Protein 1IWP (pdb70)

Solvent-accessible surface area: 52170 Å² total; per-residue (Å²): 193,138,113,0,92,0,30,46,38,5,58,148,41,67,1,66,90,12,22,15,6,11,59,62,28,81,24,0,2,14,1,10,85,7,104,92,25,35,118,19,35,21,100,22,81,148,59,71,0,40,38,3,7,60,49,134,58,116,72,14,10,0,0,3,38,1,1,0,40,43,5,12,42,36,155,104,0,61,114,8,24,178,50,116,17,22,60,0,0,54,29,0,0,9,8,111,23,23,8,89,88,0,11,33,31,0,23,0,0,0,2,0,15,0,11,45,0,0,39,62,1,28,0,0,0,0,0,2,0,0,8,3,0,8,0,0,66,48,9,9,0,0,0,2,0,1,0,35,96,1,2,0,0,0,1,0,0,0,0,0,0,0,0,25,4,18,0,4,0,0,3,0,14,24,9,16,29,61,1,1,11,0,0,1,0,0,0,1,0,0,0,1,11,10,22,19,0,0,0,0,0,0,10,30,18,8,7,42,2,0,52,1,0,14,50,5,0,4,0,1,1,0,32,0,18,1,29,0,0,17,30,0,0,22,18,3,0,0,0,0,0,0,0,1,0,0,0,0,0,1,3,0,3,0,2,1,11,1,0,18,9,1,0,0,12,1,2,32,42,12,59,5,80,31,41,1,2,0,9,2,0,0,4,0,0,0,0,0,12,2,6,1,2,8,0,0,3,0,0,2,8,50,16,1,6,4,0,2,2,0,5,7,0,1,4,0,0,0,0,0,0,0,0,0,0,0,0,2,0,0,0,0,0,0,0,4,5,5,5,3,36,6,48,1,3,32,0,1,2,0,0,0,0,0,12,10,3,0,1,0,0,0,0,0,0,0,0,0,2,5,58,0,0,27,33,18,0,0,3,0,13,0,52,4,2,33,1,0,8,6,1,1,1,1,0,50,10,12,0,15,4,75,23,14,62,53,75,80,0,29,56,31,0,59,72,0,0,118,0,0,37,5,0,0,137,58,13,63,10,10,102,8,41,99,119,12,8,78,21,0,1,44,0,6,0,10,105,52,16,41,128,35,90,40,45,74,0,7,58,16,5,128,84,0,33,155,99,91,10,19,0,16,52,0,0,6,0,0,18,143,28,66,26,86,64,0,0,36,17,0,5,36,0,6,53,9,4,0,6,0,1,0,6,0,0,0,0,19,2,49,130,130,30,53,4,39,0,1,3,60,36,68,0,81,9,50,0,0,45,39,9,52,83,32,56,91,152,37,42,37,58,3,48,102,24,77,81,32,62,101,3,89,92,54,146,117,54,9,100,12,123,67,31,48,95,7,52,64,94,75,98,73,66,2,0,0,0,0,0,0,1,0,0,17,87,68,13,88,66,4,5,59,93,28,64,1,6,22,0,0,63,23,0,18,30,0,0,95,94,33,58,11,101,18,23,2,0,1,0,24,80,9,0,21,18,22,20,0,0,68,17,0,0,63,18,1,18,13,0,6,0,0,0,0,7,0,24,0,16,0,3,0,0,37,88,130,52,49,8,52,19,15,20,5,64,12,75,23,6,17,52,3,56,52,116,28,1,87,74,0,0,34,5,0,0,68,14,10,94,181,81,55,1,65,8,14,90,23,68,20,55,56,37,10,18,4,77,37,26,4,49,13,0,10,9,10,7,85,0,13,132,44,34,77,133,79,23,119,24,22,27,6,74,60,40,111,65,189,182,192,98,13,118,26,111,24,4,2,1,30,59,138,12,42,120,80,2,73,3,54,72,46,51,51,7,101,25,1,39,16,117,57,14,82,87,55,91,2,15,65,113,7,6,30,0,8,189,83,1,0,52,10,0,0,20,0,0,50,58,54,111,6,99,13,3,3,89,7,5,76,13,0,20,33,0,22,80,1,56,36,124,71,0,27,43,0,0,30,18,0,0,4,52,64,6,9,66,70,71,0,64,56,15,0,70,45,0,58,119,85,70,141,0,84,67,0,0,57,6,0,81,36,0,2,78,0,2,80,89,78,130,21,22,95,101,57,148,200,135,146,0,84,0,28,52,33,5,62,147,33,64,1,63,94,13,20,22,6,10,57,54,25,87,18,0,2,12,0,12,77,7,107,93,24,29,115,21,31,21,102,27,85,145,54,71,0,41,42,3,2,58,50,134,56,113,80,13,9,0,0,2,36,1,0,0,43,42,4,10,43,33,147,115,0,56,122,8,21,177,56,113,17,21,56,0,0,69,28,0,1,9,3,111,21,24,8,93,90,1,12,43,30,0,22,0,0,0,2,0,15,0,8,48,0,0,37,62,1,28,0,0,0,0,0,2,0,0,8,2,0,7,0,0,66,48,9,10,0,0,0,2,0,0,0,22,98,2,5,0,0,0,0,0,0,0,0,0,1,0,0,22,6,20,0,3,0,0,3,0,13,24,12,16,29,64,2,3,11,0,0,0,0,0,0,2,0,0,0,2,10,3,23,23,0,0,0,0,0,0,11,28,19,10,7,44,1,0,48,1,0,14,56,4,0,4,1,1,0,0,33,0,20,1,30,0,0,17,31,0,0,15,18,3,0,0,0,0,0,0,0,1,0,0,0,0,0,2,3,2,4,0,2,1,12,0,0,15,11,1,0,0,12,0,1,32,41,10,55,5,77,27,41,1,1,0,7,1,0,0,4,0,0,0,0,0,13,2,5,0,2,7,0,0,2,0,0,2,8,50,16,1,6,1,0,2,1,0,4,6,0,1,5,0,0,0,0,0,0,0,0,0,1,0,0,4,1,0,0,0,0,0,0,5,4,5,5,3,36,4,46,1,4,27,0,1,2,0,0,0,0,1,12,10,2,1,0,0,0,0,0,0,0,0,2,0,1,7,70,0,0,31,33,18,0,0,3,0,13,0,48,2,3,33,1,0,7,4,1,1,2,1,0,47,10,10,0,14,4,63,21,12,65,34,75,81,0,26,59,26,0,44,71,0,0,121,0,0,37,4,0,1,147,50,11,64,10,11,105,8,38,96,123,13,7,66,24,0,0,38,0,6,0,13,112,46,15,42,129,34,94,40,40,81,1,10,55,17,4,106,90,0,35,124,110,96,10,19,1,13,54,0,0,7,0,0,13,131,24,66,30,75,70,0,0,38,14,0,5,37,1,7,53,10,7,0,6,0,2,0,4,0,0,0,0,20,2,44,116,110,29,82,6,40,0,0,4,64,30,69,1,81,6,47,0,0,44,38,7,49,82,31,62,90,148,37,42,43,56,2,51,108,24,78,78,32,49,106,6,98,97,54,142,117,70,13,117,8,117,79,25,39,95,8,78,64,94,72,126,78,59,1,0,0,0,0,0,0,1,0,0,19,76,71,16,98,52,0,5,58,88,32,74,1,8,31,0,0,82,31,0,23,28,0,0,102,99,33,52,6,93,27,25,6,0,0,0,22,74,9,0,21,19,15,17,0,0,70,19,0,0,57,14,7,27,21,5,12,0,0,0,0,7,0,26,0,14,0,2,0,0,36,104,107,54,51,7,56,18,18,22,6,64,11,76,24,6,19,50,5,61,63,122,23,2,70,73,0,0,47,9,0,0,73,13,11,93,197,74,61,3,65,7,13,93,20,77,23,55,60,34,11,16,4,82,40,27,7,39,13,0,10,7,12,6,82,1,14,122,44,38,75,148,80,28,111,24,24,29,6,90,63,49,102,70,178,169,200,104,15,115,24,132,32,2,9,0,39,66,130,9,47,121,86,1,86,3,53,63,60,52,56,10,108,33,1,42,18,121,54,16,82,78,52,94,3,12,58,103,8,8,35,0,12,172,85,0,0,49,14,0,0,16,0,0,51,54,52,108,6,99,13,3,2,84,7,5,76,11,0,13,33,0,21,78,2,57,30,121,69,0,26,40,0,0,33,19,0,0,2,52,65,6,8,72,70,72,0,64,57,14,0,70,49,0,47,124,86,70,138,0,79,73,0,0,58,6,0,84,39,0,1,79,0,2,81,93,78,136,24,25,97,100,88,99

B-factor: mean 28.03, std 10.02, range [1.0, 82.53]

InterPro domains:
  IPR003206 Diol/glycerol dehydratase, large subunit [NF011979] (2-555)
  IPR003206 Diol/glycerol dehydratase, large subunit [PF02286] (2-552)
  IPR003206 Diol/glycerol dehydratase, large subunit [PIRSF018507] (2-555)
  IPR003206 Diol/glycerol dehydratase, large subunit [cd03687] (9-553)
  IPR016176 Cobalamin (vitamin B12)-dependent enzyme, catalytic [SSF51703] (1-554)
  IPR036999 Diol/glycerol dehydratase, large subunit superfamily [G3DSA:3.20.20.350] (1-555)

Secondary structure (DSSP, 8-state):
--S-HHHHHHHT-GGGGS--B--BGGGTBSSS--TTSPPP-EEEETTEEEEESS-BGGG--HHHHHIIIIIS-HHHHHHHTTS-HHHHHHHHH-TTS-HHHHHHHHTTS-HHHHHHHHHT--HHHHHHHHHHH-SBSS-EEEEE---TT--HHHHHHHHHHHHHTT-SEEEE--SSGGGHHHHHHHHHHHHHHHSTT-EEEE---HHHHHHHHHTTS-SEEEEEE--SSHHHHHHTT--HHHHHHHHHHHHHTT-EEEEE--TTHHHHTT--TT--HHHHHHHHHHHHHHHT-SEEE-SSGGGHHHHTTSTTHHHHHHHHHHHHHHTT-EEE----S---S-HHHHHHHHHHHHTT--TEEEEEEESS-GGG-TTS--SSBGGGHHHHHHHHHHHT---S-----HHHHHHHHHHHHHHHHHHHHHTTPSP--HHHHHHHHH-SSGGGSPP--HHHHHHHHHHHHHTT--HHHHHHHHHHTT-HHHHHHHHHHHTHHHH-GGGSTT-EE-TTS-EE-TTTSB----STTSS----HHHHHHHH--TT-B-GGG--/-EEEEEEEEEPPS-S-SSEEEEEE-TTTTTT--B-TT--BHHHHHHHHHHHHHTTT-EEEEEE--S---HHHHHHHHHHHSTTSEEEEE-TT--EEEEETTS-TT--SEEE--GGG--HHHHHHHHHHHHHHHTT--PPPPPP---TTHHHHHHHHHHHHHHHHHHT--TTPPPEEEEEEEE--/-EEEEEEEEE--S---SSEEEEEE-TTTTTT--B-TT--BHHHHHHHHHHHHHTTS-EEEEEE--S---HHHHHHHHHTT-TTSEEEEE-TT--EEEEETTS-TT--SEEE--GGG--TTHHHHHHHHHHHHHTT--PPPP-----TTHIIIIIHHHHHHHHHHHTT--TT---EEEEEEEE--/----GGG-SHHHH-GGG-B-TTS-BGGG-SHHHHHHTSS-GGGSS--HHHHHHHHHHHHTTT-HHHHHHHHHHHTTTTS-HHHHHHHHHHHSTTS--HHHHHHHHHIIIIIS--HHHHHHHHHHHHHHHHTT-S-S--/----HHHHHHHTSGGGGS--B--BGGGTBSSS--TTSPPP-EEESSSSEEEETTEEGGG--HHHHHIIIIIS-HHHHHHHTTS-HHHHHHHHH-TTS-HHHHHHHHTTS-HHHHHHHHHT--HHHHHHHHHHH-SBSS-EEEEE---TT--HHHHHHHHHHHHHHT-SEEEE--SSGGGHHHHHHHHHHHHHHHSTT-EEEE---HHHHHHHHHTTS-SEEEEEE--SSHHHHHHTT--HHHHHHHHHHHHTTT-EEEEE--TTHHHHTT--TT--HHHHHHHHHHHHHHHT-SEEE-SSGGGHHHHTTSTTHHHHHHHHHHHHHHTT-EEE----S---S-HHHHHHHHHHHHTT--TEEEEEEESS-TTT-TTT--SS-GGGHHHHHHHHHHHT---S-----HHHHHHHHHHHHHHHHHHHHHTT-S---HHHHHHHHH-SSGGGSPP--HHHHHHHHHHHTTTT--HHHHHHHHHHTT-HHHHHHHHHHHTHHHH-GGGSTT-EE-TTS-EE-TTTSB----STTSS----HHHHHHHH--TT-B-GGG--/----GGG-SHHHH-GGG-B-TTS-BGGG--HHHHHHTSS-GGGSS--HHHHHHHHHHHHTTT-HHHHHHHHHHHHHTTS-HHHHHHHHHHHSTTS--HHHHHHHHHIIIIIS--HHHHHHHHHHHHHHHHTT-SPS--

Radius of gyration: 36.75 Å; Cα contacts (8 Å, |Δi|>4): 4539; chains: 6; bounding box: 74×67×112 Å

Sequence (1754 aa):
MKRSKRFAVLAQRPVNQDGLIGEWPEEGLIAMDSPFDPVSSVKVDNGLIVELDGKRRDQFDMIDRFIADYAINVERTEQAMRLEAVEIARMLVDIHVSREEIIAITTAITPAKAVEVMAQMNVVEMMMALQKMRARRTPSNQCHVTNLKDNPVQIAADAAEAGIRGFSEQETTVGIARYAPFNALALLVGSQCGRPGVLTQCSVEEATELELGMRGLTSYAETVSVYGTEAVFTDGDDTPWSKAFLASAYASRGLKMRYTSGTGSEALMGYSESKSMLYLESRCIFITKGAGVQGLQNGAVSCIGMTGAVPSGIRAVLAENLIASMLDLEVASANDQTFSHSDIRRTARTLMQMLPGTDFIFSGYSAVPNYDNMFAGSNFDAEDFDDYNILQRDLMVDGGLRPVTEAETIAIRQKAARAIQAVFRELGLPPIADEEVEAATYAHGSNEMPPRNVVEDLSAVEEMMKRNITGLDIVGALSRSGFEDIASNILNMLRQRVTGDYLQTSAILDRQFEVVSAVNDINDYQGPGTGYRISAERWAEIKNIPGVVQPDTIEFTLKTREGGVASADERADEVVIGVGPAFDKHQHHTLIDMPHGAILKELIAGVEEEGLHARVVRILRTSDVSFMAWDAANLSGSGIGIGIQSKGTTVIHQRDLLPLSNLELFSQAPLLTLETYRQIGKNAARYARKESPSPVPVVNDQMVRPKFMAKAALFHIKETKHVVQDAEPVTLHIDLVREKTMRVQDYPLATRCPEHILTPTGKPLTDITLEKVLSGEVGPQDVRISRQTLEYQAQIAEQMQRHAVARNFRRAAELIAIPDERILAIYNALRPFRSSQAELLAIADELEHTWHATVNAAFVRESAEVYQQRHKLRKGSMKRSKRFAVLAQRPVNQDGLIGEWPEEGLIAMDSPFDPVSSVKVDNGLIVELDGKRRDQFDMIDRFIADYAINVERTEQAMRLEAVEIARMLVDIHVSREEIIAITTAITPAKAVEVMAQMNVVEMMMALQKMRARRTPSNQCHVTNLKDNPVQIAADAAEAGIRGFSEQETTVGIARYAPFNALALLVGSQCGRPGVLTQCSVEEATELELGMRGLTSYAETVSVYGTEAVFTDGDDTPWSKAFLASAYASRGLKMRYTSGTGSEALMGYSESKSMLYLESRCIFITKGAGVQGLQNGAVSCIGMTGAVPSGIRAVLAENLIASMLDLEVASANDQTFSHSDIRRTARTLMQMLPGTDFIFSGYSAVPNYDNMFAGSNFDAEDFDDYNILQRDLMVDGGLRPVTEAETIAIRQKAARAIQAVFRELGLPPIADEEVEAATYAHGSNEMPPRNVVEDLSAVEEMMKRNITGLDIVGALSRSGFEDIASNILNMLRQRVTGDYLQTSAILDRQFEVVSAVNDINDYQGPGTGYRISAERWAEIKNIPGVVQPDTIEFTLKTREGGVASADERADEVVIGVGPAFDKHQHHTLIDMPHGAILKELIAGVEEEGLHARVVRILRTSDVSFMAWDAANLSGSGIGIGIQSKGTTVIHQRDLLPLSNLELFSQAPLLTLETYRQIGKNAARYARKESPSPVPVVNDQMVRPKFMAKAALFHIKETKHVVQDAEPVTLHIDLVREKTMRVQDYPLATRCPEHILTPTGKPLTDITLEKVLSGEVGPQDVRISRQTLEYQAQIAEQMQRHAVARNFRRAAELIAIPDERILAIYNALRPFRSSQAELLAIADELEHTWHATVNAAFVRESAEVYQQRHKLRKGS

CATH classification: 3.20.20.350

Structure (mmCIF, N/CA/C/O backbone):
data_1IWP
#
_entry.id   1IWP
#
_cell.length_a   81.380
_cell.length_b   108.223
_cell.length_c   113.141
_cell.angle_alpha   90.00
_cell.angle_beta   96.75
_cell.angle_gamma   90.00
#
_symmetry.space_group_name_H-M   'P 1 21 1'
#
loop_
_entity.id
_entity.type
_entity.pdbx_description
1 polymer 'Glycerol Dehydratase Alpha subunit'
2 polymer 'Glycerol Dehydratase Beta subunit'
3 polymer 'Glycerol Dehydratase Gamma subunit'
4 non-polymer 'POTASSIUM ION'
5 non-polymer S-1,2-PROPANEDIOL
6 non-polymer COBALAMIN
7 water water
#
loop_
_atom_site.group_PDB
_atom_site.id
_atom_site.type_symbol
_atom_site.label_atom_id
_atom_site.label_alt_id
_atom_site.label_comp_id
_atom_site.label_asym_id
_atom_site.label_entity_id
_atom_site.label_seq_id
_atom_site.pdbx_PDB_ins_code
_atom_site.Cartn_x
_atom_site.Cartn_y
_atom_site.Cartn_z
_atom_site.occupancy
_atom_site.B_iso_or_equiv
_atom_site.auth_seq_id
_atom_site.auth_comp_id
_atom_site.auth_asym_id
_atom_site.auth_atom_id
_atom_site.pdbx_PDB_model_num
ATOM 1 N N . MET A 1 1 ? 77.599 -107.509 304.653 1.00 45.59 1 MET A N 1
ATOM 2 C CA . MET A 1 1 ? 78.077 -108.879 304.307 1.00 45.77 1 MET A CA 1
ATOM 3 C C . MET A 1 1 ? 79.470 -109.148 304.877 1.00 44.58 1 MET A C 1
ATOM 4 O O . MET A 1 1 ? 80.210 -108.214 305.206 1.00 44.48 1 MET A O 1
ATOM 9 N N . LYS A 1 2 ? 79.813 -110.429 304.991 1.00 42.26 2 LYS A N 1
ATOM 10 C CA . LYS A 1 2 ? 81.099 -110.864 305.535 1.00 40.65 2 LYS A CA 1
ATOM 11 C C . LYS A 1 2 ? 82.298 -110.391 304.716 1.00 38.81 2 LYS A C 1
ATOM 12 O O . LYS A 1 2 ? 83.143 -111.191 304.321 1.00 38.14 2 LYS A O 1
ATOM 18 N N . ARG A 1 3 ? 82.361 -109.091 304.457 1.00 38.11 3 ARG A N 1
ATOM 19 C CA . ARG A 1 3 ? 83.456 -108.510 303.694 1.00 38.19 3 ARG A CA 1
ATOM 20 C C . ARG A 1 3 ? 84.011 -107.316 304.454 1.00 37.09 3 ARG A C 1
ATOM 21 O O . ARG A 1 3 ? 83.256 -106.549 305.061 1.00 35.57 3 ARG A O 1
ATOM 29 N N . SER A 1 4 ? 85.330 -107.159 304.415 1.00 36.40 4 SER A N 1
ATOM 30 C CA . SER A 1 4 ? 85.972 -106.050 305.107 1.00 35.92 4 SER A CA 1
ATOM 31 C C . SER A 1 4 ? 85.734 -104.718 304.411 1.00 35.77 4 SER A C 1
ATOM 32 O O . SER A 1 4 ? 86.021 -104.568 303.220 1.00 36.87 4 SER A O 1
ATOM 35 N N . LYS A 1 5 ? 85.212 -103.751 305.154 1.00 35.30 5 LYS A N 1
ATOM 36 C CA . LYS A 1 5 ? 84.974 -102.432 304.593 1.00 35.64 5 LYS A CA 1
ATOM 37 C C . LYS A 1 5 ? 86.338 -101.783 304.377 1.00 35.74 5 LYS A C 1
ATOM 38 O O . LYS A 1 5 ? 86.508 -100.952 303.485 1.00 33.92 5 LYS A O 1
ATOM 44 N N . ARG A 1 6 ? 87.305 -102.173 305.206 1.00 34.79 6 ARG A N 1
ATOM 45 C CA . ARG A 1 6 ? 88.665 -101.653 305.094 1.00 33.65 6 ARG A CA 1
ATOM 46 C C . ARG A 1 6 ? 89.181 -101.943 303.691 1.00 32.63 6 ARG A C 1
ATOM 47 O O . ARG A 1 6 ? 89.666 -101.045 303.007 1.00 31.58 6 ARG A O 1
ATOM 55 N N . PHE A 1 7 ? 89.066 -103.196 303.258 1.00 30.79 7 PHE A N 1
ATOM 56 C CA . PHE A 1 7 ? 89.537 -103.558 301.931 1.00 31.47 7 PHE A CA 1
ATOM 57 C C . PHE A 1 7 ? 88.663 -103.000 300.817 1.00 32.00 7 PHE A C 1
ATOM 58 O O . PHE A 1 7 ? 89.157 -102.692 299.731 1.00 33.15 7 PHE A O 1
ATOM 66 N N . ALA A 1 8 ? 87.369 -102.858 301.085 1.00 31.33 8 ALA A N 1
ATOM 67 C CA . ALA A 1 8 ? 86.460 -102.305 300.090 1.00 30.70 8 ALA A CA 1
ATOM 68 C C . ALA A 1 8 ? 86.950 -100.896 299.758 1.00 31.02 8 ALA A C 1
ATOM 69 O O . ALA A 1 8 ? 87.059 -100.522 298.590 1.00 31.26 8 ALA A O 1
ATOM 71 N N . VAL A 1 9 ? 87.250 -100.125 300.799 1.00 30.03 9 VAL A N 1
ATOM 72 C CA . VAL A 1 9 ? 87.745 -98.765 300.634 1.00 29.73 9 VAL A CA 1
ATOM 73 C C . VAL A 1 9 ? 89.073 -98.791 299.884 1.00 28.53 9 VAL A C 1
ATOM 74 O O . VAL A 1 9 ? 89.287 -98.020 298.953 1.00 28.73 9 VAL A O 1
ATOM 78 N N . LEU A 1 10 ? 89.960 -99.691 300.290 1.00 27.67 10 LEU A N 1
ATOM 79 C CA . LEU A 1 10 ? 91.249 -99.815 299.636 1.00 27.25 10 LEU A CA 1
ATOM 80 C C . LEU A 1 10 ? 91.087 -100.160 298.166 1.00 28.14 10 LEU A C 1
ATOM 81 O O . LEU A 1 10 ? 91.803 -99.627 297.318 1.00 27.51 10 LEU A O 1
ATOM 86 N N . ALA A 1 11 ? 90.140 -101.048 297.861 1.00 28.40 11 ALA A N 1
ATOM 87 C CA . ALA A 1 11 ? 89.905 -101.456 296.481 1.00 27.33 11 ALA A CA 1
ATOM 88 C C . ALA A 1 11 ? 89.491 -100.288 295.591 1.00 26.25 11 ALA A C 1
ATOM 89 O O . ALA A 1 11 ? 89.761 -100.293 294.395 1.00 27.25 11 ALA A O 1
ATOM 91 N N . GLN A 1 12 ? 88.834 -99.293 296.171 1.00 26.49 12 GLN A N 1
ATOM 92 C CA . GLN A 1 12 ? 88.391 -98.128 295.411 1.00 27.88 12 GLN A CA 1
ATOM 93 C C . GLN A 1 12 ? 89.485 -97.071 295.268 1.00 27.49 12 GLN A C 1
ATOM 94 O O . GLN A 1 12 ? 89.261 -96.000 294.697 1.00 26.70 12 GLN A O 1
ATOM 100 N N . ARG A 1 13 ? 90.666 -97.376 295.788 1.00 23.86 13 ARG A N 1
ATOM 101 C CA . ARG A 1 13 ? 91.785 -96.448 295.714 1.00 23.50 13 ARG A CA 1
ATOM 102 C C . ARG A 1 13 ? 92.292 -96.262 294.289 1.00 21.57 13 ARG A C 1
ATOM 103 O O . ARG A 1 13 ? 92.573 -97.228 293.588 1.00 22.71 13 ARG A O 1
ATOM 111 N N . PRO A 1 14 ? 92.415 -95.003 293.843 1.00 21.86 14 PRO A N 1
ATOM 112 C CA . PRO A 1 14 ? 92.891 -94.715 292.491 1.00 21.93 14 PRO A CA 1
ATOM 113 C C . PRO A 1 14 ? 94.098 -95.542 292.047 1.00 21.72 14 PRO A C 1
ATOM 114 O O . PRO A 1 14 ? 94.130 -96.019 290.921 1.00 22.19 14 PRO A O 1
ATOM 118 N N . VAL A 1 15 ? 95.072 -95.720 292.938 1.00 22.19 15 VAL A N 1
ATOM 119 C CA . VAL A 1 15 ? 96.295 -96.460 292.615 1.00 20.88 15 VAL A CA 1
ATOM 120 C C . VAL A 1 15 ? 96.050 -97.893 292.152 1.00 22.62 15 VAL A C 1
ATOM 121 O O . VAL A 1 15 ? 96.849 -98.466 291.402 1.00 21.83 15 VAL A O 1
ATOM 125 N N . ASN A 1 16 ? 94.951 -98.482 292.602 1.00 23.33 16 ASN A N 1
ATOM 126 C CA . ASN A 1 16 ? 94.648 -99.841 292.204 1.00 23.37 16 ASN A CA 1
ATOM 127 C C . ASN A 1 16 ? 94.124 -99.891 290.772 1.00 24.22 16 ASN A C 1
ATOM 128 O O . ASN A 1 16 ? 93.763 -100.954 290.272 1.00 25.67 16 ASN A O 1
ATOM 133 N N . GLN A 1 17 ? 94.096 -98.736 290.109 1.00 25.45 17 GLN A N 1
ATOM 134 C CA . GLN A 1 17 ? 93.662 -98.673 288.713 1.00 25.62 17 GLN A CA 1
ATOM 135 C C . GLN A 1 17 ? 94.903 -98.715 287.824 1.00 25.30 17 GLN A C 1
ATOM 136 O O . GLN A 1 17 ? 94.805 -98.843 286.600 1.00 26.18 17 GLN A O 1
ATOM 142 N N . ASP A 1 18 ? 96.068 -98.609 288.462 1.00 22.65 18 ASP A N 1
ATOM 143 C CA . ASP A 1 18 ? 97.358 -98.630 287.785 1.00 20.75 18 ASP A CA 1
ATOM 144 C C . ASP A 1 18 ? 97.686 -100.012 287.249 1.00 21.59 18 ASP A C 1
ATOM 145 O O . ASP A 1 18 ? 97.473 -101.012 287.926 1.00 19.75 18 ASP A O 1
ATOM 150 N N . GLY A 1 19 ? 98.234 -100.062 286.041 1.00 23.26 19 GLY A N 1
ATOM 151 C CA . GLY A 1 19 ? 98.578 -101.339 285.448 1.00 23.19 19 GLY A CA 1
ATOM 152 C C . GLY A 1 19 ? 99.854 -101.948 285.994 1.00 24.96 19 GLY A C 1
ATOM 153 O O . GLY A 1 19 ? 100.940 -101.686 285.477 1.00 27.40 19 GLY A O 1
ATOM 154 N N . LEU A 1 20 ? 99.737 -102.755 287.045 1.00 23.49 20 LEU A N 1
ATOM 155 C CA . LEU A 1 20 ? 100.904 -103.415 287.616 1.00 23.62 20 LEU A CA 1
ATOM 156 C C . LEU A 1 20 ? 100.926 -104.853 287.134 1.00 23.54 20 LEU A C 1
ATOM 157 O O . LEU A 1 20 ? 99.882 -105.498 287.049 1.00 24.92 20 LEU A O 1
ATOM 162 N N . ILE A 1 21 ? 102.114 -105.361 286.822 1.00 24.28 21 ILE A N 1
ATOM 163 C CA . ILE A 1 21 ? 102.242 -106.740 286.367 1.00 21.84 21 ILE A CA 1
ATOM 164 C C . ILE A 1 21 ? 103.442 -107.420 286.988 1.00 23.18 21 ILE A C 1
ATOM 165 O O . ILE A 1 21 ? 104.404 -106.764 287.394 1.00 22.59 21 ILE A O 1
ATOM 170 N N . GLY A 1 22 ? 103.384 -108.744 287.067 1.00 22.37 22 GLY A N 1
ATOM 171 C CA . GLY A 1 22 ? 104.509 -109.477 287.602 1.00 21.89 22 GLY A CA 1
ATOM 172 C C . GLY A 1 22 ? 105.566 -109.450 286.520 1.00 22.15 22 GLY A C 1
ATOM 173 O O . GLY A 1 22 ? 105.264 -109.144 285.366 1.00 21.30 22 GLY A O 1
ATOM 174 N N . GLU A 1 23 ? 106.806 -109.770 286.864 1.00 23.32 23 GLU A N 1
ATOM 175 C CA . GLU A 1 23 ? 107.860 -109.742 285.863 1.00 24.23 23 GLU A CA 1
ATOM 176 C C . GLU A 1 23 ? 107.767 -110.903 284.889 1.00 24.78 23 GLU A C 1
ATOM 177 O O . GLU A 1 23 ? 107.323 -111.994 285.238 1.00 25.16 23 GLU A O 1
ATOM 183 N N . TRP A 1 24 ? 108.178 -110.647 283.653 1.00 25.59 24 TRP A N 1
ATOM 184 C CA . TRP A 1 24 ? 108.183 -111.655 282.606 1.00 25.65 24 TRP A CA 1
ATOM 185 C C . TRP A 1 24 ? 109.432 -111.367 281.773 1.00 25.13 24 TRP A C 1
ATOM 186 O O . TRP A 1 24 ? 109.357 -110.792 280.686 1.00 23.43 24 TRP A O 1
ATOM 197 N N . PRO A 1 25 ? 110.605 -111.772 282.291 1.00 25.99 25 PRO A N 1
ATOM 198 C CA . PRO A 1 25 ? 111.927 -111.597 281.679 1.00 26.39 25 PRO A CA 1
ATOM 199 C C . PRO A 1 25 ? 112.068 -112.042 280.230 1.00 27.21 25 PRO A C 1
ATOM 200 O O . PRO A 1 25 ? 112.807 -111.424 279.466 1.00 26.87 25 PRO A O 1
ATOM 204 N N . GLU A 1 26 ? 111.363 -113.106 279.856 1.00 27.88 26 GLU A N 1
ATOM 205 C CA . GLU A 1 26 ? 111.421 -113.619 278.491 1.00 27.93 26 GLU A CA 1
ATOM 206 C C . GLU A 1 26 ? 110.958 -112.560 277.507 1.00 27.95 26 GLU A C 1
ATOM 207 O O . GLU A 1 26 ? 111.475 -112.471 276.398 1.00 29.66 26 GLU A O 1
ATOM 213 N N . GLU A 1 27 ? 109.972 -111.770 277.915 1.00 27.68 27 GLU A N 1
ATOM 214 C CA . GLU A 1 27 ? 109.430 -110.712 277.069 1.00 27.60 27 GLU A CA 1
ATOM 215 C C . GLU A 1 27 ? 109.954 -109.336 277.478 1.00 26.24 27 GLU A C 1
ATOM 216 O O . GLU A 1 27 ? 109.377 -108.306 277.123 1.00 26.75 27 GLU A O 1
ATOM 222 N N . GLY A 1 28 ? 111.046 -109.329 278.232 1.00 24.66 28 GLY A N 1
ATOM 223 C CA . GLY A 1 28 ? 111.633 -108.077 278.671 1.00 24.61 28 GLY A CA 1
ATOM 224 C C . GLY A 1 28 ? 110.774 -107.300 279.648 1.00 23.80 28 GLY A C 1
ATOM 225 O O . GLY A 1 28 ? 110.982 -106.106 279.839 1.00 24.56 28 GLY A O 1
ATOM 226 N N . LEU A 1 29 ? 109.799 -107.956 280.264 1.00 23.72 29 LEU A N 1
ATOM 227 C CA . LEU A 1 29 ? 108.947 -107.260 281.213 1.00 22.68 29 LEU A CA 1
ATOM 228 C C . LEU A 1 29 ? 109.573 -107.371 282.589 1.00 23.06 29 LEU A C 1
ATOM 229 O O . LEU A 1 29 ? 109.110 -108.106 283.466 1.00 23.59 29 LEU A O 1
ATOM 234 N N . ILE A 1 30 ? 110.664 -106.636 282.748 1.00 21.24 30 ILE A N 1
ATOM 235 C CA . ILE A 1 30 ? 111.411 -106.583 283.990 1.00 22.33 30 ILE A CA 1
ATOM 236 C C . ILE A 1 30 ? 112.256 -105.318 283.923 1.00 21.65 30 ILE A C 1
ATOM 237 O O . ILE A 1 30 ? 112.897 -105.039 282.911 1.00 21.78 30 ILE A O 1
ATOM 242 N N . ALA A 1 31 ? 112.232 -104.543 284.996 1.00 22.62 31 ALA A N 1
ATOM 243 C CA . ALA A 1 31 ? 112.960 -103.282 285.034 1.00 22.95 31 ALA A CA 1
ATOM 244 C C . ALA A 1 31 ? 114.450 -103.394 284.780 1.00 23.86 31 ALA A C 1
ATOM 245 O O . ALA A 1 31 ? 114.991 -102.728 283.897 1.00 23.58 31 ALA A O 1
ATOM 247 N N . MET A 1 32 ? 115.112 -104.246 285.552 1.00 23.05 32 MET A N 1
ATOM 248 C CA . MET A 1 32 ? 116.547 -104.390 285.437 1.00 24.28 32 MET A CA 1
ATOM 249 C C . MET A 1 32 ? 117.025 -105.761 285.903 1.00 25.38 32 MET A C 1
ATOM 250 O O . MET A 1 32 ? 116.225 -106.619 286.279 1.00 23.25 32 MET A O 1
ATOM 255 N N . ASP A 1 33 ? 118.336 -105.965 285.837 1.00 27.87 33 ASP A N 1
ATOM 256 C CA . ASP A 1 33 ? 118.947 -107.202 286.307 1.00 29.60 33 ASP A CA 1
ATOM 257 C C . ASP A 1 33 ? 118.256 -108.457 285.770 1.00 29.89 33 ASP A C 1
ATOM 258 O O . ASP A 1 33 ? 117.894 -109.344 286.536 1.00 29.36 33 ASP A O 1
ATOM 263 N N . SER A 1 34 ? 118.071 -108.533 284.458 1.00 30.53 34 SER A N 1
ATOM 264 C CA . SER A 1 34 ? 117.422 -109.697 283.860 1.00 31.73 34 SER A CA 1
ATOM 265 C C . SER A 1 34 ? 118.388 -110.878 283.814 1.00 32.33 34 SER A C 1
ATOM 266 O O . SER A 1 34 ? 119.565 -110.710 283.507 1.00 32.56 34 SER A O 1
ATOM 269 N N . PRO A 1 35 ? 117.902 -112.094 284.116 1.00 32.97 35 PRO A N 1
ATOM 270 C CA . PRO A 1 35 ? 118.797 -113.254 284.083 1.00 32.60 35 PRO A CA 1
ATOM 271 C C . PRO A 1 35 ? 119.291 -113.480 282.663 1.00 31.42 35 PRO A C 1
ATOM 272 O O . PRO A 1 35 ? 120.252 -114.215 282.433 1.00 32.40 35 PRO A O 1
ATOM 276 N N . PHE A 1 36 ? 118.627 -112.833 281.712 1.00 30.36 36 PHE A N 1
ATOM 277 C CA . PHE A 1 36 ? 118.999 -112.950 280.312 1.00 29.14 36 PHE A CA 1
ATOM 278 C C . PHE A 1 36 ? 119.914 -111.812 279.875 1.00 29.00 36 PHE A C 1
ATOM 279 O O . PHE A 1 36 ? 120.389 -111.799 278.739 1.00 29.63 36 PHE A O 1
ATOM 287 N N . ASP A 1 37 ? 120.157 -110.854 280.767 1.00 26.96 37 ASP A N 1
ATOM 288 C CA . ASP A 1 37 ? 121.033 -109.742 280.425 1.00 26.23 37 ASP A CA 1
ATOM 289 C C . ASP A 1 37 ? 122.459 -110.243 280.393 1.00 25.65 37 ASP A C 1
ATOM 290 O O . ASP A 1 37 ? 122.793 -111.230 281.047 1.00 26.93 37 ASP A O 1
ATOM 295 N N . PRO A 1 38 ? 123.329 -109.568 279.633 1.00 26.08 38 PRO A N 1
ATOM 296 C CA . PRO A 1 38 ? 124.717 -110.023 279.570 1.00 24.66 38 PRO A CA 1
ATOM 297 C C . PRO A 1 38 ? 125.565 -109.576 280.754 1.00 25.59 38 PRO A C 1
ATOM 298 O O . PRO A 1 38 ? 125.212 -108.642 281.482 1.00 23.60 38 PRO A O 1
ATOM 302 N N . VAL A 1 39 ? 126.679 -110.271 280.945 1.00 24.19 39 VAL A N 1
ATOM 303 C CA . VAL A 1 39 ? 127.619 -109.947 281.998 1.00 25.46 39 VAL A CA 1
ATOM 304 C C . VAL A 1 39 ? 128.579 -108.965 281.341 1.00 26.11 39 VAL A C 1
ATOM 305 O O . VAL A 1 39 ? 129.039 -109.200 280.222 1.00 26.07 39 VAL A O 1
ATOM 309 N N . SER A 1 40 ? 128.861 -107.856 282.018 1.00 25.15 40 SER A N 1
ATOM 310 C CA . SER A 1 40 ? 129.749 -106.844 281.457 1.00 25.55 40 SER A CA 1
ATOM 311 C C . SER A 1 40 ? 131.089 -107.443 281.097 1.00 27.02 40 SER A C 1
ATOM 312 O O . SER A 1 40 ? 131.547 -108.394 281.731 1.00 28.83 40 SER A O 1
ATOM 315 N N . SER A 1 41 ? 131.712 -106.882 280.072 1.00 26.56 41 SER A N 1
ATOM 316 C CA . SER A 1 41 ? 133.020 -107.330 279.627 1.00 27.78 41 SER A CA 1
ATOM 317 C C . SER A 1 41 ? 133.410 -106.514 278.414 1.00 28.64 41 SER A C 1
ATOM 318 O O . SER A 1 41 ? 132.567 -105.871 277.782 1.00 29.58 41 SER A O 1
ATOM 321 N N . VAL A 1 42 ? 134.695 -106.529 278.100 1.00 28.94 42 VAL A N 1
ATOM 322 C CA . VAL A 1 42 ? 135.197 -105.810 276.947 1.00 30.68 42 VAL A CA 1
ATOM 323 C C . VAL A 1 42 ? 136.591 -106.319 276.641 1.00 31.53 42 VAL A C 1
ATOM 324 O O . VAL A 1 42 ? 137.296 -106.788 277.530 1.00 31.02 42 VAL A O 1
ATOM 328 N N . LYS A 1 43 ? 136.972 -106.233 275.373 1.00 33.20 43 LYS A N 1
ATOM 329 C CA . LYS A 1 43 ? 138.299 -106.636 274.942 1.00 35.74 43 LYS A CA 1
ATOM 330 C C . LYS A 1 43 ? 138.690 -105.789 273.743 1.00 34.87 43 LYS A C 1
ATOM 331 O O . LYS A 1 43 ? 137.973 -105.735 272.745 1.00 34.58 43 LYS A O 1
ATOM 337 N N . VAL A 1 44 ? 139.821 -105.107 273.867 1.00 35.48 44 VAL A N 1
ATOM 338 C CA . VAL A 1 44 ? 140.333 -104.264 272.802 1.00 36.19 44 VAL A CA 1
ATOM 339 C C . VAL A 1 44 ? 141.481 -104.978 272.109 1.00 37.76 44 VAL A C 1
ATOM 340 O O . VAL A 1 44 ? 142.417 -105.445 272.755 1.00 37.04 44 VAL A O 1
ATOM 344 N N . ASP A 1 45 ? 141.395 -105.072 270.788 1.00 39.52 45 ASP A N 1
ATOM 345 C CA . ASP A 1 45 ? 142.436 -105.712 270.005 1.00 40.86 45 ASP A CA 1
ATOM 346 C C . ASP A 1 45 ? 142.842 -104.771 268.887 1.00 41.88 45 ASP A C 1
ATOM 347 O O . ASP A 1 45 ? 142.064 -104.514 267.969 1.00 42.78 45 ASP A O 1
ATOM 352 N N . ASN A 1 46 ? 144.056 -104.243 268.978 1.00 42.02 46 ASN A N 1
ATOM 353 C CA . ASN A 1 46 ? 144.568 -103.340 267.961 1.00 42.30 46 ASN A CA 1
ATOM 354 C C . ASN A 1 46 ? 143.661 -102.119 267.785 1.00 42.24 46 ASN A C 1
ATOM 355 O O . ASN A 1 46 ? 143.274 -101.772 266.665 1.00 42.63 46 ASN A O 1
ATOM 360 N N . GLY A 1 47 ? 143.321 -101.479 268.903 1.00 41.00 47 GLY A N 1
ATOM 361 C CA . GLY A 1 47 ? 142.484 -100.289 268.870 1.00 38.85 47 GLY A CA 1
ATOM 362 C C . GLY A 1 47 ? 141.044 -100.487 268.430 1.00 37.41 47 GLY A C 1
ATOM 363 O O . GLY A 1 47 ? 140.370 -99.536 268.032 1.00 37.25 47 GLY A O 1
ATOM 364 N N . LEU A 1 48 ? 140.562 -101.717 268.509 1.00 35.72 48 LEU A N 1
ATOM 365 C CA . LEU A 1 48 ? 139.197 -102.004 268.107 1.00 35.58 48 LEU A CA 1
ATOM 366 C C . LEU A 1 48 ? 138.525 -102.931 269.111 1.00 34.44 48 LEU A C 1
ATOM 367 O O . LEU A 1 48 ? 139.048 -104.001 269.428 1.00 35.26 48 LEU A O 1
ATOM 372 N N . ILE A 1 49 ? 137.369 -102.522 269.620 1.00 32.67 49 ILE A N 1
ATOM 373 C CA . ILE A 1 49 ? 136.659 -103.356 270.576 1.00 31.89 49 ILE A CA 1
ATOM 374 C C . ILE A 1 49 ? 136.127 -104.569 269.834 1.00 31.18 49 ILE A C 1
ATOM 375 O O . ILE A 1 49 ? 135.237 -104.457 268.989 1.00 30.57 49 ILE A O 1
ATOM 380 N N . VAL A 1 50 ? 136.688 -105.728 270.160 1.00 29.55 50 VAL A N 1
ATOM 381 C CA . VAL A 1 50 ? 136.310 -106.983 269.524 1.00 30.07 50 VAL A CA 1
ATOM 382 C C . VAL A 1 50 ? 135.504 -107.872 270.460 1.00 29.08 50 VAL A C 1
ATOM 383 O O . VAL A 1 50 ? 135.168 -109.006 270.124 1.00 29.31 50 VAL A O 1
ATOM 387 N N . GLU A 1 51 ? 135.189 -107.353 271.638 1.00 29.13 51 GLU A N 1
ATOM 388 C CA . GLU A 1 51 ? 134.425 -108.116 272.611 1.00 28.59 51 GLU A CA 1
ATOM 389 C C . GLU A 1 51 ? 133.621 -107.137 273.457 1.00 26.57 51 GLU A C 1
ATOM 390 O O . GLU A 1 51 ? 134.189 -106.242 274.068 1.00 26.48 51 GLU A O 1
ATOM 396 N N . LEU A 1 52 ? 132.303 -107.302 273.488 1.00 26.05 52 LEU A N 1
ATOM 397 C CA . LEU A 1 52 ? 131.453 -106.398 274.255 1.00 26.46 52 LEU A CA 1
ATOM 398 C C . LEU A 1 52 ? 130.347 -107.135 275.003 1.00 27.25 52 LEU A C 1
ATOM 399 O O . LEU A 1 52 ? 129.441 -107.696 274.392 1.00 27.20 52 LEU A O 1
ATOM 404 N N . ASP A 1 53 ? 130.436 -107.124 276.331 1.00 27.51 53 ASP A N 1
ATOM 405 C CA . ASP A 1 53 ? 129.463 -107.775 277.199 1.00 28.30 53 ASP A CA 1
ATOM 406 C C . ASP A 1 53 ? 129.139 -109.217 276.802 1.00 30.32 53 ASP A C 1
ATOM 407 O O . ASP A 1 53 ? 127.979 -109.576 276.576 1.00 29.88 53 ASP A O 1
ATOM 412 N N . GLY A 1 54 ? 130.186 -110.038 276.733 1.00 32.70 54 GLY A N 1
ATOM 413 C CA . GLY A 1 54 ? 130.038 -111.446 276.397 1.00 33.63 54 GLY A CA 1
ATOM 414 C C . GLY A 1 54 ? 129.706 -111.715 274.947 1.00 34.76 54 GLY A C 1
ATOM 415 O O . GLY A 1 54 ? 129.225 -112.795 274.595 1.00 35.27 54 GLY A O 1
ATOM 416 N N . LYS A 1 55 ? 129.981 -110.740 274.093 1.00 34.63 55 LYS A N 1
ATOM 417 C CA . LYS A 1 55 ? 129.681 -110.879 272.679 1.00 34.84 55 LYS A CA 1
ATOM 418 C C . LYS A 1 55 ? 130.927 -110.578 271.846 1.00 34.66 55 LYS A C 1
ATOM 419 O O . LYS A 1 55 ? 131.570 -109.549 272.040 1.00 35.41 55 LYS A O 1
ATOM 425 N N . ARG A 1 56 ? 131.283 -111.489 270.943 1.00 35.79 56 ARG A N 1
ATOM 426 C CA . ARG A 1 56 ? 132.445 -111.288 270.073 1.00 35.39 56 ARG A CA 1
ATOM 427 C C . ARG A 1 56 ? 132.000 -110.363 268.954 1.00 34.37 56 ARG A C 1
ATOM 428 O O . ARG A 1 56 ? 130.817 -110.328 268.621 1.00 33.56 56 ARG A O 1
ATOM 436 N N . ARG A 1 57 ? 132.939 -109.628 268.366 1.00 34.39 57 ARG A N 1
ATOM 437 C CA . ARG A 1 57 ? 132.601 -108.704 267.288 1.00 35.36 57 ARG A CA 1
ATOM 438 C C . ARG A 1 57 ? 131.803 -109.338 266.156 1.00 35.33 57 ARG A C 1
ATOM 439 O O . ARG A 1 57 ? 130.927 -108.694 265.584 1.00 34.31 57 ARG A O 1
ATOM 447 N N . ASP A 1 58 ? 132.091 -110.594 265.830 1.00 36.90 58 ASP A N 1
ATOM 448 C CA . ASP A 1 58 ? 131.369 -111.243 264.746 1.00 36.64 58 ASP A CA 1
ATOM 449 C C . ASP A 1 58 ? 129.989 -111.692 265.188 1.00 35.85 58 ASP A C 1
ATOM 450 O O . ASP A 1 58 ? 129.259 -112.330 264.430 1.00 37.04 58 ASP A O 1
ATOM 455 N N . GLN A 1 59 ? 129.634 -111.355 266.422 1.00 34.94 59 GLN A N 1
ATOM 456 C CA . GLN A 1 59 ? 128.320 -111.687 266.966 1.00 34.14 59 GLN A CA 1
ATOM 457 C C . GLN A 1 59 ? 127.509 -110.393 267.090 1.00 33.11 59 GLN A C 1
ATOM 458 O O . GLN A 1 59 ? 126.297 -110.426 267.302 1.00 33.11 59 GLN A O 1
ATOM 464 N N . PHE A 1 60 ? 128.200 -109.261 266.968 1.00 30.23 60 PHE A N 1
ATOM 465 C CA . PHE A 1 60 ? 127.591 -107.939 267.095 1.00 27.59 60 PHE A CA 1
ATOM 466 C C . PHE A 1 60 ? 126.404 -107.648 266.199 1.00 26.89 60 PHE A C 1
ATOM 467 O O . PHE A 1 60 ? 126.398 -107.989 265.020 1.00 26.04 60 PHE A O 1
ATOM 475 N N . ASP A 1 61 ? 125.397 -106.999 266.770 1.00 26.41 61 ASP A N 1
ATOM 476 C CA . ASP A 1 61 ? 124.251 -106.571 265.988 1.00 24.61 61 ASP A CA 1
ATOM 477 C C . ASP A 1 61 ? 124.603 -105.109 265.709 1.00 24.00 61 ASP A C 1
ATOM 478 O O . ASP A 1 61 ? 125.629 -104.624 266.197 1.00 23.47 61 ASP A O 1
ATOM 483 N N . MET A 1 62 ? 123.785 -104.413 264.924 1.00 24.78 62 MET A N 1
ATOM 484 C CA . MET A 1 62 ? 124.050 -103.011 264.607 1.00 23.32 62 MET A CA 1
ATOM 485 C C . MET A 1 62 ? 124.362 -102.157 265.834 1.00 22.33 62 MET A C 1
ATOM 486 O O . MET A 1 62 ? 125.235 -101.285 265.789 1.00 21.42 62 MET A O 1
ATOM 491 N N . ILE A 1 63 ? 123.630 -102.396 266.918 1.00 21.61 63 ILE A N 1
ATOM 492 C CA . ILE A 1 63 ? 123.803 -101.637 268.154 1.00 21.64 63 ILE A CA 1
ATOM 493 C C . ILE A 1 63 ? 125.147 -101.924 268.815 1.00 21.48 63 ILE A C 1
ATOM 494 O O . ILE A 1 63 ? 125.880 -101.001 269.171 1.00 22.63 63 ILE A O 1
ATOM 499 N N . ASP A 1 64 ? 125.477 -103.200 268.971 1.00 23.54 64 ASP A N 1
ATOM 500 C CA . ASP A 1 64 ? 126.755 -103.579 269.554 1.00 22.74 64 ASP A CA 1
ATOM 501 C C . ASP A 1 64 ? 127.868 -102.918 268.750 1.00 22.38 64 ASP A C 1
ATOM 502 O O . ASP A 1 64 ? 128.771 -102.299 269.309 1.00 22.55 64 ASP A O 1
ATOM 507 N N . ARG A 1 65 ? 127.787 -103.031 267.429 1.00 21.60 65 ARG A N 1
ATOM 508 C CA . ARG A 1 65 ? 128.817 -102.460 266.578 1.00 22.57 65 ARG A CA 1
ATOM 509 C C . ARG A 1 65 ? 128.938 -100.946 266.714 1.00 23.18 65 ARG A C 1
ATOM 510 O O . ARG A 1 65 ? 130.037 -100.422 266.906 1.00 22.94 65 ARG A O 1
ATOM 518 N N . PHE A 1 66 ? 127.814 -100.243 266.622 1.00 21.14 66 PHE A N 1
ATOM 519 C CA . PHE A 1 66 ? 127.845 -98.792 266.741 1.00 19.88 66 PHE A CA 1
ATOM 520 C C . PHE A 1 66 ? 128.413 -98.409 268.101 1.00 19.18 66 PHE A C 1
ATOM 521 O O . PHE A 1 66 ? 129.297 -97.567 268.198 1.00 18.91 66 PHE A O 1
ATOM 529 N N . ILE A 1 67 ? 127.903 -99.040 269.152 1.00 20.55 67 ILE A N 1
ATOM 530 C CA . ILE A 1 67 ? 128.373 -98.772 270.505 1.00 20.41 67 ILE A CA 1
ATOM 531 C C . ILE A 1 67 ? 129.871 -99.049 270.625 1.00 19.52 67 ILE A C 1
ATOM 532 O O . ILE A 1 67 ? 130.636 -98.213 271.104 1.00 20.26 67 ILE A O 1
ATOM 537 N N . ALA A 1 68 ? 130.293 -100.219 270.170 1.00 20.49 68 ALA A N 1
ATOM 538 C CA . ALA A 1 68 ? 131.700 -100.584 270.250 1.00 21.27 68 ALA A CA 1
ATOM 539 C C . ALA A 1 68 ? 132.611 -99.612 269.519 1.00 21.19 68 ALA A C 1
ATOM 540 O O . ALA A 1 68 ? 133.656 -99.239 270.034 1.00 22.38 68 ALA A O 1
ATOM 542 N N . ASP A 1 69 ? 132.208 -99.187 268.326 1.00 23.41 69 ASP A N 1
ATOM 543 C CA . ASP A 1 69 ? 133.039 -98.294 267.529 1.00 23.20 69 ASP A CA 1
ATOM 544 C C . ASP A 1 69 ? 132.869 -96.797 267.732 1.00 23.85 69 ASP A C 1
ATOM 545 O O . ASP A 1 69 ? 133.695 -96.018 267.255 1.00 24.84 69 ASP A O 1
ATOM 550 N N . TYR A 1 70 ? 131.822 -96.372 268.429 1.00 23.81 70 TYR A N 1
ATOM 551 C CA . TYR A 1 70 ? 131.628 -94.938 268.624 1.00 24.55 70 TYR A CA 1
ATOM 552 C C . TYR A 1 70 ? 131.354 -94.489 270.048 1.00 23.59 70 TYR A C 1
ATOM 553 O O . TYR A 1 70 ? 131.677 -93.355 270.411 1.00 23.12 70 TYR A O 1
ATOM 562 N N . ALA A 1 71 ? 130.761 -95.366 270.851 1.00 22.72 71 ALA A N 1
ATOM 563 C CA . ALA A 1 71 ? 130.370 -95.004 272.215 1.00 23.89 71 ALA A CA 1
ATOM 564 C C . ALA A 1 71 ? 131.318 -95.284 273.376 1.00 24.11 71 ALA A C 1
ATOM 565 O O . ALA A 1 71 ? 131.066 -94.828 274.489 1.00 24.01 71 ALA A O 1
ATOM 567 N N . ILE A 1 72 ? 132.393 -96.024 273.142 1.00 24.59 72 ILE A N 1
ATOM 568 C CA . ILE A 1 72 ? 133.307 -96.361 274.232 1.00 24.53 72 ILE A CA 1
ATOM 569 C C . ILE A 1 72 ? 134.744 -95.911 274.003 1.00 26.16 72 ILE A C 1
ATOM 570 O O . ILE A 1 72 ? 135.270 -96.015 272.895 1.00 29.08 72 ILE A O 1
ATOM 575 N N . ASN A 1 73 ? 135.385 -95.403 275.049 1.00 26.37 73 ASN A N 1
ATOM 576 C CA . ASN A 1 73 ? 136.769 -94.981 274.908 1.00 28.48 73 ASN A CA 1
ATOM 577 C C . ASN A 1 73 ? 137.624 -96.246 274.862 1.00 28.43 73 ASN A C 1
ATOM 578 O O . ASN A 1 73 ? 137.975 -96.814 275.897 1.00 27.87 73 ASN A O 1
ATOM 583 N N . VAL A 1 74 ? 137.936 -96.684 273.647 1.00 28.71 74 VAL A N 1
ATOM 584 C CA . VAL A 1 74 ? 138.721 -97.891 273.417 1.00 28.81 74 VAL A CA 1
ATOM 585 C C . VAL A 1 74 ? 140.062 -97.941 274.148 1.00 29.21 74 VAL A C 1
ATOM 586 O O . VAL A 1 74 ? 140.435 -98.975 274.697 1.00 29.22 74 VAL A O 1
ATOM 590 N N . GLU A 1 75 ? 140.783 -96.828 274.160 1.00 31.96 75 GLU A N 1
ATOM 591 C CA . GLU A 1 75 ? 142.091 -96.787 274.802 1.00 35.06 75 GLU A CA 1
ATOM 592 C C . GLU A 1 75 ? 142.058 -96.889 276.326 1.00 35.44 75 GLU A C 1
ATOM 593 O O . GLU A 1 75 ? 143.098 -97.096 276.952 1.00 34.66 75 GLU A O 1
ATOM 599 N N . ARG A 1 76 ? 140.877 -96.757 276.926 1.00 35.65 76 ARG A N 1
ATOM 600 C CA . ARG A 1 76 ? 140.772 -96.823 278.384 1.00 35.73 76 ARG A CA 1
ATOM 601 C C . ARG A 1 76 ? 139.766 -97.844 278.889 1.00 34.18 76 ARG A C 1
ATOM 602 O O . ARG A 1 76 ? 139.777 -98.205 280.069 1.00 35.56 76 ARG A O 1
ATOM 610 N N . THR A 1 77 ? 138.910 -98.331 277.999 1.00 32.14 77 THR A N 1
ATOM 611 C CA . THR A 1 77 ? 137.886 -99.286 278.398 1.00 29.46 77 THR A CA 1
ATOM 612 C C . THR A 1 77 ? 138.398 -100.525 279.126 1.00 30.79 77 THR A C 1
ATOM 613 O O . THR A 1 77 ? 137.812 -100.931 280.129 1.00 29.69 77 THR A O 1
ATOM 617 N N . GLU A 1 78 ? 139.482 -101.131 278.648 1.00 30.34 78 GLU A N 1
ATOM 618 C CA . GLU A 1 78 ? 139.988 -102.327 279.315 1.00 31.01 78 GLU A CA 1
ATOM 619 C C . GLU A 1 78 ? 140.359 -102.053 280.768 1.00 31.20 78 GLU A C 1
ATOM 620 O O . GLU A 1 78 ? 140.028 -102.837 281.659 1.00 30.02 78 GLU A O 1
ATOM 626 N N . GLN A 1 79 ? 141.036 -100.937 281.014 1.00 31.02 79 GLN A N 1
ATOM 627 C CA . GLN A 1 79 ? 141.416 -100.596 282.373 1.00 33.07 79 GLN A CA 1
ATOM 628 C C . GLN A 1 79 ? 140.185 -100.262 283.216 1.00 31.04 79 GLN A C 1
ATOM 629 O O . GLN A 1 79 ? 139.985 -100.831 284.290 1.00 30.63 79 GLN A O 1
ATOM 635 N N . ALA A 1 80 ? 139.368 -99.338 282.720 1.00 28.85 80 ALA A N 1
ATOM 636 C CA . ALA A 1 80 ? 138.152 -98.915 283.411 1.00 27.00 80 ALA A CA 1
ATOM 637 C C . ALA A 1 80 ? 137.276 -100.109 283.769 1.00 26.91 80 ALA A C 1
ATOM 638 O O . ALA A 1 80 ? 136.696 -100.173 284.854 1.00 25.20 80 ALA A O 1
ATOM 640 N N . MET A 1 81 ? 137.181 -101.052 282.841 1.00 25.97 81 MET A N 1
ATOM 641 C CA . MET A 1 81 ? 136.366 -102.235 283.043 1.00 27.51 81 MET A CA 1
ATOM 642 C C . MET A 1 81 ? 136.938 -103.166 284.097 1.00 27.60 81 MET A C 1
ATOM 643 O O . MET A 1 81 ? 136.313 -104.163 284.454 1.00 26.80 81 MET A O 1
ATOM 648 N N . ARG A 1 82 ? 138.126 -102.841 284.596 1.00 29.11 82 ARG A N 1
ATOM 649 C CA . ARG A 1 82 ? 138.759 -103.661 285.627 1.00 31.04 82 ARG A CA 1
ATOM 650 C C . ARG A 1 82 ? 138.217 -103.233 286.991 1.00 30.17 82 ARG A C 1
ATOM 651 O O . ARG A 1 82 ? 138.392 -103.928 287.991 1.00 30.10 82 ARG A O 1
ATOM 659 N N . LEU A 1 83 ? 137.556 -102.081 287.023 1.00 28.78 83 LEU A N 1
ATOM 660 C CA . LEU A 1 83 ? 136.980 -101.583 288.265 1.00 29.43 83 LEU A CA 1
ATOM 661 C C . LEU A 1 83 ? 135.732 -102.395 288.548 1.00 28.08 83 LEU A C 1
ATOM 662 O O . LEU A 1 83 ? 135.038 -102.804 287.622 1.00 29.36 83 LEU A O 1
ATOM 667 N N . GLU A 1 84 ? 135.462 -102.652 289.820 1.00 28.28 84 GLU A N 1
ATOM 668 C CA . GLU A 1 84 ? 134.261 -103.391 290.191 1.00 28.55 84 GLU A CA 1
ATOM 669 C C . GLU A 1 84 ? 133.093 -102.438 289.979 1.00 25.66 84 GLU A C 1
ATOM 670 O O . GLU A 1 84 ? 133.259 -101.229 290.073 1.00 27.01 84 GLU A O 1
ATOM 676 N N . ALA A 1 85 ? 131.914 -102.977 289.706 1.00 26.00 85 ALA A N 1
ATOM 677 C CA . ALA A 1 85 ? 130.738 -102.139 289.509 1.00 25.19 85 ALA A CA 1
ATOM 678 C C . ALA A 1 85 ? 130.439 -101.361 290.792 1.00 25.42 85 ALA A C 1
ATOM 679 O O . ALA A 1 85 ? 130.137 -100.166 290.750 1.00 24.32 85 ALA A O 1
ATOM 681 N N . VAL A 1 86 ? 130.537 -102.042 291.934 1.00 25.62 86 VAL A N 1
ATOM 682 C CA . VAL A 1 86 ? 130.257 -101.411 293.213 1.00 25.91 86 VAL A CA 1
ATOM 683 C C . VAL A 1 86 ? 131.263 -100.307 293.508 1.00 27.74 86 VAL A C 1
ATOM 684 O O . VAL A 1 86 ? 130.951 -99.339 294.203 1.00 27.89 86 VAL A O 1
ATOM 688 N N . GLU A 1 87 ? 132.475 -100.448 292.980 1.00 27.90 87 GLU A N 1
ATOM 689 C CA . GLU A 1 87 ? 133.497 -99.431 293.196 1.00 26.77 87 GLU A CA 1
ATOM 690 C C . GLU A 1 87 ? 133.089 -98.166 292.442 1.00 25.16 87 GLU A C 1
ATOM 691 O O . GLU A 1 87 ? 133.237 -97.054 292.951 1.00 26.13 87 GLU A O 1
ATOM 697 N N . ILE A 1 88 ? 132.576 -98.333 291.227 1.00 22.45 88 ILE A N 1
ATOM 698 C CA . ILE A 1 88 ? 132.136 -97.183 290.446 1.00 21.58 88 ILE A CA 1
ATOM 699 C C . ILE A 1 88 ? 130.936 -96.583 291.177 1.00 21.96 88 ILE A C 1
ATOM 700 O O . ILE A 1 88 ? 130.805 -95.364 291.284 1.00 21.71 88 ILE A O 1
ATOM 705 N N . ALA A 1 89 ? 130.078 -97.455 291.701 1.00 20.29 89 ALA A N 1
ATOM 706 C CA . ALA A 1 89 ? 128.903 -97.024 292.451 1.00 19.33 89 ALA A CA 1
ATOM 707 C C . ALA A 1 89 ? 129.346 -96.148 293.614 1.00 19.44 89 ALA A C 1
ATOM 708 O O . ALA A 1 89 ? 128.744 -95.108 293.879 1.00 17.04 89 ALA A O 1
ATOM 710 N N . ARG A 1 90 ? 130.395 -96.568 294.315 1.00 19.34 90 ARG A N 1
ATOM 711 C CA . ARG A 1 90 ? 130.890 -95.779 295.437 1.00 22.60 90 ARG A CA 1
ATOM 712 C C . ARG A 1 90 ? 131.418 -94.436 294.964 1.00 20.69 90 ARG A C 1
ATOM 713 O O . ARG A 1 90 ? 131.167 -93.414 295.593 1.00 22.37 90 ARG A O 1
ATOM 721 N N . MET A 1 91 ? 132.157 -94.438 293.859 1.00 21.27 91 MET A N 1
ATOM 722 C CA . MET A 1 91 ? 132.698 -93.196 293.318 1.00 23.24 91 MET A CA 1
ATOM 723 C C . MET A 1 91 ? 131.566 -92.199 293.055 1.00 21.92 91 MET A C 1
ATOM 724 O O . MET A 1 91 ? 131.694 -91.010 293.339 1.00 23.27 91 MET A O 1
ATOM 729 N N . LEU A 1 92 ? 130.455 -92.701 292.524 1.00 20.40 92 LEU A N 1
ATOM 730 C CA . LEU A 1 92 ? 129.293 -91.871 292.220 1.00 21.66 92 LEU A CA 1
ATOM 731 C C . LEU A 1 92 ? 128.758 -91.094 293.431 1.00 21.60 92 LEU A C 1
ATOM 732 O O . LEU A 1 92 ? 128.250 -89.979 293.286 1.00 22.18 92 LEU A O 1
ATOM 737 N N . VAL A 1 93 ? 128.871 -91.669 294.626 1.00 20.29 93 VAL A N 1
ATOM 738 C CA . VAL A 1 93 ? 128.386 -90.983 295.822 1.00 20.07 93 VAL A CA 1
ATOM 739 C C . VAL A 1 93 ? 129.525 -90.450 296.689 1.00 19.16 93 VAL A C 1
ATOM 740 O O . VAL A 1 93 ? 129.294 -89.778 297.692 1.00 19.58 93 VAL A O 1
ATOM 744 N N . ASP A 1 94 ? 130.752 -90.741 296.281 1.00 20.24 94 ASP A N 1
ATOM 745 C CA . ASP A 1 94 ? 131.945 -90.322 297.014 1.00 21.03 94 ASP A CA 1
ATOM 746 C C . ASP A 1 94 ? 132.281 -88.853 296.760 1.00 21.60 94 ASP A C 1
ATOM 747 O O . ASP A 1 94 ? 132.746 -88.501 295.675 1.00 22.46 94 ASP A O 1
ATOM 752 N N . ILE A 1 95 ? 132.080 -88.001 297.765 1.00 21.18 95 ILE A N 1
ATOM 753 C CA . ILE A 1 95 ? 132.350 -86.576 297.594 1.00 23.56 95 ILE A CA 1
ATOM 754 C C . ILE A 1 95 ? 133.784 -86.224 297.190 1.00 23.33 95 ILE A C 1
ATOM 755 O O . ILE A 1 95 ? 134.038 -85.106 296.771 1.00 23.20 95 ILE A O 1
ATOM 760 N N . HIS A 1 96 ? 134.718 -87.163 297.308 1.00 25.18 96 HIS A N 1
ATOM 761 C CA . HIS A 1 96 ? 136.099 -86.881 296.922 1.00 27.10 96 HIS A CA 1
ATOM 762 C C . HIS A 1 96 ? 136.377 -87.203 295.459 1.00 27.41 96 HIS A C 1
ATOM 763 O O . HIS A 1 96 ? 137.461 -86.908 294.943 1.00 27.80 96 HIS A O 1
ATOM 770 N N . VAL A 1 97 ? 135.406 -87.820 294.792 1.00 25.86 97 VAL A N 1
ATOM 771 C CA . VAL A 1 97 ? 135.566 -88.152 293.386 1.00 24.58 97 VAL A CA 1
ATOM 772 C C . VAL A 1 97 ? 134.714 -87.170 292.594 1.00 25.13 97 VAL A C 1
ATOM 773 O O . VAL A 1 97 ? 133.502 -87.083 292.802 1.00 25.71 97 VAL A O 1
ATOM 777 N N . SER A 1 98 ? 135.359 -86.425 291.701 1.00 23.96 98 SER A N 1
ATOM 778 C CA . SER A 1 98 ? 134.678 -85.433 290.877 1.00 24.67 98 SER A CA 1
ATOM 779 C C . SER A 1 98 ? 133.893 -86.098 289.758 1.00 23.78 98 SER A C 1
ATOM 780 O O . SER A 1 98 ? 134.134 -87.259 289.428 1.00 22.11 98 SER A O 1
ATOM 783 N N . ARG A 1 99 ? 132.961 -85.358 289.164 1.00 23.92 99 ARG A N 1
ATOM 784 C CA . ARG A 1 99 ? 132.169 -85.919 288.080 1.00 25.40 99 ARG A CA 1
ATOM 785 C C . ARG A 1 99 ? 133.106 -86.195 286.905 1.00 24.35 99 ARG A C 1
ATOM 786 O O . ARG A 1 99 ? 132.890 -87.125 286.133 1.00 24.29 99 ARG A O 1
ATOM 794 N N . GLU A 1 100 ? 134.159 -85.390 286.796 1.00 24.86 100 GLU A N 1
ATOM 795 C CA . GLU A 1 100 ? 135.131 -85.542 285.724 1.00 26.30 100 GLU A CA 1
ATOM 796 C C . GLU A 1 100 ? 135.895 -86.850 285.822 1.00 26.23 100 GLU A C 1
ATOM 797 O O . GLU A 1 100 ? 136.150 -87.498 284.810 1.00 26.45 100 GLU A O 1
ATOM 803 N N . GLU A 1 101 ? 136.266 -87.243 287.036 1.00 26.82 101 GLU A N 1
ATOM 804 C CA . GLU A 1 101 ? 137.004 -88.491 287.215 1.00 27.42 101 GLU A CA 1
ATOM 805 C C . GLU A 1 101 ? 136.084 -89.656 286.908 1.00 27.14 101 GLU A C 1
ATOM 806 O O . GLU A 1 101 ? 136.506 -90.660 286.340 1.00 28.21 101 GLU A O 1
ATOM 812 N N . ILE A 1 102 ? 134.823 -89.527 287.302 1.00 26.62 102 ILE A N 1
ATOM 813 C CA . ILE A 1 102 ? 133.848 -90.579 287.050 1.00 25.30 102 ILE A CA 1
ATOM 814 C C . ILE A 1 102 ? 133.614 -90.696 285.543 1.00 25.70 102 ILE A C 1
ATOM 815 O O . ILE A 1 102 ? 133.615 -91.793 284.985 1.00 26.31 102 ILE A O 1
ATOM 820 N N . ILE A 1 103 ? 133.423 -89.552 284.893 1.00 24.87 103 ILE A N 1
ATOM 821 C CA . ILE A 1 103 ? 133.187 -89.506 283.456 1.00 24.65 103 ILE A CA 1
ATOM 822 C C . ILE A 1 103 ? 134.328 -90.180 282.702 1.00 25.01 103 ILE A C 1
ATOM 823 O O . ILE A 1 103 ? 134.105 -90.906 281.730 1.00 25.26 103 ILE A O 1
ATOM 828 N N . ALA A 1 104 ? 135.551 -89.941 283.159 1.00 25.24 104 ALA A N 1
ATOM 829 C CA . ALA A 1 104 ? 136.727 -90.528 282.530 1.00 24.89 104 ALA A CA 1
ATOM 830 C C . ALA A 1 104 ? 136.638 -92.046 282.596 1.00 24.69 104 ALA A C 1
ATOM 831 O O . ALA A 1 104 ? 137.259 -92.753 281.801 1.00 24.10 104 ALA A O 1
ATOM 833 N N . ILE A 1 105 ? 135.847 -92.541 283.542 1.00 23.09 105 ILE A N 1
ATOM 834 C CA . ILE A 1 105 ? 135.672 -93.975 283.725 1.00 22.96 105 ILE A CA 1
ATOM 835 C C . ILE A 1 105 ? 134.440 -94.523 283.012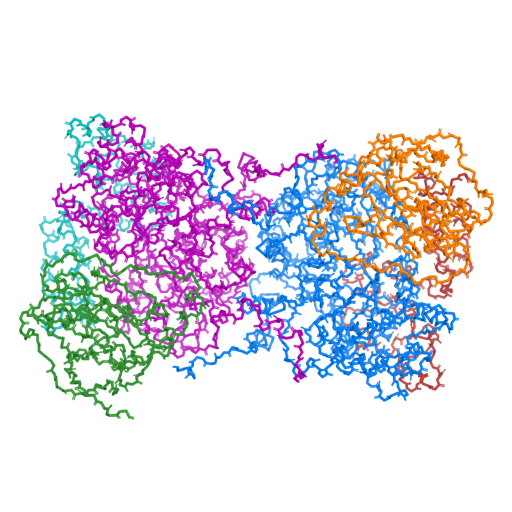 1.00 23.95 105 ILE A C 1
ATOM 836 O O . ILE A 1 105 ? 134.525 -95.520 282.290 1.00 24.06 105 ILE A O 1
ATOM 841 N N . THR A 1 106 ? 133.293 -93.875 283.206 1.00 23.22 106 THR A N 1
ATOM 842 C CA . THR A 1 106 ? 132.062 -94.342 282.587 1.00 21.72 106 THR A CA 1
ATOM 843 C C . THR A 1 106 ? 132.097 -94.291 281.062 1.00 22.55 106 THR A C 1
ATOM 844 O O . THR A 1 106 ? 131.546 -95.169 280.392 1.00 24.00 106 THR A O 1
ATOM 848 N N . THR A 1 107 ? 132.739 -93.272 280.503 1.00 22.85 107 THR A N 1
ATOM 849 C CA . THR A 1 107 ? 132.814 -93.156 279.050 1.00 21.47 107 THR A CA 1
ATOM 850 C C . THR A 1 107 ? 133.744 -94.223 278.512 1.00 22.88 107 THR A C 1
ATOM 851 O O . THR A 1 107 ? 133.991 -94.297 277.311 1.00 23.52 107 THR A O 1
ATOM 855 N N . ALA A 1 108 ? 134.248 -95.057 279.416 1.00 22.06 108 ALA A N 1
ATOM 856 C CA . ALA A 1 108 ? 135.148 -96.141 279.051 1.00 22.06 108 ALA A CA 1
ATOM 857 C C . ALA A 1 108 ? 134.592 -97.496 279.502 1.00 21.35 108 ALA A C 1
ATOM 858 O O . ALA A 1 108 ? 135.310 -98.495 279.520 1.00 20.95 108 ALA A O 1
ATOM 860 N N . ILE A 1 109 ? 133.317 -97.532 279.880 1.00 20.61 109 ILE A N 1
ATOM 861 C CA . ILE A 1 109 ? 132.716 -98.792 280.287 1.00 21.54 109 ILE A CA 1
ATOM 862 C C . ILE A 1 109 ? 131.651 -99.207 279.279 1.00 21.31 109 ILE A C 1
ATOM 863 O O . ILE A 1 109 ? 131.405 -98.506 278.304 1.00 22.38 109 ILE A O 1
ATOM 868 N N . THR A 1 110 ? 131.018 -100.345 279.520 1.00 23.17 110 THR A N 1
ATOM 869 C CA . THR A 1 110 ? 130.018 -100.872 278.598 1.00 22.94 110 THR A CA 1
ATOM 870 C C . THR A 1 110 ? 128.584 -100.710 279.080 1.00 21.00 110 THR A C 1
ATOM 871 O O . THR A 1 110 ? 128.347 -100.307 280.211 1.00 20.01 110 THR A O 1
ATOM 875 N N . PRO A 1 111 ? 127.606 -101.005 278.207 1.00 20.71 111 PRO A N 1
ATOM 876 C CA . PRO A 1 111 ? 126.199 -100.884 278.592 1.00 20.67 111 PRO A CA 1
ATOM 877 C C . PRO A 1 111 ? 125.890 -101.753 279.804 1.00 21.39 111 PRO A C 1
ATOM 878 O O . PRO A 1 111 ? 125.170 -101.332 280.714 1.00 20.45 111 PRO A O 1
ATOM 882 N N . ALA A 1 112 ? 126.450 -102.963 279.821 1.00 21.66 112 ALA A N 1
ATOM 883 C CA . ALA A 1 112 ? 126.226 -103.888 280.930 1.00 20.75 112 ALA A CA 1
ATOM 884 C C . ALA A 1 112 ? 126.899 -103.388 282.202 1.00 19.72 112 ALA A C 1
ATOM 885 O O . ALA A 1 112 ? 126.332 -103.477 283.291 1.00 19.63 112 ALA A O 1
ATOM 887 N N . LYS A 1 113 ? 128.109 -102.860 282.061 1.00 18.95 113 LYS A N 1
ATOM 888 C CA . LYS A 1 113 ? 128.847 -102.347 283.209 1.00 18.62 113 LYS A CA 1
ATOM 889 C C . LYS A 1 113 ? 128.030 -101.257 283.903 1.00 20.20 113 LYS A C 1
ATOM 890 O O . LYS A 1 113 ? 127.925 -101.232 285.134 1.00 20.99 113 LYS A O 1
ATOM 896 N N . ALA A 1 114 ? 127.444 -100.365 283.104 1.00 19.30 114 ALA A N 1
ATOM 897 C CA . ALA A 1 114 ? 126.654 -99.258 283.633 1.00 18.78 114 ALA A CA 1
ATOM 898 C C . ALA A 1 114 ? 125.455 -99.703 284.462 1.00 18.61 114 ALA A C 1
ATOM 899 O O . ALA A 1 114 ? 125.197 -99.134 285.523 1.00 18.69 114 ALA A O 1
ATOM 901 N N . VAL A 1 115 ? 124.724 -100.714 283.993 1.00 18.82 115 VAL A N 1
ATOM 902 C CA . VAL A 1 115 ? 123.562 -101.190 284.737 1.00 17.39 115 VAL A CA 1
ATOM 903 C C . VAL A 1 115 ? 123.983 -101.943 285.989 1.00 17.91 115 VAL A C 1
ATOM 904 O O . VAL A 1 115 ? 123.295 -101.883 287.003 1.00 17.65 115 VAL A O 1
ATOM 908 N N . GLU A 1 116 ? 125.112 -102.644 285.927 1.00 16.91 116 GLU A N 1
ATOM 909 C CA . GLU A 1 116 ? 125.601 -103.371 287.097 1.00 20.35 116 GLU A CA 1
ATOM 910 C C . GLU A 1 116 ? 125.969 -102.347 288.172 1.00 20.06 116 GLU A C 1
ATOM 911 O O . GLU A 1 116 ? 125.791 -102.597 289.359 1.00 19.54 116 GLU A O 1
ATOM 917 N N . VAL A 1 117 ? 126.478 -101.191 287.750 1.00 19.00 117 VAL A N 1
ATOM 918 C CA . VAL A 1 117 ? 126.824 -100.145 288.701 1.00 17.64 117 VAL A CA 1
ATOM 919 C C . VAL A 1 117 ? 125.533 -99.676 289.370 1.00 18.29 117 VAL A C 1
ATOM 920 O O . VAL A 1 117 ? 125.493 -99.458 290.579 1.00 19.42 117 VAL A O 1
ATOM 924 N N . MET A 1 118 ? 124.477 -99.536 288.577 1.00 18.58 118 MET A N 1
ATOM 925 C CA . MET A 1 118 ? 123.188 -99.089 289.098 1.00 18.14 118 MET A CA 1
ATOM 926 C C . MET A 1 118 ? 122.597 -100.111 290.048 1.00 19.84 118 MET A C 1
ATOM 927 O O . MET A 1 118 ? 121.904 -99.751 291.006 1.00 16.59 118 MET A O 1
ATOM 932 N N . ALA A 1 119 ? 122.868 -101.387 289.782 1.00 17.82 119 ALA A N 1
ATOM 933 C CA . ALA A 1 119 ? 122.344 -102.451 290.625 1.00 17.68 119 ALA A CA 1
ATOM 934 C C . ALA A 1 119 ? 122.835 -102.340 292.067 1.00 16.08 119 ALA A C 1
ATOM 935 O O . ALA A 1 119 ? 122.191 -102.828 292.991 1.00 17.43 119 ALA A O 1
ATOM 937 N N . GLN A 1 120 ? 123.972 -101.683 292.261 1.00 19.37 120 GLN A N 1
ATOM 938 C CA . GLN A 1 120 ? 124.553 -101.546 293.592 1.00 16.73 120 GLN A CA 1
ATOM 939 C C . GLN A 1 120 ? 124.020 -100.359 294.377 1.00 17.73 120 GLN A C 1
ATOM 940 O O . GLN A 1 120 ? 124.412 -100.133 295.523 1.00 16.36 120 GLN A O 1
ATOM 946 N N . MET A 1 121 ? 123.098 -99.620 293.783 1.00 16.73 121 MET A N 1
ATOM 947 C CA . MET A 1 121 ? 122.606 -98.422 294.435 1.00 16.89 121 MET A CA 1
ATOM 948 C C . MET A 1 121 ? 121.127 -98.367 294.771 1.00 17.00 121 MET A C 1
ATOM 949 O O . MET A 1 121 ? 120.282 -98.851 294.013 1.00 18.31 121 MET A O 1
ATOM 954 N N . ASN A 1 122 ? 120.820 -97.779 295.923 1.00 15.45 122 ASN A N 1
ATOM 955 C CA . ASN A 1 122 ? 119.432 -97.603 296.318 1.00 14.78 122 ASN A CA 1
ATOM 956 C C . ASN A 1 122 ? 119.093 -96.211 295.802 1.00 16.92 122 ASN A C 1
ATOM 957 O O . ASN A 1 122 ? 119.994 -95.484 295.373 1.00 17.14 122 ASN A O 1
ATOM 962 N N . VAL A 1 123 ? 117.821 -95.826 295.838 1.00 15.30 123 VAL A N 1
ATOM 963 C CA . VAL A 1 123 ? 117.438 -94.525 295.293 1.00 14.25 123 VAL A CA 1
ATOM 964 C C . VAL A 1 123 ? 118.102 -93.301 295.937 1.00 14.10 123 VAL A C 1
ATOM 965 O O . VAL A 1 123 ? 118.369 -92.315 295.255 1.00 15.48 123 VAL A O 1
ATOM 969 N N . VAL A 1 124 ? 118.373 -93.358 297.235 1.00 14.67 124 VAL A N 1
ATOM 970 C CA . VAL A 1 124 ? 119.017 -92.235 297.906 1.00 14.67 124 VAL A CA 1
ATOM 971 C C . VAL A 1 124 ? 120.407 -92.053 297.314 1.00 16.11 124 VAL A C 1
ATOM 972 O O . VAL A 1 124 ? 120.836 -90.930 297.059 1.00 18.46 124 VAL A O 1
ATOM 976 N N . GLU A 1 125 ? 121.096 -93.169 297.076 1.00 17.90 125 GLU A N 1
ATOM 977 C CA . GLU A 1 125 ? 122.442 -93.148 296.509 1.00 17.41 125 GLU A CA 1
ATOM 978 C C . GLU A 1 125 ? 122.455 -92.582 295.096 1.00 16.57 125 GLU A C 1
ATOM 979 O O . GLU A 1 125 ? 123.323 -91.779 294.740 1.00 16.61 125 GLU A O 1
ATOM 985 N N . MET A 1 126 ? 121.475 -92.981 294.297 1.00 15.09 126 MET A N 1
ATOM 986 C CA . MET A 1 126 ? 121.378 -92.493 292.932 1.00 15.99 126 MET A CA 1
ATOM 987 C C . MET A 1 126 ? 121.108 -90.987 292.911 1.00 16.39 126 MET A C 1
ATOM 988 O O . MET A 1 126 ? 121.651 -90.270 292.071 1.00 16.76 126 MET A O 1
ATOM 993 N N . MET A 1 127 ? 120.255 -90.509 293.817 1.00 15.38 127 MET A N 1
ATOM 994 C CA . MET A 1 127 ? 119.954 -89.079 293.858 1.00 14.99 127 MET A CA 1
ATOM 995 C C . MET A 1 127 ? 121.205 -88.317 294.273 1.00 15.90 127 MET A C 1
ATOM 996 O O . MET A 1 127 ? 121.510 -87.257 293.725 1.00 14.69 127 MET A O 1
ATOM 1001 N N . MET A 1 128 ? 121.921 -88.871 295.248 1.00 16.99 128 MET A N 1
ATOM 1002 C CA . MET A 1 128 ? 123.156 -88.274 295.743 1.00 16.93 128 MET A CA 1
ATOM 1003 C C . MET A 1 128 ? 124.122 -88.178 294.568 1.00 17.96 128 MET A C 1
ATOM 1004 O O . MET A 1 128 ? 124.762 -87.147 294.356 1.00 18.32 128 MET A O 1
ATOM 1009 N N . ALA A 1 129 ? 124.199 -89.256 293.796 1.00 17.33 129 ALA A N 1
ATOM 1010 C CA . ALA A 1 129 ? 125.071 -89.324 292.633 1.00 17.11 129 ALA A CA 1
ATOM 1011 C C . ALA A 1 129 ? 124.588 -88.421 291.490 1.00 19.20 129 ALA A C 1
ATOM 1012 O O . ALA A 1 129 ? 125.379 -87.721 290.853 1.00 20.12 129 ALA A O 1
ATOM 1014 N N . LEU A 1 130 ? 123.288 -88.442 291.231 1.00 18.08 130 LEU A N 1
ATOM 1015 C CA . LEU A 1 130 ? 122.715 -87.639 290.162 1.00 20.04 130 LEU A CA 1
ATOM 1016 C C . LEU A 1 130 ? 122.997 -86.145 290.342 1.00 19.54 130 LEU A C 1
ATOM 1017 O O . LEU A 1 130 ? 123.284 -85.438 289.377 1.00 19.40 130 LEU A O 1
ATOM 1022 N N . GLN A 1 131 ? 122.927 -85.664 291.576 1.00 19.11 131 GLN A N 1
ATOM 1023 C CA . GLN A 1 131 ? 123.175 -84.256 291.828 1.00 19.68 131 GLN A CA 1
ATOM 1024 C C . GLN A 1 131 ? 124.616 -83.885 291.485 1.00 20.03 131 GLN A C 1
ATOM 1025 O O . GLN A 1 131 ? 124.908 -82.727 291.179 1.00 19.98 131 GLN A O 1
ATOM 1031 N N . LYS A 1 132 ? 125.522 -84.860 291.535 1.00 20.11 132 LYS A N 1
ATOM 1032 C CA . LYS A 1 132 ? 126.911 -84.585 291.185 1.00 20.08 132 LYS A CA 1
ATOM 1033 C C . LYS A 1 132 ? 127.141 -84.761 289.686 1.00 19.68 132 LYS A C 1
ATOM 1034 O O . LYS A 1 132 ? 127.860 -83.976 289.070 1.00 18.79 132 LYS A O 1
ATOM 1040 N N . MET A 1 133 ? 126.523 -85.783 289.097 1.00 18.37 133 MET A N 1
ATOM 1041 C CA . MET A 1 133 ? 126.695 -86.053 287.668 1.00 17.35 133 MET A CA 1
ATOM 1042 C C . MET A 1 133 ? 125.983 -85.070 286.737 1.00 17.01 133 MET A C 1
ATOM 1043 O O . MET A 1 133 ? 126.388 -84.906 285.593 1.00 17.48 133 MET A O 1
ATOM 1048 N N . ARG A 1 134 ? 124.928 -84.417 287.216 1.00 16.39 134 ARG A N 1
ATOM 1049 C CA . ARG A 1 134 ? 124.217 -83.456 286.376 1.00 18.57 134 ARG A CA 1
ATOM 1050 C C . ARG A 1 134 ? 125.249 -82.553 285.708 1.00 17.57 134 ARG A C 1
ATOM 1051 O O . ARG A 1 134 ? 126.135 -82.021 286.378 1.00 19.91 134 ARG A O 1
ATOM 1059 N N . ALA A 1 135 ? 125.140 -82.384 284.397 1.00 17.77 135 ALA A N 1
ATOM 1060 C CA . ALA A 1 135 ? 126.092 -81.557 283.659 1.00 18.59 135 ALA A CA 1
ATOM 1061 C C . ALA A 1 135 ? 125.966 -80.064 283.953 1.00 18.67 135 ALA A C 1
ATOM 1062 O O . ALA A 1 135 ? 126.944 -79.422 284.337 1.00 20.83 135 ALA A O 1
ATOM 1064 N N . ARG A 1 136 ? 124.774 -79.506 283.772 1.00 18.56 136 ARG A N 1
ATOM 1065 C CA . ARG A 1 136 ? 124.578 -78.084 284.028 1.00 19.53 136 ARG A CA 1
ATOM 1066 C C . ARG A 1 136 ? 124.407 -77.836 285.524 1.00 21.37 136 ARG A C 1
ATOM 1067 O O . ARG A 1 136 ? 123.751 -78.606 286.225 1.00 19.86 136 ARG A O 1
ATOM 1075 N N . ARG A 1 137 ? 125.007 -76.753 286.000 1.00 21.23 137 ARG A N 1
ATOM 1076 C CA . ARG A 1 137 ? 124.951 -76.369 287.404 1.00 21.89 137 ARG A CA 1
ATOM 1077 C C . ARG A 1 137 ? 123.508 -76.159 287.874 1.00 21.52 137 ARG A C 1
ATOM 1078 O O . ARG A 1 137 ? 123.069 -76.736 288.865 1.00 22.56 137 ARG A O 1
ATOM 1086 N N . THR A 1 138 ? 122.772 -75.323 287.157 1.00 19.71 138 THR A N 1
ATOM 1087 C CA . THR A 1 138 ? 121.400 -75.019 287.517 1.00 19.99 138 THR A CA 1
ATOM 1088 C C . THR A 1 138 ? 120.408 -75.920 286.796 1.00 20.17 138 THR A C 1
ATOM 1089 O O . THR A 1 138 ? 120.377 -75.970 285.570 1.00 20.40 138 THR A O 1
ATOM 1093 N N . PRO A 1 139 ? 119.581 -76.650 287.553 1.00 20.19 139 PRO A N 1
ATOM 1094 C CA . PRO A 1 139 ? 118.617 -77.521 286.882 1.00 20.51 139 PRO A CA 1
ATOM 1095 C C . PRO A 1 139 ? 117.582 -76.675 286.148 1.00 21.68 139 PRO A C 1
ATOM 1096 O O . PRO A 1 139 ? 117.352 -75.512 286.496 1.00 22.65 139 PRO A O 1
ATOM 1100 N N . SER A 1 140 ? 116.979 -77.240 285.114 1.00 19.71 140 SER A N 1
ATOM 1101 C CA . SER A 1 140 ? 115.984 -76.499 284.370 1.00 20.10 140 SER A CA 1
ATOM 1102 C C . SER A 1 140 ? 114.749 -77.359 284.163 1.00 20.87 140 SER A C 1
ATOM 1103 O O . SER A 1 140 ? 114.657 -78.464 284.698 1.00 19.12 140 SER A O 1
ATOM 1106 N N . ASN A 1 141 ? 113.811 -76.851 283.377 1.00 20.24 141 ASN A N 1
ATOM 1107 C CA . ASN A 1 141 ? 112.559 -77.548 283.141 1.00 21.38 141 ASN A CA 1
ATOM 1108 C C . ASN A 1 141 ? 112.022 -77.372 281.737 1.00 20.48 141 ASN A C 1
ATOM 1109 O O . ASN A 1 141 ? 112.195 -76.327 281.110 1.00 18.26 141 ASN A O 1
ATOM 1114 N N . GLN A 1 142 ? 111.349 -78.412 281.262 1.00 20.62 142 GLN A N 1
ATOM 1115 C CA . GLN A 1 142 ? 110.752 -78.423 279.942 1.00 19.31 142 GLN A CA 1
ATOM 1116 C C . GLN A 1 142 ? 109.276 -78.758 280.114 1.00 20.60 142 GLN A C 1
ATOM 1117 O O . GLN A 1 142 ? 108.919 -79.594 280.942 1.00 20.43 142 GLN A O 1
ATOM 1123 N N . CYS A 1 143 ? 108.416 -78.115 279.332 1.00 20.97 143 CYS A N 1
ATOM 1124 C CA . CYS A 1 143 ? 106.990 -78.372 279.437 1.00 18.59 143 CYS A CA 1
ATOM 1125 C C . CYS A 1 143 ? 106.378 -78.747 278.103 1.00 19.42 143 CYS A C 1
ATOM 1126 O O . CYS A 1 143 ? 106.977 -78.541 277.052 1.00 16.66 143 CYS A O 1
ATOM 1129 N N . HIS A 1 144 ? 105.170 -79.296 278.166 1.00 17.27 144 HIS A N 1
ATOM 1130 C CA . HIS A 1 144 ? 104.421 -79.655 276.975 1.00 17.64 144 HIS A CA 1
ATOM 1131 C C . HIS A 1 144 ? 103.460 -78.502 276.749 1.00 16.80 144 HIS A C 1
ATOM 1132 O O . HIS A 1 144 ? 102.947 -77.920 277.707 1.00 17.84 144 HIS A O 1
ATOM 1139 N N . VAL A 1 145 ? 103.240 -78.155 275.491 1.00 16.23 145 VAL A N 1
ATOM 1140 C CA . VAL A 1 145 ? 102.274 -77.119 275.151 1.00 16.70 145 VAL A CA 1
ATOM 1141 C C . VAL A 1 145 ? 101.502 -77.744 274.005 1.00 17.75 145 VAL A C 1
ATOM 1142 O O . VAL A 1 145 ? 101.975 -77.780 272.874 1.00 18.07 145 VAL A O 1
ATOM 1146 N N . THR A 1 146 ? 100.327 -78.271 274.323 1.00 18.28 146 THR A N 1
ATOM 1147 C CA . THR A 1 146 ? 99.481 -78.930 273.335 1.00 20.12 146 THR A CA 1
ATOM 1148 C C . THR A 1 146 ? 98.028 -78.775 273.764 1.00 19.74 146 THR A C 1
ATOM 1149 O O . THR A 1 146 ? 97.743 -78.226 274.823 1.00 21.55 146 THR A O 1
ATOM 1153 N N . ASN A 1 147 ? 97.118 -79.254 272.927 1.00 19.78 147 ASN A N 1
ATOM 1154 C CA . ASN A 1 147 ? 95.693 -79.248 273.241 1.00 21.97 147 ASN A CA 1
ATOM 1155 C C . ASN A 1 147 ? 94.986 -80.161 272.250 1.00 23.04 147 ASN A C 1
ATOM 1156 O O . ASN A 1 147 ? 95.470 -80.383 271.137 1.00 22.58 147 ASN A O 1
ATOM 1161 N N . LEU A 1 148 ? 93.864 -80.719 272.685 1.00 24.37 148 LEU A N 1
ATOM 1162 C CA . LEU A 1 148 ? 93.081 -81.641 271.877 1.00 25.58 148 LEU A CA 1
ATOM 1163 C C . LEU A 1 148 ? 92.849 -81.213 270.444 1.00 25.90 148 LEU A C 1
ATOM 1164 O O . LEU A 1 148 ? 92.931 -82.027 269.527 1.00 27.01 148 LEU A O 1
ATOM 1169 N N . LYS A 1 149 ? 92.557 -79.933 270.258 1.00 26.23 149 LYS A N 1
ATOM 1170 C CA . LYS A 1 149 ? 92.249 -79.413 268.938 1.00 24.11 149 LYS A CA 1
ATOM 1171 C C . LYS A 1 149 ? 93.419 -78.838 268.151 1.00 24.49 149 LYS A C 1
ATOM 1172 O O . LYS A 1 149 ? 93.209 -78.227 267.105 1.00 22.95 149 LYS A O 1
ATOM 1178 N N . ASP A 1 150 ? 94.644 -79.039 268.631 1.00 23.23 150 ASP A N 1
ATOM 1179 C CA . ASP A 1 150 ? 95.818 -78.503 267.942 1.00 24.70 150 ASP A CA 1
ATOM 1180 C C . ASP A 1 150 ? 95.581 -77.033 267.649 1.00 24.71 150 ASP A C 1
ATOM 1181 O O . ASP A 1 150 ? 96.029 -76.496 266.636 1.00 25.05 150 ASP A O 1
ATOM 1186 N N . ASN A 1 151 ? 94.860 -76.399 268.562 1.00 24.29 151 ASN A N 1
ATOM 1187 C CA . ASN A 1 151 ? 94.508 -74.996 268.465 1.00 25.38 151 ASN A CA 1
ATOM 1188 C C . ASN A 1 151 ? 95.731 -74.092 268.605 1.00 24.76 151 ASN A C 1
ATOM 1189 O O . ASN A 1 151 ? 96.336 -74.026 269.668 1.00 24.87 151 ASN A O 1
ATOM 1194 N N . PRO A 1 152 ? 96.087 -73.360 267.534 1.00 25.88 152 PRO A N 1
ATOM 1195 C CA . PRO A 1 152 ? 97.238 -72.446 267.503 1.00 25.07 152 PRO A CA 1
ATOM 1196 C C . PRO A 1 152 ? 97.095 -71.283 268.475 1.00 24.69 152 PRO A C 1
ATOM 1197 O O . PRO A 1 152 ? 98.070 -70.818 269.057 1.00 25.36 152 PRO A O 1
ATOM 1201 N N . VAL A 1 153 ? 95.873 -70.797 268.635 1.00 25.66 153 VAL A N 1
ATOM 1202 C CA . VAL A 1 153 ? 95.649 -69.681 269.530 1.00 25.39 153 VAL A CA 1
ATOM 1203 C C . VAL A 1 153 ? 95.912 -70.115 270.966 1.00 25.25 153 VAL A C 1
ATOM 1204 O O . VAL A 1 153 ? 96.567 -69.400 271.723 1.00 26.24 153 VAL A O 1
ATOM 1208 N N . GLN A 1 154 ? 95.409 -71.287 271.342 1.00 24.30 154 GLN A N 1
ATOM 1209 C CA . GLN A 1 154 ? 95.616 -71.775 272.697 1.00 23.62 154 GLN A CA 1
ATOM 1210 C C . GLN A 1 154 ? 97.082 -72.127 272.903 1.00 23.53 154 GLN A C 1
ATOM 1211 O O . GLN A 1 154 ? 97.640 -71.871 273.965 1.00 23.35 154 GLN A O 1
ATOM 1217 N N . ILE A 1 155 ? 97.698 -72.721 271.887 1.00 22.46 155 ILE A N 1
ATOM 1218 C CA . ILE A 1 155 ? 99.103 -73.091 271.983 1.00 23.64 155 ILE A CA 1
ATOM 1219 C C . ILE A 1 155 ? 99.962 -71.874 272.295 1.00 24.61 155 ILE A C 1
ATOM 1220 O O . ILE A 1 155 ? 100.742 -71.895 273.248 1.00 24.96 155 ILE A O 1
ATOM 1225 N N . ALA A 1 156 ? 99.814 -70.810 271.508 1.00 24.49 156 ALA A N 1
ATOM 1226 C CA . ALA A 1 156 ? 100.602 -69.596 271.732 1.00 24.15 156 ALA A CA 1
ATOM 1227 C C . ALA A 1 156 ? 100.436 -69.085 273.164 1.00 24.41 156 ALA A C 1
ATOM 1228 O O . ALA A 1 156 ? 101.420 -68.811 273.851 1.00 25.65 156 ALA A O 1
ATOM 1230 N N . ALA A 1 157 ? 99.190 -68.969 273.613 1.00 23.09 157 ALA A N 1
ATOM 1231 C CA . ALA A 1 157 ? 98.900 -68.495 274.960 1.00 22.62 157 ALA A CA 1
ATOM 1232 C C . ALA A 1 157 ? 99.544 -69.372 276.037 1.00 23.61 157 ALA A C 1
ATOM 1233 O O . ALA A 1 157 ? 100.207 -68.866 276.946 1.00 22.54 157 ALA A O 1
ATOM 1235 N N . ASP A 1 158 ? 99.338 -70.682 275.948 1.00 24.45 158 ASP A N 1
ATOM 1236 C CA . ASP A 1 158 ? 99.913 -71.593 276.935 1.00 25.41 158 ASP A CA 1
ATOM 1237 C C . ASP A 1 158 ? 101.433 -71.516 276.922 1.00 24.36 158 ASP A C 1
ATOM 1238 O O . ASP A 1 158 ? 102.082 -71.624 277.965 1.00 25.85 158 ASP A O 1
ATOM 1243 N N . ALA A 1 159 ? 101.998 -71.314 275.738 1.00 22.08 159 ALA A N 1
ATOM 1244 C CA . ALA A 1 159 ? 103.441 -71.207 275.605 1.00 22.31 159 ALA A CA 1
ATOM 1245 C C . ALA A 1 159 ? 103.913 -69.954 276.339 1.00 22.81 159 ALA A C 1
ATOM 1246 O O . ALA A 1 159 ? 104.906 -69.979 277.060 1.00 23.61 159 ALA A O 1
ATOM 1248 N N . ALA A 1 160 ? 103.194 -68.853 276.151 1.00 23.06 160 ALA A N 1
ATOM 1249 C CA . ALA A 1 160 ? 103.556 -67.599 276.808 1.00 22.00 160 ALA A CA 1
ATOM 1250 C C . ALA A 1 160 ? 103.506 -67.794 278.322 1.00 20.52 160 ALA A C 1
ATOM 1251 O O . ALA A 1 160 ? 104.436 -67.419 279.035 1.00 20.16 160 ALA A O 1
ATOM 1253 N N . GLU A 1 161 ? 102.421 -68.385 278.812 1.00 20.04 161 GLU A N 1
ATOM 1254 C CA . GLU A 1 161 ? 102.294 -68.626 280.245 1.00 20.85 161 GLU A CA 1
ATOM 1255 C C . GLU A 1 161 ? 103.394 -69.537 280.766 1.00 19.30 161 GLU A C 1
ATOM 1256 O O . GLU A 1 161 ? 104.012 -69.258 281.796 1.00 19.58 161 GLU A O 1
ATOM 1262 N N . ALA A 1 162 ? 103.623 -70.638 280.060 1.00 20.50 162 ALA A N 1
ATOM 1263 C CA . ALA A 1 162 ? 104.645 -71.590 280.473 1.00 20.50 162 ALA A CA 1
ATOM 1264 C C . ALA A 1 162 ? 105.980 -70.877 280.542 1.00 20.42 162 ALA A C 1
ATOM 1265 O O . ALA A 1 162 ? 106.820 -71.193 281.378 1.00 20.80 162 ALA A O 1
ATOM 1267 N N . GLY A 1 163 ? 106.164 -69.901 279.661 1.00 19.07 163 GLY A N 1
ATOM 1268 C CA . GLY A 1 163 ? 107.412 -69.162 279.640 1.00 20.15 163 GLY A CA 1
ATOM 1269 C C . GLY A 1 163 ? 107.661 -68.340 280.893 1.00 19.18 163 GLY A C 1
ATOM 1270 O O . GLY A 1 163 ? 108.750 -68.386 281.460 1.00 20.44 163 GLY A O 1
ATOM 1271 N N . ILE A 1 164 ? 106.662 -67.588 281.343 1.00 19.36 164 ILE A N 1
ATOM 1272 C CA . ILE A 1 164 ? 106.862 -66.779 282.538 1.00 19.00 164 ILE A CA 1
ATOM 1273 C C . ILE A 1 164 ? 106.930 -67.681 283.760 1.00 19.75 164 ILE A C 1
ATOM 1274 O O . ILE A 1 164 ? 107.473 -67.293 284.792 1.00 21.18 164 ILE A O 1
ATOM 1279 N N . ARG A 1 165 ? 106.381 -68.888 283.650 1.00 19.30 165 ARG A N 1
ATOM 1280 C CA . ARG A 1 165 ? 106.423 -69.817 284.778 1.00 19.11 165 ARG A CA 1
ATOM 1281 C C . ARG A 1 165 ? 107.838 -70.360 284.970 1.00 18.36 165 ARG A C 1
ATOM 1282 O O . ARG A 1 165 ? 108.153 -70.936 286.015 1.00 18.05 165 ARG A O 1
ATOM 1290 N N . GLY A 1 166 ? 108.689 -70.172 283.962 1.00 16.66 166 GLY A N 1
ATOM 1291 C CA . GLY A 1 166 ? 110.070 -70.607 284.087 1.00 17.39 166 GLY A CA 1
ATOM 1292 C C . GLY A 1 166 ? 110.633 -71.673 283.164 1.00 18.40 166 GLY A C 1
ATOM 1293 O O . GLY A 1 166 ? 111.851 -71.875 283.120 1.00 18.10 166 GLY A O 1
ATOM 1294 N N . PHE A 1 167 ? 109.776 -72.376 282.438 1.00 18.38 167 PHE A N 1
ATOM 1295 C CA . PHE A 1 167 ? 110.257 -73.412 281.533 1.00 17.42 167 PHE A CA 1
ATOM 1296 C C . PHE A 1 167 ? 111.261 -72.850 280.515 1.00 17.76 167 PHE A C 1
ATOM 1297 O O . PHE A 1 167 ? 111.006 -71.821 279.887 1.00 18.15 167 PHE A O 1
ATOM 1305 N N . SER A 1 168 ? 112.399 -73.520 280.354 1.00 16.68 168 SER A N 1
ATOM 1306 C CA . SER A 1 168 ? 113.424 -73.071 279.403 1.00 16.75 168 SER A CA 1
ATOM 1307 C C . SER A 1 168 ? 113.232 -73.708 278.029 1.00 18.78 168 SER A C 1
ATOM 1308 O O . SER A 1 168 ? 113.797 -73.252 277.019 1.00 18.88 168 SER A O 1
ATOM 1311 N N . GLU A 1 169 ? 112.441 -74.774 278.007 1.00 15.71 169 GLU A N 1
ATOM 1312 C CA . GLU A 1 169 ? 112.141 -75.503 276.787 1.00 16.27 169 GLU A CA 1
ATOM 1313 C C . GLU A 1 169 ? 110.657 -75.801 276.763 1.00 15.89 169 GLU A C 1
ATOM 1314 O O . GLU A 1 169 ? 110.044 -76.015 277.809 1.00 13.80 169 GLU A O 1
ATOM 1320 N N . GLN A 1 170 ? 110.091 -75.818 275.564 1.00 15.20 170 GLN A N 1
ATOM 1321 C CA . GLN A 1 170 ? 108.677 -76.099 275.393 1.00 15.97 170 GLN A CA 1
ATOM 1322 C C . GLN A 1 170 ? 108.530 -77.040 274.216 1.00 16.99 170 GLN A C 1
ATOM 1323 O O . GLN A 1 170 ? 109.169 -76.874 273.175 1.00 15.39 170 GLN A O 1
ATOM 1329 N N . GLU A 1 171 ? 107.673 -78.034 274.392 1.00 16.36 171 GLU A N 1
ATOM 1330 C CA . GLU A 1 171 ? 107.466 -79.028 273.369 1.00 16.34 171 GLU A CA 1
ATOM 1331 C C . GLU A 1 171 ? 106.007 -79.222 273.025 1.00 17.90 171 GLU A C 1
ATOM 1332 O O . GLU A 1 171 ? 105.150 -79.323 273.907 1.00 18.82 171 GLU A O 1
ATOM 1338 N N . THR A 1 172 ? 105.720 -79.281 271.734 1.00 18.34 172 THR A N 1
ATOM 1339 C CA . THR A 1 172 ? 104.352 -79.517 271.310 1.00 20.70 172 THR A CA 1
ATOM 1340 C C . THR A 1 172 ? 104.336 -80.718 270.376 1.00 19.92 172 THR A C 1
ATOM 1341 O O . THR A 1 172 ? 105.383 -81.199 269.955 1.00 22.30 172 THR A O 1
ATOM 1345 N N . THR A 1 173 ? 103.146 -81.227 270.097 1.00 21.52 173 THR A N 1
ATOM 1346 C CA . THR A 1 173 ? 102.986 -82.339 269.169 1.00 22.09 173 THR A CA 1
ATOM 1347 C C . THR A 1 173 ? 101.565 -82.222 268.648 1.00 21.54 173 THR A C 1
ATOM 1348 O O . THR A 1 173 ? 100.866 -81.274 269.001 1.00 21.47 173 THR A O 1
ATOM 1352 N N . VAL A 1 174 ? 101.118 -83.168 267.829 1.00 21.33 174 VAL A N 1
ATOM 1353 C CA . VAL A 1 174 ? 99.778 -83.050 267.264 1.00 21.51 174 VAL A CA 1
ATOM 1354 C C . VAL A 1 174 ? 98.862 -84.254 267.313 1.00 20.30 174 VAL A C 1
ATOM 1355 O O . VAL A 1 174 ? 99.311 -85.395 267.362 1.00 19.71 174 VAL A O 1
ATOM 1359 N N . GLY A 1 175 ? 97.562 -83.971 267.312 1.00 20.73 175 GLY A N 1
ATOM 1360 C CA . GLY A 1 175 ? 96.564 -85.027 267.286 1.00 21.39 175 GLY A CA 1
ATOM 1361 C C . GLY A 1 175 ? 96.433 -85.369 265.812 1.00 21.21 175 GLY A C 1
ATOM 1362 O O . GLY A 1 175 ? 96.327 -86.532 265.418 1.00 21.46 175 GLY A O 1
ATOM 1363 N N . ILE A 1 176 ? 96.468 -84.326 264.987 1.00 20.66 176 ILE A N 1
ATOM 1364 C CA . ILE A 1 176 ? 96.384 -84.482 263.541 1.00 20.62 176 ILE A CA 1
ATOM 1365 C C . ILE A 1 176 ? 97.748 -84.100 262.963 1.00 21.43 176 ILE A C 1
ATOM 1366 O O . ILE A 1 176 ? 98.101 -82.922 262.926 1.00 22.86 176 ILE A O 1
ATOM 1371 N N . ALA A 1 177 ? 98.514 -85.098 262.528 1.00 20.64 177 ALA A N 1
ATOM 1372 C CA . ALA A 1 177 ? 99.856 -84.878 261.983 1.00 23.00 177 ALA A CA 1
ATOM 1373 C C . ALA A 1 177 ? 99.999 -83.643 261.106 1.00 23.10 177 ALA A C 1
ATOM 1374 O O . ALA A 1 177 ? 100.931 -82.864 261.286 1.00 25.22 177 ALA A O 1
ATOM 1376 N N . ARG A 1 178 ? 99.080 -83.463 260.161 1.00 23.87 178 ARG A N 1
ATOM 1377 C CA . ARG A 1 178 ? 99.119 -82.316 259.253 1.00 24.06 178 ARG A CA 1
ATOM 1378 C C . ARG A 1 178 ? 99.137 -80.944 259.938 1.00 23.44 178 ARG A C 1
ATOM 1379 O O . ARG A 1 178 ? 99.486 -79.939 259.318 1.00 23.26 178 ARG A O 1
ATOM 1387 N N . TYR A 1 179 ? 98.764 -80.901 261.212 1.00 23.20 179 TYR A N 1
ATOM 1388 C CA . TYR A 1 179 ? 98.730 -79.641 261.960 1.00 23.47 179 TYR A CA 1
ATOM 1389 C C . TYR A 1 179 ? 100.100 -79.186 262.457 1.00 23.63 179 TYR A C 1
ATOM 1390 O O . TYR A 1 179 ? 100.263 -78.037 262.863 1.00 24.40 179 TYR A O 1
ATOM 1399 N N . ALA A 1 180 ? 101.076 -80.086 262.421 1.00 23.22 180 ALA A N 1
ATOM 1400 C CA . ALA A 1 180 ? 102.417 -79.797 262.925 1.00 23.57 180 ALA A CA 1
ATOM 1401 C C . ALA A 1 180 ? 103.008 -78.415 262.648 1.00 22.80 180 ALA A C 1
ATOM 1402 O O . ALA A 1 180 ? 103.509 -77.760 263.561 1.00 25.45 180 ALA A O 1
ATOM 1404 N N . PRO A 1 181 ? 102.988 -77.961 261.386 1.00 22.61 181 PRO A N 1
ATOM 1405 C CA . PRO A 1 181 ? 103.560 -76.640 261.112 1.00 20.60 181 PRO A CA 1
ATOM 1406 C C . PRO A 1 181 ? 102.903 -75.513 261.909 1.00 20.20 181 PRO A C 1
ATOM 1407 O O . PRO A 1 181 ? 103.575 -74.579 262.340 1.00 20.45 181 PRO A O 1
ATOM 1411 N N . PHE A 1 182 ? 101.592 -75.603 262.099 1.00 20.66 182 PHE A N 1
ATOM 1412 C CA . PHE A 1 182 ? 100.869 -74.587 262.863 1.00 22.06 182 PHE A CA 1
ATOM 1413 C C . PHE A 1 182 ? 101.219 -74.668 264.347 1.00 21.25 182 PHE A C 1
ATOM 1414 O O . PHE A 1 182 ? 101.427 -73.643 264.996 1.00 18.44 182 PHE A O 1
ATOM 1422 N N . ASN A 1 183 ? 101.295 -75.886 264.881 1.00 21.30 183 ASN A N 1
ATOM 1423 C CA . ASN A 1 183 ? 101.654 -76.057 266.286 1.00 21.61 183 ASN A CA 1
ATOM 1424 C C . ASN A 1 183 ? 103.048 -75.486 266.525 1.00 20.79 183 ASN A C 1
ATOM 1425 O O . ASN A 1 183 ? 103.264 -74.739 267.477 1.00 21.08 183 ASN A O 1
ATOM 1430 N N . ALA A 1 184 ? 103.990 -75.846 265.655 1.00 21.26 184 ALA A N 1
ATOM 1431 C CA . ALA A 1 184 ? 105.368 -75.376 265.760 1.00 21.50 184 ALA A CA 1
ATOM 1432 C C . ALA A 1 184 ? 105.401 -73.859 265.710 1.00 22.28 184 ALA A C 1
ATOM 1433 O O . ALA A 1 184 ? 106.007 -73.209 266.561 1.00 22.01 184 ALA A O 1
ATOM 1435 N N . LEU A 1 185 ? 104.743 -73.310 264.695 1.00 23.54 185 LEU A N 1
ATOM 1436 C CA . LEU A 1 185 ? 104.672 -71.870 264.493 1.00 24.12 185 LEU A CA 1
ATOM 1437 C C . LEU A 1 185 ? 104.090 -71.157 265.708 1.00 23.05 185 LEU A C 1
ATOM 1438 O O . LEU A 1 185 ? 104.689 -70.219 266.241 1.00 22.62 185 LEU A O 1
ATOM 1443 N N . ALA A 1 186 ? 102.915 -71.606 266.138 1.00 22.68 186 ALA A N 1
ATOM 1444 C CA . ALA A 1 186 ? 102.237 -71.013 267.287 1.00 22.41 186 ALA A CA 1
ATOM 1445 C C . ALA A 1 186 ? 103.092 -71.133 268.539 1.00 22.38 186 ALA A C 1
ATOM 1446 O O . ALA A 1 186 ? 103.142 -70.224 269.373 1.00 23.39 186 ALA A O 1
ATOM 1448 N N . LEU A 1 187 ? 103.769 -72.264 268.672 1.00 22.40 187 LEU A N 1
ATOM 1449 C CA . LEU A 1 187 ? 104.616 -72.487 269.829 1.00 20.20 187 LEU A CA 1
ATOM 1450 C C . LEU A 1 187 ? 105.767 -71.490 269.826 1.00 21.26 187 LEU A C 1
ATOM 1451 O O . LEU A 1 187 ? 106.071 -70.870 270.842 1.00 22.09 187 LEU A O 1
ATOM 1456 N N . LEU A 1 188 ? 106.404 -71.334 268.674 1.00 19.90 188 LEU A N 1
ATOM 1457 C CA . LEU A 1 188 ? 107.526 -70.417 268.561 1.00 21.28 188 LEU A CA 1
ATOM 1458 C C . LEU A 1 188 ? 107.126 -69.001 268.973 1.00 20.90 188 LEU A C 1
ATOM 1459 O O . LEU A 1 188 ? 107.784 -68.373 269.802 1.00 19.85 188 LEU A O 1
ATOM 1464 N N . VAL A 1 189 ? 106.039 -68.504 268.395 1.00 21.22 189 VAL A N 1
ATOM 1465 C CA . VAL A 1 189 ? 105.576 -67.158 268.703 1.00 21.83 189 VAL A CA 1
ATOM 1466 C C . VAL A 1 189 ? 105.210 -67.013 270.168 1.00 21.51 189 VAL A C 1
ATOM 1467 O O . VAL A 1 189 ? 105.676 -66.094 270.844 1.00 22.25 189 VAL A O 1
ATOM 1471 N N . GLY A 1 190 ? 104.372 -67.921 270.654 1.00 21.73 190 GLY A N 1
ATOM 1472 C CA . GLY A 1 190 ? 103.952 -67.862 272.041 1.00 21.92 190 GLY A CA 1
ATOM 1473 C C . GLY A 1 190 ? 105.120 -67.948 273.003 1.00 23.57 190 GLY A C 1
ATOM 1474 O O . GLY A 1 190 ? 105.187 -67.197 273.985 1.00 23.29 190 GLY A O 1
ATOM 1475 N N . SER A 1 191 ? 106.050 -68.856 272.723 1.00 22.42 191 SER A N 1
ATOM 1476 C CA . SER A 1 191 ? 107.204 -69.040 273.592 1.00 21.66 191 SER A CA 1
ATOM 1477 C C . SER A 1 191 ? 107.985 -67.750 273.738 1.00 23.26 191 SER A C 1
ATOM 1478 O O . SER A 1 191 ? 108.395 -67.382 274.839 1.00 23.06 191 SER A O 1
ATOM 1481 N N . GLN A 1 192 ? 108.200 -67.064 272.623 1.00 24.01 192 GLN A N 1
ATOM 1482 C CA . GLN A 1 192 ? 108.961 -65.825 272.658 1.00 26.26 192 GLN A CA 1
ATOM 1483 C C . GLN A 1 192 ? 108.191 -64.668 273.276 1.00 26.91 192 GLN A C 1
ATOM 1484 O O . GLN A 1 192 ? 108.764 -63.617 273.551 1.00 28.09 192 GLN A O 1
ATOM 1490 N N . CYS A 1 193 ? 106.895 -64.865 273.499 1.00 28.04 193 CYS A N 1
ATOM 1491 C CA . CYS A 1 193 ? 106.061 -63.835 274.113 1.00 29.01 193 CYS A CA 1
ATOM 1492 C C . CYS A 1 193 ? 106.112 -63.932 275.631 1.00 29.34 193 CYS A C 1
ATOM 1493 O O . CYS A 1 193 ? 106.009 -62.924 276.330 1.00 30.39 193 CYS A O 1
ATOM 1496 N N . GLY A 1 194 ? 106.261 -65.154 276.136 1.00 28.13 194 GLY A N 1
ATOM 1497 C CA . GLY A 1 194 ? 106.307 -65.357 277.569 1.00 27.87 194 GLY A CA 1
ATOM 1498 C C . GLY A 1 194 ? 107.676 -65.059 278.136 1.00 27.07 194 GLY A C 1
ATOM 1499 O O . GLY A 1 194 ? 107.818 -64.281 279.073 1.00 28.68 194 GLY A O 1
ATOM 1500 N N . ARG A 1 195 ? 108.694 -65.690 277.574 1.00 26.01 195 ARG A N 1
ATOM 1501 C CA . ARG A 1 195 ? 110.044 -65.455 278.037 1.00 25.18 195 ARG A CA 1
ATOM 1502 C C . ARG A 1 195 ? 110.964 -65.599 276.842 1.00 24.14 195 ARG A C 1
ATOM 1503 O O . ARG A 1 195 ? 111.101 -66.678 276.281 1.00 23.82 195 ARG A O 1
ATOM 1511 N N . PRO A 1 196 ? 111.591 -64.492 276.421 1.00 25.31 196 PRO A N 1
ATOM 1512 C CA . PRO A 1 196 ? 112.506 -64.507 275.278 1.00 22.82 196 PRO A CA 1
ATOM 1513 C C . PRO A 1 196 ? 113.615 -65.521 275.528 1.00 20.89 196 PRO A C 1
ATOM 1514 O O . PRO A 1 196 ? 114.192 -65.552 276.614 1.00 21.11 196 PRO A O 1
ATOM 1518 N N . GLY A 1 197 ? 113.914 -66.341 274.529 1.00 18.79 197 GLY A N 1
ATOM 1519 C CA . GLY A 1 197 ? 114.964 -67.334 274.686 1.00 19.59 197 GLY A CA 1
ATOM 1520 C C . GLY A 1 197 ? 114.457 -68.752 274.905 1.00 19.27 197 GLY A C 1
ATOM 1521 O O . GLY A 1 197 ? 115.230 -69.715 274.857 1.00 18.64 197 GLY A O 1
ATOM 1522 N N . VAL A 1 198 ? 113.161 -68.892 275.152 1.00 16.61 198 VAL A N 1
ATOM 1523 C CA . VAL A 1 198 ? 112.604 -70.214 275.371 1.00 17.20 198 VAL A CA 1
ATOM 1524 C C . VAL A 1 198 ? 112.709 -71.039 274.098 1.00 16.90 198 VAL A C 1
ATOM 1525 O O . VAL A 1 198 ? 112.296 -70.607 273.022 1.00 18.35 198 VAL A O 1
ATOM 1529 N N . LEU A 1 199 ? 113.289 -72.224 274.241 1.00 16.71 199 LEU A N 1
ATOM 1530 C CA . LEU A 1 199 ? 113.479 -73.150 273.139 1.00 17.21 199 LEU A CA 1
ATOM 1531 C C . LEU A 1 199 ? 112.194 -73.919 272.866 1.00 19.01 199 LEU A C 1
ATOM 1532 O O . LEU A 1 199 ? 111.472 -74.293 273.792 1.00 18.14 199 LEU A O 1
ATOM 1537 N N . THR A 1 200 ? 111.919 -74.163 271.590 1.00 18.34 200 THR A N 1
ATOM 1538 C CA . THR A 1 200 ? 110.716 -74.879 271.219 1.00 18.16 200 THR A CA 1
ATOM 1539 C C . THR A 1 200 ? 110.976 -75.997 270.225 1.00 18.45 200 THR A C 1
ATOM 1540 O O . THR A 1 200 ? 111.844 -75.898 269.357 1.00 18.61 200 THR A O 1
ATOM 1544 N N . GLN A 1 201 ? 110.205 -77.068 270.373 1.00 20.16 201 GLN A N 1
ATOM 1545 C CA . GLN A 1 201 ? 110.327 -78.237 269.518 1.00 19.46 201 GLN A CA 1
ATOM 1546 C C . GLN A 1 201 ? 108.937 -78.741 269.179 1.00 20.27 201 GLN A C 1
ATOM 1547 O O . GLN A 1 201 ? 107.983 -78.488 269.916 1.00 20.05 201 GLN A O 1
ATOM 1553 N N . CYS A 1 202 ? 108.831 -79.451 268.063 1.00 20.11 202 CYS A N 1
ATOM 1554 C CA . CYS A 1 202 ? 107.565 -80.017 267.631 1.00 21.38 202 CYS A CA 1
ATOM 1555 C C . CYS A 1 202 ? 107.843 -81.489 267.331 1.00 22.58 202 CYS A C 1
ATOM 1556 O O . CYS A 1 202 ? 108.403 -81.830 266.289 1.00 24.57 202 CYS A O 1
ATOM 1559 N N . SER A 1 203 ? 107.442 -82.350 268.260 1.00 22.41 203 SER A N 1
ATOM 1560 C CA . SER A 1 203 ? 107.678 -83.783 268.167 1.00 21.51 203 SER A CA 1
ATOM 1561 C C . SER A 1 203 ? 106.753 -84.552 267.243 1.00 20.18 203 SER A C 1
ATOM 1562 O O . SER A 1 203 ? 105.598 -84.814 267.564 1.00 21.11 203 SER A O 1
ATOM 1565 N N . VAL A 1 204 ? 107.292 -84.933 266.098 1.00 20.45 204 VAL A N 1
ATOM 1566 C CA . VAL A 1 204 ? 106.537 -85.666 265.098 1.00 20.54 204 VAL A CA 1
ATOM 1567 C C . VAL A 1 204 ? 107.497 -86.624 264.389 1.00 19.89 204 VAL A C 1
ATOM 1568 O O . VAL A 1 204 ? 108.603 -86.854 264.869 1.00 19.39 204 VAL A O 1
ATOM 1572 N N . GLU A 1 205 ? 107.068 -87.180 263.259 1.00 19.04 205 GLU A N 1
ATOM 1573 C CA . GLU A 1 205 ? 107.891 -88.107 262.493 1.00 18.45 205 GLU A CA 1
ATOM 1574 C C . GLU A 1 205 ? 109.243 -87.442 262.219 1.00 17.51 205 GLU A C 1
ATOM 1575 O O . GLU A 1 205 ? 109.296 -86.249 261.946 1.00 16.03 205 GLU A O 1
ATOM 1581 N N . GLU A 1 206 ? 110.325 -88.220 262.290 1.00 17.76 206 GLU A N 1
ATOM 1582 C CA . GLU A 1 206 ? 111.688 -87.703 262.118 1.00 19.05 206 GLU A CA 1
ATOM 1583 C C . GLU A 1 206 ? 111.944 -86.758 260.942 1.00 19.13 206 GLU A C 1
ATOM 1584 O O . GLU A 1 206 ? 112.319 -85.601 261.150 1.00 20.58 206 GLU A O 1
ATOM 1590 N N . ALA A 1 207 ? 111.765 -87.239 259.715 1.00 17.62 207 ALA A N 1
ATOM 1591 C CA . ALA A 1 207 ? 112.006 -86.405 258.543 1.00 18.80 207 ALA A CA 1
ATOM 1592 C C . ALA A 1 207 ? 111.158 -85.134 258.608 1.00 19.47 207 ALA A C 1
ATOM 1593 O O . ALA A 1 207 ? 111.628 -84.038 258.304 1.00 19.59 207 ALA A O 1
ATOM 1595 N N . THR A 1 208 ? 109.902 -85.293 258.999 1.00 19.10 208 THR A N 1
ATOM 1596 C CA . THR A 1 208 ? 108.990 -84.167 259.122 1.00 19.07 208 THR A CA 1
ATOM 1597 C C . THR A 1 208 ? 109.572 -83.116 260.074 1.00 19.53 208 THR A C 1
ATOM 1598 O O . THR A 1 208 ? 109.633 -81.932 259.748 1.00 20.27 208 THR A O 1
ATOM 1602 N N . GLU A 1 209 ? 110.019 -83.562 261.243 1.00 20.20 209 GLU A N 1
ATOM 1603 C CA . GLU A 1 209 ? 110.580 -82.659 262.241 1.00 21.13 209 GLU A CA 1
ATOM 1604 C C . GLU A 1 209 ? 111.856 -81.953 261.770 1.00 21.38 209 GLU A C 1
ATOM 1605 O O . GLU A 1 209 ? 112.030 -80.751 261.996 1.00 20.03 209 GLU A O 1
ATOM 1611 N N . LEU A 1 210 ? 112.749 -82.694 261.124 1.00 20.03 210 LEU A N 1
ATOM 1612 C CA . LEU A 1 210 ? 113.977 -82.097 260.631 1.00 20.96 210 LEU A CA 1
ATOM 1613 C C . LEU A 1 210 ? 113.585 -80.968 259.685 1.00 22.05 210 LEU A C 1
ATOM 1614 O O . LEU A 1 210 ? 114.130 -79.866 259.752 1.00 23.27 210 LEU A O 1
ATOM 1619 N N . GLU A 1 211 ? 112.619 -81.238 258.817 1.00 20.51 211 GLU A N 1
ATOM 1620 C CA . GLU A 1 211 ? 112.164 -80.218 257.886 1.00 22.43 211 GLU A CA 1
ATOM 1621 C C . GLU A 1 211 ? 111.669 -78.978 258.639 1.00 21.21 211 GLU A C 1
ATOM 1622 O O . GLU A 1 211 ? 112.022 -77.860 258.279 1.00 19.98 211 GLU A O 1
ATOM 1628 N N . LEU A 1 212 ? 110.855 -79.177 259.675 1.00 19.56 212 LEU A N 1
ATOM 1629 C CA . LEU A 1 212 ? 110.356 -78.054 260.462 1.00 17.73 212 LEU A CA 1
ATOM 1630 C C . LEU A 1 212 ? 111.541 -77.259 261.005 1.00 18.33 212 LEU A C 1
ATOM 1631 O O . LEU A 1 212 ? 111.522 -76.032 261.019 1.00 18.24 212 LEU A O 1
ATOM 1636 N N . GLY A 1 213 ? 112.577 -77.967 261.442 1.00 18.50 213 GLY A N 1
ATOM 1637 C CA . GLY A 1 213 ? 113.749 -77.295 261.970 1.00 17.79 213 GLY A CA 1
ATOM 1638 C C . GLY A 1 213 ? 114.559 -76.574 260.904 1.00 19.51 213 GLY A C 1
ATOM 1639 O O . GLY A 1 213 ? 115.081 -75.487 261.145 1.00 19.96 213 GLY A O 1
ATOM 1640 N N . MET A 1 214 ? 114.681 -77.177 259.727 1.00 17.95 214 MET A N 1
ATOM 1641 C CA . MET A 1 214 ? 115.440 -76.554 258.654 1.00 18.52 214 MET A CA 1
ATOM 1642 C C . MET A 1 214 ? 114.745 -75.271 258.230 1.00 21.43 214 MET A C 1
ATOM 1643 O O . MET A 1 214 ? 115.401 -74.308 257.821 1.00 20.83 214 MET A O 1
ATOM 1648 N N . ARG A 1 215 ? 113.417 -75.261 258.335 1.00 18.76 215 ARG A N 1
ATOM 1649 C CA . ARG A 1 215 ? 112.641 -74.089 257.957 1.00 22.68 215 ARG A CA 1
ATOM 1650 C C . ARG A 1 215 ? 112.518 -73.081 259.095 1.00 23.48 215 ARG A C 1
ATOM 1651 O O . ARG A 1 215 ? 111.734 -72.134 259.015 1.00 24.12 215 ARG A O 1
ATOM 1659 N N . GLY A 1 216 ? 113.291 -73.297 260.154 1.00 23.82 216 GLY A N 1
ATOM 1660 C CA . GLY A 1 216 ? 113.275 -72.387 261.286 1.00 24.81 216 GLY A CA 1
ATOM 1661 C C . GLY A 1 216 ? 111.942 -72.242 261.992 1.00 24.66 216 GLY A C 1
ATOM 1662 O O . GLY A 1 216 ? 111.610 -71.164 262.480 1.00 23.68 216 GLY A O 1
ATOM 1663 N N . LEU A 1 217 ? 111.171 -73.321 262.052 1.00 23.91 217 LEU A N 1
ATOM 1664 C CA . LEU A 1 217 ? 109.886 -73.275 262.732 1.00 23.01 217 LEU A CA 1
ATOM 1665 C C . LEU A 1 217 ? 110.007 -73.793 264.169 1.00 22.26 217 LEU A C 1
ATOM 1666 O O . LEU A 1 217 ? 109.062 -73.724 264.955 1.00 22.31 217 LEU A O 1
ATOM 1671 N N . THR A 1 218 ? 111.192 -74.296 264.498 1.00 21.99 218 THR A N 1
ATOM 1672 C CA . THR A 1 218 ? 111.505 -74.815 265.827 1.00 19.94 218 THR A CA 1
ATOM 1673 C C . THR A 1 218 ? 112.929 -74.376 266.123 1.00 18.79 218 THR A C 1
ATOM 1674 O O . THR A 1 218 ? 113.654 -73.978 265.210 1.00 20.39 218 THR A O 1
ATOM 1678 N N . SER A 1 219 ? 113.339 -74.456 267.383 1.00 18.52 219 SER A N 1
ATOM 1679 C CA . SER A 1 219 ? 114.699 -74.072 267.745 1.00 18.16 219 SER A CA 1
ATOM 1680 C C . SER A 1 219 ? 115.517 -75.270 268.237 1.00 18.88 219 SER A C 1
ATOM 1681 O O . SER A 1 219 ? 116.699 -75.130 268.541 1.00 18.00 219 SER A O 1
ATOM 1684 N N . TYR A 1 220 ? 114.875 -76.439 268.321 1.00 17.94 220 TYR A N 1
ATOM 1685 C CA . TYR A 1 220 ? 115.545 -77.678 268.721 1.00 17.27 220 TYR A CA 1
ATOM 1686 C C . TYR A 1 220 ? 114.652 -78.902 268.526 1.00 17.44 220 TYR A C 1
ATOM 1687 O O . TYR A 1 220 ? 113.456 -78.777 268.258 1.00 15.90 220 TYR A O 1
ATOM 1696 N N . ALA A 1 221 ? 115.253 -80.082 268.636 1.00 15.78 221 ALA A N 1
ATOM 1697 C CA . ALA A 1 221 ? 114.532 -81.337 268.489 1.00 17.09 221 ALA A CA 1
ATOM 1698 C C . ALA A 1 221 ? 114.959 -82.263 269.622 1.00 17.94 221 ALA A C 1
ATOM 1699 O O . ALA A 1 221 ? 116.135 -82.307 269.996 1.00 20.65 221 ALA A O 1
ATOM 1701 N N . GLU A 1 222 ? 114.002 -83.008 270.158 1.00 18.23 222 GLU A N 1
ATOM 1702 C CA . GLU A 1 222 ? 114.275 -83.907 271.265 1.00 18.59 222 GLU A CA 1
ATOM 1703 C C . GLU A 1 222 ? 113.898 -85.358 271.037 1.00 19.01 222 GLU A C 1
ATOM 1704 O O . GLU A 1 222 ? 114.675 -86.259 271.351 1.00 18.60 222 GLU A O 1
ATOM 1710 N N . THR A 1 223 ? 112.695 -85.583 270.518 1.00 20.26 223 THR A N 1
ATOM 1711 C CA . THR A 1 223 ? 112.206 -86.942 270.289 1.00 19.73 223 THR A CA 1
ATOM 1712 C C . THR A 1 223 ? 112.842 -87.631 269.090 1.00 19.50 223 THR A C 1
ATOM 1713 O O . THR A 1 223 ? 112.162 -88.281 268.301 1.00 21.61 223 THR A O 1
ATOM 1717 N N . VAL A 1 224 ? 114.152 -87.476 268.965 1.00 17.85 224 VAL A N 1
ATOM 1718 C CA . VAL A 1 224 ? 114.924 -88.095 267.902 1.00 17.69 224 VAL A CA 1
ATOM 1719 C C . VAL A 1 224 ? 115.306 -89.419 268.563 1.00 19.70 224 VAL A C 1
ATOM 1720 O O . VAL A 1 224 ? 116.357 -89.560 269.176 1.00 19.04 224 VAL A O 1
ATOM 1724 N N . SER A 1 225 ? 114.412 -90.386 268.435 1.00 20.52 225 SER A N 1
ATOM 1725 C CA . SER A 1 225 ? 114.566 -91.672 269.083 1.00 21.36 225 SER A CA 1
ATOM 1726 C C . SER A 1 225 ? 115.616 -92.673 268.628 1.00 19.97 225 SER A C 1
ATOM 1727 O O . SER A 1 225 ? 116.045 -92.692 267.475 1.00 20.41 225 SER A O 1
ATOM 1730 N N . VAL A 1 226 ? 116.031 -93.496 269.583 1.00 18.23 226 VAL A N 1
ATOM 1731 C CA . VAL A 1 226 ? 116.963 -94.591 269.344 1.00 20.50 226 VAL A CA 1
ATOM 1732 C C . VAL A 1 226 ? 116.394 -95.705 270.208 1.00 20.83 226 VAL A C 1
ATOM 1733 O O . VAL A 1 226 ? 115.700 -95.435 271.188 1.00 19.78 226 VAL A O 1
ATOM 1737 N N . TYR A 1 227 ? 116.663 -96.952 269.848 1.00 22.51 227 TYR A N 1
ATOM 1738 C CA . TYR A 1 227 ? 116.115 -98.065 270.609 1.00 21.60 227 TYR A CA 1
ATOM 1739 C C . TYR A 1 227 ? 117.171 -99.099 270.970 1.00 22.29 227 TYR A C 1
ATOM 1740 O O . TYR A 1 227 ? 118.233 -99.151 270.348 1.00 22.78 227 TYR A O 1
ATOM 1749 N N . GLY A 1 228 ? 116.860 -99.924 271.967 1.00 22.16 228 GLY A N 1
ATOM 1750 C CA . GLY A 1 228 ? 117.797 -100.926 272.450 1.00 22.86 228 GLY A CA 1
ATOM 1751 C C . GLY A 1 228 ? 117.948 -102.237 271.702 1.00 22.73 228 GLY A C 1
ATOM 1752 O O . GLY A 1 228 ? 118.798 -103.046 272.061 1.00 23.68 228 GLY A O 1
ATOM 1753 N N . THR A 1 229 ? 117.126 -102.471 270.688 1.00 22.35 229 THR A N 1
ATOM 1754 C CA . THR A 1 229 ? 117.229 -103.701 269.907 1.00 21.99 229 THR A CA 1
ATOM 1755 C C . THR A 1 229 ? 117.045 -103.355 268.432 1.00 23.06 229 THR A C 1
ATOM 1756 O O . THR A 1 229 ? 116.377 -102.372 268.095 1.00 22.92 229 THR A O 1
ATOM 1760 N N . GLU A 1 230 ? 117.637 -104.157 267.551 1.00 22.70 230 GLU A N 1
ATOM 1761 C CA . GLU A 1 230 ? 117.524 -103.900 266.122 1.00 23.47 230 GLU A CA 1
ATOM 1762 C C . GLU A 1 230 ? 116.075 -103.903 265.660 1.00 22.04 230 GLU A C 1
ATOM 1763 O O . GLU A 1 230 ? 115.646 -103.022 264.911 1.00 19.86 230 GLU A O 1
ATOM 1769 N N . ALA A 1 231 ? 115.325 -104.898 266.120 1.00 21.42 231 ALA A N 1
ATOM 1770 C CA . ALA A 1 231 ? 113.930 -105.039 265.734 1.00 21.69 231 ALA A CA 1
ATOM 1771 C C . ALA A 1 231 ? 113.107 -103.807 266.071 1.00 21.43 231 ALA A C 1
ATOM 1772 O O . ALA A 1 231 ? 112.372 -103.303 265.230 1.00 24.59 231 ALA A O 1
ATOM 1774 N N . VAL A 1 232 ? 113.220 -103.309 267.297 1.00 23.77 232 VAL A N 1
ATOM 1775 C CA . VAL A 1 232 ? 112.453 -102.124 267.667 1.00 21.80 232 VAL A CA 1
ATOM 1776 C C . VAL A 1 232 ? 112.957 -100.897 266.907 1.00 23.18 232 VAL A C 1
ATOM 1777 O O . VAL A 1 232 ? 112.167 -100.023 266.532 1.00 24.83 232 VAL A O 1
ATOM 1781 N N . PHE A 1 233 ? 114.264 -100.831 266.676 1.00 21.33 233 PHE A N 1
ATOM 1782 C CA . PHE A 1 233 ? 114.837 -99.712 265.938 1.00 22.76 233 PHE A CA 1
ATOM 1783 C C . PHE A 1 233 ? 114.184 -99.737 264.557 1.00 23.19 233 PHE A C 1
ATOM 1784 O O . PHE A 1 233 ? 113.790 -98.705 264.012 1.00 21.89 233 PHE A O 1
ATOM 1792 N N . THR A 1 234 ? 114.049 -100.937 264.006 1.00 22.77 234 THR A N 1
ATOM 1793 C CA . THR A 1 234 ? 113.447 -101.104 262.693 1.00 20.42 234 THR A CA 1
ATOM 1794 C C . THR A 1 234 ? 112.011 -100.601 262.670 1.00 20.69 234 THR A C 1
ATOM 1795 O O . THR A 1 234 ? 111.603 -99.917 261.733 1.00 21.25 234 THR A O 1
ATOM 1799 N N . ASP A 1 235 ? 111.238 -100.930 263.698 1.00 20.12 235 ASP A N 1
ATOM 1800 C CA . ASP A 1 235 ? 109.864 -100.453 263.759 1.00 19.57 235 ASP A CA 1
ATOM 1801 C C . ASP A 1 235 ? 109.866 -98.960 264.100 1.00 19.37 235 ASP A C 1
ATOM 1802 O O . ASP A 1 235 ? 108.860 -98.276 263.943 1.00 18.87 235 ASP A O 1
ATOM 1807 N N . GLY A 1 236 ? 111.012 -98.470 264.564 1.00 18.05 236 GLY A N 1
ATOM 1808 C CA . GLY A 1 236 ? 111.154 -97.057 264.867 1.00 20.90 236 GLY A CA 1
ATOM 1809 C C . GLY A 1 236 ? 111.535 -96.363 263.569 1.00 18.37 236 GLY A C 1
ATOM 1810 O O . GLY A 1 236 ? 111.633 -95.147 263.492 1.00 23.44 236 GLY A O 1
ATOM 1811 N N . ASP A 1 237 ? 111.763 -97.178 262.550 1.00 19.35 237 ASP A N 1
ATOM 1812 C CA . ASP A 1 237 ? 112.123 -96.738 261.210 1.00 18.84 237 ASP A CA 1
ATOM 1813 C C . ASP A 1 237 ? 113.474 -96.035 261.108 1.00 18.82 237 ASP A C 1
ATOM 1814 O O . ASP A 1 237 ? 113.628 -95.040 260.396 1.00 19.10 237 ASP A O 1
ATOM 1819 N N . ASP A 1 238 ? 114.454 -96.584 261.814 1.00 15.83 238 ASP A N 1
ATOM 1820 C CA . ASP A 1 238 ? 115.809 -96.057 261.815 1.00 17.75 238 ASP A CA 1
ATOM 1821 C C . ASP A 1 238 ? 116.789 -97.150 262.210 1.00 18.38 238 ASP A C 1
ATOM 1822 O O . ASP A 1 238 ? 116.391 -98.262 262.561 1.00 20.13 238 ASP A O 1
ATOM 1827 N N . THR A 1 239 ? 118.072 -96.818 262.131 1.00 19.62 239 THR A N 1
ATOM 1828 C CA . THR A 1 239 ? 119.162 -97.701 262.535 1.00 20.36 239 THR A CA 1
ATOM 1829 C C . THR A 1 239 ? 120.071 -96.724 263.265 1.00 20.87 239 THR A C 1
ATOM 1830 O O . THR A 1 239 ? 119.831 -95.506 263.233 1.00 23.00 239 THR A O 1
ATOM 1834 N N . PRO A 1 240 ? 121.110 -97.225 263.947 1.00 21.44 240 PRO A N 1
ATOM 1835 C CA . PRO A 1 240 ? 121.997 -96.291 264.647 1.00 20.86 240 PRO A CA 1
ATOM 1836 C C . PRO A 1 240 ? 122.686 -95.337 263.671 1.00 21.28 240 PRO A C 1
ATOM 1837 O O . PRO A 1 240 ? 123.112 -94.239 264.049 1.00 24.18 240 PRO A O 1
ATOM 1841 N N . TRP A 1 241 ? 122.809 -95.756 262.417 1.00 19.52 241 TRP A N 1
ATOM 1842 C CA . TRP A 1 241 ? 123.459 -94.920 261.424 1.00 18.03 241 TRP A CA 1
ATOM 1843 C C . TRP A 1 241 ? 122.545 -93.827 260.874 1.00 18.79 241 TRP A C 1
ATOM 1844 O O . TRP A 1 241 ? 122.967 -92.678 260.759 1.00 19.84 241 TRP A O 1
ATOM 1855 N N . SER A 1 242 ? 121.297 -94.165 260.560 1.00 17.52 242 SER A N 1
ATOM 1856 C CA . SER A 1 242 ? 120.368 -93.163 260.037 1.00 20.47 242 SER A CA 1
ATOM 1857 C C . SER A 1 242 ? 120.083 -92.124 261.115 1.00 20.02 242 SER A C 1
ATOM 1858 O O . SER A 1 242 ? 119.880 -90.954 260.818 1.00 23.02 242 SER A O 1
ATOM 1861 N N . LYS A 1 243 ? 120.071 -92.554 262.371 1.00 19.76 243 LYS A N 1
ATOM 1862 C CA . LYS A 1 243 ? 119.799 -91.631 263.461 1.00 20.16 243 LYS A CA 1
ATOM 1863 C C . LYS A 1 243 ? 121.037 -90.785 263.762 1.00 18.83 243 LYS A C 1
ATOM 1864 O O . LYS A 1 243 ? 120.925 -89.619 264.116 1.00 16.83 243 LYS A O 1
ATOM 1870 N N . ALA A 1 244 ? 122.217 -91.380 263.612 1.00 18.41 244 ALA A N 1
ATOM 1871 C CA . ALA A 1 244 ? 123.458 -90.658 263.854 1.00 19.37 244 ALA A CA 1
ATOM 1872 C C . ALA A 1 244 ? 123.603 -89.601 262.766 1.00 20.27 244 ALA A C 1
ATOM 1873 O O . ALA A 1 244 ? 124.033 -88.474 263.026 1.00 21.34 244 ALA A O 1
ATOM 1875 N N . PHE A 1 245 ? 123.244 -89.969 261.541 1.00 19.62 245 PHE A N 1
ATOM 1876 C CA . PHE A 1 245 ? 123.327 -89.030 260.437 1.00 19.24 245 PHE A CA 1
ATOM 1877 C C . PHE A 1 245 ? 122.326 -87.922 260.714 1.00 18.53 245 PHE A C 1
ATOM 1878 O O . PHE A 1 245 ? 122.618 -86.742 260.514 1.00 21.75 245 PHE A O 1
ATOM 1886 N N . LEU A 1 246 ? 121.142 -88.307 261.184 1.00 18.34 246 LEU A N 1
ATOM 1887 C CA . LEU A 1 246 ? 120.103 -87.338 261.503 1.00 19.46 246 LEU A CA 1
ATOM 1888 C C . LEU A 1 246 ? 120.623 -86.316 262.520 1.00 19.70 246 LEU A C 1
ATOM 1889 O O . LEU A 1 246 ? 120.490 -85.111 262.312 1.00 19.29 246 LEU A O 1
ATOM 1894 N N . ALA A 1 247 ? 121.210 -86.803 263.613 1.00 19.59 247 ALA A N 1
ATOM 1895 C CA . ALA A 1 247 ? 121.759 -85.921 264.647 1.00 20.79 247 ALA A CA 1
ATOM 1896 C C . ALA A 1 247 ? 122.748 -84.974 263.982 1.00 21.70 247 ALA A C 1
ATOM 1897 O O . ALA A 1 247 ? 122.797 -83.783 264.285 1.00 21.39 247 ALA A O 1
ATOM 1899 N N . SER A 1 248 ? 123.528 -85.535 263.064 1.00 22.74 248 SER A N 1
ATOM 1900 C CA . SER A 1 248 ? 124.521 -84.788 262.314 1.00 25.91 248 SER A CA 1
ATOM 1901 C C . SER A 1 248 ? 123.841 -83.730 261.446 1.00 24.41 248 SER A C 1
ATOM 1902 O O . SER A 1 248 ? 124.339 -82.612 261.313 1.00 23.60 248 SER A O 1
ATOM 1905 N N . ALA A 1 249 ? 122.698 -84.089 260.862 1.00 23.55 249 ALA A N 1
ATOM 1906 C CA . ALA A 1 249 ? 121.951 -83.168 260.010 1.00 21.86 249 ALA A CA 1
ATOM 1907 C C . ALA A 1 249 ? 121.516 -81.973 260.851 1.00 22.27 249 ALA A C 1
ATOM 1908 O O . ALA A 1 249 ? 121.662 -80.823 260.438 1.00 21.18 249 ALA A O 1
ATOM 1910 N N . TYR A 1 250 ? 120.983 -82.255 262.035 1.00 19.48 250 TYR A N 1
ATOM 1911 C CA . TYR A 1 250 ? 120.549 -81.205 262.940 1.00 19.46 250 TYR A CA 1
ATOM 1912 C C . TYR A 1 250 ? 121.701 -80.255 263.267 1.00 20.55 250 TYR A C 1
ATOM 1913 O O . TYR A 1 250 ? 121.564 -79.035 263.136 1.00 20.98 250 TYR A O 1
ATOM 1922 N N . ALA A 1 251 ? 122.837 -80.814 263.676 1.00 21.29 251 ALA A N 1
ATOM 1923 C CA . ALA A 1 251 ? 124.000 -80.002 264.009 1.00 20.85 251 ALA A CA 1
ATOM 1924 C C . ALA A 1 251 ? 124.469 -79.185 262.801 1.00 21.62 251 ALA A C 1
ATOM 1925 O O . ALA A 1 251 ? 124.854 -78.019 262.949 1.00 20.87 251 ALA A O 1
ATOM 1927 N N . SER A 1 252 ? 124.424 -79.799 261.616 1.00 21.01 252 SER A N 1
ATOM 1928 C CA . SER A 1 252 ? 124.856 -79.155 260.374 1.00 21.43 252 SER A CA 1
ATOM 1929 C C . SER A 1 252 ? 124.031 -77.917 260.046 1.00 21.26 252 SER A C 1
ATOM 1930 O O . SER A 1 252 ? 124.407 -77.127 259.182 1.00 21.45 252 SER A O 1
ATOM 1933 N N . ARG A 1 253 ? 122.898 -77.766 260.722 1.00 22.02 253 ARG A N 1
ATOM 1934 C CA . ARG A 1 253 ? 122.037 -76.611 260.520 1.00 22.36 253 ARG A CA 1
ATOM 1935 C C . ARG A 1 253 ? 122.133 -75.700 261.733 1.00 22.14 253 ARG A C 1
ATOM 1936 O O . ARG A 1 253 ? 121.437 -74.685 261.821 1.00 23.57 253 ARG A O 1
ATOM 1944 N N . GLY A 1 254 ? 123.008 -76.069 262.660 1.00 21.72 254 GLY A N 1
ATOM 1945 C CA . GLY A 1 254 ? 123.203 -75.277 263.862 1.00 22.65 254 GLY A CA 1
ATOM 1946 C C . GLY A 1 254 ? 122.012 -75.396 264.781 1.00 22.70 254 GLY A C 1
ATOM 1947 O O . GLY A 1 254 ? 121.730 -74.512 265.593 1.00 22.77 254 GLY A O 1
ATOM 1948 N N . LEU A 1 255 ? 121.317 -76.518 264.655 1.00 23.30 255 LEU A N 1
ATOM 1949 C CA . LEU A 1 255 ? 120.121 -76.783 265.436 1.00 21.55 255 LEU A CA 1
ATOM 1950 C C . LEU A 1 255 ? 120.419 -77.683 266.637 1.00 20.49 255 LEU A C 1
ATOM 1951 O O . LEU A 1 255 ? 120.987 -78.773 266.489 1.00 20.83 255 LEU A O 1
ATOM 1956 N N . LYS A 1 256 ? 120.066 -77.215 267.832 1.00 19.80 256 LYS A N 1
ATOM 1957 C CA . LYS A 1 256 ? 120.267 -78.012 269.042 1.00 18.35 256 LYS A CA 1
ATOM 1958 C C . LYS A 1 256 ? 119.345 -79.229 268.978 1.00 19.66 256 LYS A C 1
ATOM 1959 O O . LYS A 1 256 ? 118.227 -79.147 268.466 1.00 19.03 256 LYS A O 1
ATOM 1965 N N . MET A 1 257 ? 119.811 -80.358 269.495 1.00 20.42 257 MET A N 1
ATOM 1966 C CA . MET A 1 257 ? 118.987 -81.564 269.522 1.00 21.05 257 MET A CA 1
ATOM 1967 C C . MET A 1 257 ? 119.579 -82.595 270.471 1.00 19.68 257 MET A C 1
ATOM 1968 O O . MET A 1 257 ? 120.760 -82.554 270.801 1.00 20.68 257 MET A O 1
ATOM 1973 N N . ARG A 1 258 ? 118.732 -83.505 270.920 1.00 19.70 258 ARG A N 1
ATOM 1974 C CA . ARG A 1 258 ? 119.148 -84.575 271.804 1.00 17.93 258 ARG A CA 1
ATOM 1975 C C . ARG A 1 258 ? 118.342 -85.758 271.317 1.00 18.40 258 ARG A C 1
ATOM 1976 O O . ARG A 1 258 ? 117.444 -85.590 270.490 1.00 17.69 258 ARG A O 1
ATOM 1984 N N . TYR A 1 259 ? 118.681 -86.947 271.803 1.00 16.51 259 TYR A N 1
ATOM 1985 C CA . TYR A 1 259 ? 117.961 -88.155 271.438 1.00 15.32 259 TYR A CA 1
ATOM 1986 C C . TYR A 1 259 ? 116.931 -88.417 272.521 1.00 15.61 259 TYR A C 1
ATOM 1987 O O . TYR A 1 259 ? 116.924 -87.777 273.576 1.00 17.74 259 TYR A O 1
ATOM 1996 N N . THR A 1 260 ? 116.062 -89.372 272.250 1.00 16.57 260 THR A N 1
ATOM 1997 C CA . THR A 1 260 ? 115.070 -89.786 273.210 1.00 16.28 260 THR A CA 1
ATOM 1998 C C . THR A 1 260 ? 115.133 -91.295 273.231 1.00 16.82 260 THR A C 1
ATOM 1999 O O . THR A 1 260 ? 115.253 -91.937 272.195 1.00 16.22 260 THR A O 1
ATOM 2003 N N . SER A 1 261 ? 115.101 -91.851 274.429 1.00 19.23 261 SER A N 1
ATOM 2004 C CA . SER A 1 261 ? 115.077 -93.287 274.613 1.00 19.95 261 SER A CA 1
ATOM 2005 C C . SER A 1 261 ? 114.254 -93.410 275.878 1.00 19.96 261 SER A C 1
ATOM 2006 O O . SER A 1 261 ? 113.426 -92.541 276.168 1.00 20.68 261 SER A O 1
ATOM 2009 N N . GLY A 1 262 ? 114.469 -94.469 276.632 1.00 20.40 262 GLY A N 1
ATOM 2010 C CA . GLY A 1 262 ? 113.713 -94.631 277.852 1.00 19.71 262 GLY A CA 1
ATOM 2011 C C . GLY A 1 262 ? 113.317 -96.072 278.048 1.00 20.13 262 GLY A C 1
ATOM 2012 O O . GLY A 1 262 ? 112.863 -96.736 277.117 1.00 21.01 262 GLY A O 1
ATOM 2013 N N . THR A 1 263 ? 113.498 -96.552 279.268 1.00 18.53 263 THR A N 1
ATOM 2014 C CA . THR A 1 263 ? 113.153 -97.916 279.617 1.00 17.39 263 THR A CA 1
ATOM 2015 C C . THR A 1 263 ? 111.752 -98.270 279.151 1.00 18.71 263 THR A C 1
ATOM 2016 O O . THR A 1 263 ? 110.858 -97.418 279.130 1.00 18.72 263 THR A O 1
ATOM 2020 N N . GLY A 1 264 ? 111.567 -99.529 278.767 1.00 18.64 264 GLY A N 1
ATOM 2021 C CA . GLY A 1 264 ? 110.246 -99.983 278.373 1.00 19.15 264 GLY A CA 1
ATOM 2022 C C . GLY A 1 264 ? 109.823 -99.929 276.927 1.00 19.85 264 GLY A C 1
ATOM 2023 O O . GLY A 1 264 ? 108.883 -100.627 276.549 1.00 19.75 264 GLY A O 1
ATOM 2024 N N . SER A 1 265 ? 110.486 -99.114 276.114 1.00 19.46 265 SER A N 1
ATOM 2025 C CA . SER A 1 265 ? 110.101 -99.015 274.714 1.00 20.87 265 SER A CA 1
ATOM 2026 C C . SER A 1 265 ? 110.185 -100.346 273.972 1.00 19.57 265 SER A C 1
ATOM 2027 O O . SER A 1 265 ? 109.243 -100.726 273.270 1.00 20.25 265 SER A O 1
ATOM 2030 N N . GLU A 1 266 ? 111.301 -101.057 274.125 1.00 19.46 266 GLU A N 1
ATOM 2031 C CA . GLU A 1 266 ? 111.476 -102.321 273.418 1.00 18.51 266 GLU A CA 1
ATOM 2032 C C . GLU A 1 266 ? 110.466 -103.386 273.817 1.00 19.65 266 GLU A C 1
ATOM 2033 O O . GLU A 1 266 ? 110.035 -104.180 272.975 1.00 20.12 266 GLU A O 1
ATOM 2039 N N . ALA A 1 267 ? 110.086 -103.409 275.090 1.00 18.21 267 ALA A N 1
ATOM 2040 C CA . ALA A 1 267 ? 109.123 -104.394 275.560 1.00 19.58 267 ALA A CA 1
ATOM 2041 C C . ALA A 1 267 ? 107.765 -104.059 274.987 1.00 20.70 267 ALA A C 1
ATOM 2042 O O . ALA A 1 267 ? 107.088 -104.919 274.429 1.00 21.51 267 ALA A O 1
ATOM 2044 N N . LEU A 1 268 ? 107.366 -102.800 275.137 1.00 19.89 268 LEU A N 1
ATOM 2045 C CA . LEU A 1 268 ? 106.079 -102.358 274.629 1.00 20.15 268 LEU A CA 1
ATOM 2046 C C . LEU A 1 268 ? 105.996 -102.588 273.129 1.00 20.34 268 LEU A C 1
ATOM 2047 O O . LEU A 1 268 ? 104.919 -102.876 272.601 1.00 21.52 268 LEU A O 1
ATOM 2052 N N . MET A 1 269 ? 107.132 -102.469 272.449 1.00 18.93 269 MET A N 1
ATOM 2053 C CA . MET A 1 269 ? 107.159 -102.661 271.005 1.00 23.70 269 MET A CA 1
ATOM 2054 C C . MET A 1 269 ? 107.377 -104.104 270.548 1.00 23.85 269 MET A C 1
ATOM 2055 O O . MET A 1 269 ? 107.517 -104.373 269.352 1.00 24.52 269 MET A O 1
ATOM 2060 N N . GLY A 1 270 ? 107.404 -105.027 271.508 1.00 24.99 270 GLY A N 1
ATOM 2061 C CA . GLY A 1 270 ? 107.524 -106.440 271.183 1.00 26.25 270 GLY A CA 1
ATOM 2062 C C . GLY A 1 270 ? 108.839 -107.141 270.906 1.00 26.31 270 GLY A C 1
ATOM 2063 O O . GLY A 1 270 ? 108.825 -108.348 270.654 1.00 25.96 270 GLY A O 1
ATOM 2064 N N . TYR A 1 271 ? 109.965 -106.435 270.924 1.00 24.89 271 TYR A N 1
ATOM 2065 C CA . TYR A 1 271 ? 111.239 -107.103 270.679 1.00 24.98 271 TYR A CA 1
ATOM 2066 C C . TYR A 1 271 ? 112.294 -106.664 271.683 1.00 24.99 271 TYR A C 1
ATOM 2067 O O . TYR A 1 271 ? 113.143 -105.822 271.390 1.00 24.96 271 TYR A O 1
ATOM 2076 N N . SER A 1 272 ? 112.237 -107.259 272.868 1.00 25.98 272 SER A N 1
ATOM 2077 C CA . SER A 1 272 ? 113.161 -106.943 273.947 1.00 24.36 272 SER A CA 1
ATOM 2078 C C . SER A 1 272 ? 114.342 -107.899 273.945 1.00 24.33 272 SER A C 1
ATOM 2079 O O . SER A 1 272 ? 115.318 -107.694 274.666 1.00 23.42 272 SER A O 1
ATOM 2082 N N . GLU A 1 273 ? 114.256 -108.947 273.136 1.00 24.66 273 GLU A N 1
ATOM 2083 C CA . GLU A 1 273 ? 115.326 -109.933 273.096 1.00 23.45 273 GLU A CA 1
ATOM 2084 C C . GLU A 1 273 ? 115.527 -110.485 274.506 1.00 23.10 273 GLU A C 1
ATOM 2085 O O . GLU A 1 273 ? 116.639 -110.848 274.895 1.00 23.54 273 GLU A O 1
ATOM 2091 N N . SER A 1 274 ? 114.441 -110.530 275.269 1.00 22.87 274 SER A N 1
ATOM 2092 C CA . SER A 1 274 ? 114.467 -111.044 276.639 1.00 26.87 274 SER A CA 1
ATOM 2093 C C . SER A 1 274 ? 115.384 -110.275 277.589 1.00 24.99 274 SER A C 1
ATOM 2094 O O . SER A 1 274 ? 115.790 -110.806 278.623 1.00 27.34 274 SER A O 1
ATOM 2097 N N . LYS A 1 275 ? 115.712 -109.035 277.247 1.00 23.55 275 LYS A N 1
ATOM 2098 C CA . LYS A 1 275 ? 116.590 -108.231 278.093 1.00 21.72 275 LYS A CA 1
ATOM 2099 C C . LYS A 1 275 ? 115.778 -107.315 279.000 1.00 21.51 275 LYS A C 1
ATOM 2100 O O . LYS A 1 275 ? 114.628 -106.987 278.696 1.00 22.58 275 LYS A O 1
ATOM 2106 N N . SER A 1 276 ? 116.361 -106.907 280.121 1.00 19.22 276 SER A N 1
ATOM 2107 C CA . SER A 1 276 ? 115.642 -106.008 281.013 1.00 19.02 276 SER A CA 1
ATOM 2108 C C . SER A 1 276 ? 115.516 -104.659 280.325 1.00 18.56 276 SER A C 1
ATOM 2109 O O . SER A 1 276 ? 116.231 -104.358 279.366 1.00 15.91 276 SER A O 1
ATOM 2112 N N . MET A 1 277 ? 114.597 -103.850 280.828 1.00 19.24 277 MET A N 1
ATOM 2113 C CA . MET A 1 277 ? 114.376 -102.531 280.286 1.00 18.19 277 MET A CA 1
ATOM 2114 C C . MET A 1 277 ? 115.592 -101.636 280.487 1.00 16.23 277 MET A C 1
ATOM 2115 O O . MET A 1 277 ? 115.960 -100.885 279.597 1.00 18.80 277 MET A O 1
ATOM 2120 N N . LEU A 1 278 ? 116.230 -101.729 281.646 1.00 17.96 278 LEU A N 1
ATOM 2121 C CA . LEU A 1 278 ? 117.395 -100.892 281.918 1.00 17.10 278 LEU A CA 1
ATOM 2122 C C . LEU A 1 278 ? 118.613 -101.256 281.051 1.00 17.36 278 LEU A C 1
ATOM 2123 O O . LEU A 1 278 ? 119.359 -100.375 280.613 1.00 14.12 278 LEU A O 1
ATOM 2128 N N . TYR A 1 279 ? 118.823 -102.545 280.797 1.00 17.29 279 TYR A N 1
ATOM 2129 C CA . TYR A 1 279 ? 119.958 -102.939 279.963 1.00 18.17 279 TYR A CA 1
ATOM 2130 C C . TYR A 1 279 ? 119.775 -102.410 278.541 1.00 17.40 279 TYR A C 1
ATOM 2131 O O . TYR A 1 279 ? 120.712 -101.897 277.929 1.00 19.29 279 TYR A O 1
ATOM 2140 N N . LEU A 1 280 ? 118.569 -102.546 278.009 1.00 18.16 280 LEU A N 1
ATOM 2141 C CA . LEU A 1 280 ? 118.308 -102.066 276.660 1.00 17.84 280 LEU A CA 1
ATOM 2142 C C . LEU A 1 280 ? 118.439 -100.537 276.625 1.00 17.35 280 LEU A C 1
ATOM 2143 O O . LEU A 1 280 ? 118.970 -99.977 275.668 1.00 15.59 280 LEU A O 1
ATOM 2148 N N . GLU A 1 281 ? 117.969 -99.877 277.680 1.00 16.61 281 GLU A N 1
ATOM 2149 C CA . GLU A 1 281 ? 118.054 -98.421 277.778 1.00 18.73 281 GLU A CA 1
ATOM 2150 C C . GLU A 1 281 ? 119.523 -98.017 277.865 1.00 18.03 281 GLU A C 1
ATOM 2151 O O . GLU A 1 281 ? 119.931 -96.997 277.323 1.00 18.90 281 GLU A O 1
ATOM 2157 N N . SER A 1 282 ? 120.315 -98.823 278.561 1.00 19.77 282 SER A N 1
ATOM 2158 C CA . SER A 1 282 ? 121.734 -98.541 278.681 1.00 19.54 282 SER A CA 1
ATOM 2159 C C . SER A 1 282 ? 122.334 -98.509 277.269 1.00 20.29 282 SER A C 1
ATOM 2160 O O . SER A 1 282 ? 123.155 -97.645 276.949 1.00 20.92 282 SER A O 1
ATOM 2163 N N . ARG A 1 283 ? 121.912 -99.447 276.425 1.00 19.24 283 ARG A N 1
ATOM 2164 C CA . ARG A 1 283 ? 122.391 -99.500 275.049 1.00 18.38 283 ARG A CA 1
ATOM 2165 C C . ARG A 1 283 ? 122.011 -98.191 274.353 1.00 18.66 283 ARG A C 1
ATOM 2166 O O . ARG A 1 283 ? 122.817 -97.605 273.628 1.00 20.59 283 ARG A O 1
ATOM 2174 N N . CYS A 1 284 ? 120.781 -97.734 274.581 1.00 17.95 284 CYS A N 1
ATOM 2175 C CA . CYS A 1 284 ? 120.304 -96.494 273.975 1.00 17.41 284 CYS A CA 1
ATOM 2176 C C . CYS A 1 284 ? 121.135 -95.314 274.437 1.00 16.92 284 CYS A C 1
ATOM 2177 O O . CYS A 1 284 ? 121.429 -94.399 273.666 1.00 17.99 284 CYS A O 1
ATOM 2180 N N . ILE A 1 285 ? 121.502 -95.335 275.707 1.00 16.39 285 ILE A N 1
ATOM 2181 C CA . ILE A 1 285 ? 122.311 -94.269 276.266 1.00 16.93 285 ILE A CA 1
ATOM 2182 C C . ILE A 1 285 ? 123.674 -94.268 275.584 1.00 18.26 285 ILE A C 1
ATOM 2183 O O . ILE A 1 285 ? 124.191 -93.204 275.244 1.00 20.05 285 ILE A O 1
ATOM 2188 N N . PHE A 1 286 ? 124.258 -95.447 275.372 1.00 17.68 286 PHE A N 1
ATOM 2189 C CA . PHE A 1 286 ? 125.555 -95.504 274.701 1.00 18.44 286 PHE A CA 1
ATOM 2190 C C . PHE A 1 286 ? 125.439 -95.143 273.215 1.00 18.28 286 PHE A C 1
ATOM 2191 O O . PHE A 1 286 ? 126.360 -94.559 272.637 1.00 19.33 286 PHE A O 1
ATOM 2199 N N . ILE A 1 287 ? 124.317 -95.486 272.590 1.00 17.51 287 ILE A N 1
ATOM 2200 C CA . ILE A 1 287 ? 124.120 -95.125 271.186 1.00 16.70 287 ILE A CA 1
ATOM 2201 C C . ILE A 1 287 ? 124.118 -93.597 271.121 1.00 18.27 287 ILE A C 1
ATOM 2202 O O . ILE A 1 287 ? 124.677 -92.993 270.202 1.00 19.12 287 ILE A O 1
ATOM 2207 N N . THR A 1 288 ? 123.478 -92.980 272.110 1.00 17.70 288 THR A N 1
ATOM 2208 C CA . THR A 1 288 ? 123.399 -91.527 272.184 1.00 18.17 288 THR A CA 1
ATOM 2209 C C . THR A 1 288 ? 124.798 -90.957 272.347 1.00 19.61 288 THR A C 1
ATOM 2210 O O . THR A 1 288 ? 125.184 -90.014 271.659 1.00 17.70 288 THR A O 1
ATOM 2214 N N . LYS A 1 289 ? 125.554 -91.544 273.268 1.00 18.38 289 LYS A N 1
ATOM 2215 C CA . LYS A 1 289 ? 126.901 -91.095 273.524 1.00 18.69 289 LYS A CA 1
ATOM 2216 C C . LYS A 1 289 ? 127.753 -91.235 272.267 1.00 19.94 289 LYS A C 1
ATOM 2217 O O . LYS A 1 289 ? 128.431 -90.297 271.877 1.00 21.15 289 LYS A O 1
ATOM 2223 N N . GLY A 1 290 ? 127.704 -92.404 271.635 1.00 19.45 290 GLY A N 1
ATOM 2224 C CA . GLY A 1 290 ? 128.497 -92.640 270.436 1.00 20.46 290 GLY A CA 1
ATOM 2225 C C . GLY A 1 290 ? 128.169 -91.768 269.232 1.00 21.03 290 GLY A C 1
ATOM 2226 O O . GLY A 1 290 ? 129.052 -91.422 268.446 1.00 19.48 290 GLY A O 1
ATOM 2227 N N . ALA A 1 291 ? 126.896 -91.419 269.075 1.00 19.90 291 ALA A N 1
ATOM 2228 C CA . ALA A 1 291 ? 126.474 -90.587 267.962 1.00 20.23 291 ALA A CA 1
ATOM 2229 C C . ALA A 1 291 ? 127.022 -89.170 268.102 1.00 19.14 291 ALA A C 1
ATOM 2230 O O . ALA A 1 291 ? 126.997 -88.384 267.157 1.00 19.72 291 ALA A O 1
ATOM 2232 N N . GLY A 1 292 ? 127.517 -88.842 269.286 1.00 19.38 292 GLY A N 1
ATOM 2233 C CA . GLY A 1 292 ? 128.049 -87.512 269.497 1.00 18.24 292 GLY A CA 1
ATOM 2234 C C . GLY A 1 292 ? 126.920 -86.564 269.828 1.00 19.60 292 GLY A C 1
ATOM 2235 O O . GLY A 1 292 ? 127.059 -85.351 269.693 1.00 18.17 292 GLY A O 1
ATOM 2236 N N . VAL A 1 293 ? 125.790 -87.129 270.247 1.00 19.56 293 VAL A N 1
ATOM 2237 C CA . VAL A 1 293 ? 124.626 -86.337 270.628 1.00 19.65 293 VAL A CA 1
ATOM 2238 C C . VAL A 1 293 ? 124.894 -85.853 272.055 1.00 18.89 293 VAL A C 1
ATOM 2239 O O . VAL A 1 293 ? 125.252 -86.637 272.932 1.00 17.08 293 VAL A O 1
ATOM 2243 N N . GLN A 1 294 ? 124.722 -84.558 272.288 1.00 18.01 294 GLN A N 1
ATOM 2244 C CA . GLN A 1 294 ? 125.022 -83.990 273.599 1.00 18.34 294 GLN A CA 1
ATOM 2245 C C . GLN A 1 294 ? 124.102 -84.348 274.756 1.00 18.60 294 GLN A C 1
ATOM 2246 O O . GLN A 1 294 ? 124.532 -84.355 275.912 1.00 19.96 294 GLN A O 1
ATOM 2252 N N . GLY A 1 295 ? 122.847 -84.656 274.457 1.00 16.98 295 GLY A N 1
ATOM 2253 C CA . GLY A 1 295 ? 121.918 -84.981 275.522 1.00 17.33 295 GLY A CA 1
ATOM 2254 C C . GLY A 1 295 ? 120.938 -86.091 275.199 1.00 17.92 295 GLY A C 1
ATOM 2255 O O . GLY A 1 295 ? 120.859 -86.585 274.070 1.00 15.86 295 GLY A O 1
ATOM 2256 N N . LEU A 1 296 ? 120.174 -86.479 276.209 1.00 18.27 296 LEU A N 1
ATOM 2257 C CA . LEU A 1 296 ? 119.207 -87.542 276.047 1.00 16.36 296 LEU A CA 1
ATOM 2258 C C . LEU A 1 296 ? 118.002 -87.324 276.935 1.00 17.18 296 LEU A C 1
ATOM 2259 O O . LEU A 1 296 ? 118.128 -86.856 278.064 1.00 17.62 296 LEU A O 1
ATOM 2264 N N . GLN A 1 297 ? 116.829 -87.651 276.406 1.00 17.41 297 GLN A N 1
ATOM 2265 C CA . GLN A 1 297 ? 115.610 -87.567 277.180 1.00 15.72 297 GLN A CA 1
ATOM 2266 C C . GLN A 1 297 ? 115.290 -89.010 277.525 1.00 17.14 297 GLN A C 1
ATOM 2267 O O . GLN A 1 297 ? 114.927 -89.791 276.644 1.00 17.33 297 GLN A O 1
ATOM 2273 N N . ASN A 1 298 ? 115.469 -89.390 278.784 1.00 15.96 298 ASN A N 1
ATOM 2274 C CA . ASN A 1 298 ? 115.132 -90.746 279.172 1.00 16.31 298 ASN A CA 1
ATOM 2275 C C . ASN A 1 298 ? 114.525 -90.751 280.565 1.00 15.02 298 ASN A C 1
ATOM 2276 O O . ASN A 1 298 ? 114.345 -89.697 281.174 1.00 17.46 298 ASN A O 1
ATOM 2281 N N . GLY A 1 299 ? 114.207 -91.936 281.065 1.00 16.08 299 GLY A N 1
ATOM 2282 C CA . GLY A 1 299 ? 113.557 -92.055 282.357 1.00 13.70 299 GLY A CA 1
ATOM 2283 C C . GLY A 1 299 ? 112.188 -92.628 282.022 1.00 14.40 299 GLY A C 1
ATOM 2284 O O . GLY A 1 299 ? 111.147 -92.146 282.488 1.00 13.13 299 GLY A O 1
ATOM 2285 N N . ALA A 1 300 ? 112.210 -93.655 281.175 1.00 13.25 300 ALA A N 1
ATOM 2286 C CA . ALA A 1 300 ? 111.009 -94.339 280.698 1.00 14.72 300 ALA A CA 1
ATOM 2287 C C . ALA A 1 300 ? 110.289 -93.455 279.686 1.00 15.68 300 ALA A C 1
ATOM 2288 O O . ALA A 1 300 ? 109.842 -93.925 278.644 1.00 16.82 300 ALA A O 1
ATOM 2290 N N . VAL A 1 301 ? 110.185 -92.170 280.005 1.00 14.91 301 VAL A N 1
ATOM 2291 C CA . VAL A 1 301 ? 109.530 -91.213 279.130 1.00 15.76 301 VAL A CA 1
ATOM 2292 C C . VAL A 1 301 ? 108.124 -91.719 278.789 1.00 15.85 301 VAL A C 1
ATOM 2293 O O . VAL A 1 301 ? 107.365 -92.083 279.693 1.00 13.86 301 VAL A O 1
ATOM 2297 N N . SER A 1 302 ? 107.773 -91.765 277.511 1.00 14.59 302 SER A N 1
ATOM 2298 C CA . SER A 1 302 ? 106.421 -92.188 277.126 1.00 17.46 302 SER A CA 1
ATOM 2299 C C . SER A 1 302 ? 106.025 -93.596 277.541 1.00 18.23 302 SER A C 1
ATOM 2300 O O . SER A 1 302 ? 104.831 -93.923 277.584 1.00 16.91 302 SER A O 1
ATOM 2303 N N . CYS A 1 303 ? 107.018 -94.425 277.847 1.00 17.63 303 CYS A N 1
ATOM 2304 C CA . CYS A 1 303 ? 106.755 -95.808 278.227 1.00 18.22 303 CYS A CA 1
ATOM 2305 C C . CYS A 1 303 ? 106.828 -96.034 279.732 1.00 18.30 303 CYS A C 1
ATOM 2306 O O . CYS A 1 303 ? 107.032 -97.159 280.202 1.00 16.77 303 CYS A O 1
ATOM 2309 N N . ILE A 1 304 ? 106.656 -94.955 280.483 1.00 16.99 304 ILE A N 1
ATOM 2310 C CA . ILE A 1 304 ? 106.673 -95.031 281.934 1.00 18.72 304 ILE A CA 1
ATOM 2311 C C . ILE A 1 304 ? 105.607 -96.053 282.356 1.00 19.83 304 ILE A C 1
ATOM 2312 O O . ILE A 1 304 ? 105.686 -96.646 283.423 1.00 19.64 304 ILE A O 1
ATOM 2317 N N . GLY A 1 305 ? 104.611 -96.258 281.499 1.00 19.53 305 GLY A N 1
ATOM 2318 C CA . GLY A 1 305 ? 103.571 -97.221 281.802 1.00 20.16 305 GLY A CA 1
ATOM 2319 C C . GLY A 1 305 ? 104.141 -98.630 281.867 1.00 20.03 305 GLY A C 1
ATOM 2320 O O . GLY A 1 305 ? 103.573 -99.501 282.517 1.00 21.05 305 GLY A O 1
ATOM 2321 N N . MET A 1 306 ? 105.262 -98.853 281.187 1.00 18.78 306 MET A N 1
ATOM 2322 C CA . MET A 1 306 ? 105.918 -100.153 281.185 1.00 18.71 306 MET A CA 1
ATOM 2323 C C . MET A 1 306 ? 106.774 -100.294 282.428 1.00 19.86 306 MET A C 1
ATOM 2324 O O . MET A 1 306 ? 106.556 -101.183 283.250 1.00 19.51 306 MET A O 1
ATOM 2329 N N . THR A 1 307 ? 107.754 -99.405 282.561 1.00 20.17 307 THR A N 1
ATOM 2330 C CA . THR A 1 307 ? 108.665 -99.453 283.694 1.00 19.59 307 THR A CA 1
ATOM 2331 C C . THR A 1 307 ? 107.945 -99.395 285.034 1.00 17.44 307 THR A C 1
ATOM 2332 O O . THR A 1 307 ? 108.279 -100.132 285.956 1.00 17.18 307 THR A O 1
ATOM 2336 N N . GLY A 1 308 ? 106.948 -98.524 285.137 1.00 18.31 308 GLY A N 1
ATOM 2337 C CA . GLY A 1 308 ? 106.214 -98.402 286.384 1.00 19.28 308 GLY A CA 1
ATOM 2338 C C . GLY A 1 308 ? 105.388 -99.634 286.719 1.00 19.51 308 GLY A C 1
ATOM 2339 O O . GLY A 1 308 ? 105.010 -99.843 287.865 1.00 19.84 308 GLY A O 1
ATOM 2340 N N . ALA A 1 309 ? 105.115 -100.458 285.717 1.00 17.48 309 ALA A N 1
ATOM 2341 C CA . ALA A 1 309 ? 104.314 -101.660 285.914 1.00 19.37 309 ALA A CA 1
ATOM 2342 C C . ALA A 1 309 ? 105.020 -102.728 286.748 1.00 18.38 309 ALA A C 1
ATOM 2343 O O . ALA A 1 309 ? 104.396 -103.383 287.585 1.00 17.39 309 ALA A O 1
ATOM 2345 N N . VAL A 1 310 ? 106.320 -102.884 286.508 1.00 17.51 310 VAL A N 1
ATOM 2346 C CA . VAL A 1 310 ? 107.139 -103.901 287.166 1.00 18.19 310 VAL A CA 1
ATOM 2347 C C . VAL A 1 310 ? 107.907 -103.447 288.410 1.00 20.09 310 VAL A C 1
ATOM 2348 O O . VAL A 1 310 ? 108.072 -102.253 288.655 1.00 21.68 310 VAL A O 1
ATOM 2352 N N . PRO A 1 311 ? 108.392 -104.409 289.214 1.00 20.61 311 PRO A N 1
ATOM 2353 C CA . PRO A 1 311 ? 109.143 -104.107 290.438 1.00 20.21 311 PRO A CA 1
ATOM 2354 C C . PRO A 1 311 ? 110.367 -103.238 290.188 1.00 19.48 311 PRO A C 1
ATOM 2355 O O . PRO A 1 311 ? 111.026 -103.365 289.155 1.00 18.55 311 PRO A O 1
ATOM 2359 N N . SER A 1 312 ? 110.658 -102.359 291.143 1.00 17.74 312 SER A N 1
ATOM 2360 C CA . SER A 1 312 ? 111.809 -101.468 291.066 1.00 18.74 312 SER A CA 1
ATOM 2361 C C . SER A 1 312 ? 111.806 -100.606 289.804 1.00 18.19 312 SER A C 1
ATOM 2362 O O . SER A 1 312 ? 112.819 -100.000 289.449 1.00 20.36 312 SER A O 1
ATOM 2365 N N . GLY A 1 313 ? 110.663 -100.546 289.132 1.00 18.48 313 GLY A N 1
ATOM 2366 C CA . GLY A 1 313 ? 110.567 -99.750 287.922 1.00 16.68 313 GLY A CA 1
ATOM 2367 C C . GLY A 1 313 ? 110.911 -98.280 288.121 1.00 16.82 313 GLY A C 1
ATOM 2368 O O . GLY A 1 313 ? 111.698 -97.723 287.357 1.00 17.54 313 GLY A O 1
ATOM 2369 N N . ILE A 1 314 ? 110.340 -97.646 289.143 1.00 13.63 314 ILE A N 1
ATOM 2370 C CA . ILE A 1 314 ? 110.610 -96.234 289.377 1.00 15.51 314 ILE A CA 1
ATOM 2371 C C . ILE A 1 314 ? 112.066 -96.003 289.765 1.00 15.42 314 ILE A C 1
ATOM 2372 O O . ILE A 1 314 ? 112.634 -94.951 289.468 1.00 15.94 314 ILE A O 1
ATOM 2377 N N . ARG A 1 315 ? 112.668 -96.989 290.419 1.00 15.47 315 ARG A N 1
ATOM 2378 C CA . ARG A 1 315 ? 114.075 -96.903 290.789 1.00 14.44 315 ARG A CA 1
ATOM 2379 C C . ARG A 1 315 ? 114.897 -97.047 289.509 1.00 14.84 315 ARG A C 1
ATOM 2380 O O . ARG A 1 315 ? 115.909 -96.367 289.327 1.00 16.44 315 ARG A O 1
ATOM 2388 N N . ALA A 1 316 ? 114.446 -97.927 288.621 1.00 15.01 316 ALA A N 1
ATOM 2389 C CA . ALA A 1 316 ? 115.135 -98.163 287.352 1.00 13.77 316 ALA A CA 1
ATOM 2390 C C . ALA A 1 316 ? 115.110 -96.897 286.508 1.00 13.43 316 ALA A C 1
ATOM 2391 O O . ALA A 1 316 ? 116.037 -96.625 285.746 1.00 12.73 316 ALA A O 1
ATOM 2393 N N . VAL A 1 317 ? 114.036 -96.127 286.645 1.00 12.88 317 VAL A N 1
ATOM 2394 C CA . VAL A 1 317 ? 113.889 -94.884 285.905 1.00 13.00 317 VAL A CA 1
ATOM 2395 C C . VAL A 1 317 ? 114.913 -93.857 286.388 1.00 14.90 317 VAL A C 1
ATOM 2396 O O . VAL A 1 317 ? 115.501 -93.121 285.593 1.00 15.00 317 VAL A O 1
ATOM 2400 N N . LEU A 1 318 ? 115.120 -93.806 287.696 1.00 14.40 318 LEU A N 1
ATOM 2401 C CA . LEU A 1 318 ? 116.099 -92.890 288.252 1.00 14.39 318 LEU A CA 1
ATOM 2402 C C . LEU A 1 318 ? 117.468 -93.393 287.792 1.00 16.84 318 LEU A C 1
ATOM 2403 O O . LEU A 1 318 ? 118.351 -92.612 287.445 1.00 17.40 318 LEU A O 1
ATOM 2408 N N . ALA A 1 319 ? 117.622 -94.710 287.762 1.00 15.40 319 ALA A N 1
ATOM 2409 C CA . ALA A 1 319 ? 118.880 -95.320 287.351 1.00 16.38 319 ALA A CA 1
ATOM 2410 C C . ALA A 1 319 ? 119.243 -94.971 285.906 1.00 16.65 319 ALA A C 1
ATOM 2411 O O . ALA A 1 319 ? 120.403 -94.682 285.599 1.00 16.16 319 ALA A O 1
ATOM 2413 N N . GLU A 1 320 ? 118.262 -94.993 285.012 1.00 14.53 320 GLU A N 1
ATOM 2414 C CA . GLU A 1 320 ? 118.570 -94.684 283.631 1.00 15.59 320 GLU A CA 1
ATOM 2415 C C . GLU A 1 320 ? 118.964 -93.214 283.486 1.00 16.03 320 GLU A C 1
ATOM 2416 O O . GLU A 1 320 ? 119.775 -92.864 282.629 1.00 14.35 320 GLU A O 1
ATOM 2422 N N . ASN A 1 321 ? 118.404 -92.358 284.335 1.00 16.98 321 ASN A N 1
ATOM 2423 C CA . ASN A 1 321 ? 118.752 -90.939 284.301 1.00 17.84 321 ASN A CA 1
ATOM 2424 C C . ASN A 1 321 ? 120.193 -90.803 284.767 1.00 15.04 321 ASN A C 1
ATOM 2425 O O . ASN A 1 321 ? 120.968 -90.044 284.201 1.00 18.83 321 ASN A O 1
ATOM 2430 N N . LEU A 1 322 ? 120.539 -91.543 285.813 1.00 15.47 322 LEU A N 1
ATOM 2431 C CA . LEU A 1 322 ? 121.884 -91.500 286.367 1.00 16.45 322 LEU A CA 1
ATOM 2432 C C . LEU A 1 322 ? 122.904 -92.015 285.349 1.00 17.76 322 LEU A C 1
ATOM 2433 O O . LEU A 1 322 ? 123.963 -91.409 285.154 1.00 16.12 322 LEU A O 1
ATOM 2438 N N . ILE A 1 323 ? 122.585 -93.125 284.692 1.00 15.06 323 ILE A N 1
ATOM 2439 C CA . ILE A 1 323 ? 123.488 -93.667 283.692 1.00 15.49 323 ILE A CA 1
ATOM 2440 C C . ILE A 1 323 ? 123.735 -92.616 282.609 1.00 15.96 323 ILE A C 1
ATOM 2441 O O . ILE A 1 323 ? 124.876 -92.372 282.227 1.00 16.78 323 ILE A O 1
ATOM 2446 N N . ALA A 1 324 ? 122.664 -91.998 282.120 1.00 15.74 324 ALA A N 1
ATOM 2447 C CA . ALA A 1 324 ? 122.794 -90.974 281.089 1.00 17.54 324 ALA A CA 1
ATOM 2448 C C . ALA A 1 324 ? 123.675 -89.823 281.597 1.00 18.20 324 ALA A C 1
ATOM 2449 O O . ALA A 1 324 ? 124.577 -89.369 280.896 1.00 16.40 324 ALA A O 1
ATOM 2451 N N . SER A 1 325 ? 123.416 -89.376 282.824 1.00 17.02 325 SER A N 1
ATOM 2452 C CA . SER A 1 325 ? 124.185 -88.292 283.427 1.00 19.93 325 SER A CA 1
ATOM 2453 C C . SER A 1 325 ? 125.645 -88.628 283.687 1.00 20.28 325 SER A C 1
ATOM 2454 O O . SER A 1 325 ? 126.526 -87.811 283.427 1.00 21.52 325 SER A O 1
ATOM 2457 N N . MET A 1 326 ? 125.902 -89.818 284.218 1.00 20.14 326 MET A N 1
ATOM 2458 C CA . MET A 1 326 ? 127.274 -90.207 284.509 1.00 20.14 326 MET A CA 1
ATOM 2459 C C . MET A 1 326 ? 128.089 -90.399 283.246 1.00 20.28 326 MET A C 1
ATOM 2460 O O . MET A 1 326 ? 129.321 -90.385 283.302 1.00 20.83 326 MET A O 1
ATOM 2465 N N . LEU A 1 327 ? 127.408 -90.586 282.114 1.00 19.47 327 LEU A N 1
ATOM 2466 C CA . LEU A 1 327 ? 128.093 -90.755 280.835 1.00 20.43 327 LEU A CA 1
ATOM 2467 C C . LEU A 1 327 ? 128.353 -89.381 280.241 1.00 19.67 327 LEU A C 1
ATOM 2468 O O . LEU A 1 327 ? 128.759 -89.255 279.092 1.00 19.49 327 LEU A O 1
ATOM 2473 N N . ASP A 1 328 ? 128.087 -88.356 281.041 1.00 18.87 328 ASP A N 1
ATOM 2474 C CA . ASP A 1 328 ? 128.308 -86.974 280.647 1.00 20.87 328 ASP A CA 1
ATOM 2475 C C . ASP A 1 328 ? 127.417 -86.456 279.526 1.00 20.01 328 ASP A C 1
ATOM 2476 O O . ASP A 1 328 ? 127.859 -85.697 278.658 1.00 19.49 328 ASP A O 1
ATOM 2481 N N . LEU A 1 329 ? 126.160 -86.873 279.553 1.00 17.66 329 LEU A N 1
ATOM 2482 C CA . LEU A 1 329 ? 125.183 -86.416 278.583 1.00 18.65 329 LEU A CA 1
ATOM 2483 C C . LEU A 1 329 ? 124.220 -85.506 279.322 1.00 16.53 329 LEU A C 1
ATOM 2484 O O . LEU A 1 329 ? 123.992 -85.678 280.517 1.00 17.92 329 LEU A O 1
ATOM 2489 N N . GLU A 1 330 ? 123.659 -84.543 278.606 1.00 16.96 330 GLU A N 1
ATOM 2490 C CA . GLU A 1 330 ? 122.658 -83.652 279.163 1.00 16.01 330 GLU A CA 1
ATOM 2491 C C . GLU A 1 330 ? 121.461 -84.587 279.360 1.00 17.20 330 GLU A C 1
ATOM 2492 O O . GLU A 1 330 ? 121.214 -85.458 278.520 1.00 15.60 330 GLU A O 1
ATOM 2498 N N . VAL A 1 331 ? 120.722 -84.433 280.453 1.00 15.54 331 VAL A N 1
ATOM 2499 C CA . VAL A 1 331 ? 119.577 -85.311 280.664 1.00 15.72 331 VAL A CA 1
ATOM 2500 C C . VAL A 1 331 ? 118.274 -84.568 280.933 1.00 15.56 331 VAL A C 1
ATOM 2501 O O . VAL A 1 331 ? 118.165 -83.790 281.882 1.00 17.42 331 VAL A O 1
ATOM 2505 N N . ALA A 1 332 ? 117.303 -84.789 280.058 1.00 15.23 332 ALA A N 1
ATOM 2506 C CA . ALA A 1 332 ? 115.971 -84.216 280.208 1.00 14.91 332 ALA A CA 1
ATOM 2507 C C . ALA A 1 332 ? 115.323 -85.454 280.813 1.00 15.58 332 ALA A C 1
ATOM 2508 O O . ALA A 1 332 ? 114.942 -86.377 280.092 1.00 13.68 332 ALA A O 1
ATOM 2510 N N . SER A 1 333 ? 115.248 -85.475 282.141 1.00 16.70 333 SER A N 1
ATOM 2511 C CA . SER A 1 333 ? 114.752 -86.629 282.882 1.00 16.68 333 SER A CA 1
ATOM 2512 C C . SER A 1 333 ? 113.257 -86.902 283.039 1.00 16.13 333 SER A C 1
ATOM 2513 O O . SER A 1 333 ? 112.746 -86.972 284.155 1.00 15.90 333 SER A O 1
ATOM 2516 N N . ALA A 1 334 ? 112.577 -87.085 281.913 1.00 15.19 334 ALA A N 1
ATOM 2517 C CA . ALA A 1 334 ? 111.158 -87.432 281.882 1.00 15.90 334 ALA A CA 1
ATOM 2518 C C . ALA A 1 334 ? 110.196 -86.736 282.843 1.00 14.87 334 ALA A C 1
ATOM 2519 O O . ALA A 1 334 ? 110.098 -85.513 282.850 1.00 17.77 334 ALA A O 1
ATOM 2521 N N . ASN A 1 335 ? 109.474 -87.530 283.637 1.00 16.35 335 ASN A N 1
ATOM 2522 C CA . ASN A 1 335 ? 108.466 -87.012 284.575 1.00 16.47 335 ASN A CA 1
ATOM 2523 C C . ASN A 1 335 ? 107.432 -86.285 283.749 1.00 15.27 335 ASN A C 1
ATOM 2524 O O . ASN A 1 335 ? 106.649 -85.488 284.252 1.00 16.74 335 ASN A O 1
ATOM 2529 N N . ASP A 1 336 ? 107.429 -86.624 282.468 1.00 15.33 336 ASP A N 1
ATOM 2530 C CA . ASP A 1 336 ? 106.593 -86.003 281.461 1.00 15.80 336 ASP A CA 1
ATOM 2531 C C . ASP A 1 336 ? 105.410 -86.841 281.007 1.00 16.53 336 ASP A C 1
ATOM 2532 O O . ASP A 1 336 ? 104.659 -86.407 280.138 1.00 16.14 336 ASP A O 1
ATOM 2537 N N . GLN A 1 337 ? 105.253 -88.033 281.573 1.00 16.99 337 GLN A N 1
ATOM 2538 C CA . GLN A 1 337 ? 104.174 -88.926 281.153 1.00 16.95 337 GLN A CA 1
ATOM 2539 C C . GLN A 1 337 ? 103.418 -89.568 282.313 1.00 17.43 337 GLN A C 1
ATOM 2540 O O . GLN A 1 337 ? 103.997 -89.916 283.338 1.00 16.78 337 GLN A O 1
ATOM 2546 N N . THR A 1 338 ? 102.113 -89.725 282.138 1.00 17.24 338 THR A N 1
ATOM 2547 C CA . THR A 1 338 ? 101.278 -90.324 283.173 1.00 18.47 338 THR A CA 1
ATOM 2548 C C . THR A 1 338 ? 101.536 -91.825 283.278 1.00 17.75 338 THR A C 1
ATOM 2549 O O . THR A 1 338 ? 101.820 -92.485 282.279 1.00 16.65 338 THR A O 1
ATOM 2553 N N . PHE A 1 339 ? 101.458 -92.357 284.492 1.00 16.33 339 PHE A N 1
ATOM 2554 C CA . PHE A 1 339 ? 101.652 -93.790 284.691 1.00 16.91 339 PHE A CA 1
ATOM 2555 C C . PHE A 1 339 ? 100.829 -94.264 285.880 1.00 18.11 339 PHE A C 1
ATOM 2556 O O . PHE A 1 339 ? 100.669 -95.465 286.096 1.00 20.52 339 PHE A O 1
ATOM 2564 N N . SER A 1 340 ? 100.308 -93.315 286.650 1.00 18.60 340 SER A N 1
ATOM 2565 C CA . SER A 1 340 ? 99.514 -93.645 287.821 1.00 20.77 340 SER A CA 1
ATOM 2566 C C . SER A 1 340 ? 98.317 -92.731 288.020 1.00 19.95 340 SER A C 1
ATOM 2567 O O . SER A 1 340 ? 98.329 -91.571 287.602 1.00 20.02 340 SER A O 1
ATOM 2570 N N . HIS A 1 341 ? 97.286 -93.274 2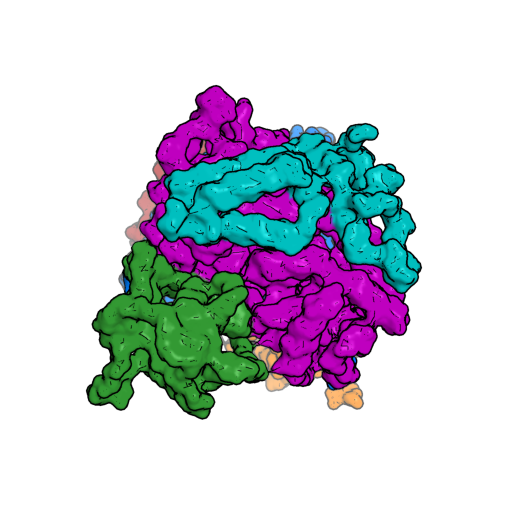88.662 1.00 18.35 341 HIS A N 1
ATOM 2571 C CA . HIS A 1 341 ? 96.080 -92.520 288.980 1.00 19.69 341 HIS A CA 1
ATOM 2572 C C . HIS A 1 341 ? 96.275 -91.898 290.362 1.00 18.13 341 HIS A C 1
ATOM 2573 O O . HIS A 1 341 ? 95.447 -91.126 290.817 1.00 19.36 341 HIS A O 1
ATOM 2580 N N . SER A 1 342 ? 97.376 -92.245 291.024 1.00 19.63 342 SER A N 1
ATOM 2581 C CA . SER A 1 342 ? 97.652 -91.757 292.377 1.00 18.01 342 SER A CA 1
ATOM 2582 C C . SER A 1 342 ? 98.615 -90.573 292.492 1.00 17.43 342 SER A C 1
ATOM 2583 O O . SER A 1 342 ? 99.709 -90.595 291.936 1.00 18.49 342 SER A O 1
ATOM 2586 N N . ASP A 1 343 ? 98.198 -89.540 293.219 1.00 16.67 343 ASP A N 1
ATOM 2587 C CA . ASP A 1 343 ? 99.049 -88.373 293.440 1.00 17.68 343 ASP A CA 1
ATOM 2588 C C . ASP A 1 343 ? 100.262 -88.816 294.263 1.00 18.14 343 ASP A C 1
ATOM 2589 O O . ASP A 1 343 ? 101.386 -88.382 294.021 1.00 16.72 343 ASP A O 1
ATOM 2594 N N . ILE A 1 344 ? 100.011 -89.671 295.251 1.00 17.54 344 ILE A N 1
ATOM 2595 C CA . ILE A 1 344 ? 101.061 -90.206 296.105 1.00 17.64 344 ILE A CA 1
ATOM 2596 C C . ILE A 1 344 ? 102.141 -90.847 295.249 1.00 17.08 344 ILE A C 1
ATOM 2597 O O . ILE A 1 344 ? 103.320 -90.550 295.382 1.00 18.74 344 ILE A O 1
ATOM 2602 N N . ARG A 1 345 ? 101.720 -91.739 294.366 1.00 18.29 345 ARG A N 1
ATOM 2603 C CA . ARG A 1 345 ? 102.654 -92.459 293.528 1.00 16.60 345 ARG A CA 1
ATOM 2604 C C . ARG A 1 345 ? 103.393 -91.629 292.496 1.00 17.13 345 ARG A C 1
ATOM 2605 O O . ARG A 1 345 ? 104.603 -91.786 292.331 1.00 15.95 345 ARG A O 1
ATOM 2613 N N . ARG A 1 346 ? 102.684 -90.750 291.795 1.00 16.74 346 ARG A N 1
ATOM 2614 C CA . ARG A 1 346 ? 103.347 -89.950 290.773 1.00 14.26 346 ARG A CA 1
ATOM 2615 C C . ARG A 1 346 ? 104.330 -88.973 291.390 1.00 15.27 346 ARG A C 1
ATOM 2616 O O . ARG A 1 346 ? 105.328 -88.616 290.764 1.00 13.87 346 ARG A O 1
ATOM 2624 N N . THR A 1 347 ? 104.042 -88.540 292.613 1.00 14.58 347 THR A N 1
ATOM 2625 C CA . THR A 1 347 ? 104.916 -87.607 293.311 1.00 16.86 347 THR A CA 1
ATOM 2626 C C . THR A 1 347 ? 106.254 -88.269 293.633 1.00 17.45 347 THR A C 1
ATOM 2627 O O . THR A 1 347 ? 107.316 -87.664 293.465 1.00 17.47 347 THR A O 1
ATOM 2631 N N . ALA A 1 348 ? 106.200 -89.511 294.099 1.00 15.25 348 ALA A N 1
ATOM 2632 C CA . ALA A 1 348 ? 107.424 -90.225 294.442 1.00 16.58 348 ALA A CA 1
ATOM 2633 C C . ALA A 1 348 ? 108.282 -90.426 293.204 1.00 14.32 348 ALA A C 1
ATOM 2634 O O . ALA A 1 348 ? 109.502 -90.325 293.259 1.00 17.52 348 ALA A O 1
ATOM 2636 N N . ARG A 1 349 ? 107.635 -90.712 292.086 1.00 13.52 349 ARG A N 1
ATOM 2637 C CA . ARG A 1 349 ? 108.348 -90.947 290.840 1.00 15.18 349 ARG A CA 1
ATOM 2638 C C . ARG A 1 349 ? 109.110 -89.714 290.363 1.00 15.01 349 ARG A C 1
ATOM 2639 O O . ARG A 1 349 ? 110.189 -89.830 289.794 1.00 14.58 349 ARG A O 1
ATOM 2647 N N . THR A 1 350 ? 108.543 -88.536 290.603 1.00 15.03 350 THR A N 1
ATOM 2648 C CA . THR A 1 350 ? 109.164 -87.277 290.184 1.00 14.33 350 THR A CA 1
ATOM 2649 C C . THR A 1 350 ? 110.223 -86.756 291.164 1.00 14.11 350 THR A C 1
ATOM 2650 O O . THR A 1 350 ? 111.228 -86.167 290.756 1.00 13.95 350 THR A O 1
ATOM 2654 N N . LEU A 1 351 ? 110.009 -86.981 292.455 1.00 13.45 351 LEU A N 1
ATOM 2655 C CA . LEU A 1 351 ? 110.965 -86.504 293.452 1.00 14.50 351 LEU A CA 1
ATOM 2656 C C . LEU A 1 351 ? 112.340 -87.106 293.229 1.00 14.72 351 LEU A C 1
ATOM 2657 O O . LEU A 1 351 ? 113.352 -86.492 293.567 1.00 14.43 351 LEU A O 1
ATOM 2662 N N . MET A 1 352 ? 112.372 -88.292 292.626 1.00 13.97 352 MET A N 1
ATOM 2663 C CA . MET A 1 352 ? 113.632 -88.961 292.326 1.00 14.22 352 MET A CA 1
ATOM 2664 C C . MET A 1 352 ? 114.554 -88.040 291.520 1.00 14.88 352 MET A C 1
ATOM 2665 O O . MET A 1 352 ? 115.772 -88.049 291.711 1.00 14.17 352 MET A O 1
ATOM 2670 N N . GLN A 1 353 ? 113.978 -87.262 290.603 1.00 12.35 353 GLN A N 1
ATOM 2671 C CA . GLN A 1 353 ? 114.789 -86.359 289.792 1.00 13.48 353 GLN A CA 1
ATOM 2672 C C . GLN A 1 353 ? 114.771 -84.937 290.340 1.00 13.40 353 GLN A C 1
ATOM 2673 O O . GLN A 1 353 ? 115.787 -84.247 290.337 1.00 14.08 353 GLN A O 1
ATOM 2679 N N . MET A 1 354 ? 113.610 -84.510 290.814 1.00 14.39 354 MET A N 1
ATOM 2680 C CA . MET A 1 354 ? 113.458 -83.165 291.336 1.00 16.10 354 MET A CA 1
ATOM 2681 C C . MET A 1 354 ? 114.330 -82.841 292.538 1.00 17.68 354 MET A C 1
ATOM 2682 O O . MET A 1 354 ? 114.838 -81.734 292.640 1.00 18.25 354 MET A O 1
ATOM 2687 N N . LEU A 1 355 ? 114.503 -83.797 293.449 1.00 18.05 355 LEU A N 1
ATOM 2688 C CA . LEU A 1 355 ? 115.294 -83.532 294.642 1.00 17.38 355 LEU A CA 1
ATOM 2689 C C . LEU A 1 355 ? 116.762 -83.317 294.319 1.00 17.20 355 LEU A C 1
ATOM 2690 O O . LEU A 1 355 ? 117.348 -82.334 294.753 1.00 18.59 355 LEU A O 1
ATOM 2695 N N . PRO A 1 356 ? 117.383 -84.244 293.572 1.00 17.19 356 PRO A N 1
ATOM 2696 C CA . PRO A 1 356 ? 118.797 -84.061 293.234 1.00 15.67 356 PRO A CA 1
ATOM 2697 C C . PRO A 1 356 ? 118.954 -83.003 292.141 1.00 17.06 356 PRO A C 1
ATOM 2698 O O . PRO A 1 356 ? 119.912 -82.223 292.143 1.00 19.20 356 PRO A O 1
ATOM 2702 N N . GLY A 1 357 ? 117.996 -82.974 291.221 1.00 14.72 357 GLY A N 1
ATOM 2703 C CA . GLY A 1 357 ? 118.039 -82.021 290.130 1.00 14.99 357 GLY A CA 1
ATOM 2704 C C . GLY A 1 357 ? 118.734 -82.594 288.906 1.00 15.72 357 GLY A C 1
ATOM 2705 O O . GLY A 1 357 ? 119.752 -83.274 289.018 1.00 15.15 357 GLY A O 1
ATOM 2706 N N . THR A 1 358 ? 118.171 -82.324 287.733 1.00 15.97 358 THR A N 1
ATOM 2707 C CA . THR A 1 358 ? 118.736 -82.792 286.472 1.00 13.31 358 THR A CA 1
ATOM 2708 C C . THR A 1 358 ? 118.720 -81.600 285.531 1.00 15.06 358 THR A C 1
ATOM 2709 O O . THR A 1 358 ? 118.140 -80.566 285.859 1.00 16.97 358 THR A O 1
ATOM 2713 N N . ASP A 1 359 ? 119.337 -81.739 284.363 1.00 16.01 359 ASP A N 1
ATOM 2714 C CA . ASP A 1 359 ? 119.370 -80.645 283.407 1.00 16.96 359 ASP A CA 1
ATOM 2715 C C . ASP A 1 359 ? 117.949 -80.154 283.168 1.00 18.20 359 ASP A C 1
ATOM 2716 O O . ASP A 1 359 ? 117.707 -78.957 283.047 1.00 17.82 359 ASP A O 1
ATOM 2721 N N . PHE A 1 360 ? 117.011 -81.089 283.091 1.00 17.93 360 PHE A N 1
ATOM 2722 C CA . PHE A 1 360 ? 115.603 -80.746 282.937 1.00 18.72 360 PHE A CA 1
ATOM 2723 C C . PHE A 1 360 ? 114.871 -81.749 283.812 1.00 17.62 360 PHE A C 1
ATOM 2724 O O . PHE A 1 360 ? 114.704 -82.902 283.437 1.00 20.04 360 PHE A O 1
ATOM 2732 N N . ILE A 1 361 ? 114.462 -81.308 284.995 1.00 16.57 361 ILE A N 1
ATOM 2733 C CA . ILE A 1 361 ? 113.777 -82.185 285.928 1.00 16.41 361 ILE A CA 1
ATOM 2734 C C . ILE A 1 361 ? 112.634 -82.856 285.185 1.00 16.35 361 ILE A C 1
ATOM 2735 O O . ILE A 1 361 ? 112.487 -84.080 285.225 1.00 16.44 361 ILE A O 1
ATOM 2740 N N . PHE A 1 362 ? 111.843 -82.047 284.492 1.00 15.84 362 PHE A N 1
ATOM 2741 C CA . PHE A 1 362 ? 110.744 -82.546 283.677 1.00 16.47 362 PHE A CA 1
ATOM 2742 C C . PHE A 1 362 ? 111.143 -82.359 282.224 1.00 18.02 362 PHE A C 1
ATOM 2743 O O . PHE A 1 362 ? 111.591 -81.280 281.846 1.00 18.34 362 PHE A O 1
ATOM 2751 N N . SER A 1 363 ? 110.999 -83.400 281.415 1.00 15.13 363 SER A N 1
ATOM 2752 C CA . SER A 1 363 ? 111.292 -83.275 279.994 1.00 17.16 363 SER A CA 1
ATOM 2753 C C . SER A 1 363 ? 109.904 -83.232 279.363 1.00 15.93 363 SER A C 1
ATOM 2754 O O . SER A 1 363 ? 109.639 -83.851 278.336 1.00 15.87 363 SER A O 1
ATOM 2757 N N . GLY A 1 364 ? 109.008 -82.504 280.013 1.00 17.16 364 GLY A N 1
ATOM 2758 C CA . GLY A 1 364 ? 107.654 -82.406 279.515 1.00 15.07 364 GLY A CA 1
ATOM 2759 C C . GLY A 1 364 ? 106.601 -82.243 280.592 1.00 16.65 364 GLY A C 1
ATOM 2760 O O . GLY A 1 364 ? 105.619 -82.998 280.634 1.00 17.10 364 GLY A O 1
ATOM 2761 N N . TYR A 1 365 ? 106.813 -81.287 281.490 1.00 15.75 365 TYR A N 1
ATOM 2762 C CA . TYR A 1 365 ? 105.820 -80.998 282.518 1.00 17.16 365 TYR A CA 1
ATOM 2763 C C . TYR A 1 365 ? 104.653 -80.496 281.662 1.00 17.94 365 TYR A C 1
ATOM 2764 O O . TYR A 1 365 ? 104.867 -79.705 280.739 1.00 17.63 365 TYR A O 1
ATOM 2773 N N . SER A 1 366 ? 103.432 -80.950 281.918 1.00 15.80 366 SER A N 1
ATOM 2774 C CA . SER A 1 366 ? 102.337 -80.459 281.091 1.00 17.98 366 SER A CA 1
ATOM 2775 C C . SER A 1 366 ? 101.924 -79.046 281.483 1.00 16.77 366 SER A C 1
ATOM 2776 O O . SER A 1 366 ? 101.355 -78.831 282.558 1.00 17.68 366 SER A O 1
ATOM 2779 N N . ALA A 1 367 ? 102.213 -78.085 280.611 1.00 15.50 367 ALA A N 1
ATOM 2780 C CA . ALA A 1 367 ? 101.869 -76.690 280.879 1.00 17.84 367 ALA A CA 1
ATOM 2781 C C . ALA A 1 367 ? 100.390 -76.440 280.636 1.00 17.36 367 ALA A C 1
ATOM 2782 O O . ALA A 1 367 ? 99.934 -75.305 280.638 1.00 19.98 367 ALA A O 1
ATOM 2784 N N . VAL A 1 368 ? 99.644 -77.507 280.401 1.00 17.44 368 VAL A N 1
ATOM 2785 C CA . VAL A 1 368 ? 98.216 -77.390 280.181 1.00 19.20 368 VAL A CA 1
ATOM 2786 C C . VAL A 1 368 ? 97.571 -78.552 280.925 1.00 19.93 368 VAL A C 1
ATOM 2787 O O . VAL A 1 368 ? 98.245 -79.534 281.250 1.00 20.26 368 VAL A O 1
ATOM 2791 N N . PRO A 1 369 ? 96.268 -78.447 281.235 1.00 20.34 369 PRO A N 1
ATOM 2792 C CA . PRO A 1 369 ? 95.596 -79.545 281.940 1.00 20.24 369 PRO A CA 1
ATOM 2793 C C . PRO A 1 369 ? 95.802 -80.816 281.121 1.00 21.23 369 PRO A C 1
ATOM 2794 O O . PRO A 1 369 ? 95.739 -80.779 279.894 1.00 20.60 369 PRO A O 1
ATOM 2798 N N . ASN A 1 370 ? 96.048 -81.937 281.789 1.00 20.53 370 ASN A N 1
ATOM 2799 C CA . ASN A 1 370 ? 96.299 -83.173 281.069 1.00 21.35 370 ASN A CA 1
ATOM 2800 C C . ASN A 1 370 ? 95.280 -83.593 280.019 1.00 21.31 370 ASN A C 1
ATOM 2801 O O . ASN A 1 370 ? 95.651 -84.224 279.035 1.00 21.86 370 ASN A O 1
ATOM 2806 N N . TYR A 1 371 ? 94.011 -83.239 280.187 1.00 21.92 371 TYR A N 1
ATOM 2807 C CA . TYR A 1 371 ? 93.043 -83.641 279.176 1.00 21.79 371 TYR A CA 1
ATOM 2808 C C . TYR A 1 371 ? 93.460 -83.071 277.814 1.00 21.73 371 TYR A C 1
ATOM 2809 O O . TYR A 1 371 ? 93.074 -83.596 276.770 1.00 22.55 371 TYR A O 1
ATOM 2818 N N . ASP A 1 372 ? 94.263 -82.006 277.838 1.00 20.57 372 ASP A N 1
ATOM 2819 C CA . ASP A 1 372 ? 94.755 -81.361 276.619 1.00 18.63 372 ASP A CA 1
ATOM 2820 C C . ASP A 1 372 ? 96.160 -81.815 276.247 1.00 20.16 372 ASP A C 1
ATOM 2821 O O . ASP A 1 372 ? 96.703 -81.389 275.224 1.00 19.41 372 ASP A O 1
ATOM 2826 N N . ASN A 1 373 ? 96.760 -82.663 277.076 1.00 19.28 373 ASN A N 1
ATOM 2827 C CA . ASN A 1 373 ? 98.111 -83.122 276.797 1.00 19.91 373 ASN A CA 1
ATOM 2828 C C . ASN A 1 373 ? 98.138 -84.188 275.703 1.00 20.31 373 ASN A C 1
ATOM 2829 O O . ASN A 1 373 ? 97.660 -85.309 275.887 1.00 19.64 373 ASN A O 1
ATOM 2834 N N . MET A 1 374 ? 98.704 -83.828 274.556 1.00 19.90 374 MET A N 1
ATOM 2835 C CA . MET A 1 374 ? 98.751 -84.743 273.433 1.00 17.60 374 MET A CA 1
ATOM 2836 C C . MET A 1 374 ? 99.838 -85.804 273.503 1.00 18.55 374 MET A C 1
ATOM 2837 O O . MET A 1 374 ? 100.100 -86.511 272.531 1.00 16.51 374 MET A O 1
ATOM 2842 N N . PHE A 1 375 ? 100.475 -85.911 274.659 1.00 19.14 375 PHE A N 1
ATOM 2843 C CA . PHE A 1 375 ? 101.469 -86.948 274.867 1.00 20.07 375 PHE A CA 1
ATOM 2844 C C . PHE A 1 375 ? 100.785 -87.922 275.814 1.00 21.06 375 PHE A C 1
ATOM 2845 O O . PHE A 1 375 ? 101.429 -88.696 276.524 1.00 22.50 375 PHE A O 1
ATOM 2853 N N . ALA A 1 376 ? 99.455 -87.858 275.802 1.00 20.49 376 ALA A N 1
ATOM 2854 C CA . ALA A 1 376 ? 98.606 -88.719 276.620 1.00 20.83 376 ALA A CA 1
ATOM 2855 C C . ALA A 1 376 ? 98.750 -88.446 278.114 1.00 21.13 376 ALA A C 1
ATOM 2856 O O . ALA A 1 376 ? 98.583 -89.350 278.939 1.00 20.30 376 ALA A O 1
ATOM 2858 N N . GLY A 1 377 ? 99.059 -87.195 278.452 1.00 20.15 377 GLY A N 1
ATOM 2859 C CA . GLY A 1 377 ? 99.198 -86.811 279.845 1.00 20.14 377 GLY A CA 1
ATOM 2860 C C . GLY A 1 377 ? 100.609 -86.842 280.398 1.00 20.48 377 GLY A C 1
ATOM 2861 O O . GLY A 1 377 ? 101.370 -87.772 280.128 1.00 20.37 377 GLY A O 1
ATOM 2862 N N . SER A 1 378 ? 100.955 -85.819 281.174 1.00 19.35 378 SER A N 1
ATOM 2863 C CA . SER A 1 378 ? 102.275 -85.721 281.794 1.00 18.65 378 SER A CA 1
ATOM 2864 C C . SER A 1 378 ? 102.129 -86.125 283.254 1.00 16.75 378 SER A C 1
ATOM 2865 O O . SER A 1 378 ? 101.028 -86.099 283.797 1.00 16.21 378 SER A O 1
ATOM 2868 N N . ASN A 1 379 ? 103.228 -86.499 283.898 1.00 17.61 379 ASN A N 1
ATOM 2869 C CA . ASN A 1 379 ? 103.148 -86.901 285.295 1.00 16.66 379 ASN A CA 1
ATOM 2870 C C . ASN A 1 379 ? 102.621 -85.753 286.164 1.00 17.79 379 ASN A C 1
ATOM 2871 O O . ASN A 1 379 ? 101.988 -85.986 287.203 1.00 18.44 379 ASN A O 1
ATOM 2876 N N . PHE A 1 380 ? 102.891 -84.521 285.737 1.00 15.49 380 PHE A N 1
ATOM 2877 C CA . PHE A 1 380 ? 102.415 -83.321 286.426 1.00 15.37 380 PHE A CA 1
ATOM 2878 C C . PHE A 1 380 ? 101.852 -82.402 285.357 1.00 16.89 380 PHE A C 1
ATOM 2879 O O . PHE A 1 380 ? 102.356 -82.374 284.239 1.00 14.68 380 PHE A O 1
ATOM 2887 N N . ASP A 1 381 ? 100.809 -81.649 285.687 1.00 17.65 381 ASP A N 1
ATOM 2888 C CA . ASP A 1 381 ? 100.251 -80.733 284.707 1.00 19.01 381 ASP A CA 1
ATOM 2889 C C . ASP A 1 381 ? 99.954 -79.371 285.311 1.00 19.04 381 ASP A C 1
ATOM 2890 O O . ASP A 1 381 ? 100.222 -79.125 286.488 1.00 19.91 381 ASP A O 1
ATOM 2895 N N . ALA A 1 382 ? 99.406 -78.492 284.486 1.00 20.45 382 ALA A N 1
ATOM 2896 C CA . ALA A 1 382 ? 99.085 -77.133 284.885 1.00 20.44 382 ALA A CA 1
ATOM 2897 C C . ALA A 1 382 ? 98.357 -77.022 286.223 1.00 19.80 382 ALA A C 1
ATOM 2898 O O . ALA A 1 382 ? 98.537 -76.043 286.948 1.00 20.02 382 ALA A O 1
ATOM 2900 N N . GLU A 1 383 ? 97.543 -78.017 286.551 1.00 19.83 383 GLU A N 1
ATOM 2901 C CA . GLU A 1 383 ? 96.793 -77.990 287.804 1.00 21.80 383 GLU A CA 1
ATOM 2902 C C . GLU A 1 383 ? 97.628 -78.331 289.039 1.00 22.11 383 GLU A C 1
ATOM 2903 O O . GLU A 1 383 ? 97.154 -78.208 290.167 1.00 21.84 383 GLU A O 1
ATOM 2909 N N . ASP A 1 384 ? 98.873 -78.742 288.823 1.00 20.09 384 ASP A N 1
ATOM 2910 C CA . ASP A 1 384 ? 99.766 -79.069 289.930 1.00 18.62 384 ASP A CA 1
ATOM 2911 C C . ASP A 1 384 ? 100.739 -77.925 290.180 1.00 17.93 384 ASP A C 1
ATOM 2912 O O . ASP A 1 384 ? 101.554 -78.001 291.089 1.00 18.36 384 ASP A O 1
ATOM 2917 N N . PHE A 1 385 ? 100.652 -76.869 289.373 1.00 17.58 385 PHE A N 1
ATOM 2918 C CA . PHE A 1 385 ? 101.564 -75.733 289.495 1.00 18.32 385 PHE A CA 1
ATOM 2919 C C . PHE A 1 385 ? 101.732 -75.180 290.904 1.00 18.76 385 PHE A C 1
ATOM 2920 O O . PHE A 1 385 ? 102.850 -74.907 291.328 1.00 19.36 385 PHE A O 1
ATOM 2928 N N . ASP A 1 386 ? 100.623 -75.007 291.620 1.00 20.19 386 ASP A N 1
ATOM 2929 C CA . ASP A 1 386 ? 100.656 -74.479 292.980 1.00 20.07 386 ASP A CA 1
ATOM 2930 C C . ASP A 1 386 ? 101.326 -75.468 293.923 1.00 20.67 386 ASP A C 1
ATOM 2931 O O . ASP A 1 386 ? 102.065 -75.080 294.829 1.00 20.75 386 ASP A O 1
ATOM 2936 N N . ASP A 1 387 ? 101.056 -76.749 293.711 1.00 18.61 387 ASP A N 1
ATOM 2937 C CA . ASP A 1 387 ? 101.657 -77.784 294.535 1.00 18.69 387 ASP A CA 1
ATOM 2938 C C . ASP A 1 387 ? 103.145 -77.814 294.272 1.00 16.05 387 ASP A C 1
ATOM 2939 O O . ASP A 1 387 ? 103.949 -77.889 295.191 1.00 18.40 387 ASP A O 1
ATOM 2944 N N . TYR A 1 388 ? 103.511 -77.747 293.005 1.00 16.28 388 TYR A N 1
ATOM 2945 C CA . TYR A 1 388 ? 104.916 -77.787 292.664 1.00 17.86 388 TYR A CA 1
ATOM 2946 C C . TYR A 1 388 ? 105.673 -76.613 293.283 1.00 16.14 388 TYR A C 1
ATOM 2947 O O . TYR A 1 388 ? 106.801 -76.766 293.744 1.00 15.71 388 TYR A O 1
ATOM 2956 N N . ASN A 1 389 ? 105.050 -75.443 293.316 1.00 16.47 389 ASN A N 1
ATOM 2957 C CA . ASN A 1 389 ? 105.729 -74.296 293.900 1.00 17.12 389 ASN A CA 1
ATOM 2958 C C . ASN A 1 389 ? 105.861 -74.430 295.410 1.00 16.73 389 ASN A C 1
ATOM 2959 O O . ASN A 1 389 ? 106.861 -74.019 295.995 1.00 17.45 389 ASN A O 1
ATOM 2964 N N . ILE A 1 390 ? 104.863 -75.032 296.040 1.00 16.08 390 ILE A N 1
ATOM 2965 C CA . ILE A 1 390 ? 104.916 -75.218 297.479 1.00 16.42 390 ILE A CA 1
ATOM 2966 C C . ILE A 1 390 ? 105.990 -76.246 297.859 1.00 16.33 390 ILE A C 1
ATOM 2967 O O . ILE A 1 390 ? 106.623 -76.121 298.902 1.00 17.46 390 ILE A O 1
ATOM 2972 N N . LEU A 1 391 ? 106.200 -77.249 297.008 1.00 16.49 391 LEU A N 1
ATOM 2973 C CA . LEU A 1 391 ? 107.214 -78.273 297.266 1.00 16.09 391 LEU A CA 1
ATOM 2974 C C . LEU A 1 391 ? 108.596 -77.653 297.305 1.00 15.48 391 LEU A C 1
ATOM 2975 O O . LEU A 1 391 ? 109.423 -77.987 298.154 1.00 14.89 391 LEU A O 1
ATOM 2980 N N . GLN A 1 392 ? 108.848 -76.754 296.363 1.00 14.13 392 GLN A N 1
ATOM 2981 C CA . GLN A 1 392 ? 110.140 -76.099 296.289 1.00 14.19 392 GLN A CA 1
ATOM 2982 C C . GLN A 1 392 ? 110.380 -75.308 297.568 1.00 14.75 392 GLN A C 1
ATOM 2983 O O . GLN A 1 392 ? 111.491 -75.307 298.107 1.00 14.50 392 GLN A O 1
ATOM 2989 N N . ARG A 1 393 ? 109.322 -74.660 298.054 1.00 14.12 393 ARG A N 1
ATOM 2990 C CA . ARG A 1 393 ? 109.384 -73.874 299.278 1.00 15.34 393 ARG A CA 1
ATOM 2991 C C . ARG A 1 393 ? 109.515 -74.789 300.495 1.00 14.54 393 ARG A C 1
ATOM 2992 O O . ARG A 1 393 ? 110.240 -74.473 301.440 1.00 13.98 393 ARG A O 1
ATOM 3000 N N . ASP A 1 394 ? 108.819 -75.923 300.467 1.00 13.52 394 ASP A N 1
ATOM 3001 C CA . ASP A 1 394 ? 108.869 -76.870 301.579 1.00 14.72 394 ASP A CA 1
ATOM 3002 C C . ASP A 1 394 ? 110.253 -77.456 301.816 1.00 13.40 394 ASP A C 1
ATOM 3003 O O . ASP A 1 394 ? 110.726 -77.511 302.945 1.00 16.19 394 ASP A O 1
ATOM 3008 N N . LEU A 1 395 ? 110.891 -77.887 300.734 1.00 16.03 395 LEU A N 1
ATOM 3009 C CA . LEU A 1 395 ? 112.190 -78.559 300.783 1.00 15.30 395 LEU A CA 1
ATOM 3010 C C . LEU A 1 395 ? 113.416 -77.725 300.444 1.00 16.39 395 LEU A C 1
ATOM 3011 O O . LEU A 1 395 ? 114.539 -78.212 300.528 1.00 15.32 395 LEU A O 1
ATOM 3016 N N . MET A 1 396 ? 113.198 -76.476 300.064 1.00 17.08 396 MET A N 1
ATOM 3017 C CA . MET A 1 396 ? 114.283 -75.606 299.645 1.00 17.79 396 MET A CA 1
ATOM 3018 C C . MET A 1 396 ? 114.992 -76.307 298.497 1.00 17.91 396 MET A C 1
ATOM 3019 O O . MET A 1 396 ? 116.208 -76.493 298.498 1.00 17.12 396 MET A O 1
ATOM 3024 N N . VAL A 1 397 ? 114.185 -76.714 297.528 1.00 17.49 397 VAL A N 1
ATOM 3025 C CA . VAL A 1 397 ? 114.651 -77.385 296.334 1.00 15.93 397 VAL A CA 1
ATOM 3026 C C . VAL A 1 397 ? 114.241 -76.539 295.143 1.00 16.84 397 VAL A C 1
ATOM 3027 O O . VAL A 1 397 ? 113.080 -76.155 295.014 1.00 17.55 397 VAL A O 1
ATOM 3031 N N . ASP A 1 398 ? 115.196 -76.231 294.282 1.00 15.83 398 ASP A N 1
ATOM 3032 C CA . ASP A 1 398 ? 114.876 -75.457 293.105 1.00 17.09 398 ASP A CA 1
ATOM 3033 C C . ASP A 1 398 ? 114.263 -76.396 292.067 1.00 15.46 398 ASP A C 1
ATOM 3034 O O . ASP A 1 398 ? 114.962 -77.199 291.455 1.00 16.88 398 ASP A O 1
ATOM 3039 N N . GLY A 1 399 ? 112.949 -76.291 291.888 1.00 16.66 399 GLY A N 1
ATOM 3040 C CA . GLY A 1 399 ? 112.242 -77.133 290.936 1.00 14.47 399 GLY A CA 1
ATOM 3041 C C . GLY A 1 399 ? 112.200 -76.574 289.525 1.00 16.15 399 GLY A C 1
ATOM 3042 O O . GLY A 1 399 ? 111.594 -77.167 288.635 1.00 16.35 399 GLY A O 1
ATOM 3043 N N . GLY A 1 400 ? 112.831 -75.423 289.316 1.00 16.14 400 GLY A N 1
ATOM 3044 C CA . GLY A 1 400 ? 112.864 -74.834 287.992 1.00 15.08 400 GLY A CA 1
ATOM 3045 C C . GLY A 1 400 ? 111.627 -74.067 287.572 1.00 16.64 400 GLY A C 1
ATOM 3046 O O . GLY A 1 400 ? 111.532 -73.636 286.421 1.00 18.77 400 GLY A O 1
ATOM 3047 N N . LEU A 1 401 ? 110.670 -73.907 288.480 1.00 17.42 401 LEU A N 1
ATOM 3048 C CA . LEU A 1 401 ? 109.447 -73.162 288.180 1.00 17.34 401 LEU A CA 1
ATOM 3049 C C . LEU A 1 401 ? 109.198 -72.169 289.295 1.00 20.96 401 LEU A C 1
ATOM 3050 O O . LEU A 1 401 ? 109.535 -72.426 290.452 1.00 21.89 401 LEU A O 1
ATOM 3055 N N . ARG A 1 402 ? 108.600 -71.037 288.945 1.00 21.88 402 ARG A N 1
ATOM 3056 C CA . ARG A 1 402 ? 108.311 -69.996 289.924 1.00 22.40 402 ARG A CA 1
ATOM 3057 C C . ARG A 1 402 ? 106.835 -69.636 289.898 1.00 23.29 402 ARG A C 1
ATOM 3058 O O . ARG A 1 402 ? 106.119 -69.951 288.947 1.00 22.60 402 ARG A O 1
ATOM 3066 N N . PRO A 1 403 ? 106.353 -68.980 290.956 1.00 23.43 403 PRO A N 1
ATOM 3067 C CA . PRO A 1 403 ? 104.936 -68.607 290.949 1.00 24.41 403 PRO A CA 1
ATOM 3068 C C . PRO A 1 403 ? 104.697 -67.403 290.028 1.00 23.58 403 PRO A C 1
ATOM 3069 O O . PRO A 1 403 ? 105.612 -66.616 289.771 1.00 21.74 403 PRO A O 1
ATOM 3073 N N . VAL A 1 404 ? 103.473 -67.281 289.518 1.00 23.30 404 VAL A N 1
ATOM 3074 C CA . VAL A 1 404 ? 103.101 -66.170 288.638 1.00 23.15 404 VAL A CA 1
ATOM 3075 C C . VAL A 1 404 ? 101.725 -65.656 289.050 1.00 25.51 404 VAL A C 1
ATOM 3076 O O . VAL A 1 404 ? 100.948 -66.386 289.662 1.00 27.54 404 VAL A O 1
ATOM 3080 N N . THR A 1 405 ? 101.423 -64.402 288.729 1.00 27.51 405 THR A N 1
ATOM 3081 C CA . THR A 1 405 ? 100.125 -63.830 289.093 1.00 29.95 405 THR A CA 1
ATOM 3082 C C . THR A 1 405 ? 99.126 -63.964 287.957 1.00 30.17 405 THR A C 1
ATOM 3083 O O . THR A 1 405 ? 99.509 -64.082 286.794 1.00 30.29 405 THR A O 1
ATOM 3087 N N . GLU A 1 406 ? 97.843 -63.945 288.302 1.00 30.57 406 GLU A N 1
ATOM 3088 C CA . GLU A 1 406 ? 96.788 -64.054 287.309 1.00 31.45 406 GLU A CA 1
ATOM 3089 C C . GLU A 1 406 ? 96.910 -62.896 286.320 1.00 32.03 406 GLU A C 1
ATOM 3090 O O . GLU A 1 406 ? 96.797 -63.087 285.107 1.00 32.80 406 GLU A O 1
ATOM 3096 N N . ALA A 1 407 ? 97.176 -61.704 286.847 1.00 31.62 407 ALA A N 1
ATOM 3097 C CA . ALA A 1 407 ? 97.306 -60.499 286.031 1.00 31.61 407 ALA A CA 1
ATOM 3098 C C . ALA A 1 407 ? 98.399 -60.566 284.968 1.00 31.60 407 ALA A C 1
ATOM 3099 O O . ALA A 1 407 ? 98.150 -60.220 283.811 1.00 29.90 407 ALA A O 1
ATOM 3101 N N . GLU A 1 408 ? 99.605 -60.991 285.350 1.00 30.78 408 GLU A N 1
ATOM 3102 C CA . GLU A 1 408 ? 100.706 -61.081 284.390 1.00 31.82 408 GLU A CA 1
ATOM 3103 C C . GLU A 1 408 ? 100.542 -62.269 283.438 1.00 32.85 408 GLU A C 1
ATOM 3104 O O . GLU A 1 408 ? 101.153 -62.311 282.368 1.00 33.37 408 GLU A O 1
ATOM 3110 N N . THR A 1 409 ? 99.715 -63.232 283.829 1.00 32.15 409 THR A N 1
ATOM 3111 C CA . THR A 1 409 ? 99.465 -64.398 282.995 1.00 32.60 409 THR A CA 1
ATOM 3112 C C . THR A 1 409 ? 98.429 -64.026 281.934 1.00 32.13 409 THR A C 1
ATOM 3113 O O . THR A 1 409 ? 98.608 -64.308 280.750 1.00 31.80 409 THR A O 1
ATOM 3117 N N . ILE A 1 410 ? 97.345 -63.389 282.362 1.00 32.00 410 ILE A N 1
ATOM 3118 C CA . ILE A 1 410 ? 96.310 -62.963 281.430 1.00 31.47 410 ILE A CA 1
ATOM 3119 C C . ILE A 1 410 ? 96.962 -62.043 280.403 1.00 30.65 410 ILE A C 1
ATOM 3120 O O . ILE A 1 410 ? 96.700 -62.143 279.208 1.00 32.23 410 ILE A O 1
ATOM 3125 N N . ALA A 1 411 ? 97.830 -61.160 280.879 1.00 28.87 411 ALA A N 1
ATOM 3126 C CA . ALA A 1 411 ? 98.526 -60.219 280.009 1.00 28.93 411 ALA A CA 1
ATOM 3127 C C . ALA A 1 411 ? 99.442 -60.915 279.012 1.00 28.21 411 ALA A C 1
ATOM 3128 O O . ALA A 1 411 ? 99.436 -60.593 277.823 1.00 27.54 411 ALA A O 1
ATOM 3130 N N . ILE A 1 412 ? 100.234 -61.871 279.493 1.00 28.25 412 ILE A N 1
ATOM 3131 C CA . ILE A 1 412 ? 101.161 -62.568 278.613 1.00 26.80 412 ILE A CA 1
ATOM 3132 C C . ILE A 1 412 ? 100.424 -63.474 277.641 1.00 24.97 412 ILE A C 1
ATOM 3133 O O . ILE A 1 412 ? 100.812 -63.602 276.481 1.00 25.26 412 ILE A O 1
ATOM 3138 N N . ARG A 1 413 ? 99.350 -64.088 278.115 1.00 24.31 413 ARG A N 1
ATOM 3139 C CA . ARG A 1 413 ? 98.558 -64.964 277.272 1.00 24.92 413 ARG A CA 1
ATOM 3140 C C . ARG A 1 413 ? 97.850 -64.130 276.199 1.00 26.32 413 ARG A C 1
ATOM 3141 O O . ARG A 1 413 ? 97.824 -64.511 275.025 1.00 24.90 413 ARG A O 1
ATOM 3149 N N . GLN A 1 414 ? 97.290 -62.992 276.606 1.00 26.49 414 GLN A N 1
ATOM 3150 C CA . GLN A 1 414 ? 96.596 -62.107 275.672 1.00 28.18 414 GLN A CA 1
ATOM 3151 C C . GLN A 1 414 ? 97.550 -61.664 274.571 1.00 25.94 414 GLN A C 1
ATOM 3152 O O . GLN A 1 414 ? 97.208 -61.697 273.394 1.00 26.63 414 GLN A O 1
ATOM 3158 N N . LYS A 1 415 ? 98.752 -61.255 274.959 1.00 26.29 415 LYS A N 1
ATOM 3159 C CA . LYS A 1 415 ? 99.743 -60.815 273.990 1.00 25.44 415 LYS A CA 1
ATOM 3160 C C . LYS A 1 415 ? 100.103 -61.933 273.020 1.00 25.97 415 LYS A C 1
ATOM 3161 O O . LYS A 1 415 ? 100.190 -61.713 271.813 1.00 26.05 415 LYS A O 1
ATOM 3167 N N . ALA A 1 416 ? 100.313 -63.135 273.543 1.00 24.90 416 ALA A N 1
ATOM 3168 C CA . ALA A 1 416 ? 100.662 -64.267 272.687 1.00 23.60 416 ALA A CA 1
ATOM 3169 C C . ALA A 1 416 ? 99.532 -64.559 271.707 1.00 23.25 416 ALA A C 1
ATOM 3170 O O . ALA A 1 416 ? 99.774 -64.807 270.522 1.00 21.60 416 ALA A O 1
ATOM 3172 N N . ALA A 1 417 ? 98.300 -64.531 272.211 1.00 22.84 417 ALA A N 1
ATOM 3173 C CA . ALA A 1 417 ? 97.124 -64.794 271.389 1.00 25.99 417 ALA A CA 1
ATOM 3174 C C . ALA A 1 417 ? 97.000 -63.750 270.285 1.00 26.48 417 ALA A C 1
ATOM 3175 O O . ALA A 1 417 ? 96.632 -64.066 269.163 1.00 27.13 417 ALA A O 1
ATOM 3177 N N . ARG A 1 418 ? 97.302 -62.500 270.609 1.00 28.59 418 ARG A N 1
ATOM 3178 C CA . ARG A 1 418 ? 97.218 -61.438 269.618 1.00 30.95 418 ARG A CA 1
ATOM 3179 C C . ARG A 1 418 ? 98.364 -61.569 268.630 1.00 30.39 418 ARG A C 1
ATOM 3180 O O . ARG A 1 418 ? 98.192 -61.347 267.435 1.00 30.57 418 ARG A O 1
ATOM 3188 N N . ALA A 1 419 ? 99.530 -61.952 269.137 1.00 31.03 419 ALA A N 1
ATOM 3189 C CA . ALA A 1 419 ? 100.712 -62.120 268.299 1.00 30.72 419 ALA A CA 1
ATOM 3190 C C . ALA A 1 419 ? 100.470 -63.183 267.235 1.00 30.46 419 ALA A C 1
ATOM 3191 O O . ALA A 1 419 ? 100.683 -62.956 266.040 1.00 30.38 419 ALA A O 1
ATOM 3193 N N . ILE A 1 420 ? 100.025 -64.353 267.669 1.00 28.81 420 ILE A N 1
ATOM 3194 C CA . ILE A 1 420 ? 99.777 -65.421 266.724 1.00 26.22 420 ILE A CA 1
ATOM 3195 C C . ILE A 1 420 ? 98.639 -65.003 265.799 1.00 26.67 420 ILE A C 1
ATOM 3196 O O . ILE A 1 420 ? 98.644 -65.326 264.608 1.00 26.01 420 ILE A O 1
ATOM 3201 N N . GLN A 1 421 ? 97.670 -64.271 266.343 1.00 25.67 421 GLN A N 1
ATOM 3202 C CA . GLN A 1 421 ? 96.552 -63.795 265.536 1.00 25.83 421 GLN A CA 1
ATOM 3203 C C . GLN A 1 421 ? 97.102 -62.978 264.375 1.00 27.44 421 GLN A C 1
ATOM 3204 O O . GLN A 1 421 ? 96.791 -63.235 263.209 1.00 28.84 421 GLN A O 1
ATOM 3210 N N . ALA A 1 422 ? 97.924 -61.991 264.712 1.00 26.99 422 ALA A N 1
ATOM 3211 C CA . ALA A 1 422 ? 98.532 -61.110 263.728 1.00 27.80 422 ALA A CA 1
ATOM 3212 C C . ALA A 1 422 ? 99.435 -61.865 262.757 1.00 28.06 422 ALA A C 1
ATOM 3213 O O . ALA A 1 422 ? 99.583 -61.472 261.595 1.00 26.99 422 ALA A O 1
ATOM 3215 N N . VAL A 1 423 ? 100.057 -62.938 263.230 1.00 27.93 423 VAL A N 1
ATOM 3216 C CA . VAL A 1 423 ? 100.927 -63.709 262.359 1.00 27.22 423 VAL A CA 1
ATOM 3217 C C . VAL A 1 423 ? 100.080 -64.445 261.335 1.00 26.63 423 VAL A C 1
ATOM 3218 O O . VAL A 1 423 ? 100.463 -64.561 260.174 1.00 26.54 423 VAL A O 1
ATOM 3222 N N . PHE A 1 424 ? 98.918 -64.928 261.763 1.00 26.91 424 PHE A N 1
ATOM 3223 C CA . PHE A 1 424 ? 98.030 -65.633 260.856 1.00 29.27 424 PHE A CA 1
ATOM 3224 C C . PHE A 1 424 ? 97.422 -64.664 259.843 1.00 30.21 424 PHE A C 1
ATOM 3225 O O . PHE A 1 424 ? 97.343 -64.968 258.653 1.00 30.10 424 PHE A O 1
ATOM 3233 N N . ARG A 1 425 ? 97.002 -63.497 260.318 1.00 30.97 425 ARG A N 1
ATOM 3234 C CA . ARG A 1 425 ? 96.421 -62.495 259.435 1.00 33.33 425 ARG A CA 1
ATOM 3235 C C . ARG A 1 425 ? 97.436 -62.068 258.382 1.00 32.74 425 ARG A C 1
ATOM 3236 O O . ARG A 1 425 ? 97.121 -61.996 257.194 1.00 33.02 425 ARG A O 1
ATOM 3244 N N . GLU A 1 426 ? 98.657 -61.796 258.828 1.00 32.60 426 GLU A N 1
ATOM 3245 C CA . GLU A 1 426 ? 99.729 -61.375 257.935 1.00 32.36 426 GLU A CA 1
ATOM 3246 C C . GLU A 1 426 ? 100.105 -62.420 256.895 1.00 33.41 426 GLU A C 1
ATOM 3247 O O . GLU A 1 426 ? 100.256 -62.100 255.715 1.00 33.13 426 GLU A O 1
ATOM 3253 N N . LEU A 1 427 ? 100.258 -63.667 257.329 1.00 32.86 427 LEU A N 1
ATOM 3254 C CA . LEU A 1 427 ? 100.629 -64.740 256.413 1.00 32.21 427 LEU A CA 1
ATOM 3255 C C . LEU A 1 427 ? 99.442 -65.237 255.601 1.00 31.82 427 LEU A C 1
ATOM 3256 O O . LEU A 1 427 ? 99.565 -66.181 254.824 1.00 29.47 427 LEU A O 1
ATOM 3261 N N . GLY A 1 428 ? 98.292 -64.591 255.779 1.00 32.78 428 GLY A N 1
ATOM 3262 C CA . GLY A 1 428 ? 97.106 -64.991 255.046 1.00 31.62 428 GLY A CA 1
ATOM 3263 C C . GLY A 1 428 ? 96.644 -66.388 255.409 1.00 31.58 428 GLY A C 1
ATOM 3264 O O . GLY A 1 428 ? 96.203 -67.153 254.550 1.00 32.10 428 GLY A O 1
ATOM 3265 N N . LEU A 1 429 ? 96.750 -66.727 256.688 1.00 31.29 429 LEU A N 1
ATOM 3266 C CA . LEU A 1 429 ? 96.333 -68.037 257.162 1.00 29.20 429 LEU A CA 1
ATOM 3267 C C . LEU A 1 429 ? 94.907 -67.938 257.687 1.00 30.09 429 LEU A C 1
ATOM 3268 O O . LEU A 1 429 ? 94.383 -66.841 257.868 1.00 29.75 429 LEU A O 1
ATOM 3273 N N . PRO A 1 430 ? 94.251 -69.083 257.929 1.00 31.75 430 PRO A N 1
ATOM 3274 C CA . PRO A 1 430 ? 92.882 -69.012 258.434 1.00 33.03 430 PRO A CA 1
ATOM 3275 C C . PRO A 1 430 ? 92.811 -68.032 259.590 1.00 33.70 430 PRO A C 1
ATOM 3276 O O . PRO A 1 430 ? 93.690 -67.996 260.450 1.00 33.82 430 PRO A O 1
ATOM 3280 N N . PRO A 1 431 ? 91.763 -67.208 259.615 1.00 33.18 431 PRO A N 1
ATOM 3281 C CA . PRO A 1 431 ? 91.621 -66.229 260.684 1.00 32.81 431 PRO A CA 1
ATOM 3282 C C . PRO A 1 431 ? 91.522 -66.745 262.113 1.00 31.18 431 PRO A C 1
ATOM 3283 O O . PRO A 1 431 ? 90.965 -67.806 262.388 1.00 29.38 431 PRO A O 1
ATOM 3287 N N . ILE A 1 432 ? 92.104 -65.963 263.010 1.00 30.83 432 ILE A N 1
ATOM 3288 C CA . ILE A 1 432 ? 92.056 -66.217 264.437 1.00 30.36 432 ILE A CA 1
ATOM 3289 C C . ILE A 1 432 ? 91.202 -65.033 264.892 1.00 29.18 432 ILE A C 1
ATOM 3290 O O . ILE A 1 432 ? 91.650 -63.888 264.864 1.00 30.01 432 ILE A O 1
ATOM 3295 N N . ALA A 1 433 ? 89.960 -65.316 265.266 1.00 31.45 433 ALA A N 1
ATOM 3296 C CA . ALA A 1 433 ? 89.006 -64.291 265.689 1.00 32.46 433 ALA A CA 1
ATOM 3297 C C . ALA A 1 433 ? 89.269 -63.746 267.084 1.00 33.91 433 ALA A C 1
ATOM 3298 O O . ALA A 1 433 ? 89.865 -64.430 267.922 1.00 34.98 433 ALA A O 1
ATOM 3300 N N . ASP A 1 434 ? 88.818 -62.517 267.336 1.00 33.21 434 ASP A N 1
ATOM 3301 C CA . ASP A 1 434 ? 89.006 -61.898 268.645 1.00 33.85 434 ASP A CA 1
ATOM 3302 C C . ASP A 1 434 ? 88.397 -62.789 269.716 1.00 32.66 434 ASP A C 1
ATOM 3303 O O . ASP A 1 434 ? 88.856 -62.806 270.853 1.00 32.61 434 ASP A O 1
ATOM 3308 N N . GLU A 1 435 ? 87.346 -63.514 269.347 1.00 32.38 435 GLU A N 1
ATOM 3309 C CA . GLU A 1 435 ? 86.671 -64.404 270.279 1.00 33.66 435 GLU A CA 1
ATOM 3310 C C . GLU A 1 435 ? 87.664 -65.479 270.723 1.00 33.35 435 GLU A C 1
ATOM 3311 O O . GLU A 1 435 ? 87.661 -65.912 271.875 1.00 32.15 435 GLU A O 1
ATOM 3317 N N . GLU A 1 436 ? 88.515 -65.896 269.792 1.00 32.07 436 GLU A N 1
ATOM 3318 C CA . GLU A 1 436 ? 89.516 -66.916 270.063 1.00 31.72 436 GLU A CA 1
ATOM 3319 C C . GLU A 1 436 ? 90.638 -66.328 270.902 1.00 30.83 436 GLU A C 1
ATOM 3320 O O . GLU A 1 436 ? 91.070 -66.926 271.889 1.00 32.21 436 GLU A O 1
ATOM 3326 N N . VAL A 1 437 ? 91.102 -65.148 270.513 1.00 29.50 437 VAL A N 1
ATOM 3327 C CA . VAL A 1 437 ? 92.156 -64.468 271.245 1.00 31.10 437 VAL A CA 1
ATOM 3328 C C . VAL A 1 437 ? 91.725 -64.278 272.702 1.00 33.62 437 VAL A C 1
ATOM 3329 O O . VAL A 1 437 ? 92.490 -64.548 273.634 1.00 33.88 437 VAL A O 1
ATOM 3333 N N . GLU A 1 438 ? 90.494 -63.817 272.898 1.00 34.12 438 GLU A N 1
ATOM 3334 C CA . GLU A 1 438 ? 89.988 -63.599 274.244 1.00 34.78 438 GLU A CA 1
ATOM 3335 C C . GLU A 1 438 ? 89.831 -64.907 275.012 1.00 33.05 438 GLU A C 1
ATOM 3336 O O . GLU A 1 438 ? 90.158 -64.983 276.197 1.00 32.57 438 GLU A O 1
ATOM 3342 N N . ALA A 1 439 ? 89.320 -65.931 274.338 1.00 29.86 439 ALA A N 1
ATOM 3343 C CA . ALA A 1 439 ? 89.126 -67.231 274.965 1.00 29.48 439 ALA A CA 1
ATOM 3344 C C . ALA A 1 439 ? 90.460 -67.850 275.386 1.00 29.29 439 ALA A C 1
ATOM 3345 O O . ALA A 1 439 ? 90.560 -68.466 276.447 1.00 25.89 439 ALA A O 1
ATOM 3347 N N . ALA A 1 440 ? 91.481 -67.686 274.550 1.00 29.23 440 ALA A N 1
ATOM 3348 C CA . ALA A 1 440 ? 92.797 -68.239 274.853 1.00 30.23 440 ALA A CA 1
ATOM 3349 C C . ALA A 1 440 ? 93.403 -67.486 276.023 1.00 30.50 440 ALA A C 1
ATOM 3350 O O . ALA A 1 440 ? 94.245 -68.007 276.757 1.00 29.51 440 ALA A O 1
ATOM 3352 N N . THR A 1 441 ? 92.956 -66.250 276.190 1.00 30.36 441 THR A N 1
ATOM 3353 C CA . THR A 1 441 ? 93.448 -65.385 277.250 1.00 29.15 441 THR A CA 1
ATOM 3354 C C . THR A 1 441 ? 93.069 -65.851 278.648 1.00 27.64 441 THR A C 1
ATOM 3355 O O . THR A 1 441 ? 93.895 -65.839 279.550 1.00 28.12 441 THR A O 1
ATOM 3359 N N . TYR A 1 442 ? 91.820 -66.261 278.822 1.00 26.83 442 TYR A N 1
ATOM 3360 C CA . TYR A 1 442 ? 91.337 -66.686 280.128 1.00 27.88 442 TYR A CA 1
ATOM 3361 C C . TYR A 1 442 ? 91.099 -68.190 280.235 1.00 27.04 442 TYR A C 1
ATOM 3362 O O . TYR A 1 442 ? 90.629 -68.681 281.262 1.00 25.52 442 TYR A O 1
ATOM 3371 N N . ALA A 1 443 ? 91.436 -68.920 279.180 1.00 25.22 443 ALA A N 1
ATOM 3372 C CA . ALA A 1 443 ? 91.220 -70.360 279.170 1.00 25.99 443 ALA A CA 1
ATOM 3373 C C . ALA A 1 443 ? 92.129 -71.141 280.096 1.00 25.76 443 ALA A C 1
ATOM 3374 O O . ALA A 1 443 ? 93.193 -70.674 280.506 1.00 25.30 443 ALA A O 1
ATOM 3376 N N . HIS A 1 444 ? 91.679 -72.345 280.417 1.00 23.79 444 HIS A N 1
ATOM 3377 C CA . HIS A 1 444 ? 92.443 -73.268 281.229 1.00 25.46 444 HIS A CA 1
ATOM 3378 C C . HIS A 1 444 ? 92.935 -74.266 280.186 1.00 25.90 444 HIS A C 1
ATOM 3379 O O . HIS A 1 444 ? 94.117 -74.616 280.136 1.00 24.37 444 HIS A O 1
ATOM 3386 N N . GLY A 1 445 ? 92.003 -74.685 279.332 1.00 26.79 445 GLY A N 1
ATOM 3387 C CA . GLY A 1 445 ? 92.305 -75.630 278.273 1.00 27.91 445 GLY A CA 1
ATOM 3388 C C . GLY A 1 445 ? 91.444 -75.379 277.048 1.00 29.47 445 GLY A C 1
ATOM 3389 O O . GLY A 1 445 ? 90.753 -74.359 276.955 1.00 29.20 445 GLY A O 1
ATOM 3390 N N . SER A 1 446 ? 91.477 -76.315 276.107 1.00 28.12 446 SER A N 1
ATOM 3391 C CA . SER A 1 446 ? 90.705 -76.190 274.879 1.00 28.28 446 SER A CA 1
ATOM 3392 C C . SER A 1 446 ? 89.189 -76.189 275.109 1.00 28.81 446 SER A C 1
ATOM 3393 O O . SER A 1 446 ? 88.429 -75.886 274.194 1.00 28.32 446 SER A O 1
ATOM 3396 N N . ASN A 1 447 ? 88.748 -76.527 276.319 1.00 29.14 447 ASN A N 1
ATOM 3397 C CA . ASN A 1 447 ? 87.314 -76.540 276.609 1.00 30.21 447 ASN A CA 1
ATOM 3398 C C . ASN A 1 447 ? 86.739 -75.137 276.567 1.00 29.88 447 ASN A C 1
ATOM 3399 O O . ASN A 1 447 ? 85.530 -74.965 276.437 1.00 29.48 447 ASN A O 1
ATOM 3404 N N . GLU A 1 448 ? 87.608 -74.139 276.687 1.00 28.59 448 GLU A N 1
ATOM 3405 C CA . GLU A 1 448 ? 87.167 -72.754 276.642 1.00 29.44 448 GLU A CA 1
ATOM 3406 C C . GLU A 1 448 ? 87.454 -72.159 275.273 1.00 30.70 448 GLU A C 1
ATOM 3407 O O . GLU A 1 448 ? 87.122 -71.003 275.011 1.00 32.10 448 GLU A O 1
ATOM 3413 N N . MET A 1 449 ? 88.069 -72.949 274.398 1.00 30.94 449 MET A N 1
ATOM 3414 C CA . MET A 1 449 ? 88.401 -72.468 273.063 1.00 31.64 449 MET A CA 1
ATOM 3415 C C . MET A 1 449 ? 87.319 -72.770 272.032 1.00 31.43 449 MET A C 1
ATOM 3416 O O . MET A 1 449 ? 86.846 -73.900 271.927 1.00 30.18 449 MET A O 1
ATOM 3421 N N . PRO A 1 450 ? 86.906 -71.750 271.260 1.00 31.54 450 PRO A N 1
ATOM 3422 C CA . PRO A 1 450 ? 85.876 -71.966 270.242 1.00 32.89 450 PRO A CA 1
ATOM 3423 C C . PRO A 1 450 ? 86.437 -72.889 269.168 1.00 31.67 450 PRO A C 1
ATOM 3424 O O . PRO A 1 450 ? 87.633 -72.869 268.891 1.00 31.87 450 PRO A O 1
ATOM 3428 N N . PRO A 1 451 ? 85.584 -73.724 268.560 1.00 32.97 451 PRO A N 1
ATOM 3429 C CA . PRO A 1 451 ? 86.056 -74.639 267.518 1.00 31.47 451 PRO A CA 1
ATOM 3430 C C . PRO A 1 451 ? 86.537 -73.887 266.289 1.00 31.65 451 PRO A C 1
ATOM 3431 O O . PRO A 1 451 ? 85.975 -72.856 265.924 1.00 31.21 451 PRO A O 1
ATOM 3435 N N . ARG A 1 452 ? 87.584 -74.402 265.655 1.00 30.82 452 ARG A N 1
ATOM 3436 C CA . ARG A 1 452 ? 88.116 -73.779 264.453 1.00 30.58 452 ARG A CA 1
ATOM 3437 C C . ARG A 1 452 ? 87.731 -74.632 263.255 1.00 31.18 452 ARG A C 1
ATOM 3438 O O . ARG A 1 452 ? 87.287 -75.770 263.405 1.00 32.63 452 ARG A O 1
ATOM 3446 N N . ASN A 1 453 ? 87.877 -74.068 262.066 1.00 31.18 453 ASN A N 1
ATOM 3447 C CA . ASN A 1 453 ? 87.585 -74.802 260.850 1.00 31.03 453 ASN A CA 1
ATOM 3448 C C . ASN A 1 453 ? 88.851 -75.618 260.603 1.00 30.32 453 ASN A C 1
ATOM 3449 O O . ASN A 1 453 ? 89.849 -75.090 260.108 1.00 28.26 453 ASN A O 1
ATOM 3454 N N . VAL A 1 454 ? 88.815 -76.899 260.961 1.00 29.86 454 VAL A N 1
ATOM 3455 C CA . VAL A 1 454 ? 89.983 -77.761 260.810 1.00 30.56 454 VAL A CA 1
ATOM 3456 C C . VAL A 1 454 ? 90.432 -77.966 259.367 1.00 32.19 454 VAL A C 1
ATOM 3457 O O . VAL A 1 454 ? 91.606 -77.769 259.044 1.00 32.26 454 VAL A O 1
ATOM 3461 N N . VAL A 1 455 ? 89.506 -78.370 258.505 1.00 32.41 455 VAL A N 1
ATOM 3462 C CA . VAL A 1 455 ? 89.835 -78.582 257.102 1.00 32.03 455 VAL A CA 1
ATOM 3463 C C . VAL A 1 455 ? 90.503 -77.323 256.559 1.00 31.98 455 VAL A C 1
ATOM 3464 O O . VAL A 1 455 ? 91.503 -77.396 255.847 1.00 30.83 455 VAL A O 1
ATOM 3468 N N . GLU A 1 456 ? 89.958 -76.165 256.918 1.00 31.96 456 GLU A N 1
ATOM 3469 C CA . GLU A 1 456 ? 90.510 -74.902 256.450 1.00 33.56 456 GLU A CA 1
ATOM 3470 C C . GLU A 1 456 ? 91.948 -74.696 256.926 1.00 32.36 456 GLU A C 1
ATOM 3471 O O . GLU A 1 456 ? 92.783 -74.189 256.179 1.00 32.40 456 GLU A O 1
ATOM 3477 N N . ASP A 1 457 ? 92.240 -75.081 258.167 1.00 31.27 457 ASP A N 1
ATOM 3478 C CA . ASP A 1 457 ? 93.597 -74.932 258.690 1.00 30.23 457 ASP A CA 1
ATOM 3479 C C . ASP A 1 457 ? 94.547 -75.895 257.997 1.00 29.01 457 ASP A C 1
ATOM 3480 O O . ASP A 1 457 ? 95.655 -75.527 257.612 1.00 28.71 457 ASP A O 1
ATOM 3485 N N . LEU A 1 458 ? 94.115 -77.141 257.856 1.00 28.19 458 LEU A N 1
ATOM 3486 C CA . LEU A 1 458 ? 94.942 -78.150 257.217 1.00 28.38 458 LEU A CA 1
ATOM 3487 C C . LEU A 1 458 ? 95.295 -77.776 255.781 1.00 27.75 458 LEU A C 1
ATOM 3488 O O . LEU A 1 458 ? 96.430 -77.972 255.342 1.00 27.04 458 LEU A O 1
ATOM 3493 N N . SER A 1 459 ? 94.327 -77.239 255.048 1.00 26.32 459 SER A N 1
ATOM 3494 C CA . SER A 1 459 ? 94.582 -76.828 253.673 1.00 27.67 459 SER A CA 1
ATOM 3495 C C . SER A 1 459 ? 95.578 -75.685 253.727 1.00 26.10 459 SER A C 1
ATOM 3496 O O . SER A 1 459 ? 96.519 -75.622 252.938 1.00 26.77 459 SER A O 1
ATOM 3499 N N . ALA A 1 460 ? 95.374 -74.786 254.681 1.00 24.69 460 ALA A N 1
ATOM 3500 C CA . ALA A 1 460 ? 96.263 -73.647 254.830 1.00 23.70 460 ALA A CA 1
ATOM 3501 C C . ALA A 1 460 ? 97.682 -74.055 255.201 1.00 23.65 460 ALA A C 1
ATOM 3502 O O . ALA A 1 460 ? 98.644 -73.422 254.761 1.00 23.06 460 ALA A O 1
ATOM 3504 N N . VAL A 1 461 ? 97.833 -75.099 256.013 1.00 23.47 461 VAL A N 1
ATOM 3505 C CA . VAL A 1 461 ? 99.179 -75.512 256.384 1.00 24.98 461 VAL A CA 1
ATOM 3506 C C . VAL A 1 461 ? 99.889 -76.068 255.158 1.00 25.72 461 VAL A C 1
ATOM 3507 O O . VAL A 1 461 ? 101.066 -75.776 254.924 1.00 22.63 461 VAL A O 1
ATOM 3511 N N . GLU A 1 462 ? 99.163 -76.858 254.370 1.00 26.56 462 GLU A N 1
ATOM 3512 C CA . GLU A 1 462 ? 99.725 -77.443 253.159 1.00 27.91 462 GLU A CA 1
ATOM 3513 C C . GLU A 1 462 ? 100.179 -76.322 252.226 1.00 27.13 462 GLU A C 1
ATOM 3514 O O . GLU A 1 462 ? 101.245 -76.399 251.621 1.00 25.31 462 GLU A O 1
ATOM 3520 N N . GLU A 1 463 ? 99.359 -75.283 252.115 1.00 25.85 463 GLU A N 1
ATOM 3521 C CA . GLU A 1 463 ? 99.684 -74.148 251.259 1.00 26.79 463 GLU A CA 1
ATOM 3522 C C . GLU A 1 463 ? 100.871 -73.393 251.856 1.00 25.18 463 GLU A C 1
ATOM 3523 O O . GLU A 1 463 ? 101.744 -72.924 251.135 1.00 25.91 463 GLU A O 1
ATOM 3529 N N . MET A 1 464 ? 100.905 -73.293 253.180 1.00 25.44 464 MET A N 1
ATOM 3530 C CA . MET A 1 464 ? 101.997 -72.606 253.862 1.00 25.40 464 MET A CA 1
ATOM 3531 C C . MET A 1 464 ? 103.331 -73.288 253.581 1.00 24.47 464 MET A C 1
ATOM 3532 O O . MET A 1 464 ? 104.313 -72.631 253.227 1.00 25.67 464 MET A O 1
ATOM 3537 N N . MET A 1 465 ? 103.366 -74.608 253.743 1.00 23.96 465 MET A N 1
ATOM 3538 C CA . MET A 1 465 ? 104.585 -75.372 253.507 1.00 24.45 465 MET A CA 1
ATOM 3539 C C . MET A 1 465 ? 104.975 -75.283 252.038 1.00 25.39 465 MET A C 1
ATOM 3540 O O . MET A 1 465 ? 106.156 -75.233 251.696 1.00 25.00 465 MET A O 1
ATOM 3545 N N . LYS A 1 466 ? 103.968 -75.269 251.174 1.00 27.08 466 LYS A N 1
ATOM 3546 C CA . LYS A 1 466 ? 104.195 -75.174 249.743 1.00 29.68 466 LYS A CA 1
ATOM 3547 C C . LYS A 1 466 ? 104.820 -73.813 249.445 1.00 29.48 466 LYS A C 1
ATOM 3548 O O . LYS A 1 466 ? 105.682 -73.694 248.578 1.00 29.06 466 LYS A O 1
ATOM 3554 N N . ARG A 1 467 ? 104.381 -72.798 250.184 1.00 28.67 467 ARG A N 1
ATOM 3555 C CA . ARG A 1 467 ? 104.889 -71.442 250.030 1.00 31.22 467 ARG A CA 1
ATOM 3556 C C . ARG A 1 467 ? 106.268 -71.317 250.656 1.00 30.87 467 ARG A C 1
ATOM 3557 O O . ARG A 1 467 ? 106.867 -70.247 250.634 1.00 30.45 467 ARG A O 1
ATOM 3565 N N . ASN A 1 468 ? 106.761 -72.409 251.235 1.00 30.26 468 ASN A N 1
ATOM 3566 C CA . ASN A 1 468 ? 108.078 -72.411 251.860 1.00 30.06 468 ASN A CA 1
ATOM 3567 C C . ASN A 1 468 ? 108.239 -71.330 252.929 1.00 29.09 468 ASN A C 1
ATOM 3568 O O . ASN A 1 468 ? 109.216 -70.587 252.933 1.00 28.29 468 ASN A O 1
ATOM 3573 N N . ILE A 1 469 ? 107.270 -71.242 253.832 1.00 30.10 469 ILE A N 1
ATOM 3574 C CA . ILE A 1 469 ? 107.330 -70.268 254.913 1.00 28.61 469 ILE A CA 1
ATOM 3575 C C . ILE A 1 469 ? 108.429 -70.718 255.878 1.00 29.35 469 ILE A C 1
ATOM 3576 O O . ILE A 1 469 ? 108.562 -71.909 256.157 1.00 30.02 469 ILE A O 1
ATOM 3581 N N . THR A 1 470 ? 109.235 -69.777 256.358 1.00 27.41 470 THR A N 1
ATOM 3582 C CA . THR A 1 470 ? 110.300 -70.104 257.295 1.00 27.42 470 THR A CA 1
ATOM 3583 C C . THR A 1 470 ? 110.180 -69.195 258.511 1.00 27.31 470 THR A C 1
ATOM 3584 O O . THR A 1 470 ? 109.296 -68.335 258.571 1.00 25.60 470 THR A O 1
ATOM 3588 N N . GLY A 1 471 ? 111.072 -69.388 259.478 1.00 25.85 471 GLY A N 1
ATOM 3589 C CA . GLY A 1 471 ? 111.040 -68.559 260.670 1.00 24.95 471 GLY A CA 1
ATOM 3590 C C . GLY A 1 471 ? 111.188 -67.082 260.341 1.00 24.59 471 GLY A C 1
ATOM 3591 O O . GLY A 1 471 ? 110.687 -66.227 261.072 1.00 23.84 471 GLY A O 1
ATOM 3592 N N . LEU A 1 472 ? 111.878 -66.772 259.248 1.00 24.18 472 LEU A N 1
ATOM 3593 C CA . LEU A 1 472 ? 112.068 -65.376 258.857 1.00 26.05 472 LEU A CA 1
ATOM 3594 C C . LEU A 1 472 ? 110.758 -64.752 258.400 1.00 26.08 472 LEU A C 1
ATOM 3595 O O . LEU A 1 472 ? 110.543 -63.554 258.561 1.00 26.86 472 LEU A O 1
ATOM 3600 N N . ASP A 1 473 ? 109.874 -65.570 257.845 1.00 24.58 473 ASP A N 1
ATOM 3601 C CA . ASP A 1 473 ? 108.586 -65.074 257.406 1.00 26.43 473 ASP A CA 1
ATOM 3602 C C . ASP A 1 473 ? 107.750 -64.722 258.634 1.00 27.43 473 ASP A C 1
ATOM 3603 O O . ASP A 1 473 ? 106.948 -63.784 258.605 1.00 26.36 473 ASP A O 1
ATOM 3608 N N . ILE A 1 474 ? 107.943 -65.477 259.716 1.00 26.30 474 ILE A N 1
ATOM 3609 C CA . ILE A 1 474 ? 107.213 -65.221 260.954 1.00 26.29 474 ILE A CA 1
ATOM 3610 C C . ILE A 1 474 ? 107.731 -63.907 261.542 1.00 26.42 474 ILE A C 1
ATOM 3611 O O . ILE A 1 474 ? 106.961 -63.072 262.019 1.00 27.02 474 ILE A O 1
ATOM 3616 N N . VAL A 1 475 ? 109.047 -63.742 261.503 1.00 24.57 475 VAL A N 1
ATOM 3617 C CA . VAL A 1 475 ? 109.690 -62.547 262.016 1.00 25.57 475 VAL A CA 1
ATOM 3618 C C . VAL A 1 475 ? 109.120 -61.320 261.317 1.00 27.07 475 VAL A C 1
ATOM 3619 O O . VAL A 1 475 ? 108.693 -60.362 261.967 1.00 28.33 475 VAL A O 1
ATOM 3623 N N . GLY A 1 476 ? 109.118 -61.360 259.988 1.00 26.77 476 GLY A N 1
ATOM 3624 C CA . GLY A 1 476 ? 108.596 -60.258 259.213 1.00 27.55 476 GLY A CA 1
ATOM 3625 C C . GLY A 1 476 ? 107.136 -60.001 259.516 1.00 28.59 476 GLY A C 1
ATOM 3626 O O . GLY A 1 476 ? 106.735 -58.848 259.670 1.00 30.24 476 GLY A O 1
ATOM 3627 N N . ALA A 1 477 ? 106.342 -61.069 259.611 1.00 27.19 477 ALA A N 1
ATOM 3628 C CA . ALA A 1 477 ? 104.914 -60.947 259.892 1.00 26.32 477 ALA A CA 1
ATOM 3629 C C . ALA A 1 477 ? 104.667 -60.318 261.256 1.00 28.04 477 ALA A C 1
ATOM 3630 O O . ALA A 1 477 ? 103.691 -59.584 261.450 1.00 28.58 477 ALA A O 1
ATOM 3632 N N . LEU A 1 478 ? 105.547 -60.617 262.207 1.00 28.05 478 LEU A N 1
ATOM 3633 C CA . LEU A 1 478 ? 105.424 -60.063 263.549 1.00 28.55 478 LEU A CA 1
ATOM 3634 C C . LEU A 1 478 ? 105.815 -58.597 263.477 1.00 29.39 478 LEU A C 1
ATOM 3635 O O . LEU A 1 478 ? 105.147 -57.727 264.035 1.00 29.51 478 LEU A O 1
ATOM 3640 N N . SER A 1 479 ? 106.908 -58.343 262.770 1.00 30.14 479 SER A N 1
ATOM 3641 C CA . SER A 1 479 ? 107.428 -56.999 262.607 1.00 32.34 479 SER A CA 1
ATOM 3642 C C . SER A 1 479 ? 106.387 -56.055 262.010 1.00 32.85 479 SER A C 1
ATOM 3643 O O . SER A 1 479 ? 106.189 -54.955 262.515 1.00 33.04 479 SER A O 1
ATOM 3646 N N . ARG A 1 480 ? 105.711 -56.490 260.950 1.00 33.63 480 ARG A N 1
ATOM 3647 C CA . ARG A 1 480 ? 104.708 -55.649 260.301 1.00 34.28 480 ARG A CA 1
ATOM 3648 C C . ARG A 1 480 ? 103.401 -55.485 261.080 1.00 35.54 480 ARG A C 1
ATOM 3649 O O . ARG A 1 480 ? 102.595 -54.605 260.773 1.00 36.35 480 ARG A O 1
ATOM 3657 N N . SER A 1 481 ? 103.185 -56.316 262.093 1.00 35.56 481 SER A N 1
ATOM 3658 C CA . SER A 1 481 ? 101.952 -56.222 262.862 1.00 35.17 481 SER A CA 1
ATOM 3659 C C . SER A 1 481 ? 102.111 -55.562 264.236 1.00 34.62 481 SER A C 1
ATOM 3660 O O . SER A 1 481 ? 101.188 -55.580 265.056 1.00 33.55 481 SER A O 1
ATOM 3663 N N . GLY A 1 482 ? 103.279 -54.978 264.484 1.00 33.37 482 GLY A N 1
ATOM 3664 C CA . GLY A 1 482 ? 103.506 -54.301 265.748 1.00 34.09 482 GLY A CA 1
ATOM 3665 C C . GLY A 1 482 ? 104.073 -55.155 266.865 1.00 34.13 482 GLY A C 1
ATOM 3666 O O . GLY A 1 482 ? 103.923 -54.825 268.041 1.00 33.93 482 GLY A O 1
ATOM 3667 N N . PHE A 1 483 ? 104.715 -56.259 266.500 1.00 34.36 483 PHE A N 1
ATOM 3668 C CA . PHE A 1 483 ? 105.322 -57.156 267.477 1.00 32.31 483 PHE A CA 1
ATOM 3669 C C . PHE A 1 483 ? 106.805 -57.237 267.190 1.00 32.45 483 PHE A C 1
ATOM 3670 O O . PHE A 1 483 ? 107.370 -58.318 267.036 1.00 34.14 483 PHE A O 1
ATOM 3678 N N . GLU A 1 484 ? 107.420 -56.067 267.108 1.00 32.71 484 GLU A N 1
ATOM 3679 C CA . GLU A 1 484 ? 108.837 -55.936 266.834 1.00 32.77 484 GLU A CA 1
ATOM 3680 C C . GLU A 1 484 ? 109.635 -56.812 267.788 1.00 31.09 484 GLU A C 1
ATOM 3681 O O . GLU A 1 484 ? 110.541 -57.532 267.377 1.00 30.50 484 GLU A O 1
ATOM 3687 N N . ASP A 1 485 ? 109.288 -56.738 269.068 1.00 30.40 485 ASP A N 1
ATOM 3688 C CA . ASP A 1 485 ? 109.981 -57.497 270.098 1.00 31.24 485 ASP A CA 1
ATOM 3689 C C . ASP A 1 485 ? 109.912 -59.003 269.891 1.00 29.67 485 ASP A C 1
ATOM 3690 O O . ASP A 1 485 ? 110.933 -59.674 269.973 1.00 30.44 485 ASP A O 1
ATOM 3695 N N . ILE A 1 486 ? 108.728 -59.542 269.614 1.00 29.28 486 ILE A N 1
ATOM 3696 C CA . ILE A 1 486 ? 108.629 -60.980 269.397 1.00 28.34 486 ILE A CA 1
ATOM 3697 C C . ILE A 1 486 ? 109.351 -61.360 268.105 1.00 27.66 486 ILE A C 1
ATOM 3698 O O . ILE A 1 486 ? 109.931 -62.445 268.000 1.00 26.77 486 ILE A O 1
ATOM 3703 N N . ALA A 1 487 ? 109.331 -60.464 267.122 1.00 26.83 487 ALA A N 1
ATOM 3704 C CA . ALA A 1 487 ? 110.006 -60.733 265.851 1.00 25.61 487 ALA A CA 1
ATOM 3705 C C . ALA A 1 487 ? 111.498 -60.861 266.132 1.00 24.75 487 ALA A C 1
ATOM 3706 O O . ALA A 1 487 ? 112.158 -61.806 265.685 1.00 24.26 487 ALA A O 1
ATOM 3708 N N . SER A 1 488 ? 112.017 -59.894 266.881 1.00 22.64 488 SER A N 1
ATOM 3709 C CA . SER A 1 488 ? 113.419 -59.877 267.254 1.00 22.84 488 SER A CA 1
ATOM 3710 C C . SER A 1 488 ? 113.735 -61.108 268.096 1.00 21.78 488 SER A C 1
ATOM 3711 O O . SER A 1 488 ? 114.769 -61.744 267.905 1.00 22.43 488 SER A O 1
ATOM 3714 N N . ASN A 1 489 ? 112.843 -61.439 269.029 1.00 22.02 489 ASN A N 1
ATOM 3715 C CA . ASN A 1 489 ? 113.040 -62.610 269.886 1.00 23.91 489 ASN A CA 1
ATOM 3716 C C . ASN A 1 489 ? 113.204 -63.868 269.036 1.00 23.13 489 ASN A C 1
ATOM 3717 O O . ASN A 1 489 ? 114.154 -64.629 269.214 1.00 25.13 489 ASN A O 1
ATOM 3722 N N . ILE A 1 490 ? 112.276 -64.080 268.111 1.00 22.93 490 ILE A N 1
ATOM 3723 C CA . ILE A 1 490 ? 112.351 -65.238 267.242 1.00 22.38 490 ILE A CA 1
ATOM 3724 C C . ILE A 1 490 ? 113.624 -65.178 266.417 1.00 25.40 490 ILE A C 1
ATOM 3725 O O . ILE A 1 490 ? 114.302 -66.193 266.235 1.00 25.29 490 ILE A O 1
ATOM 3730 N N . LEU A 1 491 ? 113.967 -63.990 265.928 1.00 25.21 491 LEU A N 1
ATOM 3731 C CA . LEU A 1 491 ? 115.185 -63.865 265.144 1.00 26.09 491 LEU A CA 1
ATOM 3732 C C . LEU A 1 491 ? 116.375 -64.293 265.994 1.00 25.17 491 LEU A C 1
ATOM 3733 O O . LEU A 1 491 ? 117.298 -64.946 265.505 1.00 25.07 491 LEU A O 1
ATOM 3738 N N . ASN A 1 492 ? 116.355 -63.926 267.272 1.00 24.52 492 ASN A N 1
ATOM 3739 C CA . ASN A 1 492 ? 117.450 -64.295 268.155 1.00 23.50 492 ASN A CA 1
ATOM 3740 C C . ASN A 1 492 ? 117.463 -65.789 268.466 1.00 22.31 492 ASN A C 1
ATOM 3741 O O . ASN A 1 492 ? 118.494 -66.342 268.838 1.00 21.73 492 ASN A O 1
ATOM 3746 N N . MET A 1 493 ? 116.317 -66.443 268.305 1.00 22.62 493 MET A N 1
ATOM 3747 C CA . MET A 1 493 ? 116.251 -67.880 268.525 1.00 21.37 493 MET A CA 1
ATOM 3748 C C . MET A 1 493 ? 116.916 -68.528 267.315 1.00 21.23 493 MET A C 1
ATOM 3749 O O . MET A 1 493 ? 117.638 -69.512 267.432 1.00 22.27 493 MET A O 1
ATOM 3754 N N . LEU A 1 494 ? 116.684 -67.948 266.145 1.00 22.36 494 LEU A N 1
ATOM 3755 C CA . LEU A 1 494 ? 117.265 -68.467 264.914 1.00 22.38 494 LEU A CA 1
ATOM 3756 C C . LEU A 1 494 ? 118.755 -68.167 264.831 1.00 22.57 494 LEU A C 1
ATOM 3757 O O . LEU A 1 494 ? 119.516 -68.939 264.253 1.00 21.37 494 LEU A O 1
ATOM 3762 N N . ARG A 1 495 ? 119.171 -67.044 265.413 1.00 23.93 495 ARG A N 1
ATOM 3763 C CA . ARG A 1 495 ? 120.582 -66.657 265.398 1.00 24.38 495 ARG A CA 1
ATOM 3764 C C . ARG A 1 495 ? 121.431 -67.673 266.159 1.00 23.95 495 ARG A C 1
ATOM 3765 O O . ARG A 1 495 ? 122.650 -67.712 265.998 1.00 24.19 495 ARG A O 1
ATOM 3773 N N . GLN A 1 496 ? 120.781 -68.489 266.989 1.00 23.04 496 GLN A N 1
ATOM 3774 C CA . GLN A 1 496 ? 121.481 -69.508 267.769 1.00 23.70 496 GLN A CA 1
ATOM 3775 C C . GLN A 1 496 ? 122.125 -70.509 266.830 1.00 23.85 496 GLN A C 1
ATOM 3776 O O . GLN A 1 496 ? 123.147 -71.113 267.155 1.00 25.75 496 GLN A O 1
ATOM 3782 N N . ARG A 1 497 ? 121.520 -70.673 265.657 1.00 24.40 497 ARG A N 1
ATOM 3783 C CA . ARG A 1 497 ? 122.028 -71.599 264.656 1.00 25.93 497 ARG A CA 1
ATOM 3784 C C . ARG A 1 497 ? 123.351 -71.129 264.084 1.00 25.02 497 ARG A C 1
ATOM 3785 O O . ARG A 1 497 ? 124.183 -71.936 263.696 1.00 24.37 497 ARG A O 1
ATOM 3793 N N . VAL A 1 498 ? 123.543 -69.817 264.035 1.00 25.73 498 VAL A N 1
ATOM 3794 C CA . VAL A 1 498 ? 124.773 -69.267 263.487 1.00 23.98 498 VAL A CA 1
ATOM 3795 C C . VAL A 1 498 ? 125.953 -69.365 264.460 1.00 24.19 498 VAL A C 1
ATOM 3796 O O . VAL A 1 498 ? 127.080 -69.625 264.045 1.00 24.19 498 VAL A O 1
ATOM 3800 N N . THR A 1 499 ? 125.694 -69.167 265.750 1.00 24.65 499 THR A N 1
ATOM 3801 C CA . THR A 1 499 ? 126.760 -69.209 266.751 1.00 25.20 499 THR A CA 1
ATOM 3802 C C . THR A 1 499 ? 127.140 -70.613 267.206 1.00 25.59 499 THR A C 1
ATOM 3803 O O . THR A 1 499 ? 128.282 -70.852 267.592 1.00 24.21 499 THR A O 1
ATOM 3807 N N . GLY A 1 500 ? 126.176 -71.530 267.181 1.00 24.25 500 GLY A N 1
ATOM 3808 C CA . GLY A 1 500 ? 126.440 -72.894 267.599 1.00 24.56 500 GLY A CA 1
ATOM 3809 C C . GLY A 1 500 ? 126.695 -73.065 269.085 1.00 24.13 500 GLY A C 1
ATOM 3810 O O . GLY A 1 500 ? 127.006 -74.170 269.544 1.00 24.47 500 GLY A O 1
ATOM 3811 N N . ASP A 1 501 ? 126.576 -71.984 269.849 1.00 22.29 501 ASP A N 1
ATOM 3812 C CA . ASP A 1 501 ? 126.819 -72.081 271.281 1.00 22.27 501 ASP A CA 1
ATOM 3813 C C . ASP A 1 501 ? 125.832 -73.012 271.973 1.00 21.80 501 ASP A C 1
ATOM 3814 O O . ASP A 1 501 ? 126.225 -73.809 272.826 1.00 20.99 501 ASP A O 1
ATOM 3819 N N . TYR A 1 502 ? 124.558 -72.928 271.603 1.00 20.76 502 TYR A N 1
ATOM 3820 C CA . TYR A 1 502 ? 123.555 -73.771 272.242 1.00 20.20 502 TYR A CA 1
ATOM 3821 C C . TYR A 1 502 ? 123.535 -75.210 271.746 1.00 20.33 502 TYR A C 1
ATOM 3822 O O . TYR A 1 502 ? 122.561 -75.940 271.943 1.00 20.09 502 TYR A O 1
ATOM 3831 N N . LEU A 1 503 ? 124.631 -75.619 271.116 1.00 20.12 503 LEU A N 1
ATOM 3832 C CA . LEU A 1 503 ? 124.773 -76.985 270.632 1.00 19.18 503 LEU A CA 1
ATOM 3833 C C . LEU A 1 503 ? 125.506 -77.771 271.708 1.00 20.66 503 LEU A C 1
ATOM 3834 O O . LEU A 1 503 ? 125.458 -78.998 271.728 1.00 19.50 503 LEU A O 1
ATOM 3839 N N . GLN A 1 504 ? 126.188 -77.056 272.603 1.00 19.92 504 GLN A N 1
ATOM 3840 C CA . GLN A 1 504 ? 126.937 -77.706 273.670 1.00 19.38 504 GLN A CA 1
ATOM 3841 C C . GLN A 1 504 ? 125.990 -78.315 274.696 1.00 20.23 504 GLN A C 1
ATOM 3842 O O . GLN A 1 504 ? 124.832 -77.912 274.817 1.00 19.81 504 GLN A O 1
ATOM 3848 N N . THR A 1 505 ? 126.515 -79.283 275.434 1.00 18.98 505 THR A N 1
ATOM 3849 C CA . THR A 1 505 ? 125.780 -80.020 276.453 1.00 20.62 505 THR A CA 1
ATOM 3850 C C . THR A 1 505 ? 124.942 -79.195 277.433 1.00 19.04 505 THR A C 1
ATOM 3851 O O . THR A 1 505 ? 125.437 -78.268 278.059 1.00 20.78 505 THR A O 1
ATOM 3855 N N . SER A 1 506 ? 123.659 -79.541 277.540 1.00 18.60 506 SER A N 1
ATOM 3856 C CA . SER A 1 506 ? 122.725 -78.881 278.456 1.00 17.22 506 SER A CA 1
ATOM 3857 C C . SER A 1 506 ? 122.386 -77.433 278.138 1.00 16.08 506 SER A C 1
ATOM 3858 O O . SER A 1 506 ? 121.745 -76.756 278.938 1.00 17.35 506 SER A O 1
ATOM 3861 N N . ALA A 1 507 ? 122.785 -76.962 276.968 1.00 18.16 507 ALA A N 1
ATOM 3862 C CA . ALA A 1 507 ? 122.545 -75.575 276.599 1.00 18.91 507 ALA A CA 1
ATOM 3863 C C . ALA A 1 507 ? 121.092 -75.099 276.538 1.00 19.65 507 ALA A C 1
ATOM 3864 O O . ALA A 1 507 ? 120.237 -75.719 275.910 1.00 20.83 507 ALA A O 1
ATOM 3866 N N . ILE A 1 508 ? 120.831 -73.992 277.219 1.00 20.30 508 ILE A N 1
ATOM 3867 C CA . ILE A 1 508 ? 119.528 -73.339 277.222 1.00 21.76 508 ILE A CA 1
ATOM 3868 C C . ILE A 1 508 ? 119.864 -71.859 277.051 1.00 22.39 508 ILE A C 1
ATOM 3869 O O . ILE A 1 508 ? 121.038 -71.500 277.049 1.00 21.76 508 ILE A O 1
ATOM 3874 N N . LEU A 1 509 ? 118.858 -71.003 276.910 1.00 23.12 509 LEU A N 1
ATOM 3875 C CA . LEU A 1 509 ? 119.111 -69.573 276.710 1.00 23.15 509 LEU A CA 1
ATOM 3876 C C . LEU A 1 509 ? 118.531 -68.702 277.818 1.00 23.85 509 LEU A C 1
ATOM 3877 O O . LEU A 1 509 ? 117.406 -68.940 278.249 1.00 21.07 509 LEU A O 1
ATOM 3882 N N . ASP A 1 510 ? 119.282 -67.696 278.278 1.00 23.56 510 ASP A N 1
ATOM 3883 C CA . ASP A 1 510 ? 118.750 -66.797 279.304 1.00 26.18 510 ASP A CA 1
ATOM 3884 C C . ASP A 1 510 ? 117.882 -65.790 278.558 1.00 26.41 510 ASP A C 1
ATOM 3885 O O . ASP A 1 510 ? 117.769 -65.879 277.339 1.00 24.88 510 ASP A O 1
ATOM 3890 N N . ARG A 1 511 ? 117.266 -64.846 279.271 1.00 27.56 511 ARG A N 1
ATOM 3891 C CA . ARG A 1 511 ? 116.391 -63.863 278.634 1.00 29.71 511 ARG A CA 1
ATOM 3892 C C . ARG A 1 511 ? 117.053 -62.987 277.576 1.00 28.84 511 ARG A C 1
ATOM 3893 O O . ARG A 1 511 ? 116.363 -62.386 276.761 1.00 29.09 511 ARG A O 1
ATOM 3901 N N . GLN A 1 512 ? 118.379 -62.908 277.587 1.00 28.97 512 GLN A N 1
ATOM 3902 C CA . GLN A 1 512 ? 119.094 -62.095 276.608 1.00 29.52 512 GLN A CA 1
ATOM 3903 C C . GLN A 1 512 ? 119.634 -62.947 275.467 1.00 29.06 512 GLN A C 1
ATOM 3904 O O . GLN A 1 512 ? 120.542 -62.525 274.745 1.00 25.97 512 GLN A O 1
ATOM 3910 N N . PHE A 1 513 ? 119.079 -64.150 275.323 1.00 26.23 513 PHE A N 1
ATOM 3911 C CA . PHE A 1 513 ? 119.476 -65.080 274.270 1.00 26.33 513 PHE A CA 1
ATOM 3912 C C . PHE A 1 513 ? 120.936 -65.470 274.366 1.00 26.45 513 PHE A C 1
ATOM 3913 O O . PHE A 1 513 ? 121.574 -65.794 273.365 1.00 25.25 513 PHE A O 1
ATOM 3921 N N . GLU A 1 514 ? 121.450 -65.427 275.588 1.00 28.96 514 GLU A N 1
ATOM 3922 C CA . GLU A 1 514 ? 122.822 -65.806 275.872 1.00 31.03 514 GLU A CA 1
ATOM 3923 C C . GLU A 1 514 ? 122.747 -67.275 276.276 1.00 29.00 514 GLU A C 1
ATOM 3924 O O . GLU A 1 514 ? 121.809 -67.682 276.962 1.00 28.36 514 GLU A O 1
ATOM 3930 N N . VAL A 1 515 ? 123.722 -68.069 275.852 1.00 26.17 515 VAL A N 1
ATOM 3931 C CA . VAL A 1 515 ? 123.707 -69.489 276.168 1.00 25.45 515 VAL A CA 1
ATOM 3932 C C . VAL A 1 515 ? 124.197 -69.818 277.581 1.00 24.50 515 VAL A C 1
ATOM 3933 O O . VAL A 1 515 ? 125.170 -69.243 278.064 1.00 23.96 515 VAL A O 1
ATOM 3937 N N . VAL A 1 516 ? 123.500 -70.743 278.231 1.00 23.38 516 VAL A N 1
ATOM 3938 C CA . VAL A 1 516 ? 123.849 -71.216 279.568 1.00 22.79 516 VAL A CA 1
ATOM 3939 C C . VAL A 1 516 ? 123.913 -72.736 279.447 1.00 23.87 516 VAL A C 1
ATOM 3940 O O . VAL A 1 516 ? 122.880 -73.415 279.426 1.00 22.33 516 VAL A O 1
ATOM 3944 N N . SER A 1 517 ? 125.124 -73.275 279.350 1.00 24.26 517 SER A N 1
ATOM 3945 C CA . SER A 1 517 ? 125.283 -74.716 279.205 1.00 23.04 517 SER A CA 1
ATOM 3946 C C . SER A 1 517 ? 126.250 -75.285 280.231 1.00 23.55 517 SER A C 1
ATOM 3947 O O . SER A 1 517 ? 126.758 -74.560 281.086 1.00 22.93 517 SER A O 1
ATOM 3950 N N . ALA A 1 518 ? 126.509 -76.584 280.140 1.00 21.99 518 ALA A N 1
ATOM 3951 C CA . ALA A 1 518 ? 127.429 -77.239 281.069 1.00 23.11 518 ALA A CA 1
ATOM 3952 C C . ALA A 1 518 ? 128.852 -76.724 280.883 1.00 24.16 518 ALA A C 1
ATOM 3953 O O . ALA A 1 518 ? 129.703 -76.905 281.754 1.00 24.55 518 ALA A O 1
ATOM 3955 N N . VAL A 1 519 ? 129.100 -76.076 279.747 1.00 24.04 519 VAL A N 1
ATOM 3956 C CA . VAL A 1 519 ? 130.421 -75.541 279.436 1.00 23.22 519 VAL A CA 1
ATOM 3957 C C . VAL A 1 519 ? 130.735 -74.267 280.221 1.00 24.48 519 VAL A C 1
ATOM 3958 O O . VAL A 1 519 ? 131.811 -74.149 280.803 1.00 24.78 519 VAL A O 1
ATOM 3962 N N . ASN A 1 520 ? 129.807 -73.314 280.232 1.00 23.14 520 ASN A N 1
ATOM 3963 C CA . ASN A 1 520 ? 130.032 -72.069 280.961 1.00 25.76 520 ASN A CA 1
ATOM 3964 C C . ASN A 1 520 ? 129.299 -72.035 282.309 1.00 26.73 520 ASN A C 1
ATOM 3965 O O . ASN A 1 520 ? 129.517 -71.135 283.122 1.00 26.97 520 ASN A O 1
ATOM 3970 N N . ASP A 1 521 ? 128.447 -73.029 282.552 1.00 27.99 521 ASP A N 1
ATOM 3971 C CA . ASP A 1 521 ? 127.707 -73.126 283.811 1.00 29.25 521 ASP A CA 1
ATOM 3972 C C . ASP A 1 521 ? 127.836 -74.566 284.302 1.00 30.82 521 ASP A C 1
ATOM 3973 O O . ASP A 1 521 ? 126.844 -75.266 284.508 1.00 30.20 521 ASP A O 1
ATOM 3978 N N . ILE A 1 522 ? 129.084 -74.989 284.482 1.00 30.97 522 ILE A N 1
ATOM 3979 C CA . ILE A 1 522 ? 129.426 -76.338 284.907 1.00 30.61 522 ILE A CA 1
ATOM 3980 C C . ILE A 1 522 ? 128.962 -76.677 286.311 1.00 30.89 522 ILE A C 1
ATOM 3981 O O . ILE A 1 522 ? 129.053 -75.859 287.226 1.00 29.67 522 ILE A O 1
ATOM 3986 N N . ASN A 1 523 ? 128.462 -77.893 286.480 1.00 27.71 523 ASN A N 1
ATOM 3987 C CA . ASN A 1 523 ? 128.061 -78.333 287.797 1.00 28.16 523 ASN A CA 1
ATOM 3988 C C . ASN A 1 523 ? 129.355 -78.863 288.409 1.00 28.31 523 ASN A C 1
ATOM 3989 O O . ASN A 1 523 ? 130.016 -79.716 287.821 1.00 29.21 523 ASN A O 1
ATOM 3994 N N . ASP A 1 524 ? 129.725 -78.343 289.574 1.00 28.40 524 ASP A N 1
ATOM 3995 C CA . ASP A 1 524 ? 130.954 -78.758 290.242 1.00 29.17 524 ASP A CA 1
ATOM 3996 C C . ASP A 1 524 ? 130.655 -79.161 291.674 1.00 28.64 524 ASP A C 1
ATOM 3997 O O . ASP A 1 524 ? 131.114 -78.532 292.626 1.00 28.74 524 ASP A O 1
ATOM 4002 N N . TYR A 1 525 ? 129.885 -80.228 291.818 1.00 29.51 525 TYR A N 1
ATOM 4003 C CA . TYR A 1 525 ? 129.499 -80.702 293.132 1.00 26.74 525 TYR A CA 1
ATOM 4004 C C . TYR A 1 525 ? 130.538 -81.598 293.757 1.00 26.45 525 TYR A C 1
ATOM 4005 O O . TYR A 1 525 ? 131.005 -82.548 293.137 1.00 24.49 525 TYR A O 1
ATOM 4014 N N . GLN A 1 526 ? 130.889 -81.284 294.999 1.00 27.49 526 GLN A N 1
ATOM 4015 C CA . GLN A 1 526 ? 131.847 -82.074 295.752 1.00 30.23 526 GLN A CA 1
ATOM 4016 C C . GLN A 1 526 ? 131.366 -82.202 297.195 1.00 28.95 526 GLN A C 1
ATOM 4017 O O . GLN A 1 526 ? 132.159 -82.400 298.108 1.00 28.79 526 GLN A O 1
ATOM 4023 N N . GLY A 1 527 ? 130.054 -82.098 297.386 1.00 26.25 527 GLY A N 1
ATOM 4024 C CA . GLY A 1 527 ? 129.490 -82.215 298.720 1.00 25.43 527 GLY A CA 1
ATOM 4025 C C . GLY A 1 527 ? 129.071 -80.888 299.323 1.00 24.94 527 GLY A C 1
ATOM 4026 O O . GLY A 1 527 ? 129.177 -79.843 298.674 1.00 23.76 527 GLY A O 1
ATOM 4027 N N . PRO A 1 528 ? 128.594 -80.897 300.577 1.00 24.72 528 PRO A N 1
ATOM 4028 C CA . PRO A 1 528 ? 128.160 -79.677 301.261 1.00 26.10 528 PRO A CA 1
ATOM 4029 C C . PRO A 1 528 ? 129.178 -78.563 301.047 1.00 26.75 528 PRO A C 1
ATOM 4030 O O . PRO A 1 528 ? 130.380 -78.799 301.117 1.00 28.56 528 PRO A O 1
ATOM 4034 N N . GLY A 1 529 ? 128.689 -77.360 300.768 1.00 27.80 529 GLY A N 1
ATOM 4035 C CA . GLY A 1 529 ? 129.570 -76.230 300.543 1.00 28.17 529 GLY A CA 1
ATOM 4036 C C . GLY A 1 529 ? 129.963 -76.058 299.087 1.00 28.87 529 GLY A C 1
ATOM 4037 O O . GLY A 1 529 ? 130.644 -75.093 298.737 1.00 29.17 529 GLY A O 1
ATOM 4038 N N . THR A 1 530 ? 129.535 -76.985 298.232 1.00 27.42 530 THR A N 1
ATOM 4039 C CA . THR A 1 530 ? 129.867 -76.916 296.813 1.00 25.57 530 THR A CA 1
ATOM 4040 C C . THR A 1 530 ? 128.639 -77.120 295.930 1.00 25.25 530 THR A C 1
ATOM 4041 O O . THR A 1 530 ? 127.531 -77.299 296.426 1.00 26.19 530 THR A O 1
ATOM 4045 N N . GLY A 1 531 ? 128.855 -77.097 294.619 1.00 23.50 531 GLY A N 1
ATOM 4046 C CA . GLY A 1 531 ? 127.775 -77.304 293.670 1.00 24.30 531 GLY A CA 1
ATOM 4047 C C . GLY A 1 531 ? 126.678 -76.260 293.701 1.00 24.03 531 GLY A C 1
ATOM 4048 O O . GLY A 1 531 ? 126.805 -75.214 294.338 1.00 22.23 531 GLY A O 1
ATOM 4049 N N . TYR A 1 532 ? 125.580 -76.557 293.019 1.00 23.57 532 TYR A N 1
ATOM 4050 C CA . TYR A 1 532 ? 124.468 -75.630 292.966 1.00 22.67 532 TYR A CA 1
ATOM 4051 C C . TYR A 1 532 ? 123.783 -75.464 294.317 1.00 22.17 532 TYR A C 1
ATOM 4052 O O . TYR A 1 532 ? 123.455 -76.445 294.992 1.00 21.32 532 TYR A O 1
ATOM 4061 N N . ARG A 1 533 ? 123.596 -74.209 294.708 1.00 20.93 533 ARG A N 1
ATOM 4062 C CA . ARG A 1 533 ? 122.911 -73.855 295.946 1.00 22.18 533 ARG A CA 1
ATOM 4063 C C . ARG A 1 533 ? 122.031 -72.690 295.520 1.00 23.32 533 ARG A C 1
ATOM 4064 O O . ARG A 1 533 ? 122.506 -71.758 294.875 1.00 25.47 533 ARG A O 1
ATOM 4072 N N . ILE A 1 534 ? 120.754 -72.746 295.868 1.00 21.92 534 ILE A N 1
ATOM 4073 C CA . ILE A 1 534 ? 119.818 -71.702 295.487 1.00 22.74 534 ILE A CA 1
ATOM 4074 C C . ILE A 1 534 ? 120.275 -70.293 295.878 1.00 22.93 534 ILE A C 1
ATOM 4075 O O . ILE A 1 534 ? 120.684 -70.053 297.010 1.00 21.68 534 ILE A O 1
ATOM 4080 N N . SER A 1 535 ? 120.192 -69.364 294.935 1.00 22.92 535 SER A N 1
ATOM 4081 C CA . SER A 1 535 ? 120.585 -67.987 295.200 1.00 25.09 535 SER A CA 1
ATOM 4082 C C . SER A 1 535 ? 119.581 -67.342 296.153 1.00 25.59 535 SER A C 1
ATOM 4083 O O . SER A 1 535 ? 118.442 -67.803 296.291 1.00 25.85 535 SER A O 1
ATOM 4086 N N . ALA A 1 536 ? 120.005 -66.270 296.808 1.00 24.90 536 ALA A N 1
ATOM 4087 C CA . ALA A 1 536 ? 119.137 -65.568 297.740 1.00 24.13 536 ALA A CA 1
ATOM 4088 C C . ALA A 1 536 ? 117.926 -65.022 296.990 1.00 25.24 536 ALA A C 1
ATOM 4089 O O . ALA A 1 536 ? 116.811 -64.996 297.512 1.00 25.74 536 ALA A O 1
ATOM 4091 N N . GLU A 1 537 ? 118.160 -64.594 295.755 1.00 24.49 537 GLU A N 1
ATOM 4092 C CA . GLU A 1 537 ? 117.113 -64.037 294.915 1.00 24.49 537 GLU A CA 1
ATOM 4093 C C . GLU A 1 537 ? 116.132 -65.130 294.500 1.00 23.53 537 GLU A C 1
ATOM 4094 O O . GLU A 1 537 ? 114.914 -64.953 294.574 1.00 21.25 537 GLU A O 1
ATOM 4100 N N . ARG A 1 538 ? 116.675 -66.261 294.057 1.00 20.17 538 ARG A N 1
ATOM 4101 C CA . ARG A 1 538 ? 115.852 -67.379 293.631 1.00 21.97 538 ARG A CA 1
ATOM 4102 C C . ARG A 1 538 ? 115.100 -67.986 294.820 1.00 20.65 538 ARG A C 1
ATOM 4103 O O . ARG A 1 538 ? 113.914 -68.293 294.716 1.00 21.41 538 ARG A O 1
ATOM 4111 N N . TRP A 1 539 ? 115.779 -68.139 295.952 1.00 21.09 539 TRP A N 1
ATOM 4112 C CA . TRP A 1 539 ? 115.135 -68.701 297.139 1.00 21.20 539 TRP A CA 1
ATOM 4113 C C . TRP A 1 539 ? 113.959 -67.823 297.573 1.00 22.12 539 TRP A C 1
ATOM 4114 O O . TRP A 1 539 ? 112.908 -68.335 297.957 1.00 22.21 539 TRP A O 1
ATOM 4125 N N . ALA A 1 540 ? 114.142 -66.503 297.506 1.00 22.33 540 ALA A N 1
ATOM 4126 C CA . ALA A 1 540 ? 113.091 -65.554 297.881 1.00 22.11 540 ALA A CA 1
ATOM 4127 C C . ALA A 1 540 ? 111.884 -65.732 296.974 1.00 22.39 540 ALA A C 1
ATOM 4128 O O . ALA A 1 540 ? 110.738 -65.699 297.426 1.00 22.72 540 ALA A O 1
ATOM 4130 N N . GLU A 1 541 ? 112.156 -65.911 295.687 1.00 21.27 541 GLU A N 1
ATOM 4131 C CA . GLU A 1 541 ? 111.112 -66.105 294.694 1.00 22.46 541 GLU A CA 1
ATOM 4132 C C . GLU A 1 541 ? 110.344 -67.396 294.979 1.00 22.43 541 GLU A C 1
ATOM 4133 O O . GLU A 1 541 ? 109.125 -67.452 294.819 1.00 21.27 541 GLU A O 1
ATOM 4139 N N . ILE A 1 542 ? 111.065 -68.427 295.409 1.00 22.31 542 ILE A N 1
ATOM 4140 C CA . ILE A 1 542 ? 110.450 -69.710 295.724 1.00 22.92 542 ILE A CA 1
ATOM 4141 C C . ILE A 1 542 ? 109.537 -69.630 296.946 1.00 24.22 542 ILE A C 1
ATOM 4142 O O . ILE A 1 542 ? 108.440 -70.187 296.950 1.00 23.33 542 ILE A O 1
ATOM 4147 N N . LYS A 1 543 ? 109.988 -68.940 297.986 1.00 24.96 543 LYS A N 1
ATOM 4148 C CA . LYS A 1 543 ? 109.191 -68.846 299.202 1.00 27.30 543 LYS A CA 1
ATOM 4149 C C . LYS A 1 543 ? 108.117 -67.770 299.161 1.00 27.35 543 LYS A C 1
ATOM 4150 O O . LYS A 1 543 ? 107.119 -67.867 299.869 1.00 28.08 543 LYS A O 1
ATOM 4156 N N . ASN A 1 544 ? 108.305 -66.762 298.320 1.00 27.55 544 ASN A N 1
ATOM 4157 C CA . ASN A 1 544 ? 107.331 -65.686 298.218 1.00 30.13 544 ASN A CA 1
ATOM 4158 C C . ASN A 1 544 ? 106.195 -66.046 297.294 1.00 30.49 544 ASN A C 1
ATOM 4159 O O . ASN A 1 544 ? 105.993 -65.415 296.260 1.00 30.89 544 ASN A O 1
ATOM 4164 N N . ILE A 1 545 ? 105.453 -67.076 297.675 1.00 31.21 545 ILE A N 1
ATOM 4165 C CA . ILE A 1 545 ? 104.322 -67.524 296.889 1.00 32.09 545 ILE A CA 1
ATOM 4166 C C . ILE A 1 545 ? 103.136 -66.604 297.154 1.00 33.32 545 ILE A C 1
ATOM 4167 O O . ILE A 1 545 ? 102.889 -66.210 298.290 1.00 33.54 545 ILE A O 1
ATOM 4172 N N . PRO A 1 546 ? 102.397 -66.235 296.100 1.00 34.94 546 PRO A N 1
ATOM 4173 C CA . PRO A 1 546 ? 101.236 -65.359 296.272 1.00 35.24 546 PRO A CA 1
ATOM 4174 C C . PRO A 1 546 ? 100.248 -66.042 297.208 1.00 34.68 546 PRO A C 1
ATOM 4175 O O . PRO A 1 546 ? 100.081 -67.260 297.147 1.00 36.32 546 PRO A O 1
ATOM 4179 N N . GLY A 1 547 ? 99.603 -65.270 298.075 1.00 33.19 547 GLY A N 1
ATOM 4180 C CA . GLY A 1 547 ? 98.653 -65.865 298.996 1.00 32.05 547 GLY A CA 1
ATOM 4181 C C . GLY A 1 547 ? 99.220 -66.095 300.388 1.00 30.41 547 GLY A C 1
ATOM 4182 O O . GLY A 1 547 ? 98.476 -66.120 301.365 1.00 30.64 547 GLY A O 1
ATOM 4183 N N . VAL A 1 548 ? 100.533 -66.264 300.489 1.00 29.72 548 VAL A N 1
ATOM 4184 C CA . VAL A 1 548 ? 101.149 -66.488 301.790 1.00 29.46 548 VAL A CA 1
ATOM 4185 C C . VAL A 1 548 ? 101.006 -65.223 302.631 1.00 29.16 548 VAL A C 1
ATOM 4186 O O . VAL A 1 548 ? 101.615 -64.190 302.343 1.00 28.14 548 VAL A O 1
ATOM 4190 N N . VAL A 1 549 ? 100.189 -65.319 303.670 1.00 28.95 549 VAL A N 1
ATOM 4191 C CA . VAL A 1 549 ? 99.926 -64.190 304.548 1.00 30.46 549 VAL A CA 1
ATOM 4192 C C . VAL A 1 549 ? 101.015 -63.940 305.580 1.00 28.87 549 VAL A C 1
ATOM 4193 O O . VAL A 1 549 ? 101.635 -64.873 306.082 1.00 29.37 549 VAL A O 1
ATOM 4197 N N . GLN A 1 550 ? 101.250 -62.666 305.875 1.00 28.97 550 GLN A N 1
ATOM 4198 C CA . GLN A 1 550 ? 102.217 -62.276 306.890 1.00 28.77 550 GLN A CA 1
ATOM 4199 C C . GLN A 1 550 ? 101.494 -62.551 308.201 1.00 28.13 550 GLN A C 1
ATOM 4200 O O . GLN A 1 550 ? 100.475 -61.928 308.501 1.00 25.45 550 GLN A O 1
ATOM 4206 N N . PRO A 1 551 ? 102.012 -63.499 308.997 1.00 28.85 551 PRO A N 1
ATOM 4207 C CA . PRO A 1 551 ? 101.435 -63.896 310.284 1.00 28.34 551 PRO A CA 1
ATOM 4208 C C . PRO A 1 551 ? 101.073 -62.821 311.307 1.00 30.05 551 PRO A C 1
ATOM 4209 O O . PRO A 1 551 ? 100.035 -62.922 311.957 1.00 31.20 551 PRO A O 1
ATOM 4213 N N . ASP A 1 552 ? 101.904 -61.799 311.459 1.00 30.96 552 ASP A N 1
ATOM 4214 C CA . ASP A 1 552 ? 101.617 -60.762 312.445 1.00 35.56 552 ASP A CA 1
ATOM 4215 C C . ASP A 1 552 ? 100.417 -59.872 312.106 1.00 37.25 552 ASP A C 1
ATOM 4216 O O . ASP A 1 552 ? 100.047 -59.008 312.902 1.00 37.90 552 ASP A O 1
ATOM 4221 N N . THR A 1 553 ? 99.810 -60.080 310.939 1.00 37.66 553 THR A N 1
ATOM 4222 C CA . THR A 1 553 ? 98.665 -59.269 310.522 1.00 38.60 553 THR A CA 1
ATOM 4223 C C . THR A 1 553 ? 97.349 -60.032 310.624 1.00 40.23 553 THR A C 1
ATOM 4224 O O . THR A 1 553 ? 96.292 -59.513 310.260 1.00 40.74 553 THR A O 1
ATOM 4228 N N . ILE A 1 554 ? 97.410 -61.259 311.125 1.00 39.90 554 ILE A N 1
ATOM 4229 C CA . ILE A 1 554 ? 96.209 -62.074 311.232 1.00 40.74 554 ILE A CA 1
ATOM 4230 C C . ILE A 1 554 ? 95.419 -61.836 312.516 1.00 40.06 554 ILE A C 1
ATOM 4231 O O . ILE A 1 554 ? 95.992 -61.644 313.584 1.00 39.50 554 ILE A O 1
ATOM 4236 N N . GLU A 1 555 ? 94.095 -61.847 312.392 1.00 40.05 555 GLU A N 1
ATOM 4237 C CA . GLU A 1 555 ? 93.200 -61.668 313.526 1.00 40.16 555 GLU A CA 1
ATOM 4238 C C . GLU A 1 555 ? 92.024 -62.619 313.361 1.00 40.14 555 GLU A C 1
ATOM 4239 O O . GLU A 1 555 ? 91.248 -62.828 314.289 1.00 40.35 555 GLU A O 1
ATOM 4245 N N . PHE B 2 11 ? 74.007 -110.403 262.500 1.00 38.32 11 PHE B N 1
ATOM 4246 C CA . PHE B 2 11 ? 75.123 -111.169 261.870 1.00 38.43 11 PHE B CA 1
ATOM 4247 C C . PHE B 2 11 ? 76.493 -110.740 262.384 1.00 38.33 11 PHE B C 1
ATOM 4248 O O . PHE B 2 11 ? 76.720 -109.565 262.676 1.00 37.56 11 PHE B O 1
ATOM 4256 N N . THR B 2 12 ? 77.407 -111.700 262.478 1.00 37.70 12 THR B N 1
ATOM 4257 C CA . THR B 2 12 ? 78.763 -111.437 262.941 1.00 38.26 12 THR B CA 1
ATOM 4258 C C . THR B 2 12 ? 79.762 -111.465 261.781 1.00 37.53 12 THR B C 1
ATOM 4259 O O . THR B 2 12 ? 79.738 -112.365 260.942 1.00 36.86 12 THR B O 1
ATOM 4263 N N . LEU B 2 13 ? 80.626 -110.458 261.742 1.00 37.44 13 LEU B N 1
ATOM 4264 C CA . LEU B 2 13 ? 81.650 -110.332 260.714 1.00 37.03 13 LEU B CA 1
ATOM 4265 C C . LEU B 2 13 ? 82.700 -111.370 261.070 1.00 37.30 13 LEU B C 1
ATOM 4266 O O . LEU B 2 13 ? 83.157 -111.424 262.209 1.00 38.00 13 LEU B O 1
ATOM 4271 N N . LYS B 2 14 ? 83.087 -112.192 260.104 1.00 36.61 14 LYS B N 1
ATOM 4272 C CA . LYS B 2 14 ? 84.079 -113.224 260.364 1.00 36.91 14 LYS B CA 1
ATOM 4273 C C . LYS B 2 14 ? 85.086 -113.285 259.222 1.00 36.87 14 LYS B C 1
ATOM 4274 O O . LYS B 2 14 ? 84.713 -113.432 258.055 1.00 37.30 14 LYS B O 1
ATOM 4280 N N . THR B 2 15 ? 86.361 -113.170 259.573 1.00 35.83 15 THR B N 1
ATOM 4281 C CA . THR B 2 15 ? 87.452 -113.188 258.608 1.00 35.17 15 THR B CA 1
ATOM 4282 C C . THR B 2 15 ? 87.842 -114.593 258.182 1.00 34.01 15 THR B C 1
ATOM 4283 O O . THR B 2 15 ? 87.941 -115.501 259.003 1.00 34.92 15 THR B O 1
ATOM 4287 N N . ARG B 2 16 ? 88.073 -114.759 256.887 1.00 33.84 16 ARG B N 1
ATOM 4288 C CA . ARG B 2 16 ? 88.472 -116.047 256.331 1.00 34.42 16 ARG B CA 1
ATOM 4289 C C . ARG B 2 16 ? 89.659 -115.772 255.415 1.00 33.64 16 ARG B C 1
ATOM 4290 O O . ARG B 2 16 ? 89.534 -115.049 254.429 1.00 35.13 16 ARG B O 1
ATOM 4298 N N . GLU B 2 17 ? 90.810 -116.340 255.742 1.00 33.88 17 GLU B N 1
ATOM 4299 C CA . GLU B 2 17 ? 92.002 -116.117 254.942 1.00 34.35 17 GLU B CA 1
ATOM 4300 C C . GLU B 2 17 ? 91.983 -116.768 253.569 1.00 35.68 17 GLU B C 1
ATOM 4301 O O . GLU B 2 17 ? 91.691 -117.959 253.424 1.00 33.54 17 GLU B O 1
ATOM 4307 N N . GLY B 2 18 ? 92.301 -115.960 252.563 1.00 36.52 18 GLY B N 1
ATOM 4308 C CA . GLY B 2 18 ? 92.341 -116.438 251.195 1.00 36.23 18 GLY B CA 1
ATOM 4309 C C . GLY B 2 18 ? 93.780 -116.552 250.745 1.00 37.09 18 GLY B C 1
ATOM 4310 O O . GLY B 2 18 ? 94.612 -117.111 251.460 1.00 36.74 18 GLY B O 1
ATOM 4311 N N . GLY B 2 19 ? 94.080 -116.023 249.565 1.00 36.32 19 GLY B N 1
ATOM 4312 C CA . GLY B 2 19 ? 95.438 -116.091 249.065 1.00 37.30 19 GLY B CA 1
ATOM 4313 C C . GLY B 2 19 ? 96.187 -114.787 249.265 1.00 38.57 19 GLY B C 1
ATOM 4314 O O . GLY B 2 19 ? 95.729 -113.902 249.995 1.00 38.44 19 GLY B O 1
ATOM 4315 N N . VAL B 2 20 ? 97.340 -114.670 248.612 1.00 38.96 20 VAL B N 1
ATOM 4316 C CA . VAL B 2 20 ? 98.164 -113.470 248.706 1.00 38.23 20 VAL B CA 1
ATOM 4317 C C . VAL B 2 20 ? 97.353 -112.244 248.298 1.00 38.56 20 VAL B C 1
ATOM 4318 O O . VAL B 2 20 ? 96.685 -112.247 247.266 1.00 38.29 20 VAL B O 1
ATOM 4322 N N . ALA B 2 21 ? 97.410 -111.201 249.119 1.00 39.87 21 ALA B N 1
ATOM 4323 C CA . ALA B 2 21 ? 96.684 -109.965 248.847 1.00 41.74 21 ALA B CA 1
ATOM 4324 C C . ALA B 2 21 ? 97.307 -109.222 247.668 1.00 43.46 21 ALA B C 1
ATOM 4325 O O . ALA B 2 21 ? 98.511 -108.958 247.652 1.00 42.72 21 ALA B O 1
ATOM 4327 N N . SER B 2 22 ? 96.468 -108.896 246.686 1.00 46.28 22 SER B N 1
ATOM 4328 C CA . SER B 2 22 ? 96.888 -108.190 245.478 1.00 48.49 22 SER B CA 1
ATOM 4329 C C . SER B 2 22 ? 97.241 -106.743 245.798 1.00 48.34 22 SER B C 1
ATOM 4330 O O . SER B 2 22 ? 96.762 -106.180 246.781 1.00 48.68 22 SER B O 1
ATOM 4333 N N . ALA B 2 23 ? 98.063 -106.138 244.951 1.00 49.52 23 ALA B N 1
ATOM 4334 C CA . ALA B 2 23 ? 98.503 -104.771 245.174 1.00 50.15 23 ALA B CA 1
ATOM 4335 C C . ALA B 2 23 ? 97.711 -103.666 244.486 1.00 51.22 23 ALA B C 1
ATOM 4336 O O . ALA B 2 23 ? 98.162 -102.521 244.475 1.00 53.02 23 ALA B O 1
ATOM 4338 N N . ASP B 2 24 ? 96.550 -103.975 243.914 1.00 51.19 24 ASP B N 1
ATOM 4339 C CA . ASP B 2 24 ? 95.767 -102.927 243.259 1.00 51.97 24 ASP B CA 1
ATOM 4340 C C . ASP B 2 24 ? 94.444 -103.378 242.646 1.00 52.08 24 ASP B C 1
ATOM 4341 O O . ASP B 2 24 ? 94.260 -103.307 241.432 1.00 51.86 24 ASP B O 1
ATOM 4346 N N . GLU B 2 25 ? 93.517 -103.829 243.480 1.00 51.83 25 GLU B N 1
ATOM 4347 C CA . GLU B 2 25 ? 92.218 -104.257 242.975 1.00 51.77 25 GLU B CA 1
ATOM 4348 C C . GLU B 2 25 ? 91.286 -103.061 242.907 1.00 50.99 25 GLU B C 1
ATOM 4349 O O . GLU B 2 25 ? 90.672 -102.701 243.908 1.00 53.17 25 GLU B O 1
ATOM 4355 N N . ARG B 2 26 ? 91.177 -102.443 241.738 1.00 49.43 26 ARG B N 1
ATOM 4356 C CA . ARG B 2 26 ? 90.292 -101.291 241.577 1.00 48.12 26 ARG B CA 1
ATOM 4357 C C . ARG B 2 26 ? 90.848 -100.046 242.266 1.00 45.50 26 ARG B C 1
ATOM 4358 O O . ARG B 2 26 ? 91.591 -100.141 243.241 1.00 44.59 26 ARG B O 1
ATOM 4366 N N . ALA B 2 27 ? 90.480 -98.878 241.754 1.00 43.48 27 ALA B N 1
ATOM 4367 C CA . ALA B 2 27 ? 90.943 -97.619 242.318 1.00 42.59 27 ALA B CA 1
ATOM 4368 C C . ALA B 2 27 ? 89.942 -97.109 243.336 1.00 41.82 27 ALA B C 1
ATOM 4369 O O . ALA B 2 27 ? 90.292 -96.342 244.235 1.00 42.17 27 ALA B O 1
ATOM 4371 N N . ASP B 2 28 ? 88.691 -97.533 243.195 1.00 40.16 28 ASP B N 1
ATOM 4372 C CA . ASP B 2 28 ? 87.658 -97.099 244.118 1.00 39.15 28 ASP B CA 1
ATOM 4373 C C . ASP B 2 28 ? 87.566 -98.039 245.314 1.00 39.37 28 ASP B C 1
ATOM 4374 O O . ASP B 2 28 ? 86.517 -98.632 245.579 1.00 40.12 28 ASP B O 1
ATOM 4379 N N . GLU B 2 29 ? 88.672 -98.169 246.038 1.00 37.71 29 GLU B N 1
ATOM 4380 C CA . GLU B 2 29 ? 88.707 -99.037 247.204 1.00 35.52 29 GLU B CA 1
ATOM 4381 C C . GLU B 2 29 ? 89.541 -98.447 248.337 1.00 35.30 29 GLU B C 1
ATOM 4382 O O . GLU B 2 29 ? 90.254 -97.454 248.169 1.00 34.40 29 GLU B O 1
ATOM 4388 N N . VAL B 2 30 ? 89.435 -99.085 249.494 1.00 34.59 30 VAL B N 1
ATOM 4389 C CA . VAL B 2 30 ? 90.169 -98.704 250.690 1.00 33.66 30 VAL B CA 1
ATOM 4390 C C . VAL B 2 30 ? 90.625 -100.027 251.269 1.00 32.69 30 VAL B C 1
ATOM 4391 O O . VAL B 2 30 ? 89.797 -100.879 251.585 1.00 33.82 30 VAL B O 1
ATOM 4395 N N . VAL B 2 31 ? 91.929 -100.229 251.387 1.00 31.34 31 VAL B N 1
ATOM 4396 C CA . VAL B 2 31 ? 92.405 -101.487 251.939 1.00 29.34 31 VAL B CA 1
ATOM 4397 C C . VAL B 2 31 ? 92.505 -101.408 253.457 1.00 30.10 31 VAL B C 1
ATOM 4398 O O . VAL B 2 31 ? 93.068 -100.461 254.008 1.00 27.68 31 VAL B O 1
ATOM 4402 N N . ILE B 2 32 ? 91.921 -102.401 254.122 1.00 29.45 32 ILE B N 1
ATOM 4403 C CA . ILE B 2 32 ? 91.945 -102.491 255.574 1.00 27.87 32 ILE B CA 1
ATOM 4404 C C . ILE B 2 32 ? 92.969 -103.556 255.932 1.00 27.41 32 ILE B C 1
ATOM 4405 O O . ILE B 2 32 ? 92.727 -104.746 255.725 1.00 27.22 32 ILE B O 1
ATOM 4410 N N . GLY B 2 33 ? 94.118 -103.132 256.446 1.00 26.61 33 GLY B N 1
ATOM 4411 C CA . GLY B 2 33 ? 95.134 -104.089 256.843 1.00 24.86 33 GLY B CA 1
ATOM 4412 C C . GLY B 2 33 ? 95.008 -104.369 258.332 1.00 25.75 33 GLY B C 1
ATOM 4413 O O . GLY B 2 33 ? 95.203 -103.471 259.152 1.00 25.03 33 GLY B O 1
ATOM 4414 N N . VAL B 2 34 ? 94.671 -105.605 258.691 1.00 25.38 34 VAL B N 1
ATOM 4415 C CA . VAL B 2 34 ? 94.533 -105.962 260.097 1.00 24.94 34 VAL B CA 1
ATOM 4416 C C . VAL B 2 34 ? 95.795 -106.655 260.573 1.00 25.78 34 VAL B C 1
ATOM 4417 O O . VAL B 2 34 ? 96.524 -107.244 259.773 1.00 26.92 34 VAL B O 1
ATOM 4421 N N . GLY B 2 35 ? 96.038 -106.586 261.880 1.00 26.04 35 GLY B N 1
ATOM 4422 C CA . GLY B 2 35 ? 97.222 -107.187 262.469 1.00 25.61 35 GLY B CA 1
ATOM 4423 C C . GLY B 2 35 ? 97.376 -108.678 262.252 1.00 26.40 35 GLY B C 1
ATOM 4424 O O . GLY B 2 35 ? 96.413 -109.372 261.941 1.00 28.14 35 GLY B O 1
ATOM 4425 N N . PRO B 2 36 ? 98.593 -109.201 262.430 1.00 24.99 36 PRO B N 1
ATOM 4426 C CA . PRO B 2 36 ? 98.911 -110.621 262.257 1.00 24.17 36 PRO B CA 1
ATOM 4427 C C . PRO B 2 36 ? 97.982 -111.582 262.998 1.00 25.59 36 PRO B C 1
ATOM 4428 O O . PRO B 2 36 ? 97.800 -112.719 262.573 1.00 23.94 36 PRO B O 1
ATOM 4432 N N . ALA B 2 37 ? 97.400 -111.126 264.103 1.00 24.07 37 ALA B N 1
ATOM 4433 C CA . ALA B 2 37 ? 96.524 -111.972 264.900 1.00 25.40 37 ALA B CA 1
ATOM 4434 C C . ALA B 2 37 ? 95.070 -111.506 264.936 1.00 26.17 37 ALA B C 1
ATOM 4435 O O . ALA B 2 37 ? 94.225 -112.150 265.554 1.00 25.99 37 ALA B O 1
ATOM 4437 N N . PHE B 2 38 ? 94.784 -110.394 264.273 1.00 24.24 38 PHE B N 1
ATOM 4438 C CA . PHE B 2 38 ? 93.435 -109.842 264.265 1.00 26.58 38 PHE B CA 1
ATOM 4439 C C . PHE B 2 38 ? 92.382 -110.853 263.807 1.00 28.70 38 PHE B C 1
ATOM 4440 O O . PHE B 2 38 ? 92.538 -111.498 262.773 1.00 29.36 38 PHE B O 1
ATOM 4448 N N . ASP B 2 39 ? 91.314 -110.985 264.589 1.00 30.94 39 ASP B N 1
ATOM 4449 C CA . ASP B 2 39 ? 90.218 -111.899 264.273 1.00 32.11 39 ASP B CA 1
ATOM 4450 C C . ASP B 2 39 ? 90.742 -113.286 263.921 1.00 33.05 39 ASP B C 1
ATOM 4451 O O . ASP B 2 39 ? 90.254 -113.918 262.984 1.00 32.90 39 ASP B O 1
ATOM 4456 N N . LYS B 2 40 ? 91.726 -113.761 264.677 1.00 32.51 40 LYS B N 1
ATOM 4457 C CA . LYS B 2 40 ? 92.323 -115.061 264.412 1.00 31.92 40 LYS B CA 1
ATOM 4458 C C . LYS B 2 40 ? 92.953 -115.648 265.671 1.00 33.28 40 LYS B C 1
ATOM 4459 O O . LYS B 2 40 ? 92.486 -116.665 266.191 1.00 32.68 40 LYS B O 1
ATOM 4465 N N . HIS B 2 41 ? 94.021 -115.016 266.153 1.00 31.89 41 HIS B N 1
ATOM 4466 C CA . HIS B 2 41 ? 94.694 -115.484 267.359 1.00 30.73 41 HIS B CA 1
ATOM 4467 C C . HIS B 2 41 ? 94.257 -114.622 268.535 1.00 30.57 41 HIS B C 1
ATOM 4468 O O . HIS B 2 41 ? 94.316 -115.039 269.685 1.00 31.18 41 HIS B O 1
ATOM 4475 N N . GLN B 2 42 ? 93.832 -113.406 268.228 1.00 28.96 42 GLN B N 1
ATOM 4476 C CA . GLN B 2 42 ? 93.314 -112.487 269.227 1.00 29.89 42 GLN B CA 1
ATOM 4477 C C . GLN B 2 42 ? 91.933 -112.196 268.662 1.00 28.69 42 GLN B C 1
ATOM 4478 O O . GLN B 2 42 ? 91.731 -112.304 267.457 1.00 28.00 42 GLN B O 1
ATOM 4484 N N . HIS B 2 43 ? 90.980 -111.835 269.510 1.00 29.13 43 HIS B N 1
ATOM 4485 C CA . HIS B 2 43 ? 89.626 -111.619 269.020 1.00 28.15 43 HIS B CA 1
ATOM 4486 C C . HIS B 2 43 ? 88.941 -110.371 269.543 1.00 28.72 43 HIS B C 1
ATOM 4487 O O . HIS B 2 43 ? 87.832 -110.042 269.121 1.00 28.14 43 HIS B O 1
ATOM 4494 N N . HIS B 2 44 ? 89.603 -109.679 270.463 1.00 28.80 44 HIS B N 1
ATOM 4495 C CA . HIS B 2 44 ? 89.052 -108.471 271.049 1.00 28.93 44 HIS B CA 1
ATOM 4496 C C . HIS B 2 44 ? 90.147 -107.452 271.304 1.00 29.69 44 HIS B C 1
ATOM 4497 O O . HIS B 2 44 ? 91.333 -107.782 271.319 1.00 30.10 44 HIS B O 1
ATOM 4504 N N . THR B 2 45 ? 89.736 -106.208 271.503 1.00 29.85 45 THR B N 1
ATOM 4505 C CA . THR B 2 45 ? 90.669 -105.132 271.772 1.00 29.08 45 THR B CA 1
ATOM 4506 C C . THR B 2 45 ? 90.978 -105.119 273.260 1.00 30.27 45 THR B C 1
ATOM 4507 O O . THR B 2 45 ? 90.585 -106.026 273.996 1.00 29.35 45 THR B O 1
ATOM 4511 N N . LEU B 2 46 ? 91.683 -104.083 273.692 1.00 30.13 46 LEU B N 1
ATOM 4512 C CA . LEU B 2 46 ? 92.056 -103.932 275.088 1.00 29.82 46 LEU B CA 1
ATOM 4513 C C . LEU B 2 46 ? 90.816 -103.801 275.959 1.00 31.17 46 LEU B C 1
ATOM 4514 O O . LEU B 2 46 ? 90.826 -104.184 277.128 1.00 33.36 46 LEU B O 1
ATOM 4519 N N . ILE B 2 47 ? 89.750 -103.255 275.383 1.00 30.94 47 ILE B N 1
ATOM 4520 C CA . ILE B 2 47 ? 88.505 -103.054 276.108 1.00 30.10 47 ILE B CA 1
ATOM 4521 C C . ILE B 2 47 ? 87.435 -104.085 275.746 1.00 30.77 47 ILE B C 1
ATOM 4522 O O . ILE B 2 47 ? 86.238 -103.822 275.856 1.00 30.17 47 ILE B O 1
ATOM 4527 N N . ASP B 2 48 ? 87.880 -105.260 275.316 1.00 31.22 48 ASP B N 1
ATOM 4528 C CA . ASP B 2 48 ? 86.982 -106.347 274.947 1.00 32.89 48 ASP B CA 1
ATOM 4529 C C . ASP B 2 48 ? 85.927 -105.947 273.929 1.00 33.75 48 ASP B C 1
ATOM 4530 O O . ASP B 2 48 ? 84.726 -106.020 274.197 1.00 36.68 48 ASP B O 1
ATOM 4535 N N . MET B 2 49 ? 86.378 -105.503 272.766 1.00 33.72 49 MET B N 1
ATOM 4536 C CA . MET B 2 49 ? 85.470 -105.130 271.695 1.00 32.21 49 MET B CA 1
ATOM 4537 C C . MET B 2 49 ? 85.783 -106.144 270.605 1.00 31.97 49 MET B C 1
ATOM 4538 O O . MET B 2 49 ? 86.912 -106.211 270.120 1.00 33.48 49 MET B O 1
ATOM 4543 N N . PRO B 2 50 ? 84.794 -106.960 270.218 1.00 30.49 50 PRO B N 1
ATOM 4544 C CA . PRO B 2 50 ? 85.016 -107.969 269.180 1.00 30.39 50 PRO B CA 1
ATOM 4545 C C . PRO B 2 50 ? 85.524 -107.412 267.857 1.00 28.82 50 PRO B C 1
ATOM 4546 O O . PRO B 2 50 ? 84.993 -106.435 267.326 1.00 27.07 50 PRO B O 1
ATOM 4550 N N . HIS B 2 51 ? 86.560 -108.058 267.336 1.00 27.86 51 HIS B N 1
ATOM 4551 C CA . HIS B 2 51 ? 87.173 -107.662 266.079 1.00 28.66 51 HIS B CA 1
ATOM 4552 C C . HIS B 2 51 ? 86.184 -107.646 264.921 1.00 30.39 51 HIS B C 1
ATOM 4553 O O . HIS B 2 51 ? 86.291 -106.824 264.012 1.00 30.86 51 HIS B O 1
ATOM 4560 N N . GLY B 2 52 ? 85.217 -108.555 264.961 1.00 32.08 52 GLY B N 1
ATOM 4561 C CA . GLY B 2 52 ? 84.230 -108.623 263.905 1.00 32.11 52 GLY B CA 1
ATOM 4562 C C . GLY B 2 52 ? 83.417 -107.354 263.770 1.00 32.43 52 GLY B C 1
ATOM 4563 O O . GLY B 2 52 ? 83.276 -106.821 262.668 1.00 33.13 52 GLY B O 1
ATOM 4564 N N . ALA B 2 53 ? 82.887 -106.868 264.892 1.00 31.85 53 ALA B N 1
ATOM 4565 C CA . ALA B 2 53 ? 82.072 -105.655 264.905 1.00 30.90 53 ALA B CA 1
ATOM 4566 C C . ALA B 2 53 ? 82.867 -104.411 264.520 1.00 31.24 53 ALA B C 1
ATOM 4567 O O . ALA B 2 53 ? 82.316 -103.458 263.961 1.00 29.30 53 ALA B O 1
ATOM 4569 N N . ILE B 2 54 ? 84.159 -104.407 264.835 1.00 31.65 54 ILE B N 1
ATOM 4570 C CA . ILE B 2 54 ? 84.999 -103.264 264.491 1.00 31.96 54 ILE B CA 1
ATOM 4571 C C . ILE B 2 54 ? 85.229 -103.286 262.989 1.00 32.32 54 ILE B C 1
ATOM 4572 O O . ILE B 2 54 ? 85.163 -102.259 262.319 1.00 32.91 54 ILE B O 1
ATOM 4577 N N . LEU B 2 55 ? 85.492 -104.474 262.462 1.00 33.84 55 LEU B N 1
ATOM 4578 C CA . LEU B 2 55 ? 85.730 -104.620 261.038 1.00 34.81 55 LEU B CA 1
ATOM 4579 C C . LEU B 2 55 ? 84.445 -104.232 260.312 1.00 35.51 55 LEU B C 1
ATOM 4580 O O . LEU B 2 55 ? 84.473 -103.548 259.291 1.00 35.35 55 LEU B O 1
ATOM 4585 N N . LYS B 2 56 ? 83.316 -104.650 260.871 1.00 37.71 56 LYS B N 1
ATOM 4586 C CA . LYS B 2 56 ? 82.008 -104.337 260.309 1.00 37.69 56 LYS B CA 1
ATOM 4587 C C . LYS B 2 56 ? 81.788 -102.831 260.204 1.00 37.33 56 LYS B C 1
ATOM 4588 O O . LYS B 2 56 ? 81.225 -102.343 259.224 1.00 37.57 56 LYS B O 1
ATOM 4594 N N . GLU B 2 57 ? 82.220 -102.096 261.224 1.00 36.60 57 GLU B N 1
ATOM 4595 C CA . GLU B 2 57 ? 82.064 -100.649 261.230 1.00 34.39 57 GLU B CA 1
ATOM 4596 C C . GLU B 2 57 ? 82.970 -100.000 260.190 1.00 33.48 57 GLU B C 1
ATOM 4597 O O . GLU B 2 57 ? 82.543 -99.100 259.464 1.00 31.38 57 GLU B O 1
ATOM 4603 N N . LEU B 2 58 ? 84.218 -100.459 260.124 1.00 32.44 58 LEU B N 1
ATOM 4604 C CA . LEU B 2 58 ? 85.178 -99.928 259.159 1.00 33.60 58 LEU B CA 1
ATOM 4605 C C . LEU B 2 58 ? 84.658 -100.138 257.737 1.00 33.64 58 LEU B C 1
ATOM 4606 O O . LEU B 2 58 ? 84.480 -99.178 256.984 1.00 35.13 58 LEU B O 1
ATOM 4611 N N . ILE B 2 59 ? 84.419 -101.396 257.380 1.00 32.99 59 ILE B N 1
ATOM 4612 C CA . ILE B 2 59 ? 83.910 -101.741 256.060 1.00 31.77 59 ILE B CA 1
ATOM 4613 C C . ILE B 2 59 ? 82.690 -100.887 255.740 1.00 32.62 59 ILE B C 1
ATOM 4614 O O . ILE B 2 59 ? 82.648 -100.205 254.715 1.00 32.54 59 ILE B O 1
ATOM 4619 N N . ALA B 2 60 ? 81.708 -100.912 256.637 1.00 32.71 60 ALA B N 1
ATOM 4620 C CA . ALA B 2 60 ? 80.484 -100.143 256.461 1.00 32.08 60 ALA B CA 1
ATOM 4621 C C . ALA B 2 60 ? 80.778 -98.665 256.235 1.00 31.98 60 ALA B C 1
ATOM 4622 O O . ALA B 2 60 ? 80.215 -98.046 255.334 1.00 31.41 60 ALA B O 1
ATOM 4624 N N . GLY B 2 61 ? 81.653 -98.098 257.057 1.00 32.07 61 GLY B N 1
ATOM 4625 C CA . GLY B 2 61 ? 81.990 -96.697 256.905 1.00 30.59 61 GLY B CA 1
ATOM 4626 C C . GLY B 2 61 ? 82.487 -96.401 255.503 1.00 30.99 61 GLY B C 1
ATOM 4627 O O . GLY B 2 61 ? 82.095 -95.409 254.891 1.00 31.14 61 GLY B O 1
ATOM 4628 N N . VAL B 2 62 ? 83.349 -97.271 254.992 1.00 30.34 62 VAL B N 1
ATOM 4629 C CA . VAL B 2 62 ? 83.906 -97.109 253.657 1.00 31.66 62 VAL B CA 1
ATOM 4630 C C . VAL B 2 62 ? 82.846 -97.315 252.568 1.00 34.26 62 VAL B C 1
ATOM 4631 O O . VAL B 2 62 ? 82.648 -96.452 251.710 1.00 32.68 62 VAL B O 1
ATOM 4635 N N . GLU B 2 63 ? 82.171 -98.461 252.609 1.00 37.14 63 GLU B N 1
ATOM 4636 C CA . GLU B 2 63 ? 81.139 -98.775 251.627 1.00 40.67 63 GLU B CA 1
ATOM 4637 C C . GLU B 2 63 ? 80.040 -97.718 251.667 1.00 42.30 63 GLU B C 1
ATOM 4638 O O . GLU B 2 63 ? 79.453 -97.370 250.643 1.00 43.45 63 GLU B O 1
ATOM 4644 N N . GLU B 2 64 ? 79.777 -97.200 252.859 1.00 43.84 64 GLU B N 1
ATOM 4645 C CA . GLU B 2 64 ? 78.769 -96.167 253.043 1.00 44.69 64 GLU B CA 1
ATOM 4646 C C . GLU B 2 64 ? 79.095 -94.967 252.161 1.00 45.82 64 GLU B C 1
ATOM 4647 O O . GLU B 2 64 ? 78.204 -94.209 251.772 1.00 46.71 64 GLU B O 1
ATOM 4653 N N . GLU B 2 65 ? 80.375 -94.803 251.838 1.00 45.40 65 GLU B N 1
ATOM 4654 C CA . GLU B 2 65 ? 80.813 -93.685 251.011 1.00 44.87 65 GLU B CA 1
ATOM 4655 C C . GLU B 2 65 ? 80.937 -94.048 249.530 1.00 44.77 65 GLU B C 1
ATOM 4656 O O . GLU B 2 65 ? 81.439 -93.261 248.731 1.00 44.57 65 GLU B O 1
ATOM 4662 N N . GLY B 2 66 ? 80.486 -95.246 249.171 1.00 44.43 66 GLY B N 1
ATOM 4663 C CA . GLY B 2 66 ? 80.527 -95.663 247.782 1.00 43.78 66 GLY B CA 1
ATOM 4664 C C . GLY B 2 66 ? 81.761 -96.413 247.327 1.00 44.13 66 GLY B C 1
ATOM 4665 O O . GLY B 2 66 ? 81.863 -96.794 246.160 1.00 44.01 66 GLY B O 1
ATOM 4666 N N . LEU B 2 67 ? 82.704 -96.637 248.232 1.00 43.65 67 LEU B N 1
ATOM 4667 C CA . LEU B 2 67 ? 83.911 -97.351 247.856 1.00 43.29 67 LEU B CA 1
ATOM 4668 C C . LEU B 2 67 ? 83.928 -98.761 248.411 1.00 43.45 67 LEU B C 1
ATOM 4669 O O . LEU B 2 67 ? 83.191 -99.081 249.346 1.00 44.74 67 LEU B O 1
ATOM 4674 N N . HIS B 2 68 ? 84.762 -99.610 247.822 1.00 42.25 68 HIS B N 1
ATOM 4675 C CA . HIS B 2 68 ? 84.865 -100.988 248.264 1.00 42.46 68 HIS B CA 1
ATOM 4676 C C . HIS B 2 68 ? 85.916 -101.164 249.341 1.00 41.20 68 HIS B C 1
ATOM 4677 O O . HIS B 2 68 ? 87.044 -100.682 249.220 1.00 39.78 68 HIS B O 1
ATOM 4684 N N . ALA B 2 69 ? 85.530 -101.863 250.400 1.00 38.86 69 ALA B N 1
ATOM 4685 C CA . ALA B 2 69 ? 86.430 -102.121 251.504 1.00 37.55 69 ALA B CA 1
ATOM 4686 C C . ALA B 2 69 ? 87.079 -103.476 251.301 1.00 35.77 69 ALA B C 1
ATOM 4687 O O . ALA B 2 69 ? 86.410 -104.502 251.350 1.00 37.71 69 ALA B O 1
ATOM 4689 N N . ARG B 2 70 ? 88.383 -103.482 251.055 1.00 34.06 70 ARG B N 1
ATOM 4690 C CA . ARG B 2 70 ? 89.098 -104.734 250.870 1.00 32.02 70 ARG B CA 1
ATOM 4691 C C . ARG B 2 70 ? 89.967 -104.972 252.097 1.00 31.49 70 ARG B C 1
ATOM 4692 O O . ARG B 2 70 ? 90.884 -104.202 252.379 1.00 31.10 70 ARG B O 1
ATOM 4700 N N . VAL B 2 71 ? 89.666 -106.044 252.822 1.00 29.62 71 VAL B N 1
ATOM 4701 C CA . VAL B 2 71 ? 90.384 -106.385 254.043 1.00 28.45 71 VAL B CA 1
ATOM 4702 C C . VAL B 2 71 ? 91.502 -107.389 253.808 1.00 28.59 71 VAL B C 1
ATOM 4703 O O . VAL B 2 71 ? 91.320 -108.399 253.128 1.00 28.63 71 VAL B O 1
ATOM 4707 N N . VAL B 2 72 ? 92.665 -107.098 254.384 1.00 27.79 72 VAL B N 1
ATOM 4708 C CA . VAL B 2 72 ? 93.830 -107.957 254.250 1.00 26.28 72 VAL B CA 1
ATOM 4709 C C . VAL B 2 72 ? 94.518 -108.121 255.599 1.00 25.97 72 VAL B C 1
ATOM 4710 O O . VAL B 2 72 ? 94.318 -107.319 256.510 1.00 24.33 72 VAL B O 1
ATOM 4714 N N . ARG B 2 73 ? 95.323 -109.169 255.727 1.00 26.68 73 ARG B N 1
ATOM 4715 C CA . ARG B 2 73 ? 96.061 -109.401 256.960 1.00 26.44 73 ARG B CA 1
ATOM 4716 C C . ARG B 2 73 ? 97.531 -109.126 256.698 1.00 25.78 73 ARG B C 1
ATOM 4717 O O . ARG B 2 73 ? 98.125 -109.704 255.787 1.00 26.12 73 ARG B O 1
ATOM 4725 N N . ILE B 2 74 ? 98.118 -108.240 257.491 1.00 24.17 74 ILE B N 1
ATOM 4726 C CA . ILE B 2 74 ? 99.527 -107.927 257.326 1.00 21.97 74 ILE B CA 1
ATOM 4727 C C . ILE B 2 74 ? 100.290 -108.900 258.214 1.00 21.90 74 ILE B C 1
ATOM 4728 O O . ILE B 2 74 ? 100.026 -108.988 259.414 1.00 23.89 74 ILE B O 1
ATOM 4733 N N . LEU B 2 75 ? 101.229 -109.631 257.628 1.00 20.52 75 LEU B N 1
ATOM 4734 C CA . LEU B 2 75 ? 102.003 -110.608 258.380 1.00 22.58 75 LEU B CA 1
ATOM 4735 C C . LEU B 2 75 ? 103.453 -110.230 258.611 1.00 25.12 75 LEU B C 1
ATOM 4736 O O . LEU B 2 75 ? 104.072 -110.692 259.567 1.00 26.85 75 LEU B O 1
ATOM 4741 N N . ARG B 2 76 ? 103.998 -109.387 257.743 1.00 25.61 76 ARG B N 1
ATOM 4742 C CA . ARG B 2 76 ? 105.397 -109.002 257.858 1.00 27.50 76 ARG B CA 1
ATOM 4743 C C . ARG B 2 76 ? 105.695 -108.046 259.012 1.00 25.39 76 ARG B C 1
ATOM 4744 O O . ARG B 2 76 ? 106.854 -107.783 259.320 1.00 25.41 76 ARG B O 1
ATOM 4752 N N . THR B 2 77 ? 104.653 -107.537 259.655 1.00 25.75 77 THR B N 1
ATOM 4753 C CA . THR B 2 77 ? 104.840 -106.612 260.769 1.00 25.85 77 THR B CA 1
ATOM 4754 C C . THR B 2 77 ? 103.610 -106.563 261.676 1.00 25.11 77 THR B C 1
ATOM 4755 O O . THR B 2 77 ? 102.510 -106.940 261.269 1.00 25.33 77 THR B O 1
ATOM 4759 N N . SER B 2 78 ? 103.816 -106.114 262.911 1.00 23.30 78 SER B N 1
ATOM 4760 C CA . SER B 2 78 ? 102.738 -105.981 263.879 1.00 22.90 78 SER B CA 1
ATOM 4761 C C . SER B 2 78 ? 102.613 -104.506 264.230 1.00 22.86 78 SER B C 1
ATOM 4762 O O . SER B 2 78 ? 101.735 -104.110 264.991 1.00 22.26 78 SER B O 1
ATOM 4765 N N . ASP B 2 79 ? 103.512 -103.697 263.676 1.00 22.45 79 ASP B N 1
ATOM 4766 C CA . ASP B 2 79 ? 103.487 -102.262 263.923 1.00 21.96 79 ASP B CA 1
ATOM 4767 C C . ASP B 2 79 ? 102.363 -101.672 263.082 1.00 22.09 79 ASP B C 1
ATOM 4768 O O . ASP B 2 79 ? 102.308 -101.879 261.868 1.00 23.73 79 ASP B O 1
ATOM 4773 N N . VAL B 2 80 ? 101.473 -100.931 263.730 1.00 21.97 80 VAL B N 1
ATOM 4774 C CA . VAL B 2 80 ? 100.325 -100.348 263.053 1.00 23.19 80 VAL B CA 1
ATOM 4775 C C . VAL B 2 80 ? 100.676 -99.339 261.967 1.00 24.42 80 VAL B C 1
ATOM 4776 O O . VAL B 2 80 ? 99.966 -99.241 260.966 1.00 25.71 80 VAL B O 1
ATOM 4780 N N . SER B 2 81 ? 101.752 -98.578 262.146 1.00 23.70 81 SER B N 1
ATOM 4781 C CA . SER B 2 81 ? 102.123 -97.611 261.113 1.00 23.70 81 SER B CA 1
ATOM 4782 C C . SER B 2 81 ? 102.400 -98.338 259.812 1.00 24.33 81 SER B C 1
ATOM 4783 O O . SER B 2 81 ? 101.812 -98.023 258.777 1.00 24.15 81 SER B O 1
ATOM 4786 N N . PHE B 2 82 ? 103.303 -99.311 259.871 1.00 23.52 82 PHE B N 1
ATOM 4787 C CA . PHE B 2 82 ? 103.665 -100.071 258.686 1.00 25.22 82 PHE B CA 1
ATOM 4788 C C . PHE B 2 82 ? 102.513 -100.905 258.144 1.00 25.38 82 PHE B C 1
ATOM 4789 O O . PHE B 2 82 ? 102.390 -101.084 256.934 1.00 25.55 82 PHE B O 1
ATOM 4797 N N . MET B 2 83 ? 101.661 -101.399 259.034 1.00 24.86 83 MET B N 1
ATOM 4798 C CA . MET B 2 83 ? 100.512 -102.176 258.606 1.00 26.16 83 MET B CA 1
ATOM 4799 C C . MET B 2 83 ? 99.595 -101.298 257.750 1.00 25.67 83 MET B C 1
ATOM 4800 O O . MET B 2 83 ? 99.179 -101.706 256.664 1.00 24.45 83 MET B O 1
ATOM 4805 N N . ALA B 2 84 ? 99.286 -100.099 258.240 1.00 24.91 84 ALA B N 1
ATOM 4806 C CA . ALA B 2 84 ? 98.430 -99.164 257.510 1.00 24.36 84 ALA B CA 1
ATOM 4807 C C . ALA B 2 84 ? 99.142 -98.704 256.244 1.00 26.67 84 ALA B C 1
ATOM 4808 O O . ALA B 2 84 ? 98.521 -98.530 255.196 1.00 26.94 84 ALA B O 1
ATOM 4810 N N . TRP B 2 85 ? 100.450 -98.499 256.352 1.00 27.29 85 TRP B N 1
ATOM 4811 C CA . TRP B 2 85 ? 101.247 -98.075 255.210 1.00 27.28 85 TRP B CA 1
ATOM 4812 C C . TRP B 2 85 ? 101.160 -99.158 254.139 1.00 26.68 85 TRP B C 1
ATOM 4813 O O . TRP B 2 85 ? 100.967 -98.863 252.962 1.00 28.05 85 TRP B O 1
ATOM 4824 N N . ASP B 2 86 ? 101.313 -100.413 254.554 1.00 26.58 86 ASP B N 1
ATOM 4825 C CA . ASP B 2 86 ? 101.227 -101.537 253.626 1.00 27.42 86 ASP B CA 1
ATOM 4826 C C . ASP B 2 86 ? 99.844 -101.583 252.995 1.00 26.14 86 ASP B C 1
ATOM 4827 O O . ASP B 2 86 ? 99.705 -101.843 251.804 1.00 25.47 86 ASP B O 1
ATOM 4832 N N . ALA B 2 87 ? 98.827 -101.331 253.810 1.00 25.91 87 ALA B N 1
ATOM 4833 C CA . ALA B 2 87 ? 97.448 -101.328 253.348 1.00 25.02 87 ALA B CA 1
ATOM 4834 C C . ALA B 2 87 ? 97.268 -100.213 252.327 1.00 26.94 87 ALA B C 1
ATOM 4835 O O . ALA B 2 87 ? 96.553 -100.368 251.331 1.00 26.55 87 ALA B O 1
ATOM 4837 N N . ALA B 2 88 ? 97.920 -99.083 252.582 1.00 25.67 88 ALA B N 1
ATOM 4838 C CA . ALA B 2 88 ? 97.834 -97.948 251.679 1.00 26.19 88 ALA B CA 1
ATOM 4839 C C . ALA B 2 88 ? 98.515 -98.273 250.351 1.00 25.65 88 ALA B C 1
ATOM 4840 O O . ALA B 2 88 ? 97.998 -97.952 249.285 1.00 25.61 88 ALA B O 1
ATOM 4842 N N . ASN B 2 89 ? 99.672 -98.915 250.403 1.00 24.71 89 ASN B N 1
ATOM 4843 C CA . ASN B 2 89 ? 100.355 -99.245 249.164 1.00 26.25 89 ASN B CA 1
ATOM 4844 C C . ASN B 2 89 ? 99.667 -100.376 248.410 1.00 27.66 89 ASN B C 1
ATOM 4845 O O . ASN B 2 89 ? 99.898 -100.563 247.217 1.00 26.71 89 ASN B O 1
ATOM 4850 N N . LEU B 2 90 ? 98.810 -101.116 249.106 1.00 27.65 90 LEU B N 1
ATOM 4851 C CA . LEU B 2 90 ? 98.068 -102.197 248.476 1.00 27.80 90 LEU B CA 1
ATOM 4852 C C . LEU B 2 90 ? 96.798 -101.642 247.831 1.00 27.84 90 LEU B C 1
ATOM 4853 O O . LEU B 2 90 ? 96.304 -102.190 246.849 1.00 29.55 90 LEU B O 1
ATOM 4858 N N . SER B 2 91 ? 96.287 -100.545 248.381 1.00 27.84 91 SER B N 1
ATOM 4859 C CA . SER B 2 91 ? 95.054 -99.924 247.894 1.00 29.74 91 SER B CA 1
ATOM 4860 C C . SER B 2 91 ? 95.141 -99.098 246.611 1.00 30.58 91 SER B C 1
ATOM 4861 O O . SER B 2 91 ? 95.942 -98.168 246.499 1.00 29.71 91 SER B O 1
ATOM 4864 N N . GLY B 2 92 ? 94.285 -99.438 245.651 1.00 31.13 92 GLY B N 1
ATOM 4865 C CA . GLY B 2 92 ? 94.260 -98.726 244.385 1.00 31.98 92 GLY B CA 1
ATOM 4866 C C . GLY B 2 92 ? 93.941 -97.252 244.557 1.00 32.26 92 GLY B C 1
ATOM 4867 O O . GLY B 2 92 ? 94.120 -96.463 243.636 1.00 33.57 92 GLY B O 1
ATOM 4868 N N . SER B 2 93 ? 93.463 -96.867 245.734 1.00 31.97 93 SER B N 1
ATOM 4869 C CA . SER B 2 93 ? 93.135 -95.467 245.966 1.00 31.13 93 SER B CA 1
ATOM 4870 C C . SER B 2 93 ? 94.291 -94.781 246.666 1.00 30.66 93 SER B C 1
ATOM 4871 O O . SER B 2 93 ? 94.282 -93.567 246.833 1.00 29.76 93 SER B O 1
ATOM 4874 N N . GLY B 2 94 ? 95.278 -95.568 247.080 1.00 29.94 94 GLY B N 1
ATOM 4875 C CA . GLY B 2 94 ? 96.419 -95.006 247.777 1.00 32.16 94 GLY B CA 1
ATOM 4876 C C . GLY B 2 94 ? 96.135 -94.786 249.257 1.00 31.89 94 GLY B C 1
ATOM 4877 O O . GLY B 2 94 ? 97.046 -94.525 250.038 1.00 31.92 94 GLY B O 1
ATOM 4878 N N . ILE B 2 95 ? 94.869 -94.897 249.646 1.00 30.81 95 ILE B N 1
ATOM 4879 C CA . ILE B 2 95 ? 94.487 -94.722 251.040 1.00 30.10 95 ILE B CA 1
ATOM 4880 C C . ILE B 2 95 ? 94.304 -96.079 251.704 1.00 30.89 95 ILE B C 1
ATOM 4881 O O . ILE B 2 95 ? 93.698 -96.989 251.135 1.00 32.10 95 ILE B O 1
ATOM 4886 N N . GLY B 2 96 ? 94.830 -96.217 252.913 1.00 31.10 96 GLY B N 1
ATOM 4887 C CA . GLY B 2 96 ? 94.703 -97.474 253.616 1.00 29.73 96 GLY B CA 1
ATOM 4888 C C . GLY B 2 96 ? 94.367 -97.282 255.079 1.00 31.14 96 GLY B C 1
ATOM 4889 O O . GLY B 2 96 ? 94.453 -96.175 255.620 1.00 30.25 96 GLY B O 1
ATOM 4890 N N . ILE B 2 97 ? 93.957 -98.370 255.716 1.00 30.04 97 ILE B N 1
ATOM 4891 C CA . ILE B 2 97 ? 93.630 -98.355 257.129 1.00 29.06 97 ILE B CA 1
ATOM 4892 C C . ILE B 2 97 ? 94.361 -99.529 257.733 1.00 28.47 97 ILE B C 1
ATOM 4893 O O . ILE B 2 97 ? 94.360 -100.626 257.171 1.00 28.66 97 ILE B O 1
ATOM 4898 N N . GLY B 2 98 ? 95.012 -99.289 258.862 1.00 26.98 98 GLY B N 1
ATOM 4899 C CA . GLY B 2 98 ? 95.725 -100.349 259.538 1.00 24.84 98 GLY B CA 1
ATOM 4900 C C . GLY B 2 98 ? 95.231 -100.426 260.967 1.00 24.16 98 GLY B C 1
ATOM 4901 O O . GLY B 2 98 ? 95.041 -99.396 261.611 1.00 23.93 98 GLY B O 1
ATOM 4902 N N . ILE B 2 99 ? 95.018 -101.637 261.467 1.00 23.61 99 ILE B N 1
ATOM 4903 C CA . ILE B 2 99 ? 94.544 -101.810 262.834 1.00 23.24 99 ILE B CA 1
ATOM 4904 C C . ILE B 2 99 ? 95.123 -103.060 263.490 1.00 23.31 99 ILE B C 1
ATOM 4905 O O . ILE B 2 99 ? 95.136 -104.139 262.893 1.00 23.72 99 ILE B O 1
ATOM 4910 N N . GLN B 2 100 ? 95.608 -102.903 264.718 1.00 21.28 100 GLN B N 1
ATOM 4911 C CA . GLN B 2 100 ? 96.162 -104.021 265.471 1.00 20.69 100 GLN B CA 1
ATOM 4912 C C . GLN B 2 100 ? 95.032 -104.667 266.262 1.00 19.47 100 GLN B C 1
ATOM 4913 O O . GLN B 2 100 ? 93.936 -104.114 266.372 1.00 18.79 100 GLN B O 1
ATOM 4919 N N . SER B 2 101 ? 95.308 -105.834 266.828 1.00 20.10 101 SER B N 1
ATOM 4920 C CA . SER B 2 101 ? 94.307 -106.535 267.611 1.00 22.02 101 SER B CA 1
ATOM 4921 C C . SER B 2 101 ? 93.875 -105.741 268.841 1.00 23.15 101 SER B C 1
ATOM 4922 O O . SER B 2 101 ? 92.722 -105.840 269.267 1.00 22.08 101 SER B O 1
ATOM 4925 N N . LYS B 2 102 ? 94.785 -104.942 269.401 1.00 21.59 102 LYS B N 1
ATOM 4926 C CA . LYS B 2 102 ? 94.456 -104.152 270.584 1.00 22.59 102 LYS B CA 1
ATOM 4927 C C . LYS B 2 102 ? 93.535 -102.982 270.278 1.00 23.95 102 LYS B C 1
ATOM 4928 O O . LYS B 2 102 ? 92.964 -102.384 271.185 1.00 24.93 102 LYS B O 1
ATOM 4934 N N . GLY B 2 103 ? 93.389 -102.658 268.999 1.00 25.59 103 GLY B N 1
ATOM 4935 C CA . GLY B 2 103 ? 92.498 -101.578 268.617 1.00 25.91 103 GLY B CA 1
ATOM 4936 C C . GLY B 2 103 ? 93.146 -100.414 267.897 1.00 25.03 103 GLY B C 1
ATOM 4937 O O . GLY B 2 103 ? 92.488 -99.725 267.116 1.00 24.60 103 GLY B O 1
ATOM 4938 N N . THR B 2 104 ? 94.430 -100.194 268.164 1.00 25.50 104 THR B N 1
ATOM 4939 C CA . THR B 2 104 ? 95.169 -99.091 267.559 1.00 24.98 104 THR B CA 1
ATOM 4940 C C . THR B 2 104 ? 94.915 -99.045 266.062 1.00 25.13 104 THR B C 1
ATOM 4941 O O . THR B 2 104 ? 95.045 -100.053 265.370 1.00 25.00 104 THR B O 1
ATOM 4945 N N . THR B 2 105 ? 94.567 -97.864 265.563 1.00 24.29 105 THR B N 1
ATOM 4946 C CA . THR B 2 105 ? 94.257 -97.718 264.154 1.00 25.46 105 THR B CA 1
ATOM 4947 C C . THR B 2 105 ? 94.867 -96.486 263.490 1.00 25.86 105 THR B C 1
ATOM 4948 O O . THR B 2 105 ? 95.023 -95.437 264.117 1.00 26.96 105 THR B O 1
ATOM 4952 N N . VAL B 2 106 ? 95.194 -96.624 262.210 1.00 25.66 106 VAL B N 1
ATOM 4953 C CA . VAL B 2 106 ? 95.753 -95.527 261.434 1.00 26.97 106 VAL B CA 1
ATOM 4954 C C . VAL B 2 106 ? 95.259 -95.543 259.993 1.00 27.93 106 VAL B C 1
ATOM 4955 O O . VAL B 2 106 ? 95.097 -96.602 259.386 1.00 28.14 106 VAL B O 1
ATOM 4959 N N . ILE B 2 107 ? 94.998 -94.350 259.468 1.00 27.49 107 ILE B N 1
ATOM 4960 C CA . ILE B 2 107 ? 94.568 -94.177 258.090 1.00 25.76 107 ILE B CA 1
ATOM 4961 C C . ILE B 2 107 ? 95.813 -93.642 257.415 1.00 27.06 107 ILE B C 1
ATOM 4962 O O . ILE B 2 107 ? 96.258 -92.528 257.702 1.00 26.87 107 ILE B O 1
ATOM 4967 N N . HIS B 2 108 ? 96.396 -94.444 256.539 1.00 27.34 108 HIS B N 1
ATOM 4968 C CA . HIS B 2 108 ? 97.606 -94.029 255.866 1.00 27.39 108 HIS B CA 1
ATOM 4969 C C . HIS B 2 108 ? 97.357 -93.669 254.415 1.00 29.31 108 HIS B C 1
ATOM 4970 O O . HIS B 2 108 ? 96.237 -93.763 253.904 1.00 28.34 108 HIS B O 1
ATOM 4977 N N . GLN B 2 109 ? 98.425 -93.258 253.752 1.00 29.22 109 GLN B N 1
ATOM 4978 C CA . GLN B 2 109 ? 98.351 -92.879 252.359 1.00 29.74 109 GLN B CA 1
ATOM 4979 C C . GLN B 2 109 ? 99.734 -93.151 251.792 1.00 30.82 109 GLN B C 1
ATOM 4980 O O . GLN B 2 109 ? 100.736 -92.797 252.415 1.00 30.49 109 GLN B O 1
ATOM 4986 N N . ARG B 2 110 ? 99.796 -93.822 250.643 1.00 31.14 110 ARG B N 1
ATOM 4987 C CA . ARG B 2 110 ? 101.081 -94.102 250.010 1.00 33.79 110 ARG B CA 1
ATOM 4988 C C . ARG B 2 110 ? 101.775 -92.752 249.919 1.00 33.93 110 ARG B C 1
ATOM 4989 O O . ARG B 2 110 ? 101.162 -91.723 250.172 1.00 35.93 110 ARG B O 1
ATOM 4997 N N . ASP B 2 111 ? 103.040 -92.739 249.540 1.00 32.89 111 ASP B N 1
ATOM 4998 C CA . ASP B 2 111 ? 103.753 -91.471 249.414 1.00 30.28 111 ASP B CA 1
ATOM 4999 C C . ASP B 2 111 ? 104.105 -90.868 250.772 1.00 29.51 111 ASP B C 1
ATOM 5000 O O . ASP B 2 111 ? 105.123 -90.187 250.896 1.00 30.15 111 ASP B O 1
ATOM 5005 N N . LEU B 2 112 ? 103.270 -91.097 251.785 1.00 26.43 112 LEU B N 1
ATOM 5006 C CA . LEU B 2 112 ? 103.571 -90.575 253.116 1.00 24.18 112 LEU B CA 1
ATOM 5007 C C . LEU B 2 112 ? 104.661 -91.443 253.724 1.00 24.47 112 LEU B C 1
ATOM 5008 O O . LEU B 2 112 ? 104.784 -92.623 253.384 1.00 24.32 112 LEU B O 1
ATOM 5013 N N . LEU B 2 113 ? 105.462 -90.865 254.613 1.00 22.11 113 LEU B N 1
ATOM 5014 C CA . LEU B 2 113 ? 106.500 -91.643 255.279 1.00 22.87 113 LEU B CA 1
ATOM 5015 C C . LEU B 2 113 ? 105.762 -92.625 256.178 1.00 20.79 113 LEU B C 1
ATOM 5016 O O . LEU B 2 113 ? 104.675 -92.316 256.679 1.00 19.75 113 LEU B O 1
ATOM 5021 N N . PRO B 2 114 ? 106.341 -93.814 256.400 1.00 19.82 114 PRO B N 1
ATOM 5022 C CA . PRO B 2 114 ? 105.728 -94.845 257.242 1.00 20.65 114 PRO B CA 1
ATOM 5023 C C . PRO B 2 114 ? 105.186 -94.360 258.589 1.00 20.84 114 PRO B C 1
ATOM 5024 O O . PRO B 2 114 ? 104.041 -94.655 258.942 1.00 21.33 114 PRO B O 1
ATOM 5028 N N . LEU B 2 115 ? 105.998 -93.613 259.334 1.00 19.07 115 LEU B N 1
ATOM 5029 C CA . LEU B 2 115 ? 105.575 -93.131 260.642 1.00 18.40 115 LEU B CA 1
ATOM 5030 C C . LEU B 2 115 ? 104.709 -91.884 260.625 1.00 20.48 115 LEU B C 1
ATOM 5031 O O . LEU B 2 115 ? 104.338 -91.360 261.674 1.00 21.23 115 LEU B O 1
ATOM 5036 N N . SER B 2 116 ? 104.400 -91.391 259.435 1.00 19.70 116 SER B N 1
ATOM 5037 C CA . SER B 2 116 ? 103.521 -90.246 259.331 1.00 20.78 116 SER B CA 1
ATOM 5038 C C . SER B 2 116 ? 102.171 -90.887 259.024 1.00 22.15 116 SER B C 1
ATOM 5039 O O . SER B 2 116 ? 102.061 -92.114 259.017 1.00 23.57 116 SER B O 1
ATOM 5042 N N . ASN B 2 117 ? 101.151 -90.078 258.769 1.00 22.41 117 ASN B N 1
ATOM 5043 C CA . ASN B 2 117 ? 99.828 -90.615 258.474 1.00 23.87 117 ASN B CA 1
ATOM 5044 C C . ASN B 2 117 ? 98.842 -89.492 258.189 1.00 22.16 117 ASN B C 1
ATOM 5045 O O . ASN B 2 117 ? 99.179 -88.318 258.274 1.00 20.45 117 ASN B O 1
ATOM 5050 N N . LEU B 2 118 ? 97.617 -89.869 257.849 1.00 21.59 118 LEU B N 1
ATOM 5051 C CA . LEU B 2 118 ? 96.574 -88.886 257.612 1.00 23.38 118 LEU B CA 1
ATOM 5052 C C . LEU B 2 118 ? 95.875 -88.749 258.952 1.00 21.57 118 LEU B C 1
ATOM 5053 O O . LEU B 2 118 ? 95.703 -87.655 259.471 1.00 21.12 118 LEU B O 1
ATOM 5058 N N . GLU B 2 119 ? 95.493 -89.881 259.525 1.00 23.19 119 GLU B N 1
ATOM 5059 C CA . GLU B 2 119 ? 94.839 -89.873 260.821 1.00 23.48 119 GLU B CA 1
ATOM 5060 C C . GLU B 2 119 ? 95.369 -90.993 261.691 1.00 23.59 119 GLU B C 1
ATOM 5061 O O . GLU B 2 119 ? 95.709 -92.075 261.209 1.00 23.39 119 GLU B O 1
ATOM 5067 N N . LEU B 2 120 ? 95.447 -90.708 262.984 1.00 23.70 120 LEU B N 1
ATOM 5068 C CA . LEU B 2 120 ? 95.960 -91.658 263.954 1.00 24.59 120 LEU B CA 1
ATOM 5069 C C . LEU B 2 120 ? 95.000 -91.806 265.122 1.00 23.36 120 LEU B C 1
ATOM 5070 O O . LEU B 2 120 ? 94.317 -90.857 265.504 1.00 22.78 120 LEU B O 1
ATOM 5075 N N . PHE B 2 121 ? 94.957 -93.003 265.691 1.00 23.01 121 PHE B N 1
ATOM 5076 C CA . PHE B 2 121 ? 94.089 -93.280 266.828 1.00 23.32 121 PHE B CA 1
ATOM 5077 C C . PHE B 2 121 ? 94.971 -94.093 267.754 1.00 23.31 121 PHE B C 1
ATOM 5078 O O . PHE B 2 121 ? 94.908 -95.320 267.817 1.00 23.65 121 PHE B O 1
ATOM 5086 N N . SER B 2 122 ? 95.816 -93.342 268.452 1.00 23.01 122 SER B N 1
ATOM 5087 C CA . SER B 2 122 ? 96.836 -93.844 269.358 1.00 22.76 122 SER B CA 1
ATOM 5088 C C . SER B 2 122 ? 96.421 -94.263 270.763 1.00 22.04 122 SER B C 1
ATOM 5089 O O . SER B 2 122 ? 97.271 -94.634 271.570 1.00 21.86 122 SER B O 1
ATOM 5092 N N . GLN B 2 123 ? 95.133 -94.179 271.071 1.00 21.84 123 GLN B N 1
ATOM 5093 C CA . GLN B 2 123 ? 94.643 -94.590 272.381 1.00 21.95 123 GLN B CA 1
ATOM 5094 C C . GLN B 2 123 ? 93.437 -95.502 272.148 1.00 21.25 123 GLN B C 1
ATOM 5095 O O . GLN B 2 123 ? 92.287 -95.130 272.390 1.00 21.13 123 GLN B O 1
ATOM 5101 N N . ALA B 2 124 ? 93.736 -96.700 271.661 1.00 21.81 124 ALA B N 1
ATOM 5102 C CA . ALA B 2 124 ? 92.730 -97.711 271.337 1.00 22.86 124 ALA B CA 1
ATOM 5103 C C . ALA B 2 124 ? 91.581 -97.811 272.333 1.00 23.49 124 ALA B C 1
ATOM 5104 O O . ALA B 2 124 ? 90.416 -97.754 271.947 1.00 24.62 124 ALA B O 1
ATOM 5106 N N . PRO B 2 125 ? 91.891 -97.951 273.632 1.00 24.68 125 PRO B N 1
ATOM 5107 C CA . PRO B 2 125 ? 90.841 -98.057 274.643 1.00 24.64 125 PRO B CA 1
ATOM 5108 C C . PRO B 2 125 ? 89.730 -97.027 274.525 1.00 25.23 125 PRO B C 1
ATOM 5109 O O . PRO B 2 125 ? 88.624 -97.254 275.001 1.00 26.27 125 PRO B O 1
ATOM 5113 N N . LEU B 2 126 ? 90.016 -95.900 273.884 1.00 27.36 126 LEU B N 1
ATOM 5114 C CA . LEU B 2 126 ? 89.019 -94.842 273.751 1.00 27.01 126 LEU B CA 1
ATOM 5115 C C . LEU B 2 126 ? 88.159 -94.950 272.497 1.00 27.03 126 LEU B C 1
ATOM 5116 O O . LEU B 2 126 ? 87.177 -94.221 272.341 1.00 27.20 126 LEU B O 1
ATOM 5121 N N . LEU B 2 127 ? 88.522 -95.869 271.613 1.00 27.90 127 LEU B N 1
ATOM 5122 C CA . LEU B 2 127 ? 87.794 -96.054 270.368 1.00 28.52 127 LEU B CA 1
ATOM 5123 C C . LEU B 2 127 ? 86.477 -96.806 270.533 1.00 30.51 127 LEU B C 1
ATOM 5124 O O . LEU B 2 127 ? 86.423 -97.867 271.155 1.00 31.53 127 LEU B O 1
ATOM 5129 N N . THR B 2 128 ? 85.416 -96.238 269.966 1.00 32.06 128 THR B N 1
ATOM 5130 C CA . THR B 2 128 ? 84.089 -96.846 270.010 1.00 31.63 128 THR B CA 1
ATOM 5131 C C . THR B 2 128 ? 83.773 -97.373 268.610 1.00 31.75 128 THR B C 1
ATOM 5132 O O . THR B 2 128 ? 84.441 -97.004 267.642 1.00 30.60 128 THR B O 1
ATOM 5136 N N . LEU B 2 129 ? 82.763 -98.233 268.500 1.00 30.69 129 LEU B N 1
ATOM 5137 C CA . LEU B 2 129 ? 82.390 -98.772 267.201 1.00 31.30 129 LEU B CA 1
ATOM 5138 C C . LEU B 2 129 ? 82.011 -97.626 266.279 1.00 32.09 129 LEU B C 1
ATOM 5139 O O . LEU B 2 129 ? 82.221 -97.698 265.071 1.00 33.07 129 LEU B O 1
ATOM 5144 N N . GLU B 2 130 ? 81.468 -96.562 266.859 1.00 32.72 130 GLU B N 1
ATOM 5145 C CA . GLU B 2 130 ? 81.071 -95.394 266.092 1.00 34.05 130 GLU B CA 1
ATOM 5146 C C . GLU B 2 130 ? 82.304 -94.721 265.480 1.00 34.92 130 GLU B C 1
ATOM 5147 O O . GLU B 2 130 ? 82.309 -94.367 264.298 1.00 33.87 130 GLU B O 1
ATOM 5153 N N . THR B 2 131 ? 83.351 -94.549 266.283 1.00 33.03 131 THR B N 1
ATOM 5154 C CA . THR B 2 131 ? 84.574 -93.921 265.792 1.00 32.36 131 THR B CA 1
ATOM 5155 C C . THR B 2 131 ? 85.111 -94.700 264.597 1.00 31.86 131 THR B C 1
ATOM 5156 O O . THR B 2 131 ? 85.580 -94.115 263.624 1.00 31.79 131 THR B O 1
ATOM 5160 N N . TYR B 2 132 ? 85.041 -96.023 264.684 1.00 31.92 132 TYR B N 1
ATOM 5161 C CA . TYR B 2 132 ? 85.513 -96.886 263.611 1.00 31.75 132 TYR B CA 1
ATOM 5162 C C . TYR B 2 132 ? 84.699 -96.664 262.344 1.00 31.79 132 TYR B C 1
ATOM 5163 O O . TYR B 2 132 ? 85.217 -96.766 261.234 1.00 30.67 132 TYR B O 1
ATOM 5172 N N . ARG B 2 133 ? 83.419 -96.357 262.521 1.00 32.58 133 ARG B N 1
ATOM 5173 C CA . ARG B 2 133 ? 82.537 -96.101 261.396 1.00 33.18 133 ARG B CA 1
ATOM 5174 C C . ARG B 2 133 ? 83.037 -94.847 260.694 1.00 32.35 133 ARG B C 1
ATOM 5175 O O . ARG B 2 133 ? 83.093 -94.794 259.465 1.00 31.49 133 ARG B O 1
ATOM 5183 N N . GLN B 2 134 ? 83.409 -93.843 261.486 1.00 30.94 134 GLN B N 1
ATOM 5184 C CA . GLN B 2 134 ? 83.908 -92.590 260.940 1.00 30.86 134 GLN B CA 1
ATOM 5185 C C . GLN B 2 134 ? 85.301 -92.736 260.342 1.00 28.80 134 GLN B C 1
ATOM 5186 O O . GLN B 2 134 ? 85.674 -91.984 259.444 1.00 29.43 134 GLN B O 1
ATOM 5192 N N . ILE B 2 135 ? 86.071 -93.700 260.835 1.00 27.86 135 ILE B N 1
ATOM 5193 C CA . ILE B 2 135 ? 87.409 -93.921 260.305 1.00 27.09 135 ILE B CA 1
ATOM 5194 C C . ILE B 2 135 ? 87.280 -94.450 258.876 1.00 28.70 135 ILE B C 1
ATOM 5195 O O . ILE B 2 135 ? 88.034 -94.055 257.985 1.00 28.69 135 ILE B O 1
ATOM 5200 N N . GLY B 2 136 ? 86.313 -95.337 258.664 1.00 28.91 136 GLY B N 1
ATOM 5201 C CA . GLY B 2 136 ? 86.094 -95.882 257.337 1.00 30.77 136 GLY B CA 1
ATOM 5202 C C . GLY B 2 136 ? 85.578 -94.816 256.386 1.00 31.18 136 GLY B C 1
ATOM 5203 O O . GLY B 2 136 ? 85.979 -94.775 255.221 1.00 32.52 136 GLY B O 1
ATOM 5204 N N . LYS B 2 137 ? 84.690 -93.953 256.883 1.00 31.39 137 LYS B N 1
ATOM 5205 C CA . LYS B 2 137 ? 84.124 -92.870 256.079 1.00 30.89 137 LYS B CA 1
ATOM 5206 C C . LYS B 2 137 ? 85.216 -91.912 255.637 1.00 31.42 137 LYS B C 1
ATOM 5207 O O . LYS B 2 137 ? 85.350 -91.611 254.451 1.00 30.65 137 LYS B O 1
ATOM 5213 N N . ASN B 2 138 ? 85.995 -91.424 256.598 1.00 31.31 138 ASN B N 1
ATOM 5214 C CA . ASN B 2 138 ? 87.071 -90.499 256.283 1.00 30.11 138 ASN B CA 1
ATOM 5215 C C . ASN B 2 138 ? 88.054 -91.133 255.323 1.00 29.73 138 ASN B C 1
ATOM 5216 O O . ASN B 2 138 ? 88.471 -90.504 254.357 1.00 29.50 138 ASN B O 1
ATOM 5221 N N . ALA B 2 139 ? 88.415 -92.385 255.576 1.00 30.05 139 ALA B N 1
ATOM 5222 C CA . ALA B 2 139 ? 89.355 -93.072 254.704 1.00 30.18 139 ALA B CA 1
ATOM 5223 C C . ALA B 2 139 ? 88.822 -93.041 253.273 1.00 32.36 139 ALA B C 1
ATOM 5224 O O . ALA B 2 139 ? 89.545 -92.683 252.339 1.00 32.59 139 ALA B O 1
ATOM 5226 N N . ALA B 2 140 ? 87.552 -93.409 253.113 1.00 32.48 140 ALA B N 1
ATOM 5227 C CA . ALA B 2 140 ? 86.914 -93.422 251.799 1.00 33.77 140 ALA B CA 1
ATOM 5228 C C . ALA B 2 140 ? 86.940 -92.015 251.215 1.00 33.49 140 ALA B C 1
ATOM 5229 O O . ALA B 2 140 ? 87.167 -91.830 250.020 1.00 32.96 140 ALA B O 1
ATOM 5231 N N . ARG B 2 141 ? 86.706 -91.027 252.073 1.00 33.75 141 ARG B N 1
ATOM 5232 C CA . ARG B 2 141 ? 86.716 -89.633 251.659 1.00 33.91 141 ARG B CA 1
ATOM 5233 C C . ARG B 2 141 ? 88.104 -89.277 251.138 1.00 33.27 141 ARG B C 1
ATOM 5234 O O . ARG B 2 141 ? 88.241 -88.508 250.185 1.00 32.87 141 ARG B O 1
ATOM 5242 N N . TYR B 2 142 ? 89.134 -89.834 251.771 1.00 32.59 142 TYR B N 1
ATOM 5243 C CA . TYR B 2 142 ? 90.506 -89.581 251.345 1.00 32.24 142 TYR B CA 1
ATOM 5244 C C . TYR B 2 142 ? 90.732 -90.301 250.027 1.00 31.54 142 TYR B C 1
ATOM 5245 O O . TYR B 2 142 ? 91.415 -89.794 249.137 1.00 29.43 142 TYR B O 1
ATOM 5254 N N . ALA B 2 143 ? 90.155 -91.494 249.917 1.00 31.49 143 ALA B N 1
ATOM 5255 C CA . ALA B 2 143 ? 90.284 -92.296 248.711 1.00 31.31 143 ALA B CA 1
ATOM 5256 C C . ALA B 2 143 ? 89.675 -91.532 247.542 1.00 32.24 143 ALA B C 1
ATOM 5257 O O . ALA B 2 143 ? 90.182 -91.584 246.420 1.00 31.67 143 ALA B O 1
ATOM 5259 N N . ARG B 2 144 ? 88.588 -90.816 247.814 1.00 32.50 144 ARG B N 1
ATOM 5260 C CA . ARG B 2 144 ? 87.933 -90.018 246.792 1.00 34.49 144 ARG B CA 1
ATOM 5261 C C . ARG B 2 144 ? 88.694 -88.702 246.634 1.00 35.37 144 ARG B C 1
ATOM 5262 O O . ARG B 2 144 ? 88.181 -87.732 246.077 1.00 35.37 144 ARG B O 1
ATOM 5270 N N . LYS B 2 145 ? 89.923 -88.684 247.140 1.00 36.51 145 LYS B N 1
ATOM 5271 C CA . LYS B 2 145 ? 90.784 -87.507 247.076 1.00 36.79 145 LYS B CA 1
ATOM 5272 C C . LYS B 2 145 ? 90.128 -86.255 247.643 1.00 36.29 145 LYS B C 1
ATOM 5273 O O . LYS B 2 145 ? 90.363 -85.150 247.162 1.00 36.24 145 LYS B O 1
ATOM 5279 N N . GLU B 2 146 ? 89.298 -86.429 248.664 1.00 36.09 146 GLU B N 1
ATOM 5280 C CA . GLU B 2 146 ? 88.647 -85.288 249.292 1.00 36.59 146 GLU B CA 1
ATOM 5281 C C . GLU B 2 146 ? 89.402 -84.959 250.574 1.00 36.00 146 GLU B C 1
ATOM 5282 O O . GLU B 2 146 ? 90.380 -85.631 250.916 1.00 35.61 146 GLU B O 1
ATOM 5288 N N . SER B 2 147 ? 88.952 -83.926 251.276 1.00 35.03 147 SER B N 1
ATOM 5289 C CA . SER B 2 147 ? 89.598 -83.510 252.517 1.00 35.38 147 SER B CA 1
ATOM 5290 C C . SER B 2 147 ? 88.612 -83.559 253.679 1.00 33.12 147 SER B C 1
ATOM 5291 O O . SER B 2 147 ? 88.227 -82.531 254.229 1.00 33.36 147 SER B O 1
ATOM 5294 N N . PRO B 2 148 ? 88.197 -84.768 254.075 1.00 32.02 148 PRO B N 1
ATOM 5295 C CA . PRO B 2 148 ? 87.250 -84.876 255.184 1.00 31.56 148 PRO B CA 1
ATOM 5296 C C . PRO B 2 148 ? 87.813 -84.290 256.474 1.00 31.90 148 PRO B C 1
ATOM 5297 O O . PRO B 2 148 ? 89.021 -84.349 256.719 1.00 31.75 148 PRO B O 1
ATOM 5301 N N . SER B 2 149 ? 86.943 -83.707 257.289 1.00 31.07 149 SER B N 1
ATOM 5302 C CA . SER B 2 149 ? 87.393 -83.167 258.560 1.00 32.18 149 SER B CA 1
ATOM 5303 C C . SER B 2 149 ? 87.903 -84.388 259.325 1.00 31.74 149 SER B C 1
ATOM 5304 O O . SER B 2 149 ? 87.200 -85.396 259.449 1.00 30.91 149 SER B O 1
ATOM 5307 N N . PRO B 2 150 ? 89.146 -84.330 259.822 1.00 30.32 150 PRO B N 1
ATOM 5308 C CA . PRO B 2 150 ? 89.666 -85.484 260.558 1.00 30.50 150 PRO B CA 1
ATOM 5309 C C . PRO B 2 150 ? 88.728 -85.895 261.692 1.00 30.15 150 PRO B C 1
ATOM 5310 O O . PRO B 2 150 ? 88.035 -85.057 262.268 1.00 31.42 150 PRO B O 1
ATOM 5314 N N . VAL B 2 151 ? 88.687 -87.187 261.990 1.00 29.91 151 VAL B N 1
ATOM 5315 C CA . VAL B 2 151 ? 87.861 -87.673 263.081 1.00 30.27 151 VAL B CA 1
ATOM 5316 C C . VAL B 2 151 ? 88.429 -86.988 264.326 1.00 29.92 151 VAL B C 1
ATOM 5317 O O . VAL B 2 151 ? 89.635 -87.028 264.563 1.00 29.76 151 VAL B O 1
ATOM 5321 N N . PRO B 2 152 ? 87.575 -86.323 265.119 1.00 29.66 152 PRO B N 1
ATOM 5322 C CA . PRO B 2 152 ? 88.058 -85.643 266.324 1.00 30.18 152 PRO B CA 1
ATOM 5323 C C . PRO B 2 152 ? 88.920 -86.533 267.216 1.00 30.12 152 PRO B C 1
ATOM 5324 O O . PRO B 2 152 ? 88.472 -87.578 267.688 1.00 31.46 152 PRO B O 1
ATOM 5328 N N . VAL B 2 153 ? 90.165 -86.114 267.430 1.00 28.66 153 VAL B N 1
ATOM 5329 C CA . VAL B 2 153 ? 91.099 -86.862 268.264 1.00 26.94 153 VAL B CA 1
ATOM 5330 C C . VAL B 2 153 ? 90.581 -86.925 269.695 1.00 24.81 153 VAL B C 1
ATOM 5331 O O . VAL B 2 153 ? 89.987 -85.968 270.179 1.00 21.53 153 VAL B O 1
ATOM 5335 N N . VAL B 2 154 ? 90.802 -88.056 270.361 1.00 23.73 154 VAL B N 1
ATOM 5336 C CA . VAL B 2 154 ? 90.378 -88.217 271.748 1.00 25.09 154 VAL B CA 1
ATOM 5337 C C . VAL B 2 154 ? 91.600 -88.531 272.596 1.00 25.35 154 VAL B C 1
ATOM 5338 O O . VAL B 2 154 ? 92.562 -89.143 272.126 1.00 24.63 154 VAL B O 1
ATOM 5342 N N . ASN B 2 155 ? 91.557 -88.117 273.854 1.00 26.14 155 ASN B N 1
ATOM 5343 C CA . ASN B 2 155 ? 92.689 -88.326 274.741 1.00 24.12 155 ASN B CA 1
ATOM 5344 C C . ASN B 2 155 ? 92.260 -88.439 276.192 1.00 22.38 155 ASN B C 1
ATOM 5345 O O . ASN B 2 155 ? 91.434 -87.665 276.672 1.00 20.59 155 ASN B O 1
ATOM 5350 N N . ASP B 2 156 ? 92.827 -89.418 276.885 1.00 22.96 156 ASP B N 1
ATOM 5351 C CA . ASP B 2 156 ? 92.541 -89.614 278.297 1.00 23.64 156 ASP B CA 1
ATOM 5352 C C . ASP B 2 156 ? 93.876 -89.865 278.997 1.00 23.14 156 ASP B C 1
ATOM 5353 O O . ASP B 2 156 ? 94.514 -90.890 278.772 1.00 21.81 156 ASP B O 1
ATOM 5358 N N . GLN B 2 157 ? 94.278 -88.921 279.842 1.00 21.25 157 GLN B N 1
ATOM 5359 C CA . GLN B 2 157 ? 95.542 -88.979 280.572 1.00 22.20 157 GLN B CA 1
ATOM 5360 C C . GLN B 2 157 ? 95.761 -90.256 281.378 1.00 21.37 157 GLN B C 1
ATOM 5361 O O . GLN B 2 157 ? 96.893 -90.590 281.717 1.00 20.03 157 GLN B O 1
ATOM 5367 N N . MET B 2 158 ? 94.682 -90.965 281.689 1.00 21.54 158 MET B N 1
ATOM 5368 C CA . MET B 2 158 ? 94.787 -92.189 282.470 1.00 19.78 158 MET B CA 1
ATOM 5369 C C . MET B 2 158 ? 94.784 -93.476 281.649 1.00 22.55 158 MET B C 1
ATOM 5370 O O . MET B 2 158 ? 94.876 -94.570 282.217 1.00 21.23 158 MET B O 1
ATOM 5375 N N . VAL B 2 159 ? 94.690 -93.359 280.322 1.00 20.98 159 VAL B N 1
ATOM 5376 C CA . VAL B 2 159 ? 94.678 -94.549 279.473 1.00 21.99 159 VAL B CA 1
ATOM 5377 C C . VAL B 2 159 ? 95.981 -95.340 279.586 1.00 22.86 159 VAL B C 1
ATOM 5378 O O . VAL B 2 159 ? 95.958 -96.566 279.726 1.00 21.31 159 VAL B O 1
ATOM 5382 N N . ARG B 2 160 ? 97.113 -94.645 279.521 1.00 20.66 160 ARG B N 1
ATOM 5383 C CA . ARG B 2 160 ? 98.404 -95.315 279.635 1.00 20.21 160 ARG B CA 1
ATOM 5384 C C . ARG B 2 160 ? 98.538 -95.991 280.994 1.00 18.59 160 ARG B C 1
ATOM 5385 O O . ARG B 2 160 ? 98.917 -97.156 281.077 1.00 20.18 160 ARG B O 1
ATOM 5393 N N . PRO B 2 161 ? 98.245 -95.260 282.081 1.00 18.64 161 PRO B N 1
ATOM 5394 C CA . PRO B 2 161 ? 98.348 -95.843 283.420 1.00 18.93 161 PRO B CA 1
ATOM 5395 C C . PRO B 2 161 ? 97.481 -97.090 283.542 1.00 21.89 161 PRO B C 1
ATOM 5396 O O . PRO B 2 161 ? 97.864 -98.086 284.156 1.00 19.75 161 PRO B O 1
ATOM 5400 N N . LYS B 2 162 ? 96.311 -97.013 282.926 1.00 23.07 162 LYS B N 1
ATOM 5401 C CA . LYS B 2 162 ? 95.328 -98.081 282.954 1.00 26.01 162 LYS B CA 1
ATOM 5402 C C . LYS B 2 162 ? 95.594 -99.210 281.951 1.00 25.55 162 LYS B C 1
ATOM 5403 O O . LYS B 2 162 ? 95.429 -100.384 282.276 1.00 27.22 162 LYS B O 1
ATOM 5409 N N . PHE B 2 163 ? 96.050 -98.859 280.752 1.00 25.50 163 PHE B N 1
ATOM 5410 C CA . PHE B 2 163 ? 96.243 -99.846 279.689 1.00 23.55 163 PHE B CA 1
ATOM 5411 C C . PHE B 2 163 ? 97.606 -100.127 279.055 1.00 23.21 163 PHE B C 1
ATOM 5412 O O . PHE B 2 163 ? 97.759 -101.150 278.393 1.00 23.61 163 PHE B O 1
ATOM 5420 N N . MET B 2 164 ? 98.592 -99.255 279.227 1.00 22.40 164 MET B N 1
ATOM 5421 C CA . MET B 2 164 ? 99.877 -99.493 278.571 1.00 20.22 164 MET B CA 1
ATOM 5422 C C . MET B 2 164 ? 100.475 -100.887 278.719 1.00 22.32 164 MET B C 1
ATOM 5423 O O . MET B 2 164 ? 100.872 -101.502 277.725 1.00 19.20 164 MET B O 1
ATOM 5428 N N . ALA B 2 165 ? 100.564 -101.374 279.954 1.00 22.56 165 ALA B N 1
ATOM 5429 C CA . ALA B 2 165 ? 101.121 -102.694 280.206 1.00 22.97 165 ALA B CA 1
ATOM 5430 C C . ALA B 2 165 ? 100.293 -103.751 279.484 1.00 23.15 165 ALA B C 1
ATOM 5431 O O . ALA B 2 165 ? 100.836 -104.713 278.948 1.00 21.67 165 ALA B O 1
ATOM 5433 N N . LYS B 2 166 ? 98.976 -103.564 279.474 1.00 24.28 166 LYS B N 1
ATOM 5434 C CA . LYS B 2 166 ? 98.085 -104.505 278.808 1.00 25.14 166 LYS B CA 1
ATOM 5435 C C . LYS B 2 166 ? 98.273 -104.412 277.301 1.00 25.98 166 LYS B C 1
ATOM 5436 O O . LYS B 2 166 ? 98.195 -105.419 276.594 1.00 25.35 166 LYS B O 1
ATOM 5442 N N . ALA B 2 167 ? 98.526 -103.197 276.816 1.00 24.16 167 ALA B N 1
ATOM 5443 C CA . ALA B 2 167 ? 98.741 -102.976 275.394 1.00 23.18 167 ALA B CA 1
ATOM 5444 C C . ALA B 2 167 ? 99.976 -103.752 274.972 1.00 22.49 167 ALA B C 1
ATOM 5445 O O . ALA B 2 167 ? 99.982 -104.412 273.933 1.00 20.96 167 ALA B O 1
ATOM 5447 N N . ALA B 2 168 ? 101.023 -103.669 275.788 1.00 21.07 168 ALA B N 1
ATOM 5448 C CA . ALA B 2 168 ? 102.263 -104.368 275.498 1.00 22.12 168 ALA B CA 1
ATOM 5449 C C . ALA B 2 168 ? 102.010 -105.874 275.438 1.00 23.24 168 ALA B C 1
ATOM 5450 O O . ALA B 2 168 ? 102.482 -106.554 274.527 1.00 23.11 168 ALA B O 1
ATOM 5452 N N . LEU B 2 169 ? 101.268 -106.393 276.408 1.00 21.42 169 LEU B N 1
ATOM 5453 C CA . LEU B 2 169 ? 100.973 -107.817 276.425 1.00 23.41 169 LEU B CA 1
ATOM 5454 C C . LEU B 2 169 ? 100.199 -108.194 275.168 1.00 23.17 169 LEU B C 1
ATOM 5455 O O . LEU B 2 169 ? 100.481 -109.213 274.542 1.00 23.12 169 LEU B O 1
ATOM 5460 N N . PHE B 2 170 ? 99.234 -107.361 274.788 1.00 23.34 170 PHE B N 1
ATOM 5461 C CA . PHE B 2 170 ? 98.464 -107.626 273.583 1.00 23.40 170 PHE B CA 1
ATOM 5462 C C . PHE B 2 170 ? 99.353 -107.585 272.350 1.00 23.46 170 PHE B C 1
ATOM 5463 O O . PHE B 2 170 ? 99.218 -108.412 271.446 1.00 22.46 170 PHE B O 1
ATOM 5471 N N . HIS B 2 171 ? 100.267 -106.623 272.318 1.00 22.32 171 HIS B N 1
ATOM 5472 C CA . HIS B 2 171 ? 101.162 -106.486 271.184 1.00 22.56 171 HIS B CA 1
ATOM 5473 C C . HIS B 2 171 ? 102.177 -107.616 271.156 1.00 23.13 171 HIS B C 1
ATOM 5474 O O . HIS B 2 171 ? 102.624 -108.030 270.084 1.00 25.56 171 HIS B O 1
ATOM 5481 N N . ILE B 2 172 ? 102.545 -108.107 272.335 1.00 23.74 172 ILE B N 1
ATOM 5482 C CA . ILE B 2 172 ? 103.497 -109.207 272.435 1.00 25.68 172 ILE B CA 1
ATOM 5483 C C . ILE B 2 172 ? 102.890 -110.406 271.720 1.00 25.50 172 ILE B C 1
ATOM 5484 O O . ILE B 2 172 ? 103.538 -111.047 270.894 1.00 22.20 172 ILE B O 1
ATOM 5489 N N . LYS B 2 173 ? 101.636 -110.700 272.052 1.00 26.68 173 LYS B N 1
ATOM 5490 C CA . LYS B 2 173 ? 100.946 -111.826 271.443 1.00 27.76 173 LYS B CA 1
ATOM 5491 C C . LYS B 2 173 ? 100.822 -111.638 269.943 1.00 27.93 173 LYS B C 1
ATOM 5492 O O . LYS B 2 173 ? 101.259 -112.487 269.167 1.00 28.19 173 LYS B O 1
ATOM 5498 N N . GLU B 2 174 ? 100.224 -110.522 269.533 1.00 28.16 174 GLU B N 1
ATOM 5499 C CA . GLU B 2 174 ? 100.058 -110.244 268.113 1.00 27.13 174 GLU B CA 1
ATOM 5500 C C . GLU B 2 174 ? 101.388 -110.371 267.371 1.00 28.56 174 GLU B C 1
ATOM 5501 O O . GLU B 2 174 ? 101.461 -110.978 266.303 1.00 28.47 174 GLU B O 1
ATOM 5507 N N . THR B 2 175 ? 102.440 -109.799 267.945 1.00 28.12 175 THR B N 1
ATOM 5508 C CA . THR B 2 175 ? 103.758 -109.845 267.333 1.00 28.05 175 THR B CA 1
ATOM 5509 C C . THR B 2 175 ? 104.282 -111.272 267.198 1.00 27.63 175 THR B C 1
ATOM 5510 O O . THR B 2 175 ? 105.123 -111.549 266.347 1.00 27.94 175 THR B O 1
ATOM 5514 N N . LYS B 2 176 ? 103.787 -112.181 268.033 1.00 28.89 176 LYS B N 1
ATOM 5515 C CA . LYS B 2 176 ? 104.217 -113.577 267.955 1.00 29.25 176 LYS B CA 1
ATOM 5516 C C . LYS B 2 176 ? 103.877 -114.163 266.588 1.00 27.55 176 LYS B C 1
ATOM 5517 O O . LYS B 2 176 ? 104.500 -115.127 266.141 1.00 25.52 176 LYS B O 1
ATOM 5523 N N . HIS B 2 177 ? 102.892 -113.570 265.923 1.00 27.77 177 HIS B N 1
ATOM 5524 C CA . HIS B 2 177 ? 102.467 -114.062 264.621 1.00 30.00 177 HIS B CA 1
ATOM 5525 C C . HIS B 2 177 ? 103.020 -113.311 263.428 1.00 29.50 177 HIS B C 1
ATOM 5526 O O . HIS B 2 177 ? 102.587 -113.522 262.297 1.00 29.57 177 HIS B O 1
ATOM 5533 N N . VAL B 2 178 ? 103.981 -112.433 263.675 1.00 30.03 178 VAL B N 1
ATOM 5534 C CA . VAL B 2 178 ? 104.593 -111.707 262.579 1.00 30.16 178 VAL B CA 1
ATOM 5535 C C . VAL B 2 178 ? 105.466 -112.706 261.834 1.00 31.80 178 VAL B C 1
ATOM 5536 O O . VAL B 2 178 ? 106.244 -113.444 262.442 1.00 31.97 178 VAL B O 1
ATOM 5540 N N . VAL B 2 179 ? 105.313 -112.756 260.518 1.00 31.69 179 VAL B N 1
ATOM 5541 C CA . VAL B 2 179 ? 106.111 -113.667 259.716 1.00 33.32 179 VAL B CA 1
ATOM 5542 C C . VAL B 2 179 ? 107.042 -112.844 258.851 1.00 32.15 179 VAL B C 1
ATOM 5543 O O . VAL B 2 179 ? 106.613 -112.216 257.894 1.00 32.89 179 VAL B O 1
ATOM 5547 N N . GLN B 2 180 ? 108.315 -112.840 259.224 1.00 34.33 180 GLN B N 1
ATOM 5548 C CA . GLN B 2 180 ? 109.348 -112.099 258.518 1.00 37.24 180 GLN B CA 1
ATOM 5549 C C . GLN B 2 180 ? 109.162 -112.128 257.003 1.00 37.26 180 GLN B C 1
ATOM 5550 O O . GLN B 2 180 ? 109.226 -113.190 256.376 1.00 36.01 180 GLN B O 1
ATOM 5556 N N . ASP B 2 181 ? 108.913 -110.952 256.430 1.00 35.97 181 ASP B N 1
ATOM 5557 C CA . ASP B 2 181 ? 108.759 -110.797 254.987 1.00 36.07 181 ASP B CA 1
ATOM 5558 C C . ASP B 2 181 ? 107.512 -111.432 254.373 1.00 36.46 181 ASP B C 1
ATOM 5559 O O . ASP B 2 181 ? 107.296 -111.333 253.167 1.00 35.82 181 ASP B O 1
ATOM 5564 N N . ALA B 2 182 ? 106.690 -112.077 255.192 1.00 35.20 182 ALA B N 1
ATOM 5565 C CA . ALA B 2 182 ? 105.478 -112.708 254.680 1.00 35.18 182 ALA B CA 1
ATOM 5566 C C . ALA B 2 182 ? 104.604 -111.690 253.949 1.00 35.56 182 ALA B C 1
ATOM 5567 O O . ALA B 2 182 ? 104.405 -110.569 254.428 1.00 35.06 182 ALA B O 1
ATOM 5569 N N . GLU B 2 183 ? 104.089 -112.087 252.787 1.00 34.57 183 GLU B N 1
ATOM 5570 C CA . GLU B 2 183 ? 103.228 -111.225 251.978 1.00 34.71 183 GLU B CA 1
ATOM 5571 C C . GLU B 2 183 ? 101.874 -111.077 252.657 1.00 32.40 183 GLU B C 1
ATOM 5572 O O . GLU B 2 183 ? 101.486 -111.926 253.453 1.00 32.63 183 GLU B O 1
ATOM 5578 N N . PRO B 2 184 ? 101.136 -109.995 252.354 1.00 32.04 184 PRO B N 1
ATOM 5579 C CA . PRO B 2 184 ? 99.820 -109.789 252.969 1.00 30.99 184 PRO B CA 1
ATOM 5580 C C . PRO B 2 184 ? 98.893 -110.936 252.560 1.00 31.63 184 PRO B C 1
ATOM 5581 O O . PRO B 2 184 ? 99.134 -111.604 251.556 1.00 30.14 184 PRO B O 1
ATOM 5585 N N . VAL B 2 185 ? 97.835 -111.158 253.329 1.00 30.90 185 VAL B N 1
ATOM 5586 C CA . VAL B 2 185 ? 96.900 -112.226 253.014 1.00 29.59 185 VAL B CA 1
ATOM 5587 C C . VAL B 2 185 ? 95.494 -111.677 252.879 1.00 28.94 185 VAL B C 1
ATOM 5588 O O . VAL B 2 185 ? 95.022 -110.945 253.744 1.00 29.45 185 VAL B O 1
ATOM 5592 N N . THR B 2 186 ? 94.835 -112.025 251.778 1.00 29.29 186 THR B N 1
ATOM 5593 C CA . THR B 2 186 ? 93.472 -111.579 251.530 1.00 29.24 186 THR B CA 1
ATOM 5594 C C . THR B 2 186 ? 92.561 -112.142 252.615 1.00 29.37 186 THR B C 1
ATOM 5595 O O . THR B 2 186 ? 92.702 -113.292 253.030 1.00 28.39 186 THR B O 1
ATOM 5599 N N . LEU B 2 187 ? 91.643 -111.315 253.091 1.00 31.19 187 LEU B N 1
ATOM 5600 C CA . LEU B 2 187 ? 90.707 -111.742 254.114 1.00 31.52 187 LEU B CA 1
ATOM 5601 C C . LEU B 2 187 ? 89.298 -111.662 253.561 1.00 31.53 187 LEU B C 1
ATOM 5602 O O . LEU B 2 187 ? 88.770 -110.580 253.335 1.00 30.29 187 LEU B O 1
ATOM 5607 N N . HIS B 2 188 ? 88.701 -112.820 253.313 1.00 33.40 188 HIS B N 1
ATOM 5608 C CA . HIS B 2 188 ? 87.341 -112.849 252.813 1.00 33.54 188 HIS B CA 1
ATOM 5609 C C . HIS B 2 188 ? 86.454 -112.495 253.993 1.00 34.14 188 HIS B C 1
ATOM 5610 O O . HIS B 2 188 ? 86.687 -112.941 255.116 1.00 35.92 188 HIS B O 1
ATOM 5617 N N . ILE B 2 189 ? 85.449 -111.670 253.745 1.00 34.33 189 ILE B N 1
ATOM 5618 C CA . ILE B 2 189 ? 84.558 -111.261 254.807 1.00 32.97 189 ILE B CA 1
ATOM 5619 C C . ILE B 2 189 ? 83.283 -112.091 254.834 1.00 34.02 189 ILE B C 1
ATOM 5620 O O . ILE B 2 189 ? 82.336 -111.828 254.096 1.00 32.72 189 ILE B O 1
ATOM 5625 N N . ASP B 2 190 ? 83.283 -113.104 255.697 1.00 34.32 190 ASP B N 1
ATOM 5626 C CA . ASP B 2 190 ? 82.136 -113.989 255.859 1.00 33.97 190 ASP B CA 1
ATOM 5627 C C . ASP B 2 190 ? 81.143 -113.392 256.831 1.00 35.12 190 ASP B C 1
ATOM 5628 O O . ASP B 2 190 ? 81.515 -112.891 257.889 1.00 35.83 190 ASP B O 1
ATOM 5633 N N . LEU B 2 191 ? 79.874 -113.431 256.458 1.00 36.35 191 LEU B N 1
ATOM 5634 C CA . LEU B 2 191 ? 78.824 -112.935 257.321 1.00 36.47 191 LEU B CA 1
ATOM 5635 C C . LEU B 2 191 ? 78.311 -114.207 257.992 1.00 38.64 191 LEU B C 1
ATOM 5636 O O . LEU B 2 191 ? 77.771 -115.102 257.334 1.00 37.25 191 LEU B O 1
ATOM 5641 N N . VAL B 2 192 ? 78.506 -114.290 259.302 1.00 38.42 192 VAL B N 1
ATOM 5642 C CA . VAL B 2 192 ? 78.096 -115.455 260.071 1.00 38.74 192 VAL B CA 1
ATOM 5643 C C . VAL B 2 192 ? 77.035 -115.122 261.121 1.00 39.58 192 VAL B C 1
ATOM 5644 O O . VAL B 2 192 ? 76.977 -114.002 261.622 1.00 39.20 192 VAL B O 1
ATOM 5648 N N . ARG B 2 193 ? 76.195 -116.099 261.452 1.00 40.74 193 ARG B N 1
ATOM 5649 C CA . ARG B 2 193 ? 75.150 -115.897 262.455 1.00 42.20 193 ARG B CA 1
ATOM 5650 C C . ARG B 2 193 ? 75.731 -115.597 263.831 1.00 43.15 193 ARG B C 1
ATOM 5651 O O . ARG B 2 193 ? 76.733 -116.193 264.232 1.00 40.58 193 ARG B O 1
ATOM 5659 N N . GLU B 2 194 ? 75.097 -114.675 264.552 1.00 46.51 194 GLU B N 1
ATOM 5660 C CA . GLU B 2 194 ? 75.544 -114.325 265.897 1.00 48.27 194 GLU B CA 1
ATOM 5661 C C . GLU B 2 194 ? 75.139 -115.430 266.869 1.00 49.08 194 GLU B C 1
ATOM 5662 O O . GLU B 2 194 ? 74.336 -116.306 266.475 1.00 53.61 194 GLU B O 1
ATOM 5669 N N . LYS C 3 4 ? 142.045 -68.933 264.988 1.00 51.59 4 LYS G N 1
ATOM 5670 C CA . LYS C 3 4 ? 142.437 -70.295 264.513 1.00 51.13 4 LYS G CA 1
ATOM 5671 C C . LYS C 3 4 ? 141.915 -71.380 265.452 1.00 51.62 4 LYS G C 1
ATOM 5672 O O . LYS C 3 4 ? 141.080 -72.198 265.062 1.00 52.66 4 LYS G O 1
ATOM 5678 N N . THR C 3 5 ? 142.409 -71.383 266.687 1.00 51.36 5 THR G N 1
ATOM 5679 C CA . THR C 3 5 ? 141.996 -72.373 267.677 1.00 51.09 5 THR G CA 1
ATOM 5680 C C . THR C 3 5 ? 141.246 -71.764 268.857 1.00 49.91 5 THR G C 1
ATOM 5681 O O . THR C 3 5 ? 141.662 -70.749 269.415 1.00 50.88 5 THR G O 1
ATOM 5685 N N . MET C 3 6 ? 140.140 -72.394 269.239 1.00 48.32 6 MET G N 1
ATOM 5686 C CA . MET C 3 6 ? 139.341 -71.906 270.355 1.00 45.75 6 MET G CA 1
ATOM 5687 C C . MET C 3 6 ? 139.653 -72.631 271.651 1.00 44.80 6 MET G C 1
ATOM 5688 O O . MET C 3 6 ? 140.204 -73.731 271.655 1.00 44.41 6 MET G O 1
ATOM 5693 N N . ARG C 3 7 ? 139.292 -71.989 272.753 1.00 45.48 7 ARG G N 1
ATOM 5694 C CA . ARG C 3 7 ? 139.502 -72.531 274.085 1.00 45.62 7 ARG G CA 1
ATOM 5695 C C . ARG C 3 7 ? 138.206 -72.381 274.878 1.00 43.56 7 ARG G C 1
ATOM 5696 O O . ARG C 3 7 ? 137.344 -71.575 274.524 1.00 43.19 7 ARG G O 1
ATOM 5704 N N . VAL C 3 8 ? 138.071 -73.164 275.942 1.00 41.15 8 VAL G N 1
ATOM 5705 C CA . VAL C 3 8 ? 136.887 -73.113 276.782 1.00 39.53 8 VAL G CA 1
ATOM 5706 C C . VAL C 3 8 ? 136.496 -71.680 277.136 1.00 37.95 8 VAL G C 1
ATOM 5707 O O . VAL C 3 8 ? 135.328 -71.315 277.036 1.00 36.39 8 VAL G O 1
ATOM 5711 N N . GLN C 3 9 ? 137.465 -70.862 277.536 1.00 37.96 9 GLN G N 1
ATOM 5712 C CA . GLN C 3 9 ? 137.155 -69.483 277.904 1.00 38.71 9 GLN G CA 1
ATOM 5713 C C . GLN C 3 9 ? 136.721 -68.601 276.737 1.00 36.25 9 GLN G C 1
ATOM 5714 O O . GLN C 3 9 ? 136.390 -67.434 276.930 1.00 37.30 9 GLN G O 1
ATOM 5720 N N . ASP C 3 10 ? 136.711 -69.159 275.530 1.00 34.69 10 ASP G N 1
ATOM 5721 C CA . ASP C 3 10 ? 136.282 -68.409 274.352 1.00 33.21 10 ASP G CA 1
ATOM 5722 C C . ASP C 3 10 ? 134.797 -68.674 274.140 1.00 32.98 10 ASP G C 1
ATOM 5723 O O . ASP C 3 10 ? 134.180 -68.169 273.200 1.00 32.61 10 ASP G O 1
ATOM 5728 N N . TYR C 3 11 ? 134.235 -69.480 275.034 1.00 32.81 11 TYR G N 1
ATOM 5729 C CA . TYR C 3 11 ? 132.831 -69.847 274.981 1.00 30.12 11 TYR G CA 1
ATOM 5730 C C . TYR C 3 11 ? 132.056 -69.141 276.089 1.00 30.80 11 TYR G C 1
ATOM 5731 O O . TYR C 3 11 ? 132.547 -68.996 277.207 1.00 32.70 11 TYR G O 1
ATOM 5740 N N . PRO C 3 12 ? 130.832 -68.684 275.787 1.00 31.83 12 PRO G N 1
ATOM 5741 C CA . PRO C 3 12 ? 130.201 -68.817 274.468 1.00 30.86 12 PRO G CA 1
ATOM 5742 C C . PRO C 3 12 ? 130.846 -67.960 273.381 1.00 31.26 12 PRO G C 1
ATOM 5743 O O . PRO C 3 12 ? 131.206 -66.804 273.615 1.00 31.48 12 PRO G O 1
ATOM 5747 N N . LEU C 3 13 ? 130.988 -68.539 272.193 1.00 30.34 13 LEU G N 1
ATOM 5748 C CA . LEU C 3 13 ? 131.602 -67.846 271.067 1.00 31.37 13 LEU G CA 1
ATOM 5749 C C . LEU C 3 13 ? 130.852 -66.582 270.661 1.00 32.25 13 LEU G C 1
ATOM 5750 O O . LEU C 3 13 ? 131.462 -65.612 270.210 1.00 31.24 13 LEU G O 1
ATOM 5755 N N . ALA C 3 14 ? 129.533 -66.594 270.825 1.00 31.73 14 ALA G N 1
ATOM 5756 C CA . ALA C 3 14 ? 128.704 -65.450 270.456 1.00 32.78 14 ALA G CA 1
ATOM 5757 C C . ALA C 3 14 ? 128.977 -64.221 271.312 1.00 33.88 14 ALA G C 1
ATOM 5758 O O . ALA C 3 14 ? 128.753 -63.092 270.878 1.00 31.94 14 ALA G O 1
ATOM 5760 N N . THR C 3 15 ? 129.458 -64.440 272.528 1.00 34.40 15 THR G N 1
ATOM 5761 C CA . THR C 3 15 ? 129.727 -63.335 273.429 1.00 37.16 15 THR G CA 1
ATOM 5762 C C . THR C 3 15 ? 131.208 -62.986 273.495 1.00 37.76 15 THR G C 1
ATOM 5763 O O . THR C 3 15 ? 131.572 -61.813 273.513 1.00 37.51 15 THR G O 1
ATOM 5767 N N . ARG C 3 16 ? 132.060 -64.005 273.510 1.00 38.51 16 ARG G N 1
ATOM 5768 C CA . ARG C 3 16 ? 133.499 -63.790 273.590 1.00 38.89 16 ARG G CA 1
ATOM 5769 C C . ARG C 3 16 ? 134.177 -63.505 272.252 1.00 39.33 16 ARG G C 1
ATOM 5770 O O . ARG C 3 16 ? 134.999 -62.594 272.155 1.00 39.71 16 ARG G O 1
ATOM 5778 N N . CYS C 3 17 ? 133.838 -64.280 271.225 1.00 38.41 17 CYS G N 1
ATOM 5779 C CA . CYS C 3 17 ? 134.460 -64.119 269.914 1.00 38.31 17 CYS G CA 1
ATOM 5780 C C . CYS C 3 17 ? 133.466 -63.991 268.774 1.00 37.38 17 CYS G C 1
ATOM 5781 O O . CYS C 3 17 ? 133.516 -64.758 267.817 1.00 37.92 17 CYS G O 1
ATOM 5784 N N . PRO C 3 18 ? 132.554 -63.015 268.853 1.00 38.21 18 PRO G N 1
ATOM 5785 C CA . PRO C 3 18 ? 131.546 -62.801 267.811 1.00 38.54 18 PRO G CA 1
ATOM 5786 C C . PRO C 3 18 ? 132.140 -62.673 266.405 1.00 39.49 18 PRO G C 1
ATOM 5787 O O . PRO C 3 18 ? 131.618 -63.250 265.450 1.00 38.85 18 PRO G O 1
ATOM 5791 N N . GLU C 3 19 ? 133.230 -61.914 266.292 1.00 39.57 19 GLU G N 1
ATOM 5792 C CA . GLU C 3 19 ? 133.883 -61.677 265.004 1.00 39.42 19 GLU G CA 1
ATOM 5793 C C . GLU C 3 19 ? 134.150 -62.966 264.248 1.00 37.96 19 GLU G C 1
ATOM 5794 O O . GLU C 3 19 ? 133.953 -63.040 263.038 1.00 39.71 19 GLU G O 1
ATOM 5800 N N . HIS C 3 20 ? 134.608 -63.980 264.971 1.00 36.76 20 HIS G N 1
ATOM 5801 C CA . HIS C 3 20 ? 134.931 -65.259 264.369 1.00 34.94 20 HIS G CA 1
ATOM 5802 C C . HIS C 3 20 ? 133.715 -66.059 263.911 1.00 31.74 20 HIS G C 1
ATOM 5803 O O . HIS C 3 20 ? 133.857 -67.098 263.280 1.00 30.35 20 HIS G O 1
ATOM 5810 N N . ILE C 3 21 ? 132.523 -65.564 264.217 1.00 31.78 21 ILE G N 1
ATOM 5811 C CA . ILE C 3 21 ? 131.296 -66.252 263.830 1.00 30.29 21 ILE G CA 1
ATOM 5812 C C . ILE C 3 21 ? 130.753 -65.742 262.505 1.00 29.12 21 ILE G C 1
ATOM 5813 O O . ILE C 3 21 ? 130.301 -64.606 262.402 1.00 29.17 21 ILE G O 1
ATOM 5818 N N . LEU C 3 22 ? 130.795 -66.595 261.491 1.00 29.64 22 LEU G N 1
ATOM 5819 C CA . LEU C 3 22 ? 130.304 -66.220 260.175 1.00 29.19 22 LEU G CA 1
ATOM 5820 C C . LEU C 3 22 ? 129.272 -67.219 259.655 1.00 29.35 22 LEU G C 1
ATOM 5821 O O . LEU C 3 22 ? 129.361 -68.417 259.933 1.00 27.49 22 LEU G O 1
ATOM 5826 N N . THR C 3 23 ? 128.290 -66.722 258.909 1.00 29.63 23 THR G N 1
ATOM 5827 C CA . THR C 3 23 ? 127.279 -67.591 258.326 1.00 30.23 23 THR G CA 1
ATOM 5828 C C . THR C 3 23 ? 127.991 -68.346 257.212 1.00 32.12 23 THR G C 1
ATOM 5829 O O . THR C 3 23 ? 129.044 -67.917 256.741 1.00 32.25 23 THR G O 1
ATOM 5833 N N . PRO C 3 24 ? 127.440 -69.485 256.778 1.00 32.94 24 PRO G N 1
ATOM 5834 C CA . PRO C 3 24 ? 128.141 -70.191 255.708 1.00 34.18 24 PRO G CA 1
ATOM 5835 C C . PRO C 3 24 ? 128.245 -69.301 254.475 1.00 36.61 24 PRO G C 1
ATOM 5836 O O . PRO C 3 24 ? 129.166 -69.445 253.671 1.00 37.00 24 PRO G O 1
ATOM 5840 N N . THR C 3 25 ? 127.302 -68.370 254.346 1.00 38.70 25 THR G N 1
ATOM 5841 C CA . THR C 3 25 ? 127.267 -67.445 253.215 1.00 40.71 25 THR G CA 1
ATOM 5842 C C . THR C 3 25 ? 128.288 -66.317 253.305 1.00 41.28 25 THR G C 1
ATOM 5843 O O . THR C 3 25 ? 128.309 -65.434 252.449 1.00 41.71 25 THR G O 1
ATOM 5847 N N . GLY C 3 26 ? 129.125 -66.344 254.342 1.00 41.12 26 GLY G N 1
ATOM 5848 C CA . GLY C 3 26 ? 130.143 -65.317 254.507 1.00 39.51 26 GLY G CA 1
ATOM 5849 C C . GLY C 3 26 ? 129.756 -64.107 255.348 1.00 38.53 26 GLY G C 1
ATOM 5850 O O . GLY C 3 26 ? 130.623 -63.342 255.770 1.00 38.03 26 GLY G O 1
ATOM 5851 N N . LYS C 3 27 ? 128.464 -63.937 255.611 1.00 36.78 27 LYS G N 1
ATOM 5852 C CA . LYS C 3 27 ? 127.987 -62.808 256.398 1.00 36.16 27 LYS G CA 1
ATOM 5853 C C . LYS C 3 27 ? 128.350 -62.896 257.880 1.00 36.60 27 LYS G C 1
ATOM 5854 O O . LYS C 3 27 ? 128.302 -63.964 258.487 1.00 38.17 27 LYS G O 1
ATOM 5860 N N . PRO C 3 28 ? 128.723 -61.762 258.484 1.00 37.56 28 PRO G N 1
ATOM 5861 C CA . PRO C 3 28 ? 129.080 -61.768 259.904 1.00 36.53 28 PRO G CA 1
ATOM 5862 C C . PRO C 3 28 ? 127.816 -61.855 260.750 1.00 36.14 28 PRO G C 1
ATOM 5863 O O . PRO C 3 28 ? 126.738 -61.471 260.300 1.00 35.37 28 PRO G O 1
ATOM 5867 N N . LEU C 3 29 ? 127.949 -62.368 261.968 1.00 36.31 29 LEU G N 1
ATOM 5868 C CA . LEU C 3 29 ? 126.809 -62.507 262.869 1.00 35.64 29 LEU G CA 1
ATOM 5869 C C . LEU C 3 29 ? 126.030 -61.191 262.922 1.00 36.33 29 LEU G C 1
ATOM 5870 O O . LEU C 3 29 ? 124.799 -61.172 262.890 1.00 35.30 29 LEU G O 1
ATOM 5875 N N . THR C 3 30 ? 126.769 -60.090 262.988 1.00 36.76 30 THR G N 1
ATOM 5876 C CA . THR C 3 30 ? 126.183 -58.758 263.063 1.00 36.86 30 THR G CA 1
ATOM 5877 C C . THR C 3 30 ? 125.272 -58.390 261.883 1.00 36.08 30 THR G C 1
ATOM 5878 O O . THR C 3 30 ? 124.571 -57.378 261.924 1.00 36.59 30 THR G O 1
ATOM 5882 N N . ASP C 3 31 ? 125.278 -59.216 260.841 1.00 36.16 31 ASP G N 1
ATOM 5883 C CA . ASP C 3 31 ? 124.434 -58.980 259.670 1.00 36.13 31 ASP G CA 1
ATOM 5884 C C . ASP C 3 31 ? 123.021 -59.530 259.871 1.00 35.32 31 ASP G C 1
ATOM 5885 O O . ASP C 3 31 ? 122.082 -59.080 259.217 1.00 36.07 31 ASP G O 1
ATOM 5890 N N . ILE C 3 32 ? 122.865 -60.504 260.765 1.00 32.89 32 ILE G N 1
ATOM 5891 C CA . ILE C 3 32 ? 121.546 -61.084 261.012 1.00 32.45 32 ILE G CA 1
ATOM 5892 C C . ILE C 3 32 ? 120.754 -60.230 261.995 1.00 31.60 32 ILE G C 1
ATOM 5893 O O . ILE C 3 32 ? 120.721 -60.505 263.193 1.00 31.41 32 ILE G O 1
ATOM 5898 N N . THR C 3 33 ? 120.104 -59.199 261.470 1.00 30.70 33 THR G N 1
ATOM 5899 C CA . THR C 3 33 ? 119.322 -58.280 262.282 1.00 30.72 33 THR G CA 1
ATOM 5900 C C . THR C 3 33 ? 117.920 -58.156 261.703 1.00 31.00 33 THR G C 1
ATOM 5901 O O . THR C 3 33 ? 117.678 -58.552 260.563 1.00 30.95 33 THR G O 1
ATOM 5905 N N . LEU C 3 34 ? 117.000 -57.600 262.481 1.00 31.68 34 LEU G N 1
ATOM 5906 C CA . LEU C 3 34 ? 115.638 -57.409 261.997 1.00 34.93 34 LEU G CA 1
ATOM 5907 C C . LEU C 3 34 ? 115.713 -56.609 260.709 1.00 35.39 34 LEU G C 1
ATOM 5908 O O . LEU C 3 34 ? 115.034 -56.918 259.730 1.00 34.23 34 LEU G O 1
ATOM 5913 N N . GLU C 3 35 ? 116.565 -55.586 260.727 1.00 36.91 35 GLU G N 1
ATOM 5914 C CA . GLU C 3 35 ? 116.767 -54.704 259.583 1.00 38.82 35 GLU G CA 1
ATOM 5915 C C . GLU C 3 35 ? 117.092 -55.456 258.300 1.00 36.62 35 GLU G C 1
ATOM 5916 O O . GLU C 3 35 ? 116.354 -55.367 257.323 1.00 37.52 35 GLU G O 1
ATOM 5922 N N . LYS C 3 36 ? 118.197 -56.192 258.299 1.00 35.90 36 LYS G N 1
ATOM 5923 C CA . LYS C 3 36 ? 118.598 -56.934 257.111 1.00 36.05 36 LYS G CA 1
ATOM 5924 C C . LYS C 3 36 ? 117.633 -58.058 256.754 1.00 35.16 36 LYS G C 1
ATOM 5925 O O . LYS C 3 36 ? 117.627 -58.540 255.620 1.00 35.14 36 LYS G O 1
ATOM 5931 N N . VAL C 3 37 ? 116.819 -58.475 257.717 1.00 35.35 37 VAL G N 1
ATOM 5932 C CA . VAL C 3 37 ? 115.841 -59.528 257.465 1.00 35.16 37 VAL G CA 1
ATOM 5933 C C . VAL C 3 37 ? 114.644 -58.904 256.760 1.00 36.02 37 VAL G C 1
ATOM 5934 O O . VAL C 3 37 ? 114.205 -59.383 255.715 1.00 35.66 37 VAL G O 1
ATOM 5938 N N . LEU C 3 38 ? 114.123 -57.823 257.329 1.00 36.82 38 LEU G N 1
ATOM 5939 C CA . LEU C 3 38 ? 112.983 -57.145 256.727 1.00 38.83 38 LEU G CA 1
ATOM 5940 C C . LEU C 3 38 ? 113.313 -56.605 255.337 1.00 39.03 38 LEU G C 1
ATOM 5941 O O . LEU C 3 38 ? 112.475 -56.643 254.438 1.00 39.19 38 LEU G O 1
ATOM 5946 N N . SER C 3 39 ? 114.536 -56.116 255.159 1.00 39.61 39 SER G N 1
ATOM 5947 C CA . SER C 3 39 ? 114.951 -55.576 253.867 1.00 40.81 39 SER G CA 1
ATOM 5948 C C . SER C 3 39 ? 115.111 -56.701 252.854 1.00 40.69 39 SER G C 1
ATOM 5949 O O . SER C 3 39 ? 114.920 -56.506 251.653 1.00 41.63 39 SER G O 1
ATOM 5952 N N . GLY C 3 40 ? 115.472 -57.880 253.347 1.00 39.55 40 GLY G N 1
ATOM 5953 C CA . GLY C 3 40 ? 115.661 -59.014 252.467 1.00 37.49 40 GLY G CA 1
ATOM 5954 C C . GLY C 3 40 ? 117.131 -59.279 252.211 1.00 37.02 40 GLY G C 1
ATOM 5955 O O . GLY C 3 40 ? 117.484 -60.164 251.430 1.00 37.53 40 GLY G O 1
ATOM 5956 N N . GLU C 3 41 ? 118.002 -58.516 252.862 1.00 35.42 41 GLU G N 1
ATOM 5957 C CA . GLU C 3 41 ? 119.432 -58.715 252.667 1.00 34.63 41 GLU G CA 1
ATOM 5958 C C . GLU C 3 41 ? 119.845 -60.055 253.261 1.00 34.03 41 GLU G C 1
ATOM 5959 O O . GLU C 3 41 ? 120.724 -60.737 252.734 1.00 34.94 41 GLU G O 1
ATOM 5965 N N . VAL C 3 42 ? 119.210 -60.427 254.365 1.00 33.67 42 VAL G N 1
ATOM 5966 C CA . VAL C 3 42 ? 119.505 -61.696 255.018 1.00 33.05 42 VAL G CA 1
ATOM 5967 C C . VAL C 3 42 ? 118.312 -62.621 254.830 1.00 32.90 42 VAL G C 1
ATOM 5968 O O . VAL C 3 42 ? 117.190 -62.287 255.206 1.00 32.05 42 VAL G O 1
ATOM 5972 N N . GLY C 3 43 ? 118.558 -63.775 254.223 1.00 32.93 43 GLY G N 1
ATOM 5973 C CA . GLY C 3 43 ? 117.488 -64.725 253.985 1.00 32.88 43 GLY G CA 1
ATOM 5974 C C . GLY C 3 43 ? 117.688 -66.002 254.775 1.00 33.42 43 GLY G C 1
ATOM 5975 O O . GLY C 3 43 ? 118.709 -66.170 255.442 1.00 32.60 43 GLY G O 1
ATOM 5976 N N . PRO C 3 44 ? 116.725 -66.930 254.718 1.00 33.59 44 PRO G N 1
ATOM 5977 C CA . PRO C 3 44 ? 116.850 -68.187 255.458 1.00 32.87 44 PRO G CA 1
ATOM 5978 C C . PRO C 3 44 ? 118.181 -68.922 255.265 1.00 32.29 44 PRO G C 1
ATOM 5979 O O . PRO C 3 44 ? 118.706 -69.507 256.210 1.00 32.23 44 PRO G O 1
ATOM 5983 N N . GLN C 3 45 ? 118.744 -68.878 254.061 1.00 30.94 45 GLN G N 1
ATOM 5984 C CA . GLN C 3 45 ? 120.005 -69.570 253.807 1.00 32.29 45 GLN G CA 1
ATOM 5985 C C . GLN C 3 45 ? 121.197 -68.967 254.545 1.00 30.01 45 GLN G C 1
ATOM 5986 O O . GLN C 3 45 ? 122.270 -69.569 254.602 1.00 28.66 45 GLN G O 1
ATOM 5992 N N . ASP C 3 46 ? 121.006 -67.781 255.112 1.00 28.70 46 ASP G N 1
ATOM 5993 C CA . ASP C 3 46 ? 122.071 -67.104 255.846 1.00 27.57 46 ASP G CA 1
ATOM 5994 C C . ASP C 3 46 ? 122.040 -67.461 257.318 1.00 27.22 46 ASP G C 1
ATOM 5995 O O . ASP C 3 46 ? 123.072 -67.463 257.983 1.00 25.69 46 ASP G O 1
ATOM 6000 N N . VAL C 3 47 ? 120.847 -67.740 257.831 1.00 26.82 47 VAL G N 1
ATOM 6001 C CA . VAL C 3 47 ? 120.708 -68.075 259.235 1.00 27.19 47 VAL G CA 1
ATOM 6002 C C . VAL C 3 47 ? 121.040 -69.548 259.426 1.00 26.89 47 VAL G C 1
ATOM 6003 O O . VAL C 3 47 ? 120.201 -70.336 259.856 1.00 24.90 47 VAL G O 1
ATOM 6007 N N . ARG C 3 48 ? 122.274 -69.901 259.079 1.00 27.17 48 ARG G N 1
ATOM 6008 C CA . ARG C 3 48 ? 122.779 -71.264 259.191 1.00 27.97 48 ARG G CA 1
ATOM 6009 C C . ARG C 3 48 ? 124.147 -71.214 259.845 1.00 26.31 48 ARG G C 1
ATOM 6010 O O . ARG C 3 48 ? 124.745 -70.147 259.968 1.00 25.48 48 ARG G O 1
ATOM 6018 N N . ILE C 3 49 ? 124.649 -72.369 260.260 1.00 25.18 49 ILE G N 1
ATOM 6019 C CA . ILE C 3 49 ? 125.961 -72.416 260.882 1.00 24.18 49 ILE G CA 1
ATOM 6020 C C . ILE C 3 49 ? 126.990 -72.735 259.802 1.00 23.54 49 ILE G C 1
ATOM 6021 O O . ILE C 3 49 ? 126.674 -73.391 258.803 1.00 21.63 49 ILE G O 1
ATOM 6026 N N . SER C 3 50 ? 128.218 -72.270 259.998 1.00 22.36 50 SER G N 1
ATOM 6027 C CA . SER C 3 50 ? 129.275 -72.514 259.024 1.00 22.94 50 SER G CA 1
ATOM 6028 C C . SER C 3 50 ? 130.221 -73.601 259.515 1.00 25.01 50 SER G C 1
ATOM 6029 O O . SER C 3 50 ? 130.221 -73.958 260.700 1.00 23.72 50 SER G O 1
ATOM 6032 N N . ARG C 3 51 ? 131.027 -74.129 258.601 1.00 26.39 51 ARG G N 1
ATOM 6033 C CA . ARG C 3 51 ? 131.972 -75.178 258.949 1.00 30.40 51 ARG G CA 1
ATOM 6034 C C . ARG C 3 51 ? 132.902 -74.704 260.053 1.00 29.69 51 ARG G C 1
ATOM 6035 O O . ARG C 3 51 ? 133.109 -75.406 261.044 1.00 31.12 51 ARG G O 1
ATOM 6043 N N . GLN C 3 52 ? 133.448 -73.504 259.891 1.00 29.05 52 GLN G N 1
ATOM 6044 C CA . GLN C 3 52 ? 134.363 -72.945 260.882 1.00 28.44 52 GLN G CA 1
ATOM 6045 C C . GLN C 3 52 ? 133.756 -72.982 262.280 1.00 27.49 52 GLN G C 1
ATOM 6046 O O . GLN C 3 52 ? 134.362 -73.509 263.213 1.00 27.08 52 GLN G O 1
ATOM 6052 N N . THR C 3 53 ? 132.556 -72.420 262.414 1.00 25.27 53 THR G N 1
ATOM 6053 C CA . THR C 3 53 ? 131.8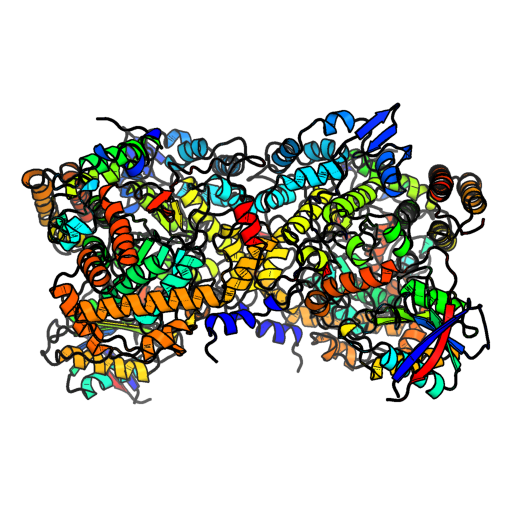57 -72.382 263.693 1.00 24.54 53 THR G CA 1
ATOM 6054 C C . THR C 3 53 ? 131.739 -73.757 264.337 1.00 24.36 53 THR G C 1
ATOM 6055 O O . THR C 3 53 ? 132.022 -73.915 265.521 1.00 24.46 53 THR G O 1
ATOM 6059 N N . LEU C 3 54 ? 131.305 -74.744 263.562 1.00 23.39 54 LEU G N 1
ATOM 6060 C CA . LEU C 3 54 ? 131.160 -76.091 264.096 1.00 24.61 54 LEU G CA 1
ATOM 6061 C C . LEU C 3 54 ? 132.513 -76.610 264.530 1.00 24.20 54 LEU G C 1
ATOM 6062 O O . LEU C 3 54 ? 132.616 -77.365 265.497 1.00 24.45 54 LEU G O 1
ATOM 6067 N N . GLU C 3 55 ? 133.550 -76.201 263.807 1.00 24.32 55 GLU G N 1
ATOM 6068 C CA . GLU C 3 55 ? 134.908 -76.610 264.133 1.00 24.81 55 GLU G CA 1
ATOM 6069 C C . GLU C 3 55 ? 135.278 -76.067 265.509 1.00 24.39 55 GLU G C 1
ATOM 6070 O O . GLU C 3 55 ? 135.853 -76.771 266.335 1.00 23.67 55 GLU G O 1
ATOM 6076 N N . TYR C 3 56 ? 134.941 -74.806 265.749 1.00 25.21 56 TYR G N 1
ATOM 6077 C CA . TYR C 3 56 ? 135.233 -74.174 267.029 1.00 27.96 56 TYR G CA 1
ATOM 6078 C C . TYR C 3 56 ? 134.415 -74.825 268.140 1.00 26.55 56 TYR G C 1
ATOM 6079 O O . TYR C 3 56 ? 134.936 -75.116 269.216 1.00 26.55 56 TYR G O 1
ATOM 6088 N N . GLN C 3 57 ? 133.132 -75.051 267.879 1.00 25.03 57 GLN G N 1
ATOM 6089 C CA . GLN C 3 57 ? 132.279 -75.687 268.872 1.00 24.77 57 GLN G CA 1
ATOM 6090 C C . GLN C 3 57 ? 132.837 -77.074 269.165 1.00 24.49 57 GLN G C 1
ATOM 6091 O O . GLN C 3 57 ? 132.770 -77.549 270.299 1.00 25.72 57 GLN G O 1
ATOM 6097 N N . ALA C 3 58 ? 133.393 -77.715 268.139 1.00 24.54 58 ALA G N 1
ATOM 6098 C CA . ALA C 3 58 ? 133.971 -79.046 268.291 1.00 25.97 58 ALA G CA 1
ATOM 6099 C C . ALA C 3 58 ? 135.168 -78.931 269.213 1.00 26.78 58 ALA G C 1
ATOM 6100 O O . ALA C 3 58 ? 135.342 -79.736 270.133 1.00 27.25 58 ALA G O 1
ATOM 6102 N N . GLN C 3 59 ? 135.990 -77.917 268.960 1.00 24.83 59 GLN G N 1
ATOM 6103 C CA . GLN C 3 59 ? 137.170 -77.679 269.774 1.00 26.07 59 GLN G CA 1
ATOM 6104 C C . GLN C 3 59 ? 136.761 -77.453 271.226 1.00 25.23 59 GLN G C 1
ATOM 6105 O O . GLN C 3 59 ? 137.375 -77.989 272.143 1.00 26.30 59 GLN G O 1
ATOM 6111 N N . ILE C 3 60 ? 135.719 -76.663 271.437 1.00 24.51 60 ILE G N 1
ATOM 6112 C CA . ILE C 3 60 ? 135.254 -76.416 272.792 1.00 24.47 60 ILE G CA 1
ATOM 6113 C C . ILE C 3 60 ? 134.795 -77.739 273.406 1.00 24.04 60 ILE G C 1
ATOM 6114 O O . ILE C 3 60 ? 135.146 -78.060 274.539 1.00 24.06 60 ILE G O 1
ATOM 6119 N N . ALA C 3 61 ? 134.030 -78.514 272.643 1.00 24.28 61 ALA G N 1
ATOM 6120 C CA . ALA C 3 61 ? 133.529 -79.796 273.125 1.00 24.15 61 ALA G CA 1
ATOM 6121 C C . ALA C 3 61 ? 134.645 -80.759 273.532 1.00 23.92 61 ALA G C 1
ATOM 6122 O O . ALA C 3 61 ? 134.672 -81.234 274.663 1.00 25.75 61 ALA G O 1
ATOM 6124 N N . GLU C 3 62 ? 135.571 -81.047 272.625 1.00 24.56 62 GLU G N 1
ATOM 6125 C CA . GLU C 3 62 ? 136.649 -81.979 272.947 1.00 25.49 62 GLU G CA 1
ATOM 6126 C C . GLU C 3 62 ? 137.498 -81.545 274.138 1.00 25.55 62 GLU G C 1
ATOM 6127 O O . GLU C 3 62 ? 138.008 -82.388 274.870 1.00 26.79 62 GLU G O 1
ATOM 6133 N N . GLN C 3 63 ? 137.659 -80.240 274.333 1.00 27.54 63 GLN G N 1
ATOM 6134 C CA . GLN C 3 63 ? 138.450 -79.747 275.459 1.00 29.68 63 GLN G CA 1
ATOM 6135 C C . GLN C 3 63 ? 137.627 -79.882 276.735 1.00 31.33 63 GLN G C 1
ATOM 6136 O O . GLN C 3 63 ? 138.052 -79.483 277.822 1.00 30.68 63 GLN G O 1
ATOM 6142 N N . MET C 3 64 ? 136.437 -80.452 276.578 1.00 31.09 64 MET G N 1
ATOM 6143 C CA . MET C 3 64 ? 135.529 -80.684 277.688 1.00 31.10 64 MET G CA 1
ATOM 6144 C C . MET C 3 64 ? 135.444 -82.193 277.826 1.00 30.02 64 MET G C 1
ATOM 6145 O O . MET C 3 64 ? 134.622 -82.712 278.575 1.00 28.62 64 MET G O 1
ATOM 6150 N N . GLN C 3 65 ? 136.308 -82.884 277.086 1.00 29.70 65 GLN G N 1
ATOM 6151 C CA . GLN C 3 65 ? 136.367 -84.342 277.095 1.00 29.94 65 GLN G CA 1
ATOM 6152 C C . GLN C 3 65 ? 135.188 -84.954 276.348 1.00 28.10 65 GLN G C 1
ATOM 6153 O O . GLN C 3 65 ? 134.931 -86.158 276.438 1.00 29.41 65 GLN G O 1
ATOM 6159 N N . ARG C 3 66 ? 134.475 -84.118 275.605 1.00 24.47 66 ARG G N 1
ATOM 6160 C CA . ARG C 3 66 ? 133.326 -84.578 274.842 1.00 23.37 66 ARG G CA 1
ATOM 6161 C C . ARG C 3 66 ? 133.759 -84.782 273.388 1.00 23.17 66 ARG G C 1
ATOM 6162 O O . ARG C 3 66 ? 133.357 -84.057 272.477 1.00 21.86 66 ARG G O 1
ATOM 6170 N N . HIS C 3 67 ? 134.602 -85.787 273.197 1.00 21.69 67 HIS G N 1
ATOM 6171 C CA . HIS C 3 67 ? 135.137 -86.110 271.889 1.00 24.44 67 HIS G CA 1
ATOM 6172 C C . HIS C 3 67 ? 134.084 -86.611 270.919 1.00 23.28 67 HIS G C 1
ATOM 6173 O O . HIS C 3 67 ? 134.113 -86.258 269.742 1.00 23.40 67 HIS G O 1
ATOM 6180 N N . ALA C 3 68 ? 133.151 -87.419 271.415 1.00 22.54 68 ALA G N 1
ATOM 6181 C CA . ALA C 3 68 ? 132.091 -87.947 270.568 1.00 23.60 68 ALA G CA 1
ATOM 6182 C C . ALA C 3 68 ? 131.293 -86.773 270.009 1.00 23.76 68 ALA G C 1
ATOM 6183 O O . ALA C 3 68 ? 130.917 -86.762 268.835 1.00 23.26 68 ALA G O 1
ATOM 6185 N N . VAL C 3 69 ? 131.043 -85.778 270.854 1.00 23.17 69 VAL G N 1
ATOM 6186 C CA . VAL C 3 69 ? 130.302 -84.602 270.418 1.00 23.22 69 VAL G CA 1
ATOM 6187 C C . VAL C 3 69 ? 131.123 -83.842 269.382 1.00 22.76 69 VAL G C 1
ATOM 6188 O O . VAL C 3 69 ? 130.590 -83.395 268.366 1.00 22.04 69 VAL G O 1
ATOM 6192 N N . ALA C 3 70 ? 132.419 -83.703 269.642 1.00 21.68 70 ALA G N 1
ATOM 6193 C CA . ALA C 3 70 ? 133.307 -82.996 268.722 1.00 21.39 70 ALA G CA 1
ATOM 6194 C C . ALA C 3 70 ? 133.285 -83.685 267.365 1.00 21.38 70 ALA G C 1
ATOM 6195 O O . ALA C 3 70 ? 133.210 -83.030 266.324 1.00 23.06 70 ALA G O 1
ATOM 6197 N N . ARG C 3 71 ? 133.342 -85.012 267.379 1.00 21.85 71 ARG G N 1
ATOM 6198 C CA . ARG C 3 71 ? 133.320 -85.774 266.138 1.00 23.41 71 ARG G CA 1
ATOM 6199 C C . ARG C 3 71 ? 131.987 -85.567 265.427 1.00 22.85 71 ARG G C 1
ATOM 6200 O O . ARG C 3 71 ? 131.930 -85.494 264.199 1.00 21.64 71 ARG G O 1
ATOM 6208 N N . ASN C 3 72 ? 130.910 -85.485 266.201 1.00 21.18 72 ASN G N 1
ATOM 6209 C CA . ASN C 3 72 ? 129.596 -85.265 265.620 1.00 22.03 72 ASN G CA 1
ATOM 6210 C C . ASN C 3 72 ? 129.605 -83.917 264.900 1.00 22.88 72 ASN G C 1
ATOM 6211 O O . ASN C 3 72 ? 129.210 -83.813 263.739 1.00 24.81 72 ASN G O 1
ATOM 6216 N N . PHE C 3 73 ? 130.075 -82.886 265.590 1.00 22.63 73 PHE G N 1
ATOM 6217 C CA . PHE C 3 73 ? 130.130 -81.556 265.006 1.00 22.44 73 PHE G CA 1
ATOM 6218 C C . PHE C 3 73 ? 130.962 -81.507 263.728 1.00 22.23 73 PHE G C 1
ATOM 6219 O O . PHE C 3 73 ? 130.544 -80.915 262.734 1.00 22.44 73 PHE G O 1
ATOM 6227 N N . ARG C 3 74 ? 132.137 -82.129 263.752 1.00 22.38 74 ARG G N 1
ATOM 6228 C CA . ARG C 3 74 ? 133.013 -82.122 262.587 1.00 23.97 74 ARG G CA 1
ATOM 6229 C C . ARG C 3 74 ? 132.380 -82.856 261.413 1.00 24.45 74 ARG G C 1
ATOM 6230 O O . ARG C 3 74 ? 132.502 -82.425 260.265 1.00 23.95 74 ARG G O 1
ATOM 6238 N N . ARG C 3 75 ? 131.702 -83.963 261.701 1.00 23.55 75 ARG G N 1
ATOM 6239 C CA . ARG C 3 75 ? 131.050 -84.734 260.652 1.00 22.86 75 ARG G CA 1
ATOM 6240 C C . ARG C 3 75 ? 129.890 -83.922 260.065 1.00 24.10 75 ARG G C 1
ATOM 6241 O O . ARG C 3 75 ? 129.678 -83.910 258.850 1.00 22.35 75 ARG G O 1
ATOM 6249 N N . ALA C 3 76 ? 129.158 -83.228 260.932 1.00 22.37 76 ALA G N 1
ATOM 6250 C CA . ALA C 3 76 ? 128.028 -82.411 260.504 1.00 22.79 76 ALA G CA 1
ATOM 6251 C C . ALA C 3 76 ? 128.493 -81.225 259.665 1.00 23.09 76 ALA G C 1
ATOM 6252 O O . ALA C 3 76 ? 127.772 -80.749 258.788 1.00 22.94 76 ALA G O 1
ATOM 6254 N N . ALA C 3 77 ? 129.700 -80.747 259.949 1.00 23.88 77 ALA G N 1
ATOM 6255 C CA . ALA C 3 77 ? 130.274 -79.618 259.231 1.00 23.60 77 ALA G CA 1
ATOM 6256 C C . ALA C 3 77 ? 130.327 -79.920 257.733 1.00 23.33 77 ALA G C 1
ATOM 6257 O O . ALA C 3 77 ? 130.178 -79.022 256.902 1.00 23.12 77 ALA G O 1
ATOM 6259 N N . GLU C 3 78 ? 130.516 -81.191 257.395 1.00 23.08 78 GLU G N 1
ATOM 6260 C CA . GLU C 3 78 ? 130.589 -81.611 255.997 1.00 24.76 78 GLU G CA 1
ATOM 6261 C C . GLU C 3 78 ? 129.239 -81.530 255.295 1.00 24.95 78 GLU G C 1
ATOM 6262 O O . GLU C 3 78 ? 129.178 -81.485 254.076 1.00 24.55 78 GLU G O 1
ATOM 6268 N N . LEU C 3 79 ? 128.161 -81.522 256.069 1.00 24.36 79 LEU G N 1
ATOM 6269 C CA . LEU C 3 79 ? 126.817 -81.508 255.506 1.00 23.19 79 LEU G CA 1
ATOM 6270 C C . LEU C 3 79 ? 126.205 -80.143 255.239 1.00 24.18 79 LEU G C 1
ATOM 6271 O O . LEU C 3 79 ? 125.153 -80.048 254.597 1.00 24.06 79 LEU G O 1
ATOM 6276 N N . ILE C 3 80 ? 126.856 -79.095 255.735 1.00 24.43 80 ILE G N 1
ATOM 6277 C CA . ILE C 3 80 ? 126.366 -77.730 255.586 1.00 24.55 80 ILE G CA 1
ATOM 6278 C C . ILE C 3 80 ? 125.980 -77.313 254.169 1.00 25.69 80 ILE G C 1
ATOM 6279 O O . ILE C 3 80 ? 124.872 -76.824 253.943 1.00 27.81 80 ILE G O 1
ATOM 6284 N N . ALA C 3 81 ? 126.889 -77.506 253.220 1.00 24.99 81 ALA G N 1
ATOM 6285 C CA . ALA C 3 81 ? 126.652 -77.112 251.839 1.00 25.02 81 ALA G CA 1
ATOM 6286 C C . ALA C 3 81 ? 125.648 -77.979 251.081 1.00 25.50 81 ALA G C 1
ATOM 6287 O O . ALA C 3 81 ? 125.150 -77.577 250.028 1.00 24.30 81 ALA G O 1
ATOM 6289 N N . ILE C 3 82 ? 125.352 -79.164 251.602 1.00 22.79 82 ILE G N 1
ATOM 6290 C CA . ILE C 3 82 ? 124.406 -80.043 250.933 1.00 21.69 82 ILE G CA 1
ATOM 6291 C C . ILE C 3 82 ? 122.998 -79.492 251.125 1.00 21.18 82 ILE G C 1
ATOM 6292 O O . ILE C 3 82 ? 122.621 -79.105 252.228 1.00 23.72 82 ILE G O 1
ATOM 6297 N N . PRO C 3 83 ? 122.212 -79.418 250.041 1.00 21.17 83 PRO G N 1
ATOM 6298 C CA . PRO C 3 83 ? 120.839 -78.905 250.090 1.00 21.93 83 PRO G CA 1
ATOM 6299 C C . PRO C 3 83 ? 119.970 -79.628 251.118 1.00 22.62 83 PRO G C 1
ATOM 6300 O O . PRO C 3 83 ? 120.115 -80.836 251.328 1.00 20.83 83 PRO G O 1
ATOM 6304 N N . ASP C 3 84 ? 119.064 -78.886 251.747 1.00 21.44 84 ASP G N 1
ATOM 6305 C CA . ASP C 3 84 ? 118.176 -79.463 252.749 1.00 21.51 84 ASP G CA 1
ATOM 6306 C C . ASP C 3 84 ? 117.436 -80.683 252.212 1.00 21.25 84 ASP G C 1
ATOM 6307 O O . ASP C 3 84 ? 117.271 -81.676 252.919 1.00 22.86 84 ASP G O 1
ATOM 6312 N N . GLU C 3 85 ? 116.993 -80.610 250.962 1.00 21.79 85 GLU G N 1
ATOM 6313 C CA . GLU C 3 85 ? 116.261 -81.715 250.356 1.00 22.99 85 GLU G CA 1
ATOM 6314 C C . GLU C 3 85 ? 117.147 -82.940 250.234 1.00 20.58 85 GLU G C 1
ATOM 6315 O O . GLU C 3 85 ? 116.698 -84.062 250.448 1.00 22.31 85 GLU G O 1
ATOM 6321 N N . ARG C 3 86 ? 118.407 -82.727 249.882 1.00 21.17 86 ARG G N 1
ATOM 6322 C CA . ARG C 3 86 ? 119.324 -83.842 249.723 1.00 19.99 86 ARG G CA 1
ATOM 6323 C C . ARG C 3 86 ? 119.654 -84.437 251.079 1.00 19.85 86 ARG G C 1
ATOM 6324 O O . ARG C 3 86 ? 119.771 -85.653 251.219 1.00 20.03 86 ARG G O 1
ATOM 6332 N N . ILE C 3 87 ? 119.790 -83.583 252.088 1.00 20.61 87 ILE G N 1
ATOM 6333 C CA . ILE C 3 87 ? 120.075 -84.071 253.432 1.00 19.33 87 ILE G CA 1
ATOM 6334 C C . ILE C 3 87 ? 118.918 -84.968 253.861 1.00 19.77 87 ILE G C 1
ATOM 6335 O O . ILE C 3 87 ? 119.127 -86.060 254.392 1.00 20.92 87 ILE G O 1
ATOM 6340 N N . LEU C 3 88 ? 117.697 -84.512 253.611 1.00 18.36 88 LEU G N 1
ATOM 6341 C CA . LEU C 3 88 ? 116.514 -85.294 253.962 1.00 19.38 88 LEU G CA 1
ATOM 6342 C C . LEU C 3 88 ? 116.471 -86.614 253.195 1.00 17.65 88 LEU G C 1
ATOM 6343 O O . LEU C 3 88 ? 116.111 -87.653 253.752 1.00 19.29 88 LEU G O 1
ATOM 6348 N N . ALA C 3 89 ? 116.836 -86.567 251.917 1.00 16.99 89 ALA G N 1
ATOM 6349 C CA . ALA C 3 89 ? 116.814 -87.756 251.081 1.00 17.53 89 ALA G CA 1
ATOM 6350 C C . ALA C 3 89 ? 117.872 -88.757 251.509 1.00 19.23 89 ALA G C 1
ATOM 6351 O O . ALA C 3 89 ? 117.623 -89.960 251.504 1.00 20.45 89 ALA G O 1
ATOM 6353 N N . ILE C 3 90 ? 119.055 -88.270 251.870 1.00 18.13 90 ILE G N 1
ATOM 6354 C CA . ILE C 3 90 ? 120.120 -89.164 252.306 1.00 20.07 90 ILE G CA 1
ATOM 6355 C C . ILE C 3 90 ? 119.712 -89.798 253.637 1.00 19.15 90 ILE G C 1
ATOM 6356 O O . ILE C 3 90 ? 119.894 -90.995 253.843 1.00 18.47 90 ILE G O 1
ATOM 6361 N N . TYR C 3 91 ? 119.152 -88.995 254.536 1.00 18.29 91 TYR G N 1
ATOM 6362 C CA . TYR C 3 91 ? 118.701 -89.524 255.817 1.00 19.47 91 TYR G CA 1
ATOM 6363 C C . TYR C 3 91 ? 117.699 -90.641 255.557 1.00 19.19 91 TYR G C 1
ATOM 6364 O O . TYR C 3 91 ? 117.841 -91.742 256.074 1.00 20.66 91 TYR G O 1
ATOM 6373 N N . ASN C 3 92 ? 116.681 -90.347 254.755 1.00 19.53 92 ASN G N 1
ATOM 6374 C CA . ASN C 3 92 ? 115.669 -91.342 254.442 1.00 21.22 92 ASN G CA 1
ATOM 6375 C C . ASN C 3 92 ? 116.249 -92.578 253.761 1.00 20.44 92 ASN G C 1
ATOM 6376 O O . ASN C 3 92 ? 115.780 -93.692 253.999 1.00 19.99 92 ASN G O 1
ATOM 6381 N N . ALA C 3 93 ? 117.261 -92.385 252.922 1.00 19.36 93 ALA G N 1
ATOM 6382 C CA . ALA C 3 93 ? 117.895 -93.503 252.222 1.00 21.60 93 ALA G CA 1
ATOM 6383 C C . ALA C 3 93 ? 118.604 -94.391 253.234 1.00 21.79 93 ALA G C 1
ATOM 6384 O O . ALA C 3 93 ? 118.840 -95.577 252.994 1.00 21.99 93 ALA G O 1
ATOM 6386 N N . LEU C 3 94 ? 118.936 -93.797 254.375 1.00 21.28 94 LEU G N 1
ATOM 6387 C CA . LEU C 3 94 ? 119.625 -94.499 255.446 1.00 21.25 94 LEU G CA 1
ATOM 6388 C C . LEU C 3 94 ? 118.655 -95.289 256.321 1.00 20.11 94 LEU G C 1
ATOM 6389 O O . LEU C 3 94 ? 119.064 -96.180 257.056 1.00 18.47 94 LEU G O 1
ATOM 6394 N N . ARG C 3 95 ? 117.370 -94.964 256.248 1.00 19.30 95 ARG G N 1
ATOM 6395 C CA . ARG C 3 95 ? 116.390 -95.669 257.062 1.00 18.80 95 ARG G CA 1
ATOM 6396 C C . ARG C 3 95 ? 116.261 -97.095 256.545 1.00 20.37 95 ARG G C 1
ATOM 6397 O O . ARG C 3 95 ? 116.446 -97.358 255.356 1.00 21.51 95 ARG G O 1
ATOM 6405 N N . PRO C 3 96 ? 115.944 -98.036 257.441 1.00 21.24 96 PRO G N 1
ATOM 6406 C CA . PRO C 3 96 ? 115.811 -99.446 257.072 1.00 21.34 96 PRO G CA 1
ATOM 6407 C C . PRO C 3 96 ? 115.086 -99.798 255.775 1.00 20.56 96 PRO G C 1
ATOM 6408 O O . PRO C 3 96 ? 114.022 -99.256 255.463 1.00 18.78 96 PRO G O 1
ATOM 6412 N N . PHE C 3 97 ? 115.717 -100.694 255.016 1.00 21.22 97 PHE G N 1
ATOM 6413 C CA . PHE C 3 97 ? 115.185 -101.226 253.762 1.00 23.23 97 PHE G CA 1
ATOM 6414 C C . PHE C 3 97 ? 114.926 -100.233 252.632 1.00 23.63 97 PHE G C 1
ATOM 6415 O O . PHE C 3 97 ? 114.263 -100.565 251.650 1.00 23.57 97 PHE G O 1
ATOM 6423 N N . ARG C 3 98 ? 115.448 -99.021 252.759 1.00 25.20 98 ARG G N 1
ATOM 6424 C CA . ARG C 3 98 ? 115.263 -98.023 251.719 1.00 23.42 98 ARG G CA 1
ATOM 6425 C C . ARG C 3 98 ? 116.223 -98.219 250.571 1.00 23.75 98 ARG G C 1
ATOM 6426 O O . ARG C 3 98 ? 115.834 -98.159 249.410 1.00 25.05 98 ARG G O 1
ATOM 6434 N N . SER C 3 99 ? 117.485 -98.460 250.899 1.00 23.03 99 SER G N 1
ATOM 6435 C CA . SER C 3 99 ? 118.505 -98.585 249.877 1.00 22.58 99 SER G CA 1
ATOM 6436 C C . SER C 3 99 ? 119.117 -99.961 249.673 1.00 24.12 99 SER G C 1
ATOM 6437 O O . SER C 3 99 ? 119.076 -100.830 250.549 1.00 22.17 99 SER G O 1
ATOM 6440 N N . SER C 3 100 ? 119.695 -100.127 248.490 1.00 22.68 100 SER G N 1
ATOM 6441 C CA . SER C 3 100 ? 120.392 -101.340 248.123 1.00 25.20 100 SER G CA 1
ATOM 6442 C C . SER C 3 100 ? 121.819 -100.982 248.505 1.00 25.09 100 SER G C 1
ATOM 6443 O O . SER C 3 100 ? 122.115 -99.815 248.764 1.00 25.65 100 SER G O 1
ATOM 6446 N N . GLN C 3 101 ? 122.704 -101.963 248.541 1.00 25.64 101 GLN G N 1
ATOM 6447 C CA . GLN C 3 101 ? 124.082 -101.676 248.893 1.00 26.14 101 GLN G CA 1
ATOM 6448 C C . GLN C 3 101 ? 124.660 -100.683 247.892 1.00 25.85 101 GLN G C 1
ATOM 6449 O O . GLN C 3 101 ? 125.291 -99.705 248.274 1.00 27.51 101 GLN G O 1
ATOM 6455 N N . ALA C 3 102 ? 124.424 -100.927 246.608 1.00 27.14 102 ALA G N 1
ATOM 6456 C CA . ALA C 3 102 ? 124.931 -100.049 245.556 1.00 27.33 102 ALA G CA 1
ATOM 6457 C C . ALA C 3 102 ? 124.460 -98.606 245.741 1.00 27.50 102 ALA G C 1
ATOM 6458 O O . ALA C 3 102 ? 125.241 -97.667 245.594 1.00 28.38 102 ALA G O 1
ATOM 6460 N N . GLU C 3 103 ? 123.184 -98.428 246.062 1.00 27.05 103 GLU G N 1
ATOM 6461 C CA . GLU C 3 103 ? 122.656 -97.089 246.266 1.00 26.92 103 GLU G CA 1
ATOM 6462 C C . GLU C 3 103 ? 123.394 -96.385 247.400 1.00 25.85 103 GLU G C 1
ATOM 6463 O O . GLU C 3 103 ? 123.779 -95.219 247.266 1.00 23.41 103 GLU G O 1
ATOM 6469 N N . LEU C 3 104 ? 123.619 -97.092 248.506 1.00 24.44 104 LEU G N 1
ATOM 6470 C CA . LEU C 3 104 ? 124.328 -96.489 249.633 1.00 25.10 104 LEU G CA 1
ATOM 6471 C C . LEU C 3 104 ? 125.755 -96.103 249.250 1.00 24.79 104 LEU G C 1
ATOM 6472 O O . LEU C 3 104 ? 126.256 -95.061 249.669 1.00 24.90 104 LEU G O 1
ATOM 6477 N N . LEU C 3 105 ? 126.404 -96.942 248.447 1.00 25.53 105 LEU G N 1
ATOM 6478 C CA . LEU C 3 105 ? 127.769 -96.674 247.999 1.00 24.93 105 LEU G CA 1
ATOM 6479 C C . LEU C 3 105 ? 127.772 -95.485 247.045 1.00 25.05 105 LEU G C 1
ATOM 6480 O O . LEU C 3 105 ? 128.667 -94.637 247.082 1.00 25.30 105 LEU G O 1
ATOM 6485 N N . ALA C 3 106 ? 126.764 -95.420 246.188 1.00 24.12 106 ALA G N 1
ATOM 6486 C CA . ALA C 3 106 ? 126.667 -94.313 245.245 1.00 24.30 106 ALA G CA 1
ATOM 6487 C C . ALA C 3 106 ? 126.552 -93.017 246.053 1.00 23.35 106 ALA G C 1
ATOM 6488 O O . ALA C 3 106 ? 127.170 -92.005 245.728 1.00 25.10 106 ALA G O 1
ATOM 6490 N N . ILE C 3 107 ? 125.760 -93.058 247.118 1.00 22.47 107 ILE G N 1
ATOM 6491 C CA . ILE C 3 107 ? 125.586 -91.891 247.971 1.00 21.26 107 ILE G CA 1
ATOM 6492 C C . ILE C 3 107 ? 126.925 -91.521 248.602 1.00 20.77 107 ILE G C 1
ATOM 6493 O O . ILE C 3 107 ? 127.278 -90.341 248.686 1.00 19.66 107 ILE G O 1
ATOM 6498 N N . ALA C 3 108 ? 127.674 -92.534 249.030 1.00 18.62 108 ALA G N 1
ATOM 6499 C CA . ALA C 3 108 ? 128.979 -92.303 249.624 1.00 19.56 108 ALA G CA 1
ATOM 6500 C C . ALA C 3 108 ? 129.869 -91.613 248.591 1.00 20.21 108 ALA G C 1
ATOM 6501 O O . ALA C 3 108 ? 130.616 -90.701 248.930 1.00 22.22 108 ALA G O 1
ATOM 6503 N N . ASP C 3 109 ? 129.783 -92.046 247.332 1.00 21.21 109 ASP G N 1
ATOM 6504 C CA . ASP C 3 109 ? 130.569 -91.441 246.253 1.00 22.60 109 ASP G CA 1
ATOM 6505 C C . ASP C 3 109 ? 130.242 -89.957 246.102 1.00 22.87 109 ASP G C 1
ATOM 6506 O O . ASP C 3 109 ? 131.134 -89.123 245.959 1.00 23.62 109 ASP G O 1
ATOM 6511 N N . GLU C 3 110 ? 128.954 -89.639 246.116 1.00 22.22 110 GLU G N 1
ATOM 6512 C CA . GLU C 3 110 ? 128.503 -88.255 245.995 1.00 23.47 110 GLU G CA 1
ATOM 6513 C C . GLU C 3 110 ? 129.025 -87.431 247.168 1.00 23.26 110 GLU G C 1
ATOM 6514 O O . GLU C 3 110 ? 129.537 -86.323 246.994 1.00 22.11 110 GLU G O 1
ATOM 6520 N N . LEU C 3 111 ? 128.878 -87.978 248.367 1.00 23.02 111 LEU G N 1
ATOM 6521 C CA . LEU C 3 111 ? 129.331 -87.299 249.570 1.00 22.53 111 LEU G CA 1
ATOM 6522 C C . LEU C 3 111 ? 130.818 -86.989 249.499 1.00 23.22 111 LEU G C 1
ATOM 6523 O O . LEU C 3 111 ? 131.238 -85.854 249.739 1.00 21.98 111 LEU G O 1
ATOM 6528 N N . GLU C 3 112 ? 131.613 -87.999 249.158 1.00 23.20 112 GLU G N 1
ATOM 6529 C CA . GLU C 3 112 ? 133.056 -87.819 249.081 1.00 26.37 112 GLU G CA 1
ATOM 6530 C C . GLU C 3 112 ? 133.543 -86.916 247.959 1.00 25.83 112 GLU G C 1
ATOM 6531 O O . GLU C 3 112 ? 134.269 -85.956 248.202 1.00 26.37 112 GLU G O 1
ATOM 6537 N N . HIS C 3 113 ? 133.141 -87.213 246.733 1.00 24.79 113 HIS G N 1
ATOM 6538 C CA . HIS C 3 113 ? 133.624 -86.441 245.600 1.00 25.40 113 HIS G CA 1
ATOM 6539 C C . HIS C 3 113 ? 132.847 -85.206 245.155 1.00 24.78 113 HIS G C 1
ATOM 6540 O O . HIS C 3 113 ? 133.431 -84.294 244.573 1.00 25.09 113 HIS G O 1
ATOM 6547 N N . THR C 3 114 ? 131.547 -85.160 245.413 1.00 23.28 114 THR G N 1
ATOM 6548 C CA . THR C 3 114 ? 130.768 -83.993 245.013 1.00 24.51 114 THR G CA 1
ATOM 6549 C C . THR C 3 114 ? 130.695 -82.993 246.160 1.00 25.46 114 THR G C 1
ATOM 6550 O O . THR C 3 114 ? 130.879 -81.791 245.967 1.00 25.66 114 THR G O 1
ATOM 6554 N N . TRP C 3 115 ? 130.446 -83.501 247.362 1.00 25.68 115 TRP G N 1
ATOM 6555 C CA . TRP C 3 115 ? 130.327 -82.644 248.531 1.00 25.64 115 TRP G CA 1
ATOM 6556 C C . TRP C 3 115 ? 131.598 -82.584 249.364 1.00 26.53 115 TRP G C 1
ATOM 6557 O O . TRP C 3 115 ? 131.700 -81.778 250.285 1.00 27.41 115 TRP G O 1
ATOM 6568 N N . HIS C 3 116 ? 132.566 -83.430 249.036 1.00 27.09 116 HIS G N 1
ATOM 6569 C CA . HIS C 3 116 ? 133.817 -83.478 249.781 1.00 28.55 116 HIS G CA 1
ATOM 6570 C C . HIS C 3 116 ? 133.588 -83.823 251.252 1.00 27.42 116 HIS G C 1
ATOM 6571 O O . HIS C 3 116 ? 134.418 -83.515 252.114 1.00 26.71 116 HIS G O 1
ATOM 6578 N N . ALA C 3 117 ? 132.455 -84.461 251.532 1.00 25.03 117 ALA G N 1
ATOM 6579 C CA . ALA C 3 117 ? 132.120 -84.877 252.891 1.00 24.47 117 ALA G CA 1
ATOM 6580 C C . ALA C 3 117 ? 132.752 -86.254 253.093 1.00 25.85 117 ALA G C 1
ATOM 6581 O O . ALA C 3 117 ? 132.064 -87.273 253.129 1.00 26.88 117 ALA G O 1
ATOM 6583 N N . THR C 3 118 ? 134.075 -86.263 253.210 1.00 27.25 118 THR G N 1
ATOM 6584 C CA . THR C 3 118 ? 134.864 -87.479 253.370 1.00 27.53 118 THR G CA 1
ATOM 6585 C C . THR C 3 118 ? 134.479 -88.358 254.556 1.00 27.31 118 THR G C 1
ATOM 6586 O O . THR C 3 118 ? 134.416 -89.581 254.433 1.00 27.63 118 THR G O 1
ATOM 6590 N N . VAL C 3 119 ? 134.223 -87.751 255.708 1.00 26.70 119 VAL G N 1
ATOM 6591 C CA . VAL C 3 119 ? 133.850 -88.529 256.882 1.00 26.66 119 VAL G CA 1
ATOM 6592 C C . VAL C 3 119 ? 132.473 -89.161 256.692 1.00 26.00 119 VAL G C 1
ATOM 6593 O O . VAL C 3 119 ? 132.270 -90.335 257.006 1.00 25.09 119 VAL G O 1
ATOM 6597 N N . ASN C 3 120 ? 131.532 -88.381 256.170 1.00 23.95 120 ASN G N 1
ATOM 6598 C CA . ASN C 3 120 ? 130.181 -88.874 255.937 1.00 22.82 120 ASN G CA 1
ATOM 6599 C C . ASN C 3 120 ? 130.173 -89.959 254.861 1.00 22.90 120 ASN G C 1
ATOM 6600 O O . ASN C 3 120 ? 129.338 -90.862 254.890 1.00 21.98 120 ASN G O 1
ATOM 6605 N N . ALA C 3 121 ? 131.098 -89.869 253.906 1.00 22.22 121 ALA G N 1
ATOM 6606 C CA . ALA C 3 121 ? 131.187 -90.881 252.859 1.00 21.30 121 ALA G CA 1
ATOM 6607 C C . ALA C 3 121 ? 131.599 -92.183 253.531 1.00 21.57 121 ALA G C 1
ATOM 6608 O O . ALA C 3 121 ? 131.013 -93.238 253.285 1.00 22.01 121 ALA G O 1
ATOM 6610 N N . ALA C 3 122 ? 132.617 -92.101 254.385 1.00 22.09 122 ALA G N 1
ATOM 6611 C CA . ALA C 3 122 ? 133.097 -93.277 255.106 1.00 22.71 122 ALA G CA 1
ATOM 6612 C C . ALA C 3 122 ? 131.955 -93.799 255.984 1.00 24.20 122 ALA G C 1
ATOM 6613 O O . ALA C 3 122 ? 131.720 -95.010 256.072 1.00 24.05 122 ALA G O 1
ATOM 6615 N N . PHE C 3 123 ? 131.242 -92.869 256.616 1.00 23.85 123 PHE G N 1
ATOM 6616 C CA . PHE C 3 123 ? 130.110 -93.195 257.482 1.00 24.22 123 PHE G CA 1
ATOM 6617 C C . PHE C 3 123 ? 129.069 -94.009 256.719 1.00 22.40 123 PHE G C 1
ATOM 6618 O O . PHE C 3 123 ? 128.632 -95.065 257.172 1.00 21.83 123 PHE G O 1
ATOM 6626 N N . VAL C 3 124 ? 128.671 -93.506 255.555 1.00 23.03 124 VAL G N 1
ATOM 6627 C CA . VAL C 3 124 ? 127.672 -94.183 254.734 1.00 23.05 124 VAL G CA 1
ATOM 6628 C C . VAL C 3 124 ? 128.215 -95.500 254.187 1.00 24.75 124 VAL G C 1
ATOM 6629 O O . VAL C 3 124 ? 127.488 -96.495 254.095 1.00 24.61 124 VAL G O 1
ATOM 6633 N N . ARG C 3 125 ? 129.495 -95.508 253.830 1.00 24.74 125 ARG G N 1
ATOM 6634 C CA . ARG C 3 125 ? 130.111 -96.725 253.327 1.00 27.76 125 ARG G CA 1
ATOM 6635 C C . ARG C 3 125 ? 129.969 -97.752 254.446 1.00 26.25 125 ARG G C 1
ATOM 6636 O O . ARG C 3 125 ? 129.609 -98.904 254.218 1.00 26.69 125 ARG G O 1
ATOM 6644 N N . GLU C 3 126 ? 130.236 -97.309 255.669 1.00 26.13 126 GLU G N 1
ATOM 6645 C CA . GLU C 3 126 ? 130.131 -98.179 256.831 1.00 24.05 126 GLU G CA 1
ATOM 6646 C C . GLU C 3 126 ? 128.704 -98.688 256.988 1.00 23.67 126 GLU G C 1
ATOM 6647 O O . GLU C 3 126 ? 128.487 -99.864 257.265 1.00 24.50 126 GLU G O 1
ATOM 6653 N N . SER C 3 127 ? 127.731 -97.802 256.806 1.00 24.40 127 SER G N 1
ATOM 6654 C CA . SER C 3 127 ? 126.335 -98.193 256.935 1.00 23.29 127 SER G CA 1
ATOM 6655 C C . SER C 3 127 ? 125.991 -99.257 255.899 1.00 23.94 127 SER G C 1
ATOM 6656 O O . SER C 3 127 ? 125.233 -100.184 256.185 1.00 26.70 127 SER G O 1
ATOM 6659 N N . ALA C 3 128 ? 126.552 -99.136 254.699 1.00 24.94 128 ALA G N 1
ATOM 6660 C CA . ALA C 3 128 ? 126.270 -100.110 253.653 1.00 25.09 128 ALA G CA 1
ATOM 6661 C C . ALA C 3 128 ? 126.672 -101.506 254.121 1.00 26.39 128 ALA G C 1
ATOM 6662 O O . ALA C 3 128 ? 125.897 -102.457 254.002 1.00 25.87 128 ALA G O 1
ATOM 6664 N N . GLU C 3 129 ? 127.882 -101.618 254.660 1.00 27.80 129 GLU G N 1
ATOM 6665 C CA . GLU C 3 129 ? 128.386 -102.896 255.148 1.00 27.44 129 GLU G CA 1
ATOM 6666 C C . GLU C 3 129 ? 127.498 -103.405 256.272 1.00 28.86 129 GLU G C 1
ATOM 6667 O O . GLU C 3 129 ? 127.027 -104.548 256.245 1.00 28.89 129 GLU G O 1
ATOM 6673 N N . VAL C 3 130 ? 127.270 -102.542 257.259 1.00 27.64 130 VAL G N 1
ATOM 6674 C CA . VAL C 3 130 ? 126.445 -102.891 258.407 1.00 27.13 130 VAL G CA 1
ATOM 6675 C C . VAL C 3 130 ? 125.058 -103.358 257.985 1.00 26.59 130 VAL G C 1
ATOM 6676 O O . VAL C 3 130 ? 124.568 -104.375 258.472 1.00 27.37 130 VAL G O 1
ATOM 6680 N N . TYR C 3 131 ? 124.431 -102.609 257.083 1.00 27.34 131 TYR G N 1
ATOM 6681 C CA . TYR C 3 131 ? 123.093 -102.936 256.601 1.00 28.09 131 TYR G CA 1
ATOM 6682 C C . TYR C 3 131 ? 123.074 -104.288 255.889 1.00 28.25 131 TYR G C 1
ATOM 6683 O O . TYR C 3 131 ? 122.120 -105.057 256.008 1.00 27.30 131 TYR G O 1
ATOM 6692 N N . GLN C 3 132 ? 124.136 -104.567 255.145 1.00 29.71 132 GLN G N 1
ATOM 6693 C CA . GLN C 3 132 ? 124.254 -105.825 254.426 1.00 30.25 132 GLN G CA 1
ATOM 6694 C C . GLN C 3 132 ? 124.410 -106.985 255.412 1.00 31.01 132 GLN G C 1
ATOM 6695 O O . GLN C 3 132 ? 123.741 -108.011 255.291 1.00 30.35 132 GLN G O 1
ATOM 6701 N N . GLN C 3 133 ? 125.277 -106.816 256.403 1.00 31.07 133 GLN G N 1
ATOM 6702 C CA . GLN C 3 133 ? 125.492 -107.869 257.387 1.00 31.76 133 GLN G CA 1
ATOM 6703 C C . GLN C 3 133 ? 124.288 -108.045 258.303 1.00 31.83 133 GLN G C 1
ATOM 6704 O O . GLN C 3 133 ? 123.948 -109.163 258.688 1.00 31.53 133 GLN G O 1
ATOM 6710 N N . ARG C 3 134 ? 123.629 -106.943 258.639 1.00 31.53 134 ARG G N 1
ATOM 6711 C CA . ARG C 3 134 ? 122.478 -107.005 259.527 1.00 28.80 134 ARG G CA 1
ATOM 6712 C C . ARG C 3 134 ? 121.139 -107.024 258.805 1.00 29.39 134 ARG G C 1
ATOM 6713 O O . ARG C 3 134 ? 120.085 -106.928 259.434 1.00 28.61 134 ARG G O 1
ATOM 6721 N N . HIS C 3 135 ? 121.191 -107.139 257.482 1.00 29.67 135 HIS G N 1
ATOM 6722 C CA . HIS C 3 135 ? 119.996 -107.206 256.647 1.00 30.18 135 HIS G CA 1
ATOM 6723 C C . HIS C 3 135 ? 119.022 -106.036 256.757 1.00 29.73 135 HIS G C 1
ATOM 6724 O O . HIS C 3 135 ? 117.835 -106.224 257.042 1.00 27.92 135 HIS G O 1
ATOM 6731 N N . LYS C 3 136 ? 119.522 -104.829 256.516 1.00 29.22 136 LYS G N 1
ATOM 6732 C CA . LYS C 3 136 ? 118.679 -103.640 256.566 1.00 29.14 136 LYS G CA 1
ATOM 6733 C C . LYS C 3 136 ? 118.605 -102.959 255.200 1.00 28.77 136 LYS G C 1
ATOM 6734 O O . LYS C 3 136 ? 117.985 -101.905 255.054 1.00 29.11 136 LYS G O 1
ATOM 6740 N N . LEU C 3 137 ? 119.239 -103.576 254.206 1.00 28.65 137 LEU G N 1
ATOM 6741 C CA . LEU C 3 137 ? 119.227 -103.077 252.834 1.00 28.32 137 LEU G CA 1
ATOM 6742 C C . LEU C 3 137 ? 117.871 -103.441 252.240 1.00 30.24 137 LEU G C 1
ATOM 6743 O O . LEU C 3 137 ? 117.228 -104.388 252.703 1.00 29.38 137 LEU G O 1
ATOM 6748 N N . ARG C 3 138 ? 117.430 -102.703 251.222 1.00 29.62 138 ARG G N 1
ATOM 6749 C CA . ARG C 3 138 ? 116.145 -103.003 250.600 1.00 31.32 138 ARG G CA 1
ATOM 6750 C C . ARG C 3 138 ? 116.102 -104.497 250.263 1.00 33.10 138 ARG G C 1
ATOM 6751 O O . ARG C 3 138 ? 117.049 -105.037 249.690 1.00 31.15 138 ARG G O 1
ATOM 6759 N N . LYS C 3 139 ? 115.007 -105.158 250.636 1.00 35.49 139 LYS G N 1
ATOM 6760 C CA . LYS C 3 139 ? 114.859 -106.589 250.389 1.00 38.55 139 LYS G CA 1
ATOM 6761 C C . LYS C 3 139 ? 115.021 -106.905 248.910 1.00 39.68 139 LYS G C 1
ATOM 6762 O O . LYS C 3 139 ? 114.225 -106.477 248.072 1.00 39.65 139 LYS G O 1
ATOM 6768 N N . GLY C 3 140 ? 116.068 -107.663 248.607 1.00 41.29 140 GLY G N 1
ATOM 6769 C CA . GLY C 3 140 ? 116.376 -108.006 247.232 1.00 44.10 140 GLY G CA 1
ATOM 6770 C C . GLY C 3 140 ? 117.591 -107.177 246.862 1.00 46.08 140 GLY G C 1
ATOM 6771 O O . GLY C 3 140 ? 117.465 -105.999 246.521 1.00 44.53 140 GLY G O 1
ATOM 6772 N N . SER C 3 141 ? 118.768 -107.792 246.951 1.00 49.28 141 SER G N 1
ATOM 6773 C CA . SER C 3 141 ? 120.040 -107.131 246.653 1.00 50.16 141 SER G CA 1
ATOM 6774 C C . SER C 3 141 ? 120.014 -106.198 245.446 1.00 51.60 141 SER G C 1
ATOM 6775 O O . SER C 3 141 ? 118.958 -106.085 244.791 1.00 57.03 141 SER G O 1
ATOM 6779 N N . MET D 1 1 ? 82.840 -61.221 284.332 1.00 55.34 1 MET L N 1
ATOM 6780 C CA . MET D 1 1 ? 83.885 -61.753 285.252 1.00 55.67 1 MET L CA 1
ATOM 6781 C C . MET D 1 1 ? 85.040 -62.376 284.469 1.00 54.88 1 MET L C 1
ATOM 6782 O O . MET D 1 1 ? 85.104 -63.598 284.300 1.00 54.30 1 MET L O 1
ATOM 6787 N N . LYS D 1 2 ? 85.960 -61.533 284.002 1.00 52.96 2 LYS L N 1
ATOM 6788 C CA . LYS D 1 2 ? 87.098 -62.011 283.230 1.00 48.99 2 LYS L CA 1
ATOM 6789 C C . LYS D 1 2 ? 88.306 -62.427 284.062 1.00 45.93 2 LYS L C 1
ATOM 6790 O O . LYS D 1 2 ? 89.347 -61.765 284.082 1.00 44.30 2 LYS L O 1
ATOM 6796 N N . ARG D 1 3 ? 88.132 -63.538 284.764 1.00 43.33 3 ARG L N 1
ATOM 6797 C CA . ARG D 1 3 ? 89.182 -64.125 285.573 1.00 41.76 3 ARG L CA 1
ATOM 6798 C C . ARG D 1 3 ? 89.744 -65.248 284.716 1.00 39.10 3 ARG L C 1
ATOM 6799 O O . ARG D 1 3 ? 89.078 -65.723 283.796 1.00 38.24 3 ARG L O 1
ATOM 6807 N N . SER D 1 4 ? 90.967 -65.666 285.011 1.00 37.01 4 SER L N 1
ATOM 6808 C CA . SER D 1 4 ? 91.582 -66.762 284.277 1.00 34.28 4 SER L CA 1
ATOM 6809 C C . SER D 1 4 ? 91.013 -68.058 284.844 1.00 31.32 4 SER L C 1
ATOM 6810 O O . SER D 1 4 ? 90.998 -68.241 286.056 1.00 30.49 4 SER L O 1
ATOM 6813 N N . LYS D 1 5 ? 90.524 -68.948 283.986 1.00 29.82 5 LYS L N 1
ATOM 6814 C CA . LYS D 1 5 ? 89.990 -70.207 284.485 1.00 29.90 5 LYS L CA 1
ATOM 6815 C C . LYS D 1 5 ? 91.160 -71.059 284.983 1.00 29.42 5 LYS L C 1
ATOM 6816 O O . LYS D 1 5 ? 90.990 -71.940 285.825 1.00 28.60 5 LYS L O 1
ATOM 6822 N N . ARG D 1 6 ? 92.342 -70.786 284.438 1.00 27.80 6 ARG L N 1
ATOM 6823 C CA . ARG D 1 6 ? 93.555 -71.494 284.818 1.00 27.69 6 ARG L CA 1
ATOM 6824 C C . ARG D 1 6 ? 93.754 -71.274 286.312 1.00 28.82 6 ARG L C 1
ATOM 6825 O O . ARG D 1 6 ? 93.961 -72.219 287.073 1.00 26.91 6 ARG L O 1
ATOM 6833 N N . PHE D 1 7 ? 93.669 -70.014 286.728 1.00 29.76 7 PHE L N 1
ATOM 6834 C CA . PHE D 1 7 ? 93.851 -69.675 288.128 1.00 29.94 7 PHE L CA 1
ATOM 6835 C C . PHE D 1 7 ? 92.676 -70.076 288.994 1.00 29.85 7 PHE L C 1
ATOM 6836 O O . PHE D 1 7 ? 92.858 -70.432 290.157 1.00 30.71 7 PHE L O 1
ATOM 6844 N N . ALA D 1 8 ? 91.472 -70.029 288.436 1.00 28.82 8 ALA L N 1
ATOM 6845 C CA . ALA D 1 8 ? 90.295 -70.426 289.198 1.00 28.35 8 ALA L CA 1
ATOM 6846 C C . ALA D 1 8 ? 90.454 -71.895 289.598 1.00 28.17 8 ALA L C 1
ATOM 6847 O O . ALA D 1 8 ? 90.127 -72.282 290.717 1.00 28.65 8 ALA L O 1
ATOM 6849 N N . VAL D 1 9 ? 90.962 -72.706 288.674 1.00 27.11 9 VAL L N 1
ATOM 6850 C CA . VAL D 1 9 ? 91.180 -74.123 288.933 1.00 25.25 9 VAL L CA 1
ATOM 6851 C C . VAL D 1 9 ? 92.276 -74.288 289.979 1.00 25.57 9 VAL L C 1
ATOM 6852 O O . VAL D 1 9 ? 92.142 -75.071 290.923 1.00 25.11 9 VAL L O 1
ATOM 6856 N N . LEU D 1 10 ? 93.360 -73.538 289.813 1.00 24.57 10 LEU L N 1
ATOM 6857 C CA . LEU D 1 10 ? 94.470 -73.604 290.750 1.00 24.55 10 LEU L CA 1
ATOM 6858 C C . LEU D 1 10 ? 94.039 -73.178 292.153 1.00 24.55 10 LEU L C 1
ATOM 6859 O O . LEU D 1 10 ? 94.369 -73.837 293.143 1.00 23.94 10 LEU L O 1
ATOM 6864 N N . ALA D 1 11 ? 93.282 -72.088 292.233 1.00 24.62 11 ALA L N 1
ATOM 6865 C CA . ALA D 1 11 ? 92.805 -71.572 293.512 1.00 24.97 11 ALA L CA 1
ATOM 6866 C C . ALA D 1 11 ? 91.975 -72.606 294.262 1.00 25.43 11 ALA L C 1
ATOM 6867 O O . ALA D 1 11 ? 91.845 -72.536 295.483 1.00 27.45 11 ALA L O 1
ATOM 6869 N N . GLN D 1 12 ? 91.414 -73.560 293.525 1.00 25.25 12 GLN L N 1
ATOM 6870 C CA . GLN D 1 12 ? 90.587 -74.609 294.112 1.00 24.74 12 GLN L CA 1
ATOM 6871 C C . GLN D 1 12 ? 91.355 -75.862 294.539 1.00 23.75 12 GLN L C 1
ATOM 6872 O O . GLN D 1 12 ? 90.802 -76.729 295.208 1.00 22.96 12 GLN L O 1
ATOM 6878 N N . ARG D 1 13 ? 92.619 -75.969 294.154 1.00 23.81 13 ARG L N 1
ATOM 6879 C CA . ARG D 1 13 ? 93.409 -77.140 294.538 1.00 25.29 13 ARG L CA 1
ATOM 6880 C C . ARG D 1 13 ? 93.524 -77.253 296.057 1.00 23.31 13 ARG L C 1
ATOM 6881 O O . ARG D 1 13 ? 93.776 -76.268 296.750 1.00 22.78 13 ARG L O 1
ATOM 6889 N N . PRO D 1 14 ? 93.336 -78.469 296.592 1.00 22.78 14 PRO L N 1
ATOM 6890 C CA . PRO D 1 14 ? 93.406 -78.762 298.026 1.00 22.49 14 PRO L CA 1
ATOM 6891 C C . PRO D 1 14 ? 94.566 -78.118 298.781 1.00 23.04 14 PRO L C 1
ATOM 6892 O O . PRO D 1 14 ? 94.400 -77.646 299.907 1.00 23.89 14 PRO L O 1
ATOM 6896 N N . VAL D 1 15 ? 95.744 -78.107 298.164 1.00 23.84 15 VAL L N 1
ATOM 6897 C CA . VAL D 1 15 ? 96.933 -77.553 298.799 1.00 21.48 15 VAL L CA 1
ATOM 6898 C C . VAL D 1 15 ? 96.767 -76.099 299.234 1.00 22.21 15 VAL L C 1
ATOM 6899 O O . VAL D 1 15 ? 97.389 -75.655 300.204 1.00 19.60 15 VAL L O 1
ATOM 6903 N N . ASN D 1 16 ? 95.919 -75.355 298.532 1.00 22.52 16 ASN L N 1
ATOM 6904 C CA . ASN D 1 16 ? 95.731 -73.960 298.881 1.00 23.28 16 ASN L CA 1
ATOM 6905 C C . ASN D 1 16 ? 94.960 -73.786 300.174 1.00 25.21 16 ASN L C 1
ATOM 6906 O O . ASN D 1 16 ? 94.751 -72.664 300.629 1.00 25.82 16 ASN L O 1
ATOM 6911 N N . GLN D 1 17 ? 94.555 -74.899 300.773 1.00 26.34 17 GLN L N 1
ATOM 6912 C CA . GLN D 1 17 ? 93.839 -74.844 302.034 1.00 28.30 17 GLN L CA 1
ATOM 6913 C C . GLN D 1 17 ? 94.822 -74.962 303.195 1.00 27.70 17 GLN L C 1
ATOM 6914 O O . GLN D 1 17 ? 94.465 -74.697 304.341 1.00 28.72 17 GLN L O 1
ATOM 6920 N N . ASP D 1 18 ? 96.061 -75.349 302.890 1.00 26.60 18 ASP L N 1
ATOM 6921 C CA . ASP D 1 18 ? 97.099 -75.495 303.914 1.00 23.81 18 ASP L CA 1
ATOM 6922 C C . ASP D 1 18 ? 97.443 -74.142 304.518 1.00 24.88 18 ASP L C 1
ATOM 6923 O O . ASP D 1 18 ? 97.454 -73.120 303.823 1.00 23.59 18 ASP L O 1
ATOM 6928 N N . GLY D 1 19 ? 97.727 -74.133 305.816 1.00 23.76 19 GLY L N 1
ATOM 6929 C CA . GLY D 1 19 ? 98.083 -72.891 306.468 1.00 22.19 19 GLY L CA 1
ATOM 6930 C C . GLY D 1 19 ? 99.552 -72.559 306.284 1.00 22.75 19 GLY L C 1
ATOM 6931 O O . GLY D 1 19 ? 100.414 -73.133 306.957 1.00 25.37 19 GLY L O 1
ATOM 6932 N N . LEU D 1 20 ? 99.849 -71.653 305.359 1.00 21.61 20 LEU L N 1
ATOM 6933 C CA . LEU D 1 20 ? 101.223 -71.229 305.111 1.00 19.98 20 LEU L CA 1
ATOM 6934 C C . LEU D 1 20 ? 101.347 -69.785 305.564 1.00 22.89 20 LEU L C 1
ATOM 6935 O O . LEU D 1 20 ? 100.404 -68.996 305.410 1.00 24.24 20 LEU L O 1
ATOM 6940 N N . ILE D 1 21 ? 102.501 -69.433 306.118 1.00 20.70 21 ILE L N 1
ATOM 6941 C CA . ILE D 1 21 ? 102.721 -68.076 306.588 1.00 20.11 21 ILE L CA 1
ATOM 6942 C C . ILE D 1 21 ? 104.118 -67.590 306.267 1.00 20.63 21 ILE L C 1
ATOM 6943 O O . ILE D 1 21 ? 105.029 -68.384 306.029 1.00 20.64 21 ILE L O 1
ATOM 6948 N N . GLY D 1 22 ? 104.281 -66.274 306.243 1.00 19.39 22 GLY L N 1
ATOM 6949 C CA . GLY D 1 22 ? 105.590 -65.711 305.995 1.00 19.40 22 GLY L CA 1
ATOM 6950 C C . GLY D 1 22 ? 106.327 -65.932 307.297 1.00 19.84 22 GLY L C 1
ATOM 6951 O O . GLY D 1 22 ? 105.705 -66.250 308.307 1.00 19.89 22 GLY L O 1
ATOM 6952 N N . GLU D 1 23 ? 107.642 -65.784 307.299 1.00 20.63 23 GLU L N 1
ATOM 6953 C CA . GLU D 1 23 ? 108.372 -66.002 308.533 1.00 22.04 23 GLU L CA 1
ATOM 6954 C C . GLU D 1 23 ? 108.169 -64.840 309.486 1.00 22.47 23 GLU L C 1
ATOM 6955 O O . GLU D 1 23 ? 107.966 -63.701 309.064 1.00 21.90 23 GLU L O 1
ATOM 6961 N N . TRP D 1 24 ? 108.173 -65.150 310.775 1.00 21.41 24 TRP L N 1
ATOM 6962 C CA . TRP D 1 24 ? 108.032 -64.146 311.820 1.00 22.58 24 TRP L CA 1
ATOM 6963 C C . TRP D 1 24 ? 108.973 -64.648 312.900 1.00 22.79 24 TRP L C 1
ATOM 6964 O O . TRP D 1 24 ? 108.554 -65.259 313.884 1.00 23.17 24 TRP L O 1
ATOM 6975 N N . PRO D 1 25 ? 110.275 -64.408 312.710 1.00 24.10 25 PRO L N 1
ATOM 6976 C CA . PRO D 1 25 ? 111.299 -64.842 313.663 1.00 24.25 25 PRO L CA 1
ATOM 6977 C C . PRO D 1 25 ? 111.057 -64.409 315.101 1.00 25.57 25 PRO L C 1
ATOM 6978 O O . PRO D 1 25 ? 111.286 -65.191 316.030 1.00 24.08 25 PRO L O 1
ATOM 6982 N N . GLU D 1 26 ? 110.584 -63.176 315.285 1.00 26.81 26 GLU L N 1
ATOM 6983 C CA . GLU D 1 26 ? 110.321 -62.655 316.625 1.00 25.47 26 GLU L CA 1
ATOM 6984 C C . GLU D 1 26 ? 109.524 -63.651 317.446 1.00 24.27 26 GLU L C 1
ATOM 6985 O O . GLU D 1 26 ? 109.797 -63.843 318.625 1.00 26.06 26 GLU L O 1
ATOM 6991 N N . GLU D 1 27 ? 108.539 -64.288 316.821 1.00 24.60 27 GLU L N 1
ATOM 6992 C CA . GLU D 1 27 ? 107.710 -65.266 317.517 1.00 25.10 27 GLU L CA 1
ATOM 6993 C C . GLU D 1 27 ? 108.112 -66.710 317.212 1.00 24.13 27 GLU L C 1
ATOM 6994 O O . GLU D 1 27 ? 107.335 -67.636 317.447 1.00 23.61 27 GLU L O 1
ATOM 7000 N N . GLY D 1 28 ? 109.320 -66.891 316.683 1.00 23.12 28 GLY L N 1
ATOM 7001 C CA . GLY D 1 28 ? 109.811 -68.226 316.376 1.00 22.99 28 GLY L CA 1
ATOM 7002 C C . GLY D 1 28 ? 109.188 -68.866 315.147 1.00 23.50 28 GLY L C 1
ATOM 7003 O O . GLY D 1 28 ? 109.415 -70.040 314.872 1.00 22.31 28 GLY L O 1
ATOM 7004 N N . LEU D 1 29 ? 108.401 -68.093 314.405 1.00 24.46 29 LEU L N 1
ATOM 7005 C CA . LEU D 1 29 ? 107.751 -68.605 313.211 1.00 23.38 29 LEU L CA 1
ATOM 7006 C C . LEU D 1 29 ? 108.714 -68.617 312.043 1.00 23.85 29 LEU L C 1
ATOM 7007 O O . LEU D 1 29 ? 108.563 -67.868 311.079 1.00 24.16 29 LEU L O 1
ATOM 7012 N N . ILE D 1 30 ? 109.719 -69.475 312.155 1.00 22.11 30 ILE L N 1
ATOM 7013 C CA . ILE D 1 30 ? 110.732 -69.638 311.129 1.00 21.42 30 ILE L CA 1
ATOM 7014 C C . ILE D 1 30 ? 111.365 -70.998 311.402 1.00 22.40 30 ILE L C 1
ATOM 7015 O O . ILE D 1 30 ? 111.800 -71.280 312.518 1.00 22.53 30 ILE L O 1
ATOM 7020 N N . ALA D 1 31 ? 111.373 -71.845 310.379 1.00 19.53 31 ALA L N 1
ATOM 7021 C CA . ALA D 1 31 ? 111.878 -73.203 310.489 1.00 20.99 31 ALA L CA 1
ATOM 7022 C C . ALA D 1 31 ? 113.296 -73.355 311.009 1.00 21.24 31 ALA L C 1
ATOM 7023 O O . ALA D 1 31 ? 113.557 -74.192 311.872 1.00 20.09 31 ALA L O 1
ATOM 7025 N N . MET D 1 32 ? 114.213 -72.555 310.484 1.00 21.71 32 MET L N 1
ATOM 7026 C CA . MET D 1 32 ? 115.597 -72.668 310.905 1.00 24.59 32 MET L CA 1
ATOM 7027 C C . MET D 1 32 ? 116.401 -71.410 310.632 1.00 24.62 32 MET L C 1
ATOM 7028 O O . MET D 1 32 ? 115.906 -70.465 310.020 1.00 26.98 32 MET L O 1
ATOM 7033 N N . ASP D 1 33 ? 117.641 -71.407 311.109 1.00 26.59 33 ASP L N 1
ATOM 7034 C CA . ASP D 1 33 ? 118.561 -70.294 310.901 1.00 28.29 33 ASP L CA 1
ATOM 7035 C C . ASP D 1 33 ? 117.927 -68.917 311.142 1.00 28.88 33 ASP L C 1
ATOM 7036 O O . ASP D 1 33 ? 117.910 -68.069 310.249 1.00 29.50 33 ASP L O 1
ATOM 7041 N N . SER D 1 34 ? 117.405 -68.695 312.343 1.00 29.79 34 SER L N 1
ATOM 7042 C CA . SER D 1 34 ? 116.800 -67.410 312.674 1.00 31.89 34 SER L CA 1
ATOM 7043 C C . SER D 1 34 ? 117.903 -66.411 312.996 1.00 32.43 34 SER L C 1
ATOM 7044 O O . SER D 1 34 ? 118.922 -66.768 313.584 1.00 31.86 34 SER L O 1
ATOM 7047 N N . PRO D 1 35 ? 117.719 -65.141 312.610 1.00 33.40 35 PRO L N 1
ATOM 7048 C CA . PRO D 1 35 ? 118.754 -64.144 312.904 1.00 32.30 35 PRO L CA 1
ATOM 7049 C C . PRO D 1 35 ? 118.948 -64.016 314.413 1.00 30.81 35 PRO L C 1
ATOM 7050 O O . PRO D 1 35 ? 119.993 -63.569 314.879 1.00 29.30 35 PRO L O 1
ATOM 7054 N N . PHE D 1 36 ? 117.933 -64.425 315.168 1.00 30.57 36 PHE L N 1
ATOM 7055 C CA . PHE D 1 36 ? 117.979 -64.376 316.625 1.00 29.65 36 PHE L CA 1
ATOM 7056 C C . PHE D 1 36 ? 118.622 -65.633 317.225 1.00 29.42 36 PHE L C 1
ATOM 7057 O O . PHE D 1 36 ? 118.901 -65.681 318.425 1.00 29.44 36 PHE L O 1
ATOM 7065 N N . ASP D 1 37 ? 118.848 -66.653 316.405 1.00 26.71 37 ASP L N 1
ATOM 7066 C CA . ASP D 1 37 ? 119.466 -67.877 316.904 1.00 25.32 37 ASP L CA 1
ATOM 7067 C C . ASP D 1 37 ? 120.913 -67.606 317.291 1.00 24.23 37 ASP L C 1
ATOM 7068 O O . ASP D 1 37 ? 121.587 -66.780 316.677 1.00 24.94 37 ASP L O 1
ATOM 7073 N N . PRO D 1 38 ? 121.416 -68.317 318.308 1.00 23.51 38 PRO L N 1
ATOM 7074 C CA . PRO D 1 38 ? 122.793 -68.133 318.766 1.00 23.11 38 PRO L CA 1
ATOM 7075 C C . PRO D 1 38 ? 123.836 -68.705 317.830 1.00 22.59 38 PRO L C 1
ATOM 7076 O O . PRO D 1 38 ? 123.567 -69.635 317.074 1.00 24.49 38 PRO L O 1
ATOM 7080 N N . VAL D 1 39 ? 125.026 -68.124 317.881 1.00 23.67 39 VAL L N 1
ATOM 7081 C CA . VAL D 1 39 ? 126.155 -68.575 317.085 1.00 23.78 39 VAL L CA 1
ATOM 7082 C C . VAL D 1 39 ? 126.795 -69.679 317.922 1.00 24.41 39 VAL L C 1
ATOM 7083 O O . VAL D 1 39 ? 126.975 -69.517 319.130 1.00 25.52 39 VAL L O 1
ATOM 7087 N N . SER D 1 40 ? 127.137 -70.794 317.290 1.00 22.70 40 SER L N 1
ATOM 7088 C CA . SER D 1 40 ? 127.728 -71.911 318.017 1.00 23.59 40 SER L CA 1
ATOM 7089 C C . SER D 1 40 ? 129.032 -71.570 318.713 1.00 23.75 40 SER L C 1
ATOM 7090 O O . SER D 1 40 ? 129.882 -70.870 318.166 1.00 22.99 40 SER L O 1
ATOM 7093 N N . SER D 1 41 ? 129.187 -72.084 319.926 1.00 25.35 41 SER L N 1
ATOM 7094 C CA . SER D 1 41 ? 130.405 -71.868 320.692 1.00 27.48 41 SER L CA 1
ATOM 7095 C C . SER D 1 41 ? 130.361 -72.677 321.972 1.00 27.44 41 SER L C 1
ATOM 7096 O O . SER D 1 41 ? 129.288 -73.013 322.477 1.00 28.20 41 SER L O 1
ATOM 7099 N N . VAL D 1 42 ? 131.537 -72.995 322.491 1.00 26.46 42 VAL L N 1
ATOM 7100 C CA . VAL D 1 42 ? 131.632 -73.727 323.736 1.00 26.87 42 VAL L CA 1
ATOM 7101 C C . VAL D 1 42 ? 132.950 -73.363 324.392 1.00 28.21 42 VAL L C 1
ATOM 7102 O O . VAL D 1 42 ? 133.901 -72.974 323.721 1.00 27.44 42 VAL L O 1
ATOM 7106 N N . LYS D 1 43 ? 132.997 -73.481 325.708 1.00 31.11 43 LYS L N 1
ATOM 7107 C CA . LYS D 1 43 ? 134.218 -73.205 326.440 1.00 32.70 43 LYS L CA 1
ATOM 7108 C C . LYS D 1 43 ? 134.231 -74.065 327.682 1.00 32.15 43 LYS L C 1
ATOM 7109 O O . LYS D 1 43 ? 133.305 -74.023 328.492 1.00 32.55 43 LYS L O 1
ATOM 7115 N N . VAL D 1 44 ? 135.284 -74.859 327.809 1.00 32.25 44 VAL L N 1
ATOM 7116 C CA . VAL D 1 44 ? 135.449 -75.745 328.942 1.00 32.36 44 VAL L CA 1
ATOM 7117 C C . VAL D 1 44 ? 136.468 -75.161 329.905 1.00 34.52 44 VAL L C 1
ATOM 7118 O O . VAL D 1 44 ? 137.596 -74.847 329.522 1.00 32.95 44 VAL L O 1
ATOM 7122 N N . ASP D 1 45 ? 136.055 -75.010 331.156 1.00 36.32 45 ASP L N 1
ATOM 7123 C CA . ASP D 1 45 ? 136.926 -74.481 332.192 1.00 38.65 45 ASP L CA 1
ATOM 7124 C C . ASP D 1 45 ? 136.927 -75.461 333.358 1.00 39.00 45 ASP L C 1
ATOM 7125 O O . ASP D 1 45 ? 135.970 -75.515 334.135 1.00 38.40 45 ASP L O 1
ATOM 7130 N N . ASN D 1 46 ? 137.994 -76.248 333.464 1.00 39.61 46 ASN L N 1
ATOM 7131 C CA . ASN D 1 46 ? 138.127 -77.223 334.543 1.00 39.11 46 ASN L CA 1
ATOM 7132 C C . ASN D 1 46 ? 137.046 -78.299 334.454 1.00 39.01 46 ASN L C 1
ATOM 7133 O O . ASN D 1 46 ? 136.277 -78.502 335.398 1.00 37.73 46 ASN L O 1
ATOM 7138 N N . GLY D 1 47 ? 136.990 -78.978 333.309 1.00 37.95 47 GLY L N 1
ATOM 7139 C CA . GLY D 1 47 ? 136.018 -80.039 333.107 1.00 36.65 47 GLY L CA 1
ATOM 7140 C C . GLY D 1 47 ? 134.557 -79.632 333.201 1.00 34.97 47 GLY L C 1
ATOM 7141 O O . GLY D 1 47 ? 133.688 -80.470 333.440 1.00 34.89 47 GLY L O 1
ATOM 7142 N N . LEU D 1 48 ? 134.277 -78.350 333.011 1.00 33.76 48 LEU L N 1
ATOM 7143 C CA . LEU D 1 48 ? 132.907 -77.862 333.076 1.00 33.30 48 LEU L CA 1
ATOM 7144 C C . LEU D 1 48 ? 132.639 -76.895 331.938 1.00 32.21 48 LEU L C 1
ATOM 7145 O O . LEU D 1 48 ? 133.392 -75.946 331.738 1.00 33.17 48 LEU L O 1
ATOM 7150 N N . ILE D 1 49 ? 131.579 -77.134 331.179 1.00 30.27 49 ILE L N 1
ATOM 7151 C CA . ILE D 1 49 ? 131.250 -76.223 330.091 1.00 29.63 49 ILE L CA 1
ATOM 7152 C C . ILE D 1 49 ? 130.766 -74.934 330.749 1.00 29.11 49 ILE L C 1
ATOM 7153 O O . ILE D 1 49 ? 129.765 -74.932 331.468 1.00 28.85 49 ILE L O 1
ATOM 7158 N N . VAL D 1 50 ? 131.496 -73.848 330.514 1.00 27.15 50 VAL L N 1
ATOM 7159 C CA . VAL D 1 50 ? 131.158 -72.562 331.103 1.00 28.49 50 VAL L CA 1
ATOM 7160 C C . VAL D 1 50 ? 130.651 -71.574 330.060 1.00 28.98 50 VAL L C 1
ATOM 7161 O O . VAL D 1 50 ? 130.322 -70.428 330.377 1.00 29.09 50 VAL L O 1
ATOM 7165 N N . GLU D 1 51 ? 130.585 -72.027 328.815 1.00 27.23 51 GLU L N 1
ATOM 7166 C CA . GLU D 1 51 ? 130.117 -71.185 327.724 1.00 27.30 51 GLU L CA 1
ATOM 7167 C C . GLU D 1 51 ? 129.437 -72.112 326.714 1.00 25.20 51 GLU L C 1
ATOM 7168 O O . GLU D 1 51 ? 130.005 -73.119 326.307 1.00 22.61 51 GLU L O 1
ATOM 7174 N N . LEU D 1 52 ? 128.213 -71.770 326.329 1.00 24.93 52 LEU L N 1
ATOM 7175 C CA . LEU D 1 52 ? 127.453 -72.590 325.397 1.00 23.66 52 LEU L CA 1
ATOM 7176 C C . LEU D 1 52 ? 126.711 -71.727 324.380 1.00 24.08 52 LEU L C 1
ATOM 7177 O O . LEU D 1 52 ? 125.779 -71.006 324.725 1.00 22.76 52 LEU L O 1
ATOM 7182 N N . ASP D 1 53 ? 127.130 -71.806 323.123 1.00 22.86 53 ASP L N 1
ATOM 7183 C CA . ASP D 1 53 ? 126.496 -71.038 322.061 1.00 24.08 53 ASP L CA 1
ATOM 7184 C C . ASP D 1 53 ? 126.222 -69.583 322.435 1.00 24.55 53 ASP L C 1
ATOM 7185 O O . ASP D 1 53 ? 125.076 -69.135 322.437 1.00 25.42 53 ASP L O 1
ATOM 7190 N N . GLY D 1 54 ? 127.288 -68.855 322.756 1.00 27.94 54 GLY L N 1
ATOM 7191 C CA . GLY D 1 54 ? 127.165 -67.446 323.095 1.00 27.85 54 GLY L CA 1
ATOM 7192 C C . GLY D 1 54 ? 126.653 -67.100 324.479 1.00 28.57 54 GLY L C 1
ATOM 7193 O O . GLY D 1 54 ? 126.422 -65.928 324.769 1.00 29.58 54 GLY L O 1
ATOM 7194 N N . LYS D 1 55 ? 126.477 -68.095 325.341 1.00 28.69 55 LYS L N 1
ATOM 7195 C CA . LYS D 1 55 ? 125.978 -67.830 326.682 1.00 27.90 55 LYS L CA 1
ATOM 7196 C C . LYS D 1 55 ? 126.954 -68.265 327.760 1.00 27.03 55 LYS L C 1
ATOM 7197 O O . LYS D 1 55 ? 127.460 -69.386 327.738 1.00 26.41 55 LYS L O 1
ATOM 7203 N N . ARG D 1 56 ? 127.227 -67.364 328.698 1.00 26.20 56 ARG L N 1
ATOM 7204 C CA . ARG D 1 56 ? 128.116 -67.675 329.809 1.00 26.95 56 ARG L CA 1
ATOM 7205 C C . ARG D 1 56 ? 127.314 -68.577 330.743 1.00 26.34 56 ARG L C 1
ATOM 7206 O O . ARG D 1 56 ? 126.087 -68.507 330.757 1.00 25.79 56 ARG L O 1
ATOM 7214 N N . ARG D 1 57 ? 127.985 -69.417 331.523 1.00 27.25 57 ARG L N 1
ATOM 7215 C CA . ARG D 1 57 ? 127.252 -70.285 332.430 1.00 28.80 57 ARG L CA 1
ATOM 7216 C C . ARG D 1 57 ? 126.326 -69.482 333.338 1.00 28.87 57 ARG L C 1
ATOM 7217 O O . ARG D 1 57 ? 125.218 -69.927 333.644 1.00 28.02 57 ARG L O 1
ATOM 7225 N N . ASP D 1 58 ? 126.765 -68.298 333.764 1.00 28.76 58 ASP L N 1
ATOM 7226 C CA . ASP D 1 58 ? 125.925 -67.482 334.635 1.00 29.75 58 ASP L CA 1
ATOM 7227 C C . ASP D 1 58 ? 124.651 -67.055 333.904 1.00 28.61 58 ASP L C 1
ATOM 7228 O O . ASP D 1 58 ? 123.714 -66.551 334.516 1.00 29.71 58 ASP L O 1
ATOM 7233 N N . GLN D 1 59 ? 124.619 -67.275 332.593 1.00 28.88 59 GLN L N 1
ATOM 7234 C CA . GLN D 1 59 ? 123.458 -66.928 331.780 1.00 28.79 59 GLN L CA 1
ATOM 7235 C C . GLN D 1 59 ? 122.616 -68.166 331.436 1.00 28.27 59 GLN L C 1
ATOM 7236 O O . GLN D 1 59 ? 121.527 -68.050 330.879 1.00 28.77 59 GLN L O 1
ATOM 7242 N N . PHE D 1 60 ? 123.119 -69.347 331.765 1.00 25.95 60 PHE L N 1
ATOM 7243 C CA . PHE D 1 60 ? 122.400 -70.586 331.468 1.00 25.24 60 PHE L CA 1
ATOM 7244 C C . PHE D 1 60 ? 121.002 -70.702 332.060 1.00 26.28 60 PHE L C 1
ATOM 7245 O O . PHE D 1 60 ? 120.789 -70.417 333.238 1.00 26.89 60 PHE L O 1
ATOM 7253 N N . ASP D 1 61 ? 120.043 -71.131 331.245 1.00 24.59 61 ASP L N 1
ATOM 7254 C CA . ASP D 1 61 ? 118.711 -71.369 331.770 1.00 25.12 61 ASP L CA 1
ATOM 7255 C C . ASP D 1 61 ? 118.736 -72.882 332.062 1.00 23.77 61 ASP L C 1
ATOM 7256 O O . ASP D 1 61 ? 119.763 -73.529 331.830 1.00 21.73 61 ASP L O 1
ATOM 7261 N N . MET D 1 62 ? 117.652 -73.446 332.585 1.00 23.71 62 MET L N 1
ATOM 7262 C CA . MET D 1 62 ? 117.635 -74.880 332.896 1.00 22.74 62 MET L CA 1
ATOM 7263 C C . MET D 1 62 ? 118.119 -75.767 331.760 1.00 22.20 62 MET L C 1
ATOM 7264 O O . MET D 1 62 ? 118.869 -76.712 331.979 1.00 21.18 62 MET L O 1
ATOM 7269 N N . ILE D 1 63 ? 117.665 -75.471 330.547 1.00 21.91 63 ILE L N 1
ATOM 7270 C CA . ILE D 1 63 ? 118.039 -76.259 329.387 1.00 21.54 63 ILE L CA 1
ATOM 7271 C C . ILE D 1 63 ? 119.526 -76.159 329.074 1.00 21.08 63 ILE L C 1
ATOM 7272 O O . ILE D 1 63 ? 120.184 -77.178 328.868 1.00 20.88 63 ILE L O 1
ATOM 7277 N N . ASP D 1 64 ? 120.060 -74.941 329.043 1.00 19.93 64 ASP L N 1
ATOM 7278 C CA . ASP D 1 64 ? 121.480 -74.769 328.764 1.00 21.53 64 ASP L CA 1
ATOM 7279 C C . ASP D 1 64 ? 122.295 -75.581 329.757 1.00 20.38 64 ASP L C 1
ATOM 7280 O O . ASP D 1 64 ? 123.168 -76.348 329.378 1.00 23.74 64 ASP L O 1
ATOM 7285 N N . ARG D 1 65 ? 121.991 -75.409 331.038 1.00 22.57 65 ARG L N 1
ATOM 7286 C CA . ARG D 1 65 ? 122.708 -76.109 332.089 1.00 21.32 65 ARG L CA 1
ATOM 7287 C C . ARG D 1 65 ? 122.615 -77.622 331.963 1.00 20.06 65 ARG L C 1
ATOM 7288 O O . ARG D 1 65 ? 123.624 -78.321 332.046 1.00 21.25 65 ARG L O 1
ATOM 7296 N N . PHE D 1 66 ? 121.409 -78.135 331.771 1.00 19.72 66 PHE L N 1
ATOM 7297 C CA . PHE D 1 66 ? 121.250 -79.573 331.637 1.00 19.45 66 PHE L CA 1
ATOM 7298 C C . PHE D 1 66 ? 122.085 -80.086 330.474 1.00 18.54 66 PHE L C 1
ATOM 7299 O O . PHE D 1 66 ? 122.821 -81.067 330.612 1.00 18.57 66 PHE L O 1
ATOM 7307 N N . ILE D 1 67 ? 121.971 -79.416 329.332 1.00 17.73 67 ILE L N 1
ATOM 7308 C CA . ILE D 1 67 ? 122.717 -79.808 328.139 1.00 17.97 67 ILE L CA 1
ATOM 7309 C C . ILE D 1 67 ? 124.222 -79.737 328.360 1.00 18.35 67 ILE L C 1
ATOM 7310 O O . ILE D 1 67 ? 124.953 -80.667 328.028 1.00 19.33 67 ILE L O 1
ATOM 7315 N N . ALA D 1 68 ? 124.682 -78.631 328.935 1.00 20.06 68 ALA L N 1
ATOM 7316 C CA . ALA D 1 68 ? 126.105 -78.448 329.188 1.00 20.53 68 ALA L CA 1
ATOM 7317 C C . ALA D 1 68 ? 126.693 -79.534 330.082 1.00 19.25 68 ALA L C 1
ATOM 7318 O O . ALA D 1 68 ? 127.762 -80.068 329.806 1.00 21.11 68 ALA L O 1
ATOM 7320 N N . ASP D 1 69 ? 125.990 -79.868 331.154 1.00 20.42 69 ASP L N 1
ATOM 7321 C CA . ASP D 1 69 ? 126.499 -80.859 332.084 1.00 21.68 69 ASP L CA 1
ATOM 7322 C C . ASP D 1 69 ? 126.140 -82.312 331.784 1.00 22.48 69 ASP L C 1
ATOM 7323 O O . ASP D 1 69 ? 126.717 -83.217 332.379 1.00 24.49 69 ASP L O 1
ATOM 7328 N N . TYR D 1 70 ? 125.207 -82.552 330.867 1.00 21.01 70 TYR L N 1
ATOM 7329 C CA . TYR D 1 70 ? 124.814 -83.930 330.578 1.00 20.39 70 TYR L CA 1
ATOM 7330 C C . TYR D 1 70 ? 124.879 -84.382 329.133 1.00 21.02 70 TYR L C 1
ATOM 7331 O O . TYR D 1 70 ? 125.216 -85.532 328.856 1.00 20.33 70 TYR L O 1
ATOM 7340 N N . ALA D 1 71 ? 124.553 -83.475 328.220 1.00 21.26 71 ALA L N 1
ATOM 7341 C CA . ALA D 1 71 ? 124.472 -83.798 326.801 1.00 21.05 71 ALA L CA 1
ATOM 7342 C C . ALA D 1 71 ? 125.680 -83.599 325.902 1.00 21.26 71 ALA L C 1
ATOM 7343 O O . ALA D 1 71 ? 125.586 -83.859 324.704 1.00 20.94 71 ALA L O 1
ATOM 7345 N N . ILE D 1 72 ? 126.802 -83.140 326.439 1.00 20.17 72 ILE L N 1
ATOM 7346 C CA . ILE D 1 72 ? 127.964 -82.900 325.589 1.00 21.83 72 ILE L CA 1
ATOM 7347 C C . ILE D 1 72 ? 129.241 -83.470 326.174 1.00 23.11 72 ILE L C 1
ATOM 7348 O O . ILE D 1 72 ? 129.534 -83.270 327.349 1.00 22.34 72 ILE L O 1
ATOM 7353 N N . ASN D 1 73 ? 129.999 -84.187 325.351 1.00 22.76 73 ASN L N 1
ATOM 7354 C CA . ASN D 1 73 ? 131.258 -84.758 325.809 1.00 24.75 73 ASN L CA 1
ATOM 7355 C C . ASN D 1 73 ? 132.205 -83.587 326.061 1.00 24.66 73 ASN L C 1
ATOM 7356 O O . ASN D 1 73 ? 132.791 -83.043 325.130 1.00 24.32 73 ASN L O 1
ATOM 7361 N N . VAL D 1 74 ? 132.346 -83.205 327.325 1.00 25.55 74 VAL L N 1
ATOM 7362 C CA . VAL D 1 74 ? 133.197 -82.080 327.694 1.00 28.54 74 VAL L CA 1
ATOM 7363 C C . VAL D 1 74 ? 134.654 -82.234 327.278 1.00 28.49 74 VAL L C 1
ATOM 7364 O O . VAL D 1 74 ? 135.291 -81.264 326.878 1.00 30.69 74 VAL L O 1
ATOM 7368 N N . GLU D 1 75 ? 135.177 -83.452 327.362 1.00 30.68 75 GLU L N 1
ATOM 7369 C CA . GLU D 1 75 ? 136.566 -83.715 327.005 1.00 33.22 75 GLU L CA 1
ATOM 7370 C C . GLU D 1 75 ? 136.905 -83.512 325.531 1.00 31.99 75 GLU L C 1
ATOM 7371 O O . GLU D 1 75 ? 138.070 -83.354 325.182 1.00 32.83 75 GLU L O 1
ATOM 7377 N N . ARG D 1 76 ? 135.900 -83.509 324.664 1.00 31.30 76 ARG L N 1
ATOM 7378 C CA . ARG D 1 76 ? 136.152 -83.362 323.233 1.00 29.71 76 ARG L CA 1
ATOM 7379 C C . ARG D 1 76 ? 135.480 -82.164 322.574 1.00 28.61 76 ARG L C 1
ATOM 7380 O O . ARG D 1 76 ? 135.832 -81.784 321.452 1.00 27.51 76 ARG L O 1
ATOM 7388 N N . THR D 1 77 ? 134.521 -81.561 323.264 1.00 26.33 77 THR L N 1
ATOM 7389 C CA . THR D 1 77 ? 133.789 -80.457 322.674 1.00 24.09 77 THR L CA 1
ATOM 7390 C C . THR D 1 77 ? 134.653 -79.319 322.122 1.00 25.16 77 THR L C 1
ATOM 7391 O O . THR D 1 77 ? 134.495 -78.939 320.961 1.00 23.66 77 THR L O 1
ATOM 7395 N N . GLU D 1 78 ? 135.573 -78.787 322.923 1.00 25.87 78 GLU L N 1
ATOM 7396 C CA . GLU D 1 78 ? 136.413 -77.690 322.440 1.00 28.65 78 GLU L CA 1
ATOM 7397 C C . GLU D 1 78 ? 137.076 -78.008 321.103 1.00 27.66 78 GLU L C 1
ATOM 7398 O O . GLU D 1 78 ? 137.066 -77.186 320.189 1.00 29.40 78 GLU L O 1
ATOM 7404 N N . GLN D 1 79 ? 137.645 -79.201 320.993 1.00 27.31 79 GLN L N 1
ATOM 7405 C CA . GLN D 1 79 ? 138.312 -79.617 319.767 1.00 28.02 79 GLN L CA 1
ATOM 7406 C C . GLN D 1 79 ? 137.312 -79.874 318.635 1.00 27.75 79 GLN L C 1
ATOM 7407 O O . GLN D 1 79 ? 137.486 -79.380 317.519 1.00 27.02 79 GLN L O 1
ATOM 7413 N N . ALA D 1 80 ? 136.268 -80.647 318.923 1.00 23.73 80 ALA L N 1
ATOM 7414 C CA . ALA D 1 80 ? 135.263 -80.953 317.911 1.00 23.48 80 ALA L CA 1
ATOM 7415 C C . ALA D 1 80 ? 134.597 -79.677 317.412 1.00 22.12 80 ALA L C 1
ATOM 7416 O O . ALA D 1 80 ? 134.270 -79.559 316.234 1.00 21.71 80 ALA L O 1
ATOM 7418 N N . MET D 1 81 ? 134.411 -78.714 318.307 1.00 20.20 81 MET L N 1
ATOM 7419 C CA . MET D 1 81 ? 133.770 -77.463 317.926 1.00 23.96 81 MET L CA 1
ATOM 7420 C C . MET D 1 81 ? 134.644 -76.596 317.021 1.00 23.72 81 MET L C 1
ATOM 7421 O O . MET D 1 81 ? 134.173 -75.592 316.482 1.00 21.68 81 MET L O 1
ATOM 7426 N N . ARG D 1 82 ? 135.908 -76.979 316.854 1.00 23.43 82 ARG L N 1
ATOM 7427 C CA . ARG D 1 82 ? 136.807 -76.219 315.990 1.00 27.01 82 ARG L CA 1
ATOM 7428 C C . ARG D 1 82 ? 136.626 -76.627 314.536 1.00 26.66 82 ARG L C 1
ATOM 7429 O O . ARG D 1 82 ? 137.184 -76.008 313.635 1.00 27.27 82 ARG L O 1
ATOM 7437 N N . LEU D 1 83 ? 135.845 -77.678 314.311 1.00 26.52 83 LEU L N 1
ATOM 7438 C CA . LEU D 1 83 ? 135.568 -78.134 312.955 1.00 25.71 83 LEU L CA 1
ATOM 7439 C C . LEU D 1 83 ? 134.511 -77.210 312.375 1.00 25.83 83 LEU L C 1
ATOM 7440 O O . LEU D 1 83 ? 133.600 -76.784 313.088 1.00 25.27 83 LEU L O 1
ATOM 7445 N N . GLU D 1 84 ? 134.632 -76.884 311.094 1.00 24.35 84 GLU L N 1
ATOM 7446 C CA . GLU D 1 84 ? 133.631 -76.035 310.459 1.00 25.97 84 GLU L CA 1
ATOM 7447 C C . GLU D 1 84 ? 132.355 -76.865 310.352 1.00 24.15 84 GLU L C 1
ATOM 7448 O O . GLU D 1 84 ? 132.411 -78.092 310.260 1.00 21.09 84 GLU L O 1
ATOM 7454 N N . ALA D 1 85 ? 131.212 -76.194 310.364 1.00 23.17 85 ALA L N 1
ATOM 7455 C CA . ALA D 1 85 ? 129.942 -76.889 310.255 1.00 23.18 85 ALA L CA 1
ATOM 7456 C C . ALA D 1 85 ? 129.858 -77.599 308.901 1.00 23.56 85 ALA L C 1
ATOM 7457 O O . ALA D 1 85 ? 129.344 -78.717 308.807 1.00 23.38 85 ALA L O 1
ATOM 7459 N N . VAL D 1 86 ? 130.383 -76.954 307.859 1.00 22.45 86 VAL L N 1
ATOM 7460 C CA . VAL D 1 86 ? 130.355 -77.527 306.519 1.00 23.04 86 VAL L CA 1
ATOM 7461 C C . VAL D 1 86 ? 131.223 -78.777 306.469 1.00 23.90 86 VAL L C 1
ATOM 7462 O O . VAL D 1 86 ? 130.964 -79.699 305.692 1.00 23.83 86 VAL L O 1
ATOM 7466 N N . GLU D 1 87 ? 132.249 -78.808 307.310 1.00 24.25 87 GLU L N 1
ATOM 7467 C CA . GLU D 1 87 ? 133.148 -79.950 307.361 1.00 25.78 87 GLU L CA 1
ATOM 7468 C C . GLU D 1 87 ? 132.413 -81.145 307.953 1.00 24.76 87 GLU L C 1
ATOM 7469 O O . GLU D 1 87 ? 132.500 -82.259 307.439 1.00 25.35 87 GLU L O 1
ATOM 7475 N N . ILE D 1 88 ? 131.683 -80.922 309.037 1.00 22.42 88 ILE L N 1
ATOM 7476 C CA . ILE D 1 88 ? 130.931 -82.016 309.631 1.00 21.86 88 ILE L CA 1
ATOM 7477 C C . ILE D 1 88 ? 129.874 -82.470 308.620 1.00 21.67 88 ILE L C 1
ATOM 7478 O O . ILE D 1 88 ? 129.635 -83.667 308.462 1.00 20.20 88 ILE L O 1
ATOM 7483 N N . ALA D 1 89 ? 129.262 -81.507 307.925 1.00 21.07 89 ALA L N 1
ATOM 7484 C CA . ALA D 1 89 ? 128.240 -81.800 306.920 1.00 19.53 89 ALA L CA 1
ATOM 7485 C C . ALA D 1 89 ? 128.782 -82.722 305.830 1.00 20.97 89 ALA L C 1
ATOM 7486 O O . ALA D 1 89 ? 128.078 -83.618 305.363 1.00 20.05 89 ALA L O 1
ATOM 7488 N N . ARG D 1 90 ? 130.024 -82.488 305.412 1.00 21.94 90 ARG L N 1
ATOM 7489 C CA . ARG D 1 90 ? 130.662 -83.325 304.395 1.00 23.35 90 ARG L CA 1
ATOM 7490 C C . ARG D 1 90 ? 130.863 -84.726 304.957 1.00 23.04 90 ARG L C 1
ATOM 7491 O O . ARG D 1 90 ? 130.640 -85.724 304.273 1.00 24.62 90 ARG L O 1
ATOM 7499 N N . MET D 1 91 ? 131.309 -84.793 306.206 1.00 21.39 91 MET L N 1
ATOM 7500 C CA . MET D 1 91 ? 131.533 -86.071 306.858 1.00 21.90 91 MET L CA 1
ATOM 7501 C C . MET D 1 91 ? 130.246 -86.899 306.856 1.00 20.51 91 MET L C 1
ATOM 7502 O O . MET D 1 91 ? 130.286 -88.116 306.689 1.00 21.20 91 MET L O 1
ATOM 7507 N N . LEU D 1 92 ? 129.110 -86.232 307.045 1.00 17.59 92 LEU L N 1
ATOM 7508 C CA . LEU D 1 92 ? 127.822 -86.915 307.075 1.00 19.24 92 LEU L CA 1
ATOM 7509 C C . LEU D 1 92 ? 127.486 -87.629 305.775 1.00 17.65 92 LEU L C 1
ATOM 7510 O O . LEU D 1 92 ? 126.814 -88.657 305.787 1.00 19.04 92 LEU L O 1
ATOM 7515 N N . VAL D 1 93 ? 127.956 -87.094 304.654 1.00 18.61 93 VAL L N 1
ATOM 7516 C CA . VAL D 1 93 ? 127.693 -87.721 303.366 1.00 17.47 93 VAL L CA 1
ATOM 7517 C C . VAL D 1 93 ? 128.919 -88.474 302.845 1.00 20.42 93 VAL L C 1
ATOM 7518 O O . VAL D 1 93 ? 128.815 -89.254 301.903 1.00 21.52 93 VAL L O 1
ATOM 7522 N N . ASP D 1 94 ? 130.071 -88.245 303.471 1.00 19.52 94 ASP L N 1
ATOM 7523 C CA . ASP D 1 94 ? 131.321 -88.898 303.071 1.00 21.08 94 ASP L CA 1
ATOM 7524 C C . ASP D 1 94 ? 131.288 -90.396 303.396 1.00 21.19 94 ASP L C 1
ATOM 7525 O O . ASP D 1 94 ? 131.373 -90.781 304.568 1.00 20.20 94 ASP L O 1
ATOM 7530 N N . ILE D 1 95 ? 131.183 -91.238 302.369 1.00 19.34 95 ILE L N 1
ATOM 7531 C CA . ILE D 1 95 ? 131.130 -92.683 302.588 1.00 20.77 95 ILE L CA 1
ATOM 7532 C C . ILE D 1 95 ? 132.384 -93.262 303.252 1.00 22.63 95 ILE L C 1
ATOM 7533 O O . ILE D 1 95 ? 132.361 -94.384 303.748 1.00 20.32 95 ILE L O 1
ATOM 7538 N N . HIS D 1 96 ? 133.478 -92.510 303.257 1.00 22.69 96 HIS L N 1
ATOM 7539 C CA . HIS D 1 96 ? 134.696 -93.003 303.886 1.00 25.58 96 HIS L CA 1
ATOM 7540 C C . HIS D 1 96 ? 134.732 -92.623 305.359 1.00 25.77 96 HIS L C 1
ATOM 7541 O O . HIS D 1 96 ? 135.669 -92.966 306.071 1.00 27.77 96 HIS L O 1
ATOM 7548 N N . VAL D 1 97 ? 133.706 -91.915 305.817 1.00 23.26 97 VAL L N 1
ATOM 7549 C CA . VAL D 1 97 ? 133.631 -91.541 307.221 1.00 24.67 97 VAL L CA 1
ATOM 7550 C C . VAL D 1 97 ? 132.513 -92.351 307.852 1.00 24.06 97 VAL L C 1
ATOM 7551 O O . VAL D 1 97 ? 131.348 -92.255 307.456 1.00 22.96 97 VAL L O 1
ATOM 7555 N N . SER D 1 98 ? 132.880 -93.156 308.839 1.00 23.05 98 SER L N 1
ATOM 7556 C CA . SER D 1 98 ? 131.920 -94.008 309.513 1.00 22.90 98 SER L CA 1
ATOM 7557 C C . SER D 1 98 ? 130.934 -93.278 310.416 1.00 22.44 98 SER L C 1
ATOM 7558 O O . SER D 1 98 ? 131.154 -92.151 310.867 1.00 18.82 98 SER L O 1
ATOM 7561 N N . ARG D 1 99 ? 129.839 -93.974 310.678 1.00 22.42 99 ARG L N 1
ATOM 7562 C CA . ARG D 1 99 ? 128.788 -93.494 311.545 1.00 22.89 99 ARG L CA 1
ATOM 7563 C C . ARG D 1 99 ? 129.392 -93.202 312.921 1.00 21.62 99 ARG L C 1
ATOM 7564 O O . ARG D 1 99 ? 129.126 -92.161 313.531 1.00 20.29 99 ARG L O 1
ATOM 7572 N N . GLU D 1 100 ? 130.224 -94.125 313.391 1.00 20.70 100 GLU L N 1
ATOM 7573 C CA . GLU D 1 100 ? 130.876 -94.000 314.686 1.00 20.17 100 GLU L CA 1
ATOM 7574 C C . GLU D 1 100 ? 131.822 -92.812 314.744 1.00 21.57 100 GLU L C 1
ATOM 7575 O O . GLU D 1 100 ? 131.918 -92.136 315.768 1.00 21.18 100 GLU L O 1
ATOM 7581 N N . GLU D 1 101 ? 132.528 -92.559 313.647 1.00 21.52 101 GLU L N 1
ATOM 7582 C CA . GLU D 1 101 ? 133.447 -91.436 313.605 1.00 23.33 101 GLU L CA 1
ATOM 7583 C C . GLU D 1 101 ? 132.672 -90.137 313.744 1.00 22.77 101 GLU L C 1
ATOM 7584 O O . GLU D 1 101 ? 133.115 -89.203 314.406 1.00 22.53 101 GLU L O 1
ATOM 7590 N N . ILE D 1 102 ? 131.513 -90.079 313.104 1.00 20.41 102 ILE L N 1
ATOM 7591 C CA . ILE D 1 102 ? 130.685 -88.888 313.171 1.00 19.30 102 ILE L CA 1
ATOM 7592 C C . ILE D 1 102 ? 130.143 -88.690 314.579 1.00 19.95 102 ILE L C 1
ATOM 7593 O O . ILE D 1 102 ? 130.127 -87.575 315.100 1.00 23.55 102 ILE L O 1
ATOM 7598 N N . ILE D 1 103 ? 129.720 -89.780 315.203 1.00 20.18 103 ILE L N 1
ATOM 7599 C CA . ILE D 1 103 ? 129.160 -89.716 316.544 1.00 21.38 103 ILE L CA 1
ATOM 7600 C C . ILE D 1 103 ? 130.159 -89.219 317.590 1.00 21.90 103 ILE L C 1
ATOM 7601 O O . ILE D 1 103 ? 129.785 -88.494 318.518 1.00 20.03 103 ILE L O 1
ATOM 7606 N N . ALA D 1 104 ? 131.424 -89.607 317.441 1.00 21.30 104 ALA L N 1
ATOM 7607 C CA . ALA D 1 104 ? 132.456 -89.171 318.377 1.00 20.26 104 ALA L CA 1
ATOM 7608 C C . ALA D 1 104 ? 132.559 -87.654 318.289 1.00 19.48 104 ALA L C 1
ATOM 7609 O O . ALA D 1 104 ? 132.955 -86.990 319.238 1.00 19.42 104 ALA L O 1
ATOM 7611 N N . ILE D 1 105 ? 132.184 -87.103 317.142 1.00 20.55 105 ILE L N 1
ATOM 7612 C CA . ILE D 1 105 ? 132.244 -85.658 316.963 1.00 20.32 105 ILE L CA 1
ATOM 7613 C C . ILE D 1 105 ? 130.953 -84.961 317.373 1.00 20.62 105 ILE L C 1
ATOM 7614 O O . ILE D 1 105 ? 130.978 -84.014 318.163 1.00 22.00 105 ILE L O 1
ATOM 7619 N N . THR D 1 106 ? 129.828 -85.437 316.850 1.00 20.39 106 THR L N 1
ATOM 7620 C CA . THR D 1 106 ? 128.533 -84.828 317.144 1.00 19.14 106 THR L CA 1
ATOM 7621 C C . THR D 1 106 ? 128.164 -84.833 318.616 1.00 19.60 106 THR L C 1
ATOM 7622 O O . THR D 1 106 ? 127.543 -83.887 319.103 1.00 20.10 106 THR L O 1
ATOM 7626 N N . THR D 1 107 ? 128.532 -85.893 319.329 1.00 18.50 107 THR L N 1
ATOM 7627 C CA . THR D 1 107 ? 128.222 -85.956 320.749 1.00 18.23 107 THR L CA 1
ATOM 7628 C C . THR D 1 107 ? 129.117 -84.988 321.512 1.00 21.34 107 THR L C 1
ATOM 7629 O O . THR D 1 107 ? 129.054 -84.909 322.735 1.00 21.61 107 THR L O 1
ATOM 7633 N N . ALA D 1 108 ? 129.946 -84.250 320.776 1.00 22.56 108 ALA L N 1
ATOM 7634 C CA . ALA D 1 108 ? 130.858 -83.287 321.380 1.00 23.50 108 ALA L CA 1
ATOM 7635 C C . ALA D 1 108 ? 130.616 -81.873 320.864 1.00 22.44 108 ALA L C 1
ATOM 7636 O O . ALA D 1 108 ? 131.423 -80.975 321.106 1.00 24.27 108 ALA L O 1
ATOM 7638 N N . ILE D 1 109 ? 129.522 -81.673 320.135 1.00 21.85 109 ILE L N 1
ATOM 7639 C CA . ILE D 1 109 ? 129.210 -80.343 319.638 1.00 19.11 109 ILE L CA 1
ATOM 7640 C C . ILE D 1 109 ? 127.975 -79.806 320.350 1.00 20.29 109 ILE L C 1
ATOM 7641 O O . ILE D 1 109 ? 127.365 -80.495 321.169 1.00 18.97 109 ILE L O 1
ATOM 7646 N N . THR D 1 110 ? 127.608 -78.573 320.035 1.00 20.51 110 THR L N 1
ATOM 7647 C CA . THR D 1 110 ? 126.482 -77.921 320.688 1.00 22.27 110 THR L CA 1
ATOM 7648 C C . THR D 1 110 ? 125.208 -77.857 319.857 1.00 19.25 110 THR L C 1
ATOM 7649 O O . THR D 1 110 ? 125.218 -78.135 318.663 1.00 19.67 110 THR L O 1
ATOM 7653 N N . PRO D 1 111 ? 124.092 -77.462 320.488 1.00 18.85 111 PRO L N 1
ATOM 7654 C CA . PRO D 1 111 ? 122.817 -77.361 319.777 1.00 19.37 111 PRO L CA 1
ATOM 7655 C C . PRO D 1 111 ? 122.915 -76.451 318.550 1.00 19.28 111 PRO L C 1
ATOM 7656 O O . PRO D 1 111 ? 122.425 -76.797 317.474 1.00 17.32 111 PRO L O 1
ATOM 7660 N N . ALA D 1 112 ? 123.551 -75.292 318.715 1.00 20.52 112 ALA L N 1
ATOM 7661 C CA . ALA D 1 112 ? 123.699 -74.338 317.617 1.00 21.00 112 ALA L CA 1
ATOM 7662 C C . ALA D 1 112 ? 124.591 -74.921 316.526 1.00 20.71 112 ALA L C 1
ATOM 7663 O O . ALA D 1 112 ? 124.342 -74.727 315.342 1.00 21.07 112 ALA L O 1
ATOM 7665 N N . LYS D 1 113 ? 125.629 -75.640 316.933 1.00 18.98 113 LYS L N 1
ATOM 7666 C CA . LYS D 1 113 ? 126.545 -76.243 315.978 1.00 20.08 113 LYS L CA 1
ATOM 7667 C C . LYS D 1 113 ? 125.813 -77.243 315.077 1.00 18.76 113 LYS L C 1
ATOM 7668 O O . LYS D 1 113 ? 125.976 -77.231 313.856 1.00 18.05 113 LYS L O 1
ATOM 7674 N N . ALA D 1 114 ? 125.013 -78.108 315.691 1.00 18.31 114 ALA L N 1
ATOM 7675 C CA . ALA D 1 114 ? 124.270 -79.120 314.947 1.00 17.95 114 ALA L CA 1
ATOM 7676 C C . ALA D 1 114 ? 123.370 -78.525 313.872 1.00 17.85 114 ALA L C 1
ATOM 7677 O O . ALA D 1 114 ? 123.365 -79.018 312.738 1.00 18.47 114 ALA L O 1
ATOM 7679 N N . VAL D 1 115 ? 122.618 -77.470 314.199 1.00 17.63 115 VAL L N 1
ATOM 7680 C CA . VAL D 1 115 ? 121.747 -76.870 313.192 1.00 16.84 115 VAL L CA 1
ATOM 7681 C C . VAL D 1 115 ? 122.576 -76.166 312.130 1.00 18.32 115 VAL L C 1
ATOM 7682 O O . VAL D 1 115 ? 122.176 -76.101 310.964 1.00 16.92 115 VAL L O 1
ATOM 7686 N N . GLU D 1 116 ? 123.736 -75.647 312.528 1.00 18.66 116 GLU L N 1
ATOM 7687 C CA . GLU D 1 116 ? 124.615 -74.966 311.584 1.00 18.20 116 GLU L CA 1
ATOM 7688 C C . GLU D 1 116 ? 125.118 -75.975 310.566 1.00 17.35 116 GLU L C 1
ATOM 7689 O O . GLU D 1 116 ? 125.334 -75.638 309.406 1.00 16.88 116 GLU L O 1
ATOM 7695 N N . VAL D 1 117 ? 125.317 -77.216 311.004 1.00 18.10 117 VAL L N 1
ATOM 7696 C CA . VAL D 1 117 ? 125.758 -78.267 310.097 1.00 16.24 117 VAL L CA 1
ATOM 7697 C C . VAL D 1 117 ? 124.623 -78.550 309.125 1.00 17.60 117 VAL L C 1
ATOM 7698 O O . VAL D 1 117 ? 124.837 -78.686 307.921 1.00 18.46 117 VAL L O 1
ATOM 7702 N N . MET D 1 118 ? 123.410 -78.638 309.660 1.00 19.62 118 MET L N 1
ATOM 7703 C CA . MET D 1 118 ? 122.227 -78.897 308.841 1.00 18.74 118 MET L CA 1
ATOM 7704 C C . MET D 1 118 ? 122.053 -77.806 307.784 1.00 19.83 118 MET L C 1
ATOM 7705 O O . MET D 1 118 ? 121.684 -78.088 306.638 1.00 17.11 118 MET L O 1
ATOM 7710 N N . ALA D 1 119 ? 122.338 -76.563 308.164 1.00 16.83 119 ALA L N 1
ATOM 7711 C CA . ALA D 1 119 ? 122.195 -75.443 307.241 1.00 17.14 119 ALA L CA 1
ATOM 7712 C C . ALA D 1 119 ? 123.005 -75.640 305.960 1.00 16.96 119 ALA L C 1
ATOM 7713 O O . ALA D 1 119 ? 122.640 -75.128 304.906 1.00 16.13 119 ALA L O 1
ATOM 7715 N N . GLN D 1 120 ? 124.091 -76.400 306.047 1.00 16.72 120 GLN L N 1
ATOM 7716 C CA . GLN D 1 120 ? 124.954 -76.629 304.890 1.00 15.95 120 GLN L CA 1
ATOM 7717 C C . GLN D 1 120 ? 124.468 -77.744 303.978 1.00 17.50 120 GLN L C 1
ATOM 7718 O O . GLN D 1 120 ? 125.116 -78.056 302.987 1.00 17.62 120 GLN L O 1
ATOM 7724 N N . MET D 1 121 ? 123.317 -78.322 304.289 1.00 17.23 121 MET L N 1
ATOM 7725 C CA . MET D 1 121 ? 122.832 -79.457 303.515 1.00 17.00 121 MET L CA 1
ATOM 7726 C C . MET D 1 121 ? 121.483 -79.345 302.809 1.00 15.46 121 MET L C 1
ATOM 7727 O O . MET D 1 121 ? 120.527 -78.798 303.358 1.00 17.98 121 MET L O 1
ATOM 7732 N N . ASN D 1 122 ? 121.415 -79.859 301.582 1.00 15.92 122 ASN L N 1
ATOM 7733 C CA . ASN D 1 122 ? 120.159 -79.875 300.842 1.00 15.13 122 ASN L CA 1
ATOM 7734 C C . ASN D 1 122 ? 119.477 -81.185 301.270 1.00 15.32 122 ASN L C 1
ATOM 7735 O O . ASN D 1 122 ? 120.075 -81.980 302.002 1.00 14.80 122 ASN L O 1
ATOM 7740 N N . VAL D 1 123 ? 118.238 -81.422 300.851 1.00 15.51 123 VAL L N 1
ATOM 7741 C CA . VAL D 1 123 ? 117.565 -82.643 301.281 1.00 15.42 123 VAL L CA 1
ATOM 7742 C C . VAL D 1 123 ? 118.209 -83.939 300.799 1.00 13.59 123 VAL L C 1
ATOM 7743 O O . VAL D 1 123 ? 118.185 -84.933 301.512 1.00 17.92 123 VAL L O 1
ATOM 7747 N N . VAL D 1 124 ? 118.790 -83.943 299.608 1.00 14.26 124 VAL L N 1
ATOM 7748 C CA . VAL D 1 124 ? 119.431 -85.161 299.111 1.00 13.37 124 VAL L CA 1
ATOM 7749 C C . VAL D 1 124 ? 120.599 -85.517 300.023 1.00 13.42 124 VAL L C 1
ATOM 7750 O O . VAL D 1 124 ? 120.757 -86.670 300.427 1.00 14.88 124 VAL L O 1
ATOM 7754 N N . GLU D 1 125 ? 121.411 -84.520 300.361 1.00 14.67 125 GLU L N 1
ATOM 7755 C CA . GLU D 1 125 ? 122.545 -84.754 301.241 1.00 15.12 125 GLU L CA 1
ATOM 7756 C C . GLU D 1 125 ? 122.068 -85.254 302.594 1.00 13.87 125 GLU L C 1
ATOM 7757 O O . GLU D 1 125 ? 122.640 -86.195 303.157 1.00 14.86 125 GLU L O 1
ATOM 7763 N N . MET D 1 126 ? 121.006 -84.646 303.112 1.00 13.65 126 MET L N 1
ATOM 7764 C CA . MET D 1 126 ? 120.463 -85.063 304.401 1.00 15.07 126 MET L CA 1
ATOM 7765 C C . MET D 1 126 ? 119.946 -86.505 304.384 1.00 14.97 126 MET L C 1
ATOM 7766 O O . MET D 1 126 ? 120.072 -87.219 305.370 1.00 14.48 126 MET L O 1
ATOM 7771 N N . MET D 1 127 ? 119.337 -86.924 303.281 1.00 13.94 127 MET L N 1
ATOM 7772 C CA . MET D 1 127 ? 118.839 -88.293 303.205 1.00 14.93 127 MET L CA 1
ATOM 7773 C C . MET D 1 127 ? 120.025 -89.238 303.094 1.00 14.99 127 MET L C 1
ATOM 7774 O O . MET D 1 127 ? 120.028 -90.327 303.681 1.00 14.96 127 MET L O 1
ATOM 7779 N N . MET D 1 128 ? 121.026 -88.805 302.335 1.00 14.66 128 MET L N 1
ATOM 7780 C CA . MET D 1 128 ? 122.239 -89.576 302.135 1.00 15.78 128 MET L CA 1
ATOM 7781 C C . MET D 1 128 ? 122.866 -89.812 303.507 1.00 17.35 128 MET L C 1
ATOM 7782 O O . MET D 1 128 ? 123.290 -90.922 303.827 1.00 17.02 128 MET L O 1
ATOM 7787 N N . ALA D 1 129 ? 122.901 -88.754 304.315 1.00 16.36 129 ALA L N 1
ATOM 7788 C CA . ALA D 1 129 ? 123.463 -88.811 305.655 1.00 15.57 129 ALA L CA 1
ATOM 7789 C C . ALA D 1 129 ? 122.576 -89.611 306.610 1.00 16.25 129 ALA L C 1
ATOM 7790 O O . ALA D 1 129 ? 123.063 -90.400 307.422 1.00 15.57 129 ALA L O 1
ATOM 7792 N N . LEU D 1 130 ? 121.270 -89.403 306.509 1.00 15.18 130 LEU L N 1
ATOM 7793 C CA . LEU D 1 130 ? 120.325 -90.092 307.375 1.00 15.84 130 LEU L CA 1
ATOM 7794 C C . LEU D 1 130 ? 120.385 -91.622 307.254 1.00 16.19 130 LEU L C 1
ATOM 7795 O O . LEU D 1 130 ? 120.228 -92.319 308.248 1.00 16.99 130 LEU L O 1
ATOM 7800 N N . GLN D 1 131 ? 120.613 -92.145 306.053 1.00 15.75 131 GLN L N 1
ATOM 7801 C CA . GLN D 1 131 ? 120.678 -93.590 305.880 1.00 18.58 131 GLN L CA 1
ATOM 7802 C C . GLN D 1 131 ? 121.927 -94.148 306.549 1.00 19.38 131 GLN L C 1
ATOM 7803 O O . GLN D 1 131 ? 121.968 -95.322 306.909 1.00 21.39 131 GLN L O 1
ATOM 7809 N N . LYS D 1 132 ? 122.943 -93.309 306.723 1.00 19.47 132 LYS L N 1
ATOM 7810 C CA . LYS D 1 132 ? 124.178 -93.753 307.361 1.00 19.50 132 LYS L CA 1
ATOM 7811 C C . LYS D 1 132 ? 124.095 -93.585 308.878 1.00 19.23 132 LYS L C 1
ATOM 7812 O O . LYS D 1 132 ? 124.552 -94.445 309.633 1.00 19.27 132 LYS L O 1
ATOM 7818 N N . MET D 1 133 ? 123.495 -92.486 309.321 1.00 16.43 133 MET L N 1
ATOM 7819 C CA . MET D 1 133 ? 123.386 -92.219 310.749 1.00 16.90 133 MET L CA 1
ATOM 7820 C C . MET D 1 133 ? 122.311 -93.034 311.461 1.00 16.36 133 MET L C 1
ATOM 7821 O O . MET D 1 133 ? 122.339 -93.156 312.684 1.00 15.70 133 MET L O 1
ATOM 7826 N N . ARG D 1 134 ? 121.364 -93.593 310.714 1.00 16.53 134 ARG L N 1
ATOM 7827 C CA . ARG D 1 134 ? 120.322 -94.390 311.360 1.00 17.85 134 ARG L CA 1
ATOM 7828 C C . ARG D 1 134 ? 121.010 -95.417 312.260 1.00 18.56 134 ARG L C 1
ATOM 7829 O O . ARG D 1 134 ? 121.962 -96.074 311.837 1.00 19.42 134 ARG L O 1
ATOM 7837 N N . ALA D 1 135 ? 120.537 -95.543 313.497 1.00 18.84 135 ALA L N 1
ATOM 7838 C CA . ALA D 1 135 ? 121.125 -96.484 314.455 1.00 20.04 135 ALA L CA 1
ATOM 7839 C C . ALA D 1 135 ? 120.887 -97.949 314.087 1.00 20.33 135 ALA L C 1
ATOM 7840 O O . ALA D 1 135 ? 121.836 -98.721 313.934 1.00 21.58 135 ALA L O 1
ATOM 7842 N N . ARG D 1 136 ? 119.625 -98.336 313.949 1.00 20.93 136 ARG L N 1
ATOM 7843 C CA . ARG D 1 136 ? 119.313 -99.713 313.600 1.00 20.35 136 ARG L CA 1
ATOM 7844 C C . ARG D 1 136 ? 119.479 -99.936 312.106 1.00 23.40 136 ARG L C 1
ATOM 7845 O O . ARG D 1 136 ? 119.080 -99.103 311.286 1.00 20.23 136 ARG L O 1
ATOM 7853 N N . ARG D 1 137 ? 120.053 -101.085 311.768 1.00 24.30 137 ARG L N 1
ATOM 7854 C CA . ARG D 1 137 ? 120.301 -101.476 310.388 1.00 25.07 137 ARG L CA 1
ATOM 7855 C C . ARG D 1 137 ? 119.021 -101.524 309.559 1.00 23.83 137 ARG L C 1
ATOM 7856 O O . ARG D 1 137 ? 118.961 -100.969 308.461 1.00 23.89 137 ARG L O 1
ATOM 7864 N N . THR D 1 138 ? 118.001 -102.200 310.078 1.00 21.70 138 THR L N 1
ATOM 7865 C CA . THR D 1 138 ? 116.735 -102.330 309.363 1.00 20.48 138 THR L CA 1
ATOM 7866 C C . THR D 1 138 ? 115.721 -101.291 309.822 1.00 20.66 138 THR L C 1
ATOM 7867 O O . THR D 1 138 ? 115.318 -101.275 310.981 1.00 22.32 138 THR L O 1
ATOM 7871 N N . PRO D 1 139 ? 115.299 -100.398 308.919 1.00 21.50 139 PRO L N 1
ATOM 7872 C CA . PRO D 1 139 ? 114.322 -99.400 309.357 1.00 20.91 139 PRO L CA 1
ATOM 7873 C C . PRO D 1 139 ? 113.012 -100.094 309.730 1.00 21.83 139 PRO L C 1
ATOM 7874 O O . PRO D 1 139 ? 112.708 -101.167 309.218 1.00 20.21 139 PRO L O 1
ATOM 7878 N N . SER D 1 140 ? 112.251 -99.503 310.640 1.00 19.14 140 SER L N 1
ATOM 7879 C CA . SER D 1 140 ? 110.994 -100.116 311.027 1.00 20.48 140 SER L CA 1
ATOM 7880 C C . SER D 1 140 ? 109.865 -99.121 310.867 1.00 19.21 140 SER L C 1
ATOM 7881 O O . SER D 1 140 ? 110.024 -98.105 310.199 1.00 17.01 140 SER L O 1
ATOM 7884 N N . ASN D 1 141 ? 108.728 -99.401 311.491 1.00 18.60 141 ASN L N 1
ATOM 7885 C CA . ASN D 1 141 ? 107.592 -98.510 311.352 1.00 19.40 141 ASN L CA 1
ATOM 7886 C C . ASN D 1 141 ? 106.666 -98.576 312.564 1.00 18.42 141 ASN L C 1
ATOM 7887 O O . ASN D 1 141 ? 106.461 -99.633 313.157 1.00 17.92 141 ASN L O 1
ATOM 7892 N N . GLN D 1 142 ? 106.116 -97.429 312.934 1.00 18.44 142 GLN L N 1
ATOM 7893 C CA . GLN D 1 142 ? 105.224 -97.345 314.079 1.00 17.04 142 GLN L CA 1
ATOM 7894 C C . GLN D 1 142 ? 103.885 -96.815 313.605 1.00 20.58 142 GLN L C 1
ATOM 7895 O O . GLN D 1 142 ? 103.836 -95.934 312.741 1.00 20.49 142 GLN L O 1
ATOM 7901 N N . CYS D 1 143 ? 102.799 -97.331 314.171 1.00 18.91 143 CYS L N 1
ATOM 7902 C CA . CYS D 1 143 ? 101.482 -96.870 313.773 1.00 19.60 143 CYS L CA 1
ATOM 7903 C C . CYS D 1 143 ? 100.614 -96.425 314.935 1.00 20.68 143 CYS L C 1
ATOM 7904 O O . CYS D 1 143 ? 100.920 -96.671 316.098 1.00 19.82 143 CYS L O 1
ATOM 7907 N N . HIS D 1 144 ? 99.517 -95.769 314.582 1.00 21.39 144 HIS L N 1
ATOM 7908 C CA . HIS D 1 144 ? 98.531 -95.291 315.533 1.00 21.53 144 HIS L CA 1
ATOM 7909 C C . HIS D 1 144 ? 97.367 -96.278 315.470 1.00 22.77 144 HIS L C 1
ATOM 7910 O O . HIS D 1 144 ? 97.032 -96.768 314.394 1.00 21.25 144 HIS L O 1
ATOM 7917 N N . VAL D 1 145 ? 96.773 -96.585 316.616 1.00 22.19 145 VAL L N 1
ATOM 7918 C CA . VAL D 1 145 ? 95.606 -97.458 316.644 1.00 23.53 145 VAL L CA 1
ATOM 7919 C C . VAL D 1 145 ? 94.652 -96.775 317.599 1.00 24.35 145 VAL L C 1
ATOM 7920 O O . VAL D 1 145 ? 94.788 -96.865 318.813 1.00 25.08 145 VAL L O 1
ATOM 7924 N N . THR D 1 146 ? 93.707 -96.046 317.026 1.00 26.66 146 THR L N 1
ATOM 7925 C CA . THR D 1 146 ? 92.722 -95.319 317.803 1.00 28.73 146 THR L CA 1
ATOM 7926 C C . THR D 1 146 ? 91.423 -95.274 317.013 1.00 28.89 146 THR L C 1
ATOM 7927 O O . THR D 1 146 ? 91.346 -95.765 315.889 1.00 29.74 146 THR L O 1
ATOM 7931 N N . ASN D 1 147 ? 90.401 -94.695 317.620 1.00 30.44 147 ASN L N 1
ATOM 7932 C CA . ASN D 1 147 ? 89.113 -94.542 316.969 1.00 29.55 147 ASN L CA 1
ATOM 7933 C C . ASN D 1 147 ? 88.363 -93.531 317.806 1.00 30.10 147 ASN L C 1
ATOM 7934 O O . ASN D 1 147 ? 88.512 -93.491 319.023 1.00 28.96 147 ASN L O 1
ATOM 7939 N N . LEU D 1 148 ? 87.579 -92.702 317.129 1.00 31.89 148 LEU L N 1
ATOM 7940 C CA . LEU D 1 148 ? 86.811 -91.637 317.749 1.00 32.89 148 LEU L CA 1
ATOM 7941 C C . LEU D 1 148 ? 86.089 -92.024 319.041 1.00 33.50 148 LEU L C 1
ATOM 7942 O O . LEU D 1 148 ? 85.896 -91.181 319.918 1.00 33.98 148 LEU L O 1
ATOM 7947 N N . LYS D 1 149 ? 85.711 -93.293 319.163 1.00 34.06 149 LYS L N 1
ATOM 7948 C CA . LYS D 1 149 ? 84.973 -93.763 320.332 1.00 34.66 149 LYS L CA 1
ATOM 7949 C C . LYS D 1 149 ? 85.780 -94.480 321.414 1.00 35.63 149 LYS L C 1
ATOM 7950 O O . LYS D 1 149 ? 85.221 -94.884 322.432 1.00 36.53 149 LYS L O 1
ATOM 7956 N N . ASP D 1 150 ? 87.084 -94.632 321.214 1.00 35.58 150 ASP L N 1
ATOM 7957 C CA . ASP D 1 150 ? 87.912 -95.321 322.201 1.00 35.33 150 ASP L CA 1
ATOM 7958 C C . ASP D 1 150 ? 87.318 -96.708 322.407 1.00 36.04 150 ASP L C 1
ATOM 7959 O O . ASP D 1 150 ? 87.308 -97.237 323.518 1.00 37.32 150 ASP L O 1
ATOM 7964 N N . ASN D 1 151 ? 86.821 -97.283 321.315 1.00 35.62 151 ASN L N 1
ATOM 7965 C CA . ASN D 1 151 ? 86.200 -98.601 321.324 1.00 34.96 151 ASN L CA 1
ATOM 7966 C C . ASN D 1 151 ? 87.243 -99.702 321.435 1.00 33.96 151 ASN L C 1
ATOM 7967 O O . ASN D 1 151 ? 88.047 -99.900 320.523 1.00 34.52 151 ASN L O 1
ATOM 7972 N N . PRO D 1 152 ? 87.232 -100.445 322.553 1.00 33.81 152 PRO L N 1
ATOM 7973 C CA . PRO D 1 152 ? 88.172 -101.538 322.812 1.00 32.61 152 PRO L CA 1
ATOM 7974 C C . PRO D 1 152 ? 88.177 -102.591 321.720 1.00 32.72 152 PRO L C 1
ATOM 7975 O O . PRO D 1 152 ? 89.233 -103.073 321.307 1.00 33.09 152 PRO L O 1
ATOM 7979 N N . VAL D 1 153 ? 86.987 -102.950 321.255 1.00 32.26 153 VAL L N 1
ATOM 7980 C CA . VAL D 1 153 ? 86.858 -103.964 320.224 1.00 32.87 153 VAL L CA 1
ATOM 7981 C C . VAL D 1 153 ? 87.546 -103.538 318.934 1.00 31.65 153 VAL L C 1
ATOM 7982 O O . VAL D 1 153 ? 88.270 -104.323 318.329 1.00 30.23 153 VAL L O 1
ATOM 7986 N N . GLN D 1 154 ? 87.322 -102.294 318.517 1.00 32.97 154 GLN L N 1
ATOM 7987 C CA . GLN D 1 154 ? 87.922 -101.796 317.283 1.00 32.74 154 GLN L CA 1
ATOM 7988 C C . GLN D 1 154 ? 89.436 -101.702 317.424 1.00 32.63 154 GLN L C 1
ATOM 7989 O O . GLN D 1 154 ? 90.183 -102.070 316.516 1.00 33.96 154 GLN L O 1
ATOM 7995 N N . ILE D 1 155 ? 89.879 -101.208 318.571 1.00 33.16 155 ILE L N 1
ATOM 7996 C CA . ILE D 1 155 ? 91.299 -101.061 318.842 1.00 33.48 155 ILE L CA 1
ATOM 7997 C C . ILE D 1 155 ? 92.002 -102.401 318.748 1.00 32.87 155 ILE L C 1
ATOM 7998 O O . ILE D 1 155 ? 92.999 -102.541 318.037 1.00 33.39 155 ILE L O 1
ATOM 8003 N N . ALA D 1 156 ? 91.476 -103.392 319.456 1.00 31.62 156 ALA L N 1
ATOM 8004 C CA . ALA D 1 156 ? 92.067 -104.718 319.420 1.00 30.60 156 ALA L CA 1
ATOM 8005 C C . ALA D 1 156 ? 92.140 -105.193 317.976 1.00 30.09 156 ALA L C 1
ATOM 8006 O O . ALA D 1 156 ? 93.171 -105.695 317.524 1.00 30.33 156 ALA L O 1
ATOM 8008 N N . ALA D 1 157 ? 91.042 -105.025 317.249 1.00 30.37 157 ALA L N 1
ATOM 8009 C CA . ALA D 1 157 ? 90.987 -105.454 315.857 1.00 29.36 157 ALA L CA 1
ATOM 8010 C C . ALA D 1 157 ? 92.001 -104.690 315.013 1.00 29.28 157 ALA L C 1
ATOM 8011 O O . ALA D 1 157 ? 92.803 -105.288 314.293 1.00 29.62 157 ALA L O 1
ATOM 8013 N N . ASP D 1 158 ? 91.964 -103.367 315.106 1.00 28.71 158 ASP L N 1
ATOM 8014 C CA . ASP D 1 158 ? 92.887 -102.537 314.340 1.00 28.14 158 ASP L CA 1
ATOM 8015 C C . ASP D 1 158 ? 94.335 -102.886 314.661 1.00 25.91 158 ASP L C 1
ATOM 8016 O O . ASP D 1 158 ? 95.167 -102.953 313.765 1.00 26.96 158 ASP L O 1
ATOM 8021 N N . ALA D 1 159 ? 94.629 -103.121 315.937 1.00 26.50 159 ALA L N 1
ATOM 8022 C CA . ALA D 1 159 ? 95.986 -103.472 316.363 1.00 24.11 159 ALA L CA 1
ATOM 8023 C C . ALA D 1 159 ? 96.447 -104.787 315.745 1.00 24.29 159 ALA L C 1
ATOM 8024 O O . ALA D 1 159 ? 97.605 -104.924 315.353 1.00 23.94 159 ALA L O 1
ATOM 8026 N N . ALA D 1 160 ? 95.541 -105.759 315.667 1.00 24.59 160 ALA L N 1
ATOM 8027 C CA . ALA D 1 160 ? 95.870 -107.054 315.082 1.00 23.55 160 ALA L CA 1
ATOM 8028 C C . ALA D 1 160 ? 96.240 -106.877 313.616 1.00 22.40 160 ALA L C 1
ATOM 8029 O O . ALA D 1 160 ? 97.254 -107.409 313.157 1.00 22.84 160 ALA L O 1
ATOM 8031 N N . GLU D 1 161 ? 95.414 -106.132 312.886 1.00 22.63 161 GLU L N 1
ATOM 8032 C CA . GLU D 1 161 ? 95.659 -105.887 311.464 1.00 23.54 161 GLU L CA 1
ATOM 8033 C C . GLU D 1 161 ? 96.959 -105.119 311.295 1.00 22.02 161 GLU L C 1
ATOM 8034 O O . GLU D 1 161 ? 97.794 -105.462 310.460 1.00 21.58 161 GLU L O 1
ATOM 8040 N N . ALA D 1 162 ? 97.113 -104.063 312.088 1.00 23.87 162 ALA L N 1
ATOM 8041 C CA . ALA D 1 162 ? 98.321 -103.249 312.049 1.00 24.11 162 ALA L CA 1
ATOM 8042 C C . ALA D 1 162 ? 99.516 -104.161 312.300 1.00 24.79 162 ALA L C 1
ATOM 8043 O O . ALA D 1 162 ? 100.597 -103.947 311.754 1.00 26.31 162 ALA L O 1
ATOM 8045 N N . GLY D 1 163 ? 99.306 -105.189 313.119 1.00 24.54 163 GLY L N 1
ATOM 8046 C CA . GLY D 1 163 ? 100.371 -106.125 313.434 1.00 22.59 163 GLY L CA 1
ATOM 8047 C C . GLY D 1 163 ? 100.839 -106.967 312.261 1.00 23.01 163 GLY L C 1
ATOM 8048 O O . GLY D 1 163 ? 102.042 -107.129 312.055 1.00 22.66 163 GLY L O 1
ATOM 8049 N N . ILE D 1 164 ? 99.907 -107.520 311.492 1.00 23.30 164 ILE L N 1
ATOM 8050 C CA . ILE D 1 164 ? 100.292 -108.341 310.349 1.00 23.45 164 ILE L CA 1
ATOM 8051 C C . ILE D 1 164 ? 100.800 -107.468 309.209 1.00 22.65 164 ILE L C 1
ATOM 8052 O O . ILE D 1 164 ? 101.617 -107.904 308.402 1.00 21.62 164 ILE L O 1
ATOM 8057 N N . ARG D 1 165 ? 100.323 -106.232 309.136 1.00 22.21 165 ARG L N 1
ATOM 8058 C CA . ARG D 1 165 ? 100.797 -105.351 308.081 1.00 21.84 165 ARG L CA 1
ATOM 8059 C C . ARG D 1 165 ? 102.294 -105.089 308.285 1.00 21.58 165 ARG L C 1
ATOM 8060 O O . ARG D 1 165 ? 102.997 -104.718 307.345 1.00 22.73 165 ARG L O 1
ATOM 8068 N N . GLY D 1 166 ? 102.786 -105.296 309.504 1.00 20.20 166 GLY L N 1
ATOM 8069 C CA . GLY D 1 166 ? 104.211 -105.125 309.732 1.00 21.16 166 GLY L CA 1
ATOM 8070 C C . GLY D 1 166 ? 104.754 -104.140 310.752 1.00 19.49 166 GLY L C 1
ATOM 8071 O O . GLY D 1 166 ? 105.959 -104.138 311.000 1.00 20.32 166 GLY L O 1
ATOM 8072 N N . PHE D 1 167 ? 103.900 -103.309 311.336 1.00 18.64 167 PHE L N 1
ATOM 8073 C CA . PHE D 1 167 ? 104.348 -102.335 312.330 1.00 19.05 167 PHE L CA 1
ATOM 8074 C C . PHE D 1 167 ? 104.981 -103.019 313.540 1.00 19.31 167 PHE L C 1
ATOM 8075 O O . PHE D 1 167 ? 104.438 -103.989 314.066 1.00 19.49 167 PHE L O 1
ATOM 8083 N N . SER D 1 168 ? 106.123 -102.498 313.984 1.00 17.94 168 SER L N 1
ATOM 8084 C CA . SER D 1 168 ? 106.833 -103.054 315.128 1.00 16.39 168 SER L CA 1
ATOM 8085 C C . SER D 1 168 ? 106.372 -102.378 316.405 1.00 17.63 168 SER L C 1
ATOM 8086 O O . SER D 1 168 ? 106.576 -102.892 317.510 1.00 16.41 168 SER L O 1
ATOM 8089 N N . GLU D 1 169 ? 105.753 -101.215 316.238 1.00 15.43 169 GLU L N 1
ATOM 8090 C CA . GLU D 1 169 ? 105.263 -100.436 317.361 1.00 17.43 169 GLU L CA 1
ATOM 8091 C C . GLU D 1 169 ? 103.878 -99.908 317.063 1.00 17.43 169 GLU L C 1
ATOM 8092 O O . GLU D 1 169 ? 103.570 -99.550 315.926 1.00 13.89 169 GLU L O 1
ATOM 8098 N N . GLN D 1 170 ? 103.055 -99.847 318.098 1.00 17.06 170 GLN L N 1
ATOM 8099 C CA . GLN D 1 170 ? 101.703 -99.347 317.953 1.00 18.86 170 GLN L CA 1
ATOM 8100 C C . GLN D 1 170 ? 101.440 -98.381 319.090 1.00 19.31 170 GLN L C 1
ATOM 8101 O O . GLN D 1 170 ? 101.872 -98.601 320.227 1.00 18.39 170 GLN L O 1
ATOM 8107 N N . GLU D 1 171 ? 100.740 -97.301 318.774 1.00 19.05 171 GLU L N 1
ATOM 8108 C CA . GLU D 1 171 ? 100.440 -96.283 319.763 1.00 18.84 171 GLU L CA 1
ATOM 8109 C C . GLU D 1 171 ? 98.962 -95.929 319.776 1.00 20.74 171 GLU L C 1
ATOM 8110 O O . GLU D 1 171 ? 98.314 -95.845 318.733 1.00 20.09 171 GLU L O 1
ATOM 8116 N N . THR D 1 172 ? 98.429 -95.724 320.969 1.00 22.43 172 THR L N 1
ATOM 8117 C CA . THR D 1 172 ? 97.039 -95.350 321.092 1.00 24.06 172 THR L CA 1
ATOM 8118 C C . THR D 1 172 ? 96.969 -94.154 322.029 1.00 24.18 172 THR L C 1
ATOM 8119 O O . THR D 1 172 ? 97.960 -93.777 322.656 1.00 24.11 172 THR L O 1
ATOM 8123 N N . THR D 1 173 ? 95.802 -93.535 322.088 1.00 25.30 173 THR L N 1
ATOM 8124 C CA . THR D 1 173 ? 95.581 -92.400 322.969 1.00 25.80 173 THR L CA 1
ATOM 8125 C C . THR D 1 173 ? 94.073 -92.283 323.084 1.00 26.13 173 THR L C 1
ATOM 8126 O O . THR D 1 173 ? 93.348 -92.993 322.391 1.00 26.54 173 THR L O 1
ATOM 8130 N N . VAL D 1 174 ? 93.595 -91.387 323.932 1.00 26.60 174 VAL L N 1
ATOM 8131 C CA . VAL D 1 174 ? 92.160 -91.276 324.138 1.00 27.79 174 VAL L CA 1
ATOM 8132 C C . VAL D 1 174 ? 91.529 -89.919 323.881 1.00 26.70 174 VAL L C 1
ATOM 8133 O O . VAL D 1 174 ? 92.168 -88.879 324.036 1.00 28.55 174 VAL L O 1
ATOM 8137 N N . GLY D 1 175 ? 90.259 -89.947 323.483 1.00 27.89 175 GLY L N 1
ATOM 8138 C CA . GLY D 1 175 ? 89.526 -88.713 323.279 1.00 25.93 175 GLY L CA 1
ATOM 8139 C C . GLY D 1 175 ? 89.068 -88.360 324.680 1.00 24.47 175 GLY L C 1
ATOM 8140 O O . GLY D 1 175 ? 88.976 -87.195 325.054 1.00 25.23 175 GLY L O 1
ATOM 8141 N N . ILE D 1 176 ? 88.802 -89.405 325.459 1.00 27.26 176 ILE L N 1
ATOM 8142 C CA . ILE D 1 176 ? 88.371 -89.281 326.853 1.00 29.06 176 ILE L CA 1
ATOM 8143 C C . ILE D 1 176 ? 89.458 -89.904 327.736 1.00 28.33 176 ILE L C 1
ATOM 8144 O O . ILE D 1 176 ? 89.647 -91.114 327.720 1.00 28.12 176 ILE L O 1
ATOM 8149 N N . ALA D 1 177 ? 90.161 -89.081 328.507 1.00 30.46 177 ALA L N 1
ATOM 8150 C CA . ALA D 1 177 ? 91.233 -89.574 329.372 1.00 32.18 177 ALA L CA 1
ATOM 8151 C C . ALA D 1 177 ? 90.924 -90.914 330.045 1.00 33.28 177 ALA L C 1
ATOM 8152 O O . ALA D 1 177 ? 91.617 -91.913 329.820 1.00 32.06 177 ALA L O 1
ATOM 8154 N N . ARG D 1 178 ? 89.866 -90.926 330.853 1.00 33.70 178 ARG L N 1
ATOM 8155 C CA . ARG D 1 178 ? 89.444 -92.108 331.596 1.00 33.46 178 ARG L CA 1
ATOM 8156 C C . ARG D 1 178 ? 89.439 -93.433 330.840 1.00 33.98 178 ARG L C 1
ATOM 8157 O O . ARG D 1 178 ? 89.527 -94.500 331.452 1.00 34.34 178 ARG L O 1
ATOM 8165 N N . TYR D 1 179 ? 89.332 -93.377 329.519 1.00 33.69 179 TYR L N 1
ATOM 8166 C CA . TYR D 1 179 ? 89.316 -94.593 328.714 1.00 33.70 179 TYR L CA 1
ATOM 8167 C C . TYR D 1 179 ? 90.716 -95.195 328.541 1.00 33.54 179 TYR L C 1
ATOM 8168 O O . TYR D 1 179 ? 90.853 -96.369 328.195 1.00 33.19 179 TYR L O 1
ATOM 8177 N N . ALA D 1 180 ? 91.745 -94.387 328.795 1.00 33.70 180 ALA L N 1
ATOM 8178 C CA . ALA D 1 180 ? 93.142 -94.803 328.639 1.00 33.32 180 ALA L CA 1
ATOM 8179 C C . ALA D 1 180 ? 93.459 -96.262 328.982 1.00 33.56 180 ALA L C 1
ATOM 8180 O O . ALA D 1 180 ? 94.041 -96.984 328.162 1.00 33.25 180 ALA L O 1
ATOM 8182 N N . PRO D 1 181 ? 93.082 -96.721 330.189 1.00 32.28 181 PRO L N 1
ATOM 8183 C CA . PRO D 1 181 ? 93.355 -98.107 330.577 1.00 31.34 181 PRO L CA 1
ATOM 8184 C C . PRO D 1 181 ? 92.814 -99.171 329.620 1.00 31.00 181 PRO L C 1
ATOM 8185 O O . PRO D 1 181 ? 93.498 -100.151 329.324 1.00 30.44 181 PRO L O 1
ATOM 8189 N N . PHE D 1 182 ? 91.584 -98.989 329.146 1.00 32.32 182 PHE L N 1
ATOM 8190 C CA . PHE D 1 182 ? 90.988 -99.948 328.219 1.00 31.20 182 PHE L CA 1
ATOM 8191 C C . PHE D 1 182 ? 91.692 -99.893 326.869 1.00 28.94 182 PHE L C 1
ATOM 8192 O O . PHE D 1 182 ? 91.874 -100.912 326.209 1.00 28.67 182 PHE L O 1
ATOM 8200 N N . ASN D 1 183 ? 92.082 -98.692 326.461 1.00 29.50 183 ASN L N 1
ATOM 8201 C CA . ASN D 1 183 ? 92.784 -98.505 325.197 1.00 29.63 183 ASN L CA 1
ATOM 8202 C C . ASN D 1 183 ? 94.112 -99.238 325.222 1.00 28.51 183 ASN L C 1
ATOM 8203 O O . ASN D 1 183 ? 94.453 -99.961 324.288 1.00 29.46 183 ASN L O 1
ATOM 8208 N N . ALA D 1 184 ? 94.861 -99.039 326.300 1.00 28.76 184 ALA L N 1
ATOM 8209 C CA . ALA D 1 184 ? 96.154 -99.681 326.465 1.00 27.54 184 ALA L CA 1
ATOM 8210 C C . ALA D 1 184 ? 95.933 -101.180 326.518 1.00 27.09 184 ALA L C 1
ATOM 8211 O O . ALA D 1 184 ? 96.632 -101.949 325.864 1.00 28.26 184 ALA L O 1
ATOM 8213 N N . LEU D 1 185 ? 94.946 -101.590 327.305 1.00 29.47 185 LEU L N 1
ATOM 8214 C CA . LEU D 1 185 ? 94.615 -102.999 327.451 1.00 29.91 185 LEU L CA 1
ATOM 8215 C C . LEU D 1 185 ? 94.269 -103.616 326.100 1.00 28.80 185 LEU L C 1
ATOM 8216 O O . LEU D 1 185 ? 94.842 -104.631 325.698 1.00 28.92 185 LEU L O 1
ATOM 8221 N N . ALA D 1 186 ? 93.330 -102.989 325.399 1.00 29.02 186 ALA L N 1
ATOM 8222 C CA . ALA D 1 186 ? 92.893 -103.472 324.096 1.00 28.82 186 ALA L CA 1
ATOM 8223 C C . ALA D 1 186 ? 94.046 -103.506 323.101 1.00 28.23 186 ALA L C 1
ATOM 8224 O O . ALA D 1 186 ? 94.229 -104.487 322.380 1.00 27.41 186 ALA L O 1
ATOM 8226 N N . LEU D 1 187 ? 94.821 -102.427 323.061 1.00 28.21 187 LEU L N 1
ATOM 8227 C CA . LEU D 1 187 ? 95.949 -102.351 322.145 1.00 27.63 187 LEU L CA 1
ATOM 8228 C C . LEU D 1 187 ? 96.903 -103.495 322.455 1.00 27.06 187 LEU L C 1
ATOM 8229 O O . LEU D 1 187 ? 97.412 -104.170 321.556 1.00 27.75 187 LEU L O 1
ATOM 8234 N N . LEU D 1 188 ? 97.121 -103.723 323.744 1.00 27.25 188 LEU L N 1
ATOM 8235 C CA . LEU D 1 188 ? 98.013 -104.778 324.185 1.00 26.33 188 LEU L CA 1
ATOM 8236 C C . LEU D 1 188 ? 97.558 -106.135 323.673 1.00 27.30 188 LEU L C 1
ATOM 8237 O O . LEU D 1 188 ? 98.365 -106.906 323.156 1.00 27.02 188 LEU L O 1
ATOM 8242 N N . VAL D 1 189 ? 96.267 -106.429 323.809 1.00 27.44 189 VAL L N 1
ATOM 8243 C CA . VAL D 1 189 ? 95.752 -107.715 323.354 1.00 27.41 189 VAL L CA 1
ATOM 8244 C C . VAL D 1 189 ? 95.806 -107.829 321.838 1.00 25.31 189 VAL L C 1
ATOM 8245 O O . VAL D 1 189 ? 96.351 -108.794 321.300 1.00 26.53 189 VAL L O 1
ATOM 8249 N N . GLY D 1 190 ? 95.248 -106.838 321.152 1.00 26.67 190 GLY L N 1
ATOM 8250 C CA . GLY D 1 190 ? 95.236 -106.854 319.698 1.00 24.83 190 GLY L CA 1
ATOM 8251 C C . GLY D 1 190 ? 96.606 -106.941 319.053 1.00 24.84 190 GLY L C 1
ATOM 8252 O O . GLY D 1 190 ? 96.789 -107.655 318.062 1.00 24.07 190 GLY L O 1
ATOM 8253 N N . SER D 1 191 ? 97.578 -106.224 319.609 1.00 25.42 191 SER L N 1
ATOM 8254 C CA . SER D 1 191 ? 98.926 -106.230 319.052 1.00 24.78 191 SER L CA 1
ATOM 8255 C C . SER D 1 191 ? 99.529 -107.625 319.047 1.00 25.23 191 SER L C 1
ATOM 8256 O O . SER D 1 191 ? 100.154 -108.038 318.068 1.00 26.04 191 SER L O 1
ATOM 8259 N N . GLN D 1 192 ? 99.346 -108.348 320.147 1.00 25.39 192 GLN L N 1
ATOM 8260 C CA . GLN D 1 192 ? 99.891 -109.691 320.265 1.00 26.24 192 GLN L CA 1
ATOM 8261 C C . GLN D 1 192 ? 99.102 -110.725 319.466 1.00 28.30 192 GLN L C 1
ATOM 8262 O O . GLN D 1 192 ? 99.535 -111.867 319.323 1.00 30.38 192 GLN L O 1
ATOM 8268 N N . CYS D 1 193 ? 97.944 -110.330 318.947 1.00 30.30 193 CYS L N 1
ATOM 8269 C CA . CYS D 1 193 ? 97.152 -111.242 318.128 1.00 32.38 193 CYS L CA 1
ATOM 8270 C C . CYS D 1 193 ? 97.666 -111.127 316.704 1.00 32.61 193 CYS L C 1
ATOM 8271 O O . CYS D 1 193 ? 97.775 -112.118 315.987 1.00 34.01 193 CYS L O 1
ATOM 8274 N N . GLY D 1 194 ? 97.990 -109.899 316.310 1.00 33.59 194 GLY L N 1
ATOM 8275 C CA . GLY D 1 194 ? 98.476 -109.643 314.967 1.00 34.01 194 GLY L CA 1
ATOM 8276 C C . GLY D 1 194 ? 99.891 -110.119 314.739 1.00 32.87 194 GLY L C 1
ATOM 8277 O O . GLY D 1 194 ? 100.164 -110.847 313.790 1.00 36.25 194 GLY L O 1
ATOM 8278 N N . ARG D 1 195 ? 100.802 -109.707 315.606 1.00 32.76 195 ARG L N 1
ATOM 8279 C CA . ARG D 1 195 ? 102.187 -110.116 315.471 1.00 30.18 195 ARG L CA 1
ATOM 8280 C C . ARG D 1 195 ? 102.846 -110.178 316.841 1.00 29.19 195 ARG L C 1
ATOM 8281 O O . ARG D 1 195 ? 103.059 -109.153 317.495 1.00 27.30 195 ARG L O 1
ATOM 8289 N N . PRO D 1 196 ? 103.163 -111.396 317.303 1.00 28.67 196 PRO L N 1
ATOM 8290 C CA . PRO D 1 196 ? 103.803 -111.549 318.612 1.00 27.91 196 PRO L CA 1
ATOM 8291 C C . PRO D 1 196 ? 105.076 -110.706 318.688 1.00 25.81 196 PRO L C 1
ATOM 8292 O O . PRO D 1 196 ? 105.972 -110.856 317.858 1.00 24.55 196 PRO L O 1
ATOM 8296 N N . GLY D 1 197 ? 105.138 -109.817 319.677 1.00 24.35 197 GLY L N 1
ATOM 8297 C CA . GLY D 1 197 ? 106.313 -108.979 319.844 1.00 25.00 197 GLY L CA 1
ATOM 8298 C C . GLY D 1 197 ? 106.072 -107.497 319.604 1.00 23.63 197 GLY L C 1
ATOM 8299 O O . GLY D 1 197 ? 106.897 -106.662 319.968 1.00 22.75 197 GLY L O 1
ATOM 8300 N N . VAL D 1 198 ? 104.942 -107.162 318.997 1.00 23.75 198 VAL L N 1
ATOM 8301 C CA . VAL D 1 198 ? 104.637 -105.769 318.728 1.00 22.24 198 VAL L CA 1
ATOM 8302 C C . VAL D 1 198 ? 104.623 -104.985 320.025 1.00 22.14 198 VAL L C 1
ATOM 8303 O O . VAL D 1 198 ? 104.040 -105.416 321.018 1.00 22.42 198 VAL L O 1
ATOM 8307 N N . LEU D 1 199 ? 105.284 -103.835 320.009 1.00 19.82 199 LEU L N 1
ATOM 8308 C CA . LEU D 1 199 ? 105.347 -102.967 321.172 1.00 19.36 199 LEU L CA 1
ATOM 8309 C C . LEU D 1 199 ? 104.126 -102.063 321.146 1.00 19.23 199 LEU L C 1
ATOM 8310 O O . LEU D 1 199 ? 103.627 -101.723 320.075 1.00 17.86 199 LEU L O 1
ATOM 8315 N N . THR D 1 200 ? 103.644 -101.671 322.318 1.00 19.85 200 THR L N 1
ATOM 8316 C CA . THR D 1 200 ? 102.469 -100.811 322.385 1.00 20.72 200 THR L CA 1
ATOM 8317 C C . THR D 1 200 ? 102.592 -99.771 323.479 1.00 21.24 200 THR L C 1
ATOM 8318 O O . THR D 1 200 ? 103.114 -100.046 324.561 1.00 23.63 200 THR L O 1
ATOM 8322 N N . GLN D 1 201 ? 102.085 -98.577 323.193 1.00 20.72 201 GLN L N 1
ATOM 8323 C CA . GLN D 1 201 ? 102.129 -97.468 324.124 1.00 19.67 201 GLN L CA 1
ATOM 8324 C C . GLN D 1 201 ? 100.760 -96.805 324.137 1.00 20.91 201 GLN L C 1
ATOM 8325 O O . GLN D 1 201 ? 99.978 -96.966 323.207 1.00 19.99 201 GLN L O 1
ATOM 8331 N N . CYS D 1 202 ? 100.484 -96.058 325.197 1.00 20.60 202 CYS L N 1
ATOM 8332 C CA . CYS D 1 202 ? 99.230 -95.339 325.337 1.00 21.98 202 CYS L CA 1
ATOM 8333 C C . CYS D 1 202 ? 99.636 -93.954 325.794 1.00 22.10 202 CYS L C 1
ATOM 8334 O O . CYS D 1 202 ? 99.900 -93.732 326.973 1.00 23.83 202 CYS L O 1
ATOM 8337 N N . SER D 1 203 ? 99.684 -93.035 324.835 1.00 23.90 203 SER L N 1
ATOM 8338 C CA . SER D 1 203 ? 100.120 -91.658 325.043 1.00 24.18 203 SER L CA 1
ATOM 8339 C C . SER D 1 203 ? 99.190 -90.704 325.768 1.00 25.10 203 SER L C 1
ATOM 8340 O O . SER D 1 203 ? 98.316 -90.095 325.156 1.00 25.01 203 SER L O 1
ATOM 8343 N N . VAL D 1 204 ? 99.419 -90.537 327.067 1.00 26.39 204 VAL L N 1
ATOM 8344 C CA . VAL D 1 204 ? 98.606 -89.651 327.887 1.00 23.29 204 VAL L CA 1
ATOM 8345 C C . VAL D 1 204 ? 99.501 -88.815 328.787 1.00 24.89 204 VAL L C 1
ATOM 8346 O O . VAL D 1 204 ? 100.716 -88.768 328.589 1.00 25.71 204 VAL L O 1
ATOM 8350 N N . GLU D 1 205 ? 98.899 -88.148 329.769 1.00 23.97 205 GLU L N 1
ATOM 8351 C CA . GLU D 1 205 ? 99.642 -87.319 330.708 1.00 19.60 205 GLU L CA 1
ATOM 8352 C C . GLU D 1 205 ? 100.762 -88.179 331.309 1.00 20.50 205 GLU L C 1
ATOM 8353 O O . GLU D 1 205 ? 100.554 -89.355 331.602 1.00 19.42 205 GLU L O 1
ATOM 8359 N N . GLU D 1 206 ? 101.942 -87.583 331.483 1.00 20.24 206 GLU L N 1
ATOM 8360 C CA . GLU D 1 206 ? 103.124 -88.287 331.984 1.00 19.73 206 GLU L CA 1
ATOM 8361 C C . GLU D 1 206 ? 102.932 -89.227 333.170 1.00 19.65 206 GLU L C 1
ATOM 8362 O O . GLU D 1 206 ? 103.127 -90.431 333.033 1.00 21.20 206 GLU L O 1
ATOM 8368 N N . ALA D 1 207 ? 102.562 -88.699 334.332 1.00 19.90 207 ALA L N 1
ATOM 8369 C CA . ALA D 1 207 ? 102.383 -89.568 335.499 1.00 21.27 207 ALA L CA 1
ATOM 8370 C C . ALA D 1 207 ? 101.394 -90.674 335.176 1.00 21.65 207 ALA L C 1
ATOM 8371 O O . ALA D 1 207 ? 101.601 -91.836 335.533 1.00 21.18 207 ALA L O 1
ATOM 8373 N N . THR D 1 208 ? 100.323 -90.310 334.483 1.00 21.65 208 THR L N 1
ATOM 8374 C CA . THR D 1 208 ? 99.301 -91.276 334.103 1.00 23.10 208 THR L CA 1
ATOM 8375 C C . THR D 1 208 ? 99.860 -92.401 333.240 1.00 22.08 208 THR L C 1
ATOM 8376 O O . THR D 1 208 ? 99.500 -93.566 333.412 1.00 23.17 208 THR L O 1
ATOM 8380 N N . GLU D 1 209 ? 100.742 -92.059 332.310 1.00 21.85 209 GLU L N 1
ATOM 8381 C CA . GLU D 1 209 ? 101.307 -93.071 331.426 1.00 21.54 209 GLU L CA 1
ATOM 8382 C C . GLU D 1 209 ? 102.248 -94.016 332.165 1.00 20.39 209 GLU L C 1
ATOM 8383 O O . GLU D 1 209 ? 102.167 -95.235 332.000 1.00 23.34 209 GLU L O 1
ATOM 8389 N N . LEU D 1 210 ? 103.138 -93.452 332.974 1.00 20.76 210 LEU L N 1
ATOM 8390 C CA . LEU D 1 210 ? 104.085 -94.248 333.746 1.00 20.59 210 LEU L CA 1
ATOM 8391 C C . LEU D 1 210 ? 103.330 -95.261 334.598 1.00 21.21 210 LEU L C 1
ATOM 8392 O O . LEU D 1 210 ? 103.750 -96.403 334.743 1.00 22.61 210 LEU L O 1
ATOM 8397 N N . GLU D 1 211 ? 102.208 -94.841 335.163 1.00 23.40 211 GLU L N 1
ATOM 8398 C CA . GLU D 1 211 ? 101.418 -95.740 335.988 1.00 25.39 211 GLU L CA 1
ATOM 8399 C C . GLU D 1 211 ? 100.899 -96.888 335.131 1.00 25.21 211 GLU L C 1
ATOM 8400 O O . GLU D 1 211 ? 100.869 -98.036 335.568 1.00 23.51 211 GLU L O 1
ATOM 8406 N N . LEU D 1 212 ? 100.494 -96.576 333.903 1.00 25.68 212 LEU L N 1
ATOM 8407 C CA . LEU D 1 212 ? 100.000 -97.604 332.997 1.00 25.09 212 LEU L CA 1
ATOM 8408 C C . LEU D 1 212 ? 101.138 -98.563 332.702 1.00 26.02 212 LEU L C 1
ATOM 8409 O O . LEU D 1 212 ? 100.931 -99.772 332.585 1.00 25.42 212 LEU L O 1
ATOM 8414 N N . GLY D 1 213 ? 102.343 -98.010 332.589 1.00 25.33 213 GLY L N 1
ATOM 8415 C CA . GLY D 1 213 ? 103.507 -98.828 332.322 1.00 25.39 213 GLY L CA 1
ATOM 8416 C C . GLY D 1 213 ? 103.846 -99.693 333.518 1.00 24.90 213 GLY L C 1
ATOM 8417 O O . GLY D 1 213 ? 104.097 -100.887 333.369 1.00 26.66 213 GLY L O 1
ATOM 8418 N N . MET D 1 214 ? 103.847 -99.098 334.706 1.00 24.77 214 MET L N 1
ATOM 8419 C CA . MET D 1 214 ? 104.164 -99.838 335.928 1.00 25.97 214 MET L CA 1
ATOM 8420 C C . MET D 1 214 ? 103.173 -100.984 336.122 1.00 26.91 214 MET L C 1
ATOM 8421 O O . MET D 1 214 ? 103.514 -102.023 336.688 1.00 24.74 214 MET L O 1
ATOM 8426 N N . ARG D 1 215 ? 101.946 -100.793 335.642 1.00 26.24 215 ARG L N 1
ATOM 8427 C CA . ARG D 1 215 ? 100.922 -101.819 335.777 1.00 26.45 215 ARG L CA 1
ATOM 8428 C C . ARG D 1 215 ? 100.940 -102.818 334.632 1.00 25.86 215 ARG L C 1
ATOM 8429 O O . ARG D 1 215 ? 100.069 -103.684 334.534 1.00 26.65 215 ARG L O 1
ATOM 8437 N N . GLY D 1 216 ? 101.943 -102.697 333.772 1.00 23.70 216 GLY L N 1
ATOM 8438 C CA . GLY D 1 216 ? 102.089 -103.618 332.660 1.00 24.99 216 GLY L CA 1
ATOM 8439 C C . GLY D 1 216 ? 100.986 -103.613 331.622 1.00 24.32 216 GLY L C 1
ATOM 8440 O O . GLY D 1 216 ? 100.648 -104.662 331.081 1.00 24.44 216 GLY L O 1
ATOM 8441 N N . LEU D 1 217 ? 100.426 -102.442 331.338 1.00 24.29 217 LEU L N 1
ATOM 8442 C CA . LEU D 1 217 ? 99.365 -102.325 330.343 1.00 24.89 217 LEU L CA 1
ATOM 8443 C C . LEU D 1 217 ? 99.930 -101.788 329.028 1.00 25.43 217 LEU L C 1
ATOM 8444 O O . LEU D 1 217 ? 99.202 -101.585 328.056 1.00 25.71 217 LEU L O 1
ATOM 8449 N N . THR D 1 218 ? 101.240 -101.558 329.021 1.00 24.23 218 THR L N 1
ATOM 8450 C CA . THR D 1 218 ? 101.958 -101.078 327.848 1.00 23.50 218 THR L CA 1
ATOM 8451 C C . THR D 1 218 ? 103.344 -101.734 327.858 1.00 23.81 218 THR L C 1
ATOM 8452 O O . THR D 1 218 ? 103.747 -102.307 328.870 1.00 24.54 218 THR L O 1
ATOM 8456 N N . SER D 1 219 ? 104.059 -101.685 326.738 1.00 21.87 219 SER L N 1
ATOM 8457 C CA . SER D 1 219 ? 105.401 -102.263 326.694 1.00 22.23 219 SER L CA 1
ATOM 8458 C C . SER D 1 219 ? 106.463 -101.187 326.475 1.00 21.04 219 SER L C 1
ATOM 8459 O O . SER D 1 219 ? 107.654 -101.482 326.467 1.00 20.61 219 SER L O 1
ATOM 8462 N N . TYR D 1 220 ? 106.017 -99.943 326.296 1.00 19.06 220 TYR L N 1
ATOM 8463 C CA . TYR D 1 220 ? 106.918 -98.800 326.142 1.00 19.29 220 TYR L CA 1
ATOM 8464 C C . TYR D 1 220 ? 106.158 -97.480 326.171 1.00 20.07 220 TYR L C 1
ATOM 8465 O O . TYR D 1 220 ? 104.929 -97.456 326.158 1.00 19.69 220 TYR L O 1
ATOM 8474 N N . ALA D 1 221 ? 106.903 -96.386 326.251 1.00 18.58 221 ALA L N 1
ATOM 8475 C CA . ALA D 1 221 ? 106.321 -95.052 326.253 1.00 19.21 221 ALA L CA 1
ATOM 8476 C C . ALA D 1 221 ? 107.148 -94.241 325.272 1.00 18.63 221 ALA L C 1
ATOM 8477 O O . ALA D 1 221 ? 108.351 -94.483 325.113 1.00 17.54 221 ALA L O 1
ATOM 8479 N N . GLU D 1 222 ? 106.509 -93.281 324.619 1.00 16.56 222 GLU L N 1
ATOM 8480 C CA . GLU D 1 222 ? 107.202 -92.466 323.639 1.00 17.73 222 GLU L CA 1
ATOM 8481 C C . GLU D 1 222 ? 106.986 -90.972 323.801 1.00 17.68 222 GLU L C 1
ATOM 8482 O O . GLU D 1 222 ? 107.925 -90.191 323.645 1.00 17.21 222 GLU L O 1
ATOM 8488 N N . THR D 1 223 ? 105.750 -90.574 324.100 1.00 17.51 223 THR L N 1
ATOM 8489 C CA . THR D 1 223 ? 105.435 -89.161 324.229 1.00 19.03 223 THR L CA 1
ATOM 8490 C C . THR D 1 223 ? 105.867 -88.547 325.552 1.00 20.48 223 THR L C 1
ATOM 8491 O O . THR D 1 223 ? 105.129 -87.773 326.160 1.00 20.21 223 THR L O 1
ATOM 8495 N N . VAL D 1 224 ? 107.069 -88.911 325.990 1.00 19.23 224 VAL L N 1
ATOM 8496 C CA . VAL D 1 224 ? 107.656 -88.388 327.222 1.00 18.78 224 VAL L CA 1
ATOM 8497 C C . VAL D 1 224 ? 108.335 -87.167 326.639 1.00 19.01 224 VAL L C 1
ATOM 8498 O O . VAL D 1 224 ? 109.442 -87.242 326.116 1.00 20.12 224 VAL L O 1
ATOM 8502 N N . SER D 1 225 ? 107.642 -86.044 326.714 1.00 19.10 225 SER L N 1
ATOM 8503 C CA . SER D 1 225 ? 108.105 -84.813 326.104 1.00 18.51 225 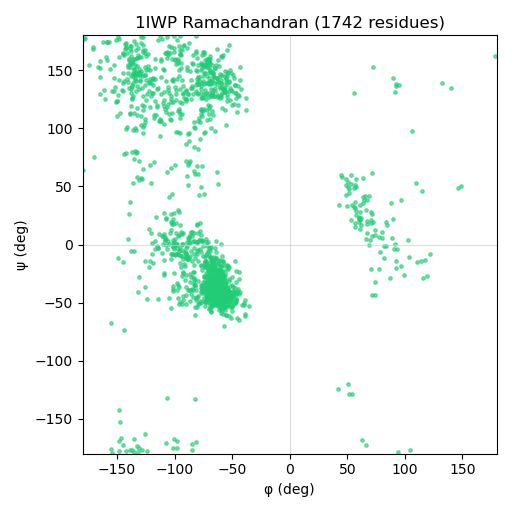SER L CA 1
ATOM 8504 C C . SER D 1 225 ? 109.124 -83.929 326.791 1.00 18.81 225 SER L C 1
ATOM 8505 O O . SER D 1 225 ? 109.205 -83.857 328.015 1.00 19.84 225 SER L O 1
ATOM 8508 N N . VAL D 1 226 ? 109.896 -83.247 325.951 1.00 18.20 226 VAL L N 1
ATOM 8509 C CA . VAL D 1 226 ? 110.902 -82.283 326.370 1.00 19.22 226 VAL L CA 1
ATOM 8510 C C . VAL D 1 226 ? 110.687 -81.109 325.423 1.00 18.80 226 VAL L C 1
ATOM 8511 O O . VAL D 1 226 ? 110.232 -81.297 324.288 1.00 21.37 226 VAL L O 1
ATOM 8515 N N . TYR D 1 227 ? 110.999 -79.906 325.889 1.00 19.24 227 TYR L N 1
ATOM 8516 C CA . TYR D 1 227 ? 110.797 -78.711 325.086 1.00 21.00 227 TYR L CA 1
ATOM 8517 C C . TYR D 1 227 ? 112.050 -77.840 325.027 1.00 21.94 227 TYR L C 1
ATOM 8518 O O . TYR D 1 227 ? 112.950 -77.974 325.863 1.00 20.93 227 TYR L O 1
ATOM 8527 N N . GLY D 1 228 ? 112.090 -76.948 324.038 1.00 20.22 228 GLY L N 1
ATOM 8528 C CA . GLY D 1 228 ? 113.250 -76.098 323.824 1.00 22.29 228 GLY L CA 1
ATOM 8529 C C . GLY D 1 228 ? 113.409 -74.829 324.638 1.00 21.92 228 GLY L C 1
ATOM 8530 O O . GLY D 1 228 ? 114.479 -74.217 324.615 1.00 23.16 228 GLY L O 1
ATOM 8531 N N . THR D 1 229 ? 112.364 -74.417 325.345 1.00 20.18 229 THR L N 1
ATOM 8532 C CA . THR D 1 229 ? 112.445 -73.224 326.179 1.00 21.80 229 THR L CA 1
ATOM 8533 C C . THR D 1 229 ? 111.903 -73.557 327.558 1.00 21.18 229 THR L C 1
ATOM 8534 O O . THR D 1 229 ? 111.037 -74.422 327.696 1.00 22.85 229 THR L O 1
ATOM 8538 N N . GLU D 1 230 ? 112.402 -72.870 328.577 1.00 21.97 230 GLU L N 1
ATOM 8539 C CA . GLU D 1 230 ? 111.944 -73.128 329.937 1.00 23.62 230 GLU L CA 1
ATOM 8540 C C . GLU D 1 230 ? 110.445 -72.922 330.079 1.00 22.07 230 GLU L C 1
ATOM 8541 O O . GLU D 1 230 ? 109.748 -73.736 330.687 1.00 21.52 230 GLU L O 1
ATOM 8547 N N . ALA D 1 231 ? 109.957 -71.825 329.515 1.00 20.59 231 ALA L N 1
ATOM 8548 C CA . ALA D 1 231 ? 108.544 -71.491 329.602 1.00 20.10 231 ALA L CA 1
ATOM 8549 C C . ALA D 1 231 ? 107.662 -72.569 328.987 1.00 20.22 231 ALA L C 1
ATOM 8550 O O . ALA D 1 231 ? 106.641 -72.942 329.561 1.00 21.40 231 ALA L O 1
ATOM 8552 N N . VAL D 1 232 ? 108.048 -73.078 327.824 1.00 20.02 232 VAL L N 1
ATOM 8553 C CA . VAL D 1 232 ? 107.246 -74.120 327.199 1.00 19.51 232 VAL L CA 1
ATOM 8554 C C . VAL D 1 232 ? 107.375 -75.400 328.003 1.00 20.52 232 VAL L C 1
ATOM 8555 O O . VAL D 1 232 ? 106.401 -76.133 328.186 1.00 21.76 232 VAL L O 1
ATOM 8559 N N . PHE D 1 233 ? 108.578 -75.668 328.492 1.00 20.16 233 PHE L N 1
ATOM 8560 C CA . PHE D 1 233 ? 108.798 -76.864 329.291 1.00 21.16 233 PHE L CA 1
ATOM 8561 C C . PHE D 1 233 ? 107.858 -76.777 330.493 1.00 21.45 233 PHE L C 1
ATOM 8562 O O . PHE D 1 233 ? 107.212 -77.758 330.870 1.00 21.24 233 PHE L O 1
ATOM 8570 N N . THR D 1 234 ? 107.772 -75.585 331.078 1.00 22.43 234 THR L N 1
ATOM 8571 C CA . THR D 1 234 ? 106.914 -75.376 332.243 1.00 22.66 234 THR L CA 1
ATOM 8572 C C . THR D 1 234 ? 105.449 -75.660 331.914 1.00 23.28 234 THR L C 1
ATOM 8573 O O . THR D 1 234 ? 104.769 -76.359 332.662 1.00 21.69 234 THR L O 1
ATOM 8577 N N . ASP D 1 235 ? 104.963 -75.128 330.794 1.00 23.98 235 ASP L N 1
ATOM 8578 C CA . ASP D 1 235 ? 103.580 -75.376 330.395 1.00 23.93 235 ASP L CA 1
ATOM 8579 C C . ASP D 1 235 ? 103.436 -76.852 330.035 1.00 24.50 235 ASP L C 1
ATOM 8580 O O . ASP D 1 235 ? 102.332 -77.403 330.023 1.00 22.44 235 ASP L O 1
ATOM 8585 N N . GLY D 1 236 ? 104.572 -77.488 329.751 1.00 23.73 236 GLY L N 1
ATOM 8586 C CA . GLY D 1 236 ? 104.567 -78.903 329.447 1.00 22.72 236 GLY L CA 1
ATOM 8587 C C . GLY D 1 236 ? 104.499 -79.653 330.769 1.00 22.48 236 GLY L C 1
ATOM 8588 O O . GLY D 1 236 ? 104.340 -80.874 330.802 1.00 21.10 236 GLY L O 1
ATOM 8589 N N . ASP D 1 237 ? 104.634 -78.901 331.861 1.00 22.19 237 ASP L N 1
ATOM 8590 C CA . ASP D 1 237 ? 104.577 -79.429 333.229 1.00 22.23 237 ASP L CA 1
ATOM 8591 C C . ASP D 1 237 ? 105.755 -80.319 333.606 1.00 22.56 237 ASP L C 1
ATOM 8592 O O . ASP D 1 237 ? 105.591 -81.356 334.254 1.00 23.65 237 ASP L O 1
ATOM 8597 N N . ASP D 1 238 ? 106.944 -79.902 333.194 1.00 21.20 238 ASP L N 1
ATOM 8598 C CA . ASP D 1 238 ? 108.161 -80.631 333.492 1.00 21.08 238 ASP L CA 1
ATOM 8599 C C . ASP D 1 238 ? 109.354 -79.701 333.377 1.00 19.36 238 ASP L C 1
ATOM 8600 O O . ASP D 1 238 ? 109.226 -78.544 332.979 1.00 20.37 238 ASP L O 1
ATOM 8605 N N . THR D 1 239 ? 110.513 -80.228 333.740 1.00 19.54 239 THR L N 1
ATOM 8606 C CA . THR D 1 239 ? 111.777 -79.514 333.643 1.00 18.88 239 THR L CA 1
ATOM 8607 C C . THR D 1 239 ? 112.701 -80.602 333.120 1.00 17.52 239 THR L C 1
ATOM 8608 O O . THR D 1 239 ? 112.326 -81.770 333.088 1.00 17.38 239 THR L O 1
ATOM 8612 N N . PRO D 1 240 ? 113.908 -80.243 332.686 1.00 17.65 240 PRO L N 1
ATOM 8613 C CA . PRO D 1 240 ? 114.784 -81.306 332.191 1.00 16.96 240 PRO L CA 1
ATOM 8614 C C . PRO D 1 240 ? 115.042 -82.362 333.267 1.00 17.60 240 PRO L C 1
ATOM 8615 O O . PRO D 1 240 ? 115.278 -83.531 332.963 1.00 17.23 240 PRO L O 1
ATOM 8619 N N . TRP D 1 241 ? 114.972 -81.942 334.527 1.00 19.23 241 TRP L N 1
ATOM 8620 C CA . TRP D 1 241 ? 115.224 -82.838 335.651 1.00 18.37 241 TRP L CA 1
ATOM 8621 C C . TRP D 1 241 ? 114.083 -83.798 335.944 1.00 17.96 241 TRP L C 1
ATOM 8622 O O . TRP D 1 241 ? 114.317 -84.978 336.208 1.00 19.02 241 TRP L O 1
ATOM 8633 N N . SER D 1 242 ? 112.848 -83.316 335.890 1.00 17.16 242 SER L N 1
ATOM 8634 C CA . SER D 1 242 ? 111.725 -84.208 336.151 1.00 17.34 242 SER L CA 1
ATOM 8635 C C . SER D 1 242 ? 111.623 -85.217 335.007 1.00 16.47 242 SER L C 1
ATOM 8636 O O . SER D 1 242 ? 111.305 -86.384 335.226 1.00 17.36 242 SER L O 1
ATOM 8639 N N . LYS D 1 243 ? 111.902 -84.767 333.788 1.00 16.54 243 LYS L N 1
ATOM 8640 C CA . LYS D 1 243 ? 111.838 -85.653 332.637 1.00 16.36 243 LYS L CA 1
ATOM 8641 C C . LYS D 1 243 ? 112.961 -86.682 332.659 1.00 15.21 243 LYS L C 1
ATOM 8642 O O . LYS D 1 243 ? 112.735 -87.847 332.358 1.00 15.63 243 LYS L O 1
ATOM 8648 N N . ALA D 1 244 ? 114.167 -86.260 333.027 1.00 15.13 244 ALA L N 1
ATOM 8649 C CA . ALA D 1 244 ? 115.288 -87.195 333.100 1.00 15.70 244 ALA L CA 1
ATOM 8650 C C . ALA D 1 244 ? 114.967 -88.221 334.182 1.00 16.26 244 ALA L C 1
ATOM 8651 O O . ALA D 1 244 ? 115.239 -89.409 334.025 1.00 17.22 244 ALA L O 1
ATOM 8653 N N . PHE D 1 245 ? 114.386 -87.758 335.285 1.00 17.21 245 PHE L N 1
ATOM 8654 C CA . PHE D 1 245 ? 114.022 -88.662 336.361 1.00 18.16 245 PHE L CA 1
ATOM 8655 C C . PHE D 1 245 ? 112.960 -89.607 335.829 1.00 18.78 245 PHE L C 1
ATOM 8656 O O . PHE D 1 245 ? 113.013 -90.817 336.067 1.00 18.25 245 PHE L O 1
ATOM 8664 N N . LEU D 1 246 ? 111.992 -89.050 335.105 1.00 16.98 246 LEU L N 1
ATOM 8665 C CA . LEU D 1 246 ? 110.934 -89.868 334.542 1.00 17.26 246 LEU L CA 1
ATOM 8666 C C . LEU D 1 246 ? 111.525 -90.958 333.635 1.00 17.03 246 LEU L C 1
ATOM 8667 O O . LEU D 1 246 ? 111.112 -92.115 333.703 1.00 19.83 246 LEU L O 1
ATOM 8672 N N . ALA D 1 247 ? 112.490 -90.590 332.796 1.00 14.49 247 ALA L N 1
ATOM 8673 C CA . ALA D 1 247 ? 113.122 -91.554 331.897 1.00 14.79 247 ALA L CA 1
ATOM 8674 C C . ALA D 1 247 ? 113.740 -92.704 332.697 1.00 16.52 247 ALA L C 1
ATOM 8675 O O . ALA D 1 247 ? 113.634 -93.879 332.324 1.00 16.58 247 ALA L O 1
ATOM 8677 N N . SER D 1 248 ? 114.387 -92.348 333.799 1.00 15.61 248 SER L N 1
ATOM 8678 C CA . SER D 1 248 ? 115.017 -93.318 334.676 1.00 18.79 248 SER L CA 1
ATOM 8679 C C . SER D 1 248 ? 113.977 -94.191 335.351 1.00 17.46 248 SER L C 1
ATOM 8680 O O . SER D 1 248 ? 114.205 -95.379 335.563 1.00 16.32 248 SER L O 1
ATOM 8683 N N . ALA D 1 249 ? 112.840 -93.592 335.693 1.00 17.60 249 ALA L N 1
ATOM 8684 C CA . ALA D 1 249 ? 111.770 -94.329 336.347 1.00 17.46 249 ALA L CA 1
ATOM 8685 C C . ALA D 1 249 ? 111.333 -95.449 335.416 1.00 18.02 249 ALA L C 1
ATOM 8686 O O . ALA D 1 249 ? 111.133 -96.577 335.854 1.00 17.71 249 ALA L O 1
ATOM 8688 N N . TYR D 1 250 ? 111.179 -95.134 334.131 1.00 18.05 250 TYR L N 1
ATOM 8689 C CA . TYR D 1 250 ? 110.779 -96.145 333.155 1.00 18.39 250 TYR L CA 1
ATOM 8690 C C . TYR D 1 250 ? 111.828 -97.254 333.100 1.00 19.02 250 TYR L C 1
ATOM 8691 O O . TYR D 1 250 ? 111.505 -98.438 333.184 1.00 19.26 250 TYR L O 1
ATOM 8700 N N . ALA D 1 251 ? 113.086 -96.859 332.947 1.00 18.18 251 ALA L N 1
ATOM 8701 C CA . ALA D 1 251 ? 114.182 -97.815 332.876 1.00 19.53 251 ALA L CA 1
ATOM 8702 C C . ALA D 1 251 ? 114.272 -98.668 334.143 1.00 19.13 251 ALA L C 1
ATOM 8703 O O . ALA D 1 251 ? 114.577 -99.855 334.072 1.00 18.12 251 ALA L O 1
ATOM 8705 N N . SER D 1 252 ? 113.992 -98.061 335.297 1.00 18.95 252 SER L N 1
ATOM 8706 C CA . SER D 1 252 ? 114.069 -98.776 336.567 1.00 19.41 252 SER L CA 1
ATOM 8707 C C . SER D 1 252 ? 113.027 -99.880 336.636 1.00 19.83 252 SER L C 1
ATOM 8708 O O . SER D 1 252 ? 113.070 -100.722 337.528 1.00 19.88 252 SER L O 1
ATOM 8711 N N . ARG D 1 253 ? 112.078 -99.853 335.706 1.00 20.18 253 ARG L N 1
ATOM 8712 C CA . ARG D 1 253 ? 111.043 -100.874 335.647 1.00 20.95 253 ARG L CA 1
ATOM 8713 C C . ARG D 1 253 ? 111.258 -101.740 334.417 1.00 20.01 253 ARG L C 1
ATOM 8714 O O . ARG D 1 253 ? 110.427 -102.587 334.089 1.00 20.48 253 ARG L O 1
ATOM 8722 N N . GLY D 1 254 ? 112.387 -101.527 333.743 1.00 20.64 254 GLY L N 1
ATOM 8723 C CA . GLY D 1 254 ? 112.704 -102.303 332.553 1.00 20.31 254 GLY L CA 1
ATOM 8724 C C . GLY D 1 254 ? 111.810 -101.945 331.385 1.00 21.74 254 GLY L C 1
ATOM 8725 O O . GLY D 1 254 ? 111.690 -102.687 330.406 1.00 21.84 254 GLY L O 1
ATOM 8726 N N . LEU D 1 255 ? 111.185 -100.783 331.487 1.00 20.22 255 LEU L N 1
ATOM 8727 C CA . LEU D 1 255 ? 110.277 -100.306 330.453 1.00 20.64 255 LEU L CA 1
ATOM 8728 C C . LEU D 1 255 ? 111.014 -99.477 329.397 1.00 17.98 255 LEU L C 1
ATOM 8729 O O . LEU D 1 255 ? 111.708 -98.523 329.728 1.00 16.36 255 LEU L O 1
ATOM 8734 N N . LYS D 1 256 ? 110.878 -99.863 328.132 1.00 17.45 256 LYS L N 1
ATOM 8735 C CA . LYS D 1 256 ? 111.505 -99.125 327.039 1.00 18.23 256 LYS L CA 1
ATOM 8736 C C . LYS D 1 256 ? 110.790 -97.788 326.897 1.00 20.28 256 LYS L C 1
ATOM 8737 O O . LYS D 1 256 ? 109.579 -97.704 327.092 1.00 18.08 256 LYS L O 1
ATOM 8743 N N . MET D 1 257 ? 111.543 -96.744 326.575 1.00 19.00 257 MET L N 1
ATOM 8744 C CA . MET D 1 257 ? 110.945 -95.438 326.377 1.00 18.77 257 MET L CA 1
ATOM 8745 C C . MET D 1 257 ? 111.861 -94.550 325.566 1.00 18.61 257 MET L C 1
ATOM 8746 O O . MET D 1 257 ? 113.050 -94.827 325.415 1.00 18.22 257 MET L O 1
ATOM 8751 N N . ARG D 1 258 ? 111.280 -93.497 325.011 1.00 17.20 258 ARG L N 1
ATOM 8752 C CA . ARG D 1 258 ? 112.030 -92.527 324.249 1.00 14.73 258 ARG L CA 1
ATOM 8753 C C . ARG D 1 258 ? 111.338 -91.229 324.568 1.00 16.54 258 ARG L C 1
ATOM 8754 O O . ARG D 1 258 ? 110.232 -91.232 325.116 1.00 15.87 258 ARG L O 1
ATOM 8762 N N . TYR D 1 259 ? 112.002 -90.125 324.266 1.00 15.79 259 TYR L N 1
ATOM 8763 C CA . TYR D 1 259 ? 111.407 -88.819 324.476 1.00 18.72 259 TYR L CA 1
ATOM 8764 C C . TYR D 1 259 ? 110.722 -88.465 323.161 1.00 18.71 259 TYR L C 1
ATOM 8765 O O . TYR D 1 259 ? 110.877 -89.156 322.154 1.00 20.79 259 TYR L O 1
ATOM 8774 N N . THR D 1 260 ? 109.959 -87.386 323.187 1.00 20.42 260 THR L N 1
ATOM 8775 C CA . THR D 1 260 ? 109.306 -86.880 322.000 1.00 19.84 260 THR L CA 1
ATOM 8776 C C . THR D 1 260 ? 109.520 -85.383 322.055 1.00 20.93 260 THR L C 1
ATOM 8777 O O . THR D 1 260 ? 109.447 -84.775 323.122 1.00 19.32 260 THR L O 1
ATOM 8781 N N . SER D 1 261 ? 109.821 -84.800 320.906 1.00 20.19 261 SER L N 1
ATOM 8782 C CA . SER D 1 261 ? 109.996 -83.366 320.802 1.00 19.97 261 SER L CA 1
ATOM 8783 C C . SER D 1 261 ? 109.530 -83.063 319.391 1.00 20.96 261 SER L C 1
ATOM 8784 O O . SER D 1 261 ? 108.577 -83.680 318.907 1.00 22.16 261 SER L O 1
ATOM 8787 N N . GLY D 1 262 ? 110.187 -82.135 318.716 1.00 19.98 262 GLY L N 1
ATOM 8788 C CA . GLY D 1 262 ? 109.763 -81.831 317.369 1.00 19.24 262 GLY L CA 1
ATOM 8789 C C . GLY D 1 262 ? 109.646 -80.346 317.147 1.00 19.72 262 GLY L C 1
ATOM 8790 O O . GLY D 1 262 ? 109.161 -79.609 318.007 1.00 21.44 262 GLY L O 1
ATOM 8791 N N . THR D 1 263 ? 110.099 -79.903 315.982 1.00 17.95 263 THR L N 1
ATOM 8792 C CA . THR D 1 263 ? 110.047 -78.494 315.635 1.00 16.17 263 THR L CA 1
ATOM 8793 C C . THR D 1 263 ? 108.639 -77.923 315.737 1.00 16.56 263 THR L C 1
ATOM 8794 O O . THR D 1 263 ? 107.662 -78.610 315.419 1.00 17.71 263 THR L O 1
ATOM 8798 N N . GLY D 1 264 ? 108.546 -76.674 316.194 1.00 17.02 264 GLY L N 1
ATOM 8799 C CA . GLY D 1 264 ? 107.260 -75.999 316.280 1.00 17.80 264 GLY L CA 1
ATOM 8800 C C . GLY D 1 264 ? 106.496 -75.978 317.588 1.00 19.96 264 GLY L C 1
ATOM 8801 O O . GLY D 1 264 ? 105.603 -75.144 317.769 1.00 19.78 264 GLY L O 1
ATOM 8802 N N . SER D 1 265 ? 106.827 -76.869 318.512 1.00 19.47 265 SER L N 1
ATOM 8803 C CA . SER D 1 265 ? 106.099 -76.903 319.775 1.00 19.77 265 SER L CA 1
ATOM 8804 C C . SER D 1 265 ? 106.221 -75.608 320.571 1.00 19.90 265 SER L C 1
ATOM 8805 O O . SER D 1 265 ? 105.227 -75.099 321.102 1.00 21.82 265 SER L O 1
ATOM 8808 N N . GLU D 1 266 ? 107.431 -75.066 320.653 1.00 19.71 266 GLU L N 1
ATOM 8809 C CA . GLU D 1 266 ? 107.648 -73.840 321.414 1.00 19.92 266 GLU L CA 1
ATOM 8810 C C . GLU D 1 266 ? 106.895 -72.647 320.833 1.00 21.42 266 GLU L C 1
ATOM 8811 O O . GLU D 1 266 ? 106.275 -71.881 321.573 1.00 19.27 266 GLU L O 1
ATOM 8817 N N . ALA D 1 267 ? 106.944 -72.501 319.511 1.00 20.32 267 ALA L N 1
ATOM 8818 C CA . ALA D 1 267 ? 106.264 -71.401 318.839 1.00 21.33 267 ALA L CA 1
ATOM 8819 C C . ALA D 1 267 ? 104.748 -71.535 318.970 1.00 21.03 267 ALA L C 1
ATOM 8820 O O . ALA D 1 267 ? 104.038 -70.540 319.140 1.00 21.67 267 ALA L O 1
ATOM 8822 N N . LEU D 1 268 ? 104.255 -72.763 318.875 1.00 20.14 268 LEU L N 1
ATOM 8823 C CA . LEU D 1 268 ? 102.826 -73.009 318.996 1.00 21.97 268 LEU L CA 1
ATOM 8824 C C . LEU D 1 268 ? 102.364 -72.817 320.435 1.00 23.47 268 LEU L C 1
ATOM 8825 O O . LEU D 1 268 ? 101.200 -72.497 320.684 1.00 25.79 268 LEU L O 1
ATOM 8830 N N . MET D 1 269 ? 103.273 -73.021 321.380 1.00 22.82 269 MET L N 1
ATOM 8831 C CA . MET D 1 269 ? 102.932 -72.870 322.785 1.00 24.51 269 MET L CA 1
ATOM 8832 C C . MET D 1 269 ? 103.242 -71.479 323.314 1.00 25.15 269 MET L C 1
ATOM 8833 O O . MET D 1 269 ? 103.177 -71.228 324.515 1.00 26.74 269 MET L O 1
ATOM 8838 N N . GLY D 1 270 ? 103.585 -70.581 322.393 1.00 25.29 270 GLY L N 1
ATOM 8839 C CA . GLY D 1 270 ? 103.828 -69.199 322.751 1.00 25.31 270 GLY L CA 1
ATOM 8840 C C . GLY D 1 270 ? 105.143 -68.724 323.324 1.00 24.64 270 GLY L C 1
ATOM 8841 O O . GLY D 1 270 ? 105.271 -67.537 323.583 1.00 25.96 270 GLY L O 1
ATOM 8842 N N . TYR D 1 271 ? 106.115 -69.603 323.539 1.00 23.85 271 TYR L N 1
ATOM 8843 C CA . TYR D 1 271 ? 107.387 -69.143 324.081 1.00 23.30 271 TYR L CA 1
ATOM 8844 C C . TYR D 1 271 ? 108.556 -69.718 323.308 1.00 23.55 271 TYR L C 1
ATOM 8845 O O . TYR D 1 271 ? 109.200 -70.670 323.746 1.00 21.77 271 TYR L O 1
ATOM 8854 N N . SER D 1 272 ? 108.828 -69.122 322.153 1.00 24.25 272 SER L N 1
ATOM 8855 C CA . SER D 1 272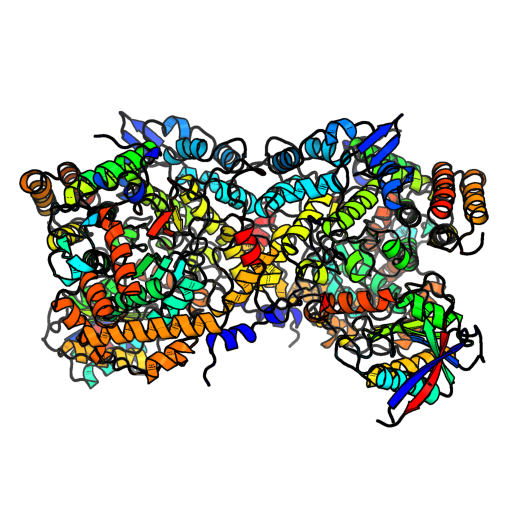 ? 109.914 -69.564 321.290 1.00 26.00 272 SER L CA 1
ATOM 8856 C C . SER D 1 272 ? 111.191 -68.834 321.641 1.00 25.20 272 SER L C 1
ATOM 8857 O O . SER D 1 272 ? 112.267 -69.189 321.170 1.00 26.68 272 SER L O 1
ATOM 8860 N N . GLU D 1 273 ? 111.062 -67.810 322.477 1.00 26.39 273 GLU L N 1
ATOM 8861 C CA . GLU D 1 273 ? 112.203 -66.990 322.858 1.00 25.37 273 GLU L CA 1
ATOM 8862 C C . GLU D 1 273 ? 112.800 -66.420 321.585 1.00 24.97 273 GLU L C 1
ATOM 8863 O O . GLU D 1 273 ? 114.004 -66.171 321.493 1.00 25.84 273 GLU L O 1
ATOM 8869 N N . SER D 1 274 ? 111.935 -66.239 320.591 1.00 24.81 274 SER L N 1
ATOM 8870 C CA . SER D 1 274 ? 112.338 -65.672 319.314 1.00 25.69 274 SER L CA 1
ATOM 8871 C C . SER D 1 274 ? 113.388 -66.505 318.558 1.00 24.93 274 SER L C 1
ATOM 8872 O O . SER D 1 274 ? 114.110 -65.979 317.706 1.00 25.08 274 SER L O 1
ATOM 8875 N N . LYS D 1 275 ? 113.465 -67.801 318.864 1.00 23.00 275 LYS L N 1
ATOM 8876 C CA . LYS D 1 275 ? 114.417 -68.699 318.209 1.00 21.92 275 LYS L CA 1
ATOM 8877 C C . LYS D 1 275 ? 113.738 -69.507 317.102 1.00 21.56 275 LYS L C 1
ATOM 8878 O O . LYS D 1 275 ? 112.514 -69.666 317.101 1.00 21.94 275 LYS L O 1
ATOM 8884 N N . SER D 1 276 ? 114.532 -70.031 316.171 1.00 20.42 276 SER L N 1
ATOM 8885 C CA . SER D 1 276 ? 113.977 -70.839 315.089 1.00 20.96 276 SER L CA 1
ATOM 8886 C C . SER D 1 276 ? 113.489 -72.157 315.655 1.00 20.65 276 SER L C 1
ATOM 8887 O O . SER D 1 276 ? 113.937 -72.596 316.712 1.00 21.90 276 SER L O 1
ATOM 8890 N N . MET D 1 277 ? 112.567 -72.791 314.944 1.00 19.27 277 MET L N 1
ATOM 8891 C CA . MET D 1 277 ? 112.034 -74.061 315.387 1.00 19.29 277 MET L CA 1
ATOM 8892 C C . MET D 1 277 ? 113.146 -75.104 315.481 1.00 18.61 277 MET L C 1
ATOM 8893 O O . MET D 1 277 ? 113.232 -75.830 316.463 1.00 18.27 277 MET L O 1
ATOM 8898 N N . LEU D 1 278 ? 114.001 -75.165 314.463 1.00 18.59 278 LEU L N 1
ATOM 8899 C CA . LEU D 1 278 ? 115.080 -76.150 314.450 1.00 18.82 278 LEU L CA 1
ATOM 8900 C C . LEU D 1 278 ? 116.084 -75.977 315.587 1.00 20.09 278 LEU L C 1
ATOM 8901 O O . LEU D 1 278 ? 116.507 -76.957 316.203 1.00 20.12 278 LEU L O 1
ATOM 8906 N N . TYR D 1 279 ? 116.486 -74.740 315.864 1.00 20.39 279 TYR L N 1
ATOM 8907 C CA . TYR D 1 279 ? 117.431 -74.518 316.952 1.00 20.50 279 TYR L CA 1
ATOM 8908 C C . TYR D 1 279 ? 116.827 -75.012 318.261 1.00 19.69 279 TYR L C 1
ATOM 8909 O O . TYR D 1 279 ? 117.469 -75.723 319.037 1.00 19.59 279 TYR L O 1
ATOM 8918 N N . LEU D 1 280 ? 115.586 -74.617 318.512 1.00 19.18 280 LEU L N 1
ATOM 8919 C CA . LEU D 1 280 ? 114.914 -75.034 319.727 1.00 18.17 280 LEU L CA 1
ATOM 8920 C C . LEU D 1 280 ? 114.853 -76.557 319.769 1.00 18.64 280 LEU L C 1
ATOM 8921 O O . LEU D 1 280 ? 115.064 -77.168 320.812 1.00 19.96 280 LEU L O 1
ATOM 8926 N N . GLU D 1 281 ? 114.579 -77.165 318.621 1.00 18.39 281 GLU L N 1
ATOM 8927 C CA . GLU D 1 281 ? 114.492 -78.616 318.543 1.00 19.37 281 GLU L CA 1
ATOM 8928 C C . GLU D 1 281 ? 115.853 -79.242 318.832 1.00 18.85 281 GLU L C 1
ATOM 8929 O O . GLU D 1 281 ? 115.943 -80.292 319.466 1.00 19.59 281 GLU L O 1
ATOM 8935 N N . SER D 1 282 ? 116.911 -78.582 318.372 1.00 18.07 282 SER L N 1
ATOM 8936 C CA . SER D 1 282 ? 118.257 -79.078 318.590 1.00 18.84 282 SER L CA 1
ATOM 8937 C C . SER D 1 282 ? 118.501 -79.149 320.098 1.00 19.09 282 SER L C 1
ATOM 8938 O O . SER D 1 282 ? 119.109 -80.097 320.592 1.00 19.27 282 SER L O 1
ATOM 8941 N N . ARG D 1 283 ? 118.018 -78.149 320.832 1.00 19.50 283 ARG L N 1
ATOM 8942 C CA . ARG D 1 283 ? 118.177 -78.149 322.282 1.00 18.41 283 ARG L CA 1
ATOM 8943 C C . ARG D 1 283 ? 117.442 -79.381 322.820 1.00 19.39 283 ARG L C 1
ATOM 8944 O O . ARG D 1 283 ? 117.970 -80.114 323.665 1.00 20.10 283 ARG L O 1
ATOM 8952 N N . CYS D 1 284 ? 116.233 -79.617 322.311 1.00 16.64 284 CYS L N 1
ATOM 8953 C CA . CYS D 1 284 ? 115.440 -80.769 322.740 1.00 16.95 284 CYS L CA 1
ATOM 8954 C C . CYS D 1 284 ? 116.176 -82.075 322.494 1.00 13.73 284 CYS L C 1
ATOM 8955 O O . CYS D 1 284 ? 116.143 -82.980 323.314 1.00 13.90 284 CYS L O 1
ATOM 8958 N N . ILE D 1 285 ? 116.834 -82.164 321.351 1.00 15.66 285 ILE L N 1
ATOM 8959 C CA . ILE D 1 285 ? 117.567 -83.361 320.993 1.00 14.59 285 ILE L CA 1
ATOM 8960 C C . ILE D 1 285 ? 118.713 -83.575 321.964 1.00 17.56 285 ILE L C 1
ATOM 8961 O O . ILE D 1 285 ? 118.964 -84.709 322.401 1.00 18.43 285 ILE L O 1
ATOM 8966 N N . PHE D 1 286 ? 119.408 -82.490 322.307 1.00 16.63 286 PHE L N 1
ATOM 8967 C CA . PHE D 1 286 ? 120.511 -82.591 323.249 1.00 17.12 286 PHE L CA 1
ATOM 8968 C C . PHE D 1 286 ? 120.002 -82.920 324.642 1.00 16.97 286 PHE L C 1
ATOM 8969 O O . PHE D 1 286 ? 120.650 -83.659 325.388 1.00 15.48 286 PHE L O 1
ATOM 8977 N N . ILE D 1 287 ? 118.835 -82.387 324.993 1.00 16.07 287 ILE L N 1
ATOM 8978 C CA . ILE D 1 287 ? 118.253 -82.686 326.296 1.00 15.37 287 ILE L CA 1
ATOM 8979 C C . ILE D 1 287 ? 118.019 -84.194 326.344 1.00 16.39 287 ILE L C 1
ATOM 8980 O O . ILE D 1 287 ? 118.293 -84.851 327.357 1.00 14.22 287 ILE L O 1
ATOM 8985 N N . THR D 1 288 ? 117.501 -84.732 325.242 1.00 15.07 288 THR L N 1
ATOM 8986 C CA . THR D 1 288 ? 117.232 -86.160 325.137 1.00 15.55 288 THR L CA 1
ATOM 8987 C C . THR D 1 288 ? 118.532 -86.951 325.264 1.00 15.40 288 THR L C 1
ATOM 8988 O O . THR D 1 288 ? 118.588 -87.957 325.966 1.00 12.12 288 THR L O 1
ATOM 8992 N N . LYS D 1 289 ? 119.578 -86.496 324.576 1.00 15.48 289 LYS L N 1
ATOM 8993 C CA . LYS D 1 289 ? 120.862 -87.188 324.622 1.00 15.01 289 LYS L CA 1
ATOM 8994 C C . LYS D 1 289 ? 121.433 -87.164 326.036 1.00 17.78 289 LYS L C 1
ATOM 8995 O O . LYS D 1 289 ? 121.944 -88.171 326.535 1.00 16.92 289 LYS L O 1
ATOM 9001 N N . GLY D 1 290 ? 121.345 -86.002 326.675 1.00 16.95 290 GLY L N 1
ATOM 9002 C CA . GLY D 1 290 ? 121.874 -85.853 328.015 1.00 17.91 290 GLY L CA 1
ATOM 9003 C C . GLY D 1 290 ? 121.120 -86.654 329.053 1.00 18.52 290 GLY L C 1
ATOM 9004 O O . GLY D 1 290 ? 121.710 -87.141 330.012 1.00 19.01 290 GLY L O 1
ATOM 9005 N N . ALA D 1 291 ? 119.813 -86.793 328.871 1.00 17.31 291 ALA L N 1
ATOM 9006 C CA . ALA D 1 291 ? 119.012 -87.550 329.818 1.00 18.02 291 ALA L CA 1
ATOM 9007 C C . ALA D 1 291 ? 119.433 -89.012 329.776 1.00 17.72 291 ALA L C 1
ATOM 9008 O O . ALA D 1 291 ? 119.156 -89.773 330.699 1.00 18.04 291 ALA L O 1
ATOM 9010 N N . GLY D 1 292 ? 120.108 -89.404 328.705 1.00 15.15 292 GLY L N 1
ATOM 9011 C CA . GLY D 1 292 ? 120.500 -90.796 328.593 1.00 18.61 292 GLY L CA 1
ATOM 9012 C C . GLY D 1 292 ? 119.357 -91.614 328.012 1.00 17.91 292 GLY L C 1
ATOM 9013 O O . GLY D 1 292 ? 119.338 -92.840 328.121 1.00 16.13 292 GLY L O 1
ATOM 9014 N N . VAL D 1 293 ? 118.390 -90.921 327.412 1.00 18.01 293 VAL L N 1
ATOM 9015 C CA . VAL D 1 293 ? 117.256 -91.571 326.765 1.00 17.88 293 VAL L CA 1
ATOM 9016 C C . VAL D 1 293 ? 117.804 -92.094 325.442 1.00 18.46 293 VAL L C 1
ATOM 9017 O O . VAL D 1 293 ? 118.505 -91.372 324.728 1.00 18.34 293 VAL L O 1
ATOM 9021 N N . GLN D 1 294 ? 117.482 -93.341 325.109 1.00 16.43 294 GLN L N 1
ATOM 9022 C CA . GLN D 1 294 ? 118.014 -93.970 323.904 1.00 15.73 294 GLN L CA 1
ATOM 9023 C C . GLN D 1 294 ? 117.445 -93.504 322.571 1.00 18.31 294 GLN L C 1
ATOM 9024 O O . GLN D 1 294 ? 118.133 -93.554 321.546 1.00 18.11 294 GLN L O 1
ATOM 9030 N N . GLY D 1 295 ? 116.197 -93.046 322.574 1.00 17.44 295 GLY L N 1
ATOM 9031 C CA . GLY D 1 295 ? 115.595 -92.610 321.332 1.00 16.14 295 GLY L CA 1
ATOM 9032 C C . GLY D 1 295 ? 114.777 -91.343 321.458 1.00 16.84 295 GLY L C 1
ATOM 9033 O O . GLY D 1 295 ? 114.503 -90.848 322.557 1.00 16.11 295 GLY L O 1
ATOM 9034 N N . LEU D 1 296 ? 114.375 -90.824 320.310 1.00 14.78 296 LEU L N 1
ATOM 9035 C CA . LEU D 1 296 ? 113.585 -89.614 320.265 1.00 15.81 296 LEU L CA 1
ATOM 9036 C C . LEU D 1 296 ? 112.586 -89.675 319.133 1.00 15.27 296 LEU L C 1
ATOM 9037 O O . LEU D 1 296 ? 112.894 -90.167 318.050 1.00 15.87 296 LEU L O 1
ATOM 9042 N N . GLN D 1 297 ? 111.375 -89.200 319.394 1.00 15.56 297 GLN L N 1
ATOM 9043 C CA . GLN D 1 297 ? 110.385 -89.123 318.343 1.00 13.77 297 GLN L CA 1
ATOM 9044 C C . GLN D 1 297 ? 110.404 -87.648 317.969 1.00 13.50 297 GLN L C 1
ATOM 9045 O O . GLN D 1 297 ? 110.061 -86.807 318.792 1.00 12.49 297 GLN L O 1
ATOM 9051 N N . ASN D 1 298 ? 110.858 -87.323 316.762 1.00 14.66 298 ASN L N 1
ATOM 9052 C CA . ASN D 1 298 ? 110.859 -85.925 316.340 1.00 14.02 298 ASN L CA 1
ATOM 9053 C C . ASN D 1 298 ? 110.649 -85.795 314.834 1.00 14.61 298 ASN L C 1
ATOM 9054 O O . ASN D 1 298 ? 110.454 -86.790 314.132 1.00 15.43 298 ASN L O 1
ATOM 9059 N N . GLY D 1 299 ? 110.675 -84.563 314.347 1.00 15.40 299 GLY L N 1
ATOM 9060 C CA . GLY D 1 299 ? 110.414 -84.304 312.946 1.00 15.58 299 GLY L CA 1
ATOM 9061 C C . GLY D 1 299 ? 109.063 -83.608 312.947 1.00 16.86 299 GLY L C 1
ATOM 9062 O O . GLY D 1 299 ? 108.128 -84.022 312.259 1.00 17.12 299 GLY L O 1
ATOM 9063 N N . ALA D 1 300 ? 108.979 -82.549 313.753 1.00 13.99 300 ALA L N 1
ATOM 9064 C CA . ALA D 1 300 ? 107.770 -81.749 313.932 1.00 14.32 300 ALA L CA 1
ATOM 9065 C C . ALA D 1 300 ? 106.713 -82.529 314.716 1.00 15.67 300 ALA L C 1
ATOM 9066 O O . ALA D 1 300 ? 106.064 -81.982 315.610 1.00 18.40 300 ALA L O 1
ATOM 9068 N N . VAL D 1 301 ? 106.540 -83.804 314.383 1.00 13.27 301 VAL L N 1
ATOM 9069 C CA . VAL D 1 301 ? 105.563 -84.629 315.077 1.00 14.76 301 VAL L CA 1
ATOM 9070 C C . VAL D 1 301 ? 104.204 -83.905 315.079 1.00 16.37 301 VAL L C 1
ATOM 9071 O O . VAL D 1 301 ? 103.741 -83.461 314.034 1.00 17.37 301 VAL L O 1
ATOM 9075 N N . SER D 1 302 ? 103.571 -83.759 316.235 1.00 17.97 302 SER L N 1
ATOM 9076 C CA . SER D 1 302 ? 102.262 -83.110 316.285 1.00 19.02 302 SER L CA 1
ATOM 9077 C C . SER D 1 302 ? 102.201 -81.662 315.808 1.00 19.03 302 SER L C 1
ATOM 9078 O O . SER D 1 302 ? 101.145 -81.183 315.389 1.00 20.56 302 SER L O 1
ATOM 9081 N N . CYS D 1 303 ? 103.326 -80.964 315.855 1.00 17.68 303 CYS L N 1
ATOM 9082 C CA . CYS D 1 303 ? 103.354 -79.580 315.439 1.00 18.11 303 CYS L CA 1
ATOM 9083 C C . CYS D 1 303 ? 103.840 -79.413 314.003 1.00 18.63 303 CYS L C 1
ATOM 9084 O O . CYS D 1 303 ? 104.422 -78.390 313.653 1.00 16.82 303 CYS L O 1
ATOM 9087 N N . ILE D 1 304 ? 103.585 -80.425 313.177 1.00 18.00 304 ILE L N 1
ATOM 9088 C CA . ILE D 1 304 ? 103.992 -80.394 311.779 1.00 19.33 304 ILE L CA 1
ATOM 9089 C C . ILE D 1 304 ? 103.288 -79.238 311.069 1.00 19.43 304 ILE L C 1
ATOM 9090 O O . ILE D 1 304 ? 103.800 -78.698 310.093 1.00 19.34 304 ILE L O 1
ATOM 9095 N N . GLY D 1 305 ? 102.128 -78.841 311.586 1.00 20.74 305 GLY L N 1
ATOM 9096 C CA . GLY D 1 305 ? 101.394 -77.735 310.994 1.00 19.91 305 GLY L CA 1
ATOM 9097 C C . GLY D 1 305 ? 102.140 -76.428 311.182 1.00 20.69 305 GLY L C 1
ATOM 9098 O O . GLY D 1 305 ? 101.908 -75.453 310.470 1.00 22.05 305 GLY L O 1
ATOM 9099 N N . MET D 1 306 ? 103.046 -76.409 312.153 1.00 20.65 306 MET L N 1
ATOM 9100 C CA . MET D 1 306 ? 103.842 -75.224 312.431 1.00 19.47 306 MET L CA 1
ATOM 9101 C C . MET D 1 306 ? 105.026 -75.171 311.479 1.00 20.48 306 MET L C 1
ATOM 9102 O O . MET D 1 306 ? 105.252 -74.176 310.790 1.00 18.58 306 MET L O 1
ATOM 9107 N N . THR D 1 307 ? 105.783 -76.262 311.449 1.00 19.67 307 THR L N 1
ATOM 9108 C CA . THR D 1 307 ? 106.970 -76.331 310.617 1.00 17.48 307 THR L CA 1
ATOM 9109 C C . THR D 1 307 ? 106.642 -76.278 309.143 1.00 15.68 307 THR L C 1
ATOM 9110 O O . THR D 1 307 ? 107.294 -75.576 308.382 1.00 17.31 307 THR L O 1
ATOM 9114 N N . GLY D 1 308 ? 105.621 -77.015 308.734 1.00 16.99 308 GLY L N 1
ATOM 9115 C CA . GLY D 1 308 ? 105.248 -77.020 307.331 1.00 18.29 308 GLY L CA 1
ATOM 9116 C C . GLY D 1 308 ? 104.691 -75.693 306.849 1.00 19.93 308 GLY L C 1
ATOM 9117 O O . GLY D 1 308 ? 104.616 -75.451 305.647 1.00 19.33 308 GLY L O 1
ATOM 9118 N N . ALA D 1 309 ? 104.318 -74.824 307.782 1.00 18.17 309 ALA L N 1
ATOM 9119 C CA . ALA D 1 309 ? 103.750 -73.535 307.416 1.00 20.49 309 ALA L CA 1
ATOM 9120 C C . ALA D 1 309 ? 104.788 -72.546 306.894 1.00 19.47 309 ALA L C 1
ATOM 9121 O O . ALA D 1 309 ? 104.461 -71.662 306.105 1.00 20.24 309 ALA L O 1
ATOM 9123 N N . VAL D 1 310 ? 106.034 -72.710 307.322 1.00 19.40 310 VAL L N 1
ATOM 9124 C CA . VAL D 1 310 ? 107.110 -71.799 306.938 1.00 18.60 310 VAL L CA 1
ATOM 9125 C C . VAL D 1 310 ? 108.101 -72.360 305.917 1.00 18.07 310 VAL L C 1
ATOM 9126 O O . VAL D 1 310 ? 108.161 -73.569 305.688 1.00 17.97 310 VAL L O 1
ATOM 9130 N N . PRO D 1 311 ? 108.902 -71.481 305.297 1.00 17.92 311 PRO L N 1
ATOM 9131 C CA . PRO D 1 311 ? 109.892 -71.897 304.295 1.00 17.35 311 PRO L CA 1
ATOM 9132 C C . PRO D 1 311 ? 110.877 -72.955 304.792 1.00 17.27 311 PRO L C 1
ATOM 9133 O O . PRO D 1 311 ? 111.297 -72.936 305.949 1.00 19.83 311 PRO L O 1
ATOM 9137 N N . SER D 1 312 ? 111.227 -73.878 303.905 1.00 16.46 312 SER L N 1
ATOM 9138 C CA . SER D 1 312 ? 112.173 -74.947 304.206 1.00 18.10 312 SER L CA 1
ATOM 9139 C C . SER D 1 312 ? 111.770 -75.719 305.453 1.00 16.76 312 SER L C 1
ATOM 9140 O O . SER D 1 312 ? 112.597 -76.373 306.080 1.00 18.12 312 SER L O 1
ATOM 9143 N N . GLY D 1 313 ? 110.492 -75.641 305.805 1.00 16.63 313 GLY L N 1
ATOM 9144 C CA . GLY D 1 313 ? 110.006 -76.339 306.978 1.00 15.62 313 GLY L CA 1
ATOM 9145 C C . GLY D 1 313 ? 110.159 -77.843 306.856 1.00 14.87 313 GLY L C 1
ATOM 9146 O O . GLY D 1 313 ? 110.660 -78.497 307.771 1.00 16.06 313 GLY L O 1
ATOM 9147 N N . ILE D 1 314 ? 109.732 -78.393 305.725 1.00 14.98 314 ILE L N 1
ATOM 9148 C CA . ILE D 1 314 ? 109.820 -79.831 305.507 1.00 14.07 314 ILE L CA 1
ATOM 9149 C C . ILE D 1 314 ? 111.273 -80.300 305.401 1.00 15.71 314 ILE L C 1
ATOM 9150 O O . ILE D 1 314 ? 111.577 -81.452 305.699 1.00 16.64 314 ILE L O 1
ATOM 9155 N N . ARG D 1 315 ? 112.169 -79.409 304.978 1.00 15.79 315 ARG L N 1
ATOM 9156 C CA . ARG D 1 315 ? 113.585 -79.748 304.905 1.00 14.33 315 ARG L CA 1
ATOM 9157 C C . ARG D 1 315 ? 114.101 -79.720 306.349 1.00 16.97 315 ARG L C 1
ATOM 9158 O O . ARG D 1 315 ? 114.934 -80.540 306.746 1.00 15.49 315 ARG L O 1
ATOM 9166 N N . ALA D 1 316 ? 113.576 -78.780 307.135 1.00 16.23 316 ALA L N 1
ATOM 9167 C CA . ALA D 1 316 ? 113.959 -78.652 308.540 1.00 16.04 316 ALA L CA 1
ATOM 9168 C C . ALA D 1 316 ? 113.525 -79.902 309.309 1.00 15.18 316 ALA L C 1
ATOM 9169 O O . ALA D 1 316 ? 114.211 -80.340 310.223 1.00 14.94 316 ALA L O 1
ATOM 9171 N N . VAL D 1 317 ? 112.382 -80.472 308.940 1.00 13.33 317 VAL L N 1
ATOM 9172 C CA . VAL D 1 317 ? 111.901 -81.678 309.606 1.00 11.88 317 VAL L CA 1
ATOM 9173 C C . VAL D 1 317 ? 112.899 -82.812 309.348 1.00 13.13 317 VAL L C 1
ATOM 9174 O O . VAL D 1 317 ? 113.246 -83.580 310.251 1.00 10.66 317 VAL L O 1
ATOM 9178 N N . LEU D 1 318 ? 113.359 -82.917 308.109 1.00 12.37 318 LEU L N 1
ATOM 9179 C CA . LEU D 1 318 ? 114.339 -83.928 307.781 1.00 14.22 318 LEU L CA 1
ATOM 9180 C C . LEU D 1 318 ? 115.593 -83.623 308.605 1.00 14.41 318 LEU L C 1
ATOM 9181 O O . LEU D 1 318 ? 116.182 -84.510 309.226 1.00 14.86 318 LEU L O 1
ATOM 9186 N N . ALA D 1 319 ? 115.982 -82.352 308.627 1.00 14.76 319 ALA L N 1
ATOM 9187 C CA . ALA D 1 319 ? 117.164 -81.937 309.376 1.00 14.91 319 ALA L CA 1
ATOM 9188 C C . ALA D 1 319 ? 117.089 -82.311 310.857 1.00 16.96 319 ALA L C 1
ATOM 9189 O O . ALA D 1 319 ? 118.072 -82.790 311.431 1.00 13.94 319 ALA L O 1
ATOM 9191 N N . GLU D 1 320 ? 115.934 -82.108 311.487 1.00 15.04 320 GLU L N 1
ATOM 9192 C CA . GLU D 1 320 ? 115.843 -82.437 312.898 1.00 15.20 320 GLU L CA 1
ATOM 9193 C C . GLU D 1 320 ? 115.943 -83.946 313.127 1.00 15.40 320 GLU L C 1
ATOM 9194 O O . GLU D 1 320 ? 116.446 -84.382 314.165 1.00 16.51 320 GLU L O 1
ATOM 9200 N N . ASN D 1 321 ? 115.467 -84.736 312.163 1.00 13.97 321 ASN L N 1
ATOM 9201 C CA . ASN D 1 321 ? 115.547 -86.187 312.259 1.00 14.67 321 ASN L CA 1
ATOM 9202 C C . ASN D 1 321 ? 117.034 -86.538 312.186 1.00 15.72 321 ASN L C 1
ATOM 9203 O O . ASN D 1 321 ? 117.527 -87.378 312.938 1.00 16.24 321 ASN L O 1
ATOM 9208 N N . LEU D 1 322 ? 117.738 -85.882 311.265 1.00 15.34 322 LEU L N 1
ATOM 9209 C CA . LEU D 1 322 ? 119.157 -86.131 311.054 1.00 15.51 322 LEU L CA 1
ATOM 9210 C C . LEU D 1 322 ? 119.994 -85.760 312.269 1.00 13.87 322 LEU L C 1
ATOM 9211 O O . LEU D 1 322 ? 120.890 -86.497 312.660 1.00 14.22 322 LEU L O 1
ATOM 9216 N N . ILE D 1 323 ? 119.706 -84.616 312.867 1.00 17.23 323 ILE L N 1
ATOM 9217 C CA . ILE D 1 323 ? 120.448 -84.204 314.053 1.00 19.36 323 ILE L CA 1
ATOM 9218 C C . ILE D 1 323 ? 120.320 -85.281 315.135 1.00 19.21 323 ILE L C 1
ATOM 9219 O O . ILE D 1 323 ? 121.314 -85.689 315.730 1.00 18.65 323 ILE L O 1
ATOM 9224 N N . ALA D 1 324 ? 119.096 -85.749 315.376 1.00 18.27 324 ALA L N 1
ATOM 9225 C CA . ALA D 1 324 ? 118.874 -86.774 316.389 1.00 17.75 324 ALA L CA 1
ATOM 9226 C C . ALA D 1 324 ? 119.636 -88.046 316.028 1.00 18.21 324 ALA L C 1
ATOM 9227 O O . ALA D 1 324 ? 120.264 -88.663 316.887 1.00 15.41 324 ALA L O 1
ATOM 9229 N N . SER D 1 325 ? 119.584 -88.428 314.754 1.00 17.64 325 SER L N 1
ATOM 9230 C CA . SER D 1 325 ? 120.285 -89.624 314.305 1.00 19.72 325 SER L CA 1
ATOM 9231 C C . SER D 1 325 ? 121.799 -89.488 314.412 1.00 18.54 325 SER L C 1
ATOM 9232 O O . SER D 1 325 ? 122.452 -90.385 314.932 1.00 18.37 325 SER L O 1
ATOM 9235 N N . MET D 1 326 ? 122.363 -88.376 313.932 1.00 17.79 326 MET L N 1
ATOM 9236 C CA . MET D 1 326 ? 123.812 -88.201 314.011 1.00 17.68 326 MET L CA 1
ATOM 9237 C C . MET D 1 326 ? 124.286 -88.134 315.456 1.00 16.29 326 MET L C 1
ATOM 9238 O O . MET D 1 326 ? 125.454 -88.387 315.744 1.00 17.92 326 MET L O 1
ATOM 9243 N N . LEU D 1 327 ? 123.375 -87.783 316.357 1.00 15.03 327 LEU L N 1
ATOM 9244 C CA . LEU D 1 327 ? 123.681 -87.716 317.775 1.00 14.46 327 LEU L CA 1
ATOM 9245 C C . LEU D 1 327 ? 123.568 -89.107 318.373 1.00 14.34 327 LEU L C 1
ATOM 9246 O O . LEU D 1 327 ? 123.594 -89.276 319.589 1.00 13.05 327 LEU L O 1
ATOM 9251 N N . ASP D 1 328 ? 123.427 -90.097 317.495 1.00 15.10 328 ASP L N 1
ATOM 9252 C CA . ASP D 1 328 ? 123.337 -91.494 317.887 1.00 15.86 328 ASP L CA 1
ATOM 9253 C C . ASP D 1 328 ? 122.119 -91.833 318.740 1.00 16.02 328 ASP L C 1
ATOM 9254 O O . ASP D 1 328 ? 122.207 -92.594 319.702 1.00 15.76 328 ASP L O 1
ATOM 9259 N N . LEU D 1 329 ? 120.976 -91.262 318.386 1.00 14.09 329 LEU L N 1
ATOM 9260 C CA . LEU D 1 329 ? 119.752 -91.570 319.101 1.00 14.65 329 LEU L CA 1
ATOM 9261 C C . LEU D 1 329 ? 118.868 -92.384 318.173 1.00 14.30 329 LEU L C 1
ATOM 9262 O O . LEU D 1 329 ? 118.957 -92.258 316.945 1.00 13.92 329 LEU L O 1
ATOM 9267 N N . GLU D 1 330 ? 118.038 -93.244 318.754 1.00 12.45 330 GLU L N 1
ATOM 9268 C CA . GLU D 1 330 ? 117.091 -94.011 317.962 1.00 12.16 330 GLU L CA 1
ATOM 9269 C C . GLU D 1 330 ? 116.153 -92.904 317.485 1.00 13.48 330 GLU L C 1
ATOM 9270 O O . GLU D 1 330 ? 115.862 -91.978 318.242 1.00 13.28 330 GLU L O 1
ATOM 9276 N N . VAL D 1 331 ? 115.696 -92.964 316.242 1.00 13.74 331 VAL L N 1
ATOM 9277 C CA . VAL D 1 331 ? 114.800 -91.915 315.778 1.00 12.76 331 VAL L CA 1
ATOM 9278 C C . VAL D 1 331 ? 113.491 -92.415 315.174 1.00 12.72 331 VAL L C 1
ATOM 9279 O O . VAL D 1 331 ? 113.485 -93.113 314.164 1.00 11.73 331 VAL L O 1
ATOM 9283 N N . ALA D 1 332 ? 112.390 -92.067 315.837 1.00 13.06 332 ALA L N 1
ATOM 9284 C CA . ALA D 1 332 ? 111.048 -92.396 315.373 1.00 13.82 332 ALA L CA 1
ATOM 9285 C C . ALA D 1 332 ? 110.729 -91.081 314.655 1.00 14.07 332 ALA L C 1
ATOM 9286 O O . ALA D 1 332 ? 110.304 -90.099 315.272 1.00 15.37 332 ALA L O 1
ATOM 9288 N N . SER D 1 333 ? 110.964 -91.077 313.348 1.00 14.81 333 SER L N 1
ATOM 9289 C CA . SER D 1 333 ? 110.837 -89.880 312.533 1.00 15.21 333 SER L CA 1
ATOM 9290 C C . SER D 1 333 ? 109.488 -89.326 312.081 1.00 15.50 333 SER L C 1
ATOM 9291 O O . SER D 1 333 ? 109.301 -89.022 310.899 1.00 16.19 333 SER L O 1
ATOM 9294 N N . ALA D 1 334 ? 108.564 -89.182 313.021 1.00 14.35 334 ALA L N 1
ATOM 9295 C CA . ALA D 1 334 ? 107.254 -88.588 312.746 1.00 13.38 334 ALA L CA 1
ATOM 9296 C C . ALA D 1 334 ? 106.431 -89.119 311.559 1.00 14.87 334 ALA L C 1
ATOM 9297 O O . ALA D 1 334 ? 106.079 -90.298 311.521 1.00 13.92 334 ALA L O 1
ATOM 9299 N N . ASN D 1 335 ? 106.119 -88.238 310.604 1.00 13.39 335 ASN L N 1
ATOM 9300 C CA . ASN D 1 335 ? 105.285 -88.599 309.450 1.00 13.97 335 ASN L CA 1
ATOM 9301 C C . ASN D 1 335 ? 103.964 -89.131 309.989 1.00 14.01 335 ASN L C 1
ATOM 9302 O O . ASN D 1 335 ? 103.191 -89.775 309.287 1.00 13.47 335 ASN L O 1
ATOM 9307 N N . ASP D 1 336 ? 103.718 -88.801 311.249 1.00 13.83 336 ASP L N 1
ATOM 9308 C CA . ASP D 1 336 ? 102.566 -89.249 312.012 1.00 14.81 336 ASP L CA 1
ATOM 9309 C C . ASP D 1 336 ? 101.453 -88.232 312.151 1.00 15.28 336 ASP L C 1
ATOM 9310 O O . ASP D 1 336 ? 100.470 -88.489 312.847 1.00 15.61 336 ASP L O 1
ATOM 9315 N N . GLN D 1 337 ? 101.600 -87.080 311.513 1.00 16.46 337 GLN L N 1
ATOM 9316 C CA . GLN D 1 337 ? 100.593 -86.045 311.661 1.00 16.01 337 GLN L CA 1
ATOM 9317 C C . GLN D 1 337 ? 100.272 -85.278 310.389 1.00 17.00 337 GLN L C 1
ATOM 9318 O O . GLN D 1 337 ? 101.152 -84.939 309.603 1.00 16.68 337 GLN L O 1
ATOM 9324 N N . THR D 1 338 ? 98.989 -85.002 310.210 1.00 17.79 338 THR L N 1
ATOM 9325 C CA . THR D 1 338 ? 98.501 -84.277 309.055 1.00 17.91 338 THR L CA 1
ATOM 9326 C C . THR D 1 338 ? 98.967 -82.822 309.060 1.00 18.75 338 THR L C 1
ATOM 9327 O O . THR D 1 338 ? 99.021 -82.173 310.110 1.00 17.07 338 THR L O 1
ATOM 9331 N N . PHE D 1 339 ? 99.319 -82.318 307.883 1.00 17.91 339 PHE L N 1
ATOM 9332 C CA . PHE D 1 339 ? 99.720 -80.929 307.759 1.00 19.34 339 PHE L CA 1
ATOM 9333 C C . PHE D 1 339 ? 99.240 -80.381 306.418 1.00 18.85 339 PHE L C 1
ATOM 9334 O O . PHE D 1 339 ? 99.200 -79.174 306.215 1.00 19.06 339 PHE L O 1
ATOM 9342 N N . SER D 1 340 ? 98.849 -81.274 305.515 1.00 19.29 340 SER L N 1
ATOM 9343 C CA . SER D 1 340 ? 98.416 -80.848 304.197 1.00 18.34 340 SER L CA 1
ATOM 9344 C C . SER D 1 340 ? 97.160 -81.521 303.682 1.00 19.07 340 SER L C 1
ATOM 9345 O O . SER D 1 340 ? 96.866 -82.666 304.034 1.00 18.85 340 SER L O 1
ATOM 9348 N N . HIS D 1 341 ? 96.429 -80.784 302.844 1.00 18.50 341 HIS L N 1
ATOM 9349 C CA . HIS D 1 341 ? 95.210 -81.271 302.202 1.00 18.46 341 HIS L CA 1
ATOM 9350 C C . HIS D 1 341 ? 95.639 -81.913 300.889 1.00 17.11 341 HIS L C 1
ATOM 9351 O O . HIS D 1 341 ? 94.835 -82.546 300.208 1.00 20.62 341 HIS L O 1
ATOM 9358 N N . SER D 1 342 ? 96.911 -81.741 300.543 1.00 16.13 342 SER L N 1
ATOM 9359 C CA . SER D 1 342 ? 97.458 -82.274 299.297 1.00 15.72 342 SER L CA 1
ATOM 9360 C C . SER D 1 342 ? 98.230 -83.582 299.420 1.00 18.42 342 SER L C 1
ATOM 9361 O O . SER D 1 342 ? 99.095 -83.729 300.291 1.00 17.15 342 SER L O 1
ATOM 9364 N N . ASP D 1 343 ? 97.925 -84.520 298.524 1.00 15.52 343 ASP L N 1
ATOM 9365 C CA . ASP D 1 343 ? 98.600 -85.807 298.501 1.00 17.09 343 ASP L CA 1
ATOM 9366 C C . A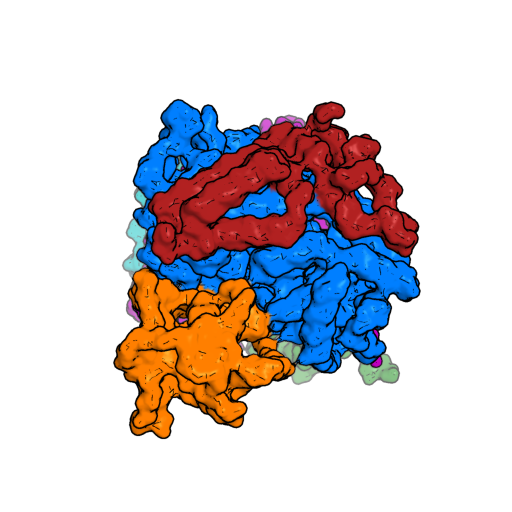SP D 1 343 ? 100.029 -85.634 297.990 1.00 17.61 343 ASP L C 1
ATOM 9367 O O . ASP D 1 343 ? 100.937 -86.335 298.416 1.00 16.36 343 ASP L O 1
ATOM 9372 N N . ILE D 1 344 ? 100.218 -84.708 297.058 1.00 16.75 344 ILE L N 1
ATOM 9373 C CA . ILE D 1 344 ? 101.543 -84.459 296.522 1.00 16.00 344 ILE L CA 1
ATOM 9374 C C . ILE D 1 344 ? 102.426 -83.930 297.644 1.00 15.14 344 ILE L C 1
ATOM 9375 O O . ILE D 1 344 ? 103.539 -84.400 297.848 1.00 13.79 344 ILE L O 1
ATOM 9380 N N . ARG D 1 345 ? 101.904 -82.962 298.389 1.00 14.25 345 ARG L N 1
ATOM 9381 C CA . ARG D 1 345 ? 102.671 -82.358 299.458 1.00 14.15 345 ARG L CA 1
ATOM 9382 C C . ARG D 1 345 ? 103.012 -83.280 300.627 1.00 14.31 345 ARG L C 1
ATOM 9383 O O . ARG D 1 345 ? 104.162 -83.314 301.079 1.00 12.21 345 ARG L O 1
ATOM 9391 N N . ARG D 1 346 ? 102.027 -84.032 301.114 1.00 15.95 346 ARG L N 1
ATOM 9392 C CA . ARG D 1 346 ? 102.255 -84.933 302.240 1.00 13.45 346 ARG L CA 1
ATOM 9393 C C . ARG D 1 346 ? 103.188 -86.074 301.869 1.00 15.43 346 ARG L C 1
ATOM 9394 O O . ARG D 1 346 ? 103.880 -86.623 302.723 1.00 15.15 346 ARG L O 1
ATOM 9402 N N . THR D 1 347 ? 103.208 -86.425 300.589 1.00 16.47 347 THR L N 1
ATOM 9403 C CA . THR D 1 347 ? 104.064 -87.498 300.107 1.00 15.67 347 THR L CA 1
ATOM 9404 C C . THR D 1 347 ? 105.524 -87.062 300.122 1.00 16.08 347 THR L C 1
ATOM 9405 O O . THR D 1 347 ? 106.403 -87.807 300.557 1.00 16.09 347 THR L O 1
ATOM 9409 N N . ALA D 1 348 ? 105.781 -85.854 299.637 1.00 14.59 348 ALA L N 1
ATOM 9410 C CA . ALA D 1 348 ? 107.141 -85.331 299.618 1.00 16.20 348 ALA L CA 1
ATOM 9411 C C . ALA D 1 348 ? 107.679 -85.263 301.046 1.00 14.02 348 ALA L C 1
ATOM 9412 O O . ALA D 1 348 ? 108.832 -85.586 301.304 1.00 13.02 348 ALA L O 1
ATOM 9414 N N . ARG D 1 349 ? 106.829 -84.848 301.974 1.00 14.01 349 ARG L N 1
ATOM 9415 C CA . ARG D 1 349 ? 107.226 -84.734 303.369 1.00 15.18 349 ARG L CA 1
ATOM 9416 C C . ARG D 1 349 ? 107.654 -86.070 303.966 1.00 14.66 349 ARG L C 1
ATOM 9417 O O . ARG D 1 349 ? 108.572 -86.122 304.774 1.00 16.82 349 ARG L O 1
ATOM 9425 N N . THR D 1 350 ? 106.986 -87.146 303.562 1.00 14.94 350 THR L N 1
ATOM 9426 C CA . THR D 1 350 ? 107.279 -88.478 304.075 1.00 12.61 350 THR L CA 1
ATOM 9427 C C . THR D 1 350 ? 108.460 -89.172 303.384 1.00 13.19 350 THR L C 1
ATOM 9428 O O . THR D 1 350 ? 109.223 -89.893 304.029 1.00 10.96 350 THR L O 1
ATOM 9432 N N . LEU D 1 351 ? 108.614 -88.961 302.082 1.00 12.42 351 LEU L N 1
ATOM 9433 C CA . LEU D 1 351 ? 109.716 -89.592 301.366 1.00 15.33 351 LEU L CA 1
ATOM 9434 C C . LEU D 1 351 ? 111.063 -89.177 301.950 1.00 14.14 351 LEU L C 1
ATOM 9435 O O . LEU D 1 351 ? 112.037 -89.922 301.855 1.00 12.97 351 LEU L O 1
ATOM 9440 N N . MET D 1 352 ? 111.106 -87.996 302.566 1.00 14.34 352 MET L N 1
ATOM 9441 C CA . MET D 1 352 ? 112.339 -87.498 303.183 1.00 15.14 352 MET L CA 1
ATOM 9442 C C . MET D 1 352 ? 112.911 -88.532 304.148 1.00 15.68 352 MET L C 1
ATOM 9443 O O . MET D 1 352 ? 114.125 -88.738 304.204 1.00 14.26 352 MET L O 1
ATOM 9448 N N . GLN D 1 353 ? 112.030 -89.188 304.900 1.00 13.07 353 GLN L N 1
ATOM 9449 C CA . GLN D 1 353 ? 112.470 -90.193 305.856 1.00 14.29 353 GLN L CA 1
ATOM 9450 C C . GLN D 1 353 ? 112.374 -91.607 305.294 1.00 15.25 353 GLN L C 1
ATOM 9451 O O . GLN D 1 353 ? 113.210 -92.468 305.585 1.00 15.63 353 GLN L O 1
ATOM 9457 N N . MET D 1 354 ? 111.356 -91.851 304.481 1.00 14.12 354 MET L N 1
ATOM 9458 C CA . MET D 1 354 ? 111.158 -93.182 303.928 1.00 16.14 354 MET L CA 1
ATOM 9459 C C . MET D 1 354 ? 112.269 -93.648 302.997 1.00 16.00 354 MET L C 1
ATOM 9460 O O . MET D 1 354 ? 112.741 -94.772 303.110 1.00 17.96 354 MET L O 1
ATOM 9465 N N . LEU D 1 355 ? 112.693 -92.786 302.085 1.00 16.14 355 LEU L N 1
ATOM 9466 C CA . LEU D 1 355 ? 113.742 -93.158 301.145 1.00 17.71 355 LEU L CA 1
ATOM 9467 C C . LEU D 1 355 ? 115.019 -93.626 301.842 1.00 16.72 355 LEU L C 1
ATOM 9468 O O . LEU D 1 355 ? 115.476 -94.733 301.604 1.00 17.76 355 LEU L O 1
ATOM 9473 N N . PRO D 1 356 ? 115.602 -92.791 302.719 1.00 18.36 356 PRO L N 1
ATOM 9474 C CA . PRO D 1 356 ? 116.826 -93.181 303.425 1.00 17.02 356 PRO L CA 1
ATOM 9475 C C . PRO D 1 356 ? 116.546 -94.238 304.487 1.00 18.44 356 PRO L C 1
ATOM 9476 O O . PRO D 1 356 ? 117.344 -95.155 304.702 1.00 15.84 356 PRO L O 1
ATOM 9480 N N . GLY D 1 357 ? 115.404 -94.095 305.153 1.00 17.60 357 GLY L N 1
ATOM 9481 C CA . GLY D 1 357 ? 115.034 -95.032 306.192 1.00 14.60 357 GLY L CA 1
ATOM 9482 C C . GLY D 1 357 ? 115.500 -94.573 307.559 1.00 16.92 357 GLY L C 1
ATOM 9483 O O . GLY D 1 357 ? 116.630 -94.097 307.721 1.00 16.75 357 GLY L O 1
ATOM 9484 N N . THR D 1 358 ? 114.615 -94.699 308.544 1.00 15.11 358 THR L N 1
ATOM 9485 C CA . THR D 1 358 ? 114.920 -94.328 309.923 1.00 15.12 358 THR L CA 1
ATOM 9486 C C . THR D 1 358 ? 114.524 -95.519 310.786 1.00 15.22 358 THR L C 1
ATOM 9487 O O . THR D 1 358 ? 113.942 -96.476 310.281 1.00 17.10 358 THR L O 1
ATOM 9491 N N . ASP D 1 359 ? 114.837 -95.473 312.076 1.00 15.68 359 ASP L N 1
ATOM 9492 C CA . ASP D 1 359 ? 114.492 -96.577 312.970 1.00 15.30 359 ASP L CA 1
ATOM 9493 C C . ASP D 1 359 ? 112.998 -96.846 312.876 1.00 15.97 359 ASP L C 1
ATOM 9494 O O . ASP D 1 359 ? 112.554 -97.993 312.920 1.00 15.57 359 ASP L O 1
ATOM 9499 N N . PHE D 1 360 ? 112.232 -95.767 312.748 1.00 15.68 360 PHE L N 1
ATOM 9500 C CA . PHE D 1 360 ? 110.789 -95.836 312.573 1.00 16.40 360 PHE L CA 1
ATOM 9501 C C . PHE D 1 360 ? 110.463 -94.725 311.590 1.00 17.05 360 PHE L C 1
ATOM 9502 O O . PHE D 1 360 ? 110.400 -93.551 311.962 1.00 16.68 360 PHE L O 1
ATOM 9510 N N . ILE D 1 361 ? 110.295 -95.102 310.327 1.00 15.29 361 ILE L N 1
ATOM 9511 C CA . ILE D 1 361 ? 109.995 -94.142 309.279 1.00 16.47 361 ILE L CA 1
ATOM 9512 C C . ILE D 1 361 ? 108.817 -93.280 309.704 1.00 16.44 361 ILE L C 1
ATOM 9513 O O . ILE D 1 361 ? 108.864 -92.054 309.599 1.00 18.66 361 ILE L O 1
ATOM 9518 N N . PHE D 1 362 ? 107.763 -93.937 310.181 1.00 17.75 362 PHE L N 1
ATOM 9519 C CA . PHE D 1 362 ? 106.590 -93.249 310.697 1.00 17.45 362 PHE L CA 1
ATOM 9520 C C . PHE D 1 362 ? 106.582 -93.533 312.185 1.00 17.84 362 PHE L C 1
ATOM 9521 O O . PHE D 1 362 ? 106.712 -94.694 312.602 1.00 17.87 362 PHE L O 1
ATOM 9529 N N . SER D 1 363 ? 106.444 -92.485 312.981 1.00 15.35 363 SER L N 1
ATOM 9530 C CA . SER D 1 363 ? 106.339 -92.644 314.416 1.00 16.27 363 SER L CA 1
ATOM 9531 C C . SER D 1 363 ? 104.843 -92.457 314.652 1.00 15.14 363 SER L C 1
ATOM 9532 O O . SER D 1 363 ? 104.421 -91.754 315.555 1.00 17.96 363 SER L O 1
ATOM 9535 N N . GLY D 1 364 ? 104.036 -93.075 313.803 1.00 16.96 364 GLY L N 1
ATOM 9536 C CA . GLY D 1 364 ? 102.602 -92.936 313.960 1.00 17.54 364 GLY L CA 1
ATOM 9537 C C . GLY D 1 364 ? 101.804 -92.935 312.674 1.00 19.04 364 GLY L C 1
ATOM 9538 O O . GLY D 1 364 ? 100.970 -92.053 312.446 1.00 21.46 364 GLY L O 1
ATOM 9539 N N . TYR D 1 365 ? 102.077 -93.905 311.814 1.00 17.39 365 TYR L N 1
ATOM 9540 C CA . TYR D 1 365 ? 101.330 -94.053 310.573 1.00 17.97 365 TYR L CA 1
ATOM 9541 C C . TYR D 1 365 ? 99.936 -94.437 311.094 1.00 18.27 365 TYR L C 1
ATOM 9542 O O . TYR D 1 365 ? 99.816 -95.287 311.975 1.00 17.33 365 TYR L O 1
ATOM 9551 N N . SER D 1 366 ? 98.877 -93.812 310.595 1.00 20.20 366 SER L N 1
ATOM 9552 C CA . SER D 1 366 ? 97.562 -94.175 311.121 1.00 20.30 366 SER L CA 1
ATOM 9553 C C . SER D 1 366 ? 97.074 -95.499 310.554 1.00 19.49 366 SER L C 1
ATOM 9554 O O . SER D 1 366 ? 96.845 -95.619 309.352 1.00 19.71 366 SER L O 1
ATOM 9557 N N . ALA D 1 367 ? 96.926 -96.496 311.423 1.00 19.55 367 ALA L N 1
ATOM 9558 C CA . ALA D 1 367 ? 96.467 -97.819 310.998 1.00 19.63 367 ALA L CA 1
ATOM 9559 C C . ALA D 1 367 ? 94.943 -97.858 310.939 1.00 19.03 367 ALA L C 1
ATOM 9560 O O . ALA D 1 367 ? 94.332 -98.917 310.803 1.00 21.67 367 ALA L O 1
ATOM 9562 N N . VAL D 1 368 ? 94.337 -96.687 311.048 1.00 20.54 368 VAL L N 1
ATOM 9563 C CA . VAL D 1 368 ? 92.893 -96.551 310.980 1.00 21.57 368 VAL L CA 1
ATOM 9564 C C . VAL D 1 368 ? 92.625 -95.341 310.091 1.00 23.33 368 VAL L C 1
ATOM 9565 O O . VAL D 1 368 ? 93.495 -94.479 309.931 1.00 23.75 368 VAL L O 1
ATOM 9569 N N . PRO D 1 369 ? 91.434 -95.265 309.478 1.00 23.59 369 PRO L N 1
ATOM 9570 C CA . PRO D 1 369 ? 91.175 -94.096 308.634 1.00 24.64 369 PRO L CA 1
ATOM 9571 C C . PRO D 1 369 ? 91.416 -92.860 309.492 1.00 24.88 369 PRO L C 1
ATOM 9572 O O . PRO D 1 369 ? 91.189 -92.899 310.700 1.00 24.56 369 PRO L O 1
ATOM 9576 N N . ASN D 1 370 ? 91.876 -91.769 308.889 1.00 24.22 370 ASN L N 1
ATOM 9577 C CA . ASN D 1 370 ? 92.153 -90.573 309.674 1.00 23.75 370 ASN L CA 1
ATOM 9578 C C . ASN D 1 370 ? 90.981 -89.988 310.460 1.00 25.26 370 ASN L C 1
ATOM 9579 O O . ASN D 1 370 ? 91.198 -89.208 311.390 1.00 24.32 370 ASN L O 1
ATOM 9584 N N . TYR D 1 371 ? 89.746 -90.344 310.116 1.00 24.68 371 TYR L N 1
ATOM 9585 C CA . TYR D 1 371 ? 88.629 -89.788 310.872 1.00 24.85 371 TYR L CA 1
ATOM 9586 C C . TYR D 1 371 ? 88.620 -90.421 312.256 1.00 23.53 371 TYR L C 1
ATOM 9587 O O . TYR D 1 371 ? 88.016 -89.893 313.188 1.00 25.02 371 TYR L O 1
ATOM 9596 N N . ASP D 1 372 ? 89.322 -91.545 312.386 1.00 24.67 372 ASP L N 1
ATOM 9597 C CA . ASP D 1 372 ? 89.431 -92.248 313.663 1.00 25.40 372 ASP L CA 1
ATOM 9598 C C . ASP D 1 372 ? 90.741 -91.947 314.379 1.00 24.66 372 ASP L C 1
ATOM 9599 O O . ASP D 1 372 ? 90.918 -92.311 315.538 1.00 25.18 372 ASP L O 1
ATOM 9604 N N . ASN D 1 373 ? 91.657 -91.276 313.694 1.00 25.18 373 ASN L N 1
ATOM 9605 C CA . ASN D 1 373 ? 92.940 -90.960 314.294 1.00 23.23 373 ASN L CA 1
ATOM 9606 C C . ASN D 1 373 ? 92.818 -89.886 315.363 1.00 23.27 373 ASN L C 1
ATOM 9607 O O . ASN D 1 373 ? 92.620 -88.708 315.065 1.00 23.56 373 ASN L O 1
ATOM 9612 N N . MET D 1 374 ? 92.950 -90.308 316.618 1.00 23.44 374 MET L N 1
ATOM 9613 C CA . MET D 1 374 ? 92.829 -89.401 317.742 1.00 21.86 374 MET L CA 1
ATOM 9614 C C . MET D 1 374 ? 94.031 -88.516 318.023 1.00 22.56 374 MET L C 1
ATOM 9615 O O . MET D 1 374 ? 94.108 -87.872 319.071 1.00 23.81 374 MET L O 1
ATOM 9620 N N . PHE D 1 375 ? 94.970 -88.484 317.083 1.00 23.09 375 PHE L N 1
ATOM 9621 C CA . PHE D 1 375 ? 96.128 -87.597 317.183 1.00 21.27 375 PHE L CA 1
ATOM 9622 C C . PHE D 1 375 ? 95.844 -86.528 316.126 1.00 22.25 375 PHE L C 1
ATOM 9623 O O . PHE D 1 375 ? 96.745 -85.875 315.613 1.00 22.70 375 PHE L O 1
ATOM 9631 N N . ALA D 1 376 ? 94.564 -86.374 315.795 1.00 21.67 376 ALA L N 1
ATOM 9632 C CA . ALA D 1 376 ? 94.130 -85.386 314.813 1.00 21.48 376 ALA L CA 1
ATOM 9633 C C . ALA D 1 376 ? 94.546 -85.752 313.387 1.00 20.46 376 ALA L C 1
ATOM 9634 O O . ALA D 1 376 ? 94.735 -84.882 312.542 1.00 22.41 376 ALA L O 1
ATOM 9636 N N . GLY D 1 377 ? 94.680 -87.047 313.126 1.00 21.27 377 GLY L N 1
ATOM 9637 C CA . GLY D 1 377 ? 95.057 -87.503 311.799 1.00 22.10 377 GLY L CA 1
ATOM 9638 C C . GLY D 1 377 ? 96.556 -87.623 311.598 1.00 20.73 377 GLY L C 1
ATOM 9639 O O . GLY D 1 377 ? 97.325 -86.810 312.114 1.00 19.61 377 GLY L O 1
ATOM 9640 N N . SER D 1 378 ? 96.963 -88.645 310.849 1.00 20.62 378 SER L N 1
ATOM 9641 C CA . SER D 1 378 ? 98.373 -88.899 310.553 1.00 19.70 378 SER L CA 1
ATOM 9642 C C . SER D 1 378 ? 98.680 -88.505 309.108 1.00 20.13 378 SER L C 1
ATOM 9643 O O . SER D 1 378 ? 97.767 -88.362 308.288 1.00 16.81 378 SER L O 1
ATOM 9646 N N . ASN D 1 379 ? 99.961 -88.336 308.782 1.00 20.36 379 ASN L N 1
ATOM 9647 C CA . ASN D 1 379 ? 100.311 -87.942 307.423 1.00 19.23 379 ASN L CA 1
ATOM 9648 C C . ASN D 1 379 ? 99.890 -89.006 306.416 1.00 18.59 379 ASN L C 1
ATOM 9649 O O . ASN D 1 379 ? 99.636 -88.700 305.254 1.00 18.62 379 ASN L O 1
ATOM 9654 N N . PHE D 1 380 ? 99.827 -90.253 306.871 1.00 17.53 380 PHE L N 1
ATOM 9655 C CA . PHE D 1 380 ? 99.374 -91.371 306.045 1.00 18.15 380 PHE L CA 1
ATOM 9656 C C . PHE D 1 380 ? 98.414 -92.160 306.922 1.00 19.16 380 PHE L C 1
ATOM 9657 O O . PHE D 1 380 ? 98.595 -92.219 308.136 1.00 19.43 380 PHE L O 1
ATOM 9665 N N . ASP D 1 381 ? 97.392 -92.763 306.329 1.00 20.79 381 ASP L N 1
ATOM 9666 C CA . ASP D 1 381 ? 96.459 -93.541 307.130 1.00 19.57 381 ASP L CA 1
ATOM 9667 C C . ASP D 1 381 ? 96.099 -94.852 306.455 1.00 18.75 381 ASP L C 1
ATOM 9668 O O . ASP D 1 381 ? 96.623 -95.178 305.389 1.00 19.37 381 ASP L O 1
ATOM 9673 N N . ALA D 1 382 ? 95.204 -95.605 307.083 1.00 20.00 382 ALA L N 1
ATOM 9674 C CA . ALA D 1 382 ? 94.787 -96.902 306.567 1.00 19.01 382 ALA L CA 1
ATOM 9675 C C . ALA D 1 382 ? 94.472 -96.893 305.077 1.00 18.27 382 ALA L C 1
ATOM 9676 O O . ALA D 1 382 ? 94.825 -97.821 304.355 1.00 20.79 382 ALA L O 1
ATOM 9678 N N . GLU D 1 383 ? 93.824 -95.836 304.609 1.00 19.47 383 GLU L N 1
ATOM 9679 C CA . GLU D 1 383 ? 93.453 -95.759 303.207 1.00 21.32 383 GLU L CA 1
ATOM 9680 C C . GLU D 1 383 ? 94.636 -95.612 302.257 1.00 20.87 383 GLU L C 1
ATOM 9681 O O . GLU D 1 383 ? 94.507 -95.832 301.052 1.00 19.19 383 GLU L O 1
ATOM 9687 N N . ASP D 1 384 ? 95.796 -95.271 302.807 1.00 21.11 384 ASP L N 1
ATOM 9688 C CA . ASP D 1 384 ? 97.003 -95.122 302.004 1.00 20.30 384 ASP L CA 1
ATOM 9689 C C . ASP D 1 384 ? 97.826 -96.408 301.944 1.00 19.73 384 ASP L C 1
ATOM 9690 O O . ASP D 1 384 ? 98.813 -96.468 301.215 1.00 19.68 384 ASP L O 1
ATOM 9695 N N . PHE D 1 385 ? 97.422 -97.430 302.701 1.00 19.89 385 PHE L N 1
ATOM 9696 C CA . PHE D 1 385 ? 98.153 -98.699 302.732 1.00 21.86 385 PHE L CA 1
ATOM 9697 C C . PHE D 1 385 ? 98.565 -99.275 301.378 1.00 22.29 385 PHE L C 1
ATOM 9698 O O . PHE D 1 385 ? 99.713 -99.689 301.206 1.00 22.53 385 PHE L O 1
ATOM 9706 N N . ASP D 1 386 ? 97.646 -99.318 300.418 1.00 20.19 386 ASP L N 1
ATOM 9707 C CA . ASP D 1 386 ? 97.999 -99.875 299.115 1.00 21.46 386 ASP L CA 1
ATOM 9708 C C . ASP D 1 386 ? 99.057 -99.041 298.402 1.00 19.05 386 ASP L C 1
ATOM 9709 O O . ASP D 1 386 ? 99.996 -99.577 297.818 1.00 19.38 386 ASP L O 1
ATOM 9714 N N . ASP D 1 387 ? 98.913 -97.726 298.451 1.00 19.27 387 ASP L N 1
ATOM 9715 C CA . ASP D 1 387 ? 99.892 -96.858 297.812 1.00 18.92 387 ASP L CA 1
ATOM 9716 C C . ASP D 1 387 ? 101.274 -97.082 298.406 1.00 17.30 387 ASP L C 1
ATOM 9717 O O . ASP D 1 387 ? 102.268 -97.143 297.693 1.00 16.90 387 ASP L O 1
ATOM 9722 N N . TYR D 1 388 ? 101.318 -97.219 299.724 1.00 18.92 388 TYR L N 1
ATOM 9723 C CA . TYR D 1 388 ? 102.570 -97.397 300.431 1.00 19.07 388 TYR L CA 1
ATOM 9724 C C . TYR D 1 388 ? 103.304 -98.670 300.033 1.00 18.64 388 TYR L C 1
ATOM 9725 O O . TYR D 1 388 ? 104.529 -98.670 299.902 1.00 19.31 388 TYR L O 1
ATOM 9734 N N . ASN D 1 389 ? 102.570 -99.760 299.845 1.00 18.68 389 ASN L N 1
ATOM 9735 C CA . ASN D 1 389 ? 103.206 -101.004 299.428 1.00 16.72 389 ASN L CA 1
ATOM 9736 C C . ASN D 1 389 ? 103.656 -100.872 297.984 1.00 17.90 389 ASN L C 1
ATOM 9737 O O . ASN D 1 389 ? 104.665 -101.452 297.576 1.00 17.35 389 ASN L O 1
ATOM 9742 N N . ILE D 1 390 ? 102.909 -100.104 297.199 1.00 17.24 390 ILE L N 1
ATOM 9743 C CA . ILE D 1 390 ? 103.295 -99.914 295.812 1.00 16.18 390 ILE L CA 1
ATOM 9744 C C . ILE D 1 390 ? 104.543 -99.024 295.742 1.00 17.83 390 ILE L C 1
ATOM 9745 O O . ILE D 1 390 ? 105.411 -99.223 294.891 1.00 18.36 390 ILE L O 1
ATOM 9750 N N . LEU D 1 391 ? 104.651 -98.062 296.656 1.00 17.70 391 LEU L N 1
ATOM 9751 C CA . LEU D 1 391 ? 105.822 -97.190 296.665 1.00 16.89 391 LEU L CA 1
ATOM 9752 C C . LEU D 1 391 ? 107.062 -98.029 296.935 1.00 16.38 391 LEU L C 1
ATOM 9753 O O . LEU D 1 391 ? 108.075 -97.882 296.254 1.00 17.62 391 LEU L O 1
ATOM 9758 N N . GLN D 1 392 ? 106.980 -98.915 297.925 1.00 15.64 392 GLN L N 1
ATOM 9759 C CA . GLN D 1 392 ? 108.111 -99.776 298.263 1.00 14.24 392 GLN L CA 1
ATOM 9760 C C . GLN D 1 392 ? 108.519 -100.622 297.064 1.00 15.44 392 GLN L C 1
ATOM 9761 O O . GLN D 1 392 ? 109.706 -100.792 296.784 1.00 16.73 392 GLN L O 1
ATOM 9767 N N . ARG D 1 393 ? 107.527 -101.146 296.354 1.00 15.17 393 ARG L N 1
ATOM 9768 C CA . ARG D 1 393 ? 107.767 -101.969 295.176 1.00 17.53 393 ARG L CA 1
ATOM 9769 C C . ARG D 1 393 ? 108.362 -101.117 294.057 1.00 17.13 393 ARG L C 1
ATOM 9770 O O . ARG D 1 393 ? 109.245 -101.567 293.325 1.00 17.65 393 ARG L O 1
ATOM 9778 N N . ASP D 1 394 ? 107.882 -99.880 293.936 1.00 16.79 394 ASP L N 1
ATOM 9779 C CA . ASP D 1 394 ? 108.368 -98.962 292.906 1.00 16.73 394 ASP L CA 1
ATOM 9780 C C . ASP D 1 394 ? 109.825 -98.562 293.066 1.00 16.16 394 ASP L C 1
ATOM 9781 O O . ASP D 1 394 ? 110.606 -98.621 292.121 1.00 16.49 394 ASP L O 1
ATOM 9786 N N . LEU D 1 395 ? 110.172 -98.140 294.275 1.00 16.86 395 LEU L N 1
ATOM 9787 C CA . LEU D 1 395 ? 111.508 -97.650 294.586 1.00 15.38 395 LEU L CA 1
ATOM 9788 C C . LEU D 1 395 ? 112.471 -98.679 295.171 1.00 16.26 395 LEU L C 1
ATOM 9789 O O . LEU D 1 395 ? 113.643 -98.372 295.400 1.00 16.18 395 LEU L O 1
ATOM 9794 N N . MET D 1 396 ? 111.992 -99.901 295.376 1.00 17.48 396 MET L N 1
ATOM 9795 C CA . MET D 1 396 ? 112.789 -100.946 296.011 1.00 17.02 396 MET L CA 1
ATOM 9796 C C . MET D 1 396 ? 113.280 -100.355 297.321 1.00 15.72 396 MET L C 1
ATOM 9797 O O . MET D 1 396 ? 114.464 -100.343 297.625 1.00 15.91 396 MET L O 1
ATOM 9802 N N . VAL D 1 397 ? 112.332 -99.839 298.085 1.00 15.03 397 VAL L N 1
ATOM 9803 C CA . VAL D 1 397 ? 112.615 -99.239 299.367 1.00 13.58 397 VAL L CA 1
ATOM 9804 C C . VAL D 1 397 ? 111.804 -99.987 300.396 1.00 15.36 397 VAL L C 1
ATOM 9805 O O . VAL D 1 397 ? 110.615 -100.219 300.196 1.00 14.72 397 VAL L O 1
ATOM 9809 N N . ASP D 1 398 ? 112.449 -100.373 301.490 1.00 15.26 398 ASP L N 1
ATOM 9810 C CA . ASP D 1 398 ? 111.750 -101.082 302.546 1.00 14.91 398 ASP L CA 1
ATOM 9811 C C . ASP D 1 398 ? 111.052 -100.055 303.419 1.00 14.43 398 ASP L C 1
ATOM 9812 O O . ASP D 1 398 ? 111.697 -99.358 304.202 1.00 16.36 398 ASP L O 1
ATOM 9817 N N . GLY D 1 399 ? 109.733 -99.962 303.280 1.00 15.22 399 GLY L N 1
ATOM 9818 C CA . GLY D 1 399 ? 108.964 -99.005 304.052 1.00 12.48 399 GLY L CA 1
ATOM 9819 C C . GLY D 1 399 ? 108.493 -99.547 305.386 1.00 14.60 399 GLY L C 1
ATOM 9820 O O . GLY D 1 399 ? 107.793 -98.859 306.128 1.00 14.88 399 GLY L O 1
ATOM 9821 N N . GLY D 1 400 ? 108.868 -100.786 305.692 1.00 16.08 400 GLY L N 1
ATOM 9822 C CA . GLY D 1 400 ? 108.479 -101.378 306.960 1.00 15.96 400 GLY L CA 1
ATOM 9823 C C . GLY D 1 400 ? 107.068 -101.934 307.018 1.00 18.73 400 GLY L C 1
ATOM 9824 O O . GLY D 1 400 ? 106.579 -102.265 308.093 1.00 20.11 400 GLY L O 1
ATOM 9825 N N . LEU D 1 401 ? 106.399 -102.026 305.873 1.00 19.84 401 LEU L N 1
ATOM 9826 C CA . LEU D 1 401 ? 105.046 -102.574 305.835 1.00 20.01 401 LEU L CA 1
ATOM 9827 C C . LEU D 1 401 ? 104.950 -103.552 304.677 1.00 22.00 401 LEU L C 1
ATOM 9828 O O . LEU D 1 401 ? 105.707 -103.458 303.712 1.00 20.40 401 LEU L O 1
ATOM 9833 N N . ARG D 1 402 ? 104.027 -104.503 304.782 1.00 22.72 402 ARG L N 1
ATOM 9834 C CA . ARG D 1 402 ? 103.864 -105.506 303.737 1.00 22.83 402 ARG L CA 1
ATOM 9835 C C . ARG D 1 402 ? 102.411 -105.662 303.340 1.00 22.58 402 ARG L C 1
ATOM 9836 O O . ARG D 1 402 ? 101.506 -105.241 304.062 1.00 21.29 402 ARG L O 1
ATOM 9844 N N . PRO D 1 403 ? 102.164 -106.271 302.172 1.00 22.66 403 PRO L N 1
ATOM 9845 C CA . PRO D 1 403 ? 100.774 -106.452 301.759 1.00 23.81 403 PRO L CA 1
ATOM 9846 C C . PRO D 1 403 ? 100.139 -107.605 302.537 1.00 25.75 403 PRO L C 1
ATOM 9847 O O . PRO D 1 403 ? 100.824 -108.543 302.955 1.00 24.87 403 PRO L O 1
ATOM 9851 N N . VAL D 1 404 ? 98.833 -107.509 302.749 1.00 25.76 404 VAL L N 1
ATOM 9852 C CA . VAL D 1 404 ? 98.083 -108.536 303.454 1.00 27.66 404 VAL L CA 1
ATOM 9853 C C . VAL D 1 404 ? 96.812 -108.817 302.658 1.00 28.87 404 VAL L C 1
ATOM 9854 O O . VAL D 1 404 ? 96.275 -107.924 302.014 1.00 28.65 404 VAL L O 1
ATOM 9858 N N . THR D 1 405 ? 96.342 -110.060 302.692 1.00 30.55 405 THR L N 1
ATOM 9859 C CA . THR D 1 405 ? 95.126 -110.419 301.976 1.00 32.05 405 THR L CA 1
ATOM 9860 C C . THR D 1 405 ? 93.956 -110.085 302.879 1.00 32.31 405 THR L C 1
ATOM 9861 O O . THR D 1 405 ? 94.106 -110.015 304.099 1.00 33.11 405 THR L O 1
ATOM 9865 N N . GLU D 1 406 ? 92.789 -109.867 302.285 1.00 32.84 406 GLU L N 1
ATOM 9866 C CA . GLU D 1 406 ? 91.602 -109.544 303.064 1.00 33.14 406 GLU L CA 1
ATOM 9867 C C . GLU D 1 406 ? 91.227 -110.705 303.987 1.00 33.19 406 GLU L C 1
ATOM 9868 O O . GLU D 1 406 ? 90.807 -110.497 305.125 1.00 34.68 406 GLU L O 1
ATOM 9874 N N . ALA D 1 407 ? 91.390 -111.927 303.495 1.00 34.40 407 ALA L N 1
ATOM 9875 C CA . ALA D 1 407 ? 91.069 -113.113 304.280 1.00 36.05 407 ALA L CA 1
ATOM 9876 C C . ALA D 1 407 ? 91.810 -113.123 305.619 1.00 36.30 407 ALA L C 1
ATOM 9877 O O . ALA D 1 407 ? 91.187 -113.132 306.681 1.00 36.39 407 ALA L O 1
ATOM 9879 N N . GLU D 1 408 ? 93.139 -113.120 305.564 1.00 36.93 408 GLU L N 1
ATOM 9880 C CA . GLU D 1 408 ? 93.949 -113.145 306.776 1.00 37.83 408 GLU L CA 1
ATOM 9881 C C . GLU D 1 408 ? 93.703 -111.952 307.686 1.00 37.24 408 GLU L C 1
ATOM 9882 O O . GLU D 1 408 ? 93.842 -112.064 308.901 1.00 39.33 408 GLU L O 1
ATOM 9888 N N . THR D 1 409 ? 93.337 -110.811 307.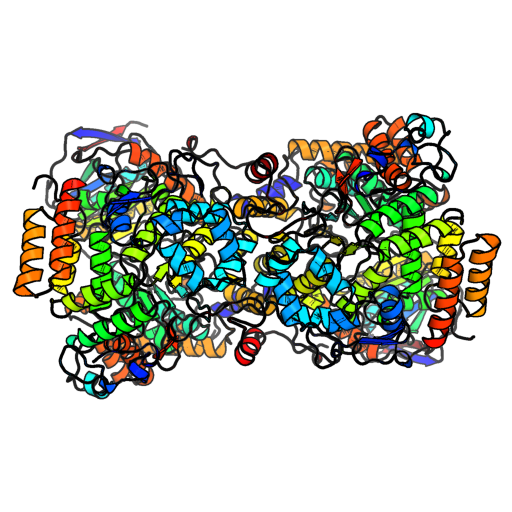111 1.00 36.62 409 THR L N 1
ATOM 9889 C CA . THR D 1 409 ? 93.072 -109.621 307.912 1.00 35.92 409 THR L CA 1
ATOM 9890 C C . THR D 1 409 ? 91.770 -109.790 308.674 1.00 36.48 409 THR L C 1
ATOM 9891 O O . THR D 1 409 ? 91.682 -109.469 309.861 1.00 36.63 409 THR L O 1
ATOM 9895 N N . ILE D 1 410 ? 90.751 -110.281 307.979 1.00 35.79 410 ILE L N 1
ATOM 9896 C CA . ILE D 1 410 ? 89.459 -110.506 308.605 1.00 35.62 410 ILE L CA 1
ATOM 9897 C C . ILE D 1 410 ? 89.653 -111.516 309.728 1.00 34.02 410 ILE L C 1
ATOM 9898 O O . ILE D 1 410 ? 89.130 -111.349 310.825 1.00 34.04 410 ILE L O 1
ATOM 9903 N N . ALA D 1 411 ? 90.423 -112.558 309.446 1.00 33.79 411 ALA L N 1
ATOM 9904 C CA . ALA D 1 411 ? 90.687 -113.588 310.435 1.00 35.88 411 ALA L CA 1
ATOM 9905 C C . ALA D 1 411 ? 91.366 -112.977 311.660 1.00 37.12 411 ALA L C 1
ATOM 9906 O O . ALA D 1 411 ? 90.871 -113.107 312.783 1.00 39.03 411 ALA L O 1
ATOM 9908 N N . ILE D 1 412 ? 92.488 -112.294 311.436 1.00 37.89 412 ILE L N 1
ATOM 9909 C CA . ILE D 1 412 ? 93.241 -111.669 312.521 1.00 35.65 412 ILE L CA 1
ATOM 9910 C C . ILE D 1 412 ? 92.398 -110.665 313.305 1.00 34.87 412 ILE L C 1
ATOM 9911 O O . ILE D 1 412 ? 92.519 -110.570 314.526 1.00 35.55 412 ILE L O 1
ATOM 9916 N N . ARG D 1 413 ? 91.540 -109.924 312.609 1.00 34.56 413 ARG L N 1
ATOM 9917 C CA . ARG D 1 413 ? 90.692 -108.931 313.262 1.00 33.34 413 ARG L CA 1
ATOM 9918 C C . ARG D 1 413 ? 89.607 -109.575 314.110 1.00 34.85 413 ARG L C 1
ATOM 9919 O O . ARG D 1 413 ? 89.227 -109.038 315.153 1.00 34.06 413 ARG L O 1
ATOM 9927 N N . GLN D 1 414 ? 89.099 -110.722 313.665 1.00 36.68 414 GLN L N 1
ATOM 9928 C CA . GLN D 1 414 ? 88.065 -111.407 314.428 1.00 37.59 414 GLN L CA 1
ATOM 9929 C C . GLN D 1 414 ? 88.683 -112.018 315.672 1.00 35.91 414 GLN L C 1
ATOM 9930 O O . GLN D 1 414 ? 88.163 -111.848 316.772 1.00 35.47 414 GLN L O 1
ATOM 9936 N N . LYS D 1 415 ? 89.795 -112.727 315.495 1.00 35.80 415 LYS L N 1
ATOM 9937 C CA . LYS D 1 415 ? 90.470 -113.347 316.627 1.00 36.18 415 LYS L CA 1
ATOM 9938 C C . LYS D 1 415 ? 90.745 -112.300 317.696 1.00 36.93 415 LYS L C 1
ATOM 9939 O O . LYS D 1 415 ? 90.404 -112.492 318.866 1.00 38.51 415 LYS L O 1
ATOM 9945 N N . ALA D 1 416 ? 91.357 -111.191 317.291 1.00 36.04 416 ALA L N 1
ATOM 9946 C CA . ALA D 1 416 ? 91.660 -110.109 318.219 1.00 35.00 416 ALA L CA 1
ATOM 9947 C C . ALA D 1 416 ? 90.365 -109.639 318.867 1.00 35.27 416 ALA L C 1
ATOM 9948 O O . ALA D 1 416 ? 90.327 -109.329 320.060 1.00 34.82 416 ALA L O 1
ATOM 9950 N N . ALA D 1 417 ? 89.306 -109.576 318.065 1.00 34.72 417 ALA L N 1
ATOM 9951 C CA . ALA D 1 417 ? 87.999 -109.153 318.549 1.00 35.65 417 ALA L CA 1
ATOM 9952 C C . ALA D 1 417 ? 87.482 -110.160 319.575 1.00 35.93 417 ALA L C 1
ATOM 9953 O O . ALA D 1 417 ? 86.951 -109.784 320.610 1.00 36.52 417 ALA L O 1
ATOM 9955 N N . ARG D 1 418 ? 87.641 -111.444 319.278 1.00 38.21 418 ARG L N 1
ATOM 9956 C CA . ARG D 1 418 ? 87.193 -112.491 320.186 1.00 39.89 418 ARG L CA 1
ATOM 9957 C C . ARG D 1 418 ? 88.040 -112.458 321.450 1.00 40.69 418 ARG L C 1
ATOM 9958 O O . ARG D 1 418 ? 87.518 -112.565 322.560 1.00 41.29 418 ARG L O 1
ATOM 9966 N N . ALA D 1 419 ? 89.348 -112.295 321.274 1.00 40.65 419 ALA L N 1
ATOM 9967 C CA . ALA D 1 419 ? 90.276 -112.235 322.399 1.00 39.44 419 ALA L CA 1
ATOM 9968 C C . ALA D 1 419 ? 89.930 -111.081 323.333 1.00 38.83 419 ALA L C 1
ATOM 9969 O O . ALA D 1 419 ? 89.818 -111.268 324.544 1.00 37.47 419 ALA L O 1
ATOM 9971 N N . ILE D 1 420 ? 89.757 -109.888 322.773 1.00 39.44 420 ILE L N 1
ATOM 9972 C CA . ILE D 1 420 ? 89.422 -108.723 323.586 1.00 40.19 420 ILE L CA 1
ATOM 9973 C C . ILE D 1 420 ? 88.029 -108.913 324.179 1.00 41.97 420 ILE L C 1
ATOM 9974 O O . ILE D 1 420 ? 87.620 -108.199 325.100 1.00 42.85 420 ILE L O 1
ATOM 9979 N N . GLN D 1 421 ? 87.305 -109.885 323.632 1.00 41.57 421 GLN L N 1
ATOM 9980 C CA . GLN D 1 421 ? 85.971 -110.211 324.105 1.00 39.72 421 GLN L CA 1
ATOM 9981 C C . GLN D 1 421 ? 86.149 -111.197 325.260 1.00 38.74 421 GLN L C 1
ATOM 9982 O O . GLN D 1 421 ? 85.580 -111.027 326.334 1.00 37.51 421 GLN L O 1
ATOM 9988 N N . ALA D 1 422 ? 86.960 -112.226 325.030 1.00 39.56 422 ALA L N 1
ATOM 9989 C CA . ALA D 1 422 ? 87.221 -113.230 326.051 1.00 38.81 422 ALA L CA 1
ATOM 9990 C C . ALA D 1 422 ? 87.822 -112.571 327.289 1.00 39.86 422 ALA L C 1
ATOM 9991 O O . ALA D 1 422 ? 87.551 -112.988 328.413 1.00 40.54 422 ALA L O 1
ATOM 9993 N N . VAL D 1 423 ? 88.632 -111.537 327.071 1.00 40.57 423 VAL L N 1
ATOM 9994 C CA . VAL D 1 423 ? 89.281 -110.811 328.160 1.00 41.15 423 VAL L CA 1
ATOM 9995 C C . VAL D 1 423 ? 88.293 -110.000 328.986 1.00 41.48 423 VAL L C 1
ATOM 9996 O O . VAL D 1 423 ? 88.323 -110.047 330.214 1.00 42.49 423 VAL L O 1
ATOM 10000 N N . PHE D 1 424 ? 87.424 -109.246 328.323 1.00 42.39 424 PHE L N 1
ATOM 10001 C CA . PHE D 1 424 ? 86.447 -108.442 329.051 1.00 42.49 424 PHE L CA 1
ATOM 10002 C C . PHE D 1 424 ? 85.487 -109.334 329.828 1.00 43.72 424 PHE L C 1
ATOM 10003 O O . PHE D 1 424 ? 84.966 -108.945 330.870 1.00 44.17 424 PHE L O 1
ATOM 10011 N N . ARG D 1 425 ? 85.261 -110.535 329.311 1.00 44.63 425 ARG L N 1
ATOM 10012 C CA . ARG D 1 425 ? 84.379 -111.492 329.963 1.00 46.05 425 ARG L CA 1
ATOM 10013 C C . ARG D 1 425 ? 85.086 -112.027 331.207 1.00 47.14 425 ARG L C 1
ATOM 10014 O O . ARG D 1 425 ? 84.522 -112.037 332.301 1.00 46.90 425 ARG L O 1
ATOM 10022 N N . GLU D 1 426 ? 86.336 -112.447 331.034 1.00 47.66 426 GLU L N 1
ATOM 10023 C CA . GLU D 1 426 ? 87.129 -112.982 332.135 1.00 47.68 426 GLU L CA 1
ATOM 10024 C C . GLU D 1 426 ? 87.436 -111.976 333.237 1.00 48.04 426 GLU L C 1
ATOM 10025 O O . GLU D 1 426 ? 87.681 -112.363 334.380 1.00 49.87 426 GLU L O 1
ATOM 10031 N N . LEU D 1 427 ? 87.426 -110.691 332.902 1.00 47.24 427 LEU L N 1
ATOM 10032 C CA . LEU D 1 427 ? 87.702 -109.655 333.889 1.00 45.35 427 LEU L CA 1
ATOM 10033 C C . LEU D 1 427 ? 86.417 -108.980 334.336 1.00 45.93 427 LEU L C 1
ATOM 10034 O O . LEU D 1 427 ? 86.450 -107.931 334.988 1.00 46.13 427 LEU L O 1
ATOM 10039 N N . GLY D 1 428 ? 85.285 -109.579 333.978 1.00 46.09 428 GLY L N 1
ATOM 10040 C CA . GLY D 1 428 ? 84.005 -109.007 334.351 1.00 45.31 428 GLY L CA 1
ATOM 10041 C C . GLY D 1 428 ? 83.901 -107.534 334.001 1.00 44.45 428 GLY L C 1
ATOM 10042 O O . GLY D 1 428 ? 83.603 -106.698 334.856 1.00 44.36 428 GLY L O 1
ATOM 10043 N N . LEU D 1 429 ? 84.157 -107.213 332.736 1.00 44.48 429 LEU L N 1
ATOM 10044 C CA . LEU D 1 429 ? 84.080 -105.835 332.258 1.00 43.55 429 LEU L CA 1
ATOM 10045 C C . LEU D 1 429 ? 82.838 -105.720 331.377 1.00 42.25 429 LEU L C 1
ATOM 10046 O O . LEU D 1 429 ? 82.277 -106.737 330.962 1.00 42.78 429 LEU L O 1
ATOM 10051 N N . PRO D 1 430 ? 82.390 -104.486 331.080 1.00 41.33 430 PRO L N 1
ATOM 10052 C CA . PRO D 1 430 ? 81.204 -104.292 330.239 1.00 40.65 430 PRO L CA 1
ATOM 10053 C C . PRO D 1 430 ? 81.270 -105.206 329.024 1.00 41.23 430 PRO L C 1
ATOM 10054 O O . PRO D 1 430 ? 82.197 -105.127 328.220 1.00 41.39 430 PRO L O 1
ATOM 10058 N N . PRO D 1 431 ? 80.276 -106.087 328.876 1.00 41.14 431 PRO L N 1
ATOM 10059 C CA . PRO D 1 431 ? 80.236 -107.025 327.757 1.00 40.80 431 PRO L CA 1
ATOM 10060 C C . PRO D 1 431 ? 80.591 -106.467 326.385 1.00 41.08 431 PRO L C 1
ATOM 10061 O O . PRO D 1 431 ? 80.435 -105.280 326.114 1.00 40.88 431 PRO L O 1
ATOM 10065 N N . ILE D 1 432 ? 81.101 -107.359 325.542 1.00 42.31 432 ILE L N 1
ATOM 10066 C CA . ILE D 1 432 ? 81.470 -107.058 324.168 1.00 42.43 432 ILE L CA 1
ATOM 10067 C C . ILE D 1 432 ? 80.740 -108.138 323.380 1.00 43.33 432 ILE L C 1
ATOM 10068 O O . ILE D 1 432 ? 81.213 -109.274 323.255 1.00 42.75 432 ILE L O 1
ATOM 10073 N N . ALA D 1 433 ? 79.564 -107.777 322.880 1.00 44.03 433 ALA L N 1
ATOM 10074 C CA . ALA D 1 433 ? 78.725 -108.695 322.123 1.00 44.27 433 ALA L CA 1
ATOM 10075 C C . ALA D 1 433 ? 79.369 -109.158 320.831 1.00 44.96 433 ALA L C 1
ATOM 10076 O O . ALA D 1 433 ? 80.386 -108.617 320.396 1.00 45.36 433 ALA L O 1
ATOM 10078 N N . ASP D 1 434 ? 78.764 -110.170 320.222 1.00 45.20 434 ASP L N 1
ATOM 10079 C CA . ASP D 1 434 ? 79.257 -110.707 318.966 1.00 46.06 434 ASP L CA 1
ATOM 10080 C C . ASP D 1 434 ? 78.909 -109.712 317.870 1.00 45.19 434 ASP L C 1
ATOM 10081 O O . ASP D 1 434 ? 79.441 -109.789 316.765 1.00 45.62 434 ASP L O 1
ATOM 10086 N N . GLU D 1 435 ? 78.012 -108.780 318.189 1.00 44.98 435 GLU L N 1
ATOM 10087 C CA . GLU D 1 435 ? 77.594 -107.747 317.244 1.00 45.81 435 GLU L CA 1
ATOM 10088 C C . GLU D 1 435 ? 78.719 -106.729 317.107 1.00 44.81 435 GLU L C 1
ATOM 10089 O O . GLU D 1 435 ? 78.749 -105.943 316.163 1.00 44.27 435 GLU L O 1
ATOM 10095 N N . GLU D 1 436 ? 79.635 -106.741 318.068 1.00 44.80 436 GLU L N 1
ATOM 10096 C CA . GLU D 1 436 ? 80.767 -105.827 318.057 1.00 43.63 436 GLU L CA 1
ATOM 10097 C C . GLU D 1 436 ? 81.952 -106.564 317.465 1.00 43.15 436 GLU L C 1
ATOM 10098 O O . GLU D 1 436 ? 82.664 -106.042 316.606 1.00 43.73 436 GLU L O 1
ATOM 10104 N N . VAL D 1 437 ? 82.154 -107.789 317.930 1.00 41.70 437 VAL L N 1
ATOM 10105 C CA . VAL D 1 437 ? 83.242 -108.614 317.440 1.00 41.41 437 VAL L CA 1
ATOM 10106 C C . VAL D 1 437 ? 83.134 -108.740 315.925 1.00 42.42 437 VAL L C 1
ATOM 10107 O O . VAL D 1 437 ? 84.096 -108.484 315.197 1.00 41.95 437 VAL L O 1
ATOM 10111 N N . GLU D 1 438 ? 81.956 -109.131 315.451 1.00 41.64 438 GLU L N 1
ATOM 10112 C CA . GLU D 1 438 ? 81.744 -109.289 314.020 1.00 42.21 438 GLU L CA 1
ATOM 10113 C C . GLU D 1 438 ? 81.856 -107.944 313.312 1.00 40.76 438 GLU L C 1
ATOM 10114 O O . GLU D 1 438 ? 82.392 -107.863 312.208 1.00 42.41 438 GLU L O 1
ATOM 10120 N N . ALA D 1 439 ? 81.358 -106.891 313.949 1.00 38.81 439 ALA L N 1
ATOM 10121 C CA . ALA D 1 439 ? 81.426 -105.558 313.366 1.00 38.60 439 ALA L CA 1
ATOM 10122 C C . ALA D 1 439 ? 82.882 -105.109 313.224 1.00 38.33 439 ALA L C 1
ATOM 10123 O O . ALA D 1 439 ? 83.309 -104.681 312.150 1.00 37.68 439 ALA L O 1
ATOM 10125 N N . ALA D 1 440 ? 83.641 -105.215 314.311 1.00 37.91 440 ALA L N 1
ATOM 10126 C CA . ALA D 1 440 ? 85.046 -104.819 314.307 1.00 37.26 440 ALA L CA 1
ATOM 10127 C C . ALA D 1 440 ? 85.846 -105.712 313.371 1.00 37.10 440 ALA L C 1
ATOM 10128 O O . ALA D 1 440 ? 86.921 -105.343 312.900 1.00 37.85 440 ALA L O 1
ATOM 10130 N N . THR D 1 441 ? 85.312 -106.891 313.096 1.00 37.02 441 THR L N 1
ATOM 10131 C CA . THR D 1 441 ? 85.981 -107.834 312.218 1.00 38.56 441 THR L CA 1
ATOM 10132 C C . THR D 1 441 ? 86.054 -107.353 310.773 1.00 38.85 441 THR L C 1
ATOM 10133 O O . THR D 1 441 ? 87.093 -107.482 310.122 1.00 38.18 441 THR L O 1
ATOM 10137 N N . TYR D 1 442 ? 84.948 -106.800 310.282 1.00 37.72 442 TYR L N 1
ATOM 10138 C CA . TYR D 1 442 ? 84.858 -106.343 308.896 1.00 36.16 442 TYR L CA 1
ATOM 10139 C C . TYR D 1 442 ? 84.851 -104.828 308.749 1.00 34.77 442 TYR L C 1
ATOM 10140 O O . TYR D 1 442 ? 84.662 -104.311 307.647 1.00 35.61 442 TYR L O 1
ATOM 10149 N N . ALA D 1 443 ? 85.065 -104.122 309.854 1.00 33.47 443 ALA L N 1
ATOM 10150 C CA . ALA D 1 443 ? 85.049 -102.664 309.852 1.00 31.51 443 ALA L CA 1
ATOM 10151 C C . ALA D 1 443 ? 86.277 -101.996 309.253 1.00 31.85 443 ALA L C 1
ATOM 10152 O O . ALA D 1 443 ? 87.318 -102.623 309.042 1.00 31.35 443 ALA L O 1
ATOM 10154 N N . HIS D 1 444 ? 86.122 -100.703 308.988 1.00 31.37 444 HIS L N 1
ATOM 10155 C CA . HIS D 1 444 ? 87.180 -99.866 308.445 1.00 30.95 444 HIS L CA 1
ATOM 10156 C C . HIS D 1 444 ? 87.482 -98.868 309.553 1.00 30.65 444 HIS L C 1
ATOM 10157 O O . HIS D 1 444 ? 88.637 -98.642 309.908 1.00 31.20 444 HIS L O 1
ATOM 10164 N N . GLY D 1 445 ? 86.421 -98.300 310.115 1.00 30.97 445 GLY L N 1
ATOM 10165 C CA . GLY D 1 445 ? 86.559 -97.331 311.187 1.00 31.02 445 GLY L CA 1
ATOM 10166 C C . GLY D 1 445 ? 85.429 -97.465 312.190 1.00 32.35 445 GLY L C 1
ATOM 10167 O O . GLY D 1 445 ? 84.623 -98.393 312.102 1.00 33.14 445 GLY L O 1
ATOM 10168 N N . SER D 1 446 ? 85.361 -96.538 313.139 1.00 32.83 446 SER L N 1
ATOM 10169 C CA . SER D 1 446 ? 84.326 -96.563 314.165 1.00 34.60 446 SER L CA 1
ATOM 10170 C C . SER D 1 446 ? 82.914 -96.368 313.599 1.00 37.03 446 SER L C 1
ATOM 10171 O O . SER D 1 446 ? 81.927 -96.410 314.342 1.00 36.00 446 SER L O 1
ATOM 10174 N N . ASN D 1 447 ? 82.812 -96.151 312.292 1.00 37.27 447 ASN L N 1
ATOM 10175 C CA . ASN D 1 447 ? 81.500 -95.965 311.683 1.00 38.77 447 ASN L CA 1
ATOM 10176 C C . ASN D 1 447 ? 80.791 -97.308 311.541 1.00 39.40 447 ASN L C 1
ATOM 10177 O O . ASN D 1 447 ? 79.569 -97.363 311.429 1.00 40.65 447 ASN L O 1
ATOM 10182 N N . GLU D 1 448 ? 81.565 -98.387 311.545 1.00 39.09 448 GLU L N 1
ATOM 10183 C CA . GLU D 1 448 ? 81.005 -99.726 311.429 1.00 40.36 448 GLU L CA 1
ATOM 10184 C C . GLU D 1 448 ? 80.908 -100.383 312.804 1.00 40.42 448 GLU L C 1
ATOM 10185 O O . GLU D 1 448 ? 80.542 -101.554 312.914 1.00 41.37 448 GLU L O 1
ATOM 10191 N N . MET D 1 449 ? 81.231 -99.622 313.848 1.00 39.33 449 MET L N 1
ATOM 10192 C CA . MET D 1 449 ? 81.197 -100.133 315.215 1.00 38.87 449 MET L CA 1
ATOM 10193 C C . MET D 1 449 ? 79.968 -99.702 316.007 1.00 39.05 449 MET L C 1
ATOM 10194 O O . MET D 1 449 ? 79.704 -98.506 316.174 1.00 37.62 449 MET L O 1
ATOM 10199 N N . PRO D 1 450 ? 79.204 -100.680 316.521 1.00 38.65 450 PRO L N 1
ATOM 10200 C CA . PRO D 1 450 ? 78.011 -100.348 317.300 1.00 39.96 450 PRO L CA 1
ATOM 10201 C C . PRO D 1 450 ? 78.425 -99.544 318.523 1.00 40.19 450 PRO L C 1
ATOM 10202 O O . PRO D 1 450 ? 79.449 -99.823 319.144 1.00 40.61 450 PRO L O 1
ATOM 10206 N N . PRO D 1 451 ? 77.640 -98.525 318.880 1.00 40.69 451 PRO L N 1
ATOM 10207 C CA . PRO D 1 451 ? 77.999 -97.719 320.047 1.00 41.63 451 PRO L CA 1
ATOM 10208 C C . PRO D 1 451 ? 78.074 -98.564 321.312 1.00 42.18 451 PRO L C 1
ATOM 10209 O O . PRO D 1 451 ? 77.564 -99.684 321.356 1.00 41.97 451 PRO L O 1
ATOM 10213 N N . ARG D 1 452 ? 78.727 -98.030 322.336 1.00 42.29 452 ARG L N 1
ATOM 10214 C CA . ARG D 1 452 ? 78.859 -98.741 323.598 1.00 42.96 452 ARG L CA 1
ATOM 10215 C C . ARG D 1 452 ? 78.473 -97.813 324.731 1.00 43.49 452 ARG L C 1
ATOM 10216 O O . ARG D 1 452 ? 78.653 -96.596 324.635 1.00 44.53 452 ARG L O 1
ATOM 10224 N N . ASN D 1 453 ? 77.922 -98.382 325.798 1.00 43.47 453 ASN L N 1
ATOM 10225 C CA . ASN D 1 453 ? 77.549 -97.573 326.943 1.00 43.43 453 ASN L CA 1
ATOM 10226 C C . ASN D 1 453 ? 78.868 -97.033 327.469 1.00 43.15 453 ASN L C 1
ATOM 10227 O O . ASN D 1 453 ? 79.592 -97.730 328.184 1.00 43.32 453 ASN L O 1
ATOM 10232 N N . VAL D 1 454 ? 79.187 -95.801 327.092 1.00 44.00 454 VAL L N 1
ATOM 10233 C CA . VAL D 1 454 ? 80.431 -95.171 327.514 1.00 44.44 454 VAL L CA 1
ATOM 10234 C C . VAL D 1 454 ? 80.545 -95.115 329.027 1.00 45.40 454 VAL L C 1
ATOM 10235 O O . VAL D 1 454 ? 81.477 -95.678 329.600 1.00 45.24 454 VAL L O 1
ATOM 10239 N N . VAL D 1 455 ? 79.596 -94.438 329.666 1.00 46.37 455 VAL L N 1
ATOM 10240 C CA . VAL D 1 455 ? 79.596 -94.305 331.117 1.00 46.95 455 VAL L CA 1
ATOM 10241 C C . VAL D 1 455 ? 79.850 -95.648 331.799 1.00 47.01 455 VAL L C 1
ATOM 10242 O O . VAL D 1 455 ? 80.682 -95.745 332.699 1.00 48.39 455 VAL L O 1
ATOM 10246 N N . GLU D 1 456 ? 79.143 -96.683 331.361 1.00 46.23 456 GLU L N 1
ATOM 10247 C CA . GLU D 1 456 ? 79.306 -98.009 331.944 1.00 46.43 456 GLU L CA 1
ATOM 10248 C C . GLU D 1 456 ? 80.726 -98.538 331.731 1.00 47.23 456 GLU L C 1
ATOM 10249 O O . GLU D 1 456 ? 81.145 -99.497 332.382 1.00 46.79 456 GLU L O 1
ATOM 10255 N N . ASP D 1 457 ? 81.457 -97.920 330.806 1.00 46.39 457 ASP L N 1
ATOM 10256 C CA . ASP D 1 457 ? 82.833 -98.319 330.527 1.00 45.01 457 ASP L CA 1
ATOM 10257 C C . ASP D 1 457 ? 83.779 -97.526 331.417 1.00 43.05 457 ASP L C 1
ATOM 10258 O O . ASP D 1 457 ? 84.719 -98.074 331.986 1.00 43.09 457 ASP L O 1
ATOM 10263 N N . LEU D 1 458 ? 83.520 -96.230 331.533 1.00 42.05 458 LEU L N 1
ATOM 10264 C CA . LEU D 1 458 ? 84.339 -95.357 332.359 1.00 41.16 458 LEU L CA 1
ATOM 10265 C C . LEU D 1 458 ? 84.216 -95.727 333.832 1.00 42.27 458 LEU L C 1
ATOM 10266 O O . LEU D 1 458 ? 84.972 -95.231 334.674 1.00 42.30 458 LEU L O 1
ATOM 10271 N N . SER D 1 459 ? 83.256 -96.595 334.138 1.00 40.77 459 SER L N 1
ATOM 10272 C CA . SER D 1 459 ? 83.039 -97.038 335.509 1.00 40.37 459 SER L CA 1
ATOM 10273 C C . SER D 1 459 ? 83.765 -98.354 335.707 1.00 39.79 459 SER L C 1
ATOM 10274 O O . SER D 1 459 ? 84.318 -98.619 336.770 1.00 39.32 459 SER L O 1
ATOM 10277 N N . ALA D 1 460 ? 83.761 -99.180 334.670 1.00 40.29 460 ALA L N 1
ATOM 10278 C CA . ALA D 1 460 ? 84.433 -100.462 334.738 1.00 42.49 460 ALA L CA 1
ATOM 10279 C C . ALA D 1 460 ? 85.936 -100.232 334.786 1.00 44.66 460 ALA L C 1
ATOM 10280 O O . ALA D 1 460 ? 86.668 -101.010 335.403 1.00 44.82 460 ALA L O 1
ATOM 10282 N N . VAL D 1 461 ? 86.393 -99.164 334.133 1.00 45.18 461 VAL L N 1
ATOM 10283 C CA . VAL D 1 461 ? 87.815 -98.840 334.116 1.00 45.91 461 VAL L CA 1
ATOM 10284 C C . VAL D 1 461 ? 88.249 -98.299 335.471 1.00 46.30 461 VAL L C 1
ATOM 10285 O O . VAL D 1 461 ? 89.268 -98.725 336.016 1.00 46.62 461 VAL L O 1
ATOM 10289 N N . GLU D 1 462 ? 87.471 -97.368 336.014 1.00 46.07 462 GLU L N 1
ATOM 10290 C CA . GLU D 1 462 ? 87.788 -96.780 337.306 1.00 46.93 462 GLU L CA 1
ATOM 10291 C C . GLU D 1 462 ? 87.820 -97.856 338.380 1.00 46.99 462 GLU L C 1
ATOM 10292 O O . GLU D 1 462 ? 88.606 -97.775 339.321 1.00 47.56 462 GLU L O 1
ATOM 10298 N N . GLU D 1 463 ? 86.962 -98.861 338.230 1.00 46.92 463 GLU L N 1
ATOM 10299 C CA . GLU D 1 463 ? 86.881 -99.956 339.193 1.00 46.87 463 GLU L CA 1
ATOM 10300 C C . GLU D 1 463 ? 87.933 -101.024 338.900 1.00 46.54 463 GLU L C 1
ATOM 10301 O O . GLU D 1 463 ? 88.379 -101.738 339.801 1.00 46.25 463 GLU L O 1
ATOM 10307 N N . MET D 1 464 ? 88.316 -101.134 337.633 1.00 45.12 464 MET L N 1
ATOM 10308 C CA . MET D 1 464 ? 89.326 -102.097 337.220 1.00 43.55 464 MET L CA 1
ATOM 10309 C C . MET D 1 464 ? 90.674 -101.615 337.748 1.00 43.17 464 MET L C 1
ATOM 10310 O O . MET D 1 464 ? 91.514 -102.411 338.165 1.00 42.60 464 MET L O 1
ATOM 10315 N N . MET D 1 465 ? 90.865 -100.300 337.730 1.00 42.69 465 MET L N 1
ATOM 10316 C CA . MET D 1 465 ? 92.100 -99.688 338.204 1.00 42.81 465 MET L CA 1
ATOM 10317 C C . MET D 1 465 ? 92.172 -99.724 339.729 1.00 44.82 465 MET L C 1
ATOM 10318 O O . MET D 1 465 ? 93.248 -99.572 340.317 1.00 45.34 465 MET L O 1
ATOM 10323 N N . LYS D 1 466 ? 91.022 -99.903 340.371 1.00 44.85 466 LYS L N 1
ATOM 10324 C CA . LYS D 1 466 ? 90.989 -99.975 341.823 1.00 44.98 466 LYS L CA 1
ATOM 10325 C C . LYS D 1 466 ? 91.356 -101.400 342.206 1.00 45.07 466 LYS L C 1
ATOM 10326 O O . LYS D 1 466 ? 92.027 -101.630 343.208 1.00 46.31 466 LYS L O 1
ATOM 10332 N N . ARG D 1 467 ? 90.928 -102.349 341.380 1.00 45.24 467 ARG L N 1
ATOM 10333 C CA . ARG D 1 467 ? 91.220 -103.760 341.600 1.00 44.84 467 ARG L CA 1
ATOM 10334 C C . ARG D 1 467 ? 92.693 -104.044 341.305 1.00 43.70 467 ARG L C 1
ATOM 10335 O O . ARG D 1 467 ? 93.139 -105.190 341.353 1.00 43.88 467 ARG L O 1
ATOM 10343 N N . ASN D 1 468 ? 93.444 -102.989 341.005 1.00 43.37 468 ASN L N 1
ATOM 10344 C CA . ASN D 1 468 ? 94.866 -103.112 340.697 1.00 43.52 468 ASN L CA 1
ATOM 10345 C C . ASN D 1 468 ? 95.155 -104.153 339.624 1.00 41.56 468 ASN L C 1
ATOM 10346 O O . ASN D 1 468 ? 96.037 -105.000 339.778 1.00 41.54 468 ASN L O 1
ATOM 10351 N N . ILE D 1 469 ? 94.399 -104.083 338.536 1.00 38.74 469 ILE L N 1
ATOM 10352 C CA . ILE D 1 469 ? 94.578 -104.998 337.425 1.00 35.73 469 ILE L CA 1
ATOM 10353 C C . ILE D 1 469 ? 95.921 -104.678 336.782 1.00 34.15 469 ILE L C 1
ATOM 10354 O O . ILE D 1 469 ? 96.281 -103.513 336.641 1.00 33.04 469 ILE L O 1
ATOM 10359 N N . THR D 1 470 ? 96.669 -105.711 336.413 1.00 32.47 470 THR L N 1
ATOM 10360 C CA . THR D 1 470 ? 97.959 -105.515 335.774 1.00 32.00 470 THR L CA 1
ATOM 10361 C C . THR D 1 470 ? 98.032 -106.355 334.503 1.00 31.99 470 THR L C 1
ATOM 10362 O O . THR D 1 470 ? 97.089 -107.078 334.166 1.00 31.55 470 THR L O 1
ATOM 10366 N N . GLY D 1 471 ? 99.155 -106.256 333.798 1.00 31.22 471 GLY L N 1
ATOM 10367 C CA . GLY D 1 471 ? 99.322 -107.019 332.579 1.00 30.19 471 GLY L CA 1
ATOM 10368 C C . GLY D 1 471 ? 99.135 -108.499 332.831 1.00 31.13 471 GLY L C 1
ATOM 10369 O O . GLY D 1 471 ? 98.599 -109.212 331.990 1.00 31.74 471 GLY L O 1
ATOM 10370 N N . LEU D 1 472 ? 99.579 -108.969 333.993 1.00 32.16 472 LEU L N 1
ATOM 10371 C CA . LEU D 1 472 ? 99.446 -110.379 334.333 1.00 31.87 472 LEU L CA 1
ATOM 10372 C C . LEU D 1 472 ? 97.981 -110.801 334.410 1.00 32.00 472 LEU L C 1
ATOM 10373 O O . LEU D 1 472 ? 97.625 -111.910 334.007 1.00 32.87 472 LEU L O 1
ATOM 10378 N N . ASP D 1 473 ? 97.133 -109.920 334.928 1.00 31.47 473 ASP L N 1
ATOM 10379 C CA . ASP D 1 473 ? 95.713 -110.220 335.014 1.00 32.74 473 ASP L CA 1
ATOM 10380 C C . ASP D 1 473 ? 95.174 -110.426 333.601 1.00 34.37 473 ASP L C 1
ATOM 10381 O O . ASP D 1 473 ? 94.278 -111.243 333.375 1.00 35.30 473 ASP L O 1
ATOM 10386 N N . ILE D 1 474 ? 95.732 -109.682 332.649 1.00 34.19 474 ILE L N 1
ATOM 10387 C CA . ILE D 1 474 ? 95.321 -109.805 331.261 1.00 32.35 474 ILE L CA 1
ATOM 10388 C C . ILE D 1 474 ? 95.815 -111.156 330.771 1.00 31.76 474 ILE L C 1
ATOM 10389 O O . ILE D 1 474 ? 95.096 -111.884 330.087 1.00 31.98 474 ILE L O 1
ATOM 10394 N N . VAL D 1 475 ? 97.053 -111.488 331.128 1.00 31.42 475 VAL L N 1
ATOM 10395 C CA . VAL D 1 475 ? 97.639 -112.764 330.740 1.00 31.34 475 VAL L CA 1
ATOM 10396 C C . VAL D 1 475 ? 96.724 -113.890 331.228 1.00 32.41 475 VAL L C 1
ATOM 10397 O O . VAL D 1 475 ? 96.365 -114.785 330.464 1.00 31.85 475 VAL L O 1
ATOM 10401 N N . GLY D 1 476 ? 96.348 -113.831 332.502 1.00 32.48 476 GLY L N 1
ATOM 10402 C CA . GLY D 1 476 ? 95.474 -114.845 333.069 1.00 35.11 476 GLY L CA 1
ATOM 10403 C C . GLY D 1 476 ? 94.151 -114.983 332.332 1.00 35.91 476 GLY L C 1
ATOM 10404 O O . GLY D 1 476 ? 93.732 -116.093 331.998 1.00 36.29 476 GLY L O 1
ATOM 10405 N N . ALA D 1 477 ? 93.493 -113.855 332.080 1.00 37.30 477 ALA L N 1
ATOM 10406 C CA . ALA D 1 477 ? 92.214 -113.844 331.376 1.00 37.47 477 ALA L CA 1
ATOM 10407 C C . ALA D 1 477 ? 92.311 -114.563 330.032 1.00 38.60 477 ALA L C 1
ATOM 10408 O O . ALA D 1 477 ? 91.489 -115.427 329.718 1.00 36.34 477 ALA L O 1
ATOM 10410 N N . LEU D 1 478 ? 93.320 -114.203 329.242 1.00 38.97 478 LEU L N 1
ATOM 10411 C CA . LEU D 1 478 ? 93.530 -114.820 327.933 1.00 39.60 478 LEU L CA 1
ATOM 10412 C C . LEU D 1 478 ? 93.819 -116.306 328.078 1.00 40.51 478 LEU L C 1
ATOM 10413 O O . LEU D 1 478 ? 93.484 -117.110 327.200 1.00 39.63 478 LEU L O 1
ATOM 10418 N N . SER D 1 479 ? 94.444 -116.665 329.193 1.00 39.34 479 SER L N 1
ATOM 10419 C CA . SER D 1 479 ? 94.785 -118.052 329.443 1.00 40.50 479 SER L CA 1
ATOM 10420 C C . SER D 1 479 ? 93.554 -118.879 329.786 1.00 39.10 479 SER L C 1
ATOM 10421 O O . SER D 1 479 ? 93.416 -120.006 329.325 1.00 38.80 479 SER L O 1
ATOM 10424 N N . ARG D 1 480 ? 92.660 -118.310 330.588 1.00 40.25 480 ARG L N 1
ATOM 10425 C CA . ARG D 1 480 ? 91.447 -119.006 331.002 1.00 40.76 480 ARG L CA 1
ATOM 10426 C C . ARG D 1 480 ? 90.355 -119.030 329.933 1.00 41.92 480 ARG L C 1
ATOM 10427 O O . ARG D 1 480 ? 89.304 -119.642 330.128 1.00 40.89 480 ARG L O 1
ATOM 10435 N N . SER D 1 481 ? 90.596 -118.360 328.812 1.00 42.21 481 SER L N 1
ATOM 10436 C CA . SER D 1 481 ? 89.614 -118.322 327.739 1.00 42.17 481 SER L CA 1
ATOM 10437 C C . SER D 1 481 ? 90.129 -118.995 326.474 1.00 41.75 481 SER L C 1
ATOM 10438 O O . SER D 1 481 ? 89.671 -118.700 325.373 1.00 41.69 481 SER L O 1
ATOM 10441 N N . GLY D 1 482 ? 91.087 -119.900 326.640 1.00 41.77 482 GLY L N 1
ATOM 10442 C CA . GLY D 1 482 ? 91.633 -120.620 325.504 1.00 42.23 482 GLY L CA 1
ATOM 10443 C C . GLY D 1 482 ? 92.634 -119.866 324.647 1.00 42.78 482 GLY L C 1
ATOM 10444 O O . GLY D 1 482 ? 93.218 -120.443 323.730 1.00 42.54 482 GLY L O 1
ATOM 10445 N N . PHE D 1 483 ? 92.832 -118.582 324.931 1.00 43.23 483 PHE L N 1
ATOM 10446 C CA . PHE D 1 483 ? 93.781 -117.771 324.173 1.00 43.02 483 PHE L CA 1
ATOM 10447 C C . PHE D 1 483 ? 95.171 -117.883 324.786 1.00 42.70 483 PHE L C 1
ATOM 10448 O O . PHE D 1 483 ? 95.826 -116.881 325.067 1.00 43.03 483 PHE L O 1
ATOM 10456 N N . GLU D 1 484 ? 95.609 -119.121 324.985 1.00 43.29 484 GLU L N 1
ATOM 10457 C CA . GLU D 1 484 ? 96.907 -119.419 325.579 1.00 42.79 484 GLU L CA 1
ATOM 10458 C C . GLU D 1 484 ? 98.038 -118.732 324.823 1.00 41.30 484 GLU L C 1
ATOM 10459 O O . GLU D 1 484 ? 98.888 -118.069 325.419 1.00 40.58 484 GLU L O 1
ATOM 10465 N N . ASP D 1 485 ? 98.042 -118.908 323.507 1.00 39.77 485 ASP L N 1
ATOM 10466 C CA . ASP D 1 485 ? 99.061 -118.325 322.648 1.00 38.05 485 ASP L CA 1
ATOM 10467 C C . ASP D 1 485 ? 99.220 -116.826 322.878 1.00 37.01 485 ASP L C 1
ATOM 10468 O O . ASP D 1 485 ? 100.338 -116.319 322.963 1.00 36.41 485 ASP L O 1
ATOM 10473 N N . ILE D 1 486 ? 98.101 -116.123 322.999 1.00 35.11 486 ILE L N 1
ATOM 10474 C CA . ILE D 1 486 ? 98.129 -114.685 323.218 1.00 35.49 486 ILE L CA 1
ATOM 10475 C C . ILE D 1 486 ? 98.495 -114.342 324.659 1.00 35.44 486 ILE L C 1
ATOM 10476 O O . ILE D 1 486 ? 99.154 -113.329 324.924 1.00 34.80 486 ILE L O 1
ATOM 10481 N N . ALA D 1 487 ? 98.054 -115.183 325.588 1.00 34.01 487 ALA L N 1
ATOM 10482 C CA . ALA D 1 487 ? 98.351 -114.979 326.995 1.00 33.18 487 ALA L CA 1
ATOM 10483 C C . ALA D 1 487 ? 99.866 -114.991 327.109 1.00 31.19 487 ALA L C 1
ATOM 10484 O O . ALA D 1 487 ? 100.462 -114.180 327.813 1.00 31.47 487 ALA L O 1
ATOM 10486 N N . SER D 1 488 ? 100.471 -115.924 326.389 1.00 29.81 488 SER L N 1
ATOM 10487 C CA . SER D 1 488 ? 101.914 -116.094 326.373 1.00 30.41 488 SER L CA 1
ATOM 10488 C C . SER D 1 488 ? 102.616 -114.887 325.745 1.00 29.57 488 SER L C 1
ATOM 10489 O O . SER D 1 488 ? 103.612 -114.393 326.279 1.00 30.22 488 SER L O 1
ATOM 10492 N N . ASN D 1 489 ? 102.088 -114.404 324.623 1.00 28.50 489 ASN L N 1
ATOM 10493 C CA . ASN D 1 489 ? 102.684 -113.260 323.937 1.00 28.19 489 ASN L CA 1
ATOM 10494 C C . ASN D 1 489 ? 102.784 -112.043 324.844 1.00 27.49 489 ASN L C 1
ATOM 10495 O O . ASN D 1 489 ? 103.826 -111.385 324.902 1.00 28.72 489 ASN L O 1
ATOM 10500 N N . ILE D 1 490 ? 101.700 -111.729 325.544 1.00 26.34 490 ILE L N 1
ATOM 10501 C CA . ILE D 1 490 ? 101.726 -110.592 326.442 1.00 25.88 490 ILE L CA 1
ATOM 10502 C C . ILE D 1 490 ? 102.751 -110.847 327.539 1.00 26.18 490 ILE L C 1
ATOM 10503 O O . ILE D 1 490 ? 103.523 -109.954 327.890 1.00 24.24 490 ILE L O 1
ATOM 10508 N N . LEU D 1 491 ? 102.787 -112.068 328.070 1.00 25.43 491 LEU L N 1
ATOM 10509 C CA . LEU D 1 491 ? 103.759 -112.358 329.118 1.00 24.20 491 LEU L CA 1
ATOM 10510 C C . LEU D 1 491 ? 105.166 -112.125 328.572 1.00 21.99 491 LEU L C 1
ATOM 10511 O O . LEU D 1 491 ? 106.018 -111.593 329.267 1.00 23.25 491 LEU L O 1
ATOM 10516 N N . ASN D 1 492 ? 105.407 -112.507 327.323 1.00 21.20 492 ASN L N 1
ATOM 10517 C CA . ASN D 1 492 ? 106.728 -112.303 326.746 1.00 23.11 492 ASN L CA 1
ATOM 10518 C C . ASN D 1 492 ? 107.044 -110.835 326.492 1.00 21.78 492 ASN L C 1
ATOM 10519 O O . ASN D 1 492 ? 108.210 -110.457 326.393 1.00 22.99 492 ASN L O 1
ATOM 10524 N N . MET D 1 493 ? 106.006 -110.011 326.388 1.00 21.66 493 MET L N 1
ATOM 10525 C CA . MET D 1 493 ? 106.197 -108.582 326.207 1.00 21.24 493 MET L CA 1
ATOM 10526 C C . MET D 1 493 ? 106.581 -108.031 327.576 1.00 21.69 493 MET L C 1
ATOM 10527 O O . MET D 1 493 ? 107.447 -107.166 327.698 1.00 22.27 493 MET L O 1
ATOM 10532 N N . LEU D 1 494 ? 105.932 -108.542 328.614 1.00 20.18 494 LEU L N 1
ATOM 10533 C CA . LEU D 1 494 ? 106.222 -108.092 329.967 1.00 20.72 494 LEU L CA 1
ATOM 10534 C C . LEU D 1 494 ? 107.588 -108.606 330.426 1.00 21.79 494 LEU L C 1
ATOM 10535 O O . LEU D 1 494 ? 108.284 -107.935 331.188 1.00 22.14 494 LEU L O 1
ATOM 10540 N N . ARG D 1 495 ? 107.972 -109.786 329.947 1.00 20.24 495 ARG L N 1
ATOM 10541 C CA . ARG D 1 495 ? 109.258 -110.371 330.310 1.00 23.12 495 ARG L CA 1
ATOM 10542 C C . ARG D 1 495 ? 110.421 -109.536 329.774 1.00 22.96 495 ARG L C 1
ATOM 10543 O O . ARG D 1 495 ? 111.558 -109.677 330.228 1.00 21.64 495 ARG L O 1
ATOM 10551 N N . GLN D 1 496 ? 110.132 -108.666 328.810 1.00 21.61 496 GLN L N 1
ATOM 10552 C CA . GLN D 1 496 ? 111.164 -107.814 328.237 1.00 20.65 496 GLN L CA 1
ATOM 10553 C C . GLN D 1 496 ? 111.723 -106.924 329.338 1.00 19.58 496 GLN L C 1
ATOM 10554 O O . GLN D 1 496 ? 112.884 -106.537 329.305 1.00 19.32 496 GLN L O 1
ATOM 10560 N N . ARG D 1 497 ? 110.884 -106.627 330.322 1.00 18.97 497 ARG L N 1
ATOM 10561 C CA . ARG D 1 497 ? 111.267 -105.788 331.447 1.00 19.88 497 ARG L CA 1
ATOM 10562 C C . ARG D 1 497 ? 112.349 -106.426 332.291 1.00 20.43 497 ARG L C 1
ATOM 10563 O O . ARG D 1 497 ? 113.197 -105.737 332.848 1.00 21.69 497 ARG L O 1
ATOM 10571 N N . VAL D 1 498 ? 112.323 -107.750 332.382 1.00 20.37 498 VAL L N 1
ATOM 10572 C CA . VAL D 1 498 ? 113.301 -108.450 333.196 1.00 20.23 498 VAL L CA 1
ATOM 10573 C C . VAL D 1 498 ? 114.676 -108.538 332.551 1.00 20.45 498 VAL L C 1
ATOM 10574 O O . VAL D 1 498 ? 115.677 -108.410 333.240 1.00 23.42 498 VAL L O 1
ATOM 10578 N N . THR D 1 499 ? 114.731 -108.735 331.237 1.00 19.73 499 THR L N 1
ATOM 10579 C CA . THR D 1 499 ? 116.010 -108.861 330.545 1.00 19.73 499 THR L CA 1
ATOM 10580 C C . THR D 1 499 ? 116.683 -107.523 330.263 1.00 19.93 499 THR L C 1
ATOM 10581 O O . THR D 1 499 ? 117.914 -107.434 330.222 1.00 19.68 499 THR L O 1
ATOM 10585 N N . GLY D 1 500 ? 115.875 -106.487 330.058 1.00 18.86 500 GLY L N 1
ATOM 10586 C CA . GLY D 1 500 ? 116.421 -105.173 329.785 1.00 17.85 500 GLY L CA 1
ATOM 10587 C C . GLY D 1 500 ? 117.046 -105.030 328.407 1.00 19.12 500 GLY L C 1
ATOM 10588 O O . GLY D 1 500 ? 117.656 -104.001 328.104 1.00 18.74 500 GLY L O 1
ATOM 10589 N N . ASP D 1 501 ? 116.903 -106.046 327.562 1.00 17.89 501 ASP L N 1
ATOM 10590 C CA . ASP D 1 501 ? 117.485 -105.976 326.228 1.00 18.84 501 ASP L CA 1
ATOM 10591 C C . ASP D 1 501 ? 116.826 -104.919 325.331 1.00 19.69 501 ASP L C 1
ATOM 10592 O O . ASP D 1 501 ? 117.519 -104.220 324.586 1.00 19.79 501 ASP L O 1
ATOM 10597 N N . TYR D 1 502 ? 115.503 -104.786 325.407 1.00 18.20 502 TYR L N 1
ATOM 10598 C CA . TYR D 1 502 ? 114.817 -103.821 324.560 1.00 18.09 502 TYR L CA 1
ATOM 10599 C C . TYR D 1 502 ? 114.881 -102.385 325.076 1.00 18.56 502 TYR L C 1
ATOM 10600 O O . TYR D 1 502 ? 114.106 -101.529 324.660 1.00 21.80 502 TYR L O 1
ATOM 10609 N N . LEU D 1 503 ? 115.824 -102.135 325.977 1.00 19.05 503 LEU L N 1
ATOM 10610 C CA . LEU D 1 503 ? 116.051 -100.804 326.523 1.00 18.27 503 LEU L CA 1
ATOM 10611 C C . LEU D 1 503 ? 117.165 -100.168 325.693 1.00 18.76 503 LEU L C 1
ATOM 10612 O O . LEU D 1 503 ? 117.378 -98.955 325.745 1.00 18.43 503 LEU L O 1
ATOM 10617 N N . GLN D 1 504 ? 117.887 -100.997 324.945 1.00 15.97 504 GLN L N 1
ATOM 10618 C CA . GLN D 1 504 ? 118.970 -100.497 324.116 1.00 17.40 504 GLN L CA 1
ATOM 10619 C C . GLN D 1 504 ? 118.418 -99.721 322.926 1.00 17.50 504 GLN L C 1
ATOM 10620 O O . GLN D 1 504 ? 117.275 -99.901 322.509 1.00 18.02 504 GLN L O 1
ATOM 10626 N N . THR D 1 505 ? 119.251 -98.847 322.391 1.00 18.14 505 THR L N 1
ATOM 10627 C CA . THR D 1 505 ? 118.898 -98.006 321.262 1.00 17.63 505 THR L CA 1
ATOM 10628 C C . THR D 1 505 ? 118.185 -98.706 320.110 1.00 18.52 505 THR L C 1
ATOM 10629 O O . THR D 1 505 ? 118.646 -99.740 319.620 1.00 20.27 505 THR L O 1
ATOM 10633 N N . SER D 1 506 ? 117.058 -98.130 319.691 1.00 17.10 506 SER L N 1
ATOM 10634 C CA . SER D 1 506 ? 116.264 -98.625 318.566 1.00 18.04 506 SER L CA 1
ATOM 10635 C C . SER D 1 506 ? 115.677 -100.021 318.693 1.00 19.34 506 SER L C 1
ATOM 10636 O O . SER D 1 506 ? 115.252 -100.610 317.698 1.00 19.02 506 SER L O 1
ATOM 10639 N N . ALA D 1 507 ? 115.628 -100.539 319.912 1.00 19.42 507 ALA L N 1
ATOM 10640 C CA . ALA D 1 507 ? 115.124 -101.884 320.144 1.00 20.06 507 ALA L CA 1
ATOM 10641 C C . ALA D 1 507 ? 113.656 -102.163 319.837 1.00 20.57 507 ALA L C 1
ATOM 10642 O O . ALA D 1 507 ? 112.757 -101.421 320.236 1.00 21.47 507 ALA L O 1
ATOM 10644 N N . ILE D 1 508 ? 113.437 -103.261 319.124 1.00 20.29 508 ILE L N 1
ATOM 10645 C CA . ILE D 1 508 ? 112.106 -103.746 318.801 1.00 20.10 508 ILE L CA 1
ATOM 10646 C C . ILE D 1 508 ? 112.225 -105.260 318.987 1.00 22.28 508 ILE L C 1
ATOM 10647 O O . ILE D 1 508 ? 113.284 -105.754 319.380 1.00 22.94 508 ILE L O 1
ATOM 10652 N N . LEU D 1 509 ? 111.165 -106.004 318.705 1.00 22.98 509 LEU L N 1
ATOM 10653 C CA . LEU D 1 509 ? 111.220 -107.454 318.896 1.00 21.56 509 LEU L CA 1
ATOM 10654 C C . LEU D 1 509 ? 110.777 -108.229 317.668 1.00 20.95 509 LEU L C 1
ATOM 10655 O O . LEU D 1 509 ? 109.896 -107.785 316.939 1.00 19.49 509 LEU L O 1
ATOM 10660 N N . ASP D 1 510 ? 111.395 -109.383 317.426 1.00 20.92 510 ASP L N 1
ATOM 10661 C CA . ASP D 1 510 ? 110.968 -110.195 316.300 1.00 23.57 510 ASP L CA 1
ATOM 10662 C C . ASP D 1 510 ? 109.804 -111.022 316.822 1.00 24.55 510 ASP L C 1
ATOM 10663 O O . ASP D 1 510 ? 109.391 -110.857 317.973 1.00 23.53 510 ASP L O 1
ATOM 10668 N N . ARG D 1 511 ? 109.274 -111.903 315.984 1.00 26.68 511 ARG L N 1
ATOM 10669 C CA . ARG D 1 511 ? 108.138 -112.729 316.371 1.00 29.27 511 ARG L CA 1
ATOM 10670 C C . ARG D 1 511 ? 108.432 -113.625 317.574 1.00 29.51 511 ARG L C 1
ATOM 10671 O O . ARG D 1 511 ? 107.512 -114.049 318.272 1.00 31.18 511 ARG L O 1
ATOM 10679 N N . GLN D 1 512 ? 109.710 -113.900 317.825 1.00 30.10 512 GLN L N 1
ATOM 10680 C CA . GLN D 1 512 ? 110.101 -114.746 318.951 1.00 30.54 512 GLN L CA 1
ATOM 10681 C C . GLN D 1 512 ? 110.456 -113.929 320.183 1.00 29.36 512 GLN L C 1
ATOM 10682 O O . GLN D 1 512 ? 111.100 -114.428 321.105 1.00 29.02 512 GLN L O 1
ATOM 10688 N N . PHE D 1 513 ? 110.039 -112.668 320.189 1.00 29.00 513 PHE L N 1
ATOM 10689 C CA . PHE D 1 513 ? 110.289 -111.777 321.311 1.00 26.46 513 PHE L CA 1
ATOM 10690 C C . PHE D 1 513 ? 111.777 -111.571 321.592 1.00 26.79 513 PHE L C 1
ATOM 10691 O O . PHE D 1 513 ? 112.169 -111.229 322.709 1.00 27.72 513 PHE L O 1
ATOM 10699 N N . GLU D 1 514 ? 112.598 -111.785 320.569 1.00 26.69 514 GLU L N 1
ATOM 10700 C CA . GLU D 1 514 ? 114.038 -111.588 320.673 1.00 26.52 514 GLU L CA 1
ATOM 10701 C C . GLU D 1 514 ? 114.272 -110.159 320.216 1.00 24.95 514 GLU L C 1
ATOM 10702 O O . GLU D 1 514 ? 113.694 -109.711 319.221 1.00 20.98 514 GLU L O 1
ATOM 10708 N N . VAL D 1 515 ? 115.118 -109.440 320.938 1.00 23.51 515 VAL L N 1
ATOM 10709 C CA . VAL D 1 515 ? 115.364 -108.053 320.601 1.00 24.93 515 VAL L CA 1
ATOM 10710 C C . VAL D 1 515 ? 116.203 -107.825 319.359 1.00 22.45 515 VAL L C 1
ATOM 10711 O O . VAL D 1 515 ? 117.179 -108.521 319.100 1.00 22.89 515 VAL L O 1
ATOM 10715 N N . VAL D 1 516 ? 115.787 -106.840 318.581 1.00 21.99 516 VAL L N 1
ATOM 10716 C CA . VAL D 1 516 ? 116.519 -106.438 317.400 1.00 20.61 516 VAL L CA 1
ATOM 10717 C C . VAL D 1 516 ? 116.712 -104.948 317.647 1.00 21.42 516 VAL L C 1
ATOM 10718 O O . VAL D 1 516 ? 115.768 -104.153 317.554 1.00 19.83 516 VAL L O 1
ATOM 10722 N N . SER D 1 517 ? 117.929 -104.574 318.010 1.00 18.56 517 SER L N 1
ATOM 10723 C CA . SER D 1 517 ? 118.212 -103.182 318.272 1.00 18.80 517 SER L CA 1
ATOM 10724 C C . SER D 1 517 ? 119.461 -102.779 317.518 1.00 19.57 517 SER L C 1
ATOM 10725 O O . SER D 1 517 ? 120.020 -103.571 316.756 1.00 18.92 517 SER L O 1
ATOM 10728 N N . ALA D 1 518 ? 119.898 -101.547 317.745 1.00 17.59 518 ALA L N 1
ATOM 10729 C CA . ALA D 1 518 ? 121.080 -101.023 317.080 1.00 20.64 518 ALA L CA 1
ATOM 10730 C C . ALA D 1 518 ? 122.334 -101.736 317.563 1.00 21.04 518 ALA L C 1
ATOM 10731 O O . ALA D 1 518 ? 123.368 -101.697 316.895 1.00 22.37 518 ALA L O 1
ATOM 10733 N N . VAL D 1 519 ? 122.239 -102.389 318.716 1.00 20.72 519 VAL L N 1
ATOM 10734 C CA . VAL D 1 519 ? 123.378 -103.102 319.279 1.00 21.68 519 VAL L CA 1
ATOM 10735 C C . VAL D 1 519 ? 123.664 -104.396 318.522 1.00 22.13 519 VAL L C 1
ATOM 10736 O O . VAL D 1 519 ? 124.804 -104.652 318.146 1.00 22.70 519 VAL L O 1
ATOM 10740 N N . ASN D 1 520 ? 122.640 -105.214 318.299 1.00 23.94 520 ASN L N 1
ATOM 10741 C CA . ASN D 1 520 ? 122.851 -106.461 317.576 1.00 25.56 520 ASN L CA 1
ATOM 10742 C C . ASN D 1 520 ? 122.462 -106.351 316.098 1.00 27.28 520 ASN L C 1
ATOM 10743 O O . ASN D 1 520 ? 122.719 -107.262 315.308 1.00 27.86 520 ASN L O 1
ATOM 10748 N N . ASP D 1 521 ? 121.853 -105.228 315.721 1.00 27.92 521 ASP L N 1
ATOM 10749 C CA . ASP D 1 521 ? 121.476 -104.992 314.329 1.00 27.67 521 ASP L CA 1
ATOM 10750 C C . ASP D 1 521 ? 122.013 -103.617 313.949 1.00 26.83 521 ASP L C 1
ATOM 10751 O O . ASP D 1 521 ? 121.265 -102.731 313.529 1.00 23.59 521 ASP L O 1
ATOM 10756 N N . ILE D 1 522 ? 123.324 -103.462 314.096 1.00 24.89 522 ILE L N 1
ATOM 10757 C CA . ILE D 1 522 ? 124.015 -102.206 313.833 1.00 27.13 522 ILE L CA 1
ATOM 10758 C C . ILE D 1 522 ? 124.016 -101.780 312.369 1.00 28.47 522 ILE L C 1
ATOM 10759 O O . ILE D 1 522 ? 124.394 -102.552 311.489 1.00 28.32 522 ILE L O 1
ATOM 10764 N N . ASN D 1 523 ? 123.589 -100.549 312.112 1.00 26.53 523 ASN L N 1
ATOM 10765 C CA . ASN D 1 523 ? 123.596 -100.030 310.755 1.00 26.46 523 ASN L CA 1
ATOM 10766 C C . ASN D 1 523 ? 125.071 -99.790 310.482 1.00 27.11 523 ASN L C 1
ATOM 10767 O O . ASN D 1 523 ? 125.750 -99.151 311.277 1.00 29.24 523 ASN L O 1
ATOM 10772 N N . ASP D 1 524 ? 125.571 -100.312 309.370 1.00 27.48 524 ASP L N 1
ATOM 10773 C CA . ASP D 1 524 ? 126.983 -100.171 309.042 1.00 28.06 524 ASP L CA 1
ATOM 10774 C C . ASP D 1 524 ? 127.170 -99.678 307.612 1.00 26.98 524 ASP L C 1
ATOM 10775 O O . ASP D 1 524 ? 127.869 -100.297 306.818 1.00 26.13 524 ASP L O 1
ATOM 10780 N N . TYR D 1 525 ? 126.552 -98.549 307.295 1.00 26.42 525 TYR L N 1
ATOM 10781 C CA . TYR D 1 525 ? 126.625 -97.990 305.953 1.00 25.75 525 TYR L CA 1
ATOM 10782 C C . TYR D 1 525 ? 127.946 -97.315 305.601 1.00 27.18 525 TYR L C 1
ATOM 10783 O O . TYR D 1 525 ? 128.410 -96.422 306.304 1.00 27.81 525 TYR L O 1
ATOM 10792 N N . GLN D 1 526 ? 128.538 -97.744 304.493 1.00 28.38 526 GLN L N 1
ATOM 10793 C CA . GLN D 1 526 ? 129.783 -97.171 304.009 1.00 31.19 526 GLN L CA 1
ATOM 10794 C C . GLN D 1 526 ? 129.704 -97.027 302.491 1.00 30.58 526 GLN L C 1
ATOM 10795 O O . GLN D 1 526 ? 130.690 -97.227 301.778 1.00 31.26 526 GLN L O 1
ATOM 10801 N N . GLY D 1 527 ? 128.516 -96.680 302.006 1.00 27.84 527 GLY L N 1
ATOM 10802 C CA . GLY D 1 527 ? 128.320 -96.501 300.581 1.00 26.50 527 GLY L CA 1
ATOM 10803 C C . GLY D 1 527 ? 127.809 -97.756 299.909 1.00 25.57 527 GLY L C 1
ATOM 10804 O O . GLY D 1 527 ? 127.573 -98.763 300.578 1.00 25.86 527 GLY L O 1
ATOM 10805 N N . PRO D 1 528 ? 127.613 -97.728 298.582 1.00 25.20 528 PRO L N 1
ATOM 10806 C CA . PRO D 1 528 ? 127.123 -98.922 297.896 1.00 25.74 528 PRO L CA 1
ATOM 10807 C C . PRO D 1 528 ? 127.988 -100.105 298.296 1.00 26.03 528 PRO L C 1
ATOM 10808 O O . PRO D 1 528 ? 129.182 -99.946 298.561 1.00 24.57 528 PRO L O 1
ATOM 10812 N N . GLY D 1 529 ? 127.384 -101.284 298.351 1.00 26.43 529 GLY L N 1
ATOM 10813 C CA . GLY D 1 529 ? 128.132 -102.468 298.720 1.00 27.61 529 GLY L CA 1
ATOM 10814 C C . GLY D 1 529 ? 128.135 -102.686 300.219 1.00 28.97 529 GLY L C 1
ATOM 10815 O O . GLY D 1 529 ? 128.812 -103.584 300.720 1.00 28.88 529 GLY L O 1
ATOM 10816 N N . THR D 1 530 ? 127.380 -101.866 300.944 1.00 28.47 530 THR L N 1
ATOM 10817 C CA . THR D 1 530 ? 127.322 -101.996 302.395 1.00 27.20 530 THR L CA 1
ATOM 10818 C C . THR D 1 530 ? 125.968 -101.557 302.944 1.00 27.21 530 THR L C 1
ATOM 10819 O O . THR D 1 530 ? 125.089 -101.118 302.199 1.00 26.25 530 THR L O 1
ATOM 10823 N N . GLY D 1 531 ? 125.819 -101.676 304.258 1.00 26.33 531 GLY L N 1
ATOM 10824 C CA . GLY D 1 531 ? 124.588 -101.279 304.908 1.00 26.78 531 GLY L CA 1
ATOM 10825 C C . GLY D 1 531 ? 123.375 -102.111 304.551 1.00 26.05 531 GLY L C 1
ATOM 10826 O O . GLY D 1 531 ? 123.464 -103.126 303.859 1.00 26.74 531 GLY L O 1
ATOM 10827 N N . TYR D 1 532 ? 122.223 -101.661 305.024 1.00 24.61 532 TYR L N 1
ATOM 10828 C CA . TYR D 1 532 ? 120.982 -102.359 304.774 1.00 23.05 532 TYR L CA 1
ATOM 10829 C C . TYR D 1 532 ? 120.606 -102.422 303.297 1.00 22.81 532 TYR L C 1
ATOM 10830 O O . TYR D 1 532 ? 120.582 -101.409 302.597 1.00 22.21 532 TYR L O 1
ATOM 10839 N N . ARG D 1 533 ? 120.318 -103.634 302.841 1.00 22.17 533 ARG L N 1
ATOM 10840 C CA . ARG D 1 533 ? 119.879 -103.889 301.476 1.00 22.75 533 ARG L CA 1
ATOM 10841 C C . ARG D 1 533 ? 118.746 -104.884 301.711 1.00 22.89 533 ARG L C 1
ATOM 10842 O O . ARG D 1 533 ? 118.877 -105.793 302.525 1.00 25.15 533 ARG L O 1
ATOM 10850 N N . ILE D 1 534 ? 117.628 -104.705 301.030 1.00 21.59 534 ILE L N 1
ATOM 10851 C CA . ILE D 1 534 ? 116.500 -105.599 301.230 1.00 22.42 534 ILE L CA 1
ATOM 10852 C C . ILE D 1 534 ? 116.871 -107.048 300.924 1.00 22.31 534 ILE L C 1
ATOM 10853 O O . ILE D 1 534 ? 117.447 -107.336 299.875 1.00 19.57 534 ILE L O 1
ATOM 10858 N N . SER D 1 535 ? 116.544 -107.959 301.837 1.00 23.56 535 SER L N 1
ATOM 10859 C CA . SER D 1 535 ? 116.859 -109.374 301.613 1.00 25.23 535 SER L CA 1
ATOM 10860 C C . SER D 1 535 ? 115.989 -109.918 300.480 1.00 25.90 535 SER L C 1
ATOM 10861 O O . SER D 1 535 ? 114.926 -109.374 300.186 1.00 25.75 535 SER L O 1
ATOM 10864 N N . ALA D 1 536 ? 116.449 -110.984 299.833 1.00 26.86 536 ALA L N 1
ATOM 10865 C CA . ALA D 1 536 ? 115.697 -111.566 298.730 1.00 26.48 536 ALA L CA 1
ATOM 10866 C C . ALA D 1 536 ? 114.281 -111.923 299.159 1.00 27.04 536 ALA L C 1
ATOM 10867 O O . ALA D 1 536 ? 113.332 -111.762 298.393 1.00 29.21 536 ALA L O 1
ATOM 10869 N N . GLU D 1 537 ? 114.135 -112.396 300.391 1.00 28.12 537 GLU L N 1
ATOM 10870 C CA . GLU D 1 537 ? 112.829 -112.783 300.906 1.00 27.75 537 GLU L CA 1
ATOM 10871 C C . GLU D 1 537 ? 111.943 -111.578 301.196 1.00 26.76 537 GLU L C 1
ATOM 10872 O O . GLU D 1 537 ? 110.732 -111.612 300.970 1.00 26.41 537 GLU L O 1
ATOM 10878 N N . ARG D 1 538 ? 112.543 -110.513 301.716 1.00 25.74 538 ARG L N 1
ATOM 10879 C CA . ARG D 1 538 ? 111.784 -109.312 302.014 1.00 24.55 538 ARG L CA 1
ATOM 10880 C C . ARG D 1 538 ? 111.404 -108.635 300.701 1.00 23.99 538 ARG L C 1
ATOM 10881 O O . ARG D 1 538 ? 110.289 -108.131 300.552 1.00 23.40 538 ARG L O 1
ATOM 10889 N N . TRP D 1 539 ? 112.334 -108.641 299.750 1.00 21.61 539 TRP L N 1
ATOM 10890 C CA . TRP D 1 539 ? 112.099 -108.033 298.443 1.00 22.74 539 TRP L CA 1
ATOM 10891 C C . TRP D 1 539 ? 110.931 -108.730 297.752 1.00 22.40 539 TRP L C 1
ATOM 10892 O O . TRP D 1 539 ? 110.064 -108.084 297.164 1.00 22.47 539 TRP L O 1
ATOM 10903 N N . ALA D 1 540 ? 110.915 -110.057 297.833 1.00 22.36 540 ALA L N 1
ATOM 10904 C CA . ALA D 1 540 ? 109.849 -110.835 297.223 1.00 22.61 540 ALA L CA 1
ATOM 10905 C C . ALA D 1 540 ? 108.518 -110.466 297.865 1.00 20.87 540 ALA L C 1
ATOM 10906 O O . ALA D 1 540 ? 107.497 -110.400 297.188 1.00 20.27 540 ALA L O 1
ATOM 10908 N N . GLU D 1 541 ? 108.535 -110.215 299.170 1.00 21.43 541 GLU L N 1
ATOM 10909 C CA . GLU D 1 541 ? 107.311 -109.866 299.882 1.00 22.90 541 GLU L CA 1
ATOM 10910 C C . GLU D 1 541 ? 106.784 -108.524 299.388 1.00 23.92 541 GLU L C 1
ATOM 10911 O O . GLU D 1 541 ? 105.586 -108.353 299.151 1.00 22.61 541 GLU L O 1
ATOM 10917 N N . ILE D 1 542 ? 107.695 -107.574 299.225 1.00 23.77 542 ILE L N 1
ATOM 10918 C CA . ILE D 1 542 ? 107.328 -106.251 298.760 1.00 23.24 542 ILE L CA 1
ATOM 10919 C C . ILE D 1 542 ? 106.722 -106.312 297.366 1.00 22.78 542 ILE L C 1
ATOM 10920 O O . ILE D 1 542 ? 105.716 -105.661 297.093 1.00 23.20 542 ILE L O 1
ATOM 10925 N N . LYS D 1 543 ? 107.324 -107.104 296.489 1.00 24.03 543 LYS L N 1
ATOM 10926 C CA . LYS D 1 543 ? 106.827 -107.229 295.123 1.00 25.43 543 LYS L CA 1
ATOM 10927 C C . LYS D 1 543 ? 105.485 -107.944 295.050 1.00 26.93 543 LYS L C 1
ATOM 10928 O O . LYS D 1 543 ? 104.611 -107.558 294.267 1.00 25.89 543 LYS L O 1
ATOM 10934 N N . ASN D 1 544 ? 105.335 -108.987 295.867 1.00 28.02 544 ASN L N 1
ATOM 10935 C CA . ASN D 1 544 ? 104.123 -109.807 295.911 1.00 29.03 544 ASN L CA 1
ATOM 10936 C C . ASN D 1 544 ? 102.852 -109.092 296.349 1.00 27.48 544 ASN L C 1
ATOM 10937 O O . ASN D 1 544 ? 102.253 -109.452 297.362 1.00 27.00 544 ASN L O 1
ATOM 10942 N N . ILE D 1 545 ? 102.419 -108.098 295.589 1.00 26.01 545 ILE L N 1
ATOM 10943 C CA . ILE D 1 545 ? 101.212 -107.379 295.960 1.00 27.37 545 ILE L CA 1
ATOM 10944 C C . ILE D 1 545 ? 99.965 -108.038 295.378 1.00 27.44 545 ILE L C 1
ATOM 10945 O O . ILE D 1 545 ? 99.911 -108.338 294.191 1.00 26.74 545 ILE L O 1
ATOM 10950 N N . PRO D 1 546 ? 98.949 -108.283 296.218 1.00 30.20 546 PRO L N 1
ATOM 10951 C CA . PRO D 1 546 ? 97.712 -108.912 295.739 1.00 31.69 546 PRO L CA 1
ATOM 10952 C C . PRO D 1 546 ? 97.092 -108.014 294.674 1.00 33.92 546 PRO L C 1
ATOM 10953 O O . PRO D 1 546 ? 96.878 -106.826 294.908 1.00 34.19 546 PRO L O 1
ATOM 10957 N N . GLY D 1 547 ? 96.813 -108.571 293.503 1.00 35.81 547 GLY L N 1
ATOM 10958 C CA . GLY D 1 547 ? 96.240 -107.761 292.443 1.00 36.81 547 GLY L CA 1
ATOM 10959 C C . GLY D 1 547 ? 97.241 -107.550 291.321 1.00 37.56 547 GLY L C 1
ATOM 10960 O O . GLY D 1 547 ? 96.878 -107.115 290.225 1.00 38.15 547 GLY L O 1
ATOM 10961 N N . VAL D 1 548 ? 98.511 -107.832 291.594 1.00 36.32 548 VAL L N 1
ATOM 10962 C CA . VAL D 1 548 ? 99.533 -107.699 290.566 1.00 35.76 548 VAL L CA 1
ATOM 10963 C C . VAL D 1 548 ? 99.294 -108.896 289.658 1.00 36.64 548 VAL L C 1
ATOM 10964 O O . VAL D 1 548 ? 99.405 -110.043 290.087 1.00 35.38 548 VAL L O 1
ATOM 10968 N N . VAL D 1 549 ? 98.946 -108.626 288.407 1.00 37.82 549 VAL L N 1
ATOM 10969 C CA . VAL D 1 549 ? 98.646 -109.697 287.465 1.00 39.32 549 VAL L CA 1
ATOM 10970 C C . VAL D 1 549 ? 99.849 -110.310 286.751 1.00 39.81 549 VAL L C 1
ATOM 10971 O O . VAL D 1 549 ? 100.747 -109.597 286.307 1.00 39.60 549 VAL L O 1
ATOM 10975 N N . GLN D 1 550 ? 99.863 -111.638 286.656 1.00 40.08 550 GLN L N 1
ATOM 10976 C CA . GLN D 1 550 ? 100.937 -112.333 285.958 1.00 42.32 550 GLN L CA 1
ATOM 10977 C C . GLN D 1 550 ? 100.717 -112.048 284.477 1.00 41.57 550 GLN L C 1
ATOM 10978 O O . GLN D 1 550 ? 99.714 -112.465 283.898 1.00 41.72 550 GLN L O 1
ATOM 10984 N N . PRO D 1 551 ? 101.664 -111.335 283.848 1.00 40.97 551 PRO L N 1
ATOM 10985 C CA . PRO D 1 551 ? 101.630 -110.944 282.434 1.00 40.82 551 PRO L CA 1
ATOM 10986 C C . PRO D 1 551 ? 101.232 -112.003 281.408 1.00 42.93 551 PRO L C 1
ATOM 10987 O O . PRO D 1 551 ? 100.524 -111.698 280.444 1.00 43.34 551 PRO L O 1
ATOM 10991 N N . ASP D 1 552 ? 101.673 -113.240 281.607 1.00 44.41 552 ASP L N 1
ATOM 10992 C CA . ASP D 1 552 ? 101.361 -114.301 280.653 1.00 46.94 552 ASP L CA 1
ATOM 10993 C C . ASP D 1 552 ? 99.899 -114.747 280.642 1.00 47.17 552 ASP L C 1
ATOM 10994 O O . ASP D 1 552 ? 99.518 -115.585 279.825 1.00 48.05 552 ASP L O 1
ATOM 10999 N N . THR D 1 553 ? 99.081 -114.188 281.531 1.00 46.90 553 THR L N 1
ATOM 11000 C CA . THR D 1 553 ? 97.668 -114.567 281.594 1.00 46.54 553 THR L CA 1
ATOM 11001 C C . THR D 1 553 ? 96.690 -113.512 281.059 1.00 46.59 553 THR L C 1
ATOM 11002 O O . THR D 1 553 ? 95.478 -113.737 281.043 1.00 45.48 553 THR L O 1
ATOM 11006 N N . ILE D 1 554 ? 97.209 -112.374 280.607 1.00 46.67 554 ILE L N 1
ATOM 11007 C CA . ILE D 1 554 ? 96.351 -111.310 280.085 1.00 47.66 554 ILE L CA 1
ATOM 11008 C C . ILE D 1 554 ? 95.826 -111.576 278.671 1.00 48.14 554 ILE L C 1
ATOM 11009 O O . ILE D 1 554 ? 96.607 -111.669 277.721 1.00 48.28 554 ILE L O 1
ATOM 11014 N N . GLU D 1 555 ? 94.501 -111.692 278.551 1.00 47.92 555 GLU L N 1
ATOM 11015 C CA . GLU D 1 555 ? 93.830 -111.927 277.268 1.00 47.68 555 GLU L CA 1
ATOM 11016 C C . GLU D 1 555 ? 93.198 -110.630 276.790 1.00 47.65 555 GLU L C 1
ATOM 11017 O O . GLU D 1 555 ? 92.352 -110.059 277.479 1.00 46.35 555 GLU L O 1
ATOM 11023 N N . PHE E 2 11 ? 70.301 -59.851 323.475 1.00 51.05 11 PHE E N 1
ATOM 11024 C CA . PHE E 2 11 ? 71.417 -59.035 324.038 1.00 51.73 11 PHE E CA 1
ATOM 11025 C C . PHE E 2 11 ? 72.745 -59.757 323.843 1.00 51.53 11 PHE E C 1
ATOM 11026 O O . PHE E 2 11 ? 72.773 -60.968 323.614 1.00 52.56 11 PHE E O 1
ATOM 11034 N N . THR E 2 12 ? 73.843 -59.015 323.941 1.00 50.26 12 THR E N 1
ATOM 11035 C CA . THR E 2 12 ? 75.169 -59.601 323.788 1.00 48.61 12 THR E CA 1
ATOM 11036 C C . THR E 2 12 ? 75.858 -59.745 325.145 1.00 47.55 12 THR E C 1
ATOM 11037 O O . THR E 2 12 ? 75.907 -58.803 325.934 1.00 45.94 12 THR E O 1
ATOM 11041 N N . LEU E 2 13 ? 76.380 -60.940 325.404 1.00 46.30 13 LEU E N 1
ATOM 11042 C CA . LEU E 2 13 ? 77.070 -61.237 326.652 1.00 44.47 13 LEU E CA 1
ATOM 11043 C C . LEU E 2 13 ? 78.402 -60.512 326.659 1.00 44.76 13 LEU E C 1
ATOM 11044 O O . LEU E 2 13 ? 79.233 -60.730 325.783 1.00 45.58 13 LEU E O 1
ATOM 11049 N N . LYS E 2 14 ? 78.611 -59.639 327.634 1.00 44.99 14 LYS E N 1
ATOM 11050 C CA . LYS E 2 14 ? 79.883 -58.949 327.723 1.00 45.22 14 LYS E CA 1
ATOM 11051 C C . LYS E 2 14 ? 80.450 -59.179 329.112 1.00 46.55 14 LYS E C 1
ATOM 11052 O O . LYS E 2 14 ? 79.704 -59.265 330.090 1.00 46.25 14 LYS E O 1
ATOM 11058 N N . THR E 2 15 ? 81.773 -59.281 329.190 1.00 46.83 15 THR E N 1
ATOM 11059 C CA . THR E 2 15 ? 82.465 -59.520 330.450 1.00 46.29 15 THR E CA 1
ATOM 11060 C C . THR E 2 15 ? 82.937 -58.196 331.048 1.00 46.21 15 THR E C 1
ATOM 11061 O O . THR E 2 15 ? 83.311 -57.277 330.317 1.00 45.80 15 THR E O 1
ATOM 11065 N N . ARG E 2 16 ? 82.917 -58.099 332.376 1.00 47.99 16 ARG E N 1
ATOM 11066 C CA . ARG E 2 16 ? 83.350 -56.880 333.060 1.00 48.68 16 ARG E CA 1
ATOM 11067 C C . ARG E 2 16 ? 84.384 -57.203 334.141 1.00 49.68 16 ARG E C 1
ATOM 11068 O O . ARG E 2 16 ? 84.115 -57.957 335.079 1.00 49.85 16 ARG E O 1
ATOM 11076 N N . GLU E 2 17 ? 85.569 -56.622 333.993 1.00 51.43 17 GLU E N 1
ATOM 11077 C CA . GLU E 2 17 ? 86.675 -56.837 334.920 1.00 53.16 17 GLU E CA 1
ATOM 11078 C C . GLU E 2 17 ? 86.344 -56.521 336.372 1.00 53.90 17 GLU E C 1
ATOM 11079 O O . GLU E 2 17 ? 86.304 -55.355 336.767 1.00 53.83 17 GLU E O 1
ATOM 11085 N N . GLY E 2 18 ? 86.111 -57.566 337.161 1.00 53.67 18 GLY E N 1
ATOM 11086 C CA . GLY E 2 18 ? 85.822 -57.372 338.569 1.00 52.91 18 GLY E CA 1
ATOM 11087 C C . GLY E 2 18 ? 87.131 -57.212 339.323 1.00 53.04 18 GLY E C 1
ATOM 11088 O O . GLY E 2 18 ? 88.014 -56.464 338.898 1.00 52.17 18 GLY E O 1
ATOM 11089 N N . GLY E 2 19 ? 87.264 -57.919 340.441 1.00 52.96 19 GLY E N 1
ATOM 11090 C CA . GLY E 2 19 ? 88.486 -57.834 341.222 1.00 52.80 19 GLY E CA 1
ATOM 11091 C C . GLY E 2 19 ? 89.058 -59.211 341.502 1.00 52.60 19 GLY E C 1
ATOM 11092 O O . GLY E 2 19 ? 88.417 -60.224 341.207 1.00 52.68 19 GLY E O 1
ATOM 11093 N N . VAL E 2 20 ? 90.262 -59.254 342.066 1.00 51.69 20 VAL E N 1
ATOM 11094 C CA . VAL E 2 20 ? 90.909 -60.523 342.387 1.00 51.07 20 VAL E CA 1
ATOM 11095 C C . VAL E 2 20 ? 89.887 -61.539 342.900 1.00 50.53 20 VAL E C 1
ATOM 11096 O O . VAL E 2 20 ? 89.140 -61.262 343.837 1.00 50.55 20 VAL E O 1
ATOM 11100 N N . ALA E 2 21 ? 89.851 -62.708 342.266 1.00 49.98 21 ALA E N 1
ATOM 11101 C CA . ALA E 2 21 ? 88.921 -63.764 342.649 1.00 49.63 21 ALA E CA 1
ATOM 11102 C C . ALA E 2 21 ? 89.452 -64.559 343.837 1.00 50.49 21 ALA E C 1
ATOM 11103 O O . ALA E 2 21 ? 90.637 -64.481 344.171 1.00 49.64 21 ALA E O 1
ATOM 11105 N N . SER E 2 22 ? 88.569 -65.330 344.467 1.00 50.99 22 SER E N 1
ATOM 11106 C CA . SER E 2 22 ? 88.940 -66.139 345.625 1.00 50.82 22 SER E CA 1
ATOM 11107 C C . SER E 2 22 ? 88.440 -67.566 345.468 1.00 50.28 22 SER E C 1
ATOM 11108 O O . SER E 2 22 ? 87.389 -67.806 344.878 1.00 50.22 22 SER E O 1
ATOM 11111 N N . ALA E 2 23 ? 89.196 -68.515 346.007 1.00 50.59 23 ALA E N 1
ATOM 11112 C CA . ALA E 2 23 ? 88.822 -69.917 345.916 1.00 50.93 23 ALA E CA 1
ATOM 11113 C C . ALA E 2 23 ? 87.556 -70.193 346.707 1.00 51.27 23 ALA E C 1
ATOM 11114 O O . ALA E 2 23 ? 87.301 -69.561 347.731 1.00 51.79 23 ALA E O 1
ATOM 11116 N N . ASP E 2 24 ? 86.767 -71.140 346.215 1.00 51.56 24 ASP E N 1
ATOM 11117 C CA . ASP E 2 24 ? 85.526 -71.544 346.860 1.00 52.52 24 ASP E CA 1
ATOM 11118 C C . ASP E 2 24 ? 84.543 -70.401 347.106 1.00 52.76 24 ASP E C 1
ATOM 11119 O O . ASP E 2 24 ? 84.891 -69.357 347.658 1.00 53.01 24 ASP E O 1
ATOM 11124 N N . GLU E 2 25 ? 83.301 -70.628 346.694 1.00 52.38 25 GLU E N 1
ATOM 11125 C CA . GLU E 2 25 ? 82.222 -69.662 346.850 1.00 52.34 25 GLU E CA 1
ATOM 11126 C C . GLU E 2 25 ? 80.958 -70.421 346.479 1.00 52.67 25 GLU E C 1
ATOM 11127 O O . GLU E 2 25 ? 80.408 -70.241 345.389 1.00 53.42 25 GLU E O 1
ATOM 11133 N N . ARG E 2 26 ? 80.522 -71.280 347.398 1.00 51.30 26 ARG E N 1
ATOM 11134 C CA . ARG E 2 26 ? 79.345 -72.130 347.230 1.00 51.11 26 ARG E CA 1
ATOM 11135 C C . ARG E 2 26 ? 79.762 -73.470 346.626 1.00 49.43 26 ARG E C 1
ATOM 11136 O O . ARG E 2 26 ? 80.494 -73.521 345.636 1.00 49.08 26 ARG E O 1
ATOM 11144 N N . ALA E 2 27 ? 79.302 -74.555 347.239 1.00 48.07 27 ALA E N 1
ATOM 11145 C CA . ALA E 2 27 ? 79.624 -75.897 346.770 1.00 47.18 27 ALA E CA 1
ATOM 11146 C C . ALA E 2 27 ? 78.982 -76.179 345.416 1.00 46.99 27 ALA E C 1
ATOM 11147 O O . ALA E 2 27 ? 79.406 -77.082 344.696 1.00 46.44 27 ALA E O 1
ATOM 11149 N N . ASP E 2 28 ? 77.959 -75.404 345.072 1.00 47.20 28 ASP E N 1
ATOM 11150 C CA . ASP E 2 28 ? 77.270 -75.583 343.802 1.00 47.59 28 ASP E CA 1
ATOM 11151 C C . ASP E 2 28 ? 77.610 -74.480 342.800 1.00 48.28 28 ASP E C 1
ATOM 11152 O O . ASP E 2 28 ? 76.738 -73.718 342.371 1.00 48.19 28 ASP E O 1
ATOM 11157 N N . GLU E 2 29 ? 78.890 -74.399 342.441 1.00 47.24 29 GLU E N 1
ATOM 11158 C CA . GLU E 2 29 ? 79.375 -73.416 341.480 1.00 45.88 29 GLU E CA 1
ATOM 11159 C C . GLU E 2 29 ? 80.397 -74.102 340.575 1.00 46.09 29 GLU E C 1
ATOM 11160 O O . GLU E 2 29 ? 81.253 -74.846 341.056 1.00 46.10 29 GLU E O 1
ATOM 11166 N N . VAL E 2 30 ? 80.292 -73.867 339.270 1.00 45.98 30 VAL E N 1
ATOM 11167 C CA . VAL E 2 30 ? 81.219 -74.443 338.296 1.00 44.47 30 VAL E CA 1
ATOM 11168 C C . VAL E 2 30 ? 82.005 -73.286 337.722 1.00 44.05 30 VAL E C 1
ATOM 11169 O O . VAL E 2 30 ? 81.563 -72.659 336.766 1.00 46.63 30 VAL E O 1
ATOM 11173 N N . VAL E 2 31 ? 83.165 -72.998 338.300 1.00 43.10 31 VAL E N 1
ATOM 11174 C CA . VAL E 2 31 ? 83.978 -71.885 337.842 1.00 41.96 31 VAL E CA 1
ATOM 11175 C C . VAL E 2 31 ? 84.385 -71.953 336.375 1.00 42.46 31 VAL E C 1
ATOM 11176 O O . VAL E 2 31 ? 84.797 -73.000 335.871 1.00 42.55 31 VAL E O 1
ATOM 11180 N N . ILE E 2 32 ? 84.237 -70.817 335.696 1.00 41.22 32 ILE E N 1
ATOM 11181 C CA . ILE E 2 32 ? 84.596 -70.691 334.291 1.00 39.44 32 ILE E CA 1
ATOM 11182 C C . ILE E 2 32 ? 85.872 -69.872 334.241 1.00 37.53 32 ILE E C 1
ATOM 11183 O O . ILE E 2 32 ? 85.901 -68.724 334.680 1.00 36.70 32 ILE E O 1
ATOM 11188 N N . GLY E 2 33 ? 86.933 -70.471 333.721 1.00 37.35 33 GLY E N 1
ATOM 11189 C CA . GLY E 2 33 ? 88.189 -69.761 333.626 1.00 35.51 33 GLY E CA 1
ATOM 11190 C C . GLY E 2 33 ? 88.518 -69.428 332.187 1.00 35.28 33 GLY E C 1
ATOM 11191 O O . GLY E 2 33 ? 88.931 -70.297 331.421 1.00 36.74 33 GLY E O 1
ATOM 11192 N N . VAL E 2 34 ? 88.330 -68.170 331.813 1.00 34.93 34 VAL E N 1
ATOM 11193 C CA . VAL E 2 34 ? 88.623 -67.734 330.459 1.00 34.55 34 VAL E CA 1
ATOM 11194 C C . VAL E 2 34 ? 90.073 -67.272 330.359 1.00 34.09 34 VAL E C 1
ATOM 11195 O O . VAL E 2 34 ? 90.646 -66.789 331.337 1.00 32.74 34 VAL E O 1
ATOM 11199 N N . GLY E 2 35 ? 90.658 -67.431 329.174 1.00 34.34 35 GLY E N 1
ATOM 11200 C CA . GLY E 2 35 ? 92.034 -67.017 328.955 1.00 33.30 35 GLY E CA 1
ATOM 11201 C C . GLY E 2 35 ? 92.236 -65.544 329.239 1.00 32.44 35 GLY E C 1
ATOM 11202 O O . GLY E 2 35 ? 91.264 -64.795 329.279 1.00 35.00 35 GLY E O 1
ATOM 11203 N N . PRO E 2 36 ? 93.490 -65.091 329.414 1.00 31.96 36 PRO E N 1
ATOM 11204 C CA . PRO E 2 36 ? 93.887 -63.707 329.703 1.00 30.48 36 PRO E CA 1
ATOM 11205 C C . PRO E 2 36 ? 93.383 -62.652 328.724 1.00 33.14 36 PRO E C 1
ATOM 11206 O O . PRO E 2 36 ? 93.389 -61.454 329.032 1.00 34.01 36 PRO E O 1
ATOM 11210 N N . ALA E 2 37 ? 92.964 -63.086 327.543 1.00 32.83 37 ALA E N 1
ATOM 11211 C CA . ALA E 2 37 ? 92.496 -62.152 326.528 1.00 32.78 37 ALA E CA 1
ATOM 11212 C C . ALA E 2 37 ? 91.050 -62.397 326.118 1.00 33.44 37 ALA E C 1
ATOM 11213 O O . ALA E 2 37 ? 90.464 -61.599 325.384 1.00 34.69 37 ALA E O 1
ATOM 11215 N N . PHE E 2 38 ? 90.477 -63.497 326.594 1.00 32.70 38 PHE E N 1
ATOM 11216 C CA . PHE E 2 38 ? 89.105 -63.849 326.261 1.00 34.88 38 PHE E CA 1
ATOM 11217 C C . PHE E 2 38 ? 88.139 -62.697 326.524 1.00 37.26 38 PHE E C 1
ATOM 11218 O O . PHE E 2 38 ? 88.206 -62.033 327.559 1.00 36.82 38 PHE E O 1
ATOM 11226 N N . ASP E 2 39 ? 87.255 -62.459 325.558 1.00 39.27 39 ASP E N 1
ATOM 11227 C CA . ASP E 2 39 ? 86.260 -61.394 325.643 1.00 39.95 39 ASP E CA 1
ATOM 11228 C C . ASP E 2 39 ? 86.850 -60.103 326.199 1.00 39.86 39 ASP E C 1
ATOM 11229 O O . ASP E 2 39 ? 86.170 -59.357 326.902 1.00 40.95 39 ASP E O 1
ATOM 11234 N N . LYS E 2 40 ? 88.117 -59.847 325.883 1.00 39.76 40 LYS E N 1
ATOM 11235 C CA . LYS E 2 40 ? 88.807 -58.650 326.355 1.00 38.93 40 LYS E CA 1
ATOM 11236 C C . LYS E 2 40 ? 89.774 -58.113 325.305 1.00 39.28 40 LYS E C 1
ATOM 11237 O O . LYS E 2 40 ? 89.513 -57.080 324.692 1.00 40.20 40 LYS E O 1
ATOM 11243 N N . HIS E 2 41 ? 90.898 -58.800 325.109 1.00 39.38 41 HIS E N 1
ATOM 11244 C CA . HIS E 2 41 ? 91.878 -58.372 324.112 1.00 39.01 41 HIS E CA 1
ATOM 11245 C C . HIS E 2 41 ? 91.602 -59.106 322.804 1.00 39.48 41 HIS E C 1
ATOM 11246 O O . HIS E 2 41 ? 91.925 -58.620 321.722 1.00 39.84 41 HIS E O 1
ATOM 11253 N N . GLN E 2 42 ? 91.014 -60.291 322.919 1.00 40.02 42 GLN E N 1
ATOM 11254 C CA . GLN E 2 42 ? 90.623 -61.086 321.761 1.00 39.34 42 GLN E CA 1
ATOM 11255 C C . GLN E 2 42 ? 89.107 -61.154 321.912 1.00 37.93 42 GLN E C 1
ATOM 11256 O O . GLN E 2 42 ? 88.593 -60.938 323.009 1.00 37.41 42 GLN E O 1
ATOM 11262 N N . HIS E 2 43 ? 88.380 -61.447 320.841 1.00 36.06 43 HIS E N 1
ATOM 11263 C CA . HIS E 2 43 ? 86.929 -61.454 320.949 1.00 35.06 43 HIS E CA 1
ATOM 11264 C C . HIS E 2 43 ? 86.239 -62.600 320.255 1.00 35.53 43 HIS E C 1
ATOM 11265 O O . HIS E 2 43 ? 85.027 -62.778 320.385 1.00 36.55 43 HIS E O 1
ATOM 11272 N N . HIS E 2 44 ? 87.014 -63.391 319.532 1.00 34.88 44 HIS E N 1
ATOM 11273 C CA . HIS E 2 44 ? 86.449 -64.505 318.795 1.00 34.34 44 HIS E CA 1
ATOM 11274 C C . HIS E 2 44 ? 87.439 -65.648 318.698 1.00 32.55 44 HIS E C 1
ATOM 11275 O O . HIS E 2 44 ? 88.640 -65.460 318.896 1.00 31.85 44 HIS E O 1
ATOM 11282 N N . THR E 2 45 ? 86.918 -66.832 318.394 1.00 33.30 45 THR E N 1
ATOM 11283 C CA . THR E 2 45 ? 87.734 -68.027 318.263 1.00 33.98 45 THR E CA 1
ATOM 11284 C C . THR E 2 45 ? 88.392 -68.086 316.886 1.00 34.54 45 THR E C 1
ATOM 11285 O O . THR E 2 45 ? 88.354 -67.112 316.131 1.00 34.96 45 THR E O 1
ATOM 11289 N N . LEU E 2 46 ? 89.000 -69.227 316.571 1.00 33.69 46 LEU E N 1
ATOM 11290 C CA . LEU E 2 46 ? 89.675 -69.414 315.292 1.00 32.35 46 LEU E CA 1
ATOM 11291 C C . LEU E 2 46 ? 88.684 -69.324 314.142 1.00 31.87 46 LEU E C 1
ATOM 11292 O O . LEU E 2 46 ? 89.050 -68.939 313.034 1.00 30.19 46 LEU E O 1
ATOM 11297 N N . ILE E 2 47 ? 87.433 -69.691 314.410 1.00 31.99 47 ILE E N 1
ATOM 11298 C CA . ILE E 2 47 ? 86.382 -69.629 313.401 1.00 32.98 47 ILE E CA 1
ATOM 11299 C C . ILE E 2 47 ? 85.534 -68.370 313.614 1.00 34.71 47 ILE E C 1
ATOM 11300 O O . ILE E 2 47 ? 84.355 -68.328 313.258 1.00 35.09 47 ILE E O 1
ATOM 11305 N N . ASP E 2 48 ? 86.153 -67.350 314.202 1.00 34.63 48 ASP E N 1
ATOM 11306 C CA . ASP E 2 48 ? 85.495 -66.075 314.471 1.00 36.71 48 ASP E CA 1
ATOM 11307 C C . ASP E 2 48 ? 84.162 -66.193 315.203 1.00 37.87 48 ASP E C 1
ATOM 11308 O O . ASP E 2 48 ? 83.181 -65.540 314.843 1.00 38.68 48 ASP E O 1
ATOM 11313 N N . MET E 2 49 ? 84.123 -67.038 316.224 1.00 37.39 49 MET E N 1
ATOM 11314 C CA . MET E 2 49 ? 82.915 -67.189 317.016 1.00 36.67 49 MET E CA 1
ATOM 11315 C C . MET E 2 49 ? 83.074 -66.197 318.158 1.00 36.33 49 MET E C 1
ATOM 11316 O O . MET E 2 49 ? 84.088 -66.208 318.862 1.00 37.43 49 MET E O 1
ATOM 11321 N N . PRO E 2 50 ? 82.083 -65.314 318.352 1.00 34.49 50 PRO E N 1
ATOM 11322 C CA . PRO E 2 50 ? 82.175 -64.326 319.430 1.00 33.77 50 PRO E CA 1
ATOM 11323 C C . PRO E 2 50 ? 82.312 -64.964 320.809 1.00 31.50 50 PRO E C 1
ATOM 11324 O O . PRO E 2 50 ? 81.650 -65.949 321.121 1.00 32.21 50 PRO E O 1
ATOM 11328 N N . HIS E 2 51 ? 83.189 -64.395 321.623 1.00 32.61 51 HIS E N 1
ATOM 11329 C CA . HIS E 2 51 ? 83.425 -64.896 322.971 1.00 33.55 51 HIS E CA 1
ATOM 11330 C C . HIS E 2 51 ? 82.185 -64.789 323.851 1.00 33.53 51 HIS E C 1
ATOM 11331 O O . HIS E 2 51 ? 81.957 -65.633 324.715 1.00 35.69 51 HIS E O 1
ATOM 11338 N N . GLY E 2 52 ? 81.384 -63.750 323.628 1.00 34.73 52 GLY E N 1
ATOM 11339 C CA . GLY E 2 52 ? 80.181 -63.561 324.416 1.00 32.39 52 GLY E CA 1
ATOM 11340 C C . GLY E 2 52 ? 79.189 -64.692 324.254 1.00 33.34 52 GLY E C 1
ATOM 11341 O O . GLY E 2 52 ? 78.701 -65.238 325.242 1.00 34.39 52 GLY E O 1
ATOM 11342 N N . ALA E 2 53 ? 78.891 -65.049 323.009 1.00 32.81 53 ALA E N 1
ATOM 11343 C CA . ALA E 2 53 ? 77.949 -66.123 322.723 1.00 35.19 53 ALA E CA 1
ATOM 11344 C C . ALA E 2 53 ? 78.429 -67.440 323.312 1.00 36.16 53 ALA E C 1
ATOM 11345 O O . ALA E 2 53 ? 77.629 -68.254 323.777 1.00 37.07 53 ALA E O 1
ATOM 11347 N N . ILE E 2 54 ? 79.740 -67.655 323.271 1.00 37.94 54 ILE E N 1
ATOM 11348 C CA . ILE E 2 54 ? 80.332 -68.875 323.814 1.00 36.88 54 ILE E CA 1
ATOM 11349 C C . ILE E 2 54 ? 80.175 -68.827 325.328 1.00 36.54 54 ILE E C 1
ATOM 11350 O O . ILE E 2 54 ? 79.565 -69.706 325.936 1.00 35.58 54 ILE E O 1
ATOM 11355 N N . LEU E 2 55 ? 80.736 -67.776 325.916 1.00 37.75 55 LEU E N 1
ATOM 11356 C CA . LEU E 2 55 ? 80.691 -67.558 327.354 1.00 39.83 55 LEU E CA 1
ATOM 11357 C C . LEU E 2 55 ? 79.249 -67.457 327.815 1.00 41.23 55 LEU E C 1
ATOM 11358 O O . LEU E 2 55 ? 78.982 -67.275 329.003 1.00 41.58 55 LEU E O 1
ATOM 11363 N N . LYS E 2 56 ? 78.323 -67.587 326.867 1.00 42.60 56 LYS E N 1
ATOM 11364 C CA . LYS E 2 56 ? 76.897 -67.522 327.153 1.00 43.42 56 LYS E CA 1
ATOM 11365 C C . LYS E 2 56 ? 76.313 -68.929 327.186 1.00 43.85 56 LYS E C 1
ATOM 11366 O O . LYS E 2 56 ? 75.414 -69.217 327.977 1.00 45.58 56 LYS E O 1
ATOM 11372 N N . GLU E 2 57 ? 76.826 -69.804 326.326 1.00 43.42 57 GLU E N 1
ATOM 11373 C CA . GLU E 2 57 ? 76.357 -71.187 326.265 1.00 43.63 57 GLU E CA 1
ATOM 11374 C C . GLU E 2 57 ? 76.888 -72.006 327.439 1.00 43.33 57 GLU E C 1
ATOM 11375 O O . GLU E 2 57 ? 76.171 -72.832 328.004 1.00 41.72 57 GLU E O 1
ATOM 11381 N N . LEU E 2 58 ? 78.153 -71.775 327.786 1.00 42.65 58 LEU E N 1
ATOM 11382 C CA . LEU E 2 58 ? 78.805 -72.474 328.889 1.00 42.47 58 LEU E CA 1
ATOM 11383 C C . LEU E 2 58 ? 78.007 -72.320 330.180 1.00 43.72 58 LEU E C 1
ATOM 11384 O O . LEU E 2 58 ? 77.980 -73.221 331.013 1.00 44.81 58 LEU E O 1
ATOM 11389 N N . ILE E 2 59 ? 77.353 -71.176 330.336 1.00 45.14 59 ILE E N 1
ATOM 11390 C CA . ILE E 2 59 ? 76.562 -70.899 331.528 1.00 45.52 59 ILE E CA 1
ATOM 11391 C C . ILE E 2 59 ? 75.173 -71.528 331.487 1.00 46.77 59 ILE E C 1
ATOM 11392 O O . ILE E 2 59 ? 74.735 -72.131 332.466 1.00 48.38 59 ILE E O 1
ATOM 11397 N N . ALA E 2 60 ? 74.481 -71.384 330.362 1.00 46.68 60 ALA E N 1
ATOM 11398 C CA . ALA E 2 60 ? 73.143 -71.950 330.226 1.00 46.55 60 ALA E CA 1
ATOM 11399 C C . ALA E 2 60 ? 73.199 -73.447 330.504 1.00 46.79 60 ALA E C 1
ATOM 11400 O O . ALA E 2 60 ? 72.284 -74.012 331.116 1.00 46.40 60 ALA E O 1
ATOM 11402 N N . GLY E 2 61 ? 74.279 -74.083 330.052 1.00 45.08 61 GLY E N 1
ATOM 11403 C CA . GLY E 2 61 ? 74.447 -75.506 330.275 1.00 43.27 61 GLY E CA 1
ATOM 11404 C C . GLY E 2 61 ? 74.546 -75.767 331.764 1.00 43.52 61 GLY E C 1
ATOM 11405 O O . GLY E 2 61 ? 73.975 -76.732 332.278 1.00 42.24 61 GLY E O 1
ATOM 11406 N N . VAL E 2 62 ? 75.269 -74.890 332.456 1.00 42.87 62 VAL E N 1
ATOM 11407 C CA . VAL E 2 62 ? 75.452 -74.996 333.897 1.00 45.07 62 VAL E CA 1
ATOM 11408 C C . VAL E 2 62 ? 74.086 -75.003 334.578 1.00 46.60 62 VAL E C 1
ATOM 11409 O O . VAL E 2 62 ? 73.628 -76.020 335.106 1.00 47.24 62 VAL E O 1
ATOM 11413 N N . GLU E 2 63 ? 73.445 -73.843 334.538 1.00 46.92 63 GLU E N 1
ATOM 11414 C CA . GLU E 2 63 ? 72.145 -73.623 335.150 1.00 47.22 63 GLU E CA 1
ATOM 11415 C C . GLU E 2 63 ? 71.077 -74.658 334.791 1.00 47.21 63 GLU E C 1
ATOM 11416 O O . GLU E 2 63 ? 70.319 -75.090 335.657 1.00 46.68 63 GLU E O 1
ATOM 11422 N N . GLU E 2 64 ? 71.012 -75.065 333.528 1.00 47.84 64 GLU E N 1
ATOM 11423 C CA . GLU E 2 64 ? 70.020 -76.058 333.125 1.00 48.97 64 GLU E CA 1
ATOM 11424 C C . GLU E 2 64 ? 70.091 -77.314 333.995 1.00 49.34 64 GLU E C 1
ATOM 11425 O O . GLU E 2 64 ? 69.147 -78.109 334.035 1.00 47.71 64 GLU E O 1
ATOM 11431 N N . GLU E 2 65 ? 71.214 -77.493 334.686 1.00 49.84 65 GLU E N 1
ATOM 11432 C CA . GLU E 2 65 ? 71.385 -78.651 335.554 1.00 50.41 65 GLU E CA 1
ATOM 11433 C C . GLU E 2 65 ? 71.213 -78.245 337.015 1.00 50.65 65 GLU E C 1
ATOM 11434 O O . GLU E 2 65 ? 71.175 -79.095 337.908 1.00 49.96 65 GLU E O 1
ATOM 11440 N N . GLY E 2 66 ? 71.123 -76.938 337.249 1.00 50.38 66 GLY E N 1
ATOM 11441 C CA . GLY E 2 66 ? 70.911 -76.439 338.594 1.00 50.42 66 GLY E CA 1
ATOM 11442 C C . GLY E 2 66 ? 72.121 -75.989 339.384 1.00 50.97 66 GLY E C 1
ATOM 11443 O O . GLY E 2 66 ? 72.188 -76.226 340.593 1.00 51.81 66 GLY E O 1
ATOM 11444 N N . LEU E 2 67 ? 73.076 -75.339 338.727 1.00 50.04 67 LEU E N 1
ATOM 11445 C CA . LEU E 2 67 ? 74.267 -74.859 339.419 1.00 48.60 67 LEU E CA 1
ATOM 11446 C C . LEU E 2 67 ? 74.576 -73.426 339.049 1.00 47.65 67 LEU E C 1
ATOM 11447 O O . LEU E 2 67 ? 74.107 -72.927 338.031 1.00 49.10 67 LEU E O 1
ATOM 11452 N N . HIS E 2 68 ? 75.369 -72.767 339.885 1.00 46.74 68 HIS E N 1
ATOM 11453 C CA . HIS E 2 68 ? 75.745 -71.383 339.653 1.00 46.84 68 HIS E CA 1
ATOM 11454 C C . HIS E 2 68 ? 77.088 -71.291 338.945 1.00 48.35 68 HIS E C 1
ATOM 11455 O O . HIS E 2 68 ? 78.094 -71.803 339.434 1.00 48.46 68 HIS E O 1
ATOM 11462 N N . ALA E 2 69 ? 77.105 -70.631 337.793 1.00 48.21 69 ALA E N 1
ATOM 11463 C CA . ALA E 2 69 ? 78.338 -70.467 337.040 1.00 47.12 69 ALA E CA 1
ATOM 11464 C C . ALA E 2 69 ? 78.996 -69.148 337.432 1.00 45.85 69 ALA E C 1
ATOM 11465 O O . ALA E 2 69 ? 78.351 -68.106 337.441 1.00 47.33 69 ALA E O 1
ATOM 11467 N N . ARG E 2 70 ? 80.279 -69.207 337.765 1.00 44.41 70 ARG E N 1
ATOM 11468 C CA . ARG E 2 70 ? 81.056 -68.034 338.156 1.00 42.75 70 ARG E CA 1
ATOM 11469 C C . ARG E 2 70 ? 82.189 -67.874 337.147 1.00 42.53 70 ARG E C 1
ATOM 11470 O O . ARG E 2 70 ? 82.896 -68.833 336.856 1.00 43.79 70 ARG E O 1
ATOM 11478 N N . VAL E 2 71 ? 82.361 -66.667 336.618 1.00 41.57 71 VAL E N 1
ATOM 11479 C CA . VAL E 2 71 ? 83.400 -66.414 335.624 1.00 39.60 71 VAL E CA 1
ATOM 11480 C C . VAL E 2 71 ? 84.580 -65.635 336.186 1.00 38.78 71 VAL E C 1
ATOM 11481 O O . VAL E 2 71 ? 84.405 -64.661 336.910 1.00 38.44 71 VAL E O 1
ATOM 11485 N N . VAL E 2 72 ? 85.784 -66.079 335.838 1.00 38.19 72 VAL E N 1
ATOM 11486 C CA . VAL E 2 72 ? 87.013 -65.433 336.282 1.00 37.50 72 VAL E CA 1
ATOM 11487 C C . VAL E 2 72 ? 87.978 -65.378 335.104 1.00 37.82 72 VAL E C 1
ATOM 11488 O O . VAL E 2 72 ? 87.803 -66.102 334.124 1.00 39.41 72 VAL E O 1
ATOM 11492 N N . ARG E 2 73 ? 88.983 -64.516 335.196 1.00 38.69 73 ARG E N 1
ATOM 11493 C CA . ARG E 2 73 ? 89.976 -64.380 334.137 1.00 39.45 73 ARG E CA 1
ATOM 11494 C C . ARG E 2 73 ? 91.351 -64.838 334.608 1.00 39.37 73 ARG E C 1
ATOM 11495 O O . ARG E 2 73 ? 92.011 -64.150 335.389 1.00 38.82 73 ARG E O 1
ATOM 11503 N N . ILE E 2 74 ? 91.781 -66.002 334.134 1.00 38.93 74 ILE E N 1
ATOM 11504 C CA . ILE E 2 74 ? 93.090 -66.520 334.505 1.00 37.44 74 ILE E CA 1
ATOM 11505 C C . ILE E 2 74 ? 94.111 -65.594 333.869 1.00 37.06 74 ILE E C 1
ATOM 11506 O O . ILE E 2 74 ? 94.022 -65.302 332.678 1.00 38.08 74 ILE E O 1
ATOM 11511 N N . LEU E 2 75 ? 95.072 -65.124 334.654 1.00 35.74 75 LEU E N 1
ATOM 11512 C CA . LEU E 2 75 ? 96.089 -64.222 334.132 1.00 35.70 75 LEU E CA 1
ATOM 11513 C C . LEU E 2 75 ? 97.501 -64.762 334.315 1.00 36.57 75 LEU E C 1
ATOM 11514 O O . LEU E 2 75 ? 98.433 -64.328 333.632 1.00 35.40 75 LEU E O 1
ATOM 11519 N N . ARG E 2 76 ? 97.657 -65.710 335.234 1.00 36.52 76 ARG E N 1
ATOM 11520 C CA . ARG E 2 76 ? 98.969 -66.283 335.504 1.00 37.92 76 ARG E CA 1
ATOM 11521 C C . ARG E 2 76 ? 99.481 -67.133 334.345 1.00 37.48 76 ARG E C 1
ATOM 11522 O O . ARG E 2 76 ? 100.689 -67.250 334.148 1.00 38.04 76 ARG E O 1
ATOM 11530 N N . THR E 2 77 ? 98.565 -67.716 333.576 1.00 37.66 77 THR E N 1
ATOM 11531 C CA . THR E 2 77 ? 98.957 -68.548 332.444 1.00 37.97 77 THR E CA 1
ATOM 11532 C C . THR E 2 77 ? 98.022 -68.405 331.246 1.00 38.60 77 THR E C 1
ATOM 11533 O O . THR E 2 77 ? 96.942 -67.821 331.351 1.00 38.55 77 THR E O 1
ATOM 11537 N N . SER E 2 78 ? 98.451 -68.936 330.104 1.00 36.32 78 SER E N 1
ATOM 11538 C CA . SER E 2 78 ? 97.648 -68.885 328.892 1.00 33.64 78 SER E CA 1
ATOM 11539 C C . SER E 2 78 ? 97.344 -70.300 328.432 1.00 33.00 78 SER E C 1
ATOM 11540 O O . SER E 2 78 ? 96.693 -70.498 327.411 1.00 32.39 78 SER E O 1
ATOM 11543 N N . ASP E 2 79 ? 97.821 -71.284 329.193 1.00 31.76 79 ASP E N 1
ATOM 11544 C CA . ASP E 2 79 ? 97.600 -72.687 328.864 1.00 30.20 79 ASP E CA 1
ATOM 11545 C C . ASP E 2 79 ? 96.208 -73.087 329.338 1.00 31.15 79 ASP E C 1
ATOM 11546 O O . ASP E 2 79 ? 95.833 -72.814 330.478 1.00 31.80 79 ASP E O 1
ATOM 11551 N N . VAL E 2 80 ? 95.449 -73.745 328.468 1.00 31.65 80 VAL E N 1
ATOM 11552 C CA . VAL E 2 80 ? 94.086 -74.133 328.794 1.00 32.76 80 VAL E CA 1
ATOM 11553 C C . VAL E 2 80 ? 93.944 -75.176 329.892 1.00 34.09 80 VAL E C 1
ATOM 11554 O O . VAL E 2 80 ? 93.028 -75.083 330.713 1.00 34.75 80 VAL E O 1
ATOM 11558 N N . SER E 2 81 ? 94.824 -76.174 329.916 1.00 33.60 81 SER E N 1
ATOM 11559 C CA . SER E 2 81 ? 94.735 -77.189 330.958 1.00 32.94 81 SER E CA 1
ATOM 11560 C C . SER E 2 81 ? 94.986 -76.500 332.297 1.00 32.59 81 SER E C 1
ATOM 11561 O O . SER E 2 81 ? 94.235 -76.700 333.251 1.00 31.11 81 SER E O 1
ATOM 11564 N N . PHE E 2 82 ? 96.024 -75.669 332.356 1.00 32.68 82 PHE E N 1
ATOM 11565 C CA . PHE E 2 82 ? 96.346 -74.935 333.576 1.00 34.33 82 PHE E CA 1
ATOM 11566 C C . PHE E 2 82 ? 95.261 -73.905 333.889 1.00 36.01 82 PHE E C 1
ATOM 11567 O O . PHE E 2 82 ? 95.152 -73.421 335.020 1.00 34.35 82 PHE E O 1
ATOM 11575 N N . MET E 2 83 ? 94.465 -73.565 332.880 1.00 36.58 83 MET E N 1
ATOM 11576 C CA . MET E 2 83 ? 93.391 -72.607 333.070 1.00 37.55 83 MET E CA 1
ATOM 11577 C C . MET E 2 83 ? 92.229 -73.275 333.772 1.00 37.73 83 MET E C 1
ATOM 11578 O O . MET E 2 83 ? 91.725 -72.772 334.772 1.00 38.13 83 MET E O 1
ATOM 11583 N N . ALA E 2 84 ? 91.816 -74.422 333.246 1.00 38.65 84 ALA E N 1
ATOM 11584 C CA . ALA E 2 84 ? 90.705 -75.158 333.822 1.00 40.08 84 ALA E CA 1
ATOM 11585 C C . ALA E 2 84 ? 91.079 -75.734 335.177 1.00 40.61 84 ALA E C 1
ATOM 11586 O O . ALA E 2 84 ? 90.205 -76.100 335.963 1.00 41.62 84 ALA E O 1
ATOM 11588 N N . TRP E 2 85 ? 92.378 -75.823 335.446 1.00 39.66 85 TRP E N 1
ATOM 11589 C CA . TRP E 2 85 ? 92.834 -76.351 336.722 1.00 39.06 85 TRP E CA 1
ATOM 11590 C C . TRP E 2 85 ? 92.682 -75.260 337.769 1.00 39.14 85 TRP E C 1
ATOM 11591 O O . TRP E 2 85 ? 92.144 -75.501 338.844 1.00 39.85 85 TRP E O 1
ATOM 11602 N N . ASP E 2 86 ? 93.168 -74.063 337.452 1.00 39.94 86 ASP E N 1
ATOM 11603 C CA . ASP E 2 86 ? 93.054 -72.938 338.372 1.00 40.92 86 ASP E CA 1
ATOM 11604 C C . ASP E 2 86 ? 91.578 -72.662 338.601 1.00 42.79 86 ASP E C 1
ATOM 11605 O O . ASP E 2 86 ? 91.184 -72.182 339.663 1.00 43.86 86 ASP E O 1
ATOM 11610 N N . ALA E 2 87 ? 90.770 -72.966 337.589 1.00 43.72 87 ALA E N 1
ATOM 11611 C CA . ALA E 2 87 ? 89.330 -72.769 337.663 1.00 43.94 87 ALA E CA 1
ATOM 11612 C C . ALA E 2 87 ? 88.737 -73.844 338.558 1.00 44.05 87 ALA E C 1
ATOM 11613 O O . ALA E 2 87 ? 87.833 -73.582 339.349 1.00 45.07 87 ALA E O 1
ATOM 11615 N N . ALA E 2 88 ? 89.251 -75.059 338.424 1.00 43.99 88 ALA E N 1
ATOM 11616 C CA . ALA E 2 88 ? 88.774 -76.172 339.224 1.00 43.82 88 ALA E CA 1
ATOM 11617 C C . ALA E 2 88 ? 89.159 -75.965 340.684 1.00 43.67 88 ALA E C 1
ATOM 11618 O O . ALA E 2 88 ? 88.478 -76.451 341.587 1.00 44.46 88 ALA E O 1
ATOM 11620 N N . ASN E 2 89 ? 90.254 -75.245 340.910 1.00 43.13 89 ASN E N 1
ATOM 11621 C CA . ASN E 2 89 ? 90.723 -74.981 342.264 1.00 43.90 89 ASN E CA 1
ATOM 11622 C C . ASN E 2 89 ? 90.246 -73.621 342.766 1.00 43.96 89 ASN E C 1
ATOM 11623 O O . ASN E 2 89 ? 90.890 -72.978 343.598 1.00 44.07 89 ASN E O 1
ATOM 11628 N N . LEU E 2 90 ? 89.105 -73.198 342.238 1.00 43.66 90 LEU E N 1
ATOM 11629 C CA . LEU E 2 90 ? 88.468 -71.941 342.609 1.00 43.22 90 LEU E CA 1
ATOM 11630 C C . LEU E 2 90 ? 86.978 -72.238 342.667 1.00 43.30 90 LEU E C 1
ATOM 11631 O O . LEU E 2 90 ? 86.159 -71.346 342.874 1.00 46.80 90 LEU E O 1
ATOM 11636 N N . SER E 2 91 ? 86.642 -73.511 342.483 1.00 42.90 91 SER E N 1
ATOM 11637 C CA . SER E 2 91 ? 85.259 -73.962 342.485 1.00 41.23 91 SER E CA 1
ATOM 11638 C C . SER E 2 91 ? 84.937 -74.904 343.641 1.00 41.60 91 SER E C 1
ATOM 11639 O O . SER E 2 91 ? 85.531 -75.978 343.771 1.00 40.63 91 SER E O 1
ATOM 11642 N N . GLY E 2 92 ? 83.980 -74.491 344.470 1.00 41.42 92 GLY E N 1
ATOM 11643 C CA . GLY E 2 92 ? 83.575 -75.290 345.611 1.00 39.88 92 GLY E CA 1
ATOM 11644 C C . GLY E 2 92 ? 83.092 -76.667 345.206 1.00 40.33 92 GLY E C 1
ATOM 11645 O O . GLY E 2 92 ? 82.958 -77.558 346.043 1.00 40.05 92 GLY E O 1
ATOM 11646 N N . SER E 2 93 ? 82.818 -76.852 343.921 1.00 40.90 93 SER E N 1
ATOM 11647 C CA . SER E 2 93 ? 82.366 -78.153 343.449 1.00 41.89 93 SER E CA 1
ATOM 11648 C C . SER E 2 93 ? 83.585 -78.978 343.047 1.00 41.24 93 SER E C 1
ATOM 11649 O O . SER E 2 93 ? 83.488 -80.185 342.824 1.00 41.36 93 SER E O 1
ATOM 11652 N N . GLY E 2 94 ? 84.733 -78.311 342.970 1.00 41.10 94 GLY E N 1
ATOM 11653 C CA . GLY E 2 94 ? 85.956 -78.986 342.579 1.00 43.51 94 GLY E CA 1
ATOM 11654 C C . GLY E 2 94 ? 86.093 -78.988 341.067 1.00 44.23 94 GLY E C 1
ATOM 11655 O O . GLY E 2 94 ? 87.202 -79.003 340.528 1.00 43.51 94 GLY E O 1
ATOM 11656 N N . ILE E 2 95 ? 84.951 -78.969 340.384 1.00 44.03 95 ILE E N 1
ATOM 11657 C CA . ILE E 2 95 ? 84.916 -78.960 338.930 1.00 43.37 95 ILE E CA 1
ATOM 11658 C C . ILE E 2 95 ? 85.158 -77.543 338.416 1.00 43.07 95 ILE E C 1
ATOM 11659 O O . ILE E 2 95 ? 84.817 -76.570 339.085 1.00 43.74 95 ILE E O 1
ATOM 11664 N N . GLY E 2 96 ? 85.761 -77.432 337.235 1.00 41.71 96 GLY E N 1
ATOM 11665 C CA . GLY E 2 96 ? 86.034 -76.126 336.659 1.00 39.82 96 GLY E CA 1
ATOM 11666 C C . GLY E 2 96 ? 86.179 -76.186 335.148 1.00 39.31 96 GLY E C 1
ATOM 11667 O O . GLY E 2 96 ? 86.579 -77.206 334.599 1.00 40.30 96 GLY E O 1
ATOM 11668 N N . ILE E 2 97 ? 85.848 -75.102 334.458 1.00 38.86 97 ILE E N 1
ATOM 11669 C CA . ILE E 2 97 ? 85.978 -75.092 333.006 1.00 36.76 97 ILE E CA 1
ATOM 11670 C C . ILE E 2 97 ? 87.015 -74.072 332.581 1.00 34.23 97 ILE E C 1
ATOM 11671 O O . ILE E 2 97 ? 87.029 -72.948 333.073 1.00 34.76 97 ILE E O 1
ATOM 11676 N N . GLY E 2 98 ? 87.898 -74.486 331.680 1.00 32.83 98 GLY E N 1
ATOM 11677 C CA . GLY E 2 98 ? 88.927 -73.592 331.183 1.00 30.18 98 GLY E CA 1
ATOM 11678 C C . GLY E 2 98 ? 88.710 -73.395 329.699 1.00 29.66 98 GLY E C 1
ATOM 11679 O O . GLY E 2 98 ? 88.322 -74.328 328.998 1.00 29.27 98 GLY E O 1
ATOM 11680 N N . ILE E 2 99 ? 88.946 -72.184 329.215 1.00 31.03 99 ILE E N 1
ATOM 11681 C CA . ILE E 2 99 ? 88.756 -71.896 327.800 1.00 32.12 99 ILE E CA 1
ATOM 11682 C C . ILE E 2 99 ? 89.633 -70.742 327.357 1.00 30.89 99 ILE E C 1
ATOM 11683 O O . ILE E 2 99 ? 89.687 -69.704 328.011 1.00 33.27 99 ILE E O 1
ATOM 11688 N N . GLN E 2 100 ? 90.320 -70.941 326.238 1.00 29.15 100 GLN E N 1
ATOM 11689 C CA . GLN E 2 100 ? 91.202 -69.928 325.677 1.00 28.56 100 GLN E CA 1
ATOM 11690 C C . GLN E 2 100 ? 90.446 -69.123 324.641 1.00 27.02 100 GLN E C 1
ATOM 11691 O O . GLN E 2 100 ? 89.408 -69.553 324.151 1.00 26.86 100 GLN E O 1
ATOM 11697 N N . SER E 2 101 ? 90.986 -67.963 324.291 1.00 28.55 101 SER E N 1
ATOM 11698 C CA . SER E 2 101 ? 90.348 -67.104 323.306 1.00 29.40 101 SER E CA 1
ATOM 11699 C C . SER E 2 101 ? 90.169 -67.793 321.960 1.00 29.82 101 SER E C 1
ATOM 11700 O O . SER E 2 101 ? 89.146 -67.609 321.307 1.00 30.19 101 SER E O 1
ATOM 11703 N N . LYS E 2 102 ? 91.147 -68.597 321.548 1.00 28.37 102 LYS E N 1
ATOM 11704 C CA . LYS E 2 102 ? 91.033 -69.291 320.273 1.00 25.76 102 LYS E CA 1
ATOM 11705 C C . LYS E 2 102 ? 89.927 -70.331 320.367 1.00 25.61 102 LYS E C 1
ATOM 11706 O O . LYS E 2 102 ? 89.505 -70.903 319.362 1.00 24.15 102 LYS E O 1
ATOM 11712 N N . GLY E 2 103 ? 89.457 -70.574 321.587 1.00 23.94 103 GLY E N 1
ATOM 11713 C CA . GLY E 2 103 ? 88.360 -71.504 321.769 1.00 25.12 103 GLY E CA 1
ATOM 11714 C C . GLY E 2 103 ? 88.592 -72.783 322.541 1.00 25.45 103 GLY E C 1
ATOM 11715 O O . GLY E 2 103 ? 87.657 -73.309 323.147 1.00 26.06 103 GLY E O 1
ATOM 11716 N N . THR E 2 104 ? 89.817 -73.296 322.514 1.00 26.95 104 THR E N 1
ATOM 11717 C CA . THR E 2 104 ? 90.145 -74.543 323.202 1.00 27.03 104 THR E CA 1
ATOM 11718 C C . THR E 2 104 ? 89.538 -74.569 324.601 1.00 26.84 104 THR E C 1
ATOM 11719 O O . THR E 2 104 ? 89.744 -73.646 325.384 1.00 28.77 104 THR E O 1
ATOM 11723 N N . THR E 2 105 ? 88.805 -75.632 324.917 1.00 26.31 105 THR E N 1
ATOM 11724 C CA . THR E 2 105 ? 88.151 -75.742 326.217 1.00 27.02 105 THR E CA 1
ATOM 11725 C C . THR E 2 105 ? 88.408 -77.057 326.952 1.00 26.87 105 THR E C 1
ATOM 11726 O O . THR E 2 105 ? 88.588 -78.107 326.335 1.00 27.16 105 THR E O 1
ATOM 11730 N N . VAL E 2 106 ? 88.406 -76.990 328.279 1.00 26.96 106 VAL E N 1
ATOM 11731 C CA . VAL E 2 106 ? 88.617 -78.174 329.098 1.00 30.79 106 VAL E CA 1
ATOM 11732 C C . VAL E 2 106 ? 87.809 -78.175 330.391 1.00 31.44 106 VAL E C 1
ATOM 11733 O O . VAL E 2 106 ? 87.768 -77.186 331.121 1.00 32.55 106 VAL E O 1
ATOM 11737 N N . ILE E 2 107 ? 87.154 -79.302 330.648 1.00 33.96 107 ILE E N 1
ATOM 11738 C CA . ILE E 2 107 ? 86.377 -79.495 331.863 1.00 35.10 107 ILE E CA 1
ATOM 11739 C C . ILE E 2 107 ? 87.353 -80.201 332.793 1.00 36.82 107 ILE E C 1
ATOM 11740 O O . ILE E 2 107 ? 87.693 -81.369 332.578 1.00 36.98 107 ILE E O 1
ATOM 11745 N N . HIS E 2 108 ? 87.813 -79.488 333.812 1.00 37.68 108 HIS E N 1
ATOM 11746 C CA . HIS E 2 108 ? 88.767 -80.055 334.747 1.00 38.88 108 HIS E CA 1
ATOM 11747 C C . HIS E 2 108 ? 88.172 -80.377 336.110 1.00 40.24 108 HIS E C 1
ATOM 11748 O O . HIS E 2 108 ? 86.960 -80.316 336.317 1.00 40.80 108 HIS E O 1
ATOM 11755 N N . GLN E 2 109 ? 89.050 -80.723 337.041 1.00 40.61 109 GLN E N 1
ATOM 11756 C CA . GLN E 2 109 ? 88.644 -81.059 338.390 1.00 40.79 109 GLN E CA 1
ATOM 11757 C C . GLN E 2 109 ? 89.892 -81.021 339.265 1.00 40.81 109 GLN E C 1
ATOM 11758 O O . GLN E 2 109 ? 90.918 -81.603 338.911 1.00 40.32 109 GLN E O 1
ATOM 11764 N N . ARG E 2 110 ? 89.819 -80.306 340.385 1.00 39.87 110 ARG E N 1
ATOM 11765 C CA . ARG E 2 110 ? 90.954 -80.229 341.294 1.00 40.83 110 ARG E CA 1
ATOM 11766 C C . ARG E 2 110 ? 91.306 -81.676 341.622 1.00 39.47 110 ARG E C 1
ATOM 11767 O O . ARG E 2 110 ? 90.532 -82.582 341.322 1.00 38.91 110 ARG E O 1
ATOM 11775 N N . ASP E 2 111 ? 92.463 -81.905 342.224 1.00 37.68 111 ASP E N 1
ATOM 11776 C CA . ASP E 2 111 ? 92.885 -83.269 342.561 1.00 37.22 111 ASP E CA 1
ATOM 11777 C C . ASP E 2 111 ? 93.414 -84.012 341.335 1.00 36.20 111 ASP E C 1
ATOM 11778 O O . ASP E 2 111 ? 94.122 -85.008 341.467 1.00 36.38 111 ASP E O 1
ATOM 11783 N N . LEU E 2 112 ? 93.042 -83.554 340.143 1.00 35.38 112 LEU E N 1
ATOM 11784 C CA . LEU E 2 112 ? 93.546 -84.184 338.926 1.00 33.35 112 LEU E CA 1
ATOM 11785 C C . LEU E 2 112 ? 94.845 -83.478 338.575 1.00 29.92 112 LEU E C 1
ATOM 11786 O O . LEU E 2 112 ? 95.040 -82.315 338.936 1.00 31.12 112 LEU E O 1
ATOM 11791 N N . LEU E 2 113 ? 95.746 -84.172 337.893 1.00 29.21 113 LEU E N 1
ATOM 11792 C CA . LEU E 2 113 ? 97.002 -83.541 337.508 1.00 28.52 113 LEU E CA 1
ATOM 11793 C C . LEU E 2 113 ? 96.648 -82.411 336.544 1.00 27.72 113 LEU E C 1
ATOM 11794 O O . LEU E 2 113 ? 95.604 -82.449 335.897 1.00 27.69 113 LEU E O 1
ATOM 11799 N N . PRO E 2 114 ? 97.499 -81.383 336.451 1.00 27.24 114 PRO E N 1
ATOM 11800 C CA . PRO E 2 114 ? 97.219 -80.261 335.548 1.00 28.23 114 PRO E CA 1
ATOM 11801 C C . PRO E 2 114 ? 96.998 -80.629 334.076 1.00 28.65 114 PRO E C 1
ATOM 11802 O O . PRO E 2 114 ? 96.102 -80.090 333.429 1.00 29.08 114 PRO E O 1
ATOM 11806 N N . LEU E 2 115 ? 97.808 -81.540 333.543 1.00 27.69 115 LEU E N 1
ATOM 11807 C CA . LEU E 2 115 ? 97.673 -81.918 332.142 1.00 27.80 115 LEU E CA 1
ATOM 11808 C C . LEU E 2 115 ? 96.675 -83.039 331.892 1.00 27.80 115 LEU E C 1
ATOM 11809 O O . LEU E 2 115 ? 96.539 -83.527 330.772 1.00 28.88 115 LEU E O 1
ATOM 11814 N N . SER E 2 116 ? 95.984 -83.465 332.939 1.00 30.19 116 SER E N 1
ATOM 11815 C CA . SER E 2 116 ? 94.958 -84.485 332.776 1.00 29.23 116 SER E CA 1
ATOM 11816 C C . SER E 2 116 ? 93.655 -83.689 332.785 1.00 27.74 116 SER E C 1
ATOM 11817 O O . SER E 2 116 ? 93.687 -82.460 332.822 1.00 26.67 116 SER E O 1
ATOM 11820 N N . ASN E 2 117 ? 92.516 -84.365 332.752 1.00 28.12 117 ASN E N 1
ATOM 11821 C CA . ASN E 2 117 ? 91.242 -83.653 332.768 1.00 29.11 117 ASN E CA 1
ATOM 11822 C C . ASN E 2 117 ? 90.087 -84.632 332.773 1.00 29.02 117 ASN E C 1
ATOM 11823 O O . ASN E 2 117 ? 90.290 -85.845 332.736 1.00 30.37 117 ASN E O 1
ATOM 11828 N N . LEU E 2 118 ? 88.873 -84.094 332.830 1.00 29.01 118 LEU E N 1
ATOM 11829 C CA . LEU E 2 118 ? 87.677 -84.918 332.787 1.00 29.75 118 LEU E CA 1
ATOM 11830 C C . LEU E 2 118 ? 87.299 -84.983 331.318 1.00 29.06 118 LEU E C 1
ATOM 11831 O O . LEU E 2 118 ? 87.045 -86.054 330.767 1.00 28.82 118 LEU E O 1
ATOM 11836 N N . GLU E 2 119 ? 87.282 -83.819 330.681 1.00 29.52 119 GLU E N 1
ATOM 11837 C CA . GLU E 2 119 ? 86.949 -83.739 329.269 1.00 31.22 119 GLU E CA 1
ATOM 11838 C C . GLU E 2 119 ? 87.825 -82.731 328.552 1.00 29.57 119 GLU E C 1
ATOM 11839 O O . GLU E 2 119 ? 88.242 -81.730 329.127 1.00 29.43 119 GLU E O 1
ATOM 11845 N N . LEU E 2 120 ? 88.109 -83.013 327.286 1.00 31.49 120 LEU E N 1
ATOM 11846 C CA . LEU E 2 120 ? 88.930 -82.125 326.475 1.00 30.63 120 LEU E CA 1
ATOM 11847 C C . LEU E 2 120 ? 88.278 -81.820 325.130 1.00 27.99 120 LEU E C 1
ATOM 11848 O O . LEU E 2 120 ? 87.596 -82.658 324.545 1.00 27.80 120 LEU E O 1
ATOM 11853 N N . PHE E 2 121 ? 88.500 -80.600 324.661 1.00 27.70 121 PHE E N 1
ATOM 11854 C CA . PHE E 2 121 ? 87.985 -80.121 323.385 1.00 27.47 121 PHE E CA 1
ATOM 11855 C C . PHE E 2 121 ? 89.222 -79.480 322.768 1.00 25.96 121 PHE E C 1
ATOM 11856 O O . PHE E 2 121 ? 89.428 -78.268 322.817 1.00 25.82 121 PHE E O 1
ATOM 11864 N N . SER E 2 122 ? 90.056 -80.363 322.225 1.00 27.27 122 SER E N 1
ATOM 11865 C CA . SER E 2 122 ? 91.349 -80.047 321.630 1.00 28.15 122 SER E CA 1
ATOM 11866 C C . SER E 2 122 ? 91.363 -79.599 320.174 1.00 28.65 122 SER E C 1
ATOM 11867 O O . SER E 2 122 ? 92.432 -79.470 319.570 1.00 27.59 122 SER E O 1
ATOM 11870 N N . GLN E 2 123 ? 90.184 -79.381 319.609 1.00 29.88 123 GLN E N 1
ATOM 11871 C CA . GLN E 2 123 ? 90.074 -78.929 318.233 1.00 29.28 123 GLN E CA 1
ATOM 11872 C C . GLN E 2 123 ? 89.032 -77.813 318.180 1.00 29.30 123 GLN E C 1
ATOM 11873 O O . GLN E 2 123 ? 87.913 -77.996 317.705 1.00 27.47 123 GLN E O 1
ATOM 11879 N N . ALA E 2 124 ? 89.433 -76.651 318.682 1.00 29.86 124 ALA E N 1
ATOM 11880 C CA . ALA E 2 124 ? 88.569 -75.475 318.750 1.00 32.29 124 ALA E CA 1
ATOM 11881 C C . ALA E 2 124 ? 87.655 -75.249 317.543 1.00 32.72 124 ALA E C 1
ATOM 11882 O O . ALA E 2 124 ? 86.430 -75.229 317.684 1.00 33.11 124 ALA E O 1
ATOM 11884 N N . PRO E 2 125 ? 88.232 -75.086 316.341 1.00 33.38 125 PRO E N 1
ATOM 11885 C CA . PRO E 2 125 ? 87.426 -74.859 315.137 1.00 32.38 125 PRO E CA 1
ATOM 11886 C C . PRO E 2 125 ? 86.226 -75.781 314.918 1.00 31.60 125 PRO E C 1
ATOM 11887 O O . PRO E 2 125 ? 85.362 -75.484 314.093 1.00 31.42 125 PRO E O 1
ATOM 11891 N N . LEU E 2 126 ? 86.157 -76.889 315.647 1.00 29.91 126 LEU E N 1
ATOM 11892 C CA . LEU E 2 126 ? 85.042 -77.812 315.474 1.00 29.98 126 LEU E CA 1
ATOM 11893 C C . LEU E 2 126 ? 83.974 -77.661 316.547 1.00 30.08 126 LEU E C 1
ATOM 11894 O O . LEU E 2 126 ? 82.993 -78.407 316.568 1.00 31.53 126 LEU E O 1
ATOM 11899 N N . LEU E 2 127 ? 84.165 -76.703 317.442 1.00 30.12 127 LEU E N 1
ATOM 11900 C CA . LEU E 2 127 ? 83.210 -76.493 318.517 1.00 31.45 127 LEU E CA 1
ATOM 11901 C C . LEU E 2 127 ? 82.095 -75.511 318.151 1.00 33.25 127 LEU E C 1
ATOM 11902 O O . LEU E 2 127 ? 82.347 -74.367 317.755 1.00 30.31 127 LEU E O 1
ATOM 11907 N N . THR E 2 128 ? 80.860 -75.989 318.277 1.00 34.33 128 THR E N 1
ATOM 11908 C CA . THR E 2 128 ? 79.677 -75.196 317.980 1.00 35.18 128 THR E CA 1
ATOM 11909 C C . THR E 2 128 ? 79.142 -74.631 319.285 1.00 36.54 128 THR E C 1
ATOM 11910 O O . THR E 2 128 ? 79.807 -74.708 320.320 1.00 37.47 128 THR E O 1
ATOM 11914 N N . LEU E 2 129 ? 77.945 -74.059 319.242 1.00 37.39 129 LEU E N 1
ATOM 11915 C CA . LEU E 2 129 ? 77.342 -73.501 320.443 1.00 36.39 129 LEU E CA 1
ATOM 11916 C C . LEU E 2 129 ? 76.657 -74.610 321.228 1.00 35.74 129 LEU E C 1
ATOM 11917 O O . LEU E 2 129 ? 76.583 -74.557 322.452 1.00 36.63 129 LEU E O 1
ATOM 11922 N N . GLU E 2 130 ? 76.165 -75.623 320.522 1.00 37.42 130 GLU E N 1
ATOM 11923 C CA . GLU E 2 130 ? 75.514 -76.742 321.189 1.00 40.05 130 GLU E CA 1
ATOM 11924 C C . GLU E 2 130 ? 76.571 -77.478 322.014 1.00 40.39 130 GLU E C 1
ATOM 11925 O O . GLU E 2 130 ? 76.250 -78.135 323.003 1.00 39.41 130 GLU E O 1
ATOM 11931 N N . THR E 2 131 ? 77.833 -77.362 321.603 1.00 40.05 131 THR E N 1
ATOM 11932 C CA . THR E 2 131 ? 78.924 -78.011 322.326 1.00 39.98 131 THR E CA 1
ATOM 11933 C C . THR E 2 131 ? 79.258 -77.174 323.548 1.00 38.57 131 THR E C 1
ATOM 11934 O O . THR E 2 131 ? 79.333 -77.690 324.660 1.00 38.34 131 THR E O 1
ATOM 11938 N N . TYR E 2 132 ? 79.456 -75.878 323.336 1.00 38.51 132 TYR E N 1
ATOM 11939 C CA . TYR E 2 132 ? 79.754 -74.967 324.432 1.00 39.08 132 TYR E CA 1
ATOM 11940 C C . TYR E 2 132 ? 78.552 -74.920 325.358 1.00 41.16 132 TYR E C 1
ATOM 11941 O O . TYR E 2 132 ? 78.527 -74.162 326.326 1.00 41.00 132 TYR E O 1
ATOM 11950 N N . ARG E 2 133 ? 77.551 -75.731 325.031 1.00 42.66 133 ARG E N 1
ATOM 11951 C CA . ARG E 2 133 ? 76.333 -75.839 325.815 1.00 43.32 133 ARG E CA 1
ATOM 11952 C C . ARG E 2 133 ? 76.421 -77.121 326.621 1.00 43.03 133 ARG E C 1
ATOM 11953 O O . ARG E 2 133 ? 76.280 -77.110 327.844 1.00 44.60 133 ARG E O 1
ATOM 11961 N N . GLN E 2 134 ? 76.648 -78.228 325.922 1.00 42.74 134 GLN E N 1
ATOM 11962 C CA . GLN E 2 134 ? 76.762 -79.522 326.568 1.00 42.43 134 GLN E CA 1
ATOM 11963 C C . GLN E 2 134 ? 77.936 -79.520 327.541 1.00 42.23 134 GLN E C 1
ATOM 11964 O O . GLN E 2 134 ? 77.965 -80.311 328.487 1.00 42.33 134 GLN E O 1
ATOM 11970 N N . ILE E 2 135 ? 78.899 -78.631 327.304 1.00 40.29 135 ILE E N 1
ATOM 11971 C CA . ILE E 2 135 ? 80.067 -78.513 328.171 1.00 39.53 135 ILE E CA 1
ATOM 11972 C C . ILE E 2 135 ? 79.634 -77.879 329.490 1.00 40.98 135 ILE E C 1
ATOM 11973 O O . ILE E 2 135 ? 80.406 -77.804 330.452 1.00 40.50 135 ILE E O 1
ATOM 11978 N N . GLY E 2 136 ? 78.381 -77.438 329.525 1.00 40.99 136 GLY E N 1
ATOM 11979 C CA . GLY E 2 136 ? 77.830 -76.853 330.732 1.00 40.22 136 GLY E CA 1
ATOM 11980 C C . GLY E 2 136 ? 77.080 -77.949 331.466 1.00 40.71 136 GLY E C 1
ATOM 11981 O O . GLY E 2 136 ? 77.305 -78.198 332.648 1.00 41.33 136 GLY E O 1
ATOM 11982 N N . LYS E 2 137 ? 76.193 -78.628 330.749 1.00 41.93 137 LYS E N 1
ATOM 11983 C CA . LYS E 2 137 ? 75.415 -79.708 331.338 1.00 42.32 137 LYS E CA 1
ATOM 11984 C C . LYS E 2 137 ? 76.337 -80.754 331.973 1.00 42.10 137 LYS E C 1
ATOM 11985 O O . LYS E 2 137 ? 76.268 -80.999 333.178 1.00 41.53 137 LYS E O 1
ATOM 11991 N N . ASN E 2 138 ? 77.205 -81.362 331.167 1.00 40.65 138 ASN E N 1
ATOM 11992 C CA . ASN E 2 138 ? 78.119 -82.374 331.688 1.00 39.90 138 ASN E CA 1
ATOM 11993 C C . ASN E 2 138 ? 78.899 -81.862 332.891 1.00 38.72 138 ASN E C 1
ATOM 11994 O O . ASN E 2 138 ? 78.981 -82.540 333.915 1.00 38.74 138 ASN E O 1
ATOM 11999 N N . ALA E 2 139 ? 79.469 -80.669 332.772 1.00 36.15 139 ALA E N 1
ATOM 12000 C CA . ALA E 2 139 ? 80.223 -80.096 333.872 1.00 35.94 139 ALA E CA 1
ATOM 12001 C C . ALA E 2 139 ? 79.356 -80.170 335.123 1.00 37.56 139 ALA E C 1
ATOM 12002 O O . ALA E 2 139 ? 79.699 -80.859 336.088 1.00 37.43 139 ALA E O 1
ATOM 12004 N N . ALA E 2 140 ? 78.227 -79.463 335.095 1.00 37.86 140 ALA E N 1
ATOM 12005 C CA . ALA E 2 140 ? 77.304 -79.437 336.223 1.00 39.09 140 ALA E CA 1
ATOM 12006 C C . ALA E 2 140 ? 77.052 -80.846 336.745 1.00 39.72 140 ALA E C 1
ATOM 12007 O O . ALA E 2 140 ? 77.027 -81.075 337.953 1.00 40.75 140 ALA E O 1
ATOM 12009 N N . ARG E 2 141 ? 76.864 -81.791 335.830 1.00 40.70 141 ARG E N 1
ATOM 12010 C CA . ARG E 2 141 ? 76.646 -83.179 336.212 1.00 43.07 141 ARG E CA 1
ATOM 12011 C C . ARG E 2 141 ? 77.831 -83.629 337.071 1.00 44.42 141 ARG E C 1
ATOM 12012 O O . ARG E 2 141 ? 77.653 -84.347 338.057 1.00 44.25 141 ARG E O 1
ATOM 12020 N N . TYR E 2 142 ? 79.035 -83.198 336.688 1.00 44.39 142 TYR E N 1
ATOM 12021 C CA . TYR E 2 142 ? 80.253 -83.533 337.425 1.00 45.35 142 TYR E CA 1
ATOM 12022 C C . TYR E 2 142 ? 80.238 -82.813 338.764 1.00 46.12 142 TYR E C 1
ATOM 12023 O O . TYR E 2 142 ? 80.413 -83.426 339.814 1.00 45.68 142 TYR E O 1
ATOM 12032 N N . ALA E 2 143 ? 80.041 -81.500 338.710 1.00 46.71 143 ALA E N 1
ATOM 12033 C CA . ALA E 2 143 ? 80.010 -80.676 339.908 1.00 45.95 143 ALA E CA 1
ATOM 12034 C C . ALA E 2 143 ? 79.024 -81.226 340.934 1.00 47.15 143 ALA E C 1
ATOM 12035 O O . ALA E 2 143 ? 79.103 -80.895 342.119 1.00 46.93 143 ALA E O 1
ATOM 12037 N N . ARG E 2 144 ? 78.095 -82.060 340.474 1.00 47.29 144 ARG E N 1
ATOM 12038 C CA . ARG E 2 144 ? 77.113 -82.674 341.359 1.00 47.49 144 ARG E CA 1
ATOM 12039 C C . ARG E 2 144 ? 77.401 -84.166 341.522 1.00 47.56 144 ARG E C 1
ATOM 12040 O O . ARG E 2 144 ? 76.501 -84.966 341.771 1.00 47.24 144 ARG E O 1
ATOM 12048 N N . LYS E 2 145 ? 78.675 -84.520 341.363 1.00 47.43 145 LYS E N 1
ATOM 12049 C CA . LYS E 2 145 ? 79.157 -85.889 341.513 1.00 46.47 145 LYS E CA 1
ATOM 12050 C C . LYS E 2 145 ? 78.486 -86.951 340.653 1.00 47.34 145 LYS E C 1
ATOM 12051 O O . LYS E 2 145 ? 78.363 -88.108 341.066 1.00 46.79 145 LYS E O 1
ATOM 12057 N N . GLU E 2 146 ? 78.060 -86.571 339.454 1.00 47.29 146 GLU E N 1
ATOM 12058 C CA . GLU E 2 146 ? 77.431 -87.529 338.550 1.00 48.08 146 GLU E CA 1
ATOM 12059 C C . GLU E 2 146 ? 78.463 -87.973 337.518 1.00 47.07 146 GLU E C 1
ATOM 12060 O O . GLU E 2 146 ? 79.543 -87.393 337.418 1.00 47.70 146 GLU E O 1
ATOM 12066 N N . SER E 2 147 ? 78.134 -89.010 336.760 1.00 45.76 147 SER E N 1
ATOM 12067 C CA . SER E 2 147 ? 79.032 -89.496 335.722 1.00 44.44 147 SER E CA 1
ATOM 12068 C C . SER E 2 147 ? 78.300 -89.324 334.396 1.00 41.89 147 SER E C 1
ATOM 12069 O O . SER E 2 147 ? 77.867 -90.294 333.775 1.00 41.77 147 SER E O 1
ATOM 12072 N N . PRO E 2 148 ? 78.141 -88.072 333.950 1.00 40.69 148 PRO E N 1
ATOM 12073 C CA . PRO E 2 148 ? 77.447 -87.829 332.683 1.00 41.53 148 PRO E CA 1
ATOM 12074 C C . PRO E 2 148 ? 78.228 -88.421 331.518 1.00 42.45 148 PRO E C 1
ATOM 12075 O O . PRO E 2 148 ? 79.446 -88.560 331.594 1.00 42.18 148 PRO E O 1
ATOM 12079 N N . SER E 2 149 ? 77.528 -88.794 330.452 1.00 44.01 149 SER E N 1
ATOM 12080 C CA . SER E 2 149 ? 78.208 -89.336 329.283 1.00 45.13 149 SER E CA 1
ATOM 12081 C C . SER E 2 149 ? 78.959 -88.135 328.724 1.00 44.26 149 SER E C 1
ATOM 12082 O O . SER E 2 149 ? 78.349 -87.128 328.384 1.00 45.34 149 SER E O 1
ATOM 12085 N N . PRO E 2 150 ? 80.297 -88.215 328.647 1.00 43.63 150 PRO E N 1
ATOM 12086 C CA . PRO E 2 150 ? 81.113 -87.110 328.131 1.00 41.77 150 PRO E CA 1
ATOM 12087 C C . PRO E 2 150 ? 80.653 -86.606 326.766 1.00 41.24 150 PRO E C 1
ATOM 12088 O O . PRO E 2 150 ? 80.106 -87.365 325.965 1.00 40.91 150 PRO E O 1
ATOM 12092 N N . VAL E 2 151 ? 80.874 -85.322 326.511 1.00 41.69 151 VAL E N 1
ATOM 12093 C CA . VAL E 2 151 ? 80.497 -84.731 325.236 1.00 41.92 151 VAL E CA 1
ATOM 12094 C C . VAL E 2 151 ? 81.246 -85.497 324.155 1.00 41.64 151 VAL E C 1
ATOM 12095 O O . VAL E 2 151 ? 82.473 -85.503 324.132 1.00 41.62 151 VAL E O 1
ATOM 12099 N N . PRO E 2 152 ? 80.516 -86.164 323.250 1.00 41.34 152 PRO E N 1
ATOM 12100 C CA . PRO E 2 152 ? 81.164 -86.926 322.178 1.00 40.79 152 PRO E CA 1
ATOM 12101 C C . PRO E 2 152 ? 82.290 -86.130 321.516 1.00 40.57 152 PRO E C 1
ATOM 12102 O O . PRO E 2 152 ? 82.043 -85.100 320.884 1.00 41.04 152 PRO E O 1
ATOM 12106 N N . VAL E 2 153 ? 83.524 -86.604 321.673 1.00 39.33 153 VAL E N 1
ATOM 12107 C CA . VAL E 2 153 ? 84.680 -85.927 321.088 1.00 37.99 153 VAL E CA 1
ATOM 12108 C C . VAL E 2 153 ? 84.578 -85.922 319.569 1.00 35.05 153 VAL E C 1
ATOM 12109 O O . VAL E 2 153 ? 84.103 -86.887 318.970 1.00 35.23 153 VAL E O 1
ATOM 12113 N N . VAL E 2 154 ? 85.022 -84.836 318.951 1.00 33.36 154 VAL E N 1
ATOM 12114 C CA . VAL E 2 154 ? 84.988 -84.722 317.498 1.00 33.89 154 VAL E CA 1
ATOM 12115 C C . VAL E 2 154 ? 86.401 -84.555 316.955 1.00 33.40 154 VAL E C 1
ATOM 12116 O O . VAL E 2 154 ? 87.238 -83.889 317.562 1.00 33.34 154 VAL E O 1
ATOM 12120 N N . ASN E 2 155 ? 86.656 -85.150 315.798 1.00 31.54 155 ASN E N 1
ATOM 12121 C CA . ASN E 2 155 ? 87.971 -85.071 315.193 1.00 30.12 155 ASN E CA 1
ATOM 12122 C C . ASN E 2 155 ? 87.938 -84.835 313.687 1.00 28.75 155 ASN E C 1
ATOM 12123 O O . ASN E 2 155 ? 87.182 -85.481 312.964 1.00 29.17 155 ASN E O 1
ATOM 12128 N N . ASP E 2 156 ? 88.764 -83.904 313.223 1.00 28.47 156 ASP E N 1
ATOM 12129 C CA . ASP E 2 156 ? 88.859 -83.601 311.798 1.00 27.60 156 ASP E CA 1
ATOM 12130 C C . ASP E 2 156 ? 90.343 -83.547 311.427 1.00 25.85 156 ASP E C 1
ATOM 12131 O O . ASP E 2 156 ? 91.066 -82.644 311.849 1.00 25.25 156 ASP E O 1
ATOM 12136 N N . GLN E 2 157 ? 90.786 -84.522 310.639 1.00 25.58 157 GLN E N 1
ATOM 12137 C CA . GLN E 2 157 ? 92.183 -84.618 310.215 1.00 25.64 157 GLN E CA 1
ATOM 12138 C C . GLN E 2 157 ? 92.755 -83.386 309.522 1.00 25.09 157 GLN E C 1
ATOM 12139 O O . GLN E 2 157 ? 93.970 -83.216 309.476 1.00 24.56 157 GLN E O 1
ATOM 12145 N N . MET E 2 158 ? 91.900 -82.521 308.984 1.00 24.40 158 MET E N 1
ATOM 12146 C CA . MET E 2 158 ? 92.404 -81.343 308.290 1.00 22.62 158 MET E CA 1
ATOM 12147 C C . MET E 2 158 ? 92.388 -80.071 309.112 1.00 22.65 158 MET E C 1
ATOM 12148 O O . MET E 2 158 ? 92.782 -79.014 308.629 1.00 24.82 158 MET E O 1
ATOM 12153 N N . VAL E 2 159 ? 91.940 -80.167 310.356 1.00 23.55 159 VAL E N 1
ATOM 12154 C CA . VAL E 2 159 ? 91.901 -78.997 311.215 1.00 22.61 159 VAL E CA 1
ATOM 12155 C C . VAL E 2 159 ? 93.297 -78.429 311.423 1.00 22.70 159 VAL E C 1
ATOM 12156 O O . VAL E 2 159 ? 93.497 -77.220 311.319 1.00 22.25 159 VAL E O 1
ATOM 12160 N N . ARG E 2 160 ? 94.265 -79.296 311.720 1.00 20.54 160 ARG E N 1
ATOM 12161 C CA . ARG E 2 160 ? 95.631 -78.831 311.942 1.00 21.43 160 ARG E CA 1
ATOM 12162 C C . ARG E 2 160 ? 96.188 -78.185 310.676 1.00 20.63 160 ARG E C 1
ATOM 12163 O O . ARG E 2 160 ? 96.768 -77.101 310.727 1.00 19.98 160 ARG E O 1
ATOM 12171 N N . PRO E 2 161 ? 96.032 -78.856 309.525 1.00 20.93 161 PRO E N 1
ATOM 12172 C CA . PRO E 2 161 ? 96.529 -78.301 308.267 1.00 21.79 161 PRO E CA 1
ATOM 12173 C C . PRO E 2 161 ? 95.938 -76.922 308.009 1.00 21.77 161 PRO E C 1
ATOM 12174 O O . PRO E 2 161 ? 96.615 -76.041 307.490 1.00 22.54 161 PRO E O 1
ATOM 12178 N N . LYS E 2 162 ? 94.675 -76.741 308.384 1.00 24.05 162 LYS E N 1
ATOM 12179 C CA . LYS E 2 162 ? 93.994 -75.455 308.191 1.00 26.11 162 LYS E CA 1
ATOM 12180 C C . LYS E 2 162 ? 94.198 -74.439 309.311 1.00 26.12 162 LYS E C 1
ATOM 12181 O O . LYS E 2 162 ? 94.433 -73.255 309.055 1.00 26.89 162 LYS E O 1
ATOM 12187 N N . PHE E 2 163 ? 94.134 -74.905 310.552 1.00 25.64 163 PHE E N 1
ATOM 12188 C CA . PHE E 2 163 ? 94.207 -74.000 311.691 1.00 25.29 163 PHE E CA 1
ATOM 12189 C C . PHE E 2 163 ? 95.419 -73.946 312.609 1.00 26.36 163 PHE E C 1
ATOM 12190 O O . PHE E 2 163 ? 95.654 -72.906 313.229 1.00 28.67 163 PHE E O 1
ATOM 12198 N N . MET E 2 164 ? 96.181 -75.030 312.722 1.00 23.94 164 MET E N 1
ATOM 12199 C CA . MET E 2 164 ? 97.319 -75.014 313.628 1.00 22.54 164 MET E CA 1
ATOM 12200 C C . MET E 2 164 ? 98.122 -73.720 313.595 1.00 22.15 164 MET E C 1
ATOM 12201 O O . MET E 2 164 ? 98.367 -73.108 314.637 1.00 22.53 164 MET E O 1
ATOM 12206 N N . ALA E 2 165 ? 98.534 -73.296 312.406 1.00 22.09 165 ALA E N 1
ATOM 12207 C CA . ALA E 2 165 ? 99.306 -72.064 312.289 1.00 22.15 165 ALA E CA 1
ATOM 12208 C C . ALA E 2 165 ? 98.532 -70.901 312.905 1.00 22.57 165 ALA E C 1
ATOM 12209 O O . ALA E 2 165 ? 99.101 -70.065 313.606 1.00 20.83 165 ALA E O 1
ATOM 12211 N N . LYS E 2 166 ? 97.230 -70.855 312.647 1.00 23.20 166 LYS E N 1
ATOM 12212 C CA . LYS E 2 166 ? 96.402 -69.779 313.172 1.00 23.81 166 LYS E CA 1
ATOM 12213 C C . LYS E 2 166 ? 96.282 -69.891 314.689 1.00 23.24 166 LYS E C 1
ATOM 12214 O O . LYS E 2 166 ? 96.393 -68.895 315.401 1.00 23.34 166 LYS E O 1
ATOM 12220 N N . ALA E 2 167 ? 96.063 -71.106 315.181 1.00 22.56 167 ALA E N 1
ATOM 12221 C CA . ALA E 2 167 ? 95.940 -71.324 316.615 1.00 23.18 167 ALA E CA 1
ATOM 12222 C C . ALA E 2 167 ? 97.182 -70.799 317.328 1.00 23.69 167 ALA E C 1
ATOM 12223 O O . ALA E 2 167 ? 97.097 -70.284 318.444 1.00 24.72 167 ALA E O 1
ATOM 12225 N N . ALA E 2 168 ? 98.338 -70.923 316.682 1.00 24.88 168 ALA E N 1
ATOM 12226 C CA . ALA E 2 168 ? 99.585 -70.443 317.272 1.00 23.50 168 ALA E CA 1
ATOM 12227 C C . ALA E 2 168 ? 99.552 -68.924 317.315 1.00 25.98 168 ALA E C 1
ATOM 12228 O O . ALA E 2 168 ? 99.997 -68.309 318.283 1.00 26.18 168 ALA E O 1
ATOM 12230 N N . LEU E 2 169 ? 99.028 -68.322 316.251 1.00 25.87 169 LEU E N 1
ATOM 12231 C CA . LEU E 2 169 ? 98.941 -66.873 316.174 1.00 26.96 169 LEU E CA 1
ATOM 12232 C C . LEU E 2 169 ? 98.005 -66.325 317.240 1.00 25.34 169 LEU E C 1
ATOM 12233 O O . LEU E 2 169 ? 98.327 -65.340 317.905 1.00 25.26 169 LEU E O 1
ATOM 12238 N N . PHE E 2 170 ? 96.855 -66.967 317.410 1.00 27.03 170 PHE E N 1
ATOM 12239 C CA . PHE E 2 170 ? 95.900 -66.533 318.422 1.00 29.52 170 PHE E CA 1
ATOM 12240 C C . PHE E 2 170 ? 96.472 -66.759 319.810 1.00 30.36 170 PHE E C 1
ATOM 12241 O O . PHE E 2 170 ? 96.276 -65.946 320.718 1.00 30.11 170 PHE E O 1
ATOM 12249 N N . HIS E 2 171 ? 97.180 -67.869 319.979 1.00 30.04 171 HIS E N 1
ATOM 12250 C CA . HIS E 2 171 ? 97.756 -68.166 321.272 1.00 29.71 171 HIS E CA 1
ATOM 12251 C C . HIS E 2 171 ? 98.872 -67.187 321.611 1.00 30.46 171 HIS E C 1
ATOM 12252 O O . HIS E 2 171 ? 99.103 -66.895 322.781 1.00 30.22 171 HIS E O 1
ATOM 12259 N N . ILE E 2 172 ? 99.562 -66.681 320.592 1.00 30.18 172 ILE E N 1
ATOM 12260 C CA . ILE E 2 172 ? 100.627 -65.704 320.811 1.00 32.92 172 ILE E CA 1
ATOM 12261 C C . ILE E 2 172 ? 100.002 -64.432 321.383 1.00 33.92 172 ILE E C 1
ATOM 12262 O O . ILE E 2 172 ? 100.523 -63.833 322.326 1.00 34.50 172 ILE E O 1
ATOM 12267 N N . LYS E 2 173 ? 98.878 -64.029 320.799 1.00 34.61 173 LYS E N 1
ATOM 12268 C CA . LYS E 2 173 ? 98.164 -62.835 321.235 1.00 36.18 173 LYS E CA 1
ATOM 12269 C C . LYS E 2 173 ? 97.708 -62.996 322.682 1.00 36.21 173 LYS E C 1
ATOM 12270 O O . LYS E 2 173 ? 97.894 -62.101 323.509 1.00 37.29 173 LYS E O 1
ATOM 12276 N N . GLU E 2 174 ? 97.107 -64.146 322.973 1.00 34.88 174 GLU E N 1
ATOM 12277 C CA . GLU E 2 174 ? 96.609 -64.445 324.306 1.00 35.09 174 GLU E CA 1
ATOM 12278 C C . GLU E 2 174 ? 97.731 -64.474 325.331 1.00 36.61 174 GLU E C 1
ATOM 12279 O O . GLU E 2 174 ? 97.588 -63.953 326.438 1.00 37.50 174 GLU E O 1
ATOM 12285 N N . THR E 2 175 ? 98.842 -65.096 324.948 1.00 37.07 175 THR E N 1
ATOM 12286 C CA . THR E 2 175 ? 100.007 -65.233 325.808 1.00 35.54 175 THR E CA 1
ATOM 12287 C C . THR E 2 175 ? 100.674 -63.895 326.104 1.00 36.25 175 THR E C 1
ATOM 12288 O O . THR E 2 175 ? 101.384 -63.759 327.096 1.00 36.02 175 THR E O 1
ATOM 12292 N N . LYS E 2 176 ? 100.442 -62.905 325.248 1.00 38.36 176 LYS E N 1
ATOM 12293 C CA . LYS E 2 176 ? 101.023 -61.579 325.456 1.00 39.19 176 LYS E CA 1
ATOM 12294 C C . LYS E 2 176 ? 100.441 -60.920 326.702 1.00 38.16 176 LYS E C 1
ATOM 12295 O O . LYS E 2 176 ? 101.056 -60.023 327.277 1.00 36.99 176 LYS E O 1
ATOM 12301 N N . HIS E 2 177 ? 99.254 -61.360 327.109 1.00 37.91 177 HIS E N 1
ATOM 12302 C CA . HIS E 2 177 ? 98.600 -60.786 328.277 1.00 39.04 177 HIS E CA 1
ATOM 12303 C C . HIS E 2 177 ? 98.679 -61.643 329.529 1.00 39.05 177 HIS E C 1
ATOM 12304 O O . HIS E 2 177 ? 97.890 -61.473 330.464 1.00 39.33 177 HIS E O 1
ATOM 12311 N N . VAL E 2 178 ? 99.626 -62.571 329.547 1.00 37.41 178 VAL E N 1
ATOM 12312 C CA . VAL E 2 178 ? 99.813 -63.408 330.722 1.00 37.69 178 VAL E CA 1
ATOM 12313 C C . VAL E 2 178 ? 100.549 -62.531 331.722 1.00 38.14 178 VAL E C 1
ATOM 12314 O O . VAL E 2 178 ? 101.479 -61.811 331.357 1.00 37.67 178 VAL E O 1
ATOM 12318 N N . VAL E 2 179 ? 100.119 -62.569 332.975 1.00 39.17 179 VAL E N 1
ATOM 12319 C CA . VAL E 2 179 ? 100.773 -61.785 334.011 1.00 40.92 179 VAL E CA 1
ATOM 12320 C C . VAL E 2 179 ? 101.324 -62.782 335.012 1.00 41.63 179 VAL E C 1
ATOM 12321 O O . VAL E 2 179 ? 100.566 -63.463 335.708 1.00 41.26 179 VAL E O 1
ATOM 12325 N N . GLN E 2 180 ? 102.648 -62.873 335.062 1.00 42.82 180 GLN E N 1
ATOM 12326 C CA . GLN E 2 180 ? 103.329 -63.807 335.949 1.00 44.34 180 GLN E CA 1
ATOM 12327 C C . GLN E 2 180 ? 102.833 -63.786 337.392 1.00 44.19 180 GLN E C 1
ATOM 12328 O O . GLN E 2 180 ? 102.874 -62.752 338.061 1.00 43.90 180 GLN E O 1
ATOM 12334 N N . ASP E 2 181 ? 102.361 -64.940 337.854 1.00 44.77 181 ASP E N 1
ATOM 12335 C CA . ASP E 2 181 ? 101.874 -65.104 339.222 1.00 45.75 181 ASP E CA 1
ATOM 12336 C C . ASP E 2 181 ? 100.549 -64.411 339.545 1.00 46.03 181 ASP E C 1
ATOM 12337 O O . ASP E 2 181 ? 99.872 -64.788 340.506 1.00 44.99 181 ASP E O 1
ATOM 12342 N N . ALA E 2 182 ? 100.182 -63.410 338.749 1.00 45.97 182 ALA E N 1
ATOM 12343 C CA . ALA E 2 182 ? 98.932 -62.677 338.960 1.00 46.13 182 ALA E CA 1
ATOM 12344 C C . ALA E 2 182 ? 97.786 -63.631 339.292 1.00 45.94 182 ALA E C 1
ATOM 12345 O O . ALA E 2 182 ? 97.698 -64.728 338.735 1.00 46.79 182 ALA E O 1
ATOM 12347 N N . GLU E 2 183 ? 96.913 -63.213 340.205 1.00 44.92 183 GLU E N 1
ATOM 12348 C CA . GLU E 2 183 ? 95.780 -64.032 340.632 1.00 43.78 183 GLU E CA 1
ATOM 12349 C C . GLU E 2 183 ? 94.589 -63.890 339.702 1.00 42.03 183 GLU E C 1
ATOM 12350 O O . GLU E 2 183 ? 94.508 -62.943 338.929 1.00 41.78 183 GLU E O 1
ATOM 12356 N N . PRO E 2 184 ? 93.640 -64.831 339.770 1.00 41.07 184 PRO E N 1
ATOM 12357 C CA . PRO E 2 184 ? 92.465 -64.746 338.902 1.00 42.70 184 PRO E CA 1
ATOM 12358 C C . PRO E 2 184 ? 91.691 -63.467 339.212 1.00 44.90 184 PRO E C 1
ATOM 12359 O O . PRO E 2 184 ? 91.753 -62.948 340.332 1.00 43.85 184 PRO E O 1
ATOM 12363 N N . VAL E 2 185 ? 90.968 -62.961 338.218 1.00 45.28 185 VAL E N 1
ATOM 12364 C CA . VAL E 2 185 ? 90.182 -61.749 338.394 1.00 45.58 185 VAL E CA 1
ATOM 12365 C C . VAL E 2 185 ? 88.745 -62.030 338.000 1.00 46.14 185 VAL E C 1
ATOM 12366 O O . VAL E 2 185 ? 88.451 -62.201 336.821 1.00 47.46 185 VAL E O 1
ATOM 12370 N N . THR E 2 186 ? 87.855 -62.090 338.989 1.00 46.73 186 THR E N 1
ATOM 12371 C CA . THR E 2 186 ? 86.445 -62.349 338.723 1.00 44.93 186 THR E CA 1
ATOM 12372 C C . THR E 2 186 ? 85.978 -61.421 337.609 1.00 43.78 186 THR E C 1
ATOM 12373 O O . THR E 2 186 ? 86.420 -60.278 337.509 1.00 44.19 186 THR E O 1
ATOM 12377 N N . LEU E 2 187 ? 85.101 -61.930 336.758 1.00 43.58 187 LEU E N 1
ATOM 12378 C CA . LEU E 2 187 ? 84.574 -61.140 335.659 1.00 42.92 187 LEU E CA 1
ATOM 12379 C C . LEU E 2 187 ? 83.065 -61.179 335.778 1.00 43.07 187 LEU E C 1
ATOM 12380 O O . LEU E 2 187 ? 82.466 -62.256 335.819 1.00 41.64 187 LEU E O 1
ATOM 12385 N N . HIS E 2 188 ? 82.453 -60.004 335.844 1.00 43.38 188 HIS E N 1
ATOM 12386 C CA . HIS E 2 188 ? 81.007 -59.935 335.959 1.00 44.72 188 HIS E CA 1
ATOM 12387 C C . HIS E 2 188 ? 80.367 -60.043 334.578 1.00 44.34 188 HIS E C 1
ATOM 12388 O O . HIS E 2 188 ? 81.001 -59.743 333.567 1.00 45.32 188 HIS E O 1
ATOM 12395 N N . ILE E 2 189 ? 79.117 -60.491 334.545 1.00 43.96 189 ILE E N 1
ATOM 12396 C CA . ILE E 2 189 ? 78.389 -60.669 333.296 1.00 43.69 189 ILE E CA 1
ATOM 12397 C C . ILE E 2 189 ? 77.376 -59.547 333.044 1.00 44.48 189 ILE E C 1
ATOM 12398 O O . ILE E 2 189 ? 76.482 -59.312 333.858 1.00 44.32 189 ILE E O 1
ATOM 12403 N N . ASP E 2 190 ? 77.525 -58.864 331.911 1.00 44.52 190 ASP E N 1
ATOM 12404 C CA . ASP E 2 190 ? 76.633 -57.774 331.516 1.00 45.17 190 ASP E CA 1
ATOM 12405 C C . ASP E 2 190 ? 75.963 -58.059 330.176 1.00 46.55 190 ASP E C 1
ATOM 12406 O O . ASP E 2 190 ? 76.635 -58.185 329.150 1.00 46.92 190 ASP E O 1
ATOM 12411 N N . LEU E 2 191 ? 74.639 -58.152 330.181 1.00 47.64 191 LEU E N 1
ATOM 12412 C CA . LEU E 2 191 ? 73.902 -58.405 328.953 1.00 48.98 191 LEU E CA 1
ATOM 12413 C C . LEU E 2 191 ? 73.594 -57.078 328.264 1.00 50.88 191 LEU E C 1
ATOM 12414 O O . LEU E 2 191 ? 72.550 -56.464 328.504 1.00 52.14 191 LEU E O 1
ATOM 12419 N N . VAL E 2 192 ? 74.523 -56.648 327.412 1.00 52.68 192 VAL E N 1
ATOM 12420 C CA . VAL E 2 192 ? 74.410 -55.392 326.672 1.00 53.19 192 VAL E CA 1
ATOM 12421 C C . VAL E 2 192 ? 73.306 -55.429 325.621 1.00 54.32 192 VAL E C 1
ATOM 12422 O O . VAL E 2 192 ? 73.264 -56.327 324.774 1.00 54.35 192 VAL E O 1
ATOM 12426 N N . ARG E 2 193 ? 72.425 -54.434 325.673 1.00 54.41 193 ARG E N 1
ATOM 12427 C CA . ARG E 2 193 ? 71.304 -54.345 324.743 1.00 55.48 193 ARG E CA 1
ATOM 12428 C C . ARG E 2 193 ? 71.738 -54.377 323.283 1.00 55.98 193 ARG E C 1
ATOM 12429 O O . ARG E 2 193 ? 72.598 -53.603 322.858 1.00 54.04 193 ARG E O 1
ATOM 12437 N N . GLU E 2 194 ? 71.130 -55.288 322.526 1.00 58.14 194 GLU E N 1
ATOM 12438 C CA . GLU E 2 194 ? 71.413 -55.444 321.104 1.00 58.04 194 GLU E CA 1
ATOM 12439 C C . GLU E 2 194 ? 71.309 -54.103 320.382 1.00 59.20 194 GLU E C 1
ATOM 12440 O O . GLU E 2 194 ? 72.247 -53.768 319.625 1.00 64.65 194 GLU E O 1
ATOM 12447 N N . LYS F 3 4 ? 130.805 -111.241 335.914 1.00 47.23 4 LYS M N 1
ATOM 12448 C CA . LYS F 3 4 ? 130.977 -109.917 336.574 1.00 46.79 4 LYS M CA 1
ATOM 12449 C C . LYS F 3 4 ? 130.711 -108.771 335.597 1.00 46.34 4 LYS M C 1
ATOM 12450 O O . LYS F 3 4 ? 129.915 -107.876 335.883 1.00 46.97 4 LYS M O 1
ATOM 12456 N N . THR F 3 5 ? 131.383 -108.800 334.449 1.00 44.69 5 THR M N 1
ATOM 12457 C CA . THR F 3 5 ? 131.216 -107.760 333.437 1.00 43.34 5 THR M CA 1
ATOM 12458 C C . THR F 3 5 ? 130.715 -108.326 332.113 1.00 42.85 5 THR M C 1
ATOM 12459 O O . THR F 3 5 ? 131.115 -109.415 331.696 1.00 43.31 5 THR M O 1
ATOM 12463 N N . MET F 3 6 ? 129.844 -107.571 331.451 1.00 41.87 6 MET M N 1
ATOM 12464 C CA . MET F 3 6 ? 129.280 -107.993 330.175 1.00 41.02 6 MET M CA 1
ATOM 12465 C C . MET F 3 6 ? 130.001 -107.413 328.975 1.00 40.32 6 MET M C 1
ATOM 12466 O O . MET F 3 6 ? 130.670 -106.385 329.066 1.00 39.21 6 MET M O 1
ATOM 12471 N N . ARG F 3 7 ? 129.850 -108.089 327.844 1.00 38.66 7 ARG M N 1
ATOM 12472 C CA . ARG F 3 7 ? 130.470 -107.652 326.611 1.00 38.66 7 ARG M CA 1
ATOM 12473 C C . ARG F 3 7 ? 129.409 -107.525 325.527 1.00 36.78 7 ARG M C 1
ATOM 12474 O O . ARG F 3 7 ? 128.380 -108.200 325.570 1.00 34.93 7 ARG M O 1
ATOM 12482 N N . VAL F 3 8 ? 129.661 -106.645 324.564 1.00 35.82 8 VAL M N 1
ATOM 12483 C CA . VAL F 3 8 ? 128.738 -106.439 323.462 1.00 34.38 8 VAL M CA 1
ATOM 12484 C C . VAL F 3 8 ? 128.321 -107.794 322.891 1.00 34.09 8 VAL M C 1
ATOM 12485 O O . VAL F 3 8 ? 127.161 -107.994 322.528 1.00 33.02 8 VAL M O 1
ATOM 12489 N N . GLN F 3 9 ? 129.266 -108.730 322.838 1.00 32.23 9 GLN M N 1
ATOM 12490 C CA . GLN F 3 9 ? 128.990 -110.060 322.307 1.00 32.08 9 GLN M CA 1
ATOM 12491 C C . GLN F 3 9 ? 128.063 -110.870 323.207 1.00 30.88 9 GLN M C 1
ATOM 12492 O O . GLN F 3 9 ? 127.583 -111.935 322.810 1.00 30.94 9 GLN M O 1
ATOM 12498 N N . ASP F 3 10 ? 127.821 -110.370 324.417 1.00 28.88 10 ASP M N 1
ATOM 12499 C CA . ASP F 3 10 ? 126.938 -111.042 325.368 1.00 28.03 10 ASP M CA 1
ATOM 12500 C C . ASP F 3 10 ? 125.490 -110.572 325.224 1.00 28.36 10 ASP M C 1
ATOM 12501 O O . ASP F 3 10 ? 124.588 -111.067 325.911 1.00 28.99 10 ASP M O 1
ATOM 12506 N N . TYR F 3 11 ? 125.277 -109.612 324.329 1.00 25.83 11 TYR M N 1
ATOM 12507 C CA . TYR F 3 11 ? 123.944 -109.088 324.066 1.00 25.82 11 TYR M CA 1
ATOM 12508 C C . TYR F 3 11 ? 123.412 -109.718 322.783 1.00 25.23 11 TYR M C 1
ATOM 12509 O O . TYR F 3 11 ? 124.161 -109.934 321.836 1.00 25.64 11 TYR M O 1
ATOM 12518 N N . PRO F 3 12 ? 122.105 -110.017 322.737 1.00 25.34 12 PRO M N 1
ATOM 12519 C CA . PRO F 3 12 ? 121.174 -109.772 323.842 1.00 25.71 12 PRO M CA 1
ATOM 12520 C C . PRO F 3 12 ? 121.318 -110.760 324.993 1.00 26.44 12 PRO M C 1
ATOM 12521 O O . PRO F 3 12 ? 121.533 -111.959 324.784 1.00 24.91 12 PRO M O 1
ATOM 12525 N N . LEU F 3 13 ? 121.207 -110.235 326.211 1.00 24.92 13 LEU M N 1
ATOM 12526 C CA . LEU F 3 13 ? 121.338 -111.038 327.419 1.00 27.20 13 LEU M CA 1
ATOM 12527 C C . LEU F 3 13 ? 120.347 -112.182 327.516 1.00 28.25 13 LEU M C 1
ATOM 12528 O O . LEU F 3 13 ? 120.699 -113.288 327.939 1.00 28.28 13 LEU M O 1
ATOM 12533 N N . ALA F 3 14 ? 119.104 -111.910 327.141 1.00 29.20 14 ALA M N 1
ATOM 12534 C CA . ALA F 3 14 ? 118.053 -112.912 327.212 1.00 30.99 14 ALA M CA 1
ATOM 12535 C C . ALA F 3 14 ? 118.418 -114.167 326.430 1.00 33.40 14 ALA M C 1
ATOM 12536 O O . ALA F 3 14 ? 118.016 -115.275 326.793 1.00 32.32 14 ALA M O 1
ATOM 12538 N N . THR F 3 15 ? 119.196 -113.992 325.367 1.00 33.83 15 THR M N 1
ATOM 12539 C CA . THR F 3 15 ? 119.593 -115.109 324.527 1.00 36.17 15 THR M CA 1
ATOM 12540 C C . THR F 3 15 ? 121.016 -115.606 324.796 1.00 37.53 15 THR M C 1
ATOM 12541 O O . THR F 3 15 ? 121.267 -116.808 324.778 1.00 38.62 15 THR M O 1
ATOM 12545 N N . ARG F 3 16 ? 121.938 -114.685 325.061 1.00 38.15 16 ARG M N 1
ATOM 12546 C CA . ARG F 3 16 ? 123.333 -115.042 325.313 1.00 37.91 16 ARG M CA 1
ATOM 12547 C C . ARG F 3 16 ? 123.656 -115.428 326.758 1.00 38.65 16 ARG M C 1
ATOM 12548 O O . ARG F 3 16 ? 124.458 -116.330 326.993 1.00 37.64 16 ARG M O 1
ATOM 12556 N N . CYS F 3 17 ? 123.044 -114.739 327.719 1.00 38.59 17 CYS M N 1
ATOM 12557 C CA . CYS F 3 17 ? 123.311 -114.998 329.133 1.00 37.64 17 CYS M CA 1
ATOM 12558 C C . CYS F 3 17 ? 122.052 -115.042 329.989 1.00 35.29 17 CYS M C 1
ATOM 12559 O O . CYS F 3 17 ? 121.968 -114.359 331.006 1.00 36.54 17 CYS M O 1
ATOM 12562 N N . PRO F 3 18 ? 121.067 -115.860 329.605 1.00 34.03 18 PRO M N 1
ATOM 12563 C CA . PRO F 3 18 ? 119.817 -115.960 330.368 1.00 33.52 18 PRO M CA 1
ATOM 12564 C C . PRO F 3 18 ? 120.029 -116.129 331.873 1.00 33.17 18 PRO M C 1
ATOM 12565 O O . PRO F 3 18 ? 119.421 -115.424 332.680 1.00 31.21 18 PRO M O 1
ATOM 12569 N N . GLU F 3 19 ? 120.897 -117.069 332.237 1.00 33.44 19 GLU M N 1
ATOM 12570 C CA . GLU F 3 19 ? 121.186 -117.364 333.639 1.00 33.37 19 GLU M CA 1
ATOM 12571 C C . GLU F 3 19 ? 121.576 -116.142 334.461 1.00 32.10 19 GLU M C 1
ATOM 12572 O O . GLU F 3 19 ? 121.303 -116.091 335.657 1.00 31.97 19 GLU M O 1
ATOM 12578 N N . HIS F 3 20 ? 122.218 -115.166 333.825 1.00 30.70 20 HIS M N 1
ATOM 12579 C CA . HIS F 3 20 ? 122.649 -113.955 334.522 1.00 31.20 20 HIS M CA 1
ATOM 12580 C C . HIS F 3 20 ? 121.520 -112.956 334.729 1.00 29.05 20 HIS M C 1
ATOM 12581 O O . HIS F 3 20 ? 121.730 -111.871 335.269 1.00 31.33 20 HIS M O 1
ATOM 12588 N N . ILE F 3 21 ? 120.319 -113.329 334.307 1.00 27.39 21 ILE M N 1
ATOM 12589 C CA . ILE F 3 21 ? 119.165 -112.452 334.439 1.00 25.24 21 ILE M CA 1
ATOM 12590 C C . ILE F 3 21 ? 118.207 -112.918 335.521 1.00 23.89 21 ILE M C 1
ATOM 12591 O O . ILE F 3 21 ? 117.582 -113.971 335.396 1.00 23.71 21 ILE M O 1
ATOM 12596 N N . LEU F 3 22 ? 118.090 -112.125 336.579 1.00 21.98 22 LEU M N 1
ATOM 12597 C CA . LEU F 3 22 ? 117.189 -112.451 337.675 1.00 22.41 22 LEU M CA 1
ATOM 12598 C C . LEU F 3 22 ? 116.240 -111.286 337.911 1.00 22.38 22 LEU M C 1
ATOM 12599 O O . LEU F 3 22 ? 116.584 -110.133 337.656 1.00 20.55 22 LEU M O 1
ATOM 12604 N N . THR F 3 23 ? 115.042 -111.594 338.390 1.00 24.18 23 THR M N 1
ATOM 12605 C CA . THR F 3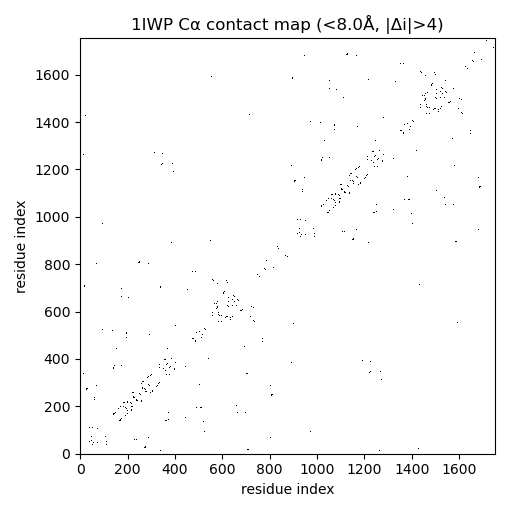 23 ? 114.072 -110.557 338.713 1.00 24.25 23 THR M CA 1
ATOM 12606 C C . THR F 3 23 ? 114.619 -109.949 339.999 1.00 25.04 23 THR M C 1
ATOM 12607 O O . THR F 3 23 ? 115.392 -110.597 340.708 1.00 26.53 23 THR M O 1
ATOM 12611 N N . PRO F 3 24 ? 114.229 -108.707 340.330 1.00 24.50 24 PRO M N 1
ATOM 12612 C CA . PRO F 3 24 ? 114.753 -108.126 341.565 1.00 25.11 24 PRO M CA 1
ATOM 12613 C C . PRO F 3 24 ? 114.213 -108.864 342.781 1.00 25.96 24 PRO M C 1
ATOM 12614 O O . PRO F 3 24 ? 114.721 -108.704 343.887 1.00 26.03 24 PRO M O 1
ATOM 12618 N N . THR F 3 25 ? 113.176 -109.667 342.570 1.00 26.97 25 THR M N 1
ATOM 12619 C CA . THR F 3 25 ? 112.567 -110.424 343.657 1.00 27.88 25 THR M CA 1
ATOM 12620 C C . THR F 3 25 ? 113.326 -111.716 343.942 1.00 29.78 25 THR M C 1
ATOM 12621 O O . THR F 3 25 ? 112.976 -112.455 344.858 1.00 30.52 25 THR M O 1
ATOM 12625 N N . GLY F 3 26 ? 114.360 -111.984 343.151 1.00 30.06 26 GLY M N 1
ATOM 12626 C CA . GLY F 3 26 ? 115.155 -113.182 343.354 1.00 30.13 26 GLY M CA 1
ATOM 12627 C C . GLY F 3 26 ? 114.646 -114.424 342.643 1.00 30.60 26 GLY M C 1
ATOM 12628 O O . GLY F 3 26 ? 114.742 -115.536 343.171 1.00 30.33 26 GLY M O 1
ATOM 12629 N N . LYS F 3 27 ? 114.096 -114.243 341.449 1.00 29.48 27 LYS M N 1
ATOM 12630 C CA . LYS F 3 27 ? 113.595 -115.369 340.672 1.00 27.53 27 LYS M CA 1
ATOM 12631 C C . LYS F 3 27 ? 114.310 -115.388 339.338 1.00 26.73 27 LYS M C 1
ATOM 12632 O O . LYS F 3 27 ? 114.550 -114.338 338.745 1.00 28.90 27 LYS M O 1
ATOM 12638 N N . PRO F 3 28 ? 114.675 -116.583 338.849 1.00 27.14 28 PRO M N 1
ATOM 12639 C CA . PRO F 3 28 ? 115.366 -116.677 337.560 1.00 25.10 28 PRO M CA 1
ATOM 12640 C C . PRO F 3 28 ? 114.395 -116.355 336.422 1.00 24.80 28 PRO M C 1
ATOM 12641 O O . PRO F 3 28 ? 113.182 -116.501 336.572 1.00 23.28 28 PRO M O 1
ATOM 12645 N N . LEU F 3 29 ? 114.928 -115.909 335.291 1.00 26.37 29 LEU M N 1
ATOM 12646 C CA . LEU F 3 29 ? 114.089 -115.568 334.146 1.00 27.75 29 LEU M CA 1
ATOM 12647 C C . LEU F 3 29 ? 113.177 -116.743 333.775 1.00 29.54 29 LEU M C 1
ATOM 12648 O O . LEU F 3 29 ? 112.014 -116.549 333.414 1.00 26.96 29 LEU M O 1
ATOM 12653 N N . THR F 3 30 ? 113.713 -117.960 333.870 1.00 29.98 30 THR M N 1
ATOM 12654 C CA . THR F 3 30 ? 112.955 -119.166 333.532 1.00 31.09 30 THR M CA 1
ATOM 12655 C C . THR F 3 30 ? 111.759 -119.413 334.442 1.00 31.39 30 THR M C 1
ATOM 12656 O O . THR F 3 30 ? 110.961 -120.312 334.195 1.00 32.77 30 THR M O 1
ATOM 12660 N N . ASP F 3 31 ? 111.630 -118.609 335.488 1.00 33.77 31 ASP M N 1
ATOM 12661 C CA . ASP F 3 31 ? 110.523 -118.746 336.428 1.00 33.85 31 ASP M CA 1
ATOM 12662 C C . ASP F 3 31 ? 109.296 -117.979 335.964 1.00 33.23 31 ASP M C 1
ATOM 12663 O O . ASP F 3 31 ? 108.168 -118.310 336.336 1.00 32.85 31 ASP M O 1
ATOM 12668 N N . ILE F 3 32 ? 109.519 -116.946 335.159 1.00 32.32 32 ILE M N 1
ATOM 12669 C CA . ILE F 3 32 ? 108.420 -116.129 334.659 1.00 31.93 32 ILE M CA 1
ATOM 12670 C C . ILE F 3 32 ? 107.761 -116.838 333.487 1.00 32.01 32 ILE M C 1
ATOM 12671 O O . ILE F 3 32 ? 108.051 -116.554 332.325 1.00 30.58 32 ILE M O 1
ATOM 12676 N N . THR F 3 33 ? 106.872 -117.770 333.811 1.00 32.20 33 THR M N 1
ATOM 12677 C CA . THR F 3 33 ? 106.162 -118.543 332.802 1.00 32.14 33 THR M CA 1
ATOM 12678 C C . THR F 3 33 ? 104.660 -118.396 332.982 1.00 31.62 33 THR M C 1
ATOM 12679 O O . THR F 3 33 ? 104.180 -117.956 334.030 1.00 31.00 33 THR M O 1
ATOM 12683 N N . LEU F 3 34 ? 103.920 -118.773 331.949 1.00 31.75 34 LEU M N 1
ATOM 12684 C CA . LEU F 3 34 ? 102.473 -118.696 331.988 1.00 33.56 34 LEU M CA 1
ATOM 12685 C C . LEU F 3 34 ? 102.004 -119.551 333.166 1.00 35.21 34 LEU M C 1
ATOM 12686 O O . LEU F 3 34 ? 101.139 -119.142 333.943 1.00 34.94 34 LEU M O 1
ATOM 12691 N N . GLU F 3 35 ? 102.602 -120.733 333.299 1.00 36.20 35 GLU M N 1
ATOM 12692 C CA . GLU F 3 35 ? 102.269 -121.659 334.378 1.00 38.09 35 GLU M CA 1
ATOM 12693 C C . GLU F 3 35 ? 102.282 -120.972 335.740 1.00 37.16 35 GLU M C 1
ATOM 12694 O O . GLU F 3 35 ? 101.287 -120.990 336.464 1.00 36.96 35 GLU M O 1
ATOM 12700 N N . LYS F 3 36 ? 103.420 -120.373 336.083 1.00 36.67 36 LYS M N 1
ATOM 12701 C CA . LYS F 3 36 ? 103.580 -119.700 337.367 1.00 35.78 36 LYS M CA 1
ATOM 12702 C C . LYS F 3 36 ? 102.728 -118.453 337.546 1.00 35.29 36 LYS M C 1
ATOM 12703 O O . LYS F 3 36 ? 102.311 -118.144 338.663 1.00 35.54 36 LYS M O 1
ATOM 12709 N N . VAL F 3 37 ? 102.474 -117.723 336.465 1.00 34.03 37 VAL M N 1
ATOM 12710 C CA . VAL F 3 37 ? 101.632 -116.541 336.577 1.00 33.08 37 VAL M CA 1
ATOM 12711 C C . VAL F 3 37 ? 100.224 -117.034 336.918 1.00 33.12 37 VAL M C 1
ATOM 12712 O O . VAL F 3 37 ? 99.521 -116.446 337.742 1.00 31.52 37 VAL M O 1
ATOM 12716 N N . LEU F 3 38 ? 99.815 -118.121 336.273 1.00 33.89 38 LEU M N 1
ATOM 12717 C CA . LEU F 3 38 ? 98.505 -118.695 336.540 1.00 36.17 38 LEU M CA 1
ATOM 12718 C C . LEU F 3 38 ? 98.467 -119.181 337.987 1.00 37.73 38 LEU M C 1
ATOM 12719 O O . LEU F 3 38 ? 97.555 -118.840 338.738 1.00 37.59 38 LEU M O 1
ATOM 12724 N N . SER F 3 39 ? 99.468 -119.966 338.375 1.00 39.26 39 SER M N 1
ATOM 12725 C CA . SER F 3 39 ? 99.539 -120.498 339.735 1.00 40.65 39 SER M CA 1
ATOM 12726 C C . SER F 3 39 ? 99.599 -119.370 340.754 1.00 41.10 39 SER M C 1
ATOM 12727 O O . SER F 3 39 ? 99.235 -119.552 341.918 1.00 41.40 39 SER M O 1
ATOM 12730 N N . GLY F 3 40 ? 100.073 -118.209 340.317 1.00 40.69 40 GLY M N 1
ATOM 12731 C CA . GLY F 3 40 ? 100.166 -117.074 341.212 1.00 40.47 40 GLY M CA 1
ATOM 12732 C C . GLY F 3 40 ? 101.507 -116.911 341.906 1.00 40.68 40 GLY M C 1
ATOM 12733 O O . GLY F 3 40 ? 101.708 -115.928 342.623 1.00 41.13 40 GLY M O 1
ATOM 12734 N N . GLU F 3 41 ? 102.431 -117.849 341.705 1.00 40.73 41 GLU M N 1
ATOM 12735 C CA . GLU F 3 41 ? 103.735 -117.735 342.352 1.00 42.08 41 GLU M CA 1
ATOM 12736 C C . GLU F 3 41 ? 104.597 -116.646 341.720 1.00 41.17 41 GLU M C 1
ATOM 12737 O O . GLU F 3 41 ? 105.606 -116.222 342.285 1.00 41.51 41 GLU M O 1
ATOM 12743 N N . VAL F 3 42 ? 104.190 -116.202 340.539 1.00 39.98 42 VAL M N 1
ATOM 12744 C CA . VAL F 3 42 ? 104.876 -115.118 339.853 1.00 38.43 42 VAL M CA 1
ATOM 12745 C C . VAL F 3 42 ? 103.839 -114.009 339.775 1.00 37.30 42 VAL M C 1
ATOM 12746 O O . VAL F 3 42 ? 102.730 -114.220 339.274 1.00 36.10 42 VAL M O 1
ATOM 12750 N N . GLY F 3 43 ? 104.189 -112.843 340.302 1.00 35.05 43 GLY M N 1
ATOM 12751 C CA . GLY F 3 43 ? 103.269 -111.724 340.282 1.00 33.54 43 GLY M CA 1
ATOM 12752 C C . GLY F 3 43 ? 103.857 -110.501 339.610 1.00 32.43 43 GLY M C 1
ATOM 12753 O O . GLY F 3 43 ? 104.983 -110.541 339.116 1.00 31.80 43 GLY M O 1
ATOM 12754 N N . PRO F 3 44 ? 103.112 -109.388 339.576 1.00 31.38 44 PRO M N 1
ATOM 12755 C CA . PRO F 3 44 ? 103.609 -108.165 338.945 1.00 31.48 44 PRO M CA 1
ATOM 12756 C C . PRO F 3 44 ? 104.969 -107.695 339.465 1.00 31.91 44 PRO M C 1
ATOM 12757 O O . PRO F 3 44 ? 105.849 -107.362 338.677 1.00 32.77 44 PRO M O 1
ATOM 12761 N N . GLN F 3 45 ? 105.150 -107.677 340.782 1.00 32.11 45 GLN M N 1
ATOM 12762 C CA . GLN F 3 45 ? 106.417 -107.238 341.366 1.00 33.30 45 GLN M CA 1
ATOM 12763 C C . GLN F 3 45 ? 107.633 -108.055 340.916 1.00 32.51 45 GLN M C 1
ATOM 12764 O O . GLN F 3 45 ? 108.775 -107.636 341.117 1.00 30.25 45 GLN M O 1
ATOM 12770 N N . ASP F 3 46 ? 107.387 -109.212 340.302 1.00 32.08 46 ASP M N 1
ATOM 12771 C CA . ASP F 3 46 ? 108.468 -110.074 339.826 1.00 32.74 46 ASP M CA 1
ATOM 12772 C C . ASP F 3 46 ? 108.875 -109.744 338.393 1.00 32.59 46 ASP M C 1
ATOM 12773 O O . ASP F 3 46 ? 110.054 -109.817 338.037 1.00 32.23 46 ASP M O 1
ATOM 12778 N N . VAL F 3 47 ? 107.892 -109.395 337.569 1.00 31.26 47 VAL M N 1
ATOM 12779 C CA . VAL F 3 47 ? 108.150 -109.067 336.174 1.00 29.73 47 VAL M CA 1
ATOM 12780 C C . VAL F 3 47 ? 108.744 -107.669 336.126 1.00 28.36 47 VAL M C 1
ATOM 12781 O O . VAL F 3 47 ? 108.124 -106.724 335.638 1.00 27.33 47 VAL M O 1
ATOM 12785 N N . ARG F 3 48 ? 109.952 -107.551 336.659 1.00 26.67 48 ARG M N 1
ATOM 12786 C CA . ARG F 3 48 ? 110.659 -106.285 336.714 1.00 25.72 48 ARG M CA 1
ATOM 12787 C C . ARG F 3 48 ? 112.140 -106.501 336.485 1.00 24.00 48 ARG M C 1
ATOM 12788 O O . ARG F 3 48 ? 112.603 -107.636 336.422 1.00 25.46 48 ARG M O 1
ATOM 12796 N N . ILE F 3 49 ? 112.885 -105.410 336.366 1.00 23.43 49 ILE M N 1
ATOM 12797 C CA . ILE F 3 49 ? 114.315 -105.506 336.136 1.00 21.25 49 ILE M CA 1
ATOM 12798 C C . ILE F 3 49 ? 115.070 -105.384 337.454 1.00 21.63 49 ILE M C 1
ATOM 12799 O O . ILE F 3 49 ? 114.611 -104.723 338.388 1.00 20.07 49 ILE M O 1
ATOM 12804 N N . SER F 3 50 ? 116.229 -106.031 337.522 1.00 22.40 50 SER M N 1
ATOM 12805 C CA . SER F 3 50 ? 117.063 -106.001 338.716 1.00 23.72 50 SER M CA 1
ATOM 12806 C C . SER F 3 50 ? 118.189 -105.006 338.501 1.00 23.97 50 SER M C 1
ATOM 12807 O O . SER F 3 50 ? 118.442 -104.583 337.373 1.00 24.55 50 SER M O 1
ATOM 12810 N N . ARG F 3 51 ? 118.868 -104.632 339.581 1.00 24.44 51 ARG M N 1
ATOM 12811 C CA . ARG F 3 51 ? 119.975 -103.692 339.478 1.00 24.60 51 ARG M CA 1
ATOM 12812 C C . ARG F 3 51 ? 121.078 -104.285 338.618 1.00 22.52 51 ARG M C 1
ATOM 12813 O O . ARG F 3 51 ? 121.688 -103.593 337.812 1.00 22.50 51 ARG M O 1
ATOM 12821 N N . GLN F 3 52 ? 121.336 -105.575 338.800 1.00 23.16 52 GLN M N 1
ATOM 12822 C CA . GLN F 3 52 ? 122.394 -106.237 338.053 1.00 22.58 52 GLN M CA 1
ATOM 12823 C C . GLN F 3 52 ? 122.137 -106.177 336.553 1.00 22.66 52 GLN M C 1
ATOM 12824 O O . GLN F 3 52 ? 123.049 -105.894 335.774 1.00 21.72 52 GLN M O 1
ATOM 12830 N N . THR F 3 53 ? 120.892 -106.426 336.153 1.00 22.24 53 THR M N 1
ATOM 12831 C CA . THR F 3 53 ? 120.536 -106.398 334.737 1.00 23.10 53 THR M CA 1
ATOM 12832 C C . THR F 3 53 ? 120.747 -105.003 334.134 1.00 22.31 53 THR M C 1
ATOM 12833 O O . THR F 3 53 ? 121.345 -104.867 333.064 1.00 21.53 53 THR M O 1
ATOM 12837 N N . LEU F 3 54 ? 120.257 -103.972 334.816 1.00 21.95 54 LEU M N 1
ATOM 12838 C CA . LEU F 3 54 ? 120.441 -102.605 334.334 1.00 22.11 54 LEU M CA 1
ATOM 12839 C C . LEU F 3 54 ? 121.931 -102.300 334.245 1.00 22.80 54 LEU M C 1
ATOM 12840 O O . LEU F 3 54 ? 122.377 -101.601 333.335 1.00 22.69 54 LEU M O 1
ATOM 12845 N N . GLU F 3 55 ? 122.698 -102.830 335.195 1.00 21.40 55 GLU M N 1
ATOM 12846 C CA . GLU F 3 55 ? 124.137 -102.623 335.206 1.00 21.71 55 GLU M CA 1
ATOM 12847 C C . GLU F 3 55 ? 124.727 -103.279 333.968 1.00 22.58 55 GLU M C 1
ATOM 12848 O O . GLU F 3 55 ? 125.622 -102.734 333.322 1.00 24.19 55 GLU M O 1
ATOM 12854 N N . TYR F 3 56 ? 124.224 -104.464 333.647 1.00 21.91 56 TYR M N 1
ATOM 12855 C CA . TYR F 3 56 ? 124.688 -105.179 332.474 1.00 22.97 56 TYR M CA 1
ATOM 12856 C C . TYR F 3 56 ? 124.335 -104.404 331.203 1.00 22.06 56 TYR M C 1
ATOM 12857 O O . TYR F 3 56 ? 125.146 -104.313 330.277 1.00 20.18 56 TYR M O 1
ATOM 12866 N N . GLN F 3 57 ? 123.132 -103.836 331.161 1.00 19.79 57 GLN M N 1
ATOM 12867 C CA . GLN F 3 57 ? 122.729 -103.074 329.983 1.00 17.19 57 GLN M CA 1
ATOM 12868 C C . GLN F 3 57 ? 123.531 -101.776 329.911 1.00 16.05 57 GLN M C 1
ATOM 12869 O O . GLN F 3 57 ? 123.860 -101.310 328.819 1.00 19.45 57 GLN M O 1
ATOM 12875 N N . ALA F 3 58 ? 123.866 -101.211 331.070 1.00 14.50 58 ALA M N 1
ATOM 12876 C CA . ALA F 3 58 ? 124.664 -99.987 331.114 1.00 14.72 58 ALA M CA 1
ATOM 12877 C C . ALA F 3 58 ? 126.032 -100.266 330.495 1.00 18.23 58 ALA M C 1
ATOM 12878 O O . ALA F 3 58 ? 126.555 -99.453 329.722 1.00 18.99 58 ALA M O 1
ATOM 12880 N N . GLN F 3 59 ? 126.601 -101.422 330.839 1.00 17.20 59 GLN M N 1
ATOM 12881 C CA . GLN F 3 59 ? 127.904 -101.834 330.329 1.00 20.78 59 GLN M CA 1
ATOM 12882 C C . GLN F 3 59 ? 127.867 -101.998 328.820 1.00 20.57 59 GLN M C 1
ATOM 12883 O O . GLN F 3 59 ? 128.719 -101.471 328.104 1.00 19.58 59 GLN M O 1
ATOM 12889 N N . ILE F 3 60 ? 126.872 -102.725 328.337 1.00 20.87 60 ILE M N 1
ATOM 12890 C CA . ILE F 3 60 ? 126.736 -102.937 326.907 1.00 21.79 60 ILE M CA 1
ATOM 12891 C C . ILE F 3 60 ? 126.545 -101.605 326.191 1.00 22.15 60 ILE M C 1
ATOM 12892 O O . ILE F 3 60 ? 127.057 -101.402 325.094 1.00 23.29 60 ILE M O 1
ATOM 12897 N N . ALA F 3 61 ? 125.807 -100.696 326.820 1.00 22.97 61 ALA M N 1
ATOM 12898 C CA . ALA F 3 61 ? 125.562 -99.385 326.234 1.00 23.42 61 ALA M CA 1
ATOM 12899 C C . ALA F 3 61 ? 126.848 -98.561 326.142 1.00 22.19 61 ALA M C 1
ATOM 12900 O O . ALA F 3 61 ? 127.154 -97.998 325.091 1.00 23.68 61 ALA M O 1
ATOM 12902 N N . GLU F 3 62 ? 127.608 -98.491 327.228 1.00 22.65 62 GLU M N 1
ATOM 12903 C CA . GLU F 3 62 ? 128.841 -97.704 327.209 1.00 23.80 62 GLU M CA 1
ATOM 12904 C C . GLU F 3 62 ? 129.899 -98.306 326.292 1.00 23.42 62 GLU M C 1
ATOM 12905 O O . GLU F 3 62 ? 130.782 -97.597 325.806 1.00 24.30 62 GLU M O 1
ATOM 12911 N N . GLN F 3 63 ? 129.807 -99.608 326.046 1.00 22.97 63 GLN M N 1
ATOM 12912 C CA . GLN F 3 63 ? 130.771 -100.267 325.177 1.00 25.10 63 GLN M CA 1
ATOM 12913 C C . GLN F 3 63 ? 130.381 -99.987 323.736 1.00 24.32 63 GLN M C 1
ATOM 12914 O O . GLN F 3 63 ? 131.084 -100.355 322.800 1.00 24.62 63 GLN M O 1
ATOM 12920 N N . MET F 3 64 ? 129.247 -99.320 323.578 1.00 25.17 64 MET M N 1
ATOM 12921 C CA . MET F 3 64 ? 128.745 -98.932 322.270 1.00 26.44 64 MET M CA 1
ATOM 12922 C C . MET F 3 64 ? 128.921 -97.417 322.210 1.00 26.91 64 MET M C 1
ATOM 12923 O O . MET F 3 64 ? 128.418 -96.752 321.305 1.00 26.89 64 MET M O 1
ATOM 12928 N N . GLN F 3 65 ? 129.629 -96.890 323.207 1.00 26.49 65 GLN M N 1
ATOM 12929 C CA . GLN F 3 65 ? 129.912 -95.461 323.332 1.00 27.90 65 GLN M CA 1
ATOM 12930 C C . GLN F 3 65 ? 128.680 -94.630 323.692 1.00 27.32 65 GLN M C 1
ATOM 12931 O O . GLN F 3 65 ? 128.641 -93.417 323.473 1.00 27.91 65 GLN M O 1
ATOM 12937 N N . ARG F 3 66 ? 127.669 -95.288 324.250 1.00 25.81 66 ARG M N 1
ATOM 12938 C CA . ARG F 3 66 ? 126.457 -94.591 324.656 1.00 22.85 66 ARG M CA 1
ATOM 12939 C C . ARG F 3 66 ? 126.509 -94.424 326.165 1.00 22.68 66 ARG M C 1
ATOM 12940 O O . ARG F 3 66 ? 125.717 -94.995 326.913 1.00 23.83 66 ARG M O 1
ATOM 12948 N N . HIS F 3 67 ? 127.476 -93.627 326.595 1.00 21.71 67 HIS M N 1
ATOM 12949 C CA . HIS F 3 67 ? 127.699 -93.361 328.000 1.00 21.70 67 HIS M CA 1
ATOM 12950 C C . HIS F 3 67 ? 126.513 -92.691 328.664 1.00 20.76 67 HIS M C 1
ATOM 12951 O O . HIS F 3 67 ? 126.180 -93.010 329.805 1.00 20.60 67 HIS M O 1
ATOM 12958 N N . ALA F 3 68 ? 125.874 -91.763 327.956 1.00 19.72 68 ALA M N 1
ATOM 12959 C CA . ALA F 3 68 ? 124.720 -91.061 328.511 1.00 21.33 68 ALA M CA 1
ATOM 12960 C C . ALA F 3 68 ? 123.640 -92.073 328.892 1.00 20.86 68 ALA M C 1
ATOM 12961 O O . ALA F 3 68 ? 123.079 -92.015 329.988 1.00 20.86 68 ALA M O 1
ATOM 12963 N N . VAL F 3 69 ? 123.355 -93.006 327.989 1.00 19.86 69 VAL M N 1
ATOM 12964 C CA . VAL F 3 69 ? 122.365 -94.041 328.258 1.00 19.20 69 VAL M CA 1
ATOM 12965 C C . VAL F 3 69 ? 122.854 -94.899 329.425 1.00 19.78 69 VAL M C 1
ATOM 12966 O O . VAL F 3 69 ? 122.090 -95.221 330.335 1.00 16.48 69 VAL M O 1
ATOM 12970 N N . ALA F 3 70 ? 124.136 -95.262 329.404 1.00 19.00 70 ALA M N 1
ATOM 12971 C CA . ALA F 3 70 ? 124.679 -96.087 330.478 1.00 19.09 70 ALA M CA 1
ATOM 12972 C C . ALA F 3 70 ? 124.456 -95.394 331.812 1.00 18.83 70 ALA M C 1
ATOM 12973 O O . ALA F 3 70 ? 124.090 -96.036 332.799 1.00 20.58 70 ALA M O 1
ATOM 12975 N N . ARG F 3 71 ? 124.658 -94.080 331.835 1.00 18.07 71 ARG M N 1
ATOM 12976 C CA . ARG F 3 71 ? 124.478 -93.302 333.055 1.00 21.68 71 ARG M CA 1
ATOM 12977 C C . ARG F 3 71 ? 123.016 -93.327 333.504 1.00 21.78 71 ARG M C 1
ATOM 12978 O O . ARG F 3 71 ? 122.721 -93.412 334.703 1.00 20.73 71 ARG M O 1
ATOM 12986 N N . ASN F 3 72 ? 122.103 -93.242 332.540 1.00 20.90 72 ASN M N 1
ATOM 12987 C CA . ASN F 3 72 ? 120.678 -93.287 332.845 1.00 21.75 72 ASN M CA 1
ATOM 12988 C C . ASN F 3 72 ? 120.345 -94.661 333.424 1.00 20.61 72 ASN M C 1
ATOM 12989 O O . ASN F 3 72 ? 119.648 -94.770 334.426 1.00 20.48 72 ASN M O 1
ATOM 12994 N N . PHE F 3 73 ? 120.853 -95.717 332.804 1.00 20.15 73 PHE M N 1
ATOM 12995 C CA . PHE F 3 73 ? 120.577 -97.050 333.316 1.00 20.38 73 PHE M CA 1
ATOM 12996 C C . PHE F 3 73 ? 121.075 -97.218 334.756 1.00 20.35 73 PHE M C 1
ATOM 12997 O O . PHE F 3 73 ? 120.368 -97.758 335.603 1.00 17.24 73 PHE M O 1
ATOM 13005 N N . ARG F 3 74 ? 122.284 -96.742 335.035 1.00 20.81 74 ARG M N 1
ATOM 13006 C CA . ARG F 3 74 ? 122.846 -96.866 336.378 1.00 22.14 74 ARG M CA 1
ATOM 13007 C C . ARG F 3 74 ? 122.068 -96.034 337.380 1.00 21.25 74 ARG M C 1
ATOM 13008 O O . ARG F 3 74 ? 121.929 -96.415 338.537 1.00 21.93 74 ARG M O 1
ATOM 13016 N N . ARG F 3 75 ? 121.566 -94.884 336.952 1.00 20.95 75 ARG M N 1
ATOM 13017 C CA . ARG F 3 75 ? 120.809 -94.060 337.878 1.00 20.43 75 ARG M CA 1
ATOM 13018 C C . ARG F 3 75 ? 119.455 -94.745 338.109 1.00 19.53 75 ARG M C 1
ATOM 13019 O O . ARG F 3 75 ? 118.937 -94.765 339.229 1.00 18.73 75 ARG M O 1
ATOM 13027 N N . ALA F 3 76 ? 118.909 -95.344 337.056 1.00 18.07 76 ALA M N 1
ATOM 13028 C CA . ALA F 3 76 ? 117.627 -96.040 337.154 1.00 18.80 76 ALA M CA 1
ATOM 13029 C C . ALA F 3 76 ? 117.745 -97.242 338.088 1.00 18.95 76 ALA M C 1
ATOM 13030 O O . ALA F 3 76 ? 116.796 -97.590 338.795 1.00 17.58 76 ALA M O 1
ATOM 13032 N N . ALA F 3 77 ? 118.911 -97.879 338.075 1.00 17.97 77 ALA M N 1
ATOM 13033 C CA . ALA F 3 77 ? 119.144 -99.045 338.917 1.00 20.59 77 ALA M CA 1
ATOM 13034 C C . ALA F 3 77 ? 118.834 -98.710 340.372 1.00 20.22 77 ALA M C 1
ATOM 13035 O O . ALA F 3 77 ? 118.226 -99.500 341.082 1.00 21.39 77 ALA M O 1
ATOM 13037 N N . GLU F 3 78 ? 119.241 -97.522 340.801 1.00 21.04 78 GLU M N 1
ATOM 13038 C CA . GLU F 3 78 ? 119.016 -97.085 342.171 1.00 21.80 78 GLU M CA 1
ATOM 13039 C C . GLU F 3 78 ? 117.550 -96.930 342.534 1.00 23.18 78 GLU M C 1
ATOM 13040 O O . GLU F 3 78 ? 117.197 -96.959 343.712 1.00 22.87 78 GLU M O 1
ATOM 13046 N N . LEU F 3 79 ? 116.696 -96.747 341.530 1.00 22.00 79 LEU M N 1
ATOM 13047 C CA . LEU F 3 79 ? 115.271 -96.558 341.782 1.00 21.54 79 LEU M CA 1
ATOM 13048 C C . LEU F 3 79 ? 114.447 -97.845 341.881 1.00 22.57 79 LEU M C 1
ATOM 13049 O O . LEU F 3 79 ? 113.288 -97.805 342.290 1.00 21.43 79 LEU M O 1
ATOM 13054 N N . ILE F 3 80 ? 115.038 -98.976 341.508 1.00 22.59 80 ILE M N 1
ATOM 13055 C CA . ILE F 3 80 ? 114.332 -100.260 341.521 1.00 23.11 80 ILE M CA 1
ATOM 13056 C C . ILE F 3 80 ? 113.541 -100.617 342.782 1.00 24.57 80 ILE M C 1
ATOM 13057 O O . ILE F 3 80 ? 112.366 -100.978 342.700 1.00 25.03 80 ILE M O 1
ATOM 13062 N N . ALA F 3 81 ? 114.175 -100.514 343.943 1.00 24.47 81 ALA M N 1
ATOM 13063 C CA . ALA F 3 81 ? 113.520 -100.869 345.196 1.00 25.13 81 ALA M CA 1
ATOM 13064 C C . ALA F 3 81 ? 112.480 -99.871 345.708 1.00 26.40 81 ALA M C 1
ATOM 13065 O O . ALA F 3 81 ? 111.650 -100.221 346.552 1.00 26.11 81 ALA M O 1
ATOM 13067 N N . ILE F 3 82 ? 112.514 -98.639 345.208 1.00 24.57 82 ILE M N 1
ATOM 13068 C CA . ILE F 3 82 ? 111.558 -97.633 345.658 1.00 22.93 82 ILE M CA 1
ATOM 13069 C C . ILE F 3 82 ? 110.170 -98.015 345.163 1.00 25.41 82 ILE M C 1
ATOM 13070 O O . ILE F 3 82 ? 109.999 -98.374 344.000 1.00 25.46 82 ILE M O 1
ATOM 13075 N N . PRO F 3 83 ? 109.158 -97.957 346.042 1.00 24.17 83 PRO M N 1
ATOM 13076 C CA . PRO F 3 83 ? 107.807 -98.318 345.598 1.00 24.36 83 PRO M CA 1
ATOM 13077 C C . PRO F 3 83 ? 107.352 -97.427 344.444 1.00 23.99 83 PRO M C 1
ATOM 13078 O O . PRO F 3 83 ? 107.702 -96.245 344.387 1.00 22.35 83 PRO M O 1
ATOM 13082 N N . ASP F 3 84 ? 106.582 -98.008 343.528 1.00 24.71 84 ASP M N 1
ATOM 13083 C CA . ASP F 3 84 ? 106.055 -97.290 342.373 1.00 25.94 84 ASP M CA 1
ATOM 13084 C C . ASP F 3 84 ? 105.353 -95.991 342.766 1.00 26.52 84 ASP M C 1
ATOM 13085 O O . ASP F 3 84 ? 105.560 -94.955 342.135 1.00 25.86 84 ASP M O 1
ATOM 13090 N N . GLU F 3 85 ? 104.517 -96.049 343.802 1.00 26.55 85 GLU M N 1
ATOM 13091 C CA . GLU F 3 85 ? 103.784 -94.869 344.253 1.00 25.16 85 GLU M CA 1
ATOM 13092 C C . GLU F 3 85 ? 104.762 -93.791 344.682 1.00 24.30 85 GLU M C 1
ATOM 13093 O O . GLU F 3 85 ? 104.515 -92.604 344.487 1.00 24.52 85 GLU M O 1
ATOM 13099 N N . ARG F 3 86 ? 105.874 -94.202 345.280 1.00 23.79 86 ARG M N 1
ATOM 13100 C CA . ARG F 3 86 ? 106.863 -93.234 345.734 1.00 24.60 86 ARG M CA 1
ATOM 13101 C C . ARG F 3 86 ? 107.646 -92.682 344.543 1.00 23.89 86 ARG M C 1
ATOM 13102 O O . ARG F 3 86 ? 108.055 -91.523 344.544 1.00 25.88 86 ARG M O 1
ATOM 13110 N N . ILE F 3 87 ? 107.844 -93.516 343.528 1.00 24.60 87 ILE M N 1
ATOM 13111 C CA . ILE F 3 87 ? 108.539 -93.095 342.316 1.00 23.73 87 ILE M CA 1
ATOM 13112 C C . ILE F 3 87 ? 107.690 -92.004 341.653 1.00 24.67 87 ILE M C 1
ATOM 13113 O O . ILE F 3 87 ? 108.196 -90.945 341.278 1.00 23.52 87 ILE M O 1
ATOM 13118 N N . LEU F 3 88 ? 106.396 -92.278 341.515 1.00 23.07 88 LEU M N 1
ATOM 13119 C CA . LEU F 3 88 ? 105.469 -91.319 340.927 1.00 22.43 88 LEU M CA 1
ATOM 13120 C C . LEU F 3 88 ? 105.484 -90.056 341.772 1.00 22.14 88 LEU M C 1
ATOM 13121 O O . LEU F 3 88 ? 105.541 -88.949 341.244 1.00 21.55 88 LEU M O 1
ATOM 13126 N N . ALA F 3 89 ? 105.452 -90.223 343.089 1.00 21.06 89 ALA M N 1
ATOM 13127 C CA . ALA F 3 89 ? 105.454 -89.075 343.982 1.00 22.04 89 ALA M CA 1
ATOM 13128 C C . ALA F 3 89 ? 106.686 -88.200 343.788 1.00 22.84 89 ALA M C 1
ATOM 13129 O O . ALA F 3 89 ? 106.584 -86.974 343.721 1.00 23.52 89 ALA M O 1
ATOM 13131 N N . ILE F 3 90 ? 107.855 -88.826 343.698 1.00 20.52 90 ILE M N 1
ATOM 13132 C CA . ILE F 3 90 ? 109.079 -88.069 343.521 1.00 19.45 90 ILE M CA 1
ATOM 13133 C C . ILE F 3 90 ? 109.072 -87.388 342.164 1.00 20.39 90 ILE M C 1
ATOM 13134 O O . ILE F 3 90 ? 109.467 -86.233 342.046 1.00 19.98 90 ILE M O 1
ATOM 13139 N N . TYR F 3 91 ? 108.620 -88.098 341.138 1.00 20.47 91 TYR M N 1
ATOM 13140 C CA . TYR F 3 91 ? 108.563 -87.506 339.814 1.00 21.52 91 TYR M CA 1
ATOM 13141 C C . TYR F 3 91 ? 107.741 -86.223 339.881 1.00 22.35 91 TYR M C 1
ATOM 13142 O O . TYR F 3 91 ? 108.204 -85.161 339.472 1.00 23.14 91 TYR M O 1
ATOM 13151 N N . ASN F 3 92 ? 106.523 -86.325 340.405 1.00 21.68 92 ASN M N 1
ATOM 13152 C CA . ASN F 3 92 ? 105.650 -85.163 340.513 1.00 23.10 92 ASN M CA 1
ATOM 13153 C C . ASN F 3 92 ? 106.282 -84.034 341.317 1.00 22.21 92 ASN M C 1
ATOM 13154 O O . ASN F 3 92 ? 106.143 -82.868 340.962 1.00 23.16 92 ASN M O 1
ATOM 13159 N N . ALA F 3 93 ? 106.979 -84.380 342.396 1.00 22.03 93 ALA M N 1
ATOM 13160 C CA . ALA F 3 93 ? 107.625 -83.379 343.241 1.00 22.35 93 ALA M CA 1
ATOM 13161 C C . ALA F 3 93 ? 108.673 -82.615 342.445 1.00 23.71 93 ALA M C 1
ATOM 13162 O O . ALA F 3 93 ? 109.060 -81.504 342.811 1.00 24.55 93 ALA M O 1
ATOM 13164 N N . LEU F 3 94 ? 109.138 -83.230 341.361 1.00 22.88 94 LEU M N 1
ATOM 13165 C CA . LEU F 3 94 ? 110.134 -82.620 340.488 1.00 22.72 94 LEU M CA 1
ATOM 13166 C C . LEU F 3 94 ? 109.475 -81.762 339.403 1.00 20.97 94 LEU M C 1
ATOM 13167 O O . LEU F 3 94 ? 110.145 -80.998 338.715 1.00 21.10 94 LEU M O 1
ATOM 13172 N N . ARG F 3 95 ? 108.166 -81.892 339.235 1.00 21.55 95 ARG M N 1
ATOM 13173 C CA . ARG F 3 95 ? 107.484 -81.092 338.218 1.00 22.91 95 ARG M CA 1
ATOM 13174 C C . ARG F 3 95 ? 107.490 -79.653 338.721 1.00 21.93 95 ARG M C 1
ATOM 13175 O O . ARG F 3 95 ? 107.463 -79.411 339.924 1.00 22.73 95 ARG M O 1
ATOM 13183 N N . PRO F 3 96 ? 107.542 -78.674 337.807 1.00 23.81 96 PRO M N 1
ATOM 13184 C CA . PRO F 3 96 ? 107.570 -77.274 338.229 1.00 23.46 96 PRO M CA 1
ATOM 13185 C C . PRO F 3 96 ? 106.567 -76.815 339.285 1.00 24.32 96 PRO M C 1
ATOM 13186 O O . PRO F 3 96 ? 105.393 -77.190 339.265 1.00 21.34 96 PRO M O 1
ATOM 13190 N N . PHE F 3 97 ? 107.086 -76.019 340.221 1.00 24.23 97 PHE M N 1
ATOM 13191 C CA . PHE F 3 97 ? 106.325 -75.420 341.312 1.00 27.40 97 PHE M CA 1
ATOM 13192 C C . PHE F 3 97 ? 105.738 -76.347 342.369 1.00 27.83 97 PHE M C 1
ATOM 13193 O O . PHE F 3 97 ? 105.026 -75.894 343.265 1.00 29.21 97 PHE M O 1
ATOM 13201 N N . ARG F 3 98 ? 106.033 -77.637 342.289 1.00 27.86 98 ARG M N 1
ATOM 13202 C CA . ARG F 3 98 ? 105.496 -78.563 343.274 1.00 27.70 98 ARG M CA 1
ATOM 13203 C C . ARG F 3 98 ? 106.203 -78.521 344.606 1.00 27.30 98 ARG M C 1
ATOM 13204 O O . ARG F 3 98 ? 105.570 -78.558 345.658 1.00 26.45 98 ARG M O 1
ATOM 13212 N N . SER F 3 99 ? 107.523 -78.436 344.553 1.00 26.26 99 SER M N 1
ATOM 13213 C CA . SER F 3 99 ? 108.317 -78.484 345.758 1.00 25.46 99 SER M CA 1
ATOM 13214 C C . SER F 3 99 ? 109.046 -77.228 346.167 1.00 26.57 99 SER M C 1
ATOM 13215 O O . SER F 3 99 ? 109.307 -76.336 345.361 1.00 25.82 99 SER M O 1
ATOM 13218 N N . SER F 3 100 ? 109.365 -77.183 347.455 1.00 26.36 100 SER M N 1
ATOM 13219 C CA . SER F 3 100 ? 110.121 -76.092 348.032 1.00 27.09 100 SER M CA 1
ATOM 13220 C C . SER F 3 100 ? 111.540 -76.638 347.984 1.00 26.11 100 SER M C 1
ATOM 13221 O O . SER F 3 100 ? 111.732 -77.842 347.804 1.00 24.55 100 SER M O 1
ATOM 13224 N N . GLN F 3 101 ? 112.531 -75.769 348.135 1.00 25.53 101 GLN M N 1
ATOM 13225 C CA . GLN F 3 101 ? 113.913 -76.219 348.110 1.00 26.91 101 GLN M CA 1
ATOM 13226 C C . GLN F 3 101 ? 114.131 -77.279 349.193 1.00 27.03 101 GLN M C 1
ATOM 13227 O O . GLN F 3 101 ? 114.706 -78.340 348.935 1.00 25.41 101 GLN M O 1
ATOM 13233 N N . ALA F 3 102 ? 113.648 -76.997 350.399 1.00 25.48 102 ALA M N 1
ATOM 13234 C CA . ALA F 3 102 ? 113.796 -77.927 351.515 1.00 25.60 102 ALA M CA 1
ATOM 13235 C C . ALA F 3 102 ? 113.194 -79.297 351.212 1.00 24.89 102 ALA M C 1
ATOM 13236 O O . ALA F 3 102 ? 113.805 -80.321 351.500 1.00 24.29 102 ALA M O 1
ATOM 13238 N N . GLU F 3 103 ? 112.001 -79.318 350.624 1.00 25.27 103 GLU M N 1
ATOM 13239 C CA . GLU F 3 103 ? 111.342 -80.582 350.311 1.00 25.89 103 GLU M CA 1
ATOM 13240 C C . GLU F 3 103 ? 112.124 -81.402 349.290 1.00 25.88 103 GLU M C 1
ATOM 13241 O O . GLU F 3 103 ? 112.125 -82.633 349.351 1.00 26.18 103 GLU M O 1
ATOM 13247 N N . LEU F 3 104 ? 112.786 -80.730 348.352 1.00 24.05 104 LEU M N 1
ATOM 13248 C CA . LEU F 3 104 ? 113.576 -81.447 347.362 1.00 23.69 104 LEU M CA 1
ATOM 13249 C C . LEU F 3 104 ? 114.791 -82.018 348.081 1.00 23.64 104 LEU M C 1
ATOM 13250 O O . LEU F 3 104 ? 115.149 -83.180 347.889 1.00 24.31 104 LEU M O 1
ATOM 13255 N N . LEU F 3 105 ? 115.408 -81.202 348.930 1.00 22.70 105 LEU M N 1
ATOM 13256 C CA . LEU F 3 105 ? 116.576 -81.641 349.679 1.00 22.43 105 LEU M CA 1
ATOM 13257 C C . LEU F 3 105 ? 116.235 -82.806 350.600 1.00 23.15 105 LEU M C 1
ATOM 13258 O O . LEU F 3 105 ? 117.033 -83.723 350.758 1.00 22.63 105 LEU M O 1
ATOM 13263 N N . ALA F 3 106 ? 115.049 -82.779 351.198 1.00 22.89 106 ALA M N 1
ATOM 13264 C CA . ALA F 3 106 ? 114.630 -83.875 352.070 1.00 23.28 106 ALA M CA 1
ATOM 13265 C C . ALA F 3 106 ? 114.448 -85.139 351.221 1.00 23.22 106 ALA M C 1
ATOM 13266 O O . ALA F 3 106 ? 114.721 -86.251 351.674 1.00 24.44 106 ALA M O 1
ATOM 13268 N N . ILE F 3 107 ? 113.974 -84.966 349.991 1.00 22.49 107 ILE M N 1
ATOM 13269 C CA . ILE F 3 107 ? 113.786 -86.104 349.097 1.00 21.36 107 ILE M CA 1
ATOM 13270 C C . ILE F 3 107 ? 115.160 -86.660 348.763 1.00 21.91 107 ILE M C 1
ATOM 13271 O O . ILE F 3 107 ? 115.348 -87.873 348.690 1.00 20.44 107 ILE M O 1
ATOM 13276 N N . ALA F 3 108 ? 116.123 -85.762 348.577 1.00 21.50 108 ALA M N 1
ATOM 13277 C CA . ALA F 3 108 ? 117.483 -86.173 348.260 1.00 22.49 108 ALA M CA 1
ATOM 13278 C C . ALA F 3 108 ? 118.051 -86.944 349.446 1.00 22.65 108 ALA M C 1
ATOM 13279 O O . ALA F 3 108 ? 118.790 -87.910 349.266 1.00 22.94 108 ALA M O 1
ATOM 13281 N N . ASP F 3 109 ? 117.697 -86.519 350.659 1.00 24.21 109 ASP M N 1
ATOM 13282 C CA . ASP F 3 109 ? 118.165 -87.201 351.866 1.00 23.29 109 ASP M CA 1
ATOM 13283 C C . ASP F 3 109 ? 117.584 -88.619 351.907 1.00 24.62 109 ASP M C 1
ATOM 13284 O O . ASP F 3 109 ? 118.297 -89.589 352.166 1.00 25.98 109 ASP M O 1
ATOM 13289 N N . GLU F 3 110 ? 116.285 -88.735 351.654 1.00 22.53 110 GLU M N 1
ATOM 13290 C CA . GLU F 3 110 ? 115.626 -90.033 351.652 1.00 22.46 110 GLU M CA 1
ATOM 13291 C C . GLU F 3 110 ? 116.285 -90.952 350.632 1.00 21.75 110 GLU M C 1
ATOM 13292 O O . GLU F 3 110 ? 116.580 -92.121 350.913 1.00 23.09 110 GLU M O 1
ATOM 13298 N N . LEU F 3 111 ? 116.503 -90.417 349.437 1.00 21.21 111 LEU M N 1
ATOM 13299 C CA . LEU F 3 111 ? 117.128 -91.169 348.360 1.00 19.68 111 LEU M CA 1
ATOM 13300 C C . LEU F 3 111 ? 118.511 -91.678 348.744 1.00 19.53 111 LEU M C 1
ATOM 13301 O O . LEU F 3 111 ? 118.808 -92.860 348.602 1.00 17.23 111 LEU M O 1
ATOM 13306 N N . GLU F 3 112 ? 119.348 -90.778 349.237 1.00 20.13 112 GLU M N 1
ATOM 13307 C CA . GLU F 3 112 ? 120.697 -91.142 349.622 1.00 23.24 112 GLU M CA 1
ATOM 13308 C C . GLU F 3 112 ? 120.807 -92.109 350.792 1.00 22.81 112 GLU M C 1
ATOM 13309 O O . GLU F 3 112 ? 121.482 -93.133 350.690 1.00 23.39 112 GLU M O 1
ATOM 13315 N N . HIS F 3 113 ? 120.144 -91.786 351.897 1.00 20.67 113 HIS M N 1
ATOM 13316 C CA . HIS F 3 113 ? 120.238 -92.611 353.094 1.00 21.69 113 HIS M CA 1
ATOM 13317 C C . HIS F 3 113 ? 119.213 -93.711 353.313 1.00 23.26 113 HIS M C 1
ATOM 13318 O O . HIS F 3 113 ? 119.479 -94.672 354.041 1.00 23.47 113 HIS M O 1
ATOM 13325 N N . THR F 3 114 ? 118.041 -93.594 352.705 1.00 22.84 114 THR M N 1
ATOM 13326 C CA . THR F 3 114 ? 117.048 -94.636 352.900 1.00 23.68 114 THR M CA 1
ATOM 13327 C C . THR F 3 114 ? 117.060 -95.624 351.746 1.00 22.97 114 THR M C 1
ATOM 13328 O O . THR F 3 114 ? 116.824 -96.819 351.936 1.00 24.65 114 THR M O 1
ATOM 13332 N N . TRP F 3 115 ? 117.357 -95.129 350.552 1.00 23.63 115 TRP M N 1
ATOM 13333 C CA . TRP F 3 115 ? 117.367 -95.980 349.369 1.00 25.21 115 TRP M CA 1
ATOM 13334 C C . TRP F 3 115 ? 118.761 -96.193 348.818 1.00 25.34 115 TRP M C 1
ATOM 13335 O O . TRP F 3 115 ? 118.957 -96.991 347.902 1.00 25.59 115 TRP M O 1
ATOM 13346 N N . HIS F 3 116 ? 119.727 -95.480 349.384 1.00 25.79 116 HIS M N 1
ATOM 13347 C CA . HIS F 3 116 ? 121.108 -95.576 348.939 1.00 27.10 116 HIS M CA 1
ATOM 13348 C C . HIS F 3 116 ? 121.222 -95.239 347.461 1.00 26.49 116 HIS M C 1
ATOM 13349 O O . HIS F 3 116 ? 122.144 -95.678 346.770 1.00 26.12 116 HIS M O 1
ATOM 13356 N N . ALA F 3 117 ? 120.265 -94.455 346.981 1.00 24.75 117 ALA M N 1
ATOM 13357 C CA . ALA F 3 117 ? 120.261 -94.016 345.594 1.00 22.49 117 ALA M CA 1
ATOM 13358 C C . ALA F 3 117 ? 121.077 -92.726 345.584 1.00 22.58 117 ALA M C 1
ATOM 13359 O O . ALA F 3 117 ? 120.544 -91.635 345.365 1.00 21.56 117 ALA M O 1
ATOM 13361 N N . THR F 3 118 ? 122.378 -92.873 345.827 1.00 21.81 118 THR M N 1
ATOM 13362 C CA . THR F 3 118 ? 123.302 -91.746 345.895 1.00 22.06 118 THR M CA 1
ATOM 13363 C C . THR F 3 118 ? 123.344 -90.862 344.659 1.00 22.11 118 THR M C 1
ATOM 13364 O O . THR F 3 118 ? 123.414 -89.643 344.780 1.00 24.10 118 THR M O 1
ATOM 13368 N N . VAL F 3 119 ? 123.305 -91.455 343.472 1.00 23.98 119 VAL M N 1
ATOM 13369 C CA . VAL F 3 119 ? 123.334 -90.650 342.256 1.00 22.92 119 VAL M CA 1
ATOM 13370 C C . VAL F 3 119 ? 122.023 -89.875 342.098 1.00 23.01 119 VAL M C 1
ATOM 13371 O O . VAL F 3 119 ? 122.021 -88.708 341.706 1.00 22.68 119 VAL M O 1
ATOM 13375 N N . ASN F 3 120 ? 120.907 -90.527 342.396 1.00 19.99 120 ASN M N 1
ATOM 13376 C CA . ASN F 3 120 ? 119.615 -89.868 342.300 1.00 21.19 120 ASN M CA 1
ATOM 13377 C C . ASN F 3 120 ? 119.516 -88.771 343.348 1.00 21.85 120 ASN M C 1
ATOM 13378 O O . ASN F 3 120 ? 118.911 -87.728 343.109 1.00 22.09 120 ASN M O 1
ATOM 13383 N N . ALA F 3 121 ? 120.120 -89.013 344.509 1.00 21.50 121 ALA M N 1
ATOM 13384 C CA . ALA F 3 121 ? 120.120 -88.030 345.578 1.00 22.52 121 ALA M CA 1
ATOM 13385 C C . ALA F 3 121 ? 120.882 -86.812 345.071 1.00 22.53 121 ALA M C 1
ATOM 13386 O O . ALA F 3 121 ? 120.445 -85.677 345.240 1.00 22.22 121 ALA M O 1
ATOM 13388 N N . ALA F 3 122 ? 122.026 -87.049 344.436 1.00 22.93 122 ALA M N 1
ATOM 13389 C CA . ALA F 3 122 ? 122.820 -85.946 343.895 1.00 23.69 122 ALA M CA 1
ATOM 13390 C C . ALA F 3 122 ? 122.018 -85.257 342.785 1.00 23.05 122 ALA M C 1
ATOM 13391 O O . ALA F 3 122 ? 122.060 -84.035 342.629 1.00 22.60 122 ALA M O 1
ATOM 13393 N N . PHE F 3 123 ? 121.274 -86.055 342.026 1.00 22.72 123 PHE M N 1
ATOM 13394 C CA . PHE F 3 123 ? 120.458 -85.541 340.932 1.00 22.42 123 PHE M CA 1
ATOM 13395 C C . PHE F 3 123 ? 119.378 -84.591 341.461 1.00 21.15 123 PHE M C 1
ATOM 13396 O O . PHE F 3 123 ? 119.160 -83.506 340.909 1.00 22.05 123 PHE M O 1
ATOM 13404 N N . VAL F 3 124 ? 118.711 -84.999 342.534 1.00 19.10 124 VAL M N 1
ATOM 13405 C CA . VAL F 3 124 ? 117.659 -84.191 343.128 1.00 19.86 124 VAL M CA 1
ATOM 13406 C C . VAL F 3 124 ? 118.233 -82.964 343.827 1.00 21.99 124 VAL M C 1
ATOM 13407 O O . VAL F 3 124 ? 117.625 -81.896 343.819 1.00 20.46 124 VAL M O 1
ATOM 13411 N N . ARG F 3 125 ? 119.409 -83.111 344.424 1.00 20.90 125 ARG M N 1
ATOM 13412 C CA . ARG F 3 125 ? 120.028 -81.980 345.095 1.00 24.36 125 ARG M CA 1
ATOM 13413 C C . ARG F 3 125 ? 120.365 -80.955 344.017 1.00 24.55 125 ARG M C 1
ATOM 13414 O O . ARG F 3 125 ? 120.340 -79.747 344.246 1.00 24.29 125 ARG M O 1
ATOM 13422 N N . GLU F 3 126 ? 120.678 -81.454 342.829 1.00 24.87 126 GLU M N 1
ATOM 13423 C CA . GLU F 3 126 ? 121.012 -80.589 341.710 1.00 23.40 126 GLU M CA 1
ATOM 13424 C C . GLU F 3 126 ? 119.758 -79.857 341.245 1.00 23.14 126 GLU M C 1
ATOM 13425 O O . GLU F 3 126 ? 119.793 -78.664 340.966 1.00 21.14 126 GLU M O 1
ATOM 13431 N N . SER F 3 127 ? 118.644 -80.575 341.173 1.00 23.04 127 SER M N 1
ATOM 13432 C CA . SER F 3 127 ? 117.400 -79.964 340.740 1.00 23.16 127 SER M CA 1
ATOM 13433 C C . SER F 3 127 ? 117.000 -78.868 341.717 1.00 24.26 127 SER M C 1
ATOM 13434 O O . SER F 3 127 ? 116.516 -77.817 341.309 1.00 25.10 127 SER M O 1
ATOM 13437 N N . ALA F 3 128 ? 117.212 -79.109 343.008 1.00 26.27 128 ALA M N 1
ATOM 13438 C CA . ALA F 3 128 ? 116.856 -78.121 344.024 1.00 27.24 128 ALA M CA 1
ATOM 13439 C C . ALA F 3 128 ? 117.537 -76.793 343.733 1.00 26.66 128 ALA M C 1
ATOM 13440 O O . ALA F 3 128 ? 116.895 -75.746 343.746 1.00 27.65 128 ALA M O 1
ATOM 13442 N N . GLU F 3 129 ? 118.839 -76.838 343.474 1.00 26.65 129 GLU M N 1
ATOM 13443 C CA . GLU F 3 129 ? 119.593 -75.625 343.177 1.00 26.62 129 GLU M CA 1
ATOM 13444 C C . GLU F 3 129 ? 119.136 -74.994 341.864 1.00 27.34 129 GLU M C 1
ATOM 13445 O O . GLU F 3 129 ? 118.854 -73.798 341.811 1.00 26.95 129 GLU M O 1
ATOM 13451 N N . VAL F 3 130 ? 119.064 -75.798 340.805 1.00 26.60 130 VAL M N 1
ATOM 13452 C CA . VAL F 3 130 ? 118.635 -75.288 339.508 1.00 25.64 130 VAL M CA 1
ATOM 13453 C C . VAL F 3 130 ? 117.249 -74.645 339.621 1.00 26.40 130 VAL M C 1
ATOM 13454 O O . VAL F 3 130 ? 117.029 -73.536 339.134 1.00 23.45 130 VAL M O 1
ATOM 13458 N N . TYR F 3 131 ? 116.321 -75.351 340.266 1.00 26.49 131 TYR M N 1
ATOM 13459 C CA . TYR F 3 131 ? 114.964 -74.855 340.452 1.00 26.10 131 TYR M CA 1
ATOM 13460 C C . TYR F 3 131 ? 114.985 -73.545 341.223 1.00 28.46 131 TYR M C 1
ATOM 13461 O O . TYR F 3 131 ? 114.198 -72.630 340.958 1.00 28.09 131 TYR M O 1
ATOM 13470 N N . GLN F 3 132 ? 115.897 -73.461 342.182 1.00 29.02 132 GLN M N 1
ATOM 13471 C CA . GLN F 3 132 ? 116.026 -72.269 343.004 1.00 30.47 132 GLN M CA 1
ATOM 13472 C C . GLN F 3 132 ? 116.497 -71.116 342.128 1.00 31.12 132 GLN M C 1
ATOM 13473 O O . GLN F 3 132 ? 115.915 -70.028 342.130 1.00 30.91 132 GLN M O 1
ATOM 13479 N N . GLN F 3 133 ? 117.550 -71.367 341.362 1.00 31.04 133 GLN M N 1
ATOM 13480 C CA . GLN F 3 133 ? 118.109 -70.354 340.484 1.00 29.92 133 GLN M CA 1
ATOM 13481 C C . GLN F 3 133 ? 117.193 -69.980 339.319 1.00 31.40 133 GLN M C 1
ATOM 13482 O O . GLN F 3 133 ? 117.172 -68.827 338.889 1.00 32.88 133 GLN M O 1
ATOM 13488 N N . ARG F 3 134 ? 116.431 -70.945 338.813 1.00 31.48 134 ARG M N 1
ATOM 13489 C CA . ARG F 3 134 ? 115.547 -70.692 337.681 1.00 30.99 134 ARG M CA 1
ATOM 13490 C C . ARG F 3 134 ? 114.083 -70.535 338.069 1.00 31.05 134 ARG M C 1
ATOM 13491 O O . ARG F 3 134 ? 113.187 -70.683 337.234 1.00 31.39 134 ARG M O 1
ATOM 13499 N N . HIS F 3 135 ? 113.849 -70.248 339.344 1.00 30.72 135 HIS M N 1
ATOM 13500 C CA . HIS F 3 135 ? 112.507 -70.024 339.856 1.00 29.96 135 HIS M CA 1
ATOM 13501 C C . HIS F 3 135 ? 111.475 -71.092 339.504 1.00 28.67 135 HIS M C 1
ATOM 13502 O O . HIS F 3 135 ? 110.387 -70.760 339.046 1.00 27.99 135 HIS M O 1
ATOM 13509 N N . LYS F 3 136 ? 111.799 -72.365 339.716 1.00 27.64 136 LYS M N 1
ATOM 13510 C CA . LYS F 3 136 ? 110.841 -73.432 339.426 1.00 27.83 136 LYS M CA 1
ATOM 13511 C C . LYS F 3 136 ? 110.335 -74.111 340.694 1.00 26.69 136 LYS M C 1
ATOM 13512 O O . LYS F 3 136 ? 109.630 -75.119 340.634 1.00 25.95 136 LYS M O 1
ATOM 13518 N N . LEU F 3 137 ? 110.700 -73.549 341.842 1.00 28.50 137 LEU M N 1
ATOM 13519 C CA . LEU F 3 137 ? 110.261 -74.079 343.130 1.00 30.26 137 LEU M CA 1
ATOM 13520 C C . LEU F 3 137 ? 108.845 -73.569 343.402 1.00 31.38 137 LEU M C 1
ATOM 13521 O O . LEU F 3 137 ? 108.376 -72.652 342.730 1.00 28.51 137 LEU M O 1
ATOM 13526 N N . ARG F 3 138 ? 108.165 -74.161 344.381 1.00 31.82 138 ARG M N 1
ATOM 13527 C CA . ARG F 3 138 ? 106.813 -73.729 344.710 1.00 34.58 138 ARG M CA 1
ATOM 13528 C C . ARG F 3 138 ? 106.872 -72.259 345.112 1.00 36.42 138 ARG M C 1
ATOM 13529 O O . ARG F 3 138 ? 107.663 -71.877 345.975 1.00 35.67 138 ARG M O 1
ATOM 13537 N N . LYS F 3 139 ? 106.043 -71.441 344.469 1.00 38.50 139 LYS M N 1
ATOM 13538 C CA . LYS F 3 139 ? 106.013 -70.007 344.732 1.00 42.34 139 LYS M CA 1
ATOM 13539 C C . LYS F 3 139 ? 105.860 -69.708 346.214 1.00 43.16 139 LYS M C 1
ATOM 13540 O O . LYS F 3 139 ? 104.917 -70.174 346.849 1.00 42.87 139 LYS M O 1
ATOM 13546 N N . GLY F 3 140 ? 106.791 -68.928 346.756 1.00 44.51 140 GLY M N 1
ATOM 13547 C CA . GLY F 3 140 ? 106.739 -68.576 348.165 1.00 46.56 140 GLY M CA 1
ATOM 13548 C C . GLY F 3 140 ? 107.061 -69.738 349.088 1.00 48.53 140 GLY M C 1
ATOM 13549 O O . GLY F 3 140 ? 106.227 -70.160 349.893 1.00 48.12 140 GLY M O 1
ATOM 13550 N N . SER F 3 141 ? 108.277 -70.261 348.971 1.00 50.28 141 SER M N 1
ATOM 13551 C CA . SER F 3 141 ? 108.706 -71.379 349.800 1.00 49.69 141 SER M CA 1
ATOM 13552 C C . SER F 3 141 ? 110.014 -71.032 350.496 1.00 51.11 141 SER M C 1
ATOM 13553 O O . SER F 3 141 ? 110.618 -70.000 350.132 1.00 55.95 141 SER M O 1
#

Nearest PDB structures (foldseek):
  1mmf-assembly2_L  TM=9.993E-01  e=3.459E-95  Klebsiella pneumoniae
  5ysh-assembly1_A  TM=9.959E-01  e=8.388E-80  Klebsiella oxytoca
  7xrl-assembly1_D  TM=9.879E-01  e=2.987E-78  Klebsiella oxytoca
  3abo-assembly1_A  TM=8.165E-01  e=5.494E-11  Escherichia coli K-12
  2qez-assembly2_A  TM=7.357E-01  e=1.070E-09  Listeria monocytogenes serotype 4b str. F2365

Foldseek 3Di:
DPDDVVVVVVCPDQQVVFQADEADLQLQLALADFPPAAAADWDADPLFTQDGRNAGVVRDDLLNRLLRPFQADRVCLRVLVVDQLCNLLCLLLALVRALVNLLVRLSHTHLNSLRNNLVNDDLVSLLSSQLRLFLFQDAAAEAEQFFQQLDLLLSLLLLLLVQLQFHLEYEYEDPDNLSQLSSLQSNLLSNCLNFQQRFYAYDDQLVVRLLCVLQLSGQEEEALEDWLDPVLNVVNVHGLVRSLVSLVSCVVLLGAYAYEYEFQSCSVVRHPSSHHRSSSLSSRLSSRNRSVRQAYEYLRALNLLSLVNYPCSLVSSSSSQSSSSSNRHQYQRALAYDRGSDPVVSVVSLCSDQVSHGLHSHNHAYSAPQNTRPSNGGSHYVVCSVVLLVVCLVNVTCNSTFADDLVVSLVSSLVSSVLSQLLCVQVVAPHQDVCQSNQSSPDRGCVSGDDDDVVRRSVRSVVCVVVSNGLLSSLVSSVVSVNPSSSVSSVLSSCSSVVSPQNHHSWGAHSVSHIRHSVVRGATRSDPPGGHHDDPVRSCRSNPHPPDDDVVPDD/DWKAWDWDAFQAQEDDLQEEEEEEFLCDRHVAAAALQRDGSRLLVVLLQQLQVVQVGGYWYWYAQQDQDQLVRQQSRLRSYSLQWYKYAYRNQWIFIAGHVDDSPDGDDTAPLRVVDDSNLSNNVNNVSSCVSVVHHDDYRDHDDDPCSCVVPVVVVVVSSVSSRVRRDNVDGMITIDIDDDDD/DAEELVCPPVVPNPQQQFAFQVGHGPVCPDPVCVVVVVDDPSRPHGALSRLCRVLRNCVNVVNNVSSVVSNLVNLCSPPDPVVVVVLVVCLFFQNAALVVLQVVLVCSCPVSVSPVVSVVSNVSSVVCVVVVRHNPDD/DPDDVVVVVVCPDQQVVFFADEADLQLQLAAADFPPAAAADWDDDPLFTQAGRHDGVVRDDLLNRLLRVFQADSVCQRVLVVAQLCRLLCLLLALQRALVNLLVNLSHTHLNSLRNNLVNDDLVSLLSSQLRLFLFQDFAAEAEQFFQALDLLLSLLLLLLVQQQFHLEYEYEDPDNLSQLSNLQSNLLSNCLNFQFRFYAYDDQLVVRLVQVLQLSGQAEEALEDWLDQVLRVVNVHGLVRSLVSLVSCVVQLGAYAYEYEFQSCSVSRHPVSHHRLSSLSSRLSSRSRSVRQAYEYLRALNLLSQVNYPCSLVSSSSSQSSSSSNNHQYQSALADDRGSDPVVLVVSLCSQQVSHGLHSHNHAASAQQNTRPSNGGSHYVVCSVVVLVVCLVNVTCNRGFADDLVVSLVSSLVSSVLSQLQCVLLVAQHDDVQQSNQSSPDRGCVSGDRDPVVSRSVRSVVCVVVSNGLLSSLVSCCVSVNPSSSVSSVLSSCSSVVSPQNHGSWGAHSVSHIRHSVNRPATRSDPPGGDRQDPVRSVRSNPHPPPDDVVPDD/DFKAKAFAFFAAAEDDLQEAEEEEFLDQSHVAAAALLRHGSRLLVVQLQLLQPVQPGHYWYKYAQQAQDQLQRQQLRLRRHSLQWYKGAYRNGWIFIAGHVDPSPDGDDTAPQRVVDDSVNSNPNNNCSSCVSVVHRDDYDPHDDDPCSCVVPVVVVVVSSVSSRVRRDHPDGITTIDIDDDDD/DAEELVCPPVVPRPQQQFFFQVGHGPVCPDPVCVVVVVADPSRPHGALSVLCRVLRSCVNVVNNVSSVVSNLVNLCSPPDPVVVVVLVVCLAFQNAALVVLLVVLVCSCPVSVSPVVSVVSNVSSVVCVVVVRYNPPD

Organism: Klebsiella pneumoniae (NCBI:txid573)